Protein 2KBR (pdb70)

Foldseek 3Di:
DPPVLCVCLVVVVCVQVVDDVLVVLLVVQVVCCVVVVDLVSNVVSQCVSPVDCSSVVVLVSVLVVDDPVVSVVNDVVPDD/DPCVVVCVVVVVVVVVVD

Radius of gyration: 12.33 Å; Cα contacts (8 Å, |Δi|>4): 87; chains: 2; bounding box: 30×29×26 Å

CATH classification: 1.20.1160.20

Organism: Homo sapiens (NCBI:txid9606)

Solvent-accessible surface area: 6508 Å² total; per-residue (Å²): 215,38,158,121,43,0,144,116,11,92,104,83,5,57,147,48,15,131,76,100,75,53,26,71,87,2,25,78,0,3,132,89,1,55,122,58,88,52,23,64,46,1,18,28,26,0,115,128,17,10,126,102,98,76,59,56,43,0,31,78,12,0,70,69,0,0,13,95,145,48,28,91,69,2,57,149,83,17,145,163,104,66,112,167,53,8,129,48,5,21,75,58,36,92,109,56,84,161

Structure (mmCIF, N/CA/C/O backbone):
data_2KBR
#
_entry.id   2KBR
#
loop_
_entity.id
_entity.type
_entity.pdbx_description
1 polymer Harmonin
2 polymer '18-meric peptide from Cadherin-23'
#
loop_
_atom_site.group_PDB
_atom_site.id
_atom_site.type_symbol
_atom_site.label_atom_id
_atom_site.label_alt_id
_atom_site.label_comp_id
_atom_site.label_asym_id
_atom_site.label_entity_id
_atom_site.label_seq_id
_atom_site.pdbx_PDB_ins_code
_atom_site.Cartn_x
_atom_site.Cartn_y
_atom_site.Cartn_z
_atom_site.occupancy
_atom_site.B_iso_or_equiv
_atom_site.auth_seq_id
_atom_site.auth_comp_id
_atom_site.auth_asym_id
_atom_site.auth_atom_id
_atom_site.pdbx_PDB_model_num
ATOM 1 N N . MET A 1 1 ? -17.840 8.937 3.003 1.00 0.00 1 MET A N 1
ATOM 2 C CA . MET A 1 1 ? -17.514 8.814 1.558 1.00 0.00 1 MET A CA 1
ATOM 3 C C . MET A 1 1 ? -16.434 7.764 1.323 1.00 0.00 1 MET A C 1
ATOM 4 O O . MET A 1 1 ? -16.383 7.136 0.267 1.00 0.00 1 MET A O 1
ATOM 20 N N . ASP A 1 2 ? -15.569 7.578 2.316 1.00 0.00 2 ASP A N 1
ATOM 21 C CA . ASP A 1 2 ? -14.489 6.604 2.217 1.00 0.00 2 ASP A CA 1
ATOM 22 C C . ASP A 1 2 ? -14.950 5.229 2.688 1.00 0.00 2 ASP A C 1
ATOM 23 O O . ASP A 1 2 ? -14.938 4.935 3.884 1.00 0.00 2 ASP A O 1
ATOM 32 N N . ARG A 1 3 ? -15.354 4.389 1.742 1.00 0.00 3 ARG A N 1
ATOM 33 C CA . ARG A 1 3 ? -15.818 3.043 2.057 1.00 0.00 3 ARG A CA 1
ATOM 34 C C . ARG A 1 3 ? -15.683 2.125 0.847 1.00 0.00 3 ARG A C 1
ATOM 35 O O . ARG A 1 3 ? -15.191 1.002 0.957 1.00 0.00 3 ARG A O 1
ATOM 56 N N . LYS A 1 4 ? -16.123 2.613 -0.309 1.00 0.00 4 LYS A N 1
ATOM 57 C CA . LYS A 1 4 ? -16.049 1.839 -1.543 1.00 0.00 4 LYS A CA 1
ATOM 58 C C . LYS A 1 4 ? -14.607 1.493 -1.881 1.00 0.00 4 LYS A C 1
ATOM 59 O O . LYS A 1 4 ? -14.334 0.443 -2.458 1.00 0.00 4 LYS A O 1
ATOM 78 N N . VAL A 1 5 ? -13.682 2.373 -1.513 1.00 0.00 5 VAL A N 1
ATOM 79 C CA . VAL A 1 5 ? -12.268 2.138 -1.777 1.00 0.00 5 VAL A CA 1
ATOM 80 C C . VAL A 1 5 ? -11.860 0.767 -1.255 1.00 0.00 5 VAL A C 1
ATOM 81 O O . VAL A 1 5 ? -11.008 0.095 -1.834 1.00 0.00 5 VAL A O 1
ATOM 94 N N . ALA A 1 6 ? -12.492 0.357 -0.160 1.00 0.00 6 ALA A N 1
ATOM 95 C CA . ALA A 1 6 ? -12.214 -0.937 0.442 1.00 0.00 6 ALA A CA 1
ATOM 96 C C . ALA A 1 6 ? -12.759 -2.065 -0.425 1.00 0.00 6 ALA A C 1
ATOM 97 O O . ALA A 1 6 ? -12.092 -3.077 -0.632 1.00 0.00 6 ALA A O 1
ATOM 104 N N . ARG A 1 7 ? -13.973 -1.880 -0.936 1.00 0.00 7 ARG A N 1
ATOM 105 C CA . ARG A 1 7 ? -14.601 -2.885 -1.788 1.00 0.00 7 ARG A CA 1
ATOM 106 C C . ARG A 1 7 ? -13.872 -3.005 -3.116 1.00 0.00 7 ARG A C 1
ATOM 107 O O . ARG A 1 7 ? -13.646 -4.106 -3.613 1.00 0.00 7 ARG A O 1
ATOM 128 N N . GLU A 1 8 ? -13.498 -1.868 -3.683 1.00 0.00 8 GLU A N 1
ATOM 129 C CA . GLU A 1 8 ? -12.784 -1.856 -4.950 1.00 0.00 8 GLU A CA 1
ATOM 130 C C . GLU A 1 8 ? -11.370 -2.386 -4.763 1.00 0.00 8 GLU A C 1
ATOM 131 O O . GLU A 1 8 ? -10.806 -3.000 -5.665 1.00 0.00 8 GLU A O 1
ATOM 143 N N . PHE A 1 9 ? -10.811 -2.152 -3.581 1.00 0.00 9 PHE A N 1
ATOM 144 C CA . PHE A 1 9 ? -9.466 -2.616 -3.269 1.00 0.00 9 PHE A CA 1
ATOM 145 C C . PHE A 1 9 ? -9.475 -4.114 -2.985 1.00 0.00 9 PHE A C 1
ATOM 146 O O . PHE A 1 9 ? -8.604 -4.850 -3.452 1.00 0.00 9 PHE A O 1
ATOM 163 N N . ARG A 1 10 ? -10.466 -4.562 -2.218 1.00 0.00 10 ARG A N 1
ATOM 164 C CA . ARG A 1 10 ? -10.586 -5.972 -1.877 1.00 0.00 10 ARG A CA 1
ATOM 165 C C . ARG A 1 10 ? -11.111 -6.775 -3.062 1.00 0.00 10 ARG A C 1
ATOM 166 O O . ARG A 1 10 ? -10.720 -7.926 -3.266 1.00 0.00 10 ARG A O 1
ATOM 187 N N . HIS A 1 11 ? -11.995 -6.166 -3.850 1.00 0.00 11 HIS A N 1
ATOM 188 C CA . HIS A 1 11 ? -12.557 -6.842 -5.014 1.00 0.00 11 HIS A CA 1
ATOM 189 C C . HIS A 1 11 ? -11.515 -6.980 -6.117 1.00 0.00 11 HIS A C 1
ATOM 190 O O . HIS A 1 11 ? -11.482 -7.984 -6.830 1.00 0.00 11 HIS A O 1
ATOM 205 N N . LYS A 1 12 ? -10.652 -5.976 -6.249 1.00 0.00 12 LYS A N 1
ATOM 206 C CA . LYS A 1 12 ? -9.608 -6.005 -7.256 1.00 0.00 12 LYS A CA 1
ATOM 207 C C . LYS A 1 12 ? -8.594 -7.091 -6.907 1.00 0.00 12 LYS A C 1
ATOM 208 O O . LYS A 1 12 ? -8.311 -7.976 -7.714 1.00 0.00 12 LYS A O 1
ATOM 227 N N . VAL A 1 13 ? -8.062 -7.023 -5.690 1.00 0.00 13 VAL A N 1
ATOM 228 C CA . VAL A 1 13 ? -7.092 -8.004 -5.225 1.00 0.00 13 VAL A CA 1
ATOM 229 C C . VAL A 1 13 ? -7.638 -9.416 -5.386 1.00 0.00 13 VAL A C 1
ATOM 230 O O . VAL A 1 13 ? -6.906 -10.342 -5.734 1.00 0.00 13 VAL A O 1
ATOM 243 N N . ASP A 1 14 ? -8.933 -9.574 -5.139 1.00 0.00 14 ASP A N 1
ATOM 244 C CA . ASP A 1 14 ? -9.577 -10.872 -5.267 1.00 0.00 14 ASP A CA 1
ATOM 245 C C . ASP A 1 14 ? -9.693 -11.273 -6.735 1.00 0.00 14 ASP A C 1
ATOM 246 O O . ASP A 1 14 ? -9.670 -12.458 -7.066 1.00 0.00 14 ASP A O 1
ATOM 255 N N . PHE A 1 15 ? -9.808 -10.278 -7.610 1.00 0.00 15 PHE A N 1
ATOM 256 C CA . PHE A 1 15 ? -9.918 -10.532 -9.042 1.00 0.00 15 PHE A CA 1
ATOM 257 C C . PHE A 1 15 ? -8.600 -11.057 -9.596 1.00 0.00 15 PHE A C 1
ATOM 258 O O . PHE A 1 15 ? -8.576 -11.807 -10.571 1.00 0.00 15 PHE A O 1
ATOM 275 N N . LEU A 1 16 ? -7.505 -10.645 -8.968 1.00 0.00 16 LEU A N 1
ATOM 276 C CA . LEU A 1 16 ? -6.173 -11.057 -9.395 1.00 0.00 16 LEU A CA 1
ATOM 277 C C . LEU A 1 16 ? -5.773 -12.382 -8.755 1.00 0.00 16 LEU A C 1
ATOM 278 O O . LEU A 1 16 ? -5.359 -13.316 -9.439 1.00 0.00 16 LEU A O 1
ATOM 294 N N . ILE A 1 17 ? -5.897 -12.450 -7.437 1.00 0.00 17 ILE A N 1
ATOM 295 C CA . ILE A 1 17 ? -5.547 -13.653 -6.695 1.00 0.00 17 ILE A CA 1
ATOM 296 C C . ILE A 1 17 ? -6.613 -14.718 -6.823 1.00 0.00 17 ILE A C 1
ATOM 297 O O . ILE A 1 17 ? -6.327 -15.861 -7.179 1.00 0.00 17 ILE A O 1
ATOM 313 N N . GLU A 1 18 ? -7.841 -14.346 -6.498 1.00 0.00 18 GLU A N 1
ATOM 314 C CA . GLU A 1 18 ? -8.944 -15.272 -6.540 1.00 0.00 18 GLU A CA 1
ATOM 315 C C . GLU A 1 18 ? -8.741 -16.386 -5.526 1.00 0.00 18 GLU A C 1
ATOM 316 O O . GLU A 1 18 ? -9.527 -17.331 -5.444 1.00 0.00 18 GLU A O 1
ATOM 328 N N . ASN A 1 19 ? -7.673 -16.257 -4.761 1.00 0.00 19 ASN A N 1
ATOM 329 C CA . ASN A 1 19 ? -7.328 -17.234 -3.738 1.00 0.00 19 ASN A CA 1
ATOM 330 C C . ASN A 1 19 ? -7.651 -16.700 -2.346 1.00 0.00 19 ASN A C 1
ATOM 331 O O . ASN A 1 19 ? -7.986 -15.528 -2.183 1.00 0.00 19 ASN A O 1
ATOM 342 N N . ASP A 1 20 ? -7.550 -17.569 -1.346 1.00 0.00 20 ASP A N 1
ATOM 343 C CA . ASP A 1 20 ? -7.831 -17.186 0.030 1.00 0.00 20 ASP A CA 1
ATOM 344 C C . ASP A 1 20 ? -6.546 -17.108 0.849 1.00 0.00 20 ASP A C 1
ATOM 345 O O . ASP A 1 20 ? -6.297 -16.120 1.540 1.00 0.00 20 ASP A O 1
ATOM 354 N N . ALA A 1 21 ? -5.733 -18.156 0.766 1.00 0.00 21 ALA A N 1
ATOM 355 C CA . ALA A 1 21 ? -4.473 -18.206 1.500 1.00 0.00 21 ALA A CA 1
ATOM 356 C C . ALA A 1 21 ? -3.583 -17.022 1.139 1.00 0.00 21 ALA A C 1
ATOM 357 O O . ALA A 1 21 ? -2.940 -16.428 2.006 1.00 0.00 21 ALA A O 1
ATOM 364 N N . GLU A 1 22 ? -3.553 -16.685 -0.143 1.00 0.00 22 GLU A N 1
ATOM 365 C CA . GLU A 1 22 ? -2.745 -15.570 -0.620 1.00 0.00 22 GLU A CA 1
ATOM 366 C C . GLU A 1 22 ? -3.282 -14.249 -0.081 1.00 0.00 22 GLU A C 1
ATOM 367 O O . GLU A 1 22 ? -2.526 -13.419 0.420 1.00 0.00 22 GLU A O 1
ATOM 379 N N . LYS A 1 23 ? -4.596 -14.065 -0.179 1.00 0.00 23 LYS A N 1
ATOM 380 C CA . LYS A 1 23 ? -5.228 -12.848 0.313 1.00 0.00 23 LYS A CA 1
ATOM 381 C C . LYS A 1 23 ? -5.034 -12.727 1.816 1.00 0.00 23 LYS A C 1
ATOM 382 O O . LYS A 1 23 ? -4.915 -11.624 2.349 1.00 0.00 23 LYS A O 1
ATOM 401 N N . ASP A 1 24 ? -4.984 -13.867 2.493 1.00 0.00 24 ASP A N 1
ATOM 402 C CA . ASP A 1 24 ? -4.782 -13.885 3.933 1.00 0.00 24 ASP A CA 1
ATOM 403 C C . ASP A 1 24 ? -3.428 -13.275 4.271 1.00 0.00 24 ASP A C 1
ATOM 404 O O . ASP A 1 24 ? -3.330 -12.379 5.111 1.00 0.00 24 ASP A O 1
ATOM 413 N N . TYR A 1 25 ? -2.386 -13.761 3.601 1.00 0.00 25 TYR A N 1
ATOM 414 C CA . TYR A 1 25 ? -1.038 -13.256 3.821 1.00 0.00 25 TYR A CA 1
ATOM 415 C C . TYR A 1 25 ? -0.919 -11.820 3.340 1.00 0.00 25 TYR A C 1
ATOM 416 O O . TYR A 1 25 ? -0.396 -10.964 4.055 1.00 0.00 25 TYR A O 1
ATOM 434 N N . LEU A 1 26 ? -1.424 -11.542 2.140 1.00 0.00 26 LEU A N 1
ATOM 435 C CA . LEU A 1 26 ? -1.378 -10.185 1.614 1.00 0.00 26 LEU A CA 1
ATOM 436 C C . LEU A 1 26 ? -2.081 -9.264 2.589 1.00 0.00 26 LEU A C 1
ATOM 437 O O . LEU A 1 26 ? -1.601 -8.171 2.890 1.00 0.00 26 LEU A O 1
ATOM 453 N N . TYR A 1 27 ? -3.199 -9.739 3.126 1.00 0.00 27 TYR A N 1
ATOM 454 C CA . TYR A 1 27 ? -3.933 -8.977 4.119 1.00 0.00 27 TYR A CA 1
ATOM 455 C C . TYR A 1 27 ? -3.033 -8.764 5.330 1.00 0.00 27 TYR A C 1
ATOM 456 O O . TYR A 1 27 ? -3.100 -7.731 5.997 1.00 0.00 27 TYR A O 1
ATOM 474 N N . ASP A 1 28 ? -2.164 -9.748 5.589 1.00 0.00 28 ASP A N 1
ATOM 475 C CA . ASP A 1 28 ? -1.226 -9.664 6.694 1.00 0.00 28 ASP A CA 1
ATOM 476 C C . ASP A 1 28 ? -0.144 -8.635 6.380 1.00 0.00 28 ASP A C 1
ATOM 477 O O . ASP A 1 28 ? 0.344 -7.944 7.275 1.00 0.00 28 ASP A O 1
ATOM 486 N N . VAL A 1 29 ? 0.222 -8.532 5.103 1.00 0.00 29 VAL A N 1
ATOM 487 C CA . VAL A 1 29 ? 1.239 -7.575 4.684 1.00 0.00 29 VAL A CA 1
ATOM 488 C C . VAL A 1 29 ? 0.784 -6.151 4.980 1.00 0.00 29 VAL A C 1
ATOM 489 O O . VAL A 1 29 ? 1.530 -5.355 5.549 1.00 0.00 29 VAL A O 1
ATOM 502 N N . LEU A 1 30 ? -0.452 -5.841 4.599 1.00 0.00 30 LEU A N 1
ATOM 503 C CA . LEU A 1 30 ? -1.010 -4.516 4.835 1.00 0.00 30 LEU A CA 1
ATOM 504 C C . LEU A 1 30 ? -1.085 -4.234 6.330 1.00 0.00 30 LEU A C 1
ATOM 505 O O . LEU A 1 30 ? -0.735 -3.147 6.790 1.00 0.00 30 LEU A O 1
ATOM 521 N N . ARG A 1 31 ? -1.538 -5.231 7.083 1.00 0.00 31 ARG A N 1
ATOM 522 C CA . ARG A 1 31 ? -1.652 -5.104 8.532 1.00 0.00 31 ARG A CA 1
ATOM 523 C C . ARG A 1 31 ? -0.300 -4.751 9.142 1.00 0.00 31 ARG A C 1
ATOM 524 O O . ARG A 1 31 ? -0.225 -4.021 10.131 1.00 0.00 31 ARG A O 1
ATOM 545 N N . MET A 1 32 ? 0.765 -5.268 8.538 1.00 0.00 32 MET A N 1
ATOM 546 C CA . MET A 1 32 ? 2.116 -5.003 9.012 1.00 0.00 32 MET A CA 1
ATOM 547 C C . MET A 1 32 ? 2.506 -3.559 8.720 1.00 0.00 32 MET A C 1
ATOM 548 O O . MET A 1 32 ? 2.936 -2.828 9.612 1.00 0.00 32 MET A O 1
ATOM 562 N N . TYR A 1 33 ? 2.346 -3.153 7.463 1.00 0.00 33 TYR A N 1
ATOM 563 C CA . TYR A 1 33 ? 2.671 -1.792 7.051 1.00 0.00 33 TYR A CA 1
ATOM 564 C C . TYR A 1 33 ? 1.907 -0.772 7.891 1.00 0.00 33 TYR A C 1
ATOM 565 O O . TYR A 1 33 ? 2.325 0.376 8.020 1.00 0.00 33 TYR A O 1
ATOM 583 N N . HIS A 1 34 ? 0.785 -1.198 8.462 1.00 0.00 34 HIS A N 1
ATOM 584 C CA . HIS A 1 34 ? -0.029 -0.318 9.289 1.00 0.00 34 HIS A CA 1
ATOM 585 C C . HIS A 1 34 ? 0.589 -0.150 10.675 1.00 0.00 34 HIS A C 1
ATOM 586 O O . HIS A 1 34 ? 0.695 0.965 11.188 1.00 0.00 34 HIS A O 1
ATOM 601 N N . GLN A 1 35 ? 0.988 -1.266 11.278 1.00 0.00 35 GLN A N 1
ATOM 602 C CA . GLN A 1 35 ? 1.587 -1.247 12.610 1.00 0.00 35 GLN A CA 1
ATOM 603 C C . GLN A 1 35 ? 3.050 -0.816 12.569 1.00 0.00 35 GLN A C 1
ATOM 604 O O . GLN A 1 35 ? 3.427 0.195 13.162 1.00 0.00 35 GLN A O 1
ATOM 618 N N . THR A 1 36 ? 3.871 -1.602 11.886 1.00 0.00 36 THR A N 1
ATOM 619 C CA . THR A 1 36 ? 5.301 -1.319 11.785 1.00 0.00 36 THR A CA 1
ATOM 620 C C . THR A 1 36 ? 5.578 -0.057 10.972 1.00 0.00 36 THR A C 1
ATOM 621 O O . THR A 1 36 ? 6.549 0.654 11.233 1.00 0.00 36 THR A O 1
ATOM 632 N N . MET A 1 37 ? 4.733 0.218 9.984 1.00 0.00 37 MET A N 1
ATOM 633 C CA . MET A 1 37 ? 4.911 1.396 9.141 1.00 0.00 37 MET A CA 1
ATOM 634 C C . MET A 1 37 ? 6.266 1.358 8.439 1.00 0.00 37 MET A C 1
ATOM 635 O O . MET A 1 37 ? 7.019 2.332 8.463 1.00 0.00 37 MET A O 1
ATOM 649 N N . ASP A 1 38 ? 6.572 0.223 7.818 1.00 0.00 38 ASP A N 1
ATOM 650 C CA . ASP A 1 38 ? 7.839 0.054 7.115 1.00 0.00 38 ASP A CA 1
ATOM 651 C C . ASP A 1 38 ? 7.610 -0.351 5.661 1.00 0.00 38 ASP A C 1
ATOM 652 O O . ASP A 1 38 ? 7.329 -1.512 5.365 1.00 0.00 38 ASP A O 1
ATOM 661 N N . VAL A 1 39 ? 7.733 0.617 4.760 1.00 0.00 39 VAL A N 1
ATOM 662 C CA . VAL A 1 39 ? 7.543 0.373 3.334 1.00 0.00 39 VAL A CA 1
ATOM 663 C C . VAL A 1 39 ? 8.487 -0.709 2.823 1.00 0.00 39 VAL A C 1
ATOM 664 O O . VAL A 1 39 ? 8.167 -1.430 1.877 1.00 0.00 39 VAL A O 1
ATOM 677 N N . ALA A 1 40 ? 9.648 -0.819 3.455 1.00 0.00 40 ALA A N 1
ATOM 678 C CA . ALA A 1 40 ? 10.636 -1.811 3.068 1.00 0.00 40 ALA A CA 1
ATOM 679 C C . ALA A 1 40 ? 10.122 -3.211 3.358 1.00 0.00 40 ALA A C 1
ATOM 680 O O . ALA A 1 40 ? 10.537 -4.181 2.725 1.00 0.00 40 ALA A O 1
ATOM 687 N N . VAL A 1 41 ? 9.209 -3.307 4.316 1.00 0.00 41 VAL A N 1
ATOM 688 C CA . VAL A 1 41 ? 8.635 -4.586 4.682 1.00 0.00 41 VAL A CA 1
ATOM 689 C C . VAL A 1 41 ? 7.563 -4.999 3.679 1.00 0.00 41 VAL A C 1
ATOM 690 O O . VAL A 1 41 ? 7.501 -6.155 3.260 1.00 0.00 41 VAL A O 1
ATOM 703 N N . LEU A 1 42 ? 6.727 -4.042 3.290 1.00 0.00 42 LEU A N 1
ATOM 704 C CA . LEU A 1 42 ? 5.664 -4.299 2.329 1.00 0.00 42 LEU A CA 1
ATOM 705 C C . LEU A 1 42 ? 6.237 -4.827 1.018 1.00 0.00 42 LEU A C 1
ATOM 706 O O . LEU A 1 42 ? 5.736 -5.800 0.459 1.00 0.00 42 LEU A O 1
ATOM 722 N N . VAL A 1 43 ? 7.291 -4.176 0.536 1.00 0.00 43 VAL A N 1
ATOM 723 C CA . VAL A 1 43 ? 7.936 -4.580 -0.709 1.00 0.00 43 VAL A CA 1
ATOM 724 C C . VAL A 1 43 ? 8.403 -6.030 -0.643 1.00 0.00 43 VAL A C 1
ATOM 725 O O . VAL A 1 43 ? 8.207 -6.799 -1.585 1.00 0.00 43 VAL A O 1
ATOM 738 N N . GLY A 1 44 ? 9.020 -6.399 0.475 1.00 0.00 44 GLY A N 1
ATOM 739 C CA . GLY A 1 44 ? 9.505 -7.756 0.641 1.00 0.00 44 GLY A CA 1
ATOM 740 C C . GLY A 1 44 ? 8.396 -8.785 0.536 1.00 0.00 44 GLY A C 1
ATOM 741 O O . GLY A 1 44 ? 8.458 -9.692 -0.294 1.00 0.00 44 GLY A O 1
ATOM 745 N N . ASP A 1 45 ? 7.379 -8.643 1.377 1.00 0.00 45 ASP A N 1
ATOM 746 C CA . ASP A 1 45 ? 6.251 -9.566 1.377 1.00 0.00 45 ASP A CA 1
ATOM 747 C C . ASP A 1 45 ? 5.519 -9.527 0.039 1.00 0.00 45 ASP A C 1
ATOM 748 O O . ASP A 1 45 ? 5.247 -10.567 -0.563 1.00 0.00 45 ASP A O 1
ATOM 757 N N . LEU A 1 46 ? 5.204 -8.319 -0.425 1.00 0.00 46 LEU A N 1
ATOM 758 C CA . LEU A 1 46 ? 4.503 -8.150 -1.693 1.00 0.00 46 LEU A CA 1
ATOM 759 C C . LEU A 1 46 ? 5.198 -8.934 -2.802 1.00 0.00 46 LEU A C 1
ATOM 760 O O . LEU A 1 46 ? 4.548 -9.454 -3.706 1.00 0.00 46 LEU A O 1
ATOM 776 N N . LYS A 1 47 ? 6.521 -9.025 -2.721 1.00 0.00 47 LYS A N 1
ATOM 777 C CA . LYS A 1 47 ? 7.295 -9.758 -3.716 1.00 0.00 47 LYS A CA 1
ATOM 778 C C . LYS A 1 47 ? 7.058 -11.258 -3.570 1.00 0.00 47 LYS A C 1
ATOM 779 O O . LYS A 1 47 ? 6.738 -11.948 -4.541 1.00 0.00 47 LYS A O 1
ATOM 798 N N . LEU A 1 48 ? 7.207 -11.753 -2.344 1.00 0.00 48 LEU A N 1
ATOM 799 C CA . LEU A 1 48 ? 7.001 -13.168 -2.059 1.00 0.00 48 LEU A CA 1
ATOM 800 C C . LEU A 1 48 ? 5.638 -13.629 -2.566 1.00 0.00 48 LEU A C 1
ATOM 801 O O . LEU A 1 48 ? 5.443 -14.805 -2.873 1.00 0.00 48 LEU A O 1
ATOM 817 N N . VAL A 1 49 ? 4.701 -12.690 -2.657 1.00 0.00 49 VAL A N 1
ATOM 818 C CA . VAL A 1 49 ? 3.359 -12.993 -3.133 1.00 0.00 49 VAL A CA 1
ATOM 819 C C . VAL A 1 49 ? 3.197 -12.567 -4.588 1.00 0.00 49 VAL A C 1
ATOM 820 O O . VAL A 1 49 ? 2.401 -13.141 -5.331 1.00 0.00 49 VAL A O 1
ATOM 833 N N . ILE A 1 50 ? 3.958 -11.553 -4.985 1.00 0.00 50 ILE A N 1
ATOM 834 C CA . ILE A 1 50 ? 3.904 -11.043 -6.349 1.00 0.00 50 ILE A CA 1
ATOM 835 C C . ILE A 1 50 ? 5.122 -11.485 -7.155 1.00 0.00 50 ILE A C 1
ATOM 836 O O . ILE A 1 50 ? 5.507 -10.844 -8.133 1.00 0.00 50 ILE A O 1
ATOM 852 N N . ASN A 1 51 ? 5.719 -12.594 -6.743 1.00 0.00 51 ASN A N 1
ATOM 853 C CA . ASN A 1 51 ? 6.890 -13.138 -7.428 1.00 0.00 51 ASN A CA 1
ATOM 854 C C . ASN A 1 51 ? 6.664 -13.186 -8.939 1.00 0.00 51 ASN A C 1
ATOM 855 O O . ASN A 1 51 ? 7.612 -13.100 -9.721 1.00 0.00 51 ASN A O 1
ATOM 866 N N . GLU A 1 52 ? 5.402 -13.319 -9.342 1.00 0.00 52 GLU A N 1
ATOM 867 C CA . GLU A 1 52 ? 5.052 -13.373 -10.757 1.00 0.00 52 GLU A CA 1
ATOM 868 C C . GLU A 1 52 ? 4.492 -12.031 -11.228 1.00 0.00 52 GLU A C 1
ATOM 869 O O . GLU A 1 52 ? 3.828 -11.326 -10.467 1.00 0.00 52 GLU A O 1
ATOM 881 N N . PRO A 1 53 ? 4.755 -11.655 -12.494 1.00 0.00 53 PRO A N 1
ATOM 882 C CA . PRO A 1 53 ? 4.275 -10.386 -13.058 1.00 0.00 53 PRO A CA 1
ATOM 883 C C . PRO A 1 53 ? 2.755 -10.265 -13.019 1.00 0.00 53 PRO A C 1
ATOM 884 O O . PRO A 1 53 ? 2.211 -9.161 -12.991 1.00 0.00 53 PRO A O 1
ATOM 895 N N . SER A 1 54 ? 2.073 -11.405 -13.023 1.00 0.00 54 SER A N 1
ATOM 896 C CA . SER A 1 54 ? 0.612 -11.427 -12.996 1.00 0.00 54 SER A CA 1
ATOM 897 C C . SER A 1 54 ? 0.068 -10.647 -11.801 1.00 0.00 54 SER A C 1
ATOM 898 O O . SER A 1 54 ? -0.955 -9.970 -11.907 1.00 0.00 54 SER A O 1
ATOM 906 N N . ARG A 1 55 ? 0.749 -10.754 -10.667 1.00 0.00 55 ARG A N 1
ATOM 907 C CA . ARG A 1 55 ? 0.326 -10.063 -9.451 1.00 0.00 55 ARG A CA 1
ATOM 908 C C . ARG A 1 55 ? 0.911 -8.651 -9.368 1.00 0.00 55 ARG A C 1
ATOM 909 O O . ARG A 1 55 ? 0.959 -8.057 -8.292 1.00 0.00 55 ARG A O 1
ATOM 930 N N . LEU A 1 56 ? 1.355 -8.118 -10.502 1.00 0.00 56 LEU A N 1
ATOM 931 C CA . LEU A 1 56 ? 1.935 -6.779 -10.546 1.00 0.00 56 LEU A CA 1
ATOM 932 C C . LEU A 1 56 ? 0.955 -5.719 -10.036 1.00 0.00 56 LEU A C 1
ATOM 933 O O . LEU A 1 56 ? 1.326 -4.857 -9.239 1.00 0.00 56 LEU A O 1
ATOM 949 N N . PRO A 1 57 ? -0.309 -5.755 -10.498 1.00 0.00 57 PRO A N 1
ATOM 950 C CA . PRO A 1 57 ? -1.332 -4.784 -10.094 1.00 0.00 57 PRO A CA 1
ATOM 951 C C . PRO A 1 57 ? -1.334 -4.490 -8.593 1.00 0.00 57 PRO A C 1
ATOM 952 O O . PRO A 1 57 ? -1.743 -3.411 -8.169 1.00 0.00 57 PRO A O 1
ATOM 963 N N . LEU A 1 58 ? -0.881 -5.450 -7.792 1.00 0.00 58 LEU A N 1
ATOM 964 C CA . LEU A 1 58 ? -0.844 -5.277 -6.341 1.00 0.00 58 LEU A CA 1
ATOM 965 C C . LEU A 1 58 ? -0.086 -4.009 -5.952 1.00 0.00 58 LEU A C 1
ATOM 966 O O . LEU A 1 58 ? -0.424 -3.352 -4.967 1.00 0.00 58 LEU A O 1
ATOM 982 N N . PHE A 1 59 ? 0.937 -3.668 -6.727 1.00 0.00 59 PHE A N 1
ATOM 983 C CA . PHE A 1 59 ? 1.735 -2.478 -6.454 1.00 0.00 59 PHE A CA 1
ATOM 984 C C . PHE A 1 59 ? 0.913 -1.209 -6.659 1.00 0.00 59 PHE A C 1
ATOM 985 O O . PHE A 1 59 ? 0.866 -0.337 -5.790 1.00 0.00 59 PHE A O 1
ATOM 1002 N N . ASP A 1 60 ? 0.259 -1.116 -7.813 1.00 0.00 60 ASP A N 1
ATOM 1003 C CA . ASP A 1 60 ? -0.563 0.043 -8.134 1.00 0.00 60 ASP A CA 1
ATOM 1004 C C . ASP A 1 60 ? -1.872 0.003 -7.357 1.00 0.00 60 ASP A C 1
ATOM 1005 O O . ASP A 1 60 ? -2.481 1.037 -7.097 1.00 0.00 60 ASP A O 1
ATOM 1014 N N . ALA A 1 61 ? -2.297 -1.199 -6.994 1.00 0.00 61 ALA A N 1
ATOM 1015 C CA . ALA A 1 61 ? -3.529 -1.385 -6.245 1.00 0.00 61 ALA A CA 1
ATOM 1016 C C . ALA A 1 61 ? -3.415 -0.829 -4.826 1.00 0.00 61 ALA A C 1
ATOM 1017 O O . ALA A 1 61 ? -4.294 -0.105 -4.358 1.00 0.00 61 ALA A O 1
ATOM 1024 N N . ILE A 1 62 ? -2.335 -1.195 -4.141 1.00 0.00 62 ILE A N 1
ATOM 1025 C CA . ILE A 1 62 ? -2.102 -0.761 -2.765 1.00 0.00 62 ILE A CA 1
ATOM 1026 C C . ILE A 1 62 ? -1.658 0.700 -2.676 1.00 0.00 62 ILE A C 1
ATOM 1027 O O . ILE A 1 62 ? -1.995 1.400 -1.722 1.00 0.00 62 ILE A O 1
ATOM 1043 N N . ARG A 1 63 ? -0.881 1.151 -3.654 1.00 0.00 63 ARG A N 1
ATOM 1044 C CA . ARG A 1 63 ? -0.368 2.525 -3.665 1.00 0.00 63 ARG A CA 1
ATOM 1045 C C . ARG A 1 63 ? -1.436 3.554 -3.269 1.00 0.00 63 ARG A C 1
ATOM 1046 O O . ARG A 1 63 ? -1.210 4.374 -2.378 1.00 0.00 63 ARG A O 1
ATOM 1067 N N . PRO A 1 64 ? -2.606 3.542 -3.934 1.00 0.00 64 PRO A N 1
ATOM 1068 C CA . PRO A 1 64 ? -3.691 4.489 -3.653 1.00 0.00 64 PRO A CA 1
ATOM 1069 C C . PRO A 1 64 ? -3.899 4.749 -2.162 1.00 0.00 64 PRO A C 1
ATOM 1070 O O . PRO A 1 64 ? -3.892 5.899 -1.722 1.00 0.00 64 PRO A O 1
ATOM 1081 N N . LEU A 1 65 ? -4.078 3.684 -1.387 1.00 0.00 65 LEU A N 1
ATOM 1082 C CA . LEU A 1 65 ? -4.281 3.824 0.052 1.00 0.00 65 LEU A CA 1
ATOM 1083 C C . LEU A 1 65 ? -2.972 4.178 0.754 1.00 0.00 65 LEU A C 1
ATOM 1084 O O . LEU A 1 65 ? -2.975 4.776 1.832 1.00 0.00 65 LEU A O 1
ATOM 1100 N N . ILE A 1 66 ? -1.854 3.809 0.134 1.00 0.00 66 ILE A N 1
ATOM 1101 C CA . ILE A 1 66 ? -0.538 4.091 0.693 1.00 0.00 66 ILE A CA 1
ATOM 1102 C C . ILE A 1 66 ? -0.259 5.596 0.694 1.00 0.00 66 ILE A C 1
ATOM 1103 O O . ILE A 1 66 ? -0.476 6.271 -0.313 1.00 0.00 66 ILE A O 1
ATOM 1119 N N . PRO A 1 67 ? 0.233 6.142 1.825 1.00 0.00 67 PRO A N 1
ATOM 1120 C CA . PRO A 1 67 ? 0.550 7.568 1.948 1.00 0.00 67 PRO A CA 1
ATOM 1121 C C . PRO A 1 67 ? 1.190 8.145 0.708 1.00 0.00 67 PRO A C 1
ATOM 1122 O O . PRO A 1 67 ? 2.058 7.539 0.079 1.00 0.00 67 PRO A O 1
ATOM 1133 N N . LEU A 1 68 ? 0.728 9.330 0.378 1.00 0.00 68 LEU A N 1
ATOM 1134 C CA . LEU A 1 68 ? 1.188 10.067 -0.772 1.00 0.00 68 LEU A CA 1
ATOM 1135 C C . LEU A 1 68 ? 2.714 10.148 -0.817 1.00 0.00 68 LEU A C 1
ATOM 1136 O O . LEU A 1 68 ? 3.318 9.970 -1.875 1.00 0.00 68 LEU A O 1
ATOM 1152 N N . LYS A 1 69 ? 3.331 10.403 0.330 1.00 0.00 69 LYS A N 1
ATOM 1153 C CA . LYS A 1 69 ? 4.786 10.487 0.400 1.00 0.00 69 LYS A CA 1
ATOM 1154 C C . LYS A 1 69 ? 5.403 9.105 0.199 1.00 0.00 69 LYS A C 1
ATOM 1155 O O . LYS A 1 69 ? 6.373 8.942 -0.548 1.00 0.00 69 LYS A O 1
ATOM 1174 N N . HIS A 1 70 ? 4.822 8.109 0.860 1.00 0.00 70 HIS A N 1
ATOM 1175 C CA . HIS A 1 70 ? 5.301 6.740 0.745 1.00 0.00 70 HIS A CA 1
ATOM 1176 C C . HIS A 1 70 ? 5.060 6.208 -0.662 1.00 0.00 70 HIS A C 1
ATOM 1177 O O . HIS A 1 70 ? 5.767 5.315 -1.122 1.00 0.00 70 HIS A O 1
ATOM 1192 N N . GLN A 1 71 ? 4.063 6.768 -1.346 1.00 0.00 71 GLN A N 1
ATOM 1193 C CA . GLN A 1 71 ? 3.746 6.352 -2.707 1.00 0.00 71 GLN A CA 1
ATOM 1194 C C . GLN A 1 71 ? 4.942 6.598 -3.617 1.00 0.00 71 GLN A C 1
ATOM 1195 O O . GLN A 1 71 ? 5.388 5.702 -4.337 1.00 0.00 71 GLN A O 1
ATOM 1209 N N . VAL A 1 72 ? 5.471 7.816 -3.565 1.00 0.00 72 VAL A N 1
ATOM 1210 C CA . VAL A 1 72 ? 6.629 8.177 -4.370 1.00 0.00 72 VAL A CA 1
ATOM 1211 C C . VAL A 1 72 ? 7.813 7.299 -3.998 1.00 0.00 72 VAL A C 1
ATOM 1212 O O . VAL A 1 72 ? 8.423 6.663 -4.857 1.00 0.00 72 VAL A O 1
ATOM 1225 N N . GLU A 1 73 ? 8.125 7.255 -2.702 1.00 0.00 73 GLU A N 1
ATOM 1226 C CA . GLU A 1 73 ? 9.230 6.435 -2.221 1.00 0.00 73 GLU A CA 1
ATOM 1227 C C . GLU A 1 73 ? 9.000 4.984 -2.608 1.00 0.00 73 GLU A C 1
ATOM 1228 O O . GLU A 1 73 ? 9.938 4.257 -2.930 1.00 0.00 73 GLU A O 1
ATOM 1240 N N . TYR A 1 74 ? 7.734 4.580 -2.610 1.00 0.00 74 TYR A N 1
ATOM 1241 C CA . TYR A 1 74 ? 7.371 3.227 -2.999 1.00 0.00 74 TYR A CA 1
ATOM 1242 C C . TYR A 1 74 ? 7.791 3.004 -4.444 1.00 0.00 74 TYR A C 1
ATOM 1243 O O . TYR A 1 74 ? 8.195 1.907 -4.828 1.00 0.00 74 TYR A O 1
ATOM 1261 N N . ASP A 1 75 ? 7.712 4.075 -5.234 1.00 0.00 75 ASP A N 1
ATOM 1262 C CA . ASP A 1 75 ? 8.105 4.023 -6.633 1.00 0.00 75 ASP A CA 1
ATOM 1263 C C . ASP A 1 75 ? 9.622 3.952 -6.753 1.00 0.00 75 ASP A C 1
ATOM 1264 O O . ASP A 1 75 ? 10.155 3.276 -7.635 1.00 0.00 75 ASP A O 1
ATOM 1273 N N . GLN A 1 76 ? 10.317 4.655 -5.859 1.00 0.00 76 GLN A N 1
ATOM 1274 C CA . GLN A 1 76 ? 11.774 4.670 -5.865 1.00 0.00 76 GLN A CA 1
ATOM 1275 C C . GLN A 1 76 ? 12.334 3.290 -5.531 1.00 0.00 76 GLN A C 1
ATOM 1276 O O . GLN A 1 76 ? 13.398 2.908 -6.019 1.00 0.00 76 GLN A O 1
ATOM 1290 N N . LEU A 1 77 ? 11.612 2.551 -4.695 1.00 0.00 77 LEU A N 1
ATOM 1291 C CA . LEU A 1 77 ? 12.038 1.214 -4.295 1.00 0.00 77 LEU A CA 1
ATOM 1292 C C . LEU A 1 77 ? 11.726 0.192 -5.383 1.00 0.00 77 LEU A C 1
ATOM 1293 O O . LEU A 1 77 ? 12.504 -0.731 -5.621 1.00 0.00 77 LEU A O 1
ATOM 1309 N N . THR A 1 78 ? 10.583 0.363 -6.036 1.00 0.00 78 THR A N 1
ATOM 1310 C CA . THR A 1 78 ? 10.168 -0.546 -7.098 1.00 0.00 78 THR A CA 1
ATOM 1311 C C . THR A 1 78 ? 10.770 -0.129 -8.438 1.00 0.00 78 THR A C 1
ATOM 1312 O O . THR A 1 78 ? 10.872 1.061 -8.739 1.00 0.00 78 THR A O 1
ATOM 1323 N N . PRO A 1 79 ? 11.182 -1.105 -9.267 1.00 0.00 79 PRO A N 1
ATOM 1324 C CA . PRO A 1 79 ? 11.775 -0.830 -10.577 1.00 0.00 79 PRO A CA 1
ATOM 1325 C C . PRO A 1 79 ? 10.737 -0.390 -11.603 1.00 0.00 79 PRO A C 1
ATOM 1326 O O . PRO A 1 79 ? 11.033 0.391 -12.508 1.00 0.00 79 PRO A O 1
ATOM 1337 N N . ARG A 1 80 ? 9.517 -0.896 -11.455 1.00 0.00 80 ARG A N 1
ATOM 1338 C CA . ARG A 1 80 ? 8.431 -0.556 -12.368 1.00 0.00 80 ARG A CA 1
ATOM 1339 C C . ARG A 1 80 ? 7.953 0.873 -12.136 1.00 0.00 80 ARG A C 1
ATOM 1340 O O . ARG A 1 80 ? 7.736 1.289 -10.998 1.00 0.00 80 ARG A O 1
ATOM 1361 N N . ASP B 2 1 ? -5.694 12.567 0.743 1.00 0.00 100 ASP B N 1
ATOM 1362 C CA . ASP B 2 1 ? -6.000 11.148 0.632 1.00 0.00 100 ASP B CA 1
ATOM 1363 C C . ASP B 2 1 ? -4.854 10.298 1.175 1.00 0.00 100 ASP B C 1
ATOM 1364 O O . ASP B 2 1 ? -4.319 9.436 0.478 1.00 0.00 100 ASP B O 1
ATOM 1373 N N . ASP B 2 2 ? -4.481 10.549 2.427 1.00 0.00 101 ASP B N 1
ATOM 1374 C CA . ASP B 2 2 ? -3.399 9.810 3.065 1.00 0.00 101 ASP B CA 1
ATOM 1375 C C . ASP B 2 2 ? -3.720 9.535 4.531 1.00 0.00 101 ASP B C 1
ATOM 1376 O O . ASP B 2 2 ? -4.287 10.381 5.221 1.00 0.00 101 ASP B O 1
ATOM 1385 N N . ASP B 2 3 ? -3.350 8.347 4.999 1.00 0.00 102 ASP B N 1
ATOM 1386 C CA . ASP B 2 3 ? -3.599 7.961 6.384 1.00 0.00 102 ASP B CA 1
ATOM 1387 C C . ASP B 2 3 ? -5.097 7.943 6.684 1.00 0.00 102 ASP B C 1
ATOM 1388 O O . ASP B 2 3 ? -5.547 8.475 7.697 1.00 0.00 102 ASP B O 1
ATOM 1397 N N . ARG B 2 4 ? -5.863 7.322 5.792 1.00 0.00 103 ARG B N 1
ATOM 1398 C CA . ARG B 2 4 ? -7.310 7.233 5.960 1.00 0.00 103 ARG B CA 1
ATOM 1399 C C . ARG B 2 4 ? -7.875 6.040 5.194 1.00 0.00 103 ARG B C 1
ATOM 1400 O O . ARG B 2 4 ? -8.692 5.284 5.719 1.00 0.00 103 ARG B O 1
ATOM 1421 N N . TYR B 2 5 ? -7.434 5.879 3.950 1.00 0.00 104 TYR B N 1
ATOM 1422 C CA . TYR B 2 5 ? -7.899 4.779 3.112 1.00 0.00 104 TYR B CA 1
ATOM 1423 C C . TYR B 2 5 ? -7.304 3.452 3.572 1.00 0.00 104 TYR B C 1
ATOM 1424 O O . TYR B 2 5 ? -7.933 2.401 3.438 1.00 0.00 104 TYR B O 1
ATOM 1442 N N . LEU B 2 6 ? -6.092 3.503 4.116 1.00 0.00 105 LEU B N 1
ATOM 1443 C CA . LEU B 2 6 ? -5.419 2.301 4.595 1.00 0.00 105 LEU B CA 1
ATOM 1444 C C . LEU B 2 6 ? -6.240 1.622 5.686 1.00 0.00 105 LEU B C 1
ATOM 1445 O O . LEU B 2 6 ? -6.527 0.427 5.608 1.00 0.00 105 LEU B O 1
ATOM 1461 N N . ARG B 2 7 ? -6.618 2.391 6.702 1.00 0.00 106 ARG B N 1
ATOM 1462 C CA . ARG B 2 7 ? -7.411 1.867 7.806 1.00 0.00 106 ARG B CA 1
ATOM 1463 C C . ARG B 2 7 ? -8.775 1.398 7.314 1.00 0.00 106 ARG B C 1
ATOM 1464 O O . ARG B 2 7 ? -9.350 0.452 7.851 1.00 0.00 106 ARG B O 1
ATOM 1485 N N . GLU B 2 8 ? -9.292 2.068 6.288 1.00 0.00 107 GLU B N 1
ATOM 1486 C CA . GLU B 2 8 ? -10.590 1.717 5.722 1.00 0.00 107 GLU B CA 1
ATOM 1487 C C . GLU B 2 8 ? -10.603 0.263 5.258 1.00 0.00 107 GLU B C 1
ATOM 1488 O O . GLU B 2 8 ? -11.427 -0.533 5.709 1.00 0.00 107 GLU B O 1
ATOM 1500 N N . ALA B 2 9 ? -9.685 -0.076 4.360 1.00 0.00 108 ALA B N 1
ATOM 1501 C CA . ALA B 2 9 ? -9.590 -1.435 3.840 1.00 0.00 108 ALA B CA 1
ATOM 1502 C C . ALA B 2 9 ? -9.026 -2.384 4.893 1.00 0.00 108 ALA B C 1
ATOM 1503 O O . ALA B 2 9 ? -9.507 -3.506 5.054 1.00 0.00 108 ALA B O 1
ATOM 1510 N N . ILE B 2 10 ? -8.003 -1.924 5.606 1.00 0.00 109 ILE B N 1
ATOM 1511 C CA . ILE B 2 10 ? -7.369 -2.727 6.646 1.00 0.00 109 ILE B CA 1
ATOM 1512 C C . ILE B 2 10 ? -8.391 -3.169 7.694 1.00 0.00 109 ILE B C 1
ATOM 1513 O O . ILE B 2 10 ? -8.543 -4.362 7.966 1.00 0.00 109 ILE B O 1
ATOM 1529 N N . GLN B 2 11 ? -9.088 -2.203 8.280 1.00 0.00 110 GLN B N 1
ATOM 1530 C CA . GLN B 2 11 ? -10.091 -2.498 9.294 1.00 0.00 110 GLN B CA 1
ATOM 1531 C C . GLN B 2 11 ? -11.258 -3.267 8.692 1.00 0.00 110 GLN B C 1
ATOM 1532 O O . GLN B 2 11 ? -11.867 -4.107 9.355 1.00 0.00 110 GLN B O 1
ATOM 1546 N N . GLU B 2 12 ? -11.561 -2.989 7.426 1.00 0.00 111 GLU B N 1
ATOM 1547 C CA . GLU B 2 12 ? -12.651 -3.677 6.743 1.00 0.00 111 GLU B CA 1
ATOM 1548 C C . GLU B 2 12 ? -12.441 -5.182 6.820 1.00 0.00 111 GLU B C 1
ATOM 1549 O O . GLU B 2 12 ? -13.367 -5.941 7.105 1.00 0.00 111 GLU B O 1
ATOM 1561 N N . TYR B 2 13 ? -11.204 -5.600 6.590 1.00 0.00 112 TYR B N 1
ATOM 1562 C CA . TYR B 2 13 ? -10.857 -7.011 6.659 1.00 0.00 112 TYR B CA 1
ATOM 1563 C C . TYR B 2 13 ? -10.871 -7.463 8.109 1.00 0.00 112 TYR B C 1
ATOM 1564 O O . TYR B 2 13 ? -11.258 -8.589 8.417 1.00 0.00 112 TYR B O 1
ATOM 1582 N N . ASP B 2 14 ? -10.469 -6.561 9.004 1.00 0.00 113 ASP B N 1
ATOM 1583 C CA . ASP B 2 14 ? -10.464 -6.863 10.426 1.00 0.00 113 ASP B CA 1
ATOM 1584 C C . ASP B 2 14 ? -11.876 -7.212 10.884 1.00 0.00 113 ASP B C 1
ATOM 1585 O O . ASP B 2 14 ? -12.066 -7.998 11.812 1.00 0.00 113 ASP B O 1
ATOM 1594 N N . ASN B 2 15 ? -12.865 -6.627 10.211 1.00 0.00 114 ASN B N 1
ATOM 1595 C CA . ASN B 2 15 ? -14.263 -6.877 10.530 1.00 0.00 114 ASN B CA 1
ATOM 1596 C C . ASN B 2 15 ? -14.740 -8.170 9.878 1.00 0.00 114 ASN B C 1
ATOM 1597 O O . ASN B 2 15 ? -15.541 -8.908 10.451 1.00 0.00 114 ASN B O 1
ATOM 1608 N N . ILE B 2 16 ? -14.241 -8.440 8.673 1.00 0.00 115 ILE B N 1
ATOM 1609 C CA . ILE B 2 16 ? -14.618 -9.644 7.946 1.00 0.00 115 ILE B CA 1
ATOM 1610 C C . ILE B 2 16 ? -14.084 -10.895 8.641 1.00 0.00 115 ILE B C 1
ATOM 1611 O O . ILE B 2 16 ? -14.742 -11.935 8.659 1.00 0.00 115 ILE B O 1
ATOM 1627 N N . ALA B 2 17 ? -12.889 -10.784 9.210 1.00 0.00 116 ALA B N 1
ATOM 1628 C CA . ALA B 2 17 ? -12.266 -11.905 9.907 1.00 0.00 116 ALA B CA 1
ATOM 1629 C C . ALA B 2 17 ? -12.155 -13.127 9.001 1.00 0.00 116 ALA B C 1
ATOM 1630 O O . ALA B 2 17 ? -12.315 -14.261 9.451 1.00 0.00 116 ALA B O 1
ATOM 1637 N N . LYS B 2 18 ? -11.880 -12.887 7.723 1.00 0.00 117 LYS B N 1
ATOM 1638 C CA . LYS B 2 18 ? -11.750 -13.969 6.754 1.00 0.00 117 LYS B CA 1
ATOM 1639 C C . LYS B 2 18 ? -10.302 -14.440 6.655 1.00 0.00 117 LYS B C 1
ATOM 1640 O O . LYS B 2 18 ? -10.051 -15.429 5.933 1.00 0.00 117 LYS B O 1
ATOM 1660 N N . MET A 1 1 ? -18.617 5.939 -0.209 1.00 0.00 1 MET A N 2
ATOM 1661 C CA . MET A 1 1 ? -17.192 6.364 -0.242 1.00 0.00 1 MET A CA 2
ATOM 1662 C C . MET A 1 1 ? -16.426 5.823 0.962 1.00 0.00 1 MET A C 2
ATOM 1663 O O . MET A 1 1 ? -15.243 5.499 0.862 1.00 0.00 1 MET A O 2
ATOM 1679 N N . ASP A 1 2 ? -17.109 5.728 2.098 1.00 0.00 2 ASP A N 2
ATOM 1680 C CA . ASP A 1 2 ? -16.492 5.225 3.320 1.00 0.00 2 ASP A CA 2
ATOM 1681 C C . ASP A 1 2 ? -16.832 3.754 3.535 1.00 0.00 2 ASP A C 2
ATOM 1682 O O . ASP A 1 2 ? -17.186 3.342 4.639 1.00 0.00 2 ASP A O 2
ATOM 1691 N N . ARG A 1 3 ? -16.722 2.966 2.471 1.00 0.00 3 ARG A N 2
ATOM 1692 C CA . ARG A 1 3 ? -17.018 1.540 2.541 1.00 0.00 3 ARG A CA 2
ATOM 1693 C C . ARG A 1 3 ? -16.698 0.851 1.218 1.00 0.00 3 ARG A C 2
ATOM 1694 O O . ARG A 1 3 ? -16.168 -0.260 1.198 1.00 0.00 3 ARG A O 2
ATOM 1715 N N . LYS A 1 4 ? -17.024 1.518 0.115 1.00 0.00 4 LYS A N 2
ATOM 1716 C CA . LYS A 1 4 ? -16.771 0.968 -1.212 1.00 0.00 4 LYS A CA 2
ATOM 1717 C C . LYS A 1 4 ? -15.276 0.890 -1.494 1.00 0.00 4 LYS A C 2
ATOM 1718 O O . LYS A 1 4 ? -14.815 -0.010 -2.195 1.00 0.00 4 LYS A O 2
ATOM 1737 N N . VAL A 1 5 ? -14.518 1.832 -0.939 1.00 0.00 5 VAL A N 2
ATOM 1738 C CA . VAL A 1 5 ? -13.074 1.851 -1.132 1.00 0.00 5 VAL A CA 2
ATOM 1739 C C . VAL A 1 5 ? -12.479 0.494 -0.770 1.00 0.00 5 VAL A C 2
ATOM 1740 O O . VAL A 1 5 ? -11.581 -0.005 -1.451 1.00 0.00 5 VAL A O 2
ATOM 1753 N N . ALA A 1 6 ? -12.998 -0.098 0.298 1.00 0.00 6 ALA A N 2
ATOM 1754 C CA . ALA A 1 6 ? -12.538 -1.403 0.750 1.00 0.00 6 ALA A CA 2
ATOM 1755 C C . ALA A 1 6 ? -13.024 -2.503 -0.187 1.00 0.00 6 ALA A C 2
ATOM 1756 O O . ALA A 1 6 ? -12.325 -3.490 -0.416 1.00 0.00 6 ALA A O 2
ATOM 1763 N N . ARG A 1 7 ? -14.228 -2.326 -0.727 1.00 0.00 7 ARG A N 2
ATOM 1764 C CA . ARG A 1 7 ? -14.805 -3.304 -1.641 1.00 0.00 7 ARG A CA 2
ATOM 1765 C C . ARG A 1 7 ? -14.017 -3.358 -2.943 1.00 0.00 7 ARG A C 2
ATOM 1766 O O . ARG A 1 7 ? -13.796 -4.432 -3.501 1.00 0.00 7 ARG A O 2
ATOM 1787 N N . GLU A 1 8 ? -13.593 -2.196 -3.421 1.00 0.00 8 GLU A N 2
ATOM 1788 C CA . GLU A 1 8 ? -12.826 -2.118 -4.657 1.00 0.00 8 GLU A CA 2
ATOM 1789 C C . GLU A 1 8 ? -11.420 -2.669 -4.449 1.00 0.00 8 GLU A C 2
ATOM 1790 O O . GLU A 1 8 ? -10.949 -3.503 -5.220 1.00 0.00 8 GLU A O 2
ATOM 1802 N N . PHE A 1 9 ? -10.757 -2.202 -3.395 1.00 0.00 9 PHE A N 2
ATOM 1803 C CA . PHE A 1 9 ? -9.409 -2.660 -3.085 1.00 0.00 9 PHE A CA 2
ATOM 1804 C C . PHE A 1 9 ? -9.402 -4.162 -2.834 1.00 0.00 9 PHE A C 2
ATOM 1805 O O . PHE A 1 9 ? -8.522 -4.879 -3.312 1.00 0.00 9 PHE A O 2
ATOM 1822 N N . ARG A 1 10 ? -10.394 -4.635 -2.086 1.00 0.00 10 ARG A N 2
ATOM 1823 C CA . ARG A 1 10 ? -10.508 -6.053 -1.778 1.00 0.00 10 ARG A CA 2
ATOM 1824 C C . ARG A 1 10 ? -10.926 -6.843 -3.011 1.00 0.00 10 ARG A C 2
ATOM 1825 O O . ARG A 1 10 ? -10.354 -7.890 -3.312 1.00 0.00 10 ARG A O 2
ATOM 1846 N N . HIS A 1 11 ? -11.927 -6.335 -3.728 1.00 0.00 11 HIS A N 2
ATOM 1847 C CA . HIS A 1 11 ? -12.410 -7.001 -4.933 1.00 0.00 11 HIS A CA 2
ATOM 1848 C C . HIS A 1 11 ? -11.285 -7.165 -5.949 1.00 0.00 11 HIS A C 2
ATOM 1849 O O . HIS A 1 11 ? -11.114 -8.236 -6.532 1.00 0.00 11 HIS A O 2
ATOM 1864 N N . LYS A 1 12 ? -10.515 -6.101 -6.151 1.00 0.00 12 LYS A N 2
ATOM 1865 C CA . LYS A 1 12 ? -9.402 -6.137 -7.091 1.00 0.00 12 LYS A CA 2
ATOM 1866 C C . LYS A 1 12 ? -8.404 -7.217 -6.688 1.00 0.00 12 LYS A C 2
ATOM 1867 O O . LYS A 1 12 ? -8.065 -8.096 -7.483 1.00 0.00 12 LYS A O 2
ATOM 1886 N N . VAL A 1 13 ? -7.946 -7.153 -5.442 1.00 0.00 13 VAL A N 2
ATOM 1887 C CA . VAL A 1 13 ? -6.994 -8.130 -4.927 1.00 0.00 13 VAL A CA 2
ATOM 1888 C C . VAL A 1 13 ? -7.511 -9.547 -5.134 1.00 0.00 13 VAL A C 2
ATOM 1889 O O . VAL A 1 13 ? -6.746 -10.460 -5.441 1.00 0.00 13 VAL A O 2
ATOM 1902 N N . ASP A 1 14 ? -8.817 -9.722 -4.973 1.00 0.00 14 ASP A N 2
ATOM 1903 C CA . ASP A 1 14 ? -9.436 -11.028 -5.148 1.00 0.00 14 ASP A CA 2
ATOM 1904 C C . ASP A 1 14 ? -9.491 -11.409 -6.625 1.00 0.00 14 ASP A C 2
ATOM 1905 O O . ASP A 1 14 ? -9.455 -12.590 -6.970 1.00 0.00 14 ASP A O 2
ATOM 1914 N N . PHE A 1 15 ? -9.572 -10.404 -7.494 1.00 0.00 15 PHE A N 2
ATOM 1915 C CA . PHE A 1 15 ? -9.625 -10.640 -8.931 1.00 0.00 15 PHE A CA 2
ATOM 1916 C C . PHE A 1 15 ? -8.284 -11.156 -9.437 1.00 0.00 15 PHE A C 2
ATOM 1917 O O . PHE A 1 15 ? -8.216 -11.888 -10.424 1.00 0.00 15 PHE A O 2
ATOM 1934 N N . LEU A 1 16 ? -7.219 -10.748 -8.757 1.00 0.00 16 LEU A N 2
ATOM 1935 C CA . LEU A 1 16 ? -5.868 -11.146 -9.134 1.00 0.00 16 LEU A CA 2
ATOM 1936 C C . LEU A 1 16 ? -5.483 -12.476 -8.497 1.00 0.00 16 LEU A C 2
ATOM 1937 O O . LEU A 1 16 ? -5.040 -13.398 -9.183 1.00 0.00 16 LEU A O 2
ATOM 1953 N N . ILE A 1 17 ? -5.646 -12.564 -7.186 1.00 0.00 17 ILE A N 2
ATOM 1954 C CA . ILE A 1 17 ? -5.313 -13.778 -6.452 1.00 0.00 17 ILE A CA 2
ATOM 1955 C C . ILE A 1 17 ? -6.338 -14.866 -6.680 1.00 0.00 17 ILE A C 2
ATOM 1956 O O . ILE A 1 17 ? -6.002 -15.977 -7.088 1.00 0.00 17 ILE A O 2
ATOM 1972 N N . GLU A 1 18 ? -7.587 -14.550 -6.382 1.00 0.00 18 GLU A N 2
ATOM 1973 C CA . GLU A 1 18 ? -8.660 -15.504 -6.518 1.00 0.00 18 GLU A CA 2
ATOM 1974 C C . GLU A 1 18 ? -8.467 -16.659 -5.549 1.00 0.00 18 GLU A C 2
ATOM 1975 O O . GLU A 1 18 ? -9.224 -17.629 -5.547 1.00 0.00 18 GLU A O 2
ATOM 1987 N N . ASN A 1 19 ? -7.437 -16.532 -4.729 1.00 0.00 19 ASN A N 2
ATOM 1988 C CA . ASN A 1 19 ? -7.107 -17.546 -3.738 1.00 0.00 19 ASN A CA 2
ATOM 1989 C C . ASN A 1 19 ? -7.438 -17.059 -2.331 1.00 0.00 19 ASN A C 2
ATOM 1990 O O . ASN A 1 19 ? -8.047 -16.001 -2.157 1.00 0.00 19 ASN A O 2
ATOM 2001 N N . ASP A 1 20 ? -7.033 -17.834 -1.331 1.00 0.00 20 ASP A N 2
ATOM 2002 C CA . ASP A 1 20 ? -7.286 -17.481 0.060 1.00 0.00 20 ASP A CA 2
ATOM 2003 C C . ASP A 1 20 ? -5.981 -17.365 0.837 1.00 0.00 20 ASP A C 2
ATOM 2004 O O . ASP A 1 20 ? -5.761 -16.390 1.557 1.00 0.00 20 ASP A O 2
ATOM 2013 N N . ALA A 1 21 ? -5.115 -18.363 0.688 1.00 0.00 21 ALA A N 2
ATOM 2014 C CA . ALA A 1 21 ? -3.831 -18.369 1.377 1.00 0.00 21 ALA A CA 2
ATOM 2015 C C . ALA A 1 21 ? -3.012 -17.137 1.013 1.00 0.00 21 ALA A C 2
ATOM 2016 O O . ALA A 1 21 ? -2.384 -16.517 1.873 1.00 0.00 21 ALA A O 2
ATOM 2023 N N . GLU A 1 22 ? -3.028 -16.786 -0.267 1.00 0.00 22 GLU A N 2
ATOM 2024 C CA . GLU A 1 22 ? -2.289 -15.624 -0.749 1.00 0.00 22 GLU A CA 2
ATOM 2025 C C . GLU A 1 22 ? -2.881 -14.340 -0.180 1.00 0.00 22 GLU A C 2
ATOM 2026 O O . GLU A 1 22 ? -2.156 -13.479 0.319 1.00 0.00 22 GLU A O 2
ATOM 2038 N N . LYS A 1 23 ? -4.204 -14.224 -0.244 1.00 0.00 23 LYS A N 2
ATOM 2039 C CA . LYS A 1 23 ? -4.887 -13.049 0.280 1.00 0.00 23 LYS A CA 2
ATOM 2040 C C . LYS A 1 23 ? -4.700 -12.964 1.785 1.00 0.00 23 LYS A C 2
ATOM 2041 O O . LYS A 1 23 ? -4.651 -11.875 2.351 1.00 0.00 23 LYS A O 2
ATOM 2060 N N . ASP A 1 24 ? -4.573 -14.121 2.425 1.00 0.00 24 ASP A N 2
ATOM 2061 C CA . ASP A 1 24 ? -4.368 -14.172 3.862 1.00 0.00 24 ASP A CA 2
ATOM 2062 C C . ASP A 1 24 ? -3.055 -13.488 4.219 1.00 0.00 24 ASP A C 2
ATOM 2063 O O . ASP A 1 24 ? -3.005 -12.637 5.108 1.00 0.00 24 ASP A O 2
ATOM 2072 N N . TYR A 1 25 ? -1.991 -13.856 3.509 1.00 0.00 25 TYR A N 2
ATOM 2073 C CA . TYR A 1 25 ? -0.680 -13.267 3.742 1.00 0.00 25 TYR A CA 2
ATOM 2074 C C . TYR A 1 25 ? -0.673 -11.800 3.347 1.00 0.00 25 TYR A C 2
ATOM 2075 O O . TYR A 1 25 ? -0.214 -10.950 4.110 1.00 0.00 25 TYR A O 2
ATOM 2093 N N . LEU A 1 26 ? -1.203 -11.492 2.165 1.00 0.00 26 LEU A N 2
ATOM 2094 C CA . LEU A 1 26 ? -1.263 -10.109 1.719 1.00 0.00 26 LEU A CA 2
ATOM 2095 C C . LEU A 1 26 ? -2.028 -9.303 2.748 1.00 0.00 26 LEU A C 2
ATOM 2096 O O . LEU A 1 26 ? -1.628 -8.201 3.119 1.00 0.00 26 LEU A O 2
ATOM 2112 N N . TYR A 1 27 ? -3.108 -9.891 3.252 1.00 0.00 27 TYR A N 2
ATOM 2113 C CA . TYR A 1 27 ? -3.891 -9.245 4.290 1.00 0.00 27 TYR A CA 2
ATOM 2114 C C . TYR A 1 27 ? -3.002 -9.041 5.510 1.00 0.00 27 TYR A C 2
ATOM 2115 O O . TYR A 1 27 ? -3.121 -8.045 6.224 1.00 0.00 27 TYR A O 2
ATOM 2133 N N . ASP A 1 28 ? -2.087 -9.992 5.727 1.00 0.00 28 ASP A N 2
ATOM 2134 C CA . ASP A 1 28 ? -1.156 -9.915 6.840 1.00 0.00 28 ASP A CA 2
ATOM 2135 C C . ASP A 1 28 ? -0.106 -8.838 6.581 1.00 0.00 28 ASP A C 2
ATOM 2136 O O . ASP A 1 28 ? 0.360 -8.178 7.510 1.00 0.00 28 ASP A O 2
ATOM 2145 N N . VAL A 1 29 ? 0.262 -8.660 5.309 1.00 0.00 29 VAL A N 2
ATOM 2146 C CA . VAL A 1 29 ? 1.254 -7.656 4.946 1.00 0.00 29 VAL A CA 2
ATOM 2147 C C . VAL A 1 29 ? 0.720 -6.251 5.202 1.00 0.00 29 VAL A C 2
ATOM 2148 O O . VAL A 1 29 ? 1.384 -5.428 5.830 1.00 0.00 29 VAL A O 2
ATOM 2161 N N . LEU A 1 30 ? -0.488 -5.985 4.718 1.00 0.00 30 LEU A N 2
ATOM 2162 C CA . LEU A 1 30 ? -1.110 -4.681 4.906 1.00 0.00 30 LEU A CA 2
ATOM 2163 C C . LEU A 1 30 ? -1.364 -4.427 6.387 1.00 0.00 30 LEU A C 2
ATOM 2164 O O . LEU A 1 30 ? -1.254 -3.296 6.863 1.00 0.00 30 LEU A O 2
ATOM 2180 N N . ARG A 1 31 ? -1.699 -5.490 7.113 1.00 0.00 31 ARG A N 2
ATOM 2181 C CA . ARG A 1 31 ? -1.963 -5.389 8.543 1.00 0.00 31 ARG A CA 2
ATOM 2182 C C . ARG A 1 31 ? -0.684 -5.061 9.305 1.00 0.00 31 ARG A C 2
ATOM 2183 O O . ARG A 1 31 ? -0.676 -4.189 10.175 1.00 0.00 31 ARG A O 2
ATOM 2204 N N . MET A 1 32 ? 0.398 -5.759 8.971 1.00 0.00 32 MET A N 2
ATOM 2205 C CA . MET A 1 32 ? 1.680 -5.530 9.627 1.00 0.00 32 MET A CA 2
ATOM 2206 C C . MET A 1 32 ? 2.277 -4.198 9.186 1.00 0.00 32 MET A C 2
ATOM 2207 O O . MET A 1 32 ? 3.014 -3.557 9.935 1.00 0.00 32 MET A O 2
ATOM 2221 N N . TYR A 1 33 ? 1.948 -3.786 7.965 1.00 0.00 33 TYR A N 2
ATOM 2222 C CA . TYR A 1 33 ? 2.443 -2.529 7.422 1.00 0.00 33 TYR A CA 2
ATOM 2223 C C . TYR A 1 33 ? 1.849 -1.344 8.177 1.00 0.00 33 TYR A C 2
ATOM 2224 O O . TYR A 1 33 ? 2.530 -0.355 8.434 1.00 0.00 33 TYR A O 2
ATOM 2242 N N . HIS A 1 34 ? 0.573 -1.453 8.528 1.00 0.00 34 HIS A N 2
ATOM 2243 C CA . HIS A 1 34 ? -0.112 -0.389 9.252 1.00 0.00 34 HIS A CA 2
ATOM 2244 C C . HIS A 1 34 ? 0.472 -0.218 10.653 1.00 0.00 34 HIS A C 2
ATOM 2245 O O . HIS A 1 34 ? 0.473 0.883 11.204 1.00 0.00 34 HIS A O 2
ATOM 2260 N N . GLN A 1 35 ? 0.962 -1.312 11.223 1.00 0.00 35 GLN A N 2
ATOM 2261 C CA . GLN A 1 35 ? 1.542 -1.283 12.562 1.00 0.00 35 GLN A CA 2
ATOM 2262 C C . GLN A 1 35 ? 2.957 -0.717 12.546 1.00 0.00 35 GLN A C 2
ATOM 2263 O O . GLN A 1 35 ? 3.235 0.310 13.166 1.00 0.00 35 GLN A O 2
ATOM 2277 N N . THR A 1 36 ? 3.848 -1.400 11.841 1.00 0.00 36 THR A N 2
ATOM 2278 C CA . THR A 1 36 ? 5.243 -0.979 11.750 1.00 0.00 36 THR A CA 2
ATOM 2279 C C . THR A 1 36 ? 5.399 0.249 10.859 1.00 0.00 36 THR A C 2
ATOM 2280 O O . THR A 1 36 ? 6.329 1.038 11.032 1.00 0.00 36 THR A O 2
ATOM 2291 N N . MET A 1 37 ? 4.490 0.408 9.902 1.00 0.00 37 MET A N 2
ATOM 2292 C CA . MET A 1 37 ? 4.541 1.542 8.984 1.00 0.00 37 MET A CA 2
ATOM 2293 C C . MET A 1 37 ? 5.805 1.488 8.132 1.00 0.00 37 MET A C 2
ATOM 2294 O O . MET A 1 37 ? 6.359 2.522 7.756 1.00 0.00 37 MET A O 2
ATOM 2308 N N . ASP A 1 38 ? 6.257 0.274 7.833 1.00 0.00 38 ASP A N 2
ATOM 2309 C CA . ASP A 1 38 ? 7.459 0.079 7.029 1.00 0.00 38 ASP A CA 2
ATOM 2310 C C . ASP A 1 38 ? 7.099 -0.259 5.586 1.00 0.00 38 ASP A C 2
ATOM 2311 O O . ASP A 1 38 ? 6.740 -1.392 5.271 1.00 0.00 38 ASP A O 2
ATOM 2320 N N . VAL A 1 39 ? 7.200 0.737 4.714 1.00 0.00 39 VAL A N 2
ATOM 2321 C CA . VAL A 1 39 ? 6.889 0.557 3.300 1.00 0.00 39 VAL A CA 2
ATOM 2322 C C . VAL A 1 39 ? 7.858 -0.414 2.634 1.00 0.00 39 VAL A C 2
ATOM 2323 O O . VAL A 1 39 ? 7.500 -1.109 1.686 1.00 0.00 39 VAL A O 2
ATOM 2336 N N . ALA A 1 40 ? 9.084 -0.454 3.138 1.00 0.00 40 ALA A N 2
ATOM 2337 C CA . ALA A 1 40 ? 10.104 -1.335 2.591 1.00 0.00 40 ALA A CA 2
ATOM 2338 C C . ALA A 1 40 ? 9.786 -2.787 2.907 1.00 0.00 40 ALA A C 2
ATOM 2339 O O . ALA A 1 40 ? 10.188 -3.694 2.179 1.00 0.00 40 ALA A O 2
ATOM 2346 N N . VAL A 1 41 ? 9.059 -3.002 3.997 1.00 0.00 41 VAL A N 2
ATOM 2347 C CA . VAL A 1 41 ? 8.690 -4.346 4.400 1.00 0.00 41 VAL A CA 2
ATOM 2348 C C . VAL A 1 41 ? 7.514 -4.860 3.576 1.00 0.00 41 VAL A C 2
ATOM 2349 O O . VAL A 1 41 ? 7.545 -5.981 3.063 1.00 0.00 41 VAL A O 2
ATOM 2362 N N . LEU A 1 42 ? 6.477 -4.037 3.450 1.00 0.00 42 LEU A N 2
ATOM 2363 C CA . LEU A 1 42 ? 5.294 -4.414 2.686 1.00 0.00 42 LEU A CA 2
ATOM 2364 C C . LEU A 1 42 ? 5.663 -4.713 1.236 1.00 0.00 42 LEU A C 2
ATOM 2365 O O . LEU A 1 42 ? 5.127 -5.640 0.628 1.00 0.00 42 LEU A O 2
ATOM 2381 N N . VAL A 1 43 ? 6.588 -3.929 0.689 1.00 0.00 43 VAL A N 2
ATOM 2382 C CA . VAL A 1 43 ? 7.031 -4.123 -0.686 1.00 0.00 43 VAL A CA 2
ATOM 2383 C C . VAL A 1 43 ? 7.712 -5.479 -0.839 1.00 0.00 43 VAL A C 2
ATOM 2384 O O . VAL A 1 43 ? 7.515 -6.176 -1.834 1.00 0.00 43 VAL A O 2
ATOM 2397 N N . GLY A 1 44 ? 8.510 -5.850 0.159 1.00 0.00 44 GLY A N 2
ATOM 2398 C CA . GLY A 1 44 ? 9.198 -7.126 0.122 1.00 0.00 44 GLY A CA 2
ATOM 2399 C C . GLY A 1 44 ? 8.232 -8.287 0.018 1.00 0.00 44 GLY A C 2
ATOM 2400 O O . GLY A 1 44 ? 8.346 -9.124 -0.878 1.00 0.00 44 GLY A O 2
ATOM 2404 N N . ASP A 1 45 ? 7.265 -8.332 0.930 1.00 0.00 45 ASP A N 2
ATOM 2405 C CA . ASP A 1 45 ? 6.265 -9.391 0.927 1.00 0.00 45 ASP A CA 2
ATOM 2406 C C . ASP A 1 45 ? 5.499 -9.389 -0.391 1.00 0.00 45 ASP A C 2
ATOM 2407 O O . ASP A 1 45 ? 5.289 -10.439 -1.005 1.00 0.00 45 ASP A O 2
ATOM 2416 N N . LEU A 1 46 ? 5.093 -8.199 -0.830 1.00 0.00 46 LEU A N 2
ATOM 2417 C CA . LEU A 1 46 ? 4.362 -8.056 -2.081 1.00 0.00 46 LEU A CA 2
ATOM 2418 C C . LEU A 1 46 ? 5.112 -8.743 -3.217 1.00 0.00 46 LEU A C 2
ATOM 2419 O O . LEU A 1 46 ? 4.506 -9.334 -4.102 1.00 0.00 46 LEU A O 2
ATOM 2435 N N . LYS A 1 47 ? 6.436 -8.672 -3.177 1.00 0.00 47 LYS A N 2
ATOM 2436 C CA . LYS A 1 47 ? 7.260 -9.299 -4.204 1.00 0.00 47 LYS A CA 2
ATOM 2437 C C . LYS A 1 47 ? 7.157 -10.818 -4.114 1.00 0.00 47 LYS A C 2
ATOM 2438 O O . LYS A 1 47 ? 6.906 -11.498 -5.110 1.00 0.00 47 LYS A O 2
ATOM 2457 N N . LEU A 1 48 ? 7.350 -11.345 -2.909 1.00 0.00 48 LEU A N 2
ATOM 2458 C CA . LEU A 1 48 ? 7.279 -12.785 -2.680 1.00 0.00 48 LEU A CA 2
ATOM 2459 C C . LEU A 1 48 ? 5.949 -13.357 -3.165 1.00 0.00 48 LEU A C 2
ATOM 2460 O O . LEU A 1 48 ? 5.861 -14.537 -3.507 1.00 0.00 48 LEU A O 2
ATOM 2476 N N . VAL A 1 49 ? 4.915 -12.520 -3.192 1.00 0.00 49 VAL A N 2
ATOM 2477 C CA . VAL A 1 49 ? 3.595 -12.956 -3.635 1.00 0.00 49 VAL A CA 2
ATOM 2478 C C . VAL A 1 49 ? 3.316 -12.515 -5.068 1.00 0.00 49 VAL A C 2
ATOM 2479 O O . VAL A 1 49 ? 2.565 -13.166 -5.793 1.00 0.00 49 VAL A O 2
ATOM 2492 N N . ILE A 1 50 ? 3.929 -11.407 -5.466 1.00 0.00 50 ILE A N 2
ATOM 2493 C CA . ILE A 1 50 ? 3.750 -10.868 -6.811 1.00 0.00 50 ILE A CA 2
ATOM 2494 C C . ILE A 1 50 ? 5.029 -11.026 -7.633 1.00 0.00 50 ILE A C 2
ATOM 2495 O O . ILE A 1 50 ? 5.294 -10.263 -8.562 1.00 0.00 50 ILE A O 2
ATOM 2511 N N . ASN A 1 51 ? 5.821 -12.032 -7.287 1.00 0.00 51 ASN A N 2
ATOM 2512 C CA . ASN A 1 51 ? 7.073 -12.303 -7.990 1.00 0.00 51 ASN A CA 2
ATOM 2513 C C . ASN A 1 51 ? 6.859 -12.323 -9.502 1.00 0.00 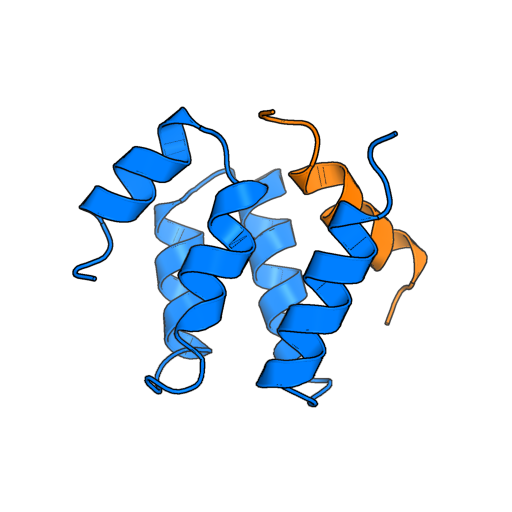51 ASN A C 2
ATOM 2514 O O . ASN A 1 51 ? 7.774 -12.025 -10.270 1.00 0.00 51 ASN A O 2
ATOM 2525 N N . GLU A 1 52 ? 5.646 -12.671 -9.921 1.00 0.00 52 GLU A N 2
ATOM 2526 C CA . GLU A 1 52 ? 5.315 -12.724 -11.341 1.00 0.00 52 GLU A CA 2
ATOM 2527 C C . GLU A 1 52 ? 4.679 -11.413 -11.800 1.00 0.00 52 GLU A C 2
ATOM 2528 O O . GLU A 1 52 ? 3.864 -10.828 -11.086 1.00 0.00 52 GLU A O 2
ATOM 2540 N N . PRO A 1 53 ? 5.043 -10.930 -13.003 1.00 0.00 53 PRO A N 2
ATOM 2541 C CA . PRO A 1 53 ? 4.501 -9.678 -13.547 1.00 0.00 53 PRO A CA 2
ATOM 2542 C C . PRO A 1 53 ? 2.976 -9.685 -13.620 1.00 0.00 53 PRO A C 2
ATOM 2543 O O . PRO A 1 53 ? 2.340 -8.633 -13.624 1.00 0.00 53 PRO A O 2
ATOM 2554 N N . SER A 1 54 ? 2.397 -10.880 -13.682 1.00 0.00 54 SER A N 2
ATOM 2555 C CA . SER A 1 54 ? 0.946 -11.026 -13.761 1.00 0.00 54 SER A CA 2
ATOM 2556 C C . SER A 1 54 ? 0.257 -10.341 -12.584 1.00 0.00 54 SER A C 2
ATOM 2557 O O . SER A 1 54 ? -0.825 -9.772 -12.732 1.00 0.00 54 SER A O 2
ATOM 2565 N N . ARG A 1 55 ? 0.886 -10.404 -11.415 1.00 0.00 55 ARG A N 2
ATOM 2566 C CA . ARG A 1 55 ? 0.328 -9.793 -10.212 1.00 0.00 55 ARG A CA 2
ATOM 2567 C C . ARG A 1 55 ? 0.752 -8.329 -10.074 1.00 0.00 55 ARG A C 2
ATOM 2568 O O . ARG A 1 55 ? 0.560 -7.719 -9.023 1.00 0.00 55 ARG A O 2
ATOM 2589 N N . LEU A 1 56 ? 1.324 -7.768 -11.138 1.00 0.00 56 LEU A N 2
ATOM 2590 C CA . LEU A 1 56 ? 1.773 -6.376 -11.130 1.00 0.00 56 LEU A CA 2
ATOM 2591 C C . LEU A 1 56 ? 0.711 -5.438 -10.545 1.00 0.00 56 LEU A C 2
ATOM 2592 O O . LEU A 1 56 ? 1.014 -4.616 -9.680 1.00 0.00 56 LEU A O 2
ATOM 2608 N N . PRO A 1 57 ? -0.545 -5.542 -11.017 1.00 0.00 57 PRO A N 2
ATOM 2609 C CA . PRO A 1 57 ? -1.645 -4.692 -10.544 1.00 0.00 57 PRO A CA 2
ATOM 2610 C C . PRO A 1 57 ? -1.643 -4.487 -9.029 1.00 0.00 57 PRO A C 2
ATOM 2611 O O . PRO A 1 57 ? -2.118 -3.465 -8.535 1.00 0.00 57 PRO A O 2
ATOM 2622 N N . LEU A 1 58 ? -1.111 -5.461 -8.295 1.00 0.00 58 LEU A N 2
ATOM 2623 C CA . LEU A 1 58 ? -1.059 -5.372 -6.838 1.00 0.00 58 LEU A CA 2
ATOM 2624 C C . LEU A 1 58 ? -0.269 -4.148 -6.386 1.00 0.00 58 LEU A C 2
ATOM 2625 O O . LEU A 1 58 ? -0.598 -3.524 -5.378 1.00 0.00 58 LEU A O 2
ATOM 2641 N N . PHE A 1 59 ? 0.775 -3.807 -7.134 1.00 0.00 59 PHE A N 2
ATOM 2642 C CA . PHE A 1 59 ? 1.607 -2.655 -6.801 1.00 0.00 59 PHE A CA 2
ATOM 2643 C C . PHE A 1 59 ? 0.867 -1.349 -7.069 1.00 0.00 59 PHE A C 2
ATOM 2644 O O . PHE A 1 59 ? 0.875 -0.436 -6.242 1.00 0.00 59 PHE A O 2
ATOM 2661 N N . ASP A 1 60 ? 0.224 -1.268 -8.230 1.00 0.00 60 ASP A N 2
ATOM 2662 C CA . ASP A 1 60 ? -0.522 -0.073 -8.608 1.00 0.00 60 ASP A CA 2
ATOM 2663 C C . ASP A 1 60 ? -1.833 0.005 -7.838 1.00 0.00 60 ASP A C 2
ATOM 2664 O O . ASP A 1 60 ? -2.376 1.086 -7.624 1.00 0.00 60 ASP A O 2
ATOM 2673 N N . ALA A 1 61 ? -2.338 -1.152 -7.429 1.00 0.00 61 ALA A N 2
ATOM 2674 C CA . ALA A 1 61 ? -3.584 -1.227 -6.681 1.00 0.00 61 ALA A CA 2
ATOM 2675 C C . ALA A 1 61 ? -3.441 -0.610 -5.290 1.00 0.00 61 ALA A C 2
ATOM 2676 O O . ALA A 1 61 ? -4.278 0.183 -4.863 1.00 0.00 61 ALA A O 2
ATOM 2683 N N . ILE A 1 62 ? -2.379 -0.993 -4.589 1.00 0.00 62 ILE A N 2
ATOM 2684 C CA . ILE A 1 62 ? -2.119 -0.494 -3.241 1.00 0.00 62 ILE A CA 2
ATOM 2685 C C . ILE A 1 62 ? -1.601 0.944 -3.253 1.00 0.00 62 ILE A C 2
ATOM 2686 O O . ILE A 1 62 ? -1.883 1.725 -2.347 1.00 0.00 62 ILE A O 2
ATOM 2702 N N . ARG A 1 63 ? -0.819 1.279 -4.274 1.00 0.00 63 ARG A N 2
ATOM 2703 C CA . ARG A 1 63 ? -0.229 2.612 -4.400 1.00 0.00 63 ARG A CA 2
ATOM 2704 C C . ARG A 1 63 ? -1.213 3.745 -4.064 1.00 0.00 63 ARG A C 2
ATOM 2705 O O . ARG A 1 63 ? -0.885 4.631 -3.275 1.00 0.00 63 ARG A O 2
ATOM 2726 N N . PRO A 1 64 ? -2.421 3.756 -4.662 1.00 0.00 64 PRO A N 2
ATOM 2727 C CA . PRO A 1 64 ? -3.409 4.815 -4.415 1.00 0.00 64 PRO A CA 2
ATOM 2728 C C . PRO A 1 64 ? -3.710 5.024 -2.933 1.00 0.00 64 PRO A C 2
ATOM 2729 O O . PRO A 1 64 ? -3.619 6.143 -2.429 1.00 0.00 64 PRO A O 2
ATOM 2740 N N . LEU A 1 65 ? -4.071 3.951 -2.233 1.00 0.00 65 LEU A N 2
ATOM 2741 C CA . LEU A 1 65 ? -4.379 4.050 -0.808 1.00 0.00 65 LEU A CA 2
ATOM 2742 C C . LEU A 1 65 ? -3.110 4.234 0.025 1.00 0.00 65 LEU A C 2
ATOM 2743 O O . LEU A 1 65 ? -3.181 4.477 1.231 1.00 0.00 65 LEU A O 2
ATOM 2759 N N . ILE A 1 66 ? -1.952 4.124 -0.621 1.00 0.00 66 ILE A N 2
ATOM 2760 C CA . ILE A 1 66 ? -0.675 4.285 0.064 1.00 0.00 66 ILE A CA 2
ATOM 2761 C C . ILE A 1 66 ? -0.283 5.763 0.135 1.00 0.00 66 ILE A C 2
ATOM 2762 O O . ILE A 1 66 ? -0.397 6.489 -0.853 1.00 0.00 66 ILE A O 2
ATOM 2778 N N . PRO A 1 67 ? 0.193 6.228 1.307 1.00 0.00 67 PRO A N 2
ATOM 2779 C CA . PRO A 1 67 ? 0.611 7.620 1.501 1.00 0.00 67 PRO A CA 2
ATOM 2780 C C . PRO A 1 67 ? 1.390 8.169 0.332 1.00 0.00 67 PRO A C 2
ATOM 2781 O O . PRO A 1 67 ? 2.262 7.514 -0.237 1.00 0.00 67 PRO A O 2
ATOM 2792 N N . LEU A 1 68 ? 1.045 9.393 -0.007 1.00 0.00 68 LEU A N 2
ATOM 2793 C CA . LEU A 1 68 ? 1.656 10.111 -1.095 1.00 0.00 68 LEU A CA 2
ATOM 2794 C C . LEU A 1 68 ? 3.179 10.073 -1.000 1.00 0.00 68 LEU A C 2
ATOM 2795 O O . LEU A 1 68 ? 3.868 9.872 -2.000 1.00 0.00 68 LEU A O 2
ATOM 2811 N N . LYS A 1 69 ? 3.700 10.249 0.210 1.00 0.00 69 LYS A N 2
ATOM 2812 C CA . LYS A 1 69 ? 5.141 10.212 0.427 1.00 0.00 69 LYS A CA 2
ATOM 2813 C C . LYS A 1 69 ? 5.645 8.780 0.292 1.00 0.00 69 LYS A C 2
ATOM 2814 O O . LYS A 1 69 ? 6.688 8.524 -0.315 1.00 0.00 69 LYS A O 2
ATOM 2833 N N . HIS A 1 70 ? 4.880 7.848 0.855 1.00 0.00 70 HIS A N 2
ATOM 2834 C CA . HIS A 1 70 ? 5.227 6.436 0.794 1.00 0.00 70 HIS A CA 2
ATOM 2835 C C . HIS A 1 70 ? 5.163 5.934 -0.644 1.00 0.00 70 HIS A C 2
ATOM 2836 O O . HIS A 1 70 ? 5.858 4.989 -1.010 1.00 0.00 70 HIS A O 2
ATOM 2851 N N . GLN A 1 71 ? 4.330 6.582 -1.459 1.00 0.00 71 GLN A N 2
ATOM 2852 C CA . GLN A 1 71 ? 4.190 6.205 -2.859 1.00 0.00 71 GLN A CA 2
ATOM 2853 C C . GLN A 1 71 ? 5.523 6.358 -3.579 1.00 0.00 71 GLN A C 2
ATOM 2854 O O . GLN A 1 71 ? 5.991 5.438 -4.252 1.00 0.00 71 GLN A O 2
ATOM 2868 N N . VAL A 1 72 ? 6.140 7.524 -3.420 1.00 0.00 72 VAL A N 2
ATOM 2869 C CA . VAL A 1 72 ? 7.429 7.794 -4.039 1.00 0.00 72 VAL A CA 2
ATOM 2870 C C . VAL A 1 72 ? 8.474 6.816 -3.525 1.00 0.00 72 VAL A C 2
ATOM 2871 O O . VAL A 1 72 ? 9.128 6.123 -4.306 1.00 0.00 72 VAL A O 2
ATOM 2884 N N . GLU A 1 73 ? 8.616 6.750 -2.203 1.00 0.00 73 GLU A N 2
ATOM 2885 C CA . GLU A 1 73 ? 9.574 5.839 -1.589 1.00 0.00 73 GLU A CA 2
ATOM 2886 C C . GLU A 1 73 ? 9.283 4.415 -2.035 1.00 0.00 73 GLU A C 2
ATOM 2887 O O . GLU A 1 73 ? 10.198 3.624 -2.269 1.00 0.00 73 GLU A O 2
ATOM 2899 N N . TYR A 1 74 ? 7.998 4.105 -2.184 1.00 0.00 74 TYR A N 2
ATOM 2900 C CA . TYR A 1 74 ? 7.586 2.790 -2.643 1.00 0.00 74 TYR A CA 2
ATOM 2901 C C . TYR A 1 74 ? 8.174 2.545 -4.025 1.00 0.00 74 TYR A C 2
ATOM 2902 O O . TYR A 1 74 ? 8.538 1.421 -4.373 1.00 0.00 74 TYR A O 2
ATOM 2920 N N . ASP A 1 75 ? 8.283 3.624 -4.798 1.00 0.00 75 ASP A N 2
ATOM 2921 C CA . ASP A 1 75 ? 8.851 3.552 -6.135 1.00 0.00 75 ASP A CA 2
ATOM 2922 C C . ASP A 1 75 ? 10.362 3.362 -6.054 1.00 0.00 75 ASP A C 2
ATOM 2923 O O . ASP A 1 75 ? 10.956 2.667 -6.880 1.00 0.00 75 ASP A O 2
ATOM 2932 N N . GLN A 1 76 ? 10.979 3.986 -5.051 1.00 0.00 76 GLN A N 2
ATOM 2933 C CA . GLN A 1 76 ? 12.421 3.884 -4.861 1.00 0.00 76 GLN A CA 2
ATOM 2934 C C . GLN A 1 76 ? 12.822 2.456 -4.503 1.00 0.00 76 GLN A C 2
ATOM 2935 O O . GLN A 1 76 ? 13.897 1.990 -4.879 1.00 0.00 76 GLN A O 2
ATOM 2949 N N . LEU A 1 77 ? 11.950 1.768 -3.773 1.00 0.00 77 LEU A N 2
ATOM 2950 C CA . LEU A 1 77 ? 12.212 0.394 -3.364 1.00 0.00 77 LEU A CA 2
ATOM 2951 C C . LEU A 1 77 ? 12.009 -0.569 -4.528 1.00 0.00 77 LEU A C 2
ATOM 2952 O O . LEU A 1 77 ? 12.793 -1.499 -4.723 1.00 0.00 77 LEU A O 2
ATOM 2968 N N . THR A 1 78 ? 10.953 -0.338 -5.297 1.00 0.00 78 THR A N 2
ATOM 2969 C CA . THR A 1 78 ? 10.640 -1.182 -6.444 1.00 0.00 78 THR A CA 2
ATOM 2970 C C . THR A 1 78 ? 11.752 -1.115 -7.492 1.00 0.00 78 THR A C 2
ATOM 2971 O O . THR A 1 78 ? 11.942 -0.083 -8.136 1.00 0.00 78 THR A O 2
ATOM 2982 N N . PRO A 1 79 ? 12.502 -2.217 -7.681 1.00 0.00 79 PRO A N 2
ATOM 2983 C CA . PRO A 1 79 ? 13.591 -2.268 -8.658 1.00 0.00 79 PRO A CA 2
ATOM 2984 C C . PRO A 1 79 ? 13.080 -2.387 -10.090 1.00 0.00 79 PRO A C 2
ATOM 2985 O O . PRO A 1 79 ? 11.911 -2.696 -10.321 1.00 0.00 79 PRO A O 2
ATOM 2996 N N . ARG A 1 80 ? 13.964 -2.140 -11.052 1.00 0.00 80 ARG A N 2
ATOM 2997 C CA . ARG A 1 80 ? 13.604 -2.222 -12.464 1.00 0.00 80 ARG A CA 2
ATOM 2998 C C . ARG A 1 80 ? 14.811 -1.934 -13.351 1.00 0.00 80 ARG A C 2
ATOM 2999 O O . ARG A 1 80 ? 15.092 -2.675 -14.292 1.00 0.00 80 ARG A O 2
ATOM 3020 N N . ASP B 2 1 ? -2.959 13.429 4.049 1.00 0.00 100 ASP B N 2
ATOM 3021 C CA . ASP B 2 1 ? -4.358 13.040 3.918 1.00 0.00 100 ASP B CA 2
ATOM 3022 C C . ASP B 2 1 ? -4.490 11.730 3.148 1.00 0.00 100 ASP B C 2
ATOM 3023 O O . ASP B 2 1 ? -5.322 11.606 2.249 1.00 0.00 100 ASP B O 2
ATOM 3032 N N . ASP B 2 2 ? -3.665 10.752 3.508 1.00 0.00 101 ASP B N 2
ATOM 3033 C CA . ASP B 2 2 ? -3.692 9.450 2.850 1.00 0.00 101 ASP B CA 2
ATOM 3034 C C . ASP B 2 2 ? -3.559 8.319 3.861 1.00 0.00 101 ASP B C 2
ATOM 3035 O O . ASP B 2 2 ? -3.169 7.202 3.519 1.00 0.00 101 ASP B O 2
ATOM 3044 N N . ASP B 2 3 ? -3.888 8.625 5.100 1.00 0.00 102 ASP B N 2
ATOM 3045 C CA . ASP B 2 3 ? -3.814 7.649 6.182 1.00 0.00 102 ASP B CA 2
ATOM 3046 C C . ASP B 2 3 ? -5.208 7.176 6.584 1.00 0.00 102 ASP B C 2
ATOM 3047 O O . ASP B 2 3 ? -5.443 6.814 7.737 1.00 0.00 102 ASP B O 2
ATOM 3056 N N . ARG B 2 4 ? -6.130 7.183 5.627 1.00 0.00 103 ARG B N 2
ATOM 3057 C CA . ARG B 2 4 ? -7.501 6.755 5.881 1.00 0.00 103 ARG B CA 2
ATOM 3058 C C . ARG B 2 4 ? -7.868 5.558 5.012 1.00 0.00 103 ARG B C 2
ATOM 3059 O O . ARG B 2 4 ? -8.553 4.639 5.462 1.00 0.00 103 ARG B O 2
ATOM 3080 N N . TYR B 2 5 ? -7.410 5.575 3.765 1.00 0.00 104 TYR B N 2
ATOM 3081 C CA . TYR B 2 5 ? -7.692 4.491 2.829 1.00 0.00 104 TYR B CA 2
ATOM 3082 C C . TYR B 2 5 ? -7.240 3.147 3.395 1.00 0.00 104 TYR B C 2
ATOM 3083 O O . TYR B 2 5 ? -7.998 2.178 3.399 1.00 0.00 104 TYR B O 2
ATOM 3101 N N . LEU B 2 6 ? -5.999 3.096 3.872 1.00 0.00 105 LEU B N 2
ATOM 3102 C CA . LEU B 2 6 ? -5.452 1.870 4.440 1.00 0.00 105 LEU B CA 2
ATOM 3103 C C . LEU B 2 6 ? -6.294 1.399 5.622 1.00 0.00 105 LEU B C 2
ATOM 3104 O O . LEU B 2 6 ? -6.720 0.247 5.672 1.00 0.00 105 LEU B O 2
ATOM 3120 N N . ARG B 2 7 ? -6.532 2.300 6.570 1.00 0.00 106 ARG B N 2
ATOM 3121 C CA . ARG B 2 7 ? -7.327 1.979 7.749 1.00 0.00 106 ARG B CA 2
ATOM 3122 C C . ARG B 2 7 ? -8.747 1.585 7.355 1.00 0.00 106 ARG B C 2
ATOM 3123 O O . ARG B 2 7 ? -9.379 0.762 8.016 1.00 0.00 106 ARG B O 2
ATOM 3144 N N . GLU B 2 8 ? -9.243 2.180 6.274 1.00 0.00 107 GLU B N 2
ATOM 3145 C CA . GLU B 2 8 ? -10.589 1.889 5.794 1.00 0.00 107 GLU B CA 2
ATOM 3146 C C . GLU B 2 8 ? -10.740 0.406 5.461 1.00 0.00 107 GLU B C 2
ATOM 3147 O O . GLU B 2 8 ? -11.596 -0.280 6.015 1.00 0.00 107 GLU B O 2
ATOM 3159 N N . ALA B 2 9 ? -9.900 -0.079 4.552 1.00 0.00 108 ALA B N 2
ATOM 3160 C CA . ALA B 2 9 ? -9.937 -1.480 4.148 1.00 0.00 108 ALA B CA 2
ATOM 3161 C C . ALA B 2 9 ? -9.391 -2.378 5.251 1.00 0.00 108 ALA B C 2
ATOM 3162 O O . ALA B 2 9 ? -9.962 -3.428 5.553 1.00 0.00 108 ALA B O 2
ATOM 3169 N N . ILE B 2 10 ? -8.283 -1.958 5.854 1.00 0.00 109 ILE B N 2
ATOM 3170 C CA . ILE B 2 10 ? -7.657 -2.718 6.927 1.00 0.00 109 ILE B CA 2
ATOM 3171 C C . ILE B 2 10 ? -8.632 -2.930 8.084 1.00 0.00 109 ILE B C 2
ATOM 3172 O O . ILE B 2 10 ? -8.892 -4.063 8.494 1.00 0.00 109 ILE B O 2
ATOM 3188 N N . GLN B 2 11 ? -9.174 -1.833 8.603 1.00 0.00 110 GLN B N 2
ATOM 3189 C CA . GLN B 2 11 ? -10.121 -1.903 9.708 1.00 0.00 110 GLN B CA 2
ATOM 3190 C C . GLN B 2 11 ? -11.415 -2.566 9.263 1.00 0.00 110 GLN B C 2
ATOM 3191 O O . GLN B 2 11 ? -12.057 -3.275 10.037 1.00 0.00 110 GLN B O 2
ATOM 3205 N N . GLU B 2 12 ? -11.791 -2.349 8.006 1.00 0.00 111 GLU B N 2
ATOM 3206 C CA . GLU B 2 12 ? -13.004 -2.951 7.472 1.00 0.00 111 GLU B CA 2
ATOM 3207 C C . GLU B 2 12 ? -12.948 -4.458 7.664 1.00 0.00 111 GLU B C 2
ATOM 3208 O O . GLU B 2 12 ? -13.908 -5.076 8.127 1.00 0.00 111 GLU B O 2
ATOM 3220 N N . TYR B 2 13 ? -11.800 -5.036 7.336 1.00 0.00 112 TYR B N 2
ATOM 3221 C CA . TYR B 2 13 ? -11.596 -6.465 7.496 1.00 0.00 112 TYR B CA 2
ATOM 3222 C C . TYR B 2 13 ? -11.576 -6.815 8.975 1.00 0.00 112 TYR B C 2
ATOM 3223 O O . TYR B 2 13 ? -12.083 -7.861 9.381 1.00 0.00 112 TYR B O 2
ATOM 3241 N N . ASP B 2 14 ? -11.010 -5.921 9.784 1.00 0.00 113 ASP B N 2
ATOM 3242 C CA . ASP B 2 14 ? -10.960 -6.136 11.221 1.00 0.00 113 ASP B CA 2
ATOM 3243 C C . ASP B 2 14 ? -12.375 -6.293 11.767 1.00 0.00 113 ASP B C 2
ATOM 3244 O O . ASP B 2 14 ? -12.595 -6.962 12.778 1.00 0.00 113 ASP B O 2
AT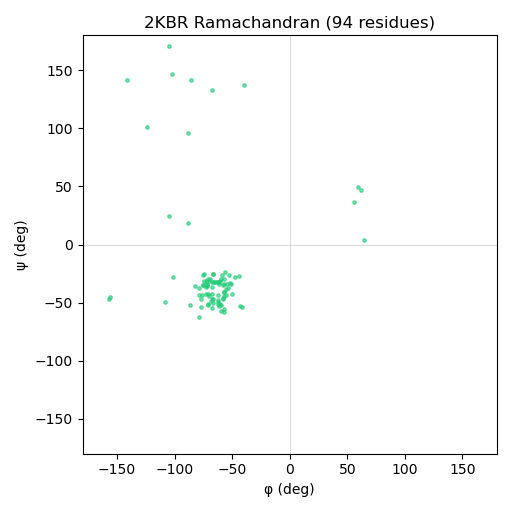OM 3253 N N . ASN B 2 15 ? -13.334 -5.677 11.077 1.00 0.00 114 ASN B N 2
ATOM 3254 C CA . ASN B 2 15 ? -14.733 -5.751 11.473 1.00 0.00 114 ASN B CA 2
ATOM 3255 C C . ASN B 2 15 ? -15.366 -7.046 10.975 1.00 0.00 114 ASN B C 2
ATOM 3256 O O . ASN B 2 15 ? -16.182 -7.656 11.667 1.00 0.00 114 ASN B O 2
ATOM 3267 N N . ILE B 2 16 ? -14.981 -7.465 9.771 1.00 0.00 115 ILE B N 2
ATOM 3268 C CA . ILE B 2 16 ? -15.512 -8.692 9.186 1.00 0.00 115 ILE B CA 2
ATOM 3269 C C . ILE B 2 16 ? -15.247 -9.888 10.093 1.00 0.00 115 ILE B C 2
ATOM 3270 O O . ILE B 2 16 ? -16.101 -10.761 10.254 1.00 0.00 115 ILE B O 2
ATOM 3286 N N . ALA B 2 17 ? -14.059 -9.919 10.686 1.00 0.00 116 ALA B N 2
ATOM 3287 C CA . ALA B 2 17 ? -13.678 -11.006 11.579 1.00 0.00 116 ALA B CA 2
ATOM 3288 C C . ALA B 2 17 ? -13.734 -12.352 10.863 1.00 0.00 116 ALA B C 2
ATOM 3289 O O . ALA B 2 17 ? -14.123 -13.362 11.449 1.00 0.00 116 ALA B O 2
ATOM 3296 N N . LYS B 2 18 ? -13.342 -12.358 9.593 1.00 0.00 117 LYS B N 2
ATOM 3297 C CA . LYS B 2 18 ? -13.348 -13.580 8.797 1.00 0.00 117 LYS B CA 2
ATOM 3298 C C . LYS B 2 18 ? -12.097 -14.410 9.066 1.00 0.00 117 LYS B C 2
ATOM 3299 O O . LYS B 2 18 ? -12.239 -15.609 9.386 1.00 0.00 117 LYS B O 2
ATOM 3319 N N . MET A 1 1 ? -18.528 7.784 3.022 1.00 0.00 1 MET A N 3
ATOM 3320 C CA . MET A 1 1 ? -17.446 7.971 2.020 1.00 0.00 1 MET A CA 3
ATOM 3321 C C . MET A 1 1 ? -16.347 6.928 2.198 1.00 0.00 1 MET A C 3
ATOM 3322 O O . MET A 1 1 ? -15.682 6.543 1.236 1.00 0.00 1 MET A O 3
ATOM 3338 N N . ASP A 1 2 ? -16.159 6.478 3.434 1.00 0.00 2 ASP A N 3
ATOM 3339 C CA . ASP A 1 2 ? -15.140 5.482 3.739 1.00 0.00 2 ASP A CA 3
ATOM 3340 C C . ASP A 1 2 ? -15.754 4.090 3.846 1.00 0.00 2 ASP A C 3
ATOM 3341 O O . ASP A 1 2 ? -16.250 3.699 4.903 1.00 0.00 2 ASP A O 3
ATOM 3350 N N . ARG A 1 3 ? -15.718 3.346 2.745 1.00 0.00 3 ARG A N 3
ATOM 3351 C CA . ARG A 1 3 ? -16.271 1.997 2.714 1.00 0.00 3 ARG A CA 3
ATOM 3352 C C . ARG A 1 3 ? -15.984 1.323 1.377 1.00 0.00 3 ARG A C 3
ATOM 3353 O O . ARG A 1 3 ? -15.661 0.137 1.326 1.00 0.00 3 ARG A O 3
ATOM 3374 N N . LYS A 1 4 ? -16.103 2.088 0.297 1.00 0.00 4 LYS A N 3
ATOM 3375 C CA . LYS A 1 4 ? -15.855 1.564 -1.042 1.00 0.00 4 LYS A CA 3
ATOM 3376 C C . LYS A 1 4 ? -14.371 1.311 -1.259 1.00 0.00 4 LYS A C 3
ATOM 3377 O O . LYS A 1 4 ? -13.990 0.390 -1.983 1.00 0.00 4 LYS A O 3
ATOM 3396 N N . VAL A 1 5 ? -13.531 2.123 -0.625 1.00 0.00 5 VAL A N 3
ATOM 3397 C CA . VAL A 1 5 ? -12.088 1.969 -0.751 1.00 0.00 5 VAL A CA 3
ATOM 3398 C C . VAL A 1 5 ? -11.683 0.534 -0.437 1.00 0.00 5 VAL A C 3
ATOM 3399 O O . VAL A 1 5 ? -10.757 -0.010 -1.039 1.00 0.00 5 VAL A O 3
ATOM 3412 N N . ALA A 1 6 ? -12.398 -0.074 0.503 1.00 0.00 6 ALA A N 3
ATOM 3413 C CA . ALA A 1 6 ? -12.135 -1.450 0.892 1.00 0.00 6 ALA A CA 3
ATOM 3414 C C . ALA A 1 6 ? -12.600 -2.413 -0.193 1.00 0.00 6 ALA A C 3
ATOM 3415 O O . ALA A 1 6 ? -11.935 -3.409 -0.479 1.00 0.00 6 ALA A O 3
ATOM 3422 N N . ARG A 1 7 ? -13.745 -2.108 -0.795 1.00 0.00 7 ARG A N 3
ATOM 3423 C CA . ARG A 1 7 ? -14.299 -2.945 -1.854 1.00 0.00 7 ARG A CA 3
ATOM 3424 C C . ARG A 1 7 ? -13.427 -2.893 -3.099 1.00 0.00 7 ARG A C 3
ATOM 3425 O O . ARG A 1 7 ? -13.259 -3.895 -3.795 1.00 0.00 7 ARG A O 3
ATOM 3446 N N . GLU A 1 8 ? -12.869 -1.721 -3.377 1.00 0.00 8 GLU A N 3
ATOM 3447 C CA . GLU A 1 8 ? -12.009 -1.545 -4.540 1.00 0.00 8 GLU A CA 3
ATOM 3448 C C . GLU A 1 8 ? -10.681 -2.262 -4.334 1.00 0.00 8 GLU A C 3
ATOM 3449 O O . GLU A 1 8 ? -10.241 -3.031 -5.189 1.00 0.00 8 GLU A O 3
ATOM 3461 N N . PHE A 1 9 ? -10.054 -2.015 -3.190 1.00 0.00 9 PHE A N 3
ATOM 3462 C CA . PHE A 1 9 ? -8.784 -2.648 -2.868 1.00 0.00 9 PHE A CA 3
ATOM 3463 C C . PHE A 1 9 ? -8.971 -4.150 -2.692 1.00 0.00 9 PHE A C 3
ATOM 3464 O O . PHE A 1 9 ? -8.097 -4.943 -3.042 1.00 0.00 9 PHE A O 3
ATOM 3481 N N . ARG A 1 10 ? -10.124 -4.533 -2.152 1.00 0.00 10 ARG A N 3
ATOM 3482 C CA . ARG A 1 10 ? -10.437 -5.939 -1.933 1.00 0.00 10 ARG A CA 3
ATOM 3483 C C . ARG A 1 10 ? -10.774 -6.628 -3.251 1.00 0.00 10 ARG A C 3
ATOM 3484 O O . ARG A 1 10 ? -10.318 -7.740 -3.513 1.00 0.00 10 ARG A O 3
ATOM 3505 N N . HIS A 1 11 ? -11.574 -5.959 -4.077 1.00 0.00 11 HIS A N 3
ATOM 3506 C CA . HIS A 1 11 ? -11.967 -6.513 -5.368 1.00 0.00 11 HIS A CA 3
ATOM 3507 C C . HIS A 1 11 ? -10.775 -6.582 -6.315 1.00 0.00 11 HIS A C 3
ATOM 3508 O O . HIS A 1 11 ? -10.566 -7.588 -6.992 1.00 0.00 11 HIS A O 3
ATOM 3523 N N . LYS A 1 12 ? -9.990 -5.509 -6.357 1.00 0.00 12 LYS A N 3
ATOM 3524 C CA . LYS A 1 12 ? -8.816 -5.462 -7.220 1.00 0.00 12 LYS A CA 3
ATOM 3525 C C . LYS A 1 12 ? -7.851 -6.588 -6.864 1.00 0.00 12 LYS A C 3
ATOM 3526 O O . LYS A 1 12 ? -7.524 -7.433 -7.699 1.00 0.00 12 LYS A O 3
ATOM 3545 N N . VAL A 1 13 ? -7.414 -6.604 -5.608 1.00 0.00 13 VAL A N 3
ATOM 3546 C CA . VAL A 1 13 ? -6.500 -7.633 -5.131 1.00 0.00 13 VAL A CA 3
ATOM 3547 C C . VAL A 1 13 ? -7.062 -9.020 -5.417 1.00 0.00 13 VAL A C 3
ATOM 3548 O O . VAL A 1 13 ? -6.325 -9.943 -5.758 1.00 0.00 13 VAL A O 3
ATOM 3561 N N . ASP A 1 14 ? -8.377 -9.155 -5.281 1.00 0.00 14 ASP A N 3
ATOM 3562 C CA . ASP A 1 14 ? -9.042 -10.425 -5.531 1.00 0.00 14 ASP A CA 3
ATOM 3563 C C . ASP A 1 14 ? -9.079 -10.730 -7.025 1.00 0.00 14 ASP A C 3
ATOM 3564 O O . ASP A 1 14 ? -9.105 -11.894 -7.430 1.00 0.00 14 ASP A O 3
ATOM 3573 N N . PHE A 1 15 ? -9.074 -9.680 -7.843 1.00 0.00 15 PHE A N 3
ATOM 3574 C CA . PHE A 1 15 ? -9.097 -9.838 -9.291 1.00 0.00 15 PHE A CA 3
ATOM 3575 C C . PHE A 1 15 ? -7.777 -10.417 -9.781 1.00 0.00 15 PHE A C 3
ATOM 3576 O O . PHE A 1 15 ? -7.731 -11.146 -10.772 1.00 0.00 15 PHE A O 3
ATOM 3593 N N . LEU A 1 16 ? -6.705 -10.075 -9.080 1.00 0.00 16 LEU A N 3
ATOM 3594 C CA . LEU A 1 16 ? -5.371 -10.541 -9.433 1.00 0.00 16 LEU A CA 3
ATOM 3595 C C . LEU A 1 16 ? -5.037 -11.839 -8.706 1.00 0.00 16 LEU A C 3
ATOM 3596 O O . LEU A 1 16 ? -4.621 -12.822 -9.321 1.00 0.00 16 LEU A O 3
ATOM 3612 N N . ILE A 1 17 ? -5.227 -11.831 -7.394 1.00 0.00 17 ILE A N 3
ATOM 3613 C CA . ILE A 1 17 ? -4.954 -13.001 -6.567 1.00 0.00 17 ILE A CA 3
ATOM 3614 C C . ILE A 1 17 ? -5.973 -14.101 -6.831 1.00 0.00 17 ILE A C 3
ATOM 3615 O O . ILE A 1 17 ? -5.609 -15.250 -7.083 1.00 0.00 17 ILE A O 3
ATOM 3631 N N . GLU A 1 18 ? -7.246 -13.742 -6.780 1.00 0.00 18 GLU A N 3
ATOM 3632 C CA . GLU A 1 18 ? -8.326 -14.684 -7.017 1.00 0.00 18 GLU A CA 3
ATOM 3633 C C . GLU A 1 18 ? -8.243 -15.903 -6.109 1.00 0.00 18 GLU A C 3
ATOM 3634 O O . GLU A 1 18 ? -9.044 -16.832 -6.212 1.00 0.00 18 GLU A O 3
ATOM 3646 N N . ASN A 1 19 ? -7.275 -15.882 -5.221 1.00 0.00 19 ASN A N 3
ATOM 3647 C CA . ASN A 1 19 ? -7.064 -16.967 -4.271 1.00 0.00 19 ASN A CA 3
ATOM 3648 C C . ASN A 1 19 ? -7.338 -16.497 -2.846 1.00 0.00 19 ASN A C 3
ATOM 3649 O O . ASN A 1 19 ? -7.008 -15.370 -2.480 1.00 0.00 19 ASN A O 3
ATOM 3660 N N . ASP A 1 20 ? -7.947 -17.366 -2.045 1.00 0.00 20 ASP A N 3
ATOM 3661 C CA . ASP A 1 20 ? -8.268 -17.033 -0.662 1.00 0.00 20 ASP A CA 3
ATOM 3662 C C . ASP A 1 20 ? -7.013 -17.019 0.206 1.00 0.00 20 ASP A C 3
ATOM 3663 O O . ASP A 1 20 ? -6.759 -16.057 0.929 1.00 0.00 20 ASP A O 3
ATOM 3672 N N . ALA A 1 21 ? -6.231 -18.092 0.130 1.00 0.00 21 ALA A N 3
ATOM 3673 C CA . ALA A 1 21 ? -5.002 -18.197 0.912 1.00 0.00 21 ALA A CA 3
ATOM 3674 C C . ALA A 1 21 ? -4.090 -17.004 0.662 1.00 0.00 21 ALA A C 3
ATOM 3675 O O . ALA A 1 21 ? -3.539 -16.418 1.596 1.00 0.00 21 ALA A O 3
ATOM 3682 N N . GLU A 1 22 ? -3.938 -16.646 -0.606 1.00 0.00 22 GLU A N 3
ATOM 3683 C CA . GLU A 1 22 ? -3.096 -15.520 -0.987 1.00 0.00 22 GLU A CA 3
ATOM 3684 C C . GLU A 1 22 ? -3.621 -14.223 -0.377 1.00 0.00 22 GLU A C 3
ATOM 3685 O O . GLU A 1 22 ? -2.859 -13.444 0.194 1.00 0.00 22 GLU A O 3
ATOM 3697 N N . LYS A 1 23 ? -4.929 -14.002 -0.493 1.00 0.00 23 LYS A N 3
ATOM 3698 C CA . LYS A 1 23 ? -5.549 -12.804 0.060 1.00 0.00 23 LYS A CA 3
ATOM 3699 C C . LYS A 1 23 ? -5.394 -12.780 1.572 1.00 0.00 23 LYS A C 3
ATOM 3700 O O . LYS A 1 23 ? -5.291 -11.715 2.178 1.00 0.00 23 LYS A O 3
ATOM 3719 N N . ASP A 1 24 ? -5.360 -13.962 2.178 1.00 0.00 24 ASP A N 3
ATOM 3720 C CA . ASP A 1 24 ? -5.195 -14.067 3.618 1.00 0.00 24 ASP A CA 3
ATOM 3721 C C . ASP A 1 24 ? -3.851 -13.476 4.025 1.00 0.00 24 ASP A C 3
ATOM 3722 O O . ASP A 1 24 ? -3.769 -12.659 4.943 1.00 0.00 24 ASP A O 3
ATOM 3731 N N . TYR A 1 25 ? -2.800 -13.888 3.321 1.00 0.00 25 TYR A N 3
ATOM 3732 C CA . TYR A 1 25 ? -1.458 -13.391 3.595 1.00 0.00 25 TYR A CA 3
ATOM 3733 C C . TYR A 1 25 ? -1.349 -11.914 3.249 1.00 0.00 25 TYR A C 3
ATOM 3734 O O . TYR A 1 25 ? -0.845 -11.123 4.047 1.00 0.00 25 TYR A O 3
ATOM 3752 N N . LEU A 1 26 ? -1.842 -11.532 2.071 1.00 0.00 26 LEU A N 3
ATOM 3753 C CA . LEU A 1 26 ? -1.801 -10.130 1.676 1.00 0.00 26 LEU A CA 3
ATOM 3754 C C . LEU A 1 26 ? -2.527 -9.315 2.726 1.00 0.00 26 LEU A C 3
ATOM 3755 O O . LEU A 1 26 ? -2.055 -8.259 3.150 1.00 0.00 26 LEU A O 3
ATOM 3771 N N . TYR A 1 27 ? -3.657 -9.841 3.182 1.00 0.00 27 TYR A N 3
ATOM 3772 C CA . TYR A 1 27 ? -4.415 -9.185 4.232 1.00 0.00 27 TYR A CA 3
ATOM 3773 C C . TYR A 1 27 ? -3.535 -9.083 5.474 1.00 0.00 27 TYR A C 3
ATOM 3774 O O . TYR A 1 27 ? -3.599 -8.105 6.219 1.00 0.00 27 TYR A O 3
ATOM 3792 N N . ASP A 1 28 ? -2.689 -10.101 5.670 1.00 0.00 28 ASP A N 3
ATOM 3793 C CA . ASP A 1 28 ? -1.774 -10.119 6.798 1.00 0.00 28 ASP A CA 3
ATOM 3794 C C . ASP A 1 28 ? -0.657 -9.102 6.585 1.00 0.00 28 ASP A C 3
ATOM 3795 O O . ASP A 1 28 ? -0.158 -8.506 7.538 1.00 0.00 28 ASP A O 3
ATOM 3804 N N . VAL A 1 29 ? -0.273 -8.901 5.322 1.00 0.00 29 VAL A N 3
ATOM 3805 C CA . VAL A 1 29 ? 0.776 -7.946 4.992 1.00 0.00 29 VAL A CA 3
ATOM 3806 C C . VAL A 1 29 ? 0.361 -6.536 5.399 1.00 0.00 29 VAL A C 3
ATOM 3807 O O . VAL A 1 29 ? 1.106 -5.832 6.082 1.00 0.00 29 VAL A O 3
ATOM 3820 N N . LEU A 1 30 ? -0.834 -6.134 4.982 1.00 0.00 30 LEU A N 3
ATOM 3821 C CA . LEU A 1 30 ? -1.350 -4.812 5.313 1.00 0.00 30 LEU A CA 3
ATOM 3822 C C . LEU A 1 30 ? -1.484 -4.659 6.822 1.00 0.00 30 LEU A C 3
ATOM 3823 O O . LEU A 1 30 ? -1.123 -3.627 7.389 1.00 0.00 30 LEU A O 3
ATOM 3839 N N . ARG A 1 31 ? -1.997 -5.700 7.466 1.00 0.00 31 ARG A N 3
ATOM 3840 C CA . ARG A 1 31 ? -2.173 -5.695 8.913 1.00 0.00 31 ARG A CA 3
ATOM 3841 C C . ARG A 1 31 ? -0.832 -5.503 9.614 1.00 0.00 31 ARG A C 3
ATOM 3842 O O . ARG A 1 31 ? -0.745 -4.813 10.629 1.00 0.00 31 ARG A O 3
ATOM 3863 N N . MET A 1 32 ? 0.211 -6.115 9.061 1.00 0.00 32 MET A N 3
ATOM 3864 C CA . MET A 1 32 ? 1.547 -6.006 9.628 1.00 0.00 32 MET A CA 3
ATOM 3865 C C . MET A 1 32 ? 2.170 -4.659 9.265 1.00 0.00 32 MET A C 3
ATOM 3866 O O . MET A 1 32 ? 2.917 -4.075 10.049 1.00 0.00 32 MET A O 3
ATOM 3880 N N . TYR A 1 33 ? 1.847 -4.171 8.069 1.00 0.00 33 TYR A N 3
ATOM 3881 C CA . TYR A 1 33 ? 2.367 -2.892 7.602 1.00 0.00 33 TYR A CA 3
ATOM 3882 C C . TYR A 1 33 ? 1.933 -1.765 8.533 1.00 0.00 33 TYR A C 3
ATOM 3883 O O . TYR A 1 33 ? 2.663 -0.795 8.734 1.00 0.00 33 TYR A O 3
ATOM 3901 N N . HIS A 1 34 ? 0.739 -1.902 9.099 1.00 0.00 34 HIS A N 3
ATOM 3902 C CA . HIS A 1 34 ? 0.207 -0.896 10.011 1.00 0.00 34 HIS A CA 3
ATOM 3903 C C . HIS A 1 34 ? 1.021 -0.849 11.302 1.00 0.00 34 HIS A C 3
ATOM 3904 O O . HIS A 1 34 ? 1.204 0.217 11.892 1.00 0.00 34 HIS A O 3
ATOM 3919 N N . GLN A 1 35 ? 1.506 -2.008 11.732 1.00 0.00 35 GLN A N 3
ATOM 3920 C CA . GLN A 1 35 ? 2.299 -2.098 12.954 1.00 0.00 35 GLN A CA 3
ATOM 3921 C C . GLN A 1 35 ? 3.731 -1.633 12.712 1.00 0.00 35 GLN A C 3
ATOM 3922 O O . GLN A 1 35 ? 4.236 -0.754 13.408 1.00 0.00 35 GLN A O 3
ATOM 3936 N N . THR A 1 36 ? 4.376 -2.234 11.722 1.00 0.00 36 THR A N 3
ATOM 3937 C CA . THR A 1 36 ? 5.752 -1.890 11.383 1.00 0.00 36 THR A CA 3
ATOM 3938 C C . THR A 1 36 ? 5.831 -0.494 10.773 1.00 0.00 36 THR A C 3
ATOM 3939 O O . THR A 1 36 ? 6.804 0.229 10.979 1.00 0.00 36 THR A O 3
ATOM 3950 N N . MET A 1 37 ? 4.801 -0.122 10.021 1.00 0.00 37 MET A N 3
ATOM 3951 C CA . MET A 1 37 ? 4.755 1.187 9.381 1.00 0.00 37 MET A CA 3
ATOM 3952 C C . MET A 1 37 ? 5.934 1.370 8.429 1.00 0.00 37 MET A C 3
ATOM 3953 O O . MET A 1 37 ? 6.529 2.445 8.362 1.00 0.00 37 MET A O 3
ATOM 3967 N N . ASP A 1 38 ? 6.265 0.313 7.694 1.00 0.00 38 ASP A N 3
ATOM 3968 C CA . ASP A 1 38 ? 7.372 0.358 6.746 1.00 0.00 38 ASP A CA 3
ATOM 3969 C C . ASP A 1 38 ? 6.935 -0.133 5.372 1.00 0.00 38 ASP A C 3
ATOM 3970 O O . ASP A 1 38 ? 6.656 -1.318 5.183 1.00 0.00 38 ASP A O 3
ATOM 3979 N N . VAL A 1 39 ? 6.880 0.785 4.412 1.00 0.00 39 VAL A N 3
ATOM 3980 C CA . VAL A 1 39 ? 6.481 0.447 3.053 1.00 0.00 39 VAL A CA 3
ATOM 3981 C C . VAL A 1 39 ? 7.385 -0.632 2.465 1.00 0.00 39 VAL A C 3
ATOM 3982 O O . VAL A 1 39 ? 6.985 -1.370 1.564 1.00 0.00 39 VAL A O 3
ATOM 3995 N N . ALA A 1 40 ? 8.603 -0.729 2.991 1.00 0.00 40 ALA A N 3
ATOM 3996 C CA . ALA A 1 40 ? 9.556 -1.724 2.526 1.00 0.00 40 ALA A CA 3
ATOM 3997 C C . ALA A 1 40 ? 9.153 -3.109 3.006 1.00 0.00 40 ALA A C 3
ATOM 3998 O O . ALA A 1 40 ? 9.494 -4.118 2.390 1.00 0.00 40 ALA A O 3
ATOM 4005 N N . VAL A 1 41 ? 8.418 -3.148 4.114 1.00 0.00 41 VAL A N 3
ATOM 4006 C CA . VAL A 1 41 ? 7.963 -4.407 4.676 1.00 0.00 41 VAL A CA 3
ATOM 4007 C C . VAL A 1 41 ? 6.754 -4.934 3.908 1.00 0.00 41 VAL A C 3
ATOM 4008 O O . VAL A 1 41 ? 6.695 -6.114 3.562 1.00 0.00 41 VAL A O 3
ATOM 4021 N N . LEU A 1 42 ? 5.797 -4.053 3.637 1.00 0.00 42 LEU A N 3
ATOM 4022 C CA . LEU A 1 42 ? 4.599 -4.439 2.903 1.00 0.00 42 LEU A CA 3
ATOM 4023 C C . LEU A 1 42 ? 4.973 -4.943 1.512 1.00 0.00 42 LEU A C 3
ATOM 4024 O O . LEU A 1 42 ? 4.421 -5.933 1.030 1.00 0.00 42 LEU A O 3
ATOM 4040 N N . VAL A 1 43 ? 5.920 -4.261 0.877 1.00 0.00 43 VAL A N 3
ATOM 4041 C CA . VAL A 1 43 ? 6.374 -4.647 -0.452 1.00 0.00 43 VAL A CA 3
ATOM 4042 C C . VAL A 1 43 ? 7.049 -6.013 -0.410 1.00 0.00 43 VAL A C 3
ATOM 4043 O O . VAL A 1 43 ? 6.728 -6.898 -1.201 1.00 0.00 43 VAL A O 3
ATOM 4056 N N . GLY A 1 44 ? 7.981 -6.180 0.527 1.00 0.00 44 GLY A N 3
ATOM 4057 C CA . GLY A 1 44 ? 8.681 -7.445 0.656 1.00 0.00 44 GLY A CA 3
ATOM 4058 C C . GLY A 1 44 ? 7.729 -8.620 0.761 1.00 0.00 44 GLY A C 3
ATOM 4059 O O . GLY A 1 44 ? 7.937 -9.657 0.129 1.00 0.00 44 GLY A O 3
ATOM 4063 N N . ASP A 1 45 ? 6.676 -8.454 1.553 1.00 0.00 45 ASP A N 3
ATOM 4064 C CA . ASP A 1 45 ? 5.685 -9.505 1.726 1.00 0.00 45 ASP A CA 3
ATOM 4065 C C . ASP A 1 45 ? 4.939 -9.756 0.421 1.00 0.00 45 ASP A C 3
ATOM 4066 O O . ASP A 1 45 ? 4.950 -10.870 -0.113 1.00 0.00 45 ASP A O 3
ATOM 4075 N N . LEU A 1 46 ? 4.296 -8.715 -0.103 1.00 0.00 46 LEU A N 3
ATOM 4076 C CA . LEU A 1 46 ? 3.559 -8.846 -1.350 1.00 0.00 46 LEU A CA 3
ATOM 4077 C C . LEU A 1 46 ? 4.484 -9.310 -2.472 1.00 0.00 46 LEU A C 3
ATOM 4078 O O . LEU A 1 46 ? 4.034 -9.919 -3.437 1.00 0.00 46 LEU A O 3
ATOM 4094 N N . LYS A 1 47 ? 5.786 -9.058 -2.322 1.00 0.00 47 LYS A N 3
ATOM 4095 C CA . LYS A 1 47 ? 6.755 -9.500 -3.314 1.00 0.00 47 LYS A CA 3
ATOM 4096 C C . LYS A 1 47 ? 6.792 -11.023 -3.329 1.00 0.00 47 LYS A C 3
ATOM 4097 O O . LYS A 1 47 ? 6.648 -11.655 -4.376 1.00 0.00 47 LYS A O 3
ATOM 4116 N N . LEU A 1 48 ? 6.949 -11.608 -2.143 1.00 0.00 48 LEU A N 3
ATOM 4117 C CA . LEU A 1 48 ? 6.965 -13.058 -2.009 1.00 0.00 48 LEU A CA 3
ATOM 4118 C C . LEU A 1 48 ? 5.658 -13.634 -2.544 1.00 0.00 48 LEU A C 3
ATOM 4119 O O . LEU A 1 48 ? 5.609 -14.769 -3.016 1.00 0.00 48 LEU A O 3
ATOM 4135 N N . VAL A 1 49 ? 4.606 -12.821 -2.482 1.00 0.00 49 VAL A N 3
ATOM 4136 C CA . VAL A 1 49 ? 3.294 -13.217 -2.973 1.00 0.00 49 VAL A CA 3
ATOM 4137 C C . VAL A 1 49 ? 3.174 -12.904 -4.459 1.00 0.00 49 VAL A C 3
ATOM 4138 O O . VAL A 1 49 ? 2.390 -13.523 -5.180 1.00 0.00 49 VAL A O 3
ATOM 4151 N N . ILE A 1 50 ? 3.950 -11.921 -4.901 1.00 0.00 50 ILE A N 3
ATOM 4152 C CA . ILE A 1 50 ? 3.937 -11.487 -6.287 1.00 0.00 50 ILE A CA 3
ATOM 4153 C C . ILE A 1 50 ? 5.279 -11.758 -6.965 1.00 0.00 50 ILE A C 3
ATOM 4154 O O . ILE A 1 50 ? 5.653 -11.097 -7.935 1.00 0.00 50 ILE A O 3
ATOM 4170 N N . ASN A 1 51 ? 5.995 -12.752 -6.459 1.00 0.00 51 ASN A N 3
ATOM 4171 C CA . ASN A 1 51 ? 7.288 -13.134 -7.020 1.00 0.00 51 ASN A CA 3
ATOM 4172 C C . ASN A 1 51 ? 7.230 -13.200 -8.548 1.00 0.00 51 ASN A C 3
ATOM 4173 O O . ASN A 1 51 ? 8.244 -13.033 -9.224 1.00 0.00 51 ASN A O 3
ATOM 4184 N N . GLU A 1 52 ? 6.033 -13.437 -9.086 1.00 0.00 52 GLU A N 3
ATOM 4185 C CA . GLU A 1 52 ? 5.846 -13.515 -10.530 1.00 0.00 52 GLU A CA 3
ATOM 4186 C C . GLU A 1 52 ? 5.393 -12.168 -11.086 1.00 0.00 52 GLU A C 3
ATOM 4187 O O . GLU A 1 52 ? 4.723 -11.397 -10.400 1.00 0.00 52 GLU A O 3
ATOM 4199 N N . PRO A 1 53 ? 5.761 -11.862 -12.342 1.00 0.00 53 PRO A N 3
ATOM 4200 C CA . PRO A 1 53 ? 5.395 -10.596 -12.988 1.00 0.00 53 PRO A CA 3
ATOM 4201 C C . PRO A 1 53 ? 3.894 -10.470 -13.239 1.00 0.00 53 PRO A C 3
ATOM 4202 O O . PRO A 1 53 ? 3.375 -9.368 -13.417 1.00 0.00 53 PRO A O 3
ATOM 4213 N N . SER A 1 54 ? 3.199 -11.603 -13.258 1.00 0.00 54 SER A N 3
ATOM 4214 C CA . SER A 1 54 ? 1.759 -11.609 -13.494 1.00 0.00 54 SER A CA 3
ATOM 4215 C C . SER A 1 54 ? 1.008 -10.921 -12.357 1.00 0.00 54 SER A C 3
ATOM 4216 O O . SER A 1 54 ? -0.013 -10.271 -12.579 1.00 0.00 54 SER A O 3
ATOM 4224 N N . ARG A 1 55 ? 1.517 -11.074 -11.140 1.00 0.00 55 ARG A N 3
ATOM 4225 C CA . ARG A 1 55 ? 0.893 -10.475 -9.963 1.00 0.00 55 ARG A CA 3
ATOM 4226 C C . ARG A 1 55 ? 1.399 -9.048 -9.714 1.00 0.00 55 ARG A C 3
ATOM 4227 O O . ARG A 1 55 ? 1.149 -8.469 -8.658 1.00 0.00 55 ARG A O 3
ATOM 4248 N N . LEU A 1 56 ? 2.109 -8.488 -10.692 1.00 0.00 56 LEU A N 3
ATOM 4249 C CA . LEU A 1 56 ? 2.654 -7.135 -10.584 1.00 0.00 56 LEU A CA 3
ATOM 4250 C C . LEU A 1 56 ? 1.598 -6.102 -10.161 1.00 0.00 56 LEU A C 3
ATOM 4251 O O . LEU A 1 56 ? 1.862 -5.268 -9.295 1.00 0.00 56 LEU A O 3
ATOM 4267 N N . PRO A 1 57 ? 0.400 -6.123 -10.781 1.00 0.00 57 PRO A N 3
ATOM 4268 C CA . PRO A 1 57 ? -0.682 -5.174 -10.488 1.00 0.00 57 PRO A CA 3
ATOM 4269 C C . PRO A 1 57 ? -0.738 -4.682 -9.037 1.00 0.00 57 PRO A C 3
ATOM 4270 O O . PRO A 1 57 ? -1.136 -3.545 -8.787 1.00 0.00 57 PRO A O 3
ATOM 4281 N N . LEU A 1 58 ? -0.353 -5.524 -8.084 1.00 0.00 58 LEU A N 3
ATOM 4282 C CA . LEU A 1 58 ? -0.387 -5.134 -6.673 1.00 0.00 58 LEU A CA 3
ATOM 4283 C C . LEU A 1 58 ? 0.395 -3.845 -6.424 1.00 0.00 58 LEU A C 3
ATOM 4284 O O . LEU A 1 58 ? 0.025 -3.048 -5.561 1.00 0.00 58 LEU A O 3
ATOM 4300 N N . PHE A 1 59 ? 1.467 -3.638 -7.177 1.00 0.00 59 PHE A N 3
ATOM 4301 C CA . PHE A 1 59 ? 2.278 -2.436 -7.020 1.00 0.00 59 PHE A CA 3
ATOM 4302 C C . PHE A 1 59 ? 1.476 -1.192 -7.386 1.00 0.00 59 PHE A C 3
ATOM 4303 O O . PHE A 1 59 ? 1.414 -0.231 -6.617 1.00 0.00 59 PHE A O 3
ATOM 4320 N N . ASP A 1 60 ? 0.853 -1.219 -8.560 1.00 0.00 60 ASP A N 3
ATOM 4321 C CA . ASP A 1 60 ? 0.045 -0.099 -9.026 1.00 0.00 60 ASP A CA 3
ATOM 4322 C C . ASP A 1 60 ? -1.290 -0.057 -8.289 1.00 0.00 60 ASP A C 3
ATOM 4323 O O . ASP A 1 60 ? -1.886 1.005 -8.116 1.00 0.00 60 ASP A O 3
ATOM 4332 N N . ALA A 1 61 ? -1.754 -1.227 -7.870 1.00 0.00 61 ALA A N 3
ATOM 4333 C CA . ALA A 1 61 ? -3.018 -1.349 -7.157 1.00 0.00 61 ALA A CA 3
ATOM 4334 C C . ALA A 1 61 ? -2.953 -0.715 -5.767 1.00 0.00 61 ALA A C 3
ATOM 4335 O O . ALA A 1 61 ? -3.834 0.054 -5.388 1.00 0.00 61 ALA A O 3
ATOM 4342 N N . ILE A 1 62 ? -1.925 -1.080 -5.005 1.00 0.00 62 ILE A N 3
ATOM 4343 C CA . ILE A 1 62 ? -1.743 -0.583 -3.638 1.00 0.00 62 ILE A CA 3
ATOM 4344 C C . ILE A 1 62 ? -1.224 0.858 -3.582 1.00 0.00 62 ILE A C 3
ATOM 4345 O O . ILE A 1 62 ? -1.576 1.615 -2.677 1.00 0.00 62 ILE A O 3
ATOM 4361 N N . ARG A 1 63 ? -0.359 1.220 -4.525 1.00 0.00 63 ARG A N 3
ATOM 4362 C CA . ARG A 1 63 ? 0.242 2.560 -4.555 1.00 0.00 63 ARG A CA 3
ATOM 4363 C C . ARG A 1 63 ? -0.776 3.701 -4.386 1.00 0.00 63 ARG A C 3
ATOM 4364 O O . ARG A 1 63 ? -0.461 4.716 -3.765 1.00 0.00 63 ARG A O 3
ATOM 4385 N N . PRO A 1 64 ? -1.998 3.580 -4.938 1.00 0.00 64 PRO A N 3
ATOM 4386 C CA . PRO A 1 64 ? -3.016 4.635 -4.835 1.00 0.00 64 PRO A CA 3
ATOM 4387 C C . PRO A 1 64 ? -3.541 4.818 -3.413 1.00 0.00 64 PRO A C 3
ATOM 4388 O O . PRO A 1 64 ? -3.546 5.930 -2.885 1.00 0.00 64 PRO A O 3
ATOM 4399 N N . LEU A 1 65 ? -3.990 3.727 -2.800 1.00 0.00 65 LEU A N 3
ATOM 4400 C CA . LEU A 1 65 ? -4.524 3.786 -1.441 1.00 0.00 65 LEU A CA 3
ATOM 4401 C C . LEU A 1 65 ? -3.452 4.236 -0.449 1.00 0.00 65 LEU A C 3
ATOM 4402 O O . LEU A 1 65 ? -3.750 4.921 0.530 1.00 0.00 65 LEU A O 3
ATOM 4418 N N . ILE A 1 66 ? -2.210 3.852 -0.711 1.00 0.00 66 ILE A N 3
ATOM 4419 C CA . ILE A 1 66 ? -1.095 4.218 0.155 1.00 0.00 66 ILE A CA 3
ATOM 4420 C C . ILE A 1 66 ? -0.854 5.732 0.126 1.00 0.00 66 ILE A C 3
ATOM 4421 O O . ILE A 1 66 ? -1.027 6.369 -0.912 1.00 0.00 66 ILE A O 3
ATOM 4437 N N . PRO A 1 67 ? -0.446 6.326 1.267 1.00 0.00 67 PRO A N 3
ATOM 4438 C CA . PRO A 1 67 ? -0.175 7.764 1.364 1.00 0.00 67 PRO A CA 3
ATOM 4439 C C . PRO A 1 67 ? 0.480 8.335 0.131 1.00 0.00 67 PRO A C 3
ATOM 4440 O O . PRO A 1 67 ? 1.385 7.747 -0.459 1.00 0.00 67 PRO A O 3
ATOM 4451 N N . LEU A 1 68 ? -0.011 9.498 -0.238 1.00 0.00 68 LEU A N 3
ATOM 4452 C CA . LEU A 1 68 ? 0.460 10.222 -1.389 1.00 0.00 68 LEU A CA 3
ATOM 4453 C C . LEU A 1 68 ? 1.979 10.348 -1.388 1.00 0.00 68 LEU A C 3
ATOM 4454 O O . LEU A 1 68 ? 2.613 10.349 -2.444 1.00 0.00 68 LEU A O 3
ATOM 4470 N N . LYS A 1 69 ? 2.561 10.423 -0.200 1.00 0.00 69 LYS A N 3
ATOM 4471 C CA . LYS A 1 69 ? 4.009 10.512 -0.073 1.00 0.00 69 LYS A CA 3
ATOM 4472 C C . LYS A 1 69 ? 4.608 9.114 -0.154 1.00 0.00 69 LYS A C 3
ATOM 4473 O O . LYS A 1 69 ? 5.721 8.920 -0.655 1.00 0.00 69 LYS A O 3
ATOM 4492 N N . HIS A 1 70 ? 3.849 8.137 0.335 1.00 0.00 70 HIS A N 3
ATOM 4493 C CA . HIS A 1 70 ? 4.279 6.750 0.319 1.00 0.00 70 HIS A CA 3
ATOM 4494 C C . HIS A 1 70 ? 4.245 6.191 -1.097 1.00 0.00 70 HIS A C 3
ATOM 4495 O O . HIS A 1 70 ? 5.120 5.420 -1.485 1.00 0.00 70 HIS A O 3
ATOM 4510 N N . GLN A 1 71 ? 3.237 6.589 -1.871 1.00 0.00 71 GLN A N 3
ATOM 4511 C CA . GLN A 1 71 ? 3.117 6.121 -3.248 1.00 0.00 71 GLN A CA 3
ATOM 4512 C C . GLN A 1 71 ? 4.343 6.536 -4.051 1.00 0.00 71 GLN A C 3
ATOM 4513 O O . GLN A 1 71 ? 4.857 5.767 -4.864 1.00 0.00 71 GLN A O 3
ATOM 4527 N N . VAL A 1 72 ? 4.825 7.750 -3.797 1.00 0.00 72 VAL A N 3
ATOM 4528 C CA . VAL A 1 72 ? 6.010 8.250 -4.479 1.00 0.00 72 VAL A CA 3
ATOM 4529 C C . VAL A 1 72 ? 7.201 7.381 -4.122 1.00 0.00 72 VAL A C 3
ATOM 4530 O O . VAL A 1 72 ? 7.843 6.796 -4.994 1.00 0.00 72 VAL A O 3
ATOM 4543 N N . GLU A 1 73 ? 7.477 7.278 -2.822 1.00 0.00 73 GLU A N 3
ATOM 4544 C CA . GLU A 1 73 ? 8.578 6.450 -2.349 1.00 0.00 73 GLU A CA 3
ATOM 4545 C C . GLU A 1 73 ? 8.385 5.025 -2.846 1.00 0.00 73 GLU A C 3
ATOM 4546 O O . GLU A 1 73 ? 9.350 4.321 -3.144 1.00 0.00 73 GLU A O 3
ATOM 4558 N N . TYR A 1 74 ? 7.123 4.621 -2.967 1.00 0.00 74 TYR A N 3
ATOM 4559 C CA . TYR A 1 74 ? 6.792 3.298 -3.469 1.00 0.00 74 TYR A CA 3
ATOM 4560 C C . TYR A 1 74 ? 7.361 3.146 -4.870 1.00 0.00 74 TYR A C 3
ATOM 4561 O O . TYR A 1 74 ? 7.838 2.079 -5.254 1.00 0.00 74 TYR A O 3
ATOM 4579 N N . ASP A 1 75 ? 7.319 4.240 -5.625 1.00 0.00 75 ASP A N 3
ATOM 4580 C CA . ASP A 1 75 ? 7.844 4.252 -6.983 1.00 0.00 75 ASP A CA 3
ATOM 4581 C C . ASP A 1 75 ? 9.370 4.240 -6.969 1.00 0.00 75 ASP A C 3
ATOM 4582 O O . ASP A 1 75 ? 10.004 3.672 -7.859 1.00 0.00 75 ASP A O 3
ATOM 4591 N N . GLN A 1 76 ? 9.953 4.880 -5.958 1.00 0.00 76 GLN A N 3
ATOM 4592 C CA . GLN A 1 76 ? 11.405 4.954 -5.830 1.00 0.00 76 GLN A CA 3
ATOM 4593 C C . GLN A 1 76 ? 12.022 3.582 -5.572 1.00 0.00 76 GLN A C 3
ATOM 4594 O O . GLN A 1 76 ? 13.135 3.302 -6.015 1.00 0.00 76 GLN A O 3
ATOM 4608 N N . LEU A 1 77 ? 11.299 2.730 -4.852 1.00 0.00 77 LEU A N 3
ATOM 4609 C CA . LEU A 1 77 ? 11.790 1.395 -4.538 1.00 0.00 77 LEU A CA 3
ATOM 4610 C C . LEU A 1 77 ? 11.204 0.365 -5.494 1.00 0.00 77 LEU A C 3
ATOM 4611 O O . LEU A 1 77 ? 11.885 -0.570 -5.914 1.00 0.00 77 LEU A O 3
ATOM 4627 N N . THR A 1 78 ? 9.936 0.546 -5.831 1.00 0.00 78 THR A N 3
ATOM 4628 C CA . THR A 1 78 ? 9.248 -0.363 -6.735 1.00 0.00 78 THR A CA 3
ATOM 4629 C C . THR A 1 78 ? 9.234 0.194 -8.158 1.00 0.00 78 THR A C 3
ATOM 4630 O O . THR A 1 78 ? 8.977 1.380 -8.364 1.00 0.00 78 THR A O 3
ATOM 4641 N N . PRO A 1 79 ? 9.515 -0.655 -9.165 1.00 0.00 79 PRO A N 3
ATOM 4642 C CA . PRO A 1 79 ? 9.534 -0.231 -10.569 1.00 0.00 79 PRO A CA 3
ATOM 4643 C C . PRO A 1 79 ? 8.141 0.081 -11.102 1.00 0.00 79 PRO A C 3
ATOM 4644 O O . PRO A 1 79 ? 7.162 -0.561 -10.723 1.00 0.00 79 PRO A O 3
ATOM 4655 N N . ARG A 1 80 ? 8.060 1.071 -11.985 1.00 0.00 80 ARG A N 3
ATOM 4656 C CA . ARG A 1 80 ? 6.787 1.469 -12.573 1.00 0.00 80 ARG A CA 3
ATOM 4657 C C . ARG A 1 80 ? 6.742 1.119 -14.057 1.00 0.00 80 ARG A C 3
ATOM 4658 O O . ARG A 1 80 ? 7.725 0.637 -14.621 1.00 0.00 80 ARG A O 3
ATOM 4679 N N . ASP B 2 1 ? -6.731 12.636 2.961 1.00 0.00 100 ASP B N 3
ATOM 4680 C CA . ASP B 2 1 ? -6.242 11.617 2.039 1.00 0.00 100 ASP B CA 3
ATOM 4681 C C . ASP B 2 1 ? -4.869 11.102 2.472 1.00 0.00 100 ASP B C 3
ATOM 4682 O O . ASP B 2 1 ? -3.913 11.124 1.697 1.00 0.00 100 ASP B O 3
ATOM 4691 N N . ASP B 2 2 ? -4.781 10.639 3.715 1.00 0.00 101 ASP B N 3
ATOM 4692 C CA . ASP B 2 2 ? -3.527 10.117 4.245 1.00 0.00 101 ASP B CA 3
ATOM 4693 C C . ASP B 2 2 ? -3.728 9.518 5.635 1.00 0.00 101 ASP B C 3
ATOM 4694 O O . ASP B 2 2 ? -4.466 10.062 6.457 1.00 0.00 101 ASP B O 3
ATOM 4703 N N . ASP B 2 3 ? -3.062 8.398 5.890 1.00 0.00 102 ASP B N 3
ATOM 4704 C CA . ASP B 2 3 ? -3.161 7.723 7.180 1.00 0.00 102 ASP B CA 3
ATOM 4705 C C . ASP B 2 3 ? -4.595 7.279 7.461 1.00 0.00 102 ASP B C 3
ATOM 4706 O O . ASP B 2 3 ? -4.989 7.119 8.617 1.00 0.00 102 ASP B O 3
ATOM 4715 N N . ARG B 2 4 ? -5.370 7.080 6.399 1.00 0.00 103 ARG B N 3
ATOM 4716 C CA . ARG B 2 4 ? -6.760 6.655 6.538 1.00 0.00 103 ARG B CA 3
ATOM 4717 C C . ARG B 2 4 ? -7.067 5.481 5.613 1.00 0.00 103 ARG B C 3
ATOM 4718 O O . ARG B 2 4 ? -7.769 4.545 5.995 1.00 0.00 103 ARG B O 3
ATOM 4739 N N . TYR B 2 5 ? -6.543 5.543 4.392 1.00 0.00 104 TYR B N 3
ATOM 4740 C CA . TYR B 2 5 ? -6.765 4.488 3.409 1.00 0.00 104 TYR B CA 3
ATOM 4741 C C . TYR B 2 5 ? -6.388 3.120 3.968 1.00 0.00 104 TYR B C 3
ATOM 4742 O O . TYR B 2 5 ? -7.177 2.176 3.913 1.00 0.00 104 TYR B O 3
ATOM 4760 N N . LEU B 2 6 ? -5.177 3.016 4.506 1.00 0.00 105 LEU B N 3
ATOM 4761 C CA . LEU B 2 6 ? -4.699 1.760 5.071 1.00 0.00 105 LEU B CA 3
ATOM 4762 C C . LEU B 2 6 ? -5.600 1.298 6.214 1.00 0.00 105 LEU B C 3
ATOM 4763 O O . LEU B 2 6 ? -6.070 0.163 6.223 1.00 0.00 105 LEU B O 3
ATOM 4779 N N . ARG B 2 7 ? -5.835 2.188 7.171 1.00 0.00 106 ARG B N 3
ATOM 4780 C CA . ARG B 2 7 ? -6.681 1.874 8.318 1.00 0.00 106 ARG B CA 3
ATOM 4781 C C . ARG B 2 7 ? -8.098 1.519 7.876 1.00 0.00 106 ARG B C 3
ATOM 4782 O O . ARG B 2 7 ? -8.771 0.707 8.511 1.00 0.00 106 ARG B O 3
ATOM 4803 N N . GLU B 2 8 ? -8.548 2.136 6.789 1.00 0.00 107 GLU B N 3
ATOM 4804 C CA . GLU B 2 8 ? -9.889 1.886 6.269 1.00 0.00 107 GLU B CA 3
ATOM 4805 C C . GLU B 2 8 ? -10.055 0.426 5.854 1.00 0.00 107 GLU B C 3
ATOM 4806 O O . GLU B 2 8 ? -10.931 -0.276 6.359 1.00 0.00 107 GLU B O 3
ATOM 4818 N N . ALA B 2 9 ? -9.209 -0.024 4.934 1.00 0.00 108 ALA B N 3
ATOM 4819 C CA . ALA B 2 9 ? -9.264 -1.400 4.456 1.00 0.00 108 ALA B CA 3
ATOM 4820 C C . ALA B 2 9 ? -8.748 -2.369 5.515 1.00 0.00 108 ALA B C 3
ATOM 4821 O O . ALA B 2 9 ? -9.361 -3.403 5.779 1.00 0.00 108 ALA B O 3
ATOM 4828 N N . ILE B 2 10 ? -7.615 -2.022 6.116 1.00 0.00 109 ILE B N 3
ATOM 4829 C CA . ILE B 2 10 ? -7.007 -2.852 7.149 1.00 0.00 109 ILE B CA 3
ATOM 4830 C C . ILE B 2 10 ? -7.982 -3.105 8.298 1.00 0.00 109 ILE B C 3
ATOM 4831 O O . ILE B 2 10 ? -8.260 -4.253 8.647 1.00 0.00 109 ILE B O 3
ATOM 4847 N N . GLN B 2 11 ? -8.501 -2.028 8.880 1.00 0.00 110 GLN B N 3
ATOM 4848 C CA . GLN B 2 11 ? -9.444 -2.144 9.985 1.00 0.00 110 GLN B CA 3
ATOM 4849 C C . GLN B 2 11 ? -10.738 -2.798 9.525 1.00 0.00 110 GLN B C 3
ATOM 4850 O O . GLN B 2 11 ? -11.352 -3.566 10.264 1.00 0.00 110 GLN B O 3
ATOM 4864 N N . GLU B 2 12 ? -11.145 -2.500 8.295 1.00 0.00 111 GLU B N 3
ATOM 4865 C CA . GLU B 2 12 ? -12.363 -3.079 7.742 1.00 0.00 111 GLU B CA 3
ATOM 4866 C C . GLU B 2 12 ? -12.295 -4.597 7.826 1.00 0.00 111 GLU B C 3
ATOM 4867 O O . GLU B 2 12 ? -13.270 -5.257 8.184 1.00 0.00 111 GLU B O 3
ATOM 4879 N N . TYR B 2 13 ? -11.123 -5.139 7.516 1.00 0.00 112 TYR B N 3
ATOM 4880 C CA . TYR B 2 13 ? -10.912 -6.574 7.579 1.00 0.00 112 TYR B CA 3
ATOM 4881 C C . TYR B 2 13 ? -10.861 -7.019 9.032 1.00 0.00 112 TYR B C 3
ATOM 4882 O O . TYR B 2 13 ? -11.317 -8.112 9.374 1.00 0.00 112 TYR B O 3
ATOM 4900 N N . ASP B 2 14 ? -10.325 -6.156 9.891 1.00 0.00 113 ASP B N 3
ATOM 4901 C CA . ASP B 2 14 ? -10.244 -6.458 11.312 1.00 0.00 113 ASP B CA 3
ATOM 4902 C C . ASP B 2 14 ? -11.644 -6.677 11.871 1.00 0.00 113 ASP B C 3
ATOM 4903 O O . ASP B 2 14 ? -11.842 -7.467 12.794 1.00 0.00 113 ASP B O 3
ATOM 4912 N N . ASN B 2 15 ? -12.617 -5.974 11.292 1.00 0.00 114 ASN B N 3
ATOM 4913 C CA . ASN B 2 15 ? -14.004 -6.092 11.717 1.00 0.0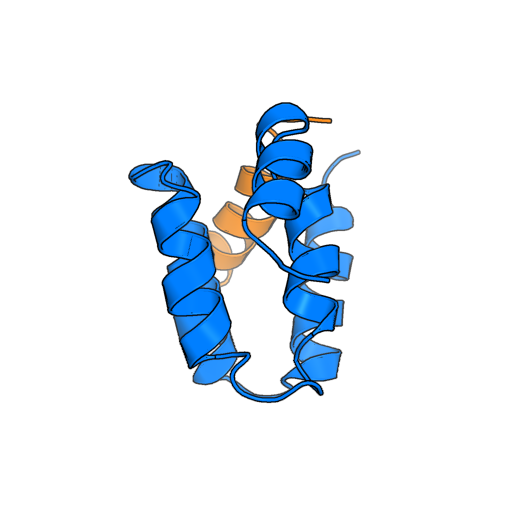0 114 ASN B CA 3
ATOM 4914 C C . ASN B 2 15 ? -14.660 -7.310 11.074 1.00 0.00 114 ASN B C 3
ATOM 4915 O O . ASN B 2 15 ? -15.518 -7.956 11.678 1.00 0.00 114 ASN B O 3
ATOM 4926 N N . ILE B 2 16 ? -14.253 -7.621 9.845 1.00 0.00 115 ILE B N 3
ATOM 4927 C CA . ILE B 2 16 ? -14.802 -8.763 9.126 1.00 0.00 115 ILE B CA 3
ATOM 4928 C C . ILE B 2 16 ? -14.235 -10.072 9.664 1.00 0.00 115 ILE B C 3
ATOM 4929 O O . ILE B 2 16 ? -14.944 -10.856 10.295 1.00 0.00 115 ILE B O 3
ATOM 4945 N N . ALA B 2 17 ? -12.954 -10.298 9.409 1.00 0.00 116 ALA B N 3
ATOM 4946 C CA . ALA B 2 17 ? -12.284 -11.510 9.863 1.00 0.00 116 ALA B CA 3
ATOM 4947 C C . ALA B 2 17 ? -12.939 -12.753 9.268 1.00 0.00 116 ALA B C 3
ATOM 4948 O O . ALA B 2 17 ? -13.399 -13.635 9.994 1.00 0.00 116 ALA B O 3
ATOM 4955 N N . LYS B 2 18 ? -12.976 -12.816 7.941 1.00 0.00 117 LYS B N 3
ATOM 4956 C CA . LYS B 2 18 ? -13.570 -13.949 7.245 1.00 0.00 117 LYS B CA 3
ATOM 4957 C C . LYS B 2 18 ? -12.602 -14.526 6.219 1.00 0.00 117 LYS B C 3
ATOM 4958 O O . LYS B 2 18 ? -11.530 -13.919 6.010 1.00 0.00 117 LYS B O 3
ATOM 4978 N N . MET A 1 1 ? -18.847 8.989 2.330 1.00 0.00 1 MET A N 4
ATOM 4979 C CA . MET A 1 1 ? -18.795 7.613 2.890 1.00 0.00 1 MET A CA 4
ATOM 4980 C C . MET A 1 1 ? -17.354 7.133 3.036 1.00 0.00 1 MET A C 4
ATOM 4981 O O . MET A 1 1 ? -16.414 7.839 2.675 1.00 0.00 1 MET A O 4
ATOM 4997 N N . ASP A 1 2 ? -17.189 5.926 3.567 1.00 0.00 2 ASP A N 4
ATOM 4998 C CA . ASP A 1 2 ? -15.865 5.349 3.761 1.00 0.00 2 ASP A CA 4
ATOM 4999 C C . ASP A 1 2 ? -15.939 3.826 3.813 1.00 0.00 2 ASP A C 4
ATOM 5000 O O . ASP A 1 2 ? -15.482 3.203 4.773 1.00 0.00 2 ASP A O 4
ATOM 5009 N N . ARG A 1 3 ? -16.520 3.232 2.776 1.00 0.00 3 ARG A N 4
ATOM 5010 C CA . ARG A 1 3 ? -16.656 1.784 2.702 1.00 0.00 3 ARG A CA 4
ATOM 5011 C C . ARG A 1 3 ? -16.202 1.256 1.344 1.00 0.00 3 ARG A C 4
ATOM 5012 O O . ARG A 1 3 ? -15.528 0.231 1.261 1.00 0.00 3 ARG A O 4
ATOM 5033 N N . LYS A 1 4 ? -16.582 1.961 0.282 1.00 0.00 4 LYS A N 4
ATOM 5034 C CA . LYS A 1 4 ? -16.215 1.561 -1.073 1.00 0.00 4 LYS A CA 4
ATOM 5035 C C . LYS A 1 4 ? -14.708 1.380 -1.205 1.00 0.00 4 LYS A C 4
ATOM 5036 O O . LYS A 1 4 ? -14.242 0.535 -1.970 1.00 0.00 4 LYS A O 4
ATOM 5055 N N . VAL A 1 5 ? -13.947 2.169 -0.452 1.00 0.00 5 VAL A N 4
ATOM 5056 C CA . VAL A 1 5 ? -12.493 2.075 -0.490 1.00 0.00 5 VAL A CA 4
ATOM 5057 C C . VAL A 1 5 ? -12.052 0.635 -0.258 1.00 0.00 5 VAL A C 4
ATOM 5058 O O . VAL A 1 5 ? -11.151 0.131 -0.928 1.00 0.00 5 VAL A O 4
ATOM 5071 N N . ALA A 1 6 ? -12.709 -0.023 0.690 1.00 0.00 6 ALA A N 4
ATOM 5072 C CA . ALA A 1 6 ? -12.407 -1.409 1.010 1.00 0.00 6 ALA A CA 4
ATOM 5073 C C . ALA A 1 6 ? -12.911 -2.339 -0.089 1.00 0.00 6 ALA A C 4
ATOM 5074 O O . ALA A 1 6 ? -12.307 -3.375 -0.366 1.00 0.00 6 ALA A O 4
ATOM 5081 N N . ARG A 1 7 ? -14.026 -1.960 -0.713 1.00 0.00 7 ARG A N 4
ATOM 5082 C CA . ARG A 1 7 ? -14.611 -2.762 -1.781 1.00 0.00 7 ARG A CA 4
ATOM 5083 C C . ARG A 1 7 ? -13.713 -2.767 -3.012 1.00 0.00 7 ARG A C 4
ATOM 5084 O O . ARG A 1 7 ? -13.558 -3.793 -3.674 1.00 0.00 7 ARG A O 4
ATOM 5105 N N . GLU A 1 8 ? -13.123 -1.618 -3.311 1.00 0.00 8 GLU A N 4
ATOM 5106 C CA . GLU A 1 8 ? -12.237 -1.495 -4.461 1.00 0.00 8 GLU A CA 4
ATOM 5107 C C . GLU A 1 8 ? -10.926 -2.229 -4.211 1.00 0.00 8 GLU A C 4
ATOM 5108 O O . GLU A 1 8 ? -10.473 -3.012 -5.043 1.00 0.00 8 GLU A O 4
ATOM 5120 N N . PHE A 1 9 ? -10.328 -1.978 -3.052 1.00 0.00 9 PHE A N 4
ATOM 5121 C CA . PHE A 1 9 ? -9.074 -2.623 -2.689 1.00 0.00 9 PHE A CA 4
ATOM 5122 C C . PHE A 1 9 ? -9.277 -4.127 -2.538 1.00 0.00 9 PHE A C 4
ATOM 5123 O O . PHE A 1 9 ? -8.427 -4.924 -2.936 1.00 0.00 9 PHE A O 4
ATOM 5140 N N . ARG A 1 10 ? -10.413 -4.505 -1.962 1.00 0.00 10 ARG A N 4
ATOM 5141 C CA . ARG A 1 10 ? -10.738 -5.910 -1.760 1.00 0.00 10 ARG A CA 4
ATOM 5142 C C . ARG A 1 10 ? -11.114 -6.575 -3.079 1.00 0.00 10 ARG A C 4
ATOM 5143 O O . ARG A 1 10 ? -10.684 -7.693 -3.366 1.00 0.00 10 ARG A O 4
ATOM 5164 N N . HIS A 1 11 ? -11.915 -5.882 -3.882 1.00 0.00 11 HIS A N 4
ATOM 5165 C CA . HIS A 1 11 ? -12.342 -6.412 -5.172 1.00 0.00 11 HIS A CA 4
ATOM 5166 C C . HIS A 1 11 ? -11.159 -6.519 -6.126 1.00 0.00 11 HIS A C 4
ATOM 5167 O O . HIS A 1 11 ? -11.019 -7.508 -6.848 1.00 0.00 11 HIS A O 4
ATOM 5182 N N . LYS A 1 12 ? -10.305 -5.502 -6.123 1.00 0.00 12 LYS A N 4
ATOM 5183 C CA . LYS A 1 12 ? -9.131 -5.491 -6.985 1.00 0.00 12 LYS A CA 4
ATOM 5184 C C . LYS A 1 12 ? -8.234 -6.684 -6.678 1.00 0.00 12 LYS A C 4
ATOM 5185 O O . LYS A 1 12 ? -7.940 -7.498 -7.554 1.00 0.00 12 LYS A O 4
ATOM 5204 N N . VAL A 1 13 ? -7.812 -6.791 -5.421 1.00 0.00 13 VAL A N 4
ATOM 5205 C CA . VAL A 1 13 ? -6.957 -7.891 -4.995 1.00 0.00 13 VAL A CA 4
ATOM 5206 C C . VAL A 1 13 ? -7.579 -9.231 -5.370 1.00 0.00 13 VAL A C 4
ATOM 5207 O O . VAL A 1 13 ? -6.879 -10.165 -5.760 1.00 0.00 13 VAL A O 4
ATOM 5220 N N . ASP A 1 14 ? -8.899 -9.313 -5.261 1.00 0.00 14 ASP A N 4
ATOM 5221 C CA . ASP A 1 14 ? -9.615 -10.534 -5.599 1.00 0.00 14 ASP A CA 4
ATOM 5222 C C . ASP A 1 14 ? -9.624 -10.750 -7.109 1.00 0.00 14 ASP A C 4
ATOM 5223 O O . ASP A 1 14 ? -9.683 -11.885 -7.582 1.00 0.00 14 ASP A O 4
ATOM 5232 N N . PHE A 1 15 ? -9.557 -9.655 -7.863 1.00 0.00 15 PHE A N 4
ATOM 5233 C CA . PHE A 1 15 ? -9.548 -9.730 -9.318 1.00 0.00 15 PHE A CA 4
ATOM 5234 C C . PHE A 1 15 ? -8.237 -10.327 -9.811 1.00 0.00 15 PHE A C 4
ATOM 5235 O O . PHE A 1 15 ? -8.193 -10.996 -10.844 1.00 0.00 15 PHE A O 4
ATOM 5252 N N . LEU A 1 16 ? -7.173 -10.071 -9.062 1.00 0.00 16 LEU A N 4
ATOM 5253 C CA . LEU A 1 16 ? -5.849 -10.570 -9.413 1.00 0.00 16 LEU A CA 4
ATOM 5254 C C . LEU A 1 16 ? -5.601 -11.942 -8.800 1.00 0.00 16 LEU A C 4
ATOM 5255 O O . LEU A 1 16 ? -5.214 -12.884 -9.493 1.00 0.00 16 LEU A O 4
ATOM 5271 N N . ILE A 1 17 ? -5.826 -12.048 -7.498 1.00 0.00 17 ILE A N 4
ATOM 5272 C CA . ILE A 1 17 ? -5.629 -13.302 -6.783 1.00 0.00 17 ILE A CA 4
ATOM 5273 C C . ILE A 1 17 ? -6.852 -14.182 -6.863 1.00 0.00 17 ILE A C 4
ATOM 5274 O O . ILE A 1 17 ? -6.788 -15.321 -7.326 1.00 0.00 17 ILE A O 4
ATOM 5290 N N . GLU A 1 18 ? -7.959 -13.661 -6.360 1.00 0.00 18 GLU A N 4
ATOM 5291 C CA . GLU A 1 18 ? -9.195 -14.402 -6.320 1.00 0.00 18 GLU A CA 4
ATOM 5292 C C . GLU A 1 18 ? -9.074 -15.565 -5.349 1.00 0.00 18 GLU A C 4
ATOM 5293 O O . GLU A 1 18 ? -9.988 -16.377 -5.198 1.00 0.00 18 GLU A O 4
ATOM 5305 N N . ASN A 1 19 ? -7.931 -15.625 -4.694 1.00 0.00 19 ASN A N 4
ATOM 5306 C CA . ASN A 1 19 ? -7.650 -16.675 -3.722 1.00 0.00 19 ASN A CA 4
ATOM 5307 C C . ASN A 1 19 ? -7.702 -16.127 -2.300 1.00 0.00 19 ASN A C 4
ATOM 5308 O O . ASN A 1 19 ? -7.613 -14.918 -2.087 1.00 0.00 19 ASN A O 4
ATOM 5319 N N . ASP A 1 20 ? -7.847 -17.023 -1.330 1.00 0.00 20 ASP A N 4
ATOM 5320 C CA . ASP A 1 20 ? -7.914 -16.628 0.071 1.00 0.00 20 ASP A CA 4
ATOM 5321 C C . ASP A 1 20 ? -6.541 -16.711 0.730 1.00 0.00 20 ASP A C 4
ATOM 5322 O O . ASP A 1 20 ? -6.173 -15.851 1.531 1.00 0.00 20 ASP A O 4
ATOM 5331 N N . ALA A 1 21 ? -5.785 -17.750 0.387 1.00 0.00 21 ALA A N 4
ATOM 5332 C CA . ALA A 1 21 ? -4.451 -17.941 0.947 1.00 0.00 21 ALA A CA 4
ATOM 5333 C C . ALA A 1 21 ? -3.573 -16.724 0.695 1.00 0.00 21 ALA A C 4
ATOM 5334 O O . ALA A 1 21 ? -3.003 -16.149 1.624 1.00 0.00 21 ALA A O 4
ATOM 5341 N N . GLU A 1 22 ? -3.473 -16.331 -0.567 1.00 0.00 22 GLU A N 4
ATOM 5342 C CA . GLU A 1 22 ? -2.670 -15.175 -0.944 1.00 0.00 22 GLU A CA 4
ATOM 5343 C C . GLU A 1 22 ? -3.202 -13.915 -0.271 1.00 0.00 22 GLU A C 4
ATOM 5344 O O . GLU A 1 22 ? -2.435 -13.129 0.285 1.00 0.00 22 GLU A O 4
ATOM 5356 N N . LYS A 1 23 ? -4.516 -13.737 -0.313 1.00 0.00 23 LYS A N 4
ATOM 5357 C CA . LYS A 1 23 ? -5.146 -12.580 0.307 1.00 0.00 23 LYS A CA 4
ATOM 5358 C C . LYS A 1 23 ? -4.898 -12.590 1.808 1.00 0.00 23 LYS A C 4
ATOM 5359 O O . LYS A 1 23 ? -4.793 -11.539 2.436 1.00 0.00 23 LYS A O 4
ATOM 5378 N N . ASP A 1 24 ? -4.785 -13.788 2.374 1.00 0.00 24 ASP A N 4
ATOM 5379 C CA . ASP A 1 24 ? -4.528 -13.928 3.800 1.00 0.00 24 ASP A CA 4
ATOM 5380 C C . ASP A 1 24 ? -3.186 -13.298 4.149 1.00 0.00 24 ASP A C 4
ATOM 5381 O O . ASP A 1 24 ? -3.097 -12.458 5.044 1.00 0.00 24 ASP A O 4
ATOM 5390 N N . TYR A 1 25 ? -2.145 -13.701 3.425 1.00 0.00 25 TYR A N 4
ATOM 5391 C CA . TYR A 1 25 ? -0.810 -13.163 3.654 1.00 0.00 25 TYR A CA 4
ATOM 5392 C C . TYR A 1 25 ? -0.754 -11.694 3.274 1.00 0.00 25 TYR A C 4
ATOM 5393 O O . TYR A 1 25 ? -0.216 -10.876 4.017 1.00 0.00 25 TYR A O 4
ATOM 5411 N N . LEU A 1 26 ? -1.332 -11.352 2.125 1.00 0.00 26 LEU A N 4
ATOM 5412 C CA . LEU A 1 26 ? -1.352 -9.964 1.691 1.00 0.00 26 LEU A CA 4
ATOM 5413 C C . LEU A 1 26 ? -2.029 -9.130 2.761 1.00 0.00 26 LEU A C 4
ATOM 5414 O O . LEU A 1 26 ? -1.557 -8.050 3.116 1.00 0.00 26 LEU A O 4
ATOM 5430 N N . TYR A 1 27 ? -3.113 -9.667 3.310 1.00 0.00 27 TYR A N 4
ATOM 5431 C CA . TYR A 1 27 ? -3.816 -8.993 4.384 1.00 0.00 27 TYR A CA 4
ATOM 5432 C C . TYR A 1 27 ? -2.866 -8.844 5.565 1.00 0.00 27 TYR A C 4
ATOM 5433 O O . TYR A 1 27 ? -2.923 -7.862 6.306 1.00 0.00 27 TYR A O 4
ATOM 5451 N N . ASP A 1 28 ? -1.967 -9.821 5.716 1.00 0.00 28 ASP A N 4
ATOM 5452 C CA . ASP A 1 28 ? -0.982 -9.790 6.782 1.00 0.00 28 ASP A CA 4
ATOM 5453 C C . ASP A 1 28 ? 0.056 -8.709 6.498 1.00 0.00 28 ASP A C 4
ATOM 5454 O O . ASP A 1 28 ? 0.542 -8.046 7.414 1.00 0.00 28 ASP A O 4
ATOM 5463 N N . VAL A 1 29 ? 0.384 -8.524 5.215 1.00 0.00 29 VAL A N 4
ATOM 5464 C CA . VAL A 1 29 ? 1.354 -7.509 4.827 1.00 0.00 29 VAL A CA 4
ATOM 5465 C C . VAL A 1 29 ? 0.859 -6.124 5.222 1.00 0.00 29 VAL A C 4
ATOM 5466 O O . VAL A 1 29 ? 1.589 -5.342 5.833 1.00 0.00 29 VAL A O 4
ATOM 5479 N N . LEU A 1 30 ? -0.392 -5.831 4.882 1.00 0.00 30 LEU A N 4
ATOM 5480 C CA . LEU A 1 30 ? -0.988 -4.545 5.219 1.00 0.00 30 LEU A CA 4
ATOM 5481 C C . LEU A 1 30 ? -1.043 -4.380 6.732 1.00 0.00 30 LEU A C 4
ATOM 5482 O O . LEU A 1 30 ? -0.823 -3.289 7.261 1.00 0.00 30 LEU A O 4
ATOM 5498 N N . ARG A 1 31 ? -1.325 -5.480 7.424 1.00 0.00 31 ARG A N 4
ATOM 5499 C CA . ARG A 1 31 ? -1.394 -5.471 8.879 1.00 0.00 31 ARG A CA 4
ATOM 5500 C C . ARG A 1 31 ? -0.091 -4.942 9.466 1.00 0.00 31 ARG A C 4
ATOM 5501 O O . ARG A 1 31 ? -0.097 -4.154 10.411 1.00 0.00 31 ARG A O 4
ATOM 5522 N N . MET A 1 32 ? 1.026 -5.373 8.886 1.00 0.00 32 MET A N 4
ATOM 5523 C CA . MET A 1 32 ? 2.336 -4.930 9.340 1.00 0.00 32 MET A CA 4
ATOM 5524 C C . MET A 1 32 ? 2.497 -3.435 9.101 1.00 0.00 32 MET A C 4
ATOM 5525 O O . MET A 1 32 ? 2.872 -2.686 10.003 1.00 0.00 32 MET A O 4
ATOM 5539 N N . TYR A 1 33 ? 2.197 -3.002 7.879 1.00 0.00 33 TYR A N 4
ATOM 5540 C CA . TYR A 1 33 ? 2.296 -1.593 7.519 1.00 0.00 33 TYR A CA 4
ATOM 5541 C C . TYR A 1 33 ? 1.448 -0.733 8.453 1.00 0.00 33 TYR A C 4
ATOM 5542 O O . TYR A 1 33 ? 1.699 0.460 8.613 1.00 0.00 33 TYR A O 4
ATOM 5560 N N . HIS A 1 34 ? 0.445 -1.345 9.072 1.00 0.00 34 HIS A N 4
ATOM 5561 C CA . HIS A 1 34 ? -0.428 -0.628 9.990 1.00 0.00 34 HIS A CA 4
ATOM 5562 C C . HIS A 1 34 ? 0.215 -0.516 11.369 1.00 0.00 34 HIS A C 4
ATOM 5563 O O . HIS A 1 34 ? 0.211 0.552 11.983 1.00 0.00 34 HIS A O 4
ATOM 5578 N N . GLN A 1 35 ? 0.757 -1.628 11.855 1.00 0.00 35 GLN A N 4
ATOM 5579 C CA . GLN A 1 35 ? 1.396 -1.662 13.167 1.00 0.00 35 GLN A CA 4
ATOM 5580 C C . GLN A 1 35 ? 2.801 -1.065 13.134 1.00 0.00 35 GLN A C 4
ATOM 5581 O O . GLN A 1 35 ? 3.079 -0.070 13.805 1.00 0.00 35 GLN A O 4
ATOM 5595 N N . THR A 1 36 ? 3.684 -1.689 12.366 1.00 0.00 36 THR A N 4
ATOM 5596 C CA . THR A 1 36 ? 5.070 -1.231 12.262 1.00 0.00 36 THR A CA 4
ATOM 5597 C C . THR A 1 36 ? 5.201 -0.015 11.348 1.00 0.00 36 THR A C 4
ATOM 5598 O O . THR A 1 36 ? 5.988 0.891 11.620 1.00 0.00 36 THR A O 4
ATOM 5609 N N . MET A 1 37 ? 4.436 -0.001 10.262 1.00 0.00 37 MET A N 4
ATOM 5610 C CA . MET A 1 37 ? 4.483 1.107 9.312 1.00 0.00 37 MET A CA 4
ATOM 5611 C C . MET A 1 37 ? 5.828 1.148 8.592 1.00 0.00 37 MET A C 4
ATOM 5612 O O . MET A 1 37 ? 6.489 2.186 8.547 1.00 0.00 37 MET A O 4
ATOM 5626 N N . ASP A 1 38 ? 6.226 0.012 8.030 1.00 0.00 38 ASP A N 4
ATOM 5627 C CA . ASP A 1 38 ? 7.491 -0.084 7.310 1.00 0.00 38 ASP A CA 4
ATOM 5628 C C . ASP A 1 38 ? 7.257 -0.363 5.828 1.00 0.00 38 ASP A C 4
ATOM 5629 O O . ASP A 1 38 ? 6.840 -1.458 5.451 1.00 0.00 38 ASP A O 4
ATOM 5638 N N . VAL A 1 39 ? 7.531 0.634 4.994 1.00 0.00 39 VAL A N 4
ATOM 5639 C CA . VAL A 1 39 ? 7.352 0.496 3.553 1.00 0.00 39 VAL A CA 4
ATOM 5640 C C . VAL A 1 39 ? 8.252 -0.597 2.985 1.00 0.00 39 VAL A C 4
ATOM 5641 O O . VAL A 1 39 ? 7.982 -1.143 1.914 1.00 0.00 39 VAL A O 4
ATOM 5654 N N . ALA A 1 40 ? 9.320 -0.922 3.711 1.00 0.00 40 ALA A N 4
ATOM 5655 C CA . ALA A 1 40 ? 10.249 -1.955 3.279 1.00 0.00 40 ALA A CA 4
ATOM 5656 C C . ALA A 1 40 ? 9.640 -3.333 3.479 1.00 0.00 40 ALA A C 4
ATOM 5657 O O . ALA A 1 40 ? 9.944 -4.273 2.746 1.00 0.00 40 ALA A O 4
ATOM 5664 N N . VAL A 1 41 ? 8.770 -3.443 4.477 1.00 0.00 41 VAL A N 4
ATOM 5665 C CA . VAL A 1 41 ? 8.109 -4.701 4.773 1.00 0.00 41 VAL A CA 4
ATOM 5666 C C . VAL A 1 41 ? 6.986 -4.965 3.776 1.00 0.00 41 VAL A C 4
ATOM 5667 O O . VAL A 1 41 ? 6.775 -6.101 3.348 1.00 0.00 41 VAL A O 4
ATOM 5680 N N . LEU A 1 42 ? 6.274 -3.907 3.404 1.00 0.00 42 LEU A N 4
ATOM 5681 C CA . LEU A 1 42 ? 5.178 -4.019 2.451 1.00 0.00 42 LEU A CA 4
ATOM 5682 C C . LEU A 1 42 ? 5.705 -4.431 1.080 1.00 0.00 42 LEU A C 4
ATOM 5683 O O . LEU A 1 42 ? 5.142 -5.310 0.424 1.00 0.00 42 LEU A O 4
ATOM 5699 N N . VAL A 1 43 ? 6.788 -3.790 0.652 1.00 0.00 43 VAL A N 4
ATOM 5700 C CA . VAL A 1 43 ? 7.393 -4.089 -0.640 1.00 0.00 43 VAL A CA 4
ATOM 5701 C C . VAL A 1 43 ? 7.973 -5.500 -0.662 1.00 0.00 43 VAL A C 4
ATOM 5702 O O . VAL A 1 43 ? 7.828 -6.226 -1.645 1.00 0.00 43 VAL A O 4
ATOM 5715 N N . GLY A 1 44 ? 8.629 -5.883 0.430 1.00 0.00 44 GLY A N 4
ATOM 5716 C CA . GLY A 1 44 ? 9.220 -7.205 0.515 1.00 0.00 44 GLY A CA 4
ATOM 5717 C C . GLY A 1 44 ? 8.199 -8.313 0.344 1.00 0.00 44 GLY A C 4
ATOM 5718 O O . GLY A 1 44 ? 8.345 -9.173 -0.525 1.00 0.00 44 GLY A O 4
ATOM 5722 N N . ASP A 1 45 ? 7.162 -8.292 1.175 1.00 0.00 45 ASP A N 4
ATOM 5723 C CA . ASP A 1 45 ? 6.114 -9.304 1.112 1.00 0.00 45 ASP A CA 4
ATOM 5724 C C . ASP A 1 45 ? 5.409 -9.276 -0.239 1.00 0.00 45 ASP A C 4
ATOM 5725 O O . ASP A 1 45 ? 5.160 -10.321 -0.844 1.00 0.00 45 ASP A O 4
ATOM 5734 N N . LEU A 1 46 ? 5.089 -8.074 -0.713 1.00 0.00 46 LEU A N 4
ATOM 5735 C CA . LEU A 1 46 ? 4.412 -7.915 -1.995 1.00 0.00 46 LEU A CA 4
ATOM 5736 C C . LEU A 1 46 ? 5.134 -8.697 -3.088 1.00 0.00 46 LEU A C 4
ATOM 5737 O O . LEU A 1 46 ? 4.501 -9.360 -3.910 1.00 0.00 46 LEU A O 4
ATOM 5753 N N . LYS A 1 47 ? 6.461 -8.626 -3.088 1.00 0.00 47 LYS A N 4
ATOM 5754 C CA . LYS A 1 47 ? 7.264 -9.339 -4.076 1.00 0.00 47 LYS A CA 4
ATOM 5755 C C . LYS A 1 47 ? 7.137 -10.847 -3.884 1.00 0.00 47 LYS A C 4
ATOM 5756 O O . LYS A 1 47 ? 6.872 -11.588 -4.833 1.00 0.00 47 LYS A O 4
ATOM 5775 N N . LEU A 1 48 ? 7.318 -11.295 -2.643 1.00 0.00 48 LEU A N 4
ATOM 5776 C CA . LEU A 1 48 ? 7.217 -12.714 -2.320 1.00 0.00 48 LEU A CA 4
ATOM 5777 C C . LEU A 1 48 ? 5.904 -13.290 -2.843 1.00 0.00 48 LEU A C 4
ATOM 5778 O O . LEU A 1 48 ? 5.810 -14.482 -3.134 1.00 0.00 48 LEU A O 4
ATOM 5794 N N . VAL A 1 49 ? 4.900 -12.428 -2.974 1.00 0.00 49 VAL A N 4
ATOM 5795 C CA . VAL A 1 49 ? 3.601 -12.842 -3.479 1.00 0.00 49 VAL A CA 4
ATOM 5796 C C . VAL A 1 49 ? 3.471 -12.488 -4.955 1.00 0.00 49 VAL A C 4
ATOM 5797 O O . VAL A 1 49 ? 2.759 -13.154 -5.705 1.00 0.00 49 VAL A O 4
ATOM 5810 N N . ILE A 1 50 ? 4.175 -11.437 -5.365 1.00 0.00 50 ILE A N 4
ATOM 5811 C CA . ILE A 1 50 ? 4.147 -10.991 -6.751 1.00 0.00 50 ILE A CA 4
ATOM 5812 C C . ILE A 1 50 ? 5.393 -11.449 -7.503 1.00 0.00 50 ILE A C 4
ATOM 5813 O O . ILE A 1 50 ? 5.781 -10.860 -8.512 1.00 0.00 50 ILE A O 4
ATOM 5829 N N . ASN A 1 51 ? 6.011 -12.509 -7.005 1.00 0.00 51 ASN A N 4
ATOM 5830 C CA . ASN A 1 51 ? 7.212 -13.063 -7.625 1.00 0.00 51 ASN A CA 4
ATOM 5831 C C . ASN A 1 51 ? 7.036 -13.194 -9.137 1.00 0.00 51 ASN A C 4
ATOM 5832 O O . ASN A 1 51 ? 8.002 -13.104 -9.895 1.00 0.00 51 ASN A O 4
ATOM 5843 N N . GLU A 1 52 ? 5.793 -13.402 -9.565 1.00 0.00 52 GLU A N 4
ATOM 5844 C CA . GLU A 1 52 ? 5.486 -13.537 -10.984 1.00 0.00 52 GLU A CA 4
ATOM 5845 C C . GLU A 1 52 ? 4.888 -12.241 -11.531 1.00 0.00 52 GLU A C 4
ATOM 5846 O O . GLU A 1 52 ? 4.154 -11.544 -10.830 1.00 0.00 52 GLU A O 4
ATOM 5858 N N . PRO A 1 53 ? 5.196 -11.897 -12.794 1.00 0.00 53 PRO A N 4
ATOM 5859 C CA . PRO A 1 53 ? 4.684 -10.675 -13.426 1.00 0.00 53 PRO A CA 4
ATOM 5860 C C . PRO A 1 53 ? 3.160 -10.603 -13.415 1.00 0.00 53 PRO A C 4
ATOM 5861 O O . PRO A 1 53 ? 2.580 -9.519 -13.482 1.00 0.00 53 PRO A O 4
ATOM 5872 N N . SER A 1 54 ? 2.516 -11.761 -13.336 1.00 0.00 54 SER A N 4
ATOM 5873 C CA . SER A 1 54 ? 1.058 -11.830 -13.323 1.00 0.00 54 SER A CA 4
ATOM 5874 C C . SER A 1 54 ? 0.474 -11.035 -12.158 1.00 0.00 54 SER A C 4
ATOM 5875 O O . SER A 1 54 ? -0.566 -10.390 -12.297 1.00 0.00 54 SER A O 4
ATOM 5883 N N . ARG A 1 55 ? 1.142 -11.089 -11.010 1.00 0.00 55 ARG A N 4
ATOM 5884 C CA . ARG A 1 55 ? 0.681 -10.378 -9.821 1.00 0.00 55 ARG A CA 4
ATOM 5885 C C . ARG A 1 55 ? 1.220 -8.946 -9.770 1.00 0.00 55 ARG A C 4
ATOM 5886 O O . ARG A 1 55 ? 1.152 -8.290 -8.732 1.00 0.00 55 ARG A O 4
ATOM 5907 N N . LEU A 1 56 ? 1.751 -8.467 -10.891 1.00 0.00 56 LEU A N 4
ATOM 5908 C CA . LEU A 1 56 ? 2.298 -7.114 -10.966 1.00 0.00 56 LEU A CA 4
ATOM 5909 C C . LEU A 1 56 ? 1.287 -6.066 -10.493 1.00 0.00 56 LEU A C 4
ATOM 5910 O O . LEU A 1 56 ? 1.601 -5.238 -9.637 1.00 0.00 56 LEU A O 4
ATOM 5926 N N . PRO A 1 57 ? 0.058 -6.073 -11.050 1.00 0.00 57 PRO A N 4
ATOM 5927 C CA . PRO A 1 57 ? -0.994 -5.118 -10.697 1.00 0.00 57 PRO A CA 4
ATOM 5928 C C . PRO A 1 57 ? -1.047 -4.786 -9.204 1.00 0.00 57 PRO A C 4
ATOM 5929 O O . PRO A 1 57 ? -1.481 -3.699 -8.824 1.00 0.00 57 PRO A O 4
ATOM 5940 N N . LEU A 1 58 ? -0.613 -5.718 -8.360 1.00 0.00 58 LEU A N 4
ATOM 5941 C CA . LEU A 1 58 ? -0.628 -5.498 -6.914 1.00 0.00 58 LEU A CA 4
ATOM 5942 C C . LEU A 1 58 ? 0.097 -4.207 -6.544 1.00 0.00 58 LEU A C 4
ATOM 5943 O O . LEU A 1 58 ? -0.277 -3.525 -5.589 1.00 0.00 58 LEU A O 4
ATOM 5959 N N . PHE A 1 59 ? 1.133 -3.872 -7.304 1.00 0.00 59 PHE A N 4
ATOM 5960 C CA . PHE A 1 59 ? 1.904 -2.659 -7.050 1.00 0.00 59 PHE A CA 4
ATOM 5961 C C . PHE A 1 59 ? 1.061 -1.416 -7.320 1.00 0.00 59 PHE A C 4
ATOM 5962 O O . PHE A 1 59 ? 0.969 -0.519 -6.479 1.00 0.00 59 PHE A O 4
ATOM 5979 N N . ASP A 1 60 ? 0.437 -1.374 -8.493 1.00 0.00 60 ASP A N 4
ATOM 5980 C CA . ASP A 1 60 ? -0.404 -0.244 -8.870 1.00 0.00 60 ASP A CA 4
ATOM 5981 C C . ASP A 1 60 ? -1.734 -0.296 -8.128 1.00 0.00 60 ASP A C 4
ATOM 5982 O O . ASP A 1 60 ? -2.415 0.717 -7.981 1.00 0.00 60 ASP A O 4
ATOM 5991 N N . ALA A 1 61 ? -2.097 -1.486 -7.667 1.00 0.00 61 ALA A N 4
ATOM 5992 C CA . ALA A 1 61 ? -3.340 -1.682 -6.936 1.00 0.00 61 ALA A CA 4
ATOM 5993 C C . ALA A 1 61 ? -3.302 -0.996 -5.572 1.00 0.00 61 ALA A C 4
ATOM 5994 O O . ALA A 1 61 ? -4.219 -0.260 -5.213 1.00 0.00 61 ALA A O 4
ATOM 6001 N N . ILE A 1 62 ? -2.246 -1.275 -4.809 1.00 0.00 62 ILE A N 4
ATOM 6002 C CA . ILE A 1 62 ? -2.077 -0.714 -3.467 1.00 0.00 62 ILE A CA 4
ATOM 6003 C C . ILE A 1 62 ? -1.632 0.753 -3.483 1.00 0.00 62 ILE A C 4
ATOM 6004 O O . ILE A 1 62 ? -2.017 1.534 -2.613 1.00 0.00 62 ILE A O 4
ATOM 6020 N N . ARG A 1 63 ? -0.792 1.113 -4.453 1.00 0.00 63 ARG A N 4
ATOM 6021 C CA . ARG A 1 63 ? -0.260 2.476 -4.557 1.00 0.00 63 ARG A CA 4
ATOM 6022 C C . ARG A 1 63 ? -1.325 3.577 -4.396 1.00 0.00 63 ARG A C 4
ATOM 6023 O O . ARG A 1 63 ? -1.041 4.621 -3.809 1.00 0.00 63 ARG A O 4
ATOM 6044 N N . PRO A 1 64 ? -2.556 3.386 -4.912 1.00 0.00 64 PRO A N 4
ATOM 6045 C CA . PRO A 1 64 ? -3.613 4.402 -4.806 1.00 0.00 64 PRO A CA 4
ATOM 6046 C C . PRO A 1 64 ? -3.923 4.772 -3.360 1.00 0.00 64 PRO A C 4
ATOM 6047 O O . PRO A 1 64 ? -3.903 5.948 -2.995 1.00 0.00 64 PRO A O 4
ATOM 6058 N N . LEU A 1 65 ? -4.200 3.768 -2.538 1.00 0.00 65 LEU A N 4
ATOM 6059 C CA . LEU A 1 65 ? -4.502 4.000 -1.130 1.00 0.00 65 LEU A CA 4
ATOM 6060 C C . LEU A 1 65 ? -3.243 4.401 -0.364 1.00 0.00 65 LEU A C 4
ATOM 6061 O O . LEU A 1 65 ? -3.321 4.977 0.723 1.00 0.00 65 LEU A O 4
ATOM 6077 N N . ILE A 1 66 ? -2.082 4.096 -0.939 1.00 0.00 66 ILE A N 4
ATOM 6078 C CA . ILE A 1 66 ? -0.804 4.424 -0.319 1.00 0.00 66 ILE A CA 4
ATOM 6079 C C . ILE A 1 66 ? -0.525 5.927 -0.409 1.00 0.00 66 ILE A C 4
ATOM 6080 O O . ILE A 1 66 ? -0.691 6.534 -1.467 1.00 0.00 66 ILE A O 4
ATOM 6096 N N . PRO A 1 67 ? -0.083 6.548 0.703 1.00 0.00 67 PRO A N 4
ATOM 6097 C CA . PRO A 1 67 ? 0.230 7.980 0.741 1.00 0.00 67 PRO A CA 4
ATOM 6098 C C . PRO A 1 67 ? 1.015 8.441 -0.463 1.00 0.00 67 PRO A C 4
ATOM 6099 O O . PRO A 1 67 ? 1.971 7.804 -0.901 1.00 0.00 67 PRO A O 4
ATOM 6110 N N . LEU A 1 68 ? 0.575 9.568 -0.982 1.00 0.00 68 LEU A N 4
ATOM 6111 C CA . LEU A 1 68 ? 1.173 10.187 -2.137 1.00 0.00 68 LEU A CA 4
ATOM 6112 C C . LEU A 1 68 ? 2.685 10.318 -1.986 1.00 0.00 68 LEU A C 4
ATOM 6113 O O . LEU A 1 68 ? 3.418 10.323 -2.976 1.00 0.00 68 LEU A O 4
ATOM 6129 N N . LYS A 1 69 ? 3.151 10.396 -0.747 1.00 0.00 69 LYS A N 4
ATOM 6130 C CA . LYS A 1 69 ? 4.578 10.492 -0.480 1.00 0.00 69 LYS A CA 4
ATOM 6131 C C . LYS A 1 69 ? 5.173 9.092 -0.398 1.00 0.00 69 LYS A C 4
ATOM 6132 O O . LYS A 1 69 ? 6.314 8.855 -0.810 1.00 0.00 69 LYS A O 4
ATOM 6151 N N . HIS A 1 70 ? 4.378 8.163 0.122 1.00 0.00 70 HIS A N 4
ATOM 6152 C CA . HIS A 1 70 ? 4.799 6.780 0.254 1.00 0.00 70 HIS A CA 4
ATOM 6153 C C . HIS A 1 70 ? 4.815 6.090 -1.105 1.00 0.00 70 HIS A C 4
ATOM 6154 O O . HIS A 1 70 ? 5.647 5.220 -1.353 1.00 0.00 70 HIS A O 4
ATOM 6169 N N . GLN A 1 71 ? 3.905 6.489 -1.991 1.00 0.00 71 GLN A N 4
ATOM 6170 C CA . GLN A 1 71 ? 3.850 5.902 -3.322 1.00 0.00 71 GLN A CA 4
ATOM 6171 C C . GLN A 1 71 ? 5.119 6.252 -4.089 1.00 0.00 71 GLN A C 4
ATOM 6172 O O . GLN A 1 71 ? 5.657 5.434 -4.835 1.00 0.00 71 GLN A O 4
ATOM 6186 N N . VAL A 1 72 ? 5.605 7.472 -3.878 1.00 0.00 72 VAL A N 4
ATOM 6187 C CA . VAL A 1 72 ? 6.825 7.928 -4.527 1.00 0.00 72 VAL A CA 4
ATOM 6188 C C . VAL A 1 72 ? 8.004 7.092 -4.056 1.00 0.00 72 VAL A C 4
ATOM 6189 O O . VAL A 1 72 ? 8.666 6.429 -4.854 1.00 0.00 72 VAL A O 4
ATOM 6202 N N . GLU A 1 73 ? 8.251 7.112 -2.748 1.00 0.00 73 GLU A N 4
ATOM 6203 C CA . GLU A 1 73 ? 9.340 6.329 -2.177 1.00 0.00 73 GLU A CA 4
ATOM 6204 C C . GLU A 1 73 ? 9.129 4.860 -2.502 1.00 0.00 73 GLU A C 4
ATOM 6205 O O . GLU A 1 73 ? 10.079 4.126 -2.780 1.00 0.00 73 GLU A O 4
ATOM 6217 N N . TYR A 1 74 ? 7.866 4.448 -2.503 1.00 0.00 74 TYR A N 4
ATOM 6218 C CA . TYR A 1 74 ? 7.514 3.079 -2.836 1.00 0.00 74 TYR A CA 4
ATOM 6219 C C . TYR A 1 74 ? 8.049 2.754 -4.223 1.00 0.00 74 TYR A C 4
ATOM 6220 O O . TYR A 1 74 ? 8.459 1.627 -4.499 1.00 0.00 74 TYR A O 4
ATOM 6238 N N . ASP A 1 75 ? 8.061 3.769 -5.087 1.00 0.00 75 ASP A N 4
ATOM 6239 C CA . ASP A 1 75 ? 8.568 3.608 -6.440 1.00 0.00 75 ASP A CA 4
ATOM 6240 C C . ASP A 1 75 ? 10.089 3.495 -6.415 1.00 0.00 75 ASP A C 4
ATOM 6241 O O . ASP A 1 75 ? 10.676 2.668 -7.111 1.00 0.00 75 ASP A O 4
ATOM 6250 N N . GLN A 1 76 ? 10.725 4.328 -5.597 1.00 0.00 76 GLN A N 4
ATOM 6251 C CA . GLN A 1 76 ? 12.176 4.308 -5.475 1.00 0.00 76 GLN A CA 4
ATOM 6252 C C . GLN A 1 76 ? 12.651 2.993 -4.860 1.00 0.00 76 GLN A C 4
ATOM 6253 O O . GLN A 1 76 ? 13.832 2.655 -4.935 1.00 0.00 76 GLN A O 4
ATOM 6267 N N . LEU A 1 77 ? 11.727 2.257 -4.244 1.00 0.00 77 LEU A N 4
ATOM 6268 C CA . LEU A 1 77 ? 12.059 0.988 -3.608 1.00 0.00 77 LEU A CA 4
ATOM 6269 C C . LEU A 1 77 ? 11.869 -0.194 -4.555 1.00 0.00 77 LEU A C 4
ATOM 6270 O O . LEU A 1 77 ? 12.656 -1.139 -4.542 1.00 0.00 77 LEU A O 4
ATOM 6286 N N . THR A 1 78 ? 10.815 -0.148 -5.367 1.00 0.00 78 THR A N 4
ATOM 6287 C CA . THR A 1 78 ? 10.535 -1.237 -6.300 1.00 0.00 78 THR A CA 4
ATOM 6288 C C . THR A 1 78 ? 10.993 -0.903 -7.724 1.00 0.00 78 THR A C 4
ATOM 6289 O O . THR A 1 78 ? 12.007 -1.426 -8.190 1.00 0.00 78 THR A O 4
ATOM 6300 N N . PRO A 1 79 ? 10.260 -0.035 -8.439 1.00 0.00 79 PRO A N 4
ATOM 6301 C CA . PRO A 1 79 ? 10.612 0.347 -9.810 1.00 0.00 79 PRO A CA 4
ATOM 6302 C C . PRO A 1 79 ? 11.925 1.117 -9.874 1.00 0.00 79 PRO A C 4
ATOM 6303 O O . PRO A 1 79 ? 12.083 2.152 -9.228 1.00 0.00 79 PRO A O 4
ATOM 6314 N N . ARG A 1 80 ? 12.867 0.599 -10.658 1.00 0.00 80 ARG A N 4
ATOM 6315 C CA . ARG A 1 80 ? 14.174 1.233 -10.808 1.00 0.00 80 ARG A CA 4
ATOM 6316 C C . ARG A 1 80 ? 14.032 2.668 -11.304 1.00 0.00 80 ARG A C 4
ATOM 6317 O O . ARG A 1 80 ? 12.921 3.174 -11.465 1.00 0.00 80 ARG A O 4
ATOM 6338 N N . ASP B 2 1 ? -5.436 12.311 1.544 1.00 0.00 100 ASP B N 4
ATOM 6339 C CA . ASP B 2 1 ? -4.813 11.158 0.900 1.00 0.00 100 ASP B CA 4
ATOM 6340 C C . ASP B 2 1 ? -3.801 10.495 1.828 1.00 0.00 100 ASP B C 4
ATOM 6341 O O . ASP B 2 1 ? -2.805 9.929 1.375 1.00 0.00 100 ASP B O 4
ATOM 6350 N N . ASP B 2 2 ? -4.062 10.570 3.129 1.00 0.00 101 ASP B N 4
ATOM 6351 C CA . ASP B 2 2 ? -3.178 9.976 4.123 1.00 0.00 101 ASP B CA 4
ATOM 6352 C C . ASP B 2 2 ? -3.314 8.455 4.124 1.00 0.00 101 ASP B C 4
ATOM 6353 O O . ASP B 2 2 ? -3.769 7.866 3.143 1.00 0.00 101 ASP B O 4
ATOM 6362 N N . ASP B 2 3 ? -2.919 7.819 5.226 1.00 0.00 102 ASP B N 4
ATOM 6363 C CA . ASP B 2 3 ? -3.004 6.368 5.340 1.00 0.00 102 ASP B CA 4
ATOM 6364 C C . ASP B 2 3 ? -4.348 5.934 5.926 1.00 0.00 102 ASP B C 4
ATOM 6365 O O . ASP B 2 3 ? -4.483 4.819 6.432 1.00 0.00 102 ASP B O 4
ATOM 6374 N N . ARG B 2 4 ? -5.341 6.817 5.853 1.00 0.00 103 ARG B N 4
ATOM 6375 C CA . ARG B 2 4 ? -6.670 6.517 6.375 1.00 0.00 103 ARG B CA 4
ATOM 6376 C C . ARG B 2 4 ? -7.297 5.352 5.618 1.00 0.00 103 ARG B C 4
ATOM 6377 O O . ARG B 2 4 ? -8.008 4.531 6.200 1.00 0.00 103 ARG B O 4
ATOM 6398 N N . TYR B 2 5 ? -7.030 5.287 4.318 1.00 0.00 104 TYR B N 4
ATOM 6399 C CA . TYR B 2 5 ? -7.567 4.222 3.480 1.00 0.00 104 TYR B CA 4
ATOM 6400 C C . TYR B 2 5 ? -7.098 2.856 3.968 1.00 0.00 104 TYR B C 4
ATOM 6401 O O . TYR B 2 5 ? -7.841 1.876 3.909 1.00 0.00 104 TYR B O 4
ATOM 6419 N N . LEU B 2 6 ? -5.861 2.798 4.450 1.00 0.00 105 LEU B N 4
ATOM 6420 C CA . LEU B 2 6 ? -5.295 1.551 4.951 1.00 0.00 105 LEU B CA 4
ATOM 6421 C C . LEU B 2 6 ? -6.121 1.012 6.115 1.00 0.00 105 LEU B C 4
ATOM 6422 O O . LEU B 2 6 ? -6.539 -0.146 6.110 1.00 0.00 105 LEU B O 4
ATOM 6438 N N . ARG B 2 7 ? -6.355 1.862 7.109 1.00 0.00 106 ARG B N 4
ATOM 6439 C CA . ARG B 2 7 ? -7.133 1.475 8.279 1.00 0.00 106 ARG B CA 4
ATOM 6440 C C . ARG B 2 7 ? -8.558 1.105 7.881 1.00 0.00 106 ARG B C 4
ATOM 6441 O O . ARG B 2 7 ? -9.183 0.247 8.502 1.00 0.00 106 ARG B O 4
ATOM 6462 N N . GLU B 2 8 ? -9.066 1.761 6.842 1.00 0.00 107 GLU B N 4
ATOM 6463 C CA . GLU B 2 8 ? -10.418 1.502 6.359 1.00 0.00 107 GLU B CA 4
ATOM 6464 C C . GLU B 2 8 ? -10.577 0.041 5.948 1.00 0.00 107 GLU B C 4
ATOM 6465 O O . GLU B 2 8 ? -11.431 -0.673 6.472 1.00 0.00 107 GLU B O 4
ATOM 6477 N N . ALA B 2 9 ? -9.745 -0.398 5.009 1.00 0.00 108 ALA B N 4
ATOM 6478 C CA . ALA B 2 9 ? -9.792 -1.774 4.530 1.00 0.00 108 ALA B CA 4
ATOM 6479 C C . ALA B 2 9 ? -9.272 -2.739 5.590 1.00 0.00 108 ALA B C 4
ATOM 6480 O O . ALA B 2 9 ? -9.787 -3.847 5.743 1.00 0.00 108 ALA B O 4
ATOM 6487 N N . ILE B 2 10 ? -8.249 -2.309 6.322 1.00 0.00 109 ILE B N 4
ATOM 6488 C CA . ILE B 2 10 ? -7.658 -3.130 7.371 1.00 0.00 109 ILE B CA 4
ATOM 6489 C C . ILE B 2 10 ? -8.692 -3.470 8.443 1.00 0.00 109 ILE B C 4
ATOM 6490 O O . ILE B 2 10 ? -8.929 -4.642 8.744 1.00 0.00 109 ILE B O 4
ATOM 6506 N N . GLN B 2 11 ? -9.311 -2.440 9.012 1.00 0.00 110 GLN B N 4
ATOM 6507 C CA . GLN B 2 11 ? -10.318 -2.639 10.047 1.00 0.00 110 GLN B CA 4
ATOM 6508 C C . GLN B 2 11 ? -11.540 -3.344 9.481 1.00 0.00 110 GLN B C 4
ATOM 6509 O O . GLN B 2 11 ? -12.127 -4.208 10.131 1.00 0.00 110 GLN B O 4
ATOM 6523 N N . GLU B 2 12 ? -11.915 -2.983 8.258 1.00 0.00 111 GLU B N 4
ATOM 6524 C CA . GLU B 2 12 ? -13.062 -3.602 7.607 1.00 0.00 111 GLU B CA 4
ATOM 6525 C C . GLU B 2 12 ? -12.899 -5.113 7.602 1.00 0.00 111 GLU B C 4
ATOM 6526 O O . GLU B 2 12 ? -13.852 -5.855 7.840 1.00 0.00 111 GLU B O 4
ATOM 6538 N N . TYR B 2 13 ? -11.673 -5.559 7.356 1.00 0.00 112 TYR B N 4
ATOM 6539 C CA . TYR B 2 13 ? -11.371 -6.980 7.350 1.00 0.00 112 TYR B CA 4
ATOM 6540 C C . TYR B 2 13 ? -11.403 -7.514 8.772 1.00 0.00 112 TYR B C 4
ATOM 6541 O O . TYR B 2 13 ? -11.807 -8.652 9.012 1.00 0.00 112 TYR B O 4
ATOM 6559 N N . ASP B 2 14 ? -10.992 -6.676 9.723 1.00 0.00 113 ASP B N 4
ATOM 6560 C CA . ASP B 2 14 ? -10.999 -7.063 11.125 1.00 0.00 113 ASP B CA 4
ATOM 6561 C C . ASP B 2 14 ? -12.414 -7.431 11.551 1.00 0.00 113 ASP B C 4
ATOM 6562 O O . ASP B 2 14 ? -12.616 -8.304 12.396 1.00 0.00 113 ASP B O 4
ATOM 6571 N N . ASN B 2 15 ? -13.395 -6.764 10.947 1.00 0.00 114 ASN B N 4
ATOM 6572 C CA . ASN B 2 15 ? -14.796 -7.022 11.246 1.00 0.00 114 ASN B CA 4
ATOM 6573 C C . ASN B 2 15 ? -15.298 -8.234 10.468 1.00 0.00 114 ASN B C 4
ATOM 6574 O O . ASN B 2 15 ? -16.132 -8.996 10.957 1.00 0.00 114 ASN B O 4
ATOM 6585 N N . ILE B 2 16 ? -14.784 -8.406 9.252 1.00 0.00 115 ILE B N 4
ATOM 6586 C CA . ILE B 2 16 ? -15.180 -9.526 8.408 1.00 0.00 115 ILE B CA 4
ATOM 6587 C C . ILE B 2 16 ? -14.657 -10.846 8.969 1.00 0.00 115 ILE B C 4
ATOM 6588 O O . ILE B 2 16 ? -15.304 -11.885 8.841 1.00 0.00 115 ILE B O 4
ATOM 6604 N N . ALA B 2 17 ? -13.482 -10.796 9.586 1.00 0.00 116 ALA B N 4
ATOM 6605 C CA . ALA B 2 17 ? -12.872 -11.986 10.165 1.00 0.00 116 ALA B CA 4
ATOM 6606 C C . ALA B 2 17 ? -13.350 -12.211 11.597 1.00 0.00 116 ALA B C 4
ATOM 6607 O O . ALA B 2 17 ? -12.544 -12.350 12.517 1.00 0.00 116 ALA B O 4
ATOM 6614 N N . LYS B 2 18 ? -14.666 -12.249 11.778 1.00 0.00 117 LYS B N 4
ATOM 6615 C CA . LYS B 2 18 ? -15.252 -12.460 13.095 1.00 0.00 117 LYS B CA 4
ATOM 6616 C C . LYS B 2 18 ? -16.589 -13.188 12.988 1.00 0.00 117 LYS B C 4
ATOM 6617 O O . LYS B 2 18 ? -16.853 -14.066 13.835 1.00 0.00 117 LYS B O 4
ATOM 6637 N N . MET A 1 1 ? -19.874 6.737 4.477 1.00 0.00 1 MET A N 5
ATOM 6638 C CA . MET A 1 1 ? -18.962 7.395 3.504 1.00 0.00 1 MET A CA 5
ATOM 6639 C C . MET A 1 1 ? -17.555 6.815 3.588 1.00 0.00 1 MET A C 5
ATOM 6640 O O . MET A 1 1 ? -17.082 6.459 4.668 1.00 0.00 1 MET A O 5
ATOM 6656 N N . ASP A 1 2 ? -16.888 6.724 2.442 1.00 0.00 2 ASP A N 5
ATOM 6657 C CA . ASP A 1 2 ? -15.532 6.189 2.386 1.00 0.00 2 ASP A CA 5
ATOM 6658 C C . ASP A 1 2 ? -15.501 4.731 2.836 1.00 0.00 2 ASP A C 5
ATOM 6659 O O . ASP A 1 2 ? -14.612 4.320 3.583 1.00 0.00 2 ASP A O 5
ATOM 6668 N N . ARG A 1 3 ? -16.476 3.954 2.377 1.00 0.00 3 ARG A N 5
ATOM 6669 C CA . ARG A 1 3 ? -16.559 2.543 2.731 1.00 0.00 3 ARG A CA 5
ATOM 6670 C C . ARG A 1 3 ? -16.331 1.660 1.509 1.00 0.00 3 ARG A C 5
ATOM 6671 O O . ARG A 1 3 ? -15.702 0.606 1.599 1.00 0.00 3 ARG A O 5
ATOM 6692 N N . LYS A 1 4 ? -16.847 2.101 0.366 1.00 0.00 4 LYS A N 5
ATOM 6693 C CA . LYS A 1 4 ? -16.703 1.353 -0.878 1.00 0.00 4 LYS A CA 5
ATOM 6694 C C . LYS A 1 4 ? -15.235 1.170 -1.239 1.00 0.00 4 LYS A C 5
ATOM 6695 O O . LYS A 1 4 ? -14.858 0.162 -1.835 1.00 0.00 4 LYS A O 5
ATOM 6714 N N . VAL A 1 5 ? -14.406 2.141 -0.871 1.00 0.00 5 VAL A N 5
ATOM 6715 C CA . VAL A 1 5 ? -12.979 2.064 -1.158 1.00 0.00 5 VAL A CA 5
ATOM 6716 C C . VAL A 1 5 ? -12.412 0.740 -0.663 1.00 0.00 5 VAL A C 5
ATOM 6717 O O . VAL A 1 5 ? -11.505 0.171 -1.270 1.00 0.00 5 VAL A O 5
ATOM 6730 N N . ALA A 1 6 ? -12.968 0.249 0.439 1.00 0.00 6 ALA A N 5
ATOM 6731 C CA . ALA A 1 6 ? -12.537 -1.016 1.015 1.00 0.00 6 ALA A CA 5
ATOM 6732 C C . ALA A 1 6 ? -13.011 -2.183 0.162 1.00 0.00 6 ALA A C 5
ATOM 6733 O O . ALA A 1 6 ? -12.269 -3.137 -0.073 1.00 0.00 6 ALA A O 5
ATOM 6740 N N . ARG A 1 7 ? -14.255 -2.102 -0.304 1.00 0.00 7 ARG A N 5
ATOM 6741 C CA . ARG A 1 7 ? -14.828 -3.152 -1.138 1.00 0.00 7 ARG A CA 5
ATOM 6742 C C . ARG A 1 7 ? -14.138 -3.206 -2.494 1.00 0.00 7 ARG A C 5
ATOM 6743 O O . ARG A 1 7 ? -13.946 -4.280 -3.059 1.00 0.00 7 ARG A O 5
ATOM 6764 N N . GLU A 1 8 ? -13.765 -2.041 -3.010 1.00 0.00 8 GLU A N 5
ATOM 6765 C CA . GLU A 1 8 ? -13.093 -1.966 -4.300 1.00 0.00 8 GLU A CA 5
ATOM 6766 C C . GLU A 1 8 ? -11.672 -2.499 -4.192 1.00 0.00 8 GLU A C 5
ATOM 6767 O O . GLU A 1 8 ? -11.256 -3.345 -4.984 1.00 0.00 8 GLU A O 5
ATOM 6779 N N . PHE A 1 9 ? -10.934 -2.010 -3.202 1.00 0.00 9 PHE A N 5
ATOM 6780 C CA . PHE A 1 9 ? -9.562 -2.450 -2.986 1.00 0.00 9 PHE A CA 5
ATOM 6781 C C . PHE A 1 9 ? -9.522 -3.953 -2.733 1.00 0.00 9 PHE A C 5
ATOM 6782 O O . PHE A 1 9 ? -8.658 -4.659 -3.253 1.00 0.00 9 PHE A O 5
ATOM 6799 N N . ARG A 1 10 ? -10.470 -4.435 -1.935 1.00 0.00 10 ARG A N 5
ATOM 6800 C CA . ARG A 1 10 ? -10.552 -5.855 -1.617 1.00 0.00 10 ARG A CA 5
ATOM 6801 C C . ARG A 1 10 ? -11.017 -6.655 -2.828 1.00 0.00 10 ARG A C 5
ATOM 6802 O O . ARG A 1 10 ? -10.419 -7.674 -3.175 1.00 0.00 10 ARG A O 5
ATOM 6823 N N . HIS A 1 11 ? -12.088 -6.192 -3.470 1.00 0.00 11 HIS A N 5
ATOM 6824 C CA . HIS A 1 11 ? -12.622 -6.879 -4.643 1.00 0.00 11 HIS A CA 5
ATOM 6825 C C . HIS A 1 11 ? -11.574 -6.968 -5.744 1.00 0.00 11 HIS A C 5
ATOM 6826 O O . HIS A 1 11 ? -11.414 -8.012 -6.377 1.00 0.00 11 HIS A O 5
ATOM 6841 N N . LYS A 1 12 ? -10.856 -5.872 -5.968 1.00 0.00 12 LYS A N 5
ATOM 6842 C CA . LYS A 1 12 ? -9.819 -5.839 -6.993 1.00 0.00 12 LYS A CA 5
ATOM 6843 C C . LYS A 1 12 ? -8.753 -6.891 -6.707 1.00 0.00 12 LYS A C 5
ATOM 6844 O O . LYS A 1 12 ? -8.446 -7.729 -7.557 1.00 0.00 12 LYS A O 5
ATOM 6863 N N . VAL A 1 13 ? -8.198 -6.849 -5.497 1.00 0.00 13 VAL A N 5
ATOM 6864 C CA . VAL A 1 13 ? -7.171 -7.801 -5.098 1.00 0.00 13 VAL A CA 5
ATOM 6865 C C . VAL A 1 13 ? -7.647 -9.233 -5.318 1.00 0.00 13 VAL A C 5
ATOM 6866 O O . VAL A 1 13 ? -6.873 -10.099 -5.723 1.00 0.00 13 VAL A O 5
ATOM 6879 N N . ASP A 1 14 ? -8.926 -9.471 -5.059 1.00 0.00 14 ASP A N 5
ATOM 6880 C CA . ASP A 1 14 ? -9.501 -10.795 -5.242 1.00 0.00 14 ASP A CA 5
ATOM 6881 C C . ASP A 1 14 ? -9.586 -11.142 -6.724 1.00 0.00 14 ASP A C 5
ATOM 6882 O O . ASP A 1 14 ? -9.516 -12.312 -7.101 1.00 0.00 14 ASP A O 5
ATOM 6891 N N . PHE A 1 15 ? -9.730 -10.118 -7.562 1.00 0.00 15 PHE A N 5
ATOM 6892 C CA . PHE A 1 15 ? -9.813 -10.316 -9.002 1.00 0.00 15 PHE A CA 5
ATOM 6893 C C . PHE A 1 15 ? -8.469 -10.765 -9.558 1.00 0.00 15 PHE A C 5
ATOM 6894 O O . PHE A 1 15 ? -8.403 -11.522 -10.527 1.00 0.00 15 PHE A O 5
ATOM 6911 N N . LEU A 1 16 ? -7.401 -10.284 -8.937 1.00 0.00 16 LEU A N 5
ATOM 6912 C CA . LEU A 1 16 ? -6.046 -10.618 -9.361 1.00 0.00 16 LEU A CA 5
ATOM 6913 C C . LEU A 1 16 ? -5.602 -11.956 -8.783 1.00 0.00 16 LEU A C 5
ATOM 6914 O O . LEU A 1 16 ? -5.133 -12.834 -9.508 1.00 0.00 16 LEU A O 5
ATOM 6930 N N . ILE A 1 17 ? -5.749 -12.103 -7.474 1.00 0.00 17 ILE A N 5
ATOM 6931 C CA . ILE A 1 17 ? -5.363 -13.331 -6.792 1.00 0.00 17 ILE A CA 5
ATOM 6932 C C . ILE A 1 17 ? -6.365 -14.438 -7.034 1.00 0.00 17 ILE A C 5
ATOM 6933 O O . ILE A 1 17 ? -6.009 -15.529 -7.478 1.00 0.00 17 ILE A O 5
ATOM 6949 N N . GLU A 1 18 ? -7.617 -14.161 -6.708 1.00 0.00 18 GLU A N 5
ATOM 6950 C CA . GLU A 1 18 ? -8.668 -15.138 -6.854 1.00 0.00 18 GLU A CA 5
ATOM 6951 C C . GLU A 1 18 ? -8.427 -16.319 -5.929 1.00 0.00 18 GLU A C 5
ATOM 6952 O O . GLU A 1 18 ? -9.161 -17.307 -5.946 1.00 0.00 18 GLU A O 5
ATOM 6964 N N . ASN A 1 19 ? -7.386 -16.196 -5.126 1.00 0.00 19 ASN A N 5
ATOM 6965 C CA . ASN A 1 19 ? -7.014 -17.236 -4.178 1.00 0.00 19 ASN A CA 5
ATOM 6966 C C . ASN A 1 19 ? -7.376 -16.831 -2.752 1.00 0.00 19 ASN A C 5
ATOM 6967 O O . ASN A 1 19 ? -7.817 -15.708 -2.509 1.00 0.00 19 ASN A O 5
ATOM 6978 N N . ASP A 1 20 ? -7.187 -17.754 -1.815 1.00 0.00 20 ASP A N 5
ATOM 6979 C CA . ASP A 1 20 ? -7.492 -17.495 -0.415 1.00 0.00 20 ASP A CA 5
ATOM 6980 C C . ASP A 1 20 ? -6.214 -17.359 0.405 1.00 0.00 20 ASP A C 5
ATOM 6981 O O . ASP A 1 20 ? -6.027 -16.376 1.122 1.00 0.00 20 ASP A O 5
ATOM 6990 N N . ALA A 1 21 ? -5.335 -18.351 0.293 1.00 0.00 21 ALA A N 5
ATOM 6991 C CA . ALA A 1 21 ? -4.073 -18.337 1.024 1.00 0.00 21 ALA A CA 5
ATOM 6992 C C . ALA A 1 21 ? -3.277 -17.075 0.717 1.00 0.00 21 ALA A C 5
ATOM 6993 O O . ALA A 1 21 ? -2.682 -16.469 1.609 1.00 0.00 21 ALA A O 5
ATOM 7000 N N . GLU A 1 22 ? -3.277 -16.683 -0.550 1.00 0.00 22 GLU A N 5
ATOM 7001 C CA . GLU A 1 22 ? -2.559 -15.489 -0.981 1.00 0.00 22 GLU A CA 5
ATOM 7002 C C . GLU A 1 22 ? -3.169 -14.240 -0.358 1.00 0.00 22 GLU A C 5
ATOM 7003 O O . GLU A 1 22 ? -2.455 -13.389 0.170 1.00 0.00 22 GLU A O 5
ATOM 7015 N N . LYS A 1 23 ? -4.493 -14.140 -0.413 1.00 0.00 23 LYS A N 5
ATOM 7016 C CA . LYS A 1 23 ? -5.193 -12.997 0.159 1.00 0.00 23 LYS A CA 5
ATOM 7017 C C . LYS A 1 23 ? -4.944 -12.921 1.656 1.00 0.00 23 LYS A C 5
ATOM 7018 O O . LYS A 1 23 ? -4.876 -11.836 2.230 1.00 0.00 23 LYS A O 5
ATOM 7037 N N . ASP A 1 24 ? -4.790 -14.082 2.283 1.00 0.00 24 ASP A N 5
ATOM 7038 C CA . ASP A 1 24 ? -4.527 -14.141 3.713 1.00 0.00 24 ASP A CA 5
ATOM 7039 C C . ASP A 1 24 ? -3.205 -13.455 4.026 1.00 0.00 24 ASP A C 5
ATOM 7040 O O . ASP A 1 24 ? -3.135 -12.580 4.889 1.00 0.00 24 ASP A O 5
ATOM 7049 N N . TYR A 1 25 ? -2.155 -13.851 3.309 1.00 0.00 25 TYR A N 5
ATOM 7050 C CA . TYR A 1 25 ? -0.836 -13.265 3.504 1.00 0.00 25 TYR A CA 5
ATOM 7051 C C . TYR A 1 25 ? -0.826 -11.810 3.068 1.00 0.00 25 TYR A C 5
ATOM 7052 O O . TYR A 1 25 ? -0.284 -10.953 3.764 1.00 0.00 25 TYR A O 5
ATOM 7070 N N . LEU A 1 26 ? -1.447 -11.523 1.928 1.00 0.00 26 LEU A N 5
ATOM 7071 C CA . LEU A 1 26 ? -1.513 -10.153 1.444 1.00 0.00 26 LEU A CA 5
ATOM 7072 C C . LEU A 1 26 ? -2.172 -9.298 2.507 1.00 0.00 26 LEU A C 5
ATOM 7073 O O . LEU A 1 26 ? -1.665 -8.236 2.870 1.00 0.00 26 LEU A O 5
ATOM 7089 N N . TYR A 1 27 ? -3.281 -9.795 3.041 1.00 0.00 27 TYR A N 5
ATOM 7090 C CA . TYR A 1 27 ? -3.966 -9.093 4.110 1.00 0.00 27 TYR A CA 5
ATOM 7091 C C . TYR A 1 27 ? -3.013 -8.955 5.291 1.00 0.00 27 TYR A C 5
ATOM 7092 O O . TYR A 1 27 ? -3.058 -7.975 6.033 1.00 0.00 27 TYR A O 5
ATOM 7110 N N . ASP A 1 28 ? -2.124 -9.945 5.437 1.00 0.00 28 ASP A N 5
ATOM 7111 C CA . ASP A 1 28 ? -1.136 -9.929 6.502 1.00 0.00 28 ASP A CA 5
ATOM 7112 C C . ASP A 1 28 ? -0.065 -8.884 6.207 1.00 0.00 28 ASP A C 5
ATOM 7113 O O . ASP A 1 28 ? 0.470 -8.259 7.121 1.00 0.00 28 ASP A O 5
ATOM 7122 N N . VAL A 1 29 ? 0.237 -8.689 4.920 1.00 0.00 29 VAL A N 5
ATOM 7123 C CA . VAL A 1 29 ? 1.238 -7.708 4.522 1.00 0.00 29 VAL A CA 5
ATOM 7124 C C . VAL A 1 29 ? 0.764 -6.297 4.848 1.00 0.00 29 VAL A C 5
ATOM 7125 O O . VAL A 1 29 ? 1.490 -5.514 5.461 1.00 0.00 29 VAL A O 5
ATOM 7138 N N . LEU A 1 30 ? -0.461 -5.982 4.446 1.00 0.00 30 LEU A N 5
ATOM 7139 C CA . LEU A 1 30 ? -1.033 -4.669 4.708 1.00 0.00 30 LEU A CA 5
ATOM 7140 C C . LEU A 1 30 ? -1.173 -4.447 6.209 1.00 0.00 30 LEU A C 5
ATOM 7141 O O . LEU A 1 30 ? -0.963 -3.342 6.709 1.00 0.00 30 LEU A O 5
ATOM 7157 N N . ARG A 1 31 ? -1.521 -5.514 6.922 1.00 0.00 31 ARG A N 5
ATOM 7158 C CA . ARG A 1 31 ? -1.682 -5.447 8.368 1.00 0.00 31 ARG A CA 5
ATOM 7159 C C . ARG A 1 31 ? -0.351 -5.117 9.034 1.00 0.00 31 ARG A C 5
ATOM 7160 O O . ARG A 1 31 ? -0.280 -4.255 9.911 1.00 0.00 31 ARG A O 5
ATOM 7181 N N . MET A 1 32 ? 0.706 -5.800 8.603 1.00 0.00 32 MET A N 5
ATOM 7182 C CA . MET A 1 32 ? 2.035 -5.568 9.150 1.00 0.00 32 MET A CA 5
ATOM 7183 C C . MET A 1 32 ? 2.499 -4.155 8.821 1.00 0.00 32 MET A C 5
ATOM 7184 O O . MET A 1 32 ? 3.155 -3.499 9.630 1.00 0.00 32 MET A O 5
ATOM 7198 N N . TYR A 1 33 ? 2.144 -3.693 7.628 1.00 0.00 33 TYR A N 5
ATOM 7199 C CA . TYR A 1 33 ? 2.510 -2.356 7.180 1.00 0.00 33 TYR A CA 5
ATOM 7200 C C . TYR A 1 33 ? 1.874 -1.296 8.075 1.00 0.00 33 TYR A C 5
ATOM 7201 O O . TYR A 1 33 ? 2.461 -0.246 8.324 1.00 0.00 33 TYR A O 5
ATOM 7219 N N . HIS A 1 34 ? 0.668 -1.582 8.553 1.00 0.00 34 HIS A N 5
ATOM 7220 C CA . HIS A 1 34 ? -0.052 -0.655 9.420 1.00 0.00 34 HIS A CA 5
ATOM 7221 C C . HIS A 1 34 ? 0.536 -0.656 10.828 1.00 0.00 34 HIS A C 5
ATOM 7222 O O . HIS A 1 34 ? 0.493 0.356 11.528 1.00 0.00 34 HIS A O 5
ATOM 7237 N N . GLN A 1 35 ? 1.079 -1.797 11.239 1.00 0.00 35 GLN A N 5
ATOM 7238 C CA . GLN A 1 35 ? 1.668 -1.926 12.568 1.00 0.00 35 GLN A CA 5
ATOM 7239 C C . GLN A 1 35 ? 3.054 -1.297 12.627 1.00 0.00 35 GLN A C 5
ATOM 7240 O O . GLN A 1 35 ? 3.288 -0.351 13.381 1.00 0.00 35 GLN A O 5
ATOM 7254 N N . THR A 1 36 ? 3.971 -1.834 11.835 1.00 0.00 36 THR A N 5
ATOM 7255 C CA . THR A 1 36 ? 5.342 -1.335 11.799 1.00 0.00 36 THR A CA 5
ATOM 7256 C C . THR A 1 36 ? 5.428 0.015 11.093 1.00 0.00 36 THR A C 5
ATOM 7257 O O . THR A 1 36 ? 6.335 0.803 11.357 1.00 0.00 36 THR A O 5
ATOM 7268 N N . MET A 1 37 ? 4.487 0.276 10.190 1.00 0.00 37 MET A N 5
ATOM 7269 C CA . MET A 1 37 ? 4.473 1.533 9.450 1.00 0.00 37 MET A CA 5
ATOM 7270 C C . MET A 1 37 ? 5.715 1.655 8.573 1.00 0.00 37 MET A C 5
ATOM 7271 O O . MET A 1 37 ? 6.234 2.751 8.361 1.00 0.00 37 MET A O 5
ATOM 7285 N N . ASP A 1 38 ? 6.189 0.520 8.068 1.00 0.00 38 ASP A N 5
ATOM 7286 C CA . ASP A 1 38 ? 7.372 0.495 7.215 1.00 0.00 38 ASP A CA 5
ATOM 7287 C C . ASP A 1 38 ? 7.015 0.072 5.794 1.00 0.00 38 ASP A C 5
ATOM 7288 O O . ASP A 1 38 ? 6.621 -1.069 5.556 1.00 0.00 38 ASP A O 5
ATOM 7297 N N . VAL A 1 39 ? 7.158 0.999 4.854 1.00 0.00 39 VAL A N 5
ATOM 7298 C CA . VAL A 1 39 ? 6.855 0.726 3.455 1.00 0.00 39 VAL A CA 5
ATOM 7299 C C . VAL A 1 39 ? 7.819 -0.305 2.874 1.00 0.00 39 VAL A C 5
ATOM 7300 O O . VAL A 1 39 ? 7.503 -0.981 1.894 1.00 0.00 39 VAL A O 5
ATOM 7313 N N . ALA A 1 40 ? 8.992 -0.431 3.489 1.00 0.00 40 ALA A N 5
ATOM 7314 C CA . ALA A 1 40 ? 9.991 -1.385 3.034 1.00 0.00 40 ALA A CA 5
ATOM 7315 C C . ALA A 1 40 ? 9.576 -2.801 3.395 1.00 0.00 40 ALA A C 5
ATOM 7316 O O . ALA A 1 40 ? 9.956 -3.763 2.726 1.00 0.00 40 ALA A O 5
ATOM 7323 N N . VAL A 1 41 ? 8.788 -2.922 4.457 1.00 0.00 41 VAL A N 5
ATOM 7324 C CA . VAL A 1 41 ? 8.313 -4.217 4.906 1.00 0.00 41 VAL A CA 5
ATOM 7325 C C . VAL A 1 41 ? 7.153 -4.697 4.037 1.00 0.00 41 VAL A C 5
ATOM 7326 O O . VAL A 1 41 ? 7.098 -5.863 3.644 1.00 0.00 41 VAL A O 5
ATOM 7339 N N . LEU A 1 42 ? 6.232 -3.786 3.736 1.00 0.00 42 LEU A N 5
ATOM 7340 C CA . LEU A 1 42 ? 5.078 -4.114 2.910 1.00 0.00 42 LEU A CA 5
ATOM 7341 C C . LEU A 1 42 ? 5.521 -4.515 1.504 1.00 0.00 42 LEU A C 5
ATOM 7342 O O . LEU A 1 42 ? 4.971 -5.445 0.913 1.00 0.00 42 LEU A O 5
ATOM 7358 N N . VAL A 1 43 ? 6.522 -3.813 0.978 1.00 0.00 43 VAL A N 5
ATOM 7359 C CA . VAL A 1 43 ? 7.037 -4.109 -0.352 1.00 0.00 43 VAL A CA 5
ATOM 7360 C C . VAL A 1 43 ? 7.724 -5.469 -0.371 1.00 0.00 43 VAL A C 5
ATOM 7361 O O . VAL A 1 43 ? 7.568 -6.242 -1.316 1.00 0.00 43 VAL A O 5
ATOM 7374 N N . GLY A 1 44 ? 8.479 -5.759 0.685 1.00 0.00 44 GLY A N 5
ATOM 7375 C CA . GLY A 1 44 ? 9.174 -7.029 0.775 1.00 0.00 44 GLY A CA 5
ATOM 7376 C C . GLY A 1 44 ? 8.229 -8.207 0.653 1.00 0.00 44 GLY A C 5
ATOM 7377 O O . GLY A 1 44 ? 8.439 -9.097 -0.172 1.00 0.00 44 GLY A O 5
ATOM 7381 N N . ASP A 1 45 ? 7.181 -8.209 1.469 1.00 0.00 45 ASP A N 5
ATOM 7382 C CA . ASP A 1 45 ? 6.194 -9.284 1.441 1.00 0.00 45 ASP A CA 5
ATOM 7383 C C . ASP A 1 45 ? 5.445 -9.287 0.113 1.00 0.00 45 ASP A C 5
ATOM 7384 O O . ASP A 1 45 ? 5.286 -10.334 -0.521 1.00 0.00 45 ASP A O 5
ATOM 7393 N N . LEU A 1 46 ? 4.992 -8.109 -0.309 1.00 0.00 46 LEU A N 5
ATOM 7394 C CA . LEU A 1 46 ? 4.264 -7.975 -1.565 1.00 0.00 46 LEU A CA 5
ATOM 7395 C C . LEU A 1 46 ? 5.028 -8.642 -2.704 1.00 0.00 46 LEU A C 5
ATOM 7396 O O . LEU A 1 46 ? 4.445 -9.359 -3.513 1.00 0.00 46 LEU A O 5
ATOM 7412 N N . LYS A 1 47 ? 6.337 -8.408 -2.755 1.00 0.00 47 LYS A N 5
ATOM 7413 C CA . LYS A 1 47 ? 7.176 -8.999 -3.791 1.00 0.00 47 LYS A CA 5
ATOM 7414 C C . LYS A 1 47 ? 7.170 -10.521 -3.683 1.00 0.00 47 LYS A C 5
ATOM 7415 O O . LYS A 1 47 ? 6.928 -11.226 -4.665 1.00 0.00 47 LYS A O 5
ATOM 7434 N N . LEU A 1 48 ? 7.425 -11.022 -2.475 1.00 0.00 48 LEU A N 5
ATOM 7435 C CA . LEU A 1 48 ? 7.438 -12.461 -2.234 1.00 0.00 48 LEU A CA 5
ATOM 7436 C C . LEU A 1 48 ? 6.154 -13.099 -2.750 1.00 0.00 48 LEU A C 5
ATOM 7437 O O . LEU A 1 48 ? 6.133 -14.273 -3.118 1.00 0.00 48 LEU A O 5
ATOM 7453 N N . VAL A 1 49 ? 5.086 -12.307 -2.792 1.00 0.00 49 VAL A N 5
ATOM 7454 C CA . VAL A 1 49 ? 3.801 -12.781 -3.281 1.00 0.00 49 VAL A CA 5
ATOM 7455 C C . VAL A 1 49 ? 3.616 -12.385 -4.741 1.00 0.00 49 VAL A C 5
ATOM 7456 O O . VAL A 1 49 ? 2.901 -13.046 -5.493 1.00 0.00 49 VAL A O 5
ATOM 7469 N N . ILE A 1 50 ? 4.269 -11.293 -5.131 1.00 0.00 50 ILE A N 5
ATOM 7470 C CA . ILE A 1 50 ? 4.187 -10.795 -6.497 1.00 0.00 50 ILE A CA 5
ATOM 7471 C C . ILE A 1 50 ? 5.428 -11.162 -7.302 1.00 0.00 50 ILE A C 5
ATOM 7472 O O . ILE A 1 50 ? 5.743 -10.530 -8.309 1.00 0.00 50 ILE A O 5
ATOM 7488 N N . ASN A 1 51 ? 6.124 -12.195 -6.852 1.00 0.00 51 ASN A N 5
ATOM 7489 C CA . ASN A 1 51 ? 7.331 -12.665 -7.528 1.00 0.00 51 ASN A CA 5
ATOM 7490 C C . ASN A 1 51 ? 7.108 -12.760 -9.038 1.00 0.00 51 ASN A C 5
ATOM 7491 O O . ASN A 1 51 ? 8.039 -12.588 -9.824 1.00 0.00 51 ASN A O 5
ATOM 7502 N N . GLU A 1 52 ? 5.866 -13.030 -9.431 1.00 0.00 52 GLU A N 5
ATOM 7503 C CA . GLU A 1 52 ? 5.517 -13.139 -10.842 1.00 0.00 52 GLU A CA 5
ATOM 7504 C C . GLU A 1 52 ? 4.851 -11.856 -11.336 1.00 0.00 52 GLU A C 5
ATOM 7505 O O . GLU A 1 52 ? 4.239 -11.127 -10.556 1.00 0.00 52 GLU A O 5
ATOM 7517 N N . PRO A 1 53 ? 4.967 -11.558 -12.642 1.00 0.00 53 PRO A N 5
ATOM 7518 C CA . PRO A 1 53 ? 4.378 -10.352 -13.234 1.00 0.00 53 PRO A CA 5
ATOM 7519 C C . PRO A 1 53 ? 2.854 -10.332 -13.133 1.00 0.00 53 PRO A C 5
ATOM 7520 O O . PRO A 1 53 ? 2.237 -9.268 -13.148 1.00 0.00 53 PRO A O 5
ATOM 7531 N N . SER A 1 54 ? 2.255 -11.515 -13.036 1.00 0.00 54 SER A N 5
ATOM 7532 C CA . SER A 1 54 ? 0.803 -11.634 -12.940 1.00 0.00 54 SER A CA 5
ATOM 7533 C C . SER A 1 54 ? 0.251 -10.843 -11.756 1.00 0.00 54 SER A C 5
ATOM 7534 O O . SER A 1 54 ? -0.816 -10.239 -11.845 1.00 0.00 54 SER A O 5
ATOM 7542 N N . ARG A 1 55 ? 0.981 -10.859 -10.643 1.00 0.00 55 ARG A N 5
ATOM 7543 C CA . ARG A 1 55 ? 0.556 -10.149 -9.440 1.00 0.00 55 ARG A CA 5
ATOM 7544 C C . ARG A 1 55 ? 1.041 -8.698 -9.431 1.00 0.00 55 ARG A C 5
ATOM 7545 O O . ARG A 1 55 ? 1.021 -8.038 -8.393 1.00 0.00 55 ARG A O 5
ATOM 7566 N N . LEU A 1 56 ? 1.477 -8.205 -10.587 1.00 0.00 56 LEU A N 5
ATOM 7567 C CA . LEU A 1 56 ? 1.964 -6.833 -10.699 1.00 0.00 56 LEU A CA 5
ATOM 7568 C C . LEU A 1 56 ? 0.911 -5.818 -10.247 1.00 0.00 56 LEU A C 5
ATOM 7569 O O . LEU A 1 56 ? 1.220 -4.884 -9.507 1.00 0.00 56 LEU A O 5
ATOM 7585 N N . PRO A 1 57 ? -0.352 -5.977 -10.693 1.00 0.00 57 PRO A N 5
ATOM 7586 C CA . PRO A 1 57 ? -1.442 -5.059 -10.340 1.00 0.00 57 PRO A CA 5
ATOM 7587 C C . PRO A 1 57 ? -1.458 -4.671 -8.861 1.00 0.00 57 PRO A C 5
ATOM 7588 O O . PRO A 1 57 ? -1.945 -3.599 -8.503 1.00 0.00 57 PRO A O 5
ATOM 7599 N N . LEU A 1 58 ? -0.932 -5.540 -8.003 1.00 0.00 58 LEU A N 5
ATOM 7600 C CA . LEU A 1 58 ? -0.901 -5.269 -6.567 1.00 0.00 58 LEU A CA 5
ATOM 7601 C C . LEU A 1 58 ? -0.176 -3.958 -6.266 1.00 0.00 58 LEU A C 5
ATOM 7602 O O . LEU A 1 58 ? -0.607 -3.183 -5.413 1.00 0.00 58 LEU A O 5
ATOM 7618 N N . PHE A 1 59 ? 0.928 -3.721 -6.965 1.00 0.00 59 PHE A N 5
ATOM 7619 C CA . PHE A 1 59 ? 1.714 -2.508 -6.765 1.00 0.00 59 PHE A CA 5
ATOM 7620 C C . PHE A 1 59 ? 0.895 -1.258 -7.081 1.00 0.00 59 PHE A C 5
ATOM 7621 O O . PHE A 1 59 ? 0.830 -0.325 -6.279 1.00 0.00 59 PHE A O 5
ATOM 7638 N N . ASP A 1 60 ? 0.269 -1.246 -8.255 1.00 0.00 60 ASP A N 5
ATOM 7639 C CA . ASP A 1 60 ? -0.541 -0.110 -8.676 1.00 0.00 60 ASP A CA 5
ATOM 7640 C C . ASP A 1 60 ? -1.873 -0.092 -7.934 1.00 0.00 60 ASP A C 5
ATOM 7641 O O . ASP A 1 60 ? -2.482 0.958 -7.757 1.00 0.00 60 ASP A O 5
ATOM 7650 N N . ALA A 1 61 ? -2.318 -1.267 -7.512 1.00 0.00 61 ALA A N 5
ATOM 7651 C CA . ALA A 1 61 ? -3.575 -1.401 -6.792 1.00 0.00 61 ALA A CA 5
ATOM 7652 C C . ALA A 1 61 ? -3.503 -0.757 -5.409 1.00 0.00 61 ALA A C 5
ATOM 7653 O O . ALA A 1 61 ? -4.382 0.016 -5.024 1.00 0.00 61 ALA A O 5
ATOM 7660 N N . ILE A 1 62 ? -2.460 -1.101 -4.660 1.00 0.00 62 ILE A N 5
ATOM 7661 C CA . ILE A 1 62 ? -2.267 -0.583 -3.306 1.00 0.00 62 ILE A CA 5
ATOM 7662 C C . ILE A 1 62 ? -1.787 0.869 -3.291 1.00 0.00 62 ILE A C 5
ATOM 7663 O O . ILE A 1 62 ? -2.138 1.635 -2.397 1.00 0.00 62 ILE A O 5
ATOM 7679 N N . ARG A 1 63 ? -0.958 1.235 -4.261 1.00 0.00 63 ARG A N 5
ATOM 7680 C CA . ARG A 1 63 ? -0.400 2.589 -4.336 1.00 0.00 63 ARG A CA 5
ATOM 7681 C C . ARG A 1 63 ? -1.440 3.681 -4.043 1.00 0.00 63 ARG A C 5
ATOM 7682 O O . ARG A 1 63 ? -1.193 4.569 -3.228 1.00 0.00 63 ARG A O 5
ATOM 7703 N N . PRO A 1 64 ? -2.606 3.650 -4.715 1.00 0.00 64 PRO A N 5
ATOM 7704 C CA . PRO A 1 64 ? -3.654 4.661 -4.526 1.00 0.00 64 PRO A CA 5
ATOM 7705 C C . PRO A 1 64 ? -3.861 5.063 -3.066 1.00 0.00 64 PRO A C 5
ATOM 7706 O O . PRO A 1 64 ? -3.805 6.246 -2.730 1.00 0.00 64 PRO A O 5
ATOM 7717 N N . LEU A 1 65 ? -4.098 4.082 -2.199 1.00 0.00 65 LEU A N 5
ATOM 7718 C CA . LEU A 1 65 ? -4.304 4.361 -0.779 1.00 0.00 65 LEU A CA 5
ATOM 7719 C C . LEU A 1 65 ? -2.986 4.705 -0.093 1.00 0.00 65 LEU A C 5
ATOM 7720 O O . LEU A 1 65 ? -2.957 5.471 0.870 1.00 0.00 65 LEU A O 5
ATOM 7736 N N . ILE A 1 66 ? -1.897 4.130 -0.595 1.00 0.00 66 ILE A N 5
ATOM 7737 C CA . ILE A 1 66 ? -0.572 4.368 -0.034 1.00 0.00 66 ILE A CA 5
ATOM 7738 C C . ILE A 1 66 ? -0.241 5.865 -0.025 1.00 0.00 66 ILE A C 5
ATOM 7739 O O . ILE A 1 66 ? -0.463 6.563 -1.014 1.00 0.00 66 ILE A O 5
ATOM 7755 N N . PRO A 1 67 ? 0.308 6.374 1.097 1.00 0.00 67 PRO A N 5
ATOM 7756 C CA . PRO A 1 67 ? 0.677 7.787 1.231 1.00 0.00 67 PRO A CA 5
ATOM 7757 C C . PRO A 1 67 ? 1.407 8.323 0.025 1.00 0.00 67 PRO A C 5
ATOM 7758 O O . PRO A 1 67 ? 2.245 7.656 -0.581 1.00 0.00 67 PRO A O 5
ATOM 7769 N N . LEU A 1 68 ? 1.059 9.548 -0.301 1.00 0.00 68 LEU A N 5
ATOM 7770 C CA . LEU A 1 68 ? 1.625 10.259 -1.418 1.00 0.00 68 LEU A CA 5
ATOM 7771 C C . LEU A 1 68 ? 3.150 10.212 -1.400 1.00 0.00 68 LEU A C 5
ATOM 7772 O O . LEU A 1 68 ? 3.782 9.933 -2.420 1.00 0.00 68 LEU A O 5
ATOM 7788 N N . LYS A 1 69 ? 3.740 10.468 -0.238 1.00 0.00 69 LYS A N 5
ATOM 7789 C CA . LYS A 1 69 ? 5.191 10.431 -0.105 1.00 0.00 69 LYS A CA 5
ATOM 7790 C C . LYS A 1 69 ? 5.681 8.989 -0.172 1.00 0.00 69 LYS A C 5
ATOM 7791 O O . LYS A 1 69 ? 6.743 8.699 -0.733 1.00 0.00 69 LYS A O 5
ATOM 7810 N N . HIS A 1 70 ? 4.886 8.083 0.389 1.00 0.00 70 HIS A N 5
ATOM 7811 C CA . HIS A 1 70 ? 5.220 6.668 0.383 1.00 0.00 70 HIS A CA 5
ATOM 7812 C C . HIS A 1 70 ? 5.141 6.117 -1.033 1.00 0.00 70 HIS A C 5
ATOM 7813 O O . HIS A 1 70 ? 5.859 5.185 -1.385 1.00 0.00 70 HIS A O 5
ATOM 7828 N N . GLN A 1 71 ? 4.271 6.714 -1.849 1.00 0.00 71 GLN A N 5
ATOM 7829 C CA . GLN A 1 71 ? 4.113 6.292 -3.236 1.00 0.00 71 GLN A CA 5
ATOM 7830 C C . GLN A 1 71 ? 5.442 6.403 -3.970 1.00 0.00 71 GLN A C 5
ATOM 7831 O O . GLN A 1 71 ? 5.922 5.437 -4.565 1.00 0.00 71 GLN A O 5
ATOM 7845 N N . VAL A 1 72 ? 6.043 7.588 -3.904 1.00 0.00 72 VAL A N 5
ATOM 7846 C CA . VAL A 1 72 ? 7.328 7.826 -4.543 1.00 0.00 72 VAL A CA 5
ATOM 7847 C C . VAL A 1 72 ? 8.363 6.843 -4.016 1.00 0.00 72 VAL A C 5
ATOM 7848 O O . VAL A 1 72 ? 9.013 6.138 -4.786 1.00 0.00 72 VAL A O 5
ATOM 7861 N N . GLU A 1 73 ? 8.497 6.789 -2.690 1.00 0.00 73 GLU A N 5
ATOM 7862 C CA . GLU A 1 73 ? 9.441 5.873 -2.067 1.00 0.00 73 GLU A CA 5
ATOM 7863 C C . GLU A 1 73 ? 9.129 4.448 -2.493 1.00 0.00 73 GLU A C 5
ATOM 7864 O O . GLU A 1 73 ? 10.029 3.630 -2.682 1.00 0.00 73 GLU A O 5
ATOM 7876 N N . TYR A 1 74 ? 7.843 4.169 -2.682 1.00 0.00 74 TYR A N 5
ATOM 7877 C CA . TYR A 1 74 ? 7.412 2.855 -3.132 1.00 0.00 74 TYR A CA 5
ATOM 7878 C C . TYR A 1 74 ? 8.035 2.577 -4.491 1.00 0.00 74 TYR A C 5
ATOM 7879 O O . TYR A 1 74 ? 8.381 1.440 -4.813 1.00 0.00 74 TYR A O 5
ATOM 7897 N N . ASP A 1 75 ? 8.192 3.642 -5.274 1.00 0.00 75 ASP A N 5
ATOM 7898 C CA . ASP A 1 75 ? 8.794 3.538 -6.593 1.00 0.00 75 ASP A CA 5
ATOM 7899 C C . ASP A 1 75 ? 10.296 3.306 -6.473 1.00 0.00 75 ASP A C 5
ATOM 7900 O O . ASP A 1 75 ? 10.871 2.503 -7.205 1.00 0.00 75 ASP A O 5
ATOM 7909 N N . GLN A 1 76 ? 10.929 4.019 -5.544 1.00 0.00 76 GLN A N 5
ATOM 7910 C CA . GLN A 1 76 ? 12.365 3.892 -5.327 1.00 0.00 76 GLN A CA 5
ATOM 7911 C C . GLN A 1 76 ? 12.734 2.512 -4.786 1.00 0.00 76 GLN A C 5
ATOM 7912 O O . GLN A 1 76 ? 13.881 2.078 -4.906 1.00 0.00 76 GLN A O 5
ATOM 7926 N N . LEU A 1 77 ? 11.768 1.831 -4.173 1.00 0.00 77 LEU A N 5
ATOM 7927 C CA . LEU A 1 77 ? 12.012 0.512 -3.598 1.00 0.00 77 LEU A CA 5
ATOM 7928 C C . LEU A 1 77 ? 11.591 -0.614 -4.539 1.00 0.00 77 LEU A C 5
ATOM 7929 O O . LEU A 1 77 ? 12.091 -1.734 -4.436 1.00 0.00 77 LEU A O 5
ATOM 7945 N N . THR A 1 78 ? 10.666 -0.325 -5.451 1.00 0.00 78 THR A N 5
ATOM 7946 C CA . THR A 1 78 ? 10.184 -1.333 -6.393 1.00 0.00 78 THR A CA 5
ATOM 7947 C C . THR A 1 78 ? 11.345 -2.044 -7.090 1.00 0.00 78 THR A C 5
ATOM 7948 O O . THR A 1 78 ? 11.437 -3.271 -7.072 1.00 0.00 78 THR A O 5
ATOM 7959 N N . PRO A 1 79 ? 12.247 -1.274 -7.715 1.00 0.00 79 PRO A N 5
ATOM 7960 C CA . PRO A 1 79 ? 13.408 -1.821 -8.420 1.00 0.00 79 PRO A CA 5
ATOM 7961 C C . PRO A 1 79 ? 14.215 -2.778 -7.549 1.00 0.00 79 PRO A C 5
ATOM 7962 O O . PRO A 1 79 ? 14.251 -2.638 -6.326 1.00 0.00 79 PRO A O 5
ATOM 7973 N N . ARG A 1 80 ? 14.866 -3.746 -8.186 1.00 0.00 80 ARG A N 5
ATOM 7974 C CA . ARG A 1 80 ? 15.678 -4.720 -7.467 1.00 0.00 80 ARG A CA 5
ATOM 7975 C C . ARG A 1 80 ? 17.164 -4.404 -7.621 1.00 0.00 80 ARG A C 5
ATOM 7976 O O . ARG A 1 80 ? 17.960 -5.270 -7.986 1.00 0.00 80 ARG A O 5
ATOM 7997 N N . ASP B 2 1 ? -4.168 13.521 4.488 1.00 0.00 100 ASP B N 5
ATOM 7998 C CA . ASP B 2 1 ? -4.820 12.521 3.650 1.00 0.00 100 ASP B CA 5
ATOM 7999 C C . ASP B 2 1 ? -3.897 11.332 3.406 1.00 0.00 100 ASP B C 5
ATOM 8000 O O . ASP B 2 1 ? -3.938 10.707 2.347 1.00 0.00 100 ASP B O 5
ATOM 8009 N N . ASP B 2 2 ? -3.065 11.023 4.397 1.00 0.00 101 ASP B N 5
ATOM 8010 C CA . ASP B 2 2 ? -2.130 9.909 4.291 1.00 0.00 101 ASP B CA 5
ATOM 8011 C C . ASP B 2 2 ? -2.456 8.827 5.316 1.00 0.00 101 ASP B C 5
ATOM 8012 O O . ASP B 2 2 ? -2.803 9.126 6.459 1.00 0.00 101 ASP B O 5
ATOM 8021 N N . ASP B 2 3 ? -2.343 7.571 4.898 1.00 0.00 102 ASP B N 5
ATOM 8022 C CA . ASP B 2 3 ? -2.626 6.444 5.780 1.00 0.00 102 ASP B CA 5
ATOM 8023 C C . ASP B 2 3 ? -4.074 6.476 6.258 1.00 0.00 102 ASP B C 5
ATOM 8024 O O . ASP B 2 3 ? -4.379 6.055 7.373 1.00 0.00 102 ASP B O 5
ATOM 8033 N N . ARG B 2 4 ? -4.962 6.976 5.405 1.00 0.00 103 ARG B N 5
ATOM 8034 C CA . ARG B 2 4 ? -6.378 7.061 5.742 1.00 0.00 103 ARG B CA 5
ATOM 8035 C C . ARG B 2 4 ? -7.167 5.946 5.062 1.00 0.00 103 ARG B C 5
ATOM 8036 O O . ARG B 2 4 ? -8.048 5.338 5.671 1.00 0.00 103 ARG B O 5
ATOM 8057 N N . TYR B 2 5 ? -6.844 5.684 3.801 1.00 0.00 104 TYR B N 5
ATOM 8058 C CA . TYR B 2 5 ? -7.524 4.641 3.040 1.00 0.00 104 TYR B CA 5
ATOM 8059 C C . TYR B 2 5 ? -7.099 3.256 3.519 1.00 0.00 104 TYR B C 5
ATOM 8060 O O . TYR B 2 5 ? -7.895 2.316 3.515 1.00 0.00 104 TYR B O 5
ATOM 8078 N N . LEU B 2 6 ? -5.842 3.139 3.932 1.00 0.00 105 LEU B N 5
ATOM 8079 C CA . LEU B 2 6 ? -5.312 1.869 4.416 1.00 0.00 105 LEU B CA 5
ATOM 8080 C C . LEU B 2 6 ? -6.107 1.375 5.620 1.00 0.00 105 LEU B C 5
ATOM 8081 O O . LEU B 2 6 ? -6.576 0.238 5.641 1.00 0.00 105 LEU B O 5
ATOM 8097 N N . ARG B 2 7 ? -6.259 2.239 6.617 1.00 0.00 106 ARG B N 5
ATOM 8098 C CA . ARG B 2 7 ? -7.001 1.892 7.825 1.00 0.00 106 ARG B CA 5
ATOM 8099 C C . ARG B 2 7 ? -8.437 1.504 7.490 1.00 0.00 106 ARG B C 5
ATOM 8100 O O . ARG B 2 7 ? -9.017 0.626 8.128 1.00 0.00 106 ARG B O 5
ATOM 8121 N N . GLU B 2 8 ? -9.005 2.163 6.485 1.00 0.00 107 GLU B N 5
ATOM 8122 C CA . GLU B 2 8 ? -10.375 1.885 6.066 1.00 0.00 107 GLU B CA 5
ATOM 8123 C C . GLU B 2 8 ? -10.532 0.424 5.657 1.00 0.00 107 GLU B C 5
ATOM 8124 O O . GLU B 2 8 ? -11.349 -0.305 6.220 1.00 0.00 107 GLU B O 5
ATOM 8136 N N . ALA B 2 9 ? -9.740 0.000 4.676 1.00 0.00 108 ALA B N 5
ATOM 8137 C CA . ALA B 2 9 ? -9.790 -1.375 4.196 1.00 0.00 108 ALA B CA 5
ATOM 8138 C C . ALA B 2 9 ? -9.262 -2.338 5.255 1.00 0.00 108 ALA B C 5
ATOM 8139 O O . ALA B 2 9 ? -9.807 -3.426 5.449 1.00 0.00 108 ALA B O 5
ATOM 8146 N N . ILE B 2 10 ? -8.200 -1.926 5.940 1.00 0.00 109 ILE B N 5
ATOM 8147 C CA . ILE B 2 10 ? -7.594 -2.743 6.984 1.00 0.00 109 ILE B CA 5
ATOM 8148 C C . ILE B 2 10 ? -8.619 -3.096 8.062 1.00 0.00 109 ILE B C 5
ATOM 8149 O O . ILE B 2 10 ? -8.839 -4.269 8.362 1.00 0.00 109 ILE B O 5
ATOM 8165 N N . GLN B 2 11 ? -9.246 -2.075 8.636 1.00 0.00 110 GLN B N 5
ATOM 8166 C CA . GLN B 2 11 ? -10.247 -2.287 9.673 1.00 0.00 110 GLN B CA 5
ATOM 8167 C C . GLN B 2 11 ? -11.424 -3.079 9.125 1.00 0.00 110 GLN B C 5
ATOM 8168 O O . GLN B 2 11 ? -12.007 -3.907 9.825 1.00 0.00 110 GLN B O 5
ATOM 8182 N N . GLU B 2 12 ? -11.764 -2.833 7.863 1.00 0.00 111 GLU B N 5
ATOM 8183 C CA . GLU B 2 12 ? -12.863 -3.542 7.223 1.00 0.00 111 GLU B CA 5
ATOM 8184 C C . GLU B 2 12 ? -12.649 -5.043 7.347 1.00 0.00 111 GLU B C 5
ATOM 8185 O O . GLU B 2 12 ? -13.574 -5.795 7.655 1.00 0.00 111 GLU B O 5
ATOM 8197 N N . TYR B 2 13 ? -11.410 -5.466 7.130 1.00 0.00 112 TYR B N 5
ATOM 8198 C CA . TYR B 2 13 ? -11.057 -6.871 7.241 1.00 0.00 112 TYR B CA 5
ATOM 8199 C C . TYR B 2 13 ? -11.094 -7.292 8.701 1.00 0.00 112 TYR B C 5
ATOM 8200 O O . TYR B 2 13 ? -11.464 -8.422 9.023 1.00 0.00 112 TYR B O 5
ATOM 8218 N N . ASP B 2 14 ? -10.729 -6.369 9.586 1.00 0.00 113 ASP B N 5
ATOM 8219 C CA . ASP B 2 14 ? -10.748 -6.645 11.014 1.00 0.00 113 ASP B CA 5
ATOM 8220 C C . ASP B 2 14 ? -12.164 -7.005 11.450 1.00 0.00 113 ASP B C 5
ATOM 8221 O O . ASP B 2 14 ? -12.362 -7.783 12.384 1.00 0.00 113 ASP B O 5
ATOM 8230 N N . ASN B 2 15 ? -13.146 -6.437 10.754 1.00 0.00 114 ASN B N 5
ATOM 8231 C CA . ASN B 2 15 ? -14.547 -6.698 11.051 1.00 0.00 114 ASN B CA 5
ATOM 8232 C C . ASN B 2 15 ? -15.001 -8.003 10.404 1.00 0.00 114 ASN B C 5
ATOM 8233 O O . ASN B 2 15 ? -15.811 -8.736 10.970 1.00 0.00 114 ASN B O 5
ATOM 8244 N N . ILE B 2 16 ? -14.471 -8.289 9.217 1.00 0.00 115 ILE B N 5
ATOM 8245 C CA . ILE B 2 16 ? -14.825 -9.507 8.500 1.00 0.00 115 ILE B CA 5
ATOM 8246 C C . ILE B 2 16 ? -14.331 -10.742 9.247 1.00 0.00 115 ILE B C 5
ATOM 8247 O O . ILE B 2 16 ? -15.060 -11.721 9.402 1.00 0.00 115 ILE B O 5
ATOM 8263 N N . ALA B 2 17 ? -13.088 -10.686 9.705 1.00 0.00 116 ALA B N 5
ATOM 8264 C CA . ALA B 2 17 ? -12.488 -11.795 10.439 1.00 0.00 116 ALA B CA 5
ATOM 8265 C C . ALA B 2 17 ? -12.565 -13.092 9.636 1.00 0.00 116 ALA B C 5
ATOM 8266 O O . ALA B 2 17 ? -13.221 -14.051 10.044 1.00 0.00 116 ALA B O 5
ATOM 8273 N N . LYS B 2 18 ? -11.887 -13.115 8.493 1.00 0.00 117 LYS B N 5
ATOM 8274 C CA . LYS B 2 18 ? -11.879 -14.294 7.633 1.00 0.00 117 LYS B CA 5
ATOM 8275 C C . LYS B 2 18 ? -11.203 -15.469 8.331 1.00 0.00 117 LYS B C 5
ATOM 8276 O O . LYS B 2 18 ? -10.018 -15.333 8.706 1.00 0.00 117 LYS B O 5
ATOM 8296 N N . MET A 1 1 ? -19.133 6.310 3.350 1.00 0.00 1 MET A N 6
ATOM 8297 C CA . MET A 1 1 ? -19.050 6.778 1.942 1.00 0.00 1 MET A CA 6
ATOM 8298 C C . MET A 1 1 ? -17.834 6.189 1.235 1.00 0.00 1 MET A C 6
ATOM 8299 O O . MET A 1 1 ? -17.851 5.978 0.022 1.00 0.00 1 MET A O 6
ATOM 8315 N N . ASP A 1 2 ? -16.780 5.927 2.001 1.00 0.00 2 ASP A N 6
ATOM 8316 C CA . ASP A 1 2 ? -15.556 5.361 1.447 1.00 0.00 2 ASP A CA 6
ATOM 8317 C C . ASP A 1 2 ? -15.502 3.854 1.673 1.00 0.00 2 ASP A C 6
ATOM 8318 O O . ASP A 1 2 ? -14.428 3.278 1.836 1.00 0.00 2 ASP A O 6
ATOM 8327 N N . ARG A 1 3 ? -16.672 3.221 1.681 1.00 0.00 3 ARG A N 6
ATOM 8328 C CA . ARG A 1 3 ? -16.760 1.780 1.886 1.00 0.00 3 ARG A CA 6
ATOM 8329 C C . ARG A 1 3 ? -16.384 1.026 0.616 1.00 0.00 3 ARG A C 6
ATOM 8330 O O . ARG A 1 3 ? -15.846 -0.079 0.673 1.00 0.00 3 ARG A O 6
ATOM 8351 N N . LYS A 1 4 ? -16.669 1.632 -0.531 1.00 0.00 4 LYS A N 6
ATOM 8352 C CA . LYS A 1 4 ? -16.361 1.020 -1.819 1.00 0.00 4 LYS A CA 6
ATOM 8353 C C . LYS A 1 4 ? -14.859 0.837 -1.990 1.00 0.00 4 LYS A C 6
ATOM 8354 O O . LYS A 1 4 ? -14.412 -0.112 -2.633 1.00 0.00 4 LYS A O 6
ATOM 8373 N N . VAL A 1 5 ? -14.081 1.745 -1.408 1.00 0.00 5 VAL A N 6
ATOM 8374 C CA . VAL A 1 5 ? -12.628 1.666 -1.498 1.00 0.00 5 VAL A CA 6
ATOM 8375 C C . VAL A 1 5 ? -12.147 0.285 -1.070 1.00 0.00 5 VAL A C 6
ATOM 8376 O O . VAL A 1 5 ? -11.191 -0.255 -1.627 1.00 0.00 5 VAL A O 6
ATOM 8389 N N . ALA A 1 6 ? -12.832 -0.285 -0.085 1.00 0.00 6 ALA A N 6
ATOM 8390 C CA . ALA A 1 6 ? -12.495 -1.611 0.412 1.00 0.00 6 ALA A CA 6
ATOM 8391 C C . ALA A 1 6 ? -12.901 -2.681 -0.593 1.00 0.00 6 ALA A C 6
ATOM 8392 O O . ALA A 1 6 ? -12.185 -3.661 -0.798 1.00 0.00 6 ALA A O 6
ATOM 8399 N N . ARG A 1 7 ? -14.059 -2.485 -1.219 1.00 0.00 7 ARG A N 6
ATOM 8400 C CA . ARG A 1 7 ? -14.564 -3.432 -2.207 1.00 0.00 7 ARG A CA 6
ATOM 8401 C C . ARG A 1 7 ? -13.692 -3.438 -3.456 1.00 0.00 7 ARG A C 6
ATOM 8402 O O . ARG A 1 7 ? -13.446 -4.488 -4.046 1.00 0.00 7 ARG A O 6
ATOM 8423 N N . GLU A 1 8 ? -13.225 -2.261 -3.852 1.00 0.00 8 GLU A N 6
ATOM 8424 C CA . GLU A 1 8 ? -12.378 -2.139 -5.031 1.00 0.00 8 GLU A CA 6
ATOM 8425 C C . GLU A 1 8 ? -11.004 -2.740 -4.768 1.00 0.00 8 GLU A C 6
ATOM 8426 O O . GLU A 1 8 ? -10.514 -3.557 -5.548 1.00 0.00 8 GLU A O 6
ATOM 8438 N N . PHE A 1 9 ? -10.392 -2.343 -3.658 1.00 0.00 9 PHE A N 6
ATOM 8439 C CA . PHE A 1 9 ? -9.081 -2.857 -3.289 1.00 0.00 9 PHE A CA 6
ATOM 8440 C C . PHE A 1 9 ? -9.158 -4.357 -3.035 1.00 0.00 9 PHE A C 6
ATOM 8441 O O . PHE A 1 9 ? -8.276 -5.115 -3.440 1.00 0.00 9 PHE A O 6
ATOM 8458 N N . ARG A 1 10 ? -10.227 -4.778 -2.367 1.00 0.00 10 ARG A N 6
ATOM 8459 C CA . ARG A 1 10 ? -10.432 -6.188 -2.061 1.00 0.00 10 ARG A CA 6
ATOM 8460 C C . ARG A 1 10 ? -10.741 -6.976 -3.329 1.00 0.00 10 ARG A C 6
ATOM 8461 O O . ARG A 1 10 ? -10.206 -8.064 -3.541 1.00 0.00 10 ARG A O 6
ATOM 8482 N N . HIS A 1 11 ? -11.610 -6.423 -4.172 1.00 0.00 11 HIS A N 6
ATOM 8483 C CA . HIS A 1 11 ? -11.984 -7.084 -5.418 1.00 0.00 11 HIS A CA 6
ATOM 8484 C C . HIS A 1 11 ? -10.763 -7.306 -6.298 1.00 0.00 11 HIS A C 6
ATOM 8485 O O . HIS A 1 11 ? -10.572 -8.392 -6.847 1.00 0.00 11 HIS A O 6
ATOM 8500 N N . LYS A 1 12 ? -9.935 -6.280 -6.421 1.00 0.00 12 LYS A N 6
ATOM 8501 C CA . LYS A 1 12 ? -8.727 -6.380 -7.229 1.00 0.00 12 LYS A CA 6
ATOM 8502 C C . LYS A 1 12 ? -7.838 -7.497 -6.698 1.00 0.00 12 LYS A C 6
ATOM 8503 O O . LYS A 1 12 ? -7.350 -8.335 -7.459 1.00 0.00 12 LYS A O 6
ATOM 8522 N N . VAL A 1 13 ? -7.643 -7.511 -5.383 1.00 0.00 13 VAL A N 6
ATOM 8523 C CA . VAL A 1 13 ? -6.822 -8.528 -4.743 1.00 0.00 13 VAL A CA 6
ATOM 8524 C C . VAL A 1 13 ? -7.288 -9.929 -5.120 1.00 0.00 13 VAL A C 6
ATOM 8525 O O . VAL A 1 13 ? -6.487 -10.769 -5.527 1.00 0.00 13 VAL A O 6
ATOM 8538 N N . ASP A 1 14 ? -8.584 -10.178 -4.988 1.00 0.00 14 ASP A N 6
ATOM 8539 C CA . ASP A 1 14 ? -9.135 -11.486 -5.320 1.00 0.00 14 ASP A CA 6
ATOM 8540 C C . ASP A 1 14 ? -9.174 -11.704 -6.831 1.00 0.00 14 ASP A C 6
ATOM 8541 O O . ASP A 1 14 ? -9.288 -12.837 -7.296 1.00 0.00 14 ASP A O 6
ATOM 8550 N N . PHE A 1 15 ? -9.067 -10.619 -7.597 1.00 0.00 15 PHE A N 6
ATOM 8551 C CA . PHE A 1 15 ? -9.078 -10.716 -9.050 1.00 0.00 15 PHE A CA 6
ATOM 8552 C C . PHE A 1 15 ? -7.796 -11.374 -9.536 1.00 0.00 15 PHE A C 6
ATOM 8553 O O . PHE A 1 15 ? -7.799 -12.154 -10.488 1.00 0.00 15 PHE A O 6
ATOM 8570 N N . LEU A 1 16 ? -6.699 -11.040 -8.869 1.00 0.00 16 LEU A N 6
ATOM 8571 C CA . LEU A 1 16 ? -5.390 -11.581 -9.214 1.00 0.00 16 LEU A CA 6
ATOM 8572 C C . LEU A 1 16 ? -5.076 -12.821 -8.386 1.00 0.00 16 LEU A C 6
ATOM 8573 O O . LEU A 1 16 ? -4.631 -13.841 -8.913 1.00 0.00 16 LEU A O 6
ATOM 8589 N N . ILE A 1 17 ? -5.309 -12.721 -7.084 1.00 0.00 17 ILE A N 6
ATOM 8590 C CA . ILE A 1 17 ? -5.054 -13.824 -6.167 1.00 0.00 17 ILE A CA 6
ATOM 8591 C C . ILE A 1 17 ? -6.027 -14.969 -6.407 1.00 0.00 17 ILE A C 6
ATOM 8592 O O . ILE A 1 17 ? -5.618 -16.116 -6.587 1.00 0.00 17 ILE A O 6
ATOM 8608 N N . GLU A 1 18 ? -7.313 -14.654 -6.407 1.00 0.00 18 GLU A N 6
ATOM 8609 C CA . GLU A 1 18 ? -8.348 -15.649 -6.621 1.00 0.00 18 GLU A CA 6
ATOM 8610 C C . GLU A 1 18 ? -8.252 -16.796 -5.625 1.00 0.00 18 GLU A C 6
ATOM 8611 O O . GLU A 1 18 ? -9.004 -17.768 -5.696 1.00 0.00 18 GLU A O 6
ATOM 8623 N N . ASN A 1 19 ? -7.322 -16.666 -4.704 1.00 0.00 19 ASN A N 6
ATOM 8624 C CA . ASN A 1 19 ? -7.099 -17.673 -3.676 1.00 0.00 19 ASN A CA 6
ATOM 8625 C C . ASN A 1 19 ? -7.519 -17.148 -2.306 1.00 0.00 19 ASN A C 6
ATOM 8626 O O . ASN A 1 19 ? -8.207 -16.133 -2.205 1.00 0.00 19 ASN A O 6
ATOM 8637 N N . ASP A 1 20 ? -7.101 -17.845 -1.254 1.00 0.00 20 ASP A N 6
ATOM 8638 C CA . ASP A 1 20 ? -7.435 -17.449 0.106 1.00 0.00 20 ASP A CA 6
ATOM 8639 C C . ASP A 1 20 ? -6.174 -17.248 0.941 1.00 0.00 20 ASP A C 6
ATOM 8640 O O . ASP A 1 20 ? -6.036 -16.245 1.641 1.00 0.00 20 ASP A O 6
ATOM 8649 N N . ALA A 1 21 ? -5.257 -18.207 0.862 1.00 0.00 21 ALA A N 6
ATOM 8650 C CA . ALA A 1 21 ? -4.009 -18.132 1.612 1.00 0.00 21 ALA A CA 6
ATOM 8651 C C . ALA A 1 21 ? -3.222 -16.881 1.238 1.00 0.00 21 ALA A C 6
ATOM 8652 O O . ALA A 1 21 ? -2.611 -16.239 2.093 1.00 0.00 21 ALA A O 6
ATOM 8659 N N . GLU A 1 22 ? -3.243 -16.542 -0.046 1.00 0.00 22 GLU A N 6
ATOM 8660 C CA . GLU A 1 22 ? -2.534 -15.366 -0.537 1.00 0.00 22 GLU A CA 6
ATOM 8661 C C . GLU A 1 22 ? -3.124 -14.091 0.054 1.00 0.00 22 GLU A C 6
ATOM 8662 O O . GLU A 1 22 ? -2.394 -13.222 0.531 1.00 0.00 22 GLU A O 6
ATOM 8674 N N . LYS A 1 23 ? -4.450 -13.985 0.027 1.00 0.00 23 LYS A N 6
ATOM 8675 C CA . LYS A 1 23 ? -5.131 -12.815 0.569 1.00 0.00 23 LYS A CA 6
ATOM 8676 C C . LYS A 1 23 ? -4.863 -12.694 2.061 1.00 0.00 23 LYS A C 6
ATOM 8677 O O . LYS A 1 23 ? -4.764 -11.590 2.595 1.00 0.00 23 LYS A O 6
ATOM 8696 N N . ASP A 1 24 ? -4.732 -13.833 2.729 1.00 0.00 24 ASP A N 6
ATOM 8697 C CA . ASP A 1 24 ? -4.457 -13.847 4.157 1.00 0.00 24 ASP A CA 6
ATOM 8698 C C . ASP A 1 24 ? -3.117 -13.178 4.435 1.00 0.00 24 ASP A C 6
ATOM 8699 O O . ASP A 1 24 ? -3.006 -12.323 5.313 1.00 0.00 24 ASP A O 6
ATOM 8708 N N . TYR A 1 25 ? -2.102 -13.571 3.669 1.00 0.00 25 TYR A N 6
ATOM 8709 C CA . TYR A 1 25 ? -0.769 -13.005 3.822 1.00 0.00 25 TYR A CA 6
ATOM 8710 C C . TYR A 1 25 ? -0.754 -11.541 3.418 1.00 0.00 25 TYR A C 6
ATOM 8711 O O . TYR A 1 25 ? -0.265 -10.694 4.165 1.00 0.00 25 TYR A O 6
ATOM 8729 N N . LEU A 1 26 ? -1.311 -11.231 2.248 1.00 0.00 26 LEU A N 6
ATOM 8730 C CA . LEU A 1 26 ? -1.360 -9.846 1.800 1.00 0.00 26 LEU A CA 6
ATOM 8731 C C . LEU A 1 26 ? -2.088 -9.029 2.849 1.00 0.00 26 LEU A C 6
ATOM 8732 O O . LEU A 1 26 ? -1.660 -7.933 3.212 1.00 0.00 26 LEU A O 6
ATOM 8748 N N . TYR A 1 27 ? -3.165 -9.601 3.375 1.00 0.00 27 TYR A N 6
ATOM 8749 C CA . TYR A 1 27 ? -3.914 -8.949 4.431 1.00 0.00 27 TYR A CA 6
ATOM 8750 C C . TYR A 1 27 ? -2.995 -8.760 5.631 1.00 0.00 27 TYR A C 6
ATOM 8751 O O . TYR A 1 27 ? -3.080 -7.761 6.346 1.00 0.00 27 TYR A O 6
ATOM 8769 N N . ASP A 1 28 ? -2.089 -9.725 5.827 1.00 0.00 28 ASP A N 6
ATOM 8770 C CA . ASP A 1 28 ? -1.130 -9.658 6.918 1.00 0.00 28 ASP A CA 6
ATOM 8771 C C . ASP A 1 28 ? -0.073 -8.597 6.625 1.00 0.00 28 ASP A C 6
ATOM 8772 O O . ASP A 1 28 ? 0.431 -7.946 7.538 1.00 0.00 28 ASP A O 6
ATOM 8781 N N . VAL A 1 29 ? 0.253 -8.423 5.342 1.00 0.00 29 VAL A N 6
ATOM 8782 C CA . VAL A 1 29 ? 1.244 -7.432 4.944 1.00 0.00 29 VAL A CA 6
ATOM 8783 C C . VAL A 1 29 ? 0.773 -6.028 5.305 1.00 0.00 29 VAL A C 6
ATOM 8784 O O . VAL A 1 29 ? 1.472 -5.286 5.993 1.00 0.00 29 VAL A O 6
ATOM 8797 N N . LEU A 1 30 ? -0.422 -5.673 4.843 1.00 0.00 30 LEU A N 6
ATOM 8798 C CA . LEU A 1 30 ? -0.987 -4.361 5.129 1.00 0.00 30 LEU A CA 6
ATOM 8799 C C . LEU A 1 30 ? -1.147 -4.174 6.633 1.00 0.00 30 LEU A C 6
ATOM 8800 O O . LEU A 1 30 ? -0.893 -3.095 7.169 1.00 0.00 30 LEU A O 6
ATOM 8816 N N . ARG A 1 31 ? -1.559 -5.242 7.309 1.00 0.00 31 ARG A N 6
ATOM 8817 C CA . ARG A 1 31 ? -1.742 -5.206 8.755 1.00 0.00 31 ARG A CA 6
ATOM 8818 C C . ARG A 1 31 ? -0.425 -4.870 9.447 1.00 0.00 31 ARG A C 6
ATOM 8819 O O . ARG A 1 31 ? -0.392 -4.082 10.391 1.00 0.00 31 ARG A O 6
ATOM 8840 N N . MET A 1 32 ? 0.660 -5.466 8.961 1.00 0.00 32 MET A N 6
ATOM 8841 C CA . MET A 1 32 ? 1.979 -5.223 9.524 1.00 0.00 32 MET A CA 6
ATOM 8842 C C . MET A 1 32 ? 2.468 -3.830 9.144 1.00 0.00 32 MET A C 6
ATOM 8843 O O . MET A 1 32 ? 3.081 -3.132 9.949 1.00 0.00 32 MET A O 6
ATOM 8857 N N . TYR A 1 33 ? 2.180 -3.431 7.908 1.00 0.00 33 TYR A N 6
ATOM 8858 C CA . TYR A 1 33 ? 2.578 -2.120 7.415 1.00 0.00 33 TYR A CA 6
ATOM 8859 C C . TYR A 1 33 ? 1.914 -1.012 8.229 1.00 0.00 33 TYR A C 6
ATOM 8860 O O . TYR A 1 33 ? 2.425 0.103 8.306 1.00 0.00 33 TYR A O 6
ATOM 8878 N N . HIS A 1 34 ? 0.773 -1.326 8.831 1.00 0.00 34 HIS A N 6
ATOM 8879 C CA . HIS A 1 34 ? 0.044 -0.354 9.636 1.00 0.00 34 HIS A CA 6
ATOM 8880 C C . HIS A 1 34 ? 0.651 -0.235 11.032 1.00 0.00 34 HIS A C 6
ATOM 8881 O O . HIS A 1 34 ? 0.681 0.848 11.616 1.00 0.00 34 HIS A O 6
ATOM 8896 N N . GLN A 1 35 ? 1.126 -1.356 11.564 1.00 0.00 35 GLN A N 6
ATOM 8897 C CA . GLN A 1 35 ? 1.723 -1.380 12.895 1.00 0.00 35 GLN A CA 6
ATOM 8898 C C . GLN A 1 35 ? 3.150 -0.842 12.877 1.00 0.00 35 GLN A C 6
ATOM 8899 O O . GLN A 1 35 ? 3.457 0.160 13.523 1.00 0.00 35 GLN A O 6
ATOM 8913 N N . THR A 1 36 ? 4.018 -1.523 12.143 1.00 0.00 36 THR A N 6
ATOM 8914 C CA . THR A 1 36 ? 5.422 -1.129 12.047 1.00 0.00 36 THR A CA 6
ATOM 8915 C C . THR A 1 36 ? 5.588 0.153 11.235 1.00 0.00 36 THR A C 6
ATOM 8916 O O . THR A 1 36 ? 6.513 0.930 11.474 1.00 0.00 36 THR A O 6
ATOM 8927 N N . MET A 1 37 ? 4.695 0.368 10.274 1.00 0.00 37 MET A N 6
ATOM 8928 C CA . MET A 1 37 ? 4.755 1.558 9.430 1.00 0.00 37 MET A CA 6
ATOM 8929 C C . MET A 1 37 ? 5.985 1.520 8.526 1.00 0.00 37 MET A C 6
ATOM 8930 O O . MET A 1 37 ? 6.629 2.542 8.291 1.00 0.00 37 MET A O 6
ATOM 8944 N N . ASP A 1 38 ? 6.302 0.332 8.019 1.00 0.00 38 ASP A N 6
ATOM 8945 C CA . ASP A 1 38 ? 7.453 0.155 7.139 1.00 0.00 38 ASP A CA 6
ATOM 8946 C C . ASP A 1 38 ? 7.007 -0.117 5.706 1.00 0.00 38 ASP A C 6
ATOM 8947 O O . ASP A 1 38 ? 6.458 -1.177 5.407 1.00 0.00 38 ASP A O 6
ATOM 8956 N N . VAL A 1 39 ? 7.248 0.848 4.825 1.00 0.00 39 VAL A N 6
ATOM 8957 C CA . VAL A 1 39 ? 6.874 0.714 3.423 1.00 0.00 39 VAL A CA 6
ATOM 8958 C C . VAL A 1 39 ? 7.797 -0.261 2.698 1.00 0.00 39 VAL A C 6
ATOM 8959 O O . VAL A 1 39 ? 7.413 -0.869 1.699 1.00 0.00 39 VAL A O 6
ATOM 8972 N N . ALA A 1 40 ? 9.013 -0.414 3.213 1.00 0.00 40 ALA A N 6
ATOM 8973 C CA . ALA A 1 40 ? 9.981 -1.323 2.616 1.00 0.00 40 ALA A CA 6
ATOM 8974 C C . ALA A 1 40 ? 9.597 -2.767 2.893 1.00 0.00 40 ALA A C 6
ATOM 8975 O O . ALA A 1 40 ? 9.952 -3.672 2.139 1.00 0.00 40 ALA A O 6
ATOM 8982 N N . VAL A 1 41 ? 8.866 -2.974 3.982 1.00 0.00 41 VAL A N 6
ATOM 8983 C CA . VAL A 1 41 ? 8.430 -4.306 4.360 1.00 0.00 41 VAL A CA 6
ATOM 8984 C C . VAL A 1 41 ? 7.226 -4.740 3.533 1.00 0.00 41 VAL A C 6
ATOM 8985 O O . VAL A 1 41 ? 7.183 -5.860 3.024 1.00 0.00 41 VAL A O 6
ATOM 8998 N N . LEU A 1 42 ? 6.250 -3.847 3.399 1.00 0.00 42 LEU A N 6
ATOM 8999 C CA . LEU A 1 42 ? 5.050 -4.148 2.629 1.00 0.00 42 LEU A CA 6
ATOM 9000 C C . LEU A 1 42 ? 5.404 -4.421 1.171 1.00 0.00 42 LEU A C 6
ATOM 9001 O O . LEU A 1 42 ? 4.848 -5.327 0.548 1.00 0.00 42 LEU A O 6
ATOM 9017 N N . VAL A 1 43 ? 6.337 -3.641 0.631 1.00 0.00 43 VAL A N 6
ATOM 9018 C CA . VAL A 1 43 ? 6.763 -3.815 -0.751 1.00 0.00 43 VAL A CA 6
ATOM 9019 C C . VAL A 1 43 ? 7.387 -5.193 -0.948 1.00 0.00 43 VAL A C 6
ATOM 9020 O O . VAL A 1 43 ? 7.103 -5.881 -1.929 1.00 0.00 43 VAL A O 6
ATOM 9033 N N . GLY A 1 44 ? 8.235 -5.593 -0.004 1.00 0.00 44 GLY A N 6
ATOM 9034 C CA . GLY A 1 44 ? 8.879 -6.892 -0.087 1.00 0.00 44 GLY A CA 6
ATOM 9035 C C . GLY A 1 44 ? 7.874 -8.024 -0.157 1.00 0.00 44 GLY A C 6
ATOM 9036 O O . GLY A 1 44 ? 7.945 -8.873 -1.045 1.00 0.00 44 GLY A O 6
ATOM 9040 N N . ASP A 1 45 ? 6.933 -8.033 0.782 1.00 0.00 45 ASP A N 6
ATOM 9041 C CA . ASP A 1 45 ? 5.905 -9.065 0.821 1.00 0.00 45 ASP A CA 6
ATOM 9042 C C . ASP A 1 45 ? 5.057 -9.026 -0.447 1.00 0.00 45 ASP A C 6
ATOM 9043 O O . ASP A 1 45 ? 4.745 -10.065 -1.033 1.00 0.00 45 ASP A O 6
ATOM 9052 N N . LEU A 1 46 ? 4.691 -7.818 -0.869 1.00 0.00 46 LEU A N 6
ATOM 9053 C CA . LEU A 1 46 ? 3.881 -7.641 -2.072 1.00 0.00 46 LEU A CA 6
ATOM 9054 C C . LEU A 1 46 ? 4.491 -8.400 -3.247 1.00 0.00 46 LEU A C 6
ATOM 9055 O O . LEU A 1 46 ? 3.782 -9.049 -4.014 1.00 0.00 46 LEU A O 6
ATOM 9071 N N . LYS A 1 47 ? 5.812 -8.319 -3.376 1.00 0.00 47 LYS A N 6
ATOM 9072 C CA . LYS A 1 47 ? 6.516 -9.007 -4.453 1.00 0.00 47 LYS A CA 6
ATOM 9073 C C . LYS A 1 47 ? 6.418 -10.519 -4.274 1.00 0.00 47 LYS A C 6
ATOM 9074 O O . LYS A 1 47 ? 6.067 -11.247 -5.206 1.00 0.00 47 LYS A O 6
ATOM 9093 N N . LEU A 1 48 ? 6.719 -10.986 -3.064 1.00 0.00 48 LEU A N 6
ATOM 9094 C CA . LEU A 1 48 ? 6.657 -12.411 -2.756 1.00 0.00 48 LEU A CA 6
ATOM 9095 C C . LEU A 1 48 ? 5.304 -12.988 -3.159 1.00 0.00 48 LEU A C 6
ATOM 9096 O O . LEU A 1 48 ? 5.187 -14.175 -3.463 1.00 0.00 48 LEU A O 6
ATOM 9112 N N . VAL A 1 49 ? 4.286 -12.132 -3.172 1.00 0.00 49 VAL A N 6
ATOM 9113 C CA . VAL A 1 49 ? 2.945 -12.545 -3.552 1.00 0.00 49 VAL A CA 6
ATOM 9114 C C . VAL A 1 49 ? 2.665 -12.169 -5.002 1.00 0.00 49 VAL A C 6
ATOM 9115 O O . VAL A 1 49 ? 1.868 -12.814 -5.683 1.00 0.00 49 VAL A O 6
ATOM 9128 N N . ILE A 1 50 ? 3.332 -11.117 -5.468 1.00 0.00 50 ILE A N 6
ATOM 9129 C CA . ILE A 1 50 ? 3.164 -10.645 -6.835 1.00 0.00 50 ILE A CA 6
ATOM 9130 C C . ILE A 1 50 ? 4.335 -11.069 -7.716 1.00 0.00 50 ILE A C 6
ATOM 9131 O O . ILE A 1 50 ? 4.611 -10.456 -8.747 1.00 0.00 50 ILE A O 6
ATOM 9147 N N . ASN A 1 51 ? 5.016 -12.129 -7.307 1.00 0.00 51 ASN A N 6
ATOM 9148 C CA . ASN A 1 51 ? 6.157 -12.649 -8.057 1.00 0.00 51 ASN A CA 6
ATOM 9149 C C . ASN A 1 51 ? 5.822 -12.772 -9.542 1.00 0.00 51 ASN A C 6
ATOM 9150 O O . ASN A 1 51 ? 6.700 -12.667 -10.397 1.00 0.00 51 ASN A O 6
ATOM 9161 N N . GLU A 1 52 ? 4.543 -12.993 -9.838 1.00 0.00 52 GLU A N 6
ATOM 9162 C CA . GLU A 1 52 ? 4.090 -13.126 -11.217 1.00 0.00 52 GLU A CA 6
ATOM 9163 C C . GLU A 1 52 ? 3.524 -11.803 -11.731 1.00 0.00 52 GLU A C 6
ATOM 9164 O O . GLU A 1 52 ? 3.058 -10.974 -10.949 1.00 0.00 52 GLU A O 6
ATOM 9176 N N . PRO A 1 53 ? 3.561 -11.587 -13.057 1.00 0.00 53 PRO A N 6
ATOM 9177 C CA . PRO A 1 53 ? 3.053 -10.356 -13.672 1.00 0.00 53 PRO A CA 6
ATOM 9178 C C . PRO A 1 53 ? 1.539 -10.215 -13.553 1.00 0.00 53 PRO A C 6
ATOM 9179 O O . PRO A 1 53 ? 0.996 -9.117 -13.679 1.00 0.00 53 PRO A O 6
ATOM 9190 N N . SER A 1 54 ? 0.857 -11.332 -13.317 1.00 0.00 54 SER A N 6
ATOM 9191 C CA . SER A 1 54 ? -0.595 -11.328 -13.190 1.00 0.00 54 SER A CA 6
ATOM 9192 C C . SER A 1 54 ? -1.044 -10.512 -11.980 1.00 0.00 54 SER A C 6
ATOM 9193 O O . SER A 1 54 ? -2.056 -9.812 -12.034 1.00 0.00 54 SER A O 6
ATOM 9201 N N . ARG A 1 55 ? -0.291 -10.610 -10.891 1.00 0.00 55 ARG A N 6
ATOM 9202 C CA . ARG A 1 55 ? -0.618 -9.883 -9.666 1.00 0.00 55 ARG A CA 6
ATOM 9203 C C . ARG A 1 55 ? -0.002 -8.482 -9.657 1.00 0.00 55 ARG A C 6
ATOM 9204 O O . ARG A 1 55 ? -0.008 -7.804 -8.631 1.00 0.00 55 ARG A O 6
ATOM 9225 N N . LEU A 1 56 ? 0.529 -8.053 -10.798 1.00 0.00 56 LEU A N 6
ATOM 9226 C CA . LEU A 1 56 ? 1.147 -6.734 -10.911 1.00 0.00 56 LEU A CA 6
ATOM 9227 C C . LEU A 1 56 ? 0.216 -5.624 -10.409 1.00 0.00 56 LEU A C 6
ATOM 9228 O O . LEU A 1 56 ? 0.640 -4.745 -9.660 1.00 0.00 56 LEU A O 6
ATOM 9244 N N . PRO A 1 57 ? -1.065 -5.641 -10.826 1.00 0.00 57 PRO A N 6
ATOM 9245 C CA . PRO A 1 57 ? -2.045 -4.625 -10.424 1.00 0.00 57 PRO A CA 6
ATOM 9246 C C . PRO A 1 57 ? -1.987 -4.268 -8.939 1.00 0.00 57 PRO A C 6
ATOM 9247 O O . PRO A 1 57 ? -2.381 -3.171 -8.548 1.00 0.00 57 PRO A O 6
ATOM 9258 N N . LEU A 1 58 ? -1.503 -5.190 -8.111 1.00 0.00 58 LEU A N 6
ATOM 9259 C CA . LEU A 1 58 ? -1.411 -4.948 -6.672 1.00 0.00 58 LEU A CA 6
ATOM 9260 C C . LEU A 1 58 ? -0.598 -3.690 -6.371 1.00 0.00 58 LEU A C 6
ATOM 9261 O O . LEU A 1 58 ? -1.034 -2.826 -5.610 1.00 0.00 58 LEU A O 6
ATOM 9277 N N . PHE A 1 59 ? 0.586 -3.594 -6.968 1.00 0.00 59 PHE A N 6
ATOM 9278 C CA . PHE A 1 59 ? 1.461 -2.444 -6.756 1.00 0.00 59 PHE A CA 6
ATOM 9279 C C . PHE A 1 59 ? 0.745 -1.132 -7.067 1.00 0.00 59 PHE A C 6
ATOM 9280 O O . PHE A 1 59 ? 0.750 -0.202 -6.259 1.00 0.00 59 PHE A O 6
ATOM 9297 N N . ASP A 1 60 ? 0.125 -1.063 -8.241 1.00 0.00 60 ASP A N 6
ATOM 9298 C CA . ASP A 1 60 ? -0.593 0.135 -8.654 1.00 0.00 60 ASP A CA 6
ATOM 9299 C C . ASP A 1 60 ? -1.905 0.261 -7.891 1.00 0.00 60 ASP A C 6
ATOM 9300 O O . ASP A 1 60 ? -2.405 1.359 -7.670 1.00 0.00 60 ASP A O 6
ATOM 9309 N N . ALA A 1 61 ? -2.454 -0.878 -7.495 1.00 0.00 61 ALA A N 6
ATOM 9310 C CA . ALA A 1 61 ? -3.705 -0.915 -6.756 1.00 0.00 61 ALA A CA 6
ATOM 9311 C C . ALA A 1 61 ? -3.543 -0.322 -5.356 1.00 0.00 61 ALA A C 6
ATOM 9312 O O . ALA A 1 61 ? -4.387 0.445 -4.893 1.00 0.00 61 ALA A O 6
ATOM 9319 N N . ILE A 1 62 ? -2.460 -0.703 -4.684 1.00 0.00 62 ILE A N 6
ATOM 9320 C CA . ILE A 1 62 ? -2.183 -0.232 -3.329 1.00 0.00 62 ILE A CA 6
ATOM 9321 C C . ILE A 1 62 ? -1.693 1.216 -3.305 1.00 0.00 62 ILE A C 6
ATOM 9322 O O . ILE A 1 62 ? -1.991 1.963 -2.376 1.00 0.00 62 ILE A O 6
ATOM 9338 N N . ARG A 1 63 ? -0.921 1.600 -4.317 1.00 0.00 63 ARG A N 6
ATOM 9339 C CA . ARG A 1 63 ? -0.366 2.955 -4.395 1.00 0.00 63 ARG A CA 6
ATOM 9340 C C . ARG A 1 63 ? -1.396 4.034 -4.025 1.00 0.00 63 ARG A C 6
ATOM 9341 O O . ARG A 1 63 ? -1.128 4.881 -3.174 1.00 0.00 63 ARG A O 6
ATOM 9362 N N . PRO A 1 64 ? -2.582 4.035 -4.667 1.00 0.00 64 PRO A N 6
ATOM 9363 C CA . PRO A 1 64 ? -3.625 5.030 -4.401 1.00 0.00 64 PRO A CA 6
ATOM 9364 C C . PRO A 1 64 ? -3.789 5.354 -2.917 1.00 0.00 64 PRO A C 6
ATOM 9365 O O . PRO A 1 64 ? -3.730 6.517 -2.518 1.00 0.00 64 PRO A O 6
ATOM 9376 N N . LEU A 1 65 ? -3.989 4.323 -2.101 1.00 0.00 65 LEU A N 6
ATOM 9377 C CA . LEU A 1 65 ? -4.154 4.515 -0.663 1.00 0.00 65 LEU A CA 6
ATOM 9378 C C . LEU A 1 65 ? -2.819 4.842 0.002 1.00 0.00 65 LEU A C 6
ATOM 9379 O O . LEU A 1 65 ? -2.781 5.462 1.064 1.00 0.00 65 LEU A O 6
ATOM 9395 N N . ILE A 1 66 ? -1.730 4.418 -0.630 1.00 0.00 66 ILE A N 6
ATOM 9396 C CA . ILE A 1 66 ? -0.393 4.662 -0.102 1.00 0.00 66 ILE A CA 6
ATOM 9397 C C . ILE A 1 66 ? -0.045 6.154 -0.153 1.00 0.00 66 ILE A C 6
ATOM 9398 O O . ILE A 1 66 ? -0.160 6.788 -1.202 1.00 0.00 66 ILE A O 6
ATOM 9414 N N . PRO A 1 67 ? 0.398 6.730 0.982 1.00 0.00 67 PRO A N 6
ATOM 9415 C CA . PRO A 1 67 ? 0.774 8.146 1.062 1.00 0.00 67 PRO A CA 6
ATOM 9416 C C . PRO A 1 67 ? 1.634 8.596 -0.092 1.00 0.00 67 PRO A C 6
ATOM 9417 O O . PRO A 1 67 ? 2.522 7.885 -0.559 1.00 0.00 67 PRO A O 6
ATOM 9428 N N . LEU A 1 68 ? 1.340 9.800 -0.532 1.00 0.00 68 LEU A N 6
ATOM 9429 C CA . LEU A 1 68 ? 2.034 10.430 -1.625 1.00 0.00 68 LEU A CA 6
ATOM 9430 C C . LEU A 1 68 ? 3.547 10.368 -1.430 1.00 0.00 68 LEU A C 6
ATOM 9431 O O . LEU A 1 68 ? 4.290 10.063 -2.364 1.00 0.00 68 LEU A O 6
ATOM 9447 N N . LYS A 1 69 ? 4.000 10.637 -0.209 1.00 0.00 69 LYS A N 6
ATOM 9448 C CA . LYS A 1 69 ? 5.422 10.585 0.100 1.00 0.00 69 LYS A CA 6
ATOM 9449 C C . LYS A 1 69 ? 5.894 9.136 0.103 1.00 0.00 69 LYS A C 6
ATOM 9450 O O . LYS A 1 69 ? 6.965 8.809 -0.418 1.00 0.00 69 LYS A O 6
ATOM 9469 N N . HIS A 1 70 ? 5.072 8.266 0.679 1.00 0.00 70 HIS A N 6
ATOM 9470 C CA . HIS A 1 70 ? 5.381 6.847 0.737 1.00 0.00 70 HIS A CA 6
ATOM 9471 C C . HIS A 1 70 ? 5.422 6.259 -0.667 1.00 0.00 70 HIS A C 6
ATOM 9472 O O . HIS A 1 70 ? 6.149 5.303 -0.928 1.00 0.00 70 HIS A O 6
ATOM 9487 N N . GLN A 1 71 ? 4.646 6.849 -1.574 1.00 0.00 71 GLN A N 6
ATOM 9488 C CA . GLN A 1 71 ? 4.605 6.393 -2.956 1.00 0.00 71 GLN A CA 6
ATOM 9489 C C . GLN A 1 71 ? 5.981 6.535 -3.592 1.00 0.00 71 GLN A C 6
ATOM 9490 O O . GLN A 1 71 ? 6.469 5.621 -4.258 1.00 0.00 71 GLN A O 6
ATOM 9504 N N . VAL A 1 72 ? 6.613 7.682 -3.365 1.00 0.00 72 VAL A N 6
ATOM 9505 C CA . VAL A 1 72 ? 7.944 7.932 -3.898 1.00 0.00 72 VAL A CA 6
ATOM 9506 C C . VAL A 1 72 ? 8.923 6.915 -3.338 1.00 0.00 72 VAL A C 6
ATOM 9507 O O . VAL A 1 72 ? 9.600 6.210 -4.087 1.00 0.00 72 VAL A O 6
ATOM 9520 N N . GLU A 1 73 ? 8.977 6.825 -2.010 1.00 0.00 73 GLU A N 6
ATOM 9521 C CA . GLU A 1 73 ? 9.861 5.869 -1.355 1.00 0.00 73 GLU A CA 6
ATOM 9522 C C . GLU A 1 73 ? 9.513 4.462 -1.811 1.00 0.00 73 GLU A C 6
ATOM 9523 O O . GLU A 1 73 ? 10.389 3.613 -1.974 1.00 0.00 73 GLU A O 6
ATOM 9535 N N . TYR A 1 74 ? 8.225 4.235 -2.052 1.00 0.00 74 TYR A N 6
ATOM 9536 C CA . TYR A 1 74 ? 7.758 2.946 -2.535 1.00 0.00 74 TYR A CA 6
ATOM 9537 C C . TYR A 1 74 ? 8.440 2.645 -3.860 1.00 0.00 74 TYR A C 6
ATOM 9538 O O . TYR A 1 74 ? 8.750 1.494 -4.172 1.00 0.00 74 TYR A O 6
ATOM 9556 N N . ASP A 1 75 ? 8.691 3.705 -4.627 1.00 0.00 75 ASP A N 6
ATOM 9557 C CA . ASP A 1 75 ? 9.358 3.578 -5.913 1.00 0.00 75 ASP A CA 6
ATOM 9558 C C . ASP A 1 75 ? 10.840 3.278 -5.712 1.00 0.00 75 ASP A C 6
ATOM 9559 O O . ASP A 1 75 ? 11.413 2.441 -6.406 1.00 0.00 75 ASP A O 6
ATOM 9568 N N . GLN A 1 76 ? 11.455 3.972 -4.756 1.00 0.00 76 GLN A N 6
ATOM 9569 C CA . GLN A 1 76 ? 12.872 3.779 -4.462 1.00 0.00 76 GLN A CA 6
ATOM 9570 C C . GLN A 1 76 ? 13.140 2.387 -3.894 1.00 0.00 76 GLN A C 6
ATOM 9571 O O . GLN A 1 76 ? 14.241 1.853 -4.029 1.00 0.00 76 GLN A O 6
ATOM 9585 N N . LEU A 1 77 ? 12.134 1.810 -3.243 1.00 0.00 77 LEU A N 6
ATOM 9586 C CA . LEU A 1 77 ? 12.270 0.488 -2.639 1.00 0.00 77 LEU A CA 6
ATOM 9587 C C . LEU A 1 77 ? 11.944 -0.627 -3.630 1.00 0.00 77 LEU A C 6
ATOM 9588 O O . LEU A 1 77 ? 12.459 -1.739 -3.513 1.00 0.00 77 LEU A O 6
ATOM 9604 N N . THR A 1 78 ? 11.085 -0.331 -4.600 1.00 0.00 78 THR A N 6
ATOM 9605 C CA . THR A 1 78 ? 10.692 -1.321 -5.603 1.00 0.00 78 THR A CA 6
ATOM 9606 C C . THR A 1 78 ? 11.906 -2.050 -6.178 1.00 0.00 78 THR A C 6
ATOM 9607 O O . THR A 1 78 ? 11.981 -3.278 -6.140 1.00 0.00 78 THR A O 6
ATOM 9618 N N . PRO A 1 79 ? 12.872 -1.295 -6.719 1.00 0.00 79 PRO A N 6
ATOM 9619 C CA . PRO A 1 79 ? 14.087 -1.858 -7.307 1.00 0.00 79 PRO A CA 6
ATOM 9620 C C . PRO A 1 79 ? 15.116 -2.249 -6.252 1.00 0.00 79 PRO A C 6
ATOM 9621 O O . PRO A 1 79 ? 14.859 -2.152 -5.052 1.00 0.00 79 PRO A O 6
ATOM 9632 N N . ARG A 1 80 ? 16.284 -2.692 -6.709 1.00 0.00 80 ARG A N 6
ATOM 9633 C CA . ARG A 1 80 ? 17.354 -3.098 -5.806 1.00 0.00 80 ARG A CA 6
ATOM 9634 C C . ARG A 1 80 ? 18.681 -2.468 -6.216 1.00 0.00 80 ARG A C 6
ATOM 9635 O O . ARG A 1 80 ? 19.330 -2.922 -7.158 1.00 0.00 80 ARG A O 6
ATOM 9656 N N . ASP B 2 1 ? -4.251 11.837 10.446 1.00 0.00 100 ASP B N 6
ATOM 9657 C CA . ASP B 2 1 ? -4.848 12.084 9.139 1.00 0.00 100 ASP B CA 6
ATOM 9658 C C . ASP B 2 1 ? -3.976 11.507 8.027 1.00 0.00 100 ASP B C 6
ATOM 9659 O O . ASP B 2 1 ? -3.868 12.085 6.944 1.00 0.00 100 ASP B O 6
ATOM 9668 N N . ASP B 2 2 ? -3.357 10.362 8.300 1.00 0.00 101 ASP B N 6
ATOM 9669 C CA . ASP B 2 2 ? -2.495 9.707 7.323 1.00 0.00 101 ASP B CA 6
ATOM 9670 C C . ASP B 2 2 ? -2.882 8.241 7.152 1.00 0.00 101 ASP B C 6
ATOM 9671 O O . ASP B 2 2 ? -3.248 7.568 8.116 1.00 0.00 101 ASP B O 6
ATOM 9680 N N . ASP B 2 3 ? -2.797 7.752 5.920 1.00 0.00 102 ASP B N 6
ATOM 9681 C CA . ASP B 2 3 ? -3.137 6.365 5.621 1.00 0.00 102 ASP B CA 6
ATOM 9682 C C . ASP B 2 3 ? -4.595 6.076 5.962 1.00 0.00 102 ASP B C 6
ATOM 9683 O O . ASP B 2 3 ? -4.913 5.035 6.540 1.00 0.00 102 ASP B O 6
ATOM 9692 N N . ARG B 2 4 ? -5.478 7.002 5.603 1.00 0.00 103 ARG B N 6
ATOM 9693 C CA . ARG B 2 4 ? -6.902 6.845 5.871 1.00 0.00 103 ARG B CA 6
ATOM 9694 C C . ARG B 2 4 ? -7.465 5.637 5.128 1.00 0.00 103 ARG B C 6
ATOM 9695 O O . ARG B 2 4 ? -8.175 4.815 5.707 1.00 0.00 103 ARG B O 6
ATOM 9716 N N . TYR B 2 5 ? -7.146 5.537 3.841 1.00 0.00 104 TYR B N 6
ATOM 9717 C CA . TYR B 2 5 ? -7.621 4.430 3.019 1.00 0.00 104 TYR B CA 6
ATOM 9718 C C . TYR B 2 5 ? -7.138 3.094 3.575 1.00 0.00 104 TYR B C 6
ATOM 9719 O O . TYR B 2 5 ? -7.857 2.094 3.529 1.00 0.00 104 TYR B O 6
ATOM 9737 N N . LEU B 2 6 ? -5.917 3.083 4.101 1.00 0.00 105 LEU B N 6
ATOM 9738 C CA . LEU B 2 6 ? -5.339 1.869 4.667 1.00 0.00 105 LEU B CA 6
ATOM 9739 C C . LEU B 2 6 ? -6.232 1.312 5.774 1.00 0.00 105 LEU B C 6
ATOM 9740 O O . LEU B 2 6 ? -6.597 0.137 5.757 1.00 0.00 105 LEU B O 6
ATOM 9756 N N . ARG B 2 7 ? -6.581 2.165 6.730 1.00 0.00 106 ARG B N 6
ATOM 9757 C CA . ARG B 2 7 ? -7.435 1.763 7.840 1.00 0.00 106 ARG B CA 6
ATOM 9758 C C . ARG B 2 7 ? -8.790 1.280 7.334 1.00 0.00 106 ARG B C 6
ATOM 9759 O O . ARG B 2 7 ? -9.409 0.401 7.932 1.00 0.00 106 ARG B O 6
ATOM 9780 N N . GLU B 2 8 ? -9.245 1.860 6.228 1.00 0.00 107 GLU B N 6
ATOM 9781 C CA . GLU B 2 8 ? -10.529 1.487 5.642 1.00 0.00 107 GLU B CA 6
ATOM 9782 C C . GLU B 2 8 ? -10.545 0.007 5.270 1.00 0.00 107 GLU B C 6
ATOM 9783 O O . GLU B 2 8 ? -11.387 -0.753 5.749 1.00 0.00 107 GLU B O 6
ATOM 9795 N N . ALA B 2 9 ? -9.608 -0.397 4.419 1.00 0.00 108 ALA B N 6
ATOM 9796 C CA . ALA B 2 9 ? -9.515 -1.787 3.990 1.00 0.00 108 ALA B CA 6
ATOM 9797 C C . ALA B 2 9 ? -9.018 -2.675 5.126 1.00 0.00 108 ALA B C 6
ATOM 9798 O O . ALA B 2 9 ? -9.544 -3.765 5.355 1.00 0.00 108 ALA B O 6
ATOM 9805 N N . ILE B 2 10 ? -8.006 -2.194 5.838 1.00 0.00 109 ILE B N 6
ATOM 9806 C CA . ILE B 2 10 ? -7.433 -2.931 6.957 1.00 0.00 109 ILE B CA 6
ATOM 9807 C C . ILE B 2 10 ? -8.507 -3.264 7.990 1.00 0.00 109 ILE B C 6
ATOM 9808 O O . ILE B 2 10 ? -8.696 -4.427 8.353 1.00 0.00 109 ILE B O 6
ATOM 9824 N N . GLN B 2 11 ? -9.212 -2.240 8.455 1.00 0.00 110 GLN B N 6
ATOM 9825 C CA . GLN B 2 11 ? -10.270 -2.431 9.438 1.00 0.00 110 GLN B CA 6
ATOM 9826 C C . GLN B 2 11 ? -11.381 -3.297 8.864 1.00 0.00 110 GLN B C 6
ATOM 9827 O O . GLN B 2 11 ? -11.993 -4.092 9.580 1.00 0.00 110 GLN B O 6
ATOM 9841 N N . GLU B 2 12 ? -11.631 -3.156 7.565 1.00 0.00 111 GLU B N 6
ATOM 9842 C CA . GLU B 2 12 ? -12.660 -3.947 6.904 1.00 0.00 111 GLU B CA 6
ATOM 9843 C C . GLU B 2 12 ? -12.423 -5.425 7.171 1.00 0.00 111 GLU B C 6
ATOM 9844 O O . GLU B 2 12 ? -13.344 -6.165 7.517 1.00 0.00 111 GLU B O 6
ATOM 9856 N N . TYR B 2 13 ? -11.171 -5.840 7.031 1.00 0.00 112 TYR B N 6
ATOM 9857 C CA . TYR B 2 13 ? -10.800 -7.223 7.284 1.00 0.00 112 TYR B CA 6
ATOM 9858 C C . TYR B 2 13 ? -10.908 -7.517 8.771 1.00 0.00 112 TYR B C 6
ATOM 9859 O O . TYR B 2 13 ? -11.273 -8.623 9.171 1.00 0.00 112 TYR B O 6
ATOM 9877 N N . ASP B 2 14 ? -10.610 -6.513 9.591 1.00 0.00 113 ASP B N 6
ATOM 9878 C CA . ASP B 2 14 ? -10.701 -6.664 11.035 1.00 0.00 113 ASP B CA 6
ATOM 9879 C C . ASP B 2 14 ? -12.130 -7.019 11.428 1.00 0.00 113 ASP B C 6
ATOM 9880 O O . ASP B 2 14 ? -12.363 -7.718 12.415 1.00 0.00 113 ASP B O 6
ATOM 9889 N N . ASN B 2 15 ? -13.086 -6.538 10.634 1.00 0.00 114 ASN B N 6
ATOM 9890 C CA . ASN B 2 15 ? -14.495 -6.808 10.883 1.00 0.00 114 ASN B CA 6
ATOM 9891 C C . ASN B 2 15 ? -14.887 -8.174 10.332 1.00 0.00 114 ASN B C 6
ATOM 9892 O O . ASN B 2 15 ? -15.716 -8.874 10.913 1.00 0.00 114 ASN B O 6
ATOM 9903 N N . ILE B 2 16 ? -14.282 -8.553 9.208 1.00 0.00 115 ILE B N 6
ATOM 9904 C CA . ILE B 2 16 ? -14.571 -9.838 8.585 1.00 0.00 115 ILE B CA 6
ATOM 9905 C C . ILE B 2 16 ? -14.145 -10.990 9.491 1.00 0.00 115 ILE B C 6
ATOM 9906 O O . ILE B 2 16 ? -14.783 -12.043 9.516 1.00 0.00 115 ILE B O 6
ATOM 9922 N N . ALA B 2 17 ? -13.065 -10.781 10.234 1.00 0.00 116 ALA B N 6
ATOM 9923 C CA . ALA B 2 17 ? -12.554 -11.799 11.143 1.00 0.00 116 ALA B CA 6
ATOM 9924 C C . ALA B 2 17 ? -13.130 -11.624 12.545 1.00 0.00 116 ALA B C 6
ATOM 9925 O O . ALA B 2 17 ? -12.399 -11.641 13.535 1.00 0.00 116 ALA B O 6
ATOM 9932 N N . LYS B 2 18 ? -14.446 -11.454 12.620 1.00 0.00 117 LYS B N 6
ATOM 9933 C CA . LYS B 2 18 ? -15.122 -11.277 13.899 1.00 0.00 117 LYS B CA 6
ATOM 9934 C C . LYS B 2 18 ? -16.422 -12.072 13.942 1.00 0.00 117 LYS B C 6
ATOM 9935 O O . LYS B 2 18 ? -16.943 -12.292 15.057 1.00 0.00 117 LYS B O 6
ATOM 9955 N N . MET A 1 1 ? -18.541 8.948 -0.449 1.00 0.00 1 MET A N 7
ATOM 9956 C CA . MET A 1 1 ? -18.491 7.792 0.482 1.00 0.00 1 MET A CA 7
ATOM 9957 C C . MET A 1 1 ? -17.075 7.235 0.594 1.00 0.00 1 MET A C 7
ATOM 9958 O O . MET A 1 1 ? -16.167 7.674 -0.113 1.00 0.00 1 MET A O 7
ATOM 9974 N N . ASP A 1 2 ? -16.893 6.267 1.486 1.00 0.00 2 ASP A N 7
ATOM 9975 C CA . ASP A 1 2 ? -15.587 5.651 1.689 1.00 0.00 2 ASP A CA 7
ATOM 9976 C C . ASP A 1 2 ? -15.733 4.187 2.089 1.00 0.00 2 ASP A C 7
ATOM 9977 O O . ASP A 1 2 ? -14.910 3.650 2.832 1.00 0.00 2 ASP A O 7
ATOM 9986 N N . ARG A 1 3 ? -16.784 3.546 1.591 1.00 0.00 3 ARG A N 7
ATOM 9987 C CA . ARG A 1 3 ? -17.040 2.144 1.894 1.00 0.00 3 ARG A CA 7
ATOM 9988 C C . ARG A 1 3 ? -16.741 1.262 0.686 1.00 0.00 3 ARG A C 7
ATOM 9989 O O . ARG A 1 3 ? -16.343 0.107 0.831 1.00 0.00 3 ARG A O 7
ATOM 10010 N N . LYS A 1 4 ? -16.936 1.816 -0.507 1.00 0.00 4 LYS A N 7
ATOM 10011 C CA . LYS A 1 4 ? -16.690 1.081 -1.742 1.00 0.00 4 LYS A CA 7
ATOM 10012 C C . LYS A 1 4 ? -15.197 0.871 -1.963 1.00 0.00 4 LYS A C 7
ATOM 10013 O O . LYS A 1 4 ? -14.783 -0.137 -2.532 1.00 0.00 4 LYS A O 7
ATOM 10032 N N . VAL A 1 5 ? -14.389 1.824 -1.506 1.00 0.00 5 VAL A N 7
ATOM 10033 C CA . VAL A 1 5 ? -12.942 1.723 -1.655 1.00 0.00 5 VAL A CA 7
ATOM 10034 C C . VAL A 1 5 ? -12.448 0.386 -1.115 1.00 0.00 5 VAL A C 7
ATOM 10035 O O . VAL A 1 5 ? -11.516 -0.210 -1.655 1.00 0.00 5 VAL A O 7
ATOM 10048 N N . ALA A 1 6 ? -13.097 -0.083 -0.054 1.00 0.00 6 ALA A N 7
ATOM 10049 C CA . ALA A 1 6 ? -12.745 -1.357 0.555 1.00 0.00 6 ALA A CA 7
ATOM 10050 C C . ALA A 1 6 ? -13.191 -2.515 -0.329 1.00 0.00 6 ALA A C 7
ATOM 10051 O O . ALA A 1 6 ? -12.485 -3.513 -0.466 1.00 0.00 6 ALA A O 7
ATOM 10058 N N . ARG A 1 7 ? -14.370 -2.371 -0.929 1.00 0.00 7 ARG A N 7
ATOM 10059 C CA . ARG A 1 7 ? -14.911 -3.402 -1.805 1.00 0.00 7 ARG A CA 7
ATOM 10060 C C . ARG A 1 7 ? -14.083 -3.526 -3.075 1.00 0.00 7 ARG A C 7
ATOM 10061 O O . ARG A 1 7 ? -13.845 -4.627 -3.567 1.00 0.00 7 ARG A O 7
ATOM 10082 N N . GLU A 1 8 ? -13.641 -2.391 -3.600 1.00 0.00 8 GLU A N 7
ATOM 10083 C CA . GLU A 1 8 ? -12.833 -2.381 -4.812 1.00 0.00 8 GLU A CA 7
ATOM 10084 C C . GLU A 1 8 ? -11.439 -2.926 -4.524 1.00 0.00 8 GLU A C 7
ATOM 10085 O O . GLU A 1 8 ? -10.945 -3.801 -5.234 1.00 0.00 8 GLU A O 7
ATOM 10097 N N . PHE A 1 9 ? -10.818 -2.412 -3.468 1.00 0.00 9 PHE A N 7
ATOM 10098 C CA . PHE A 1 9 ? -9.489 -2.862 -3.080 1.00 0.00 9 PHE A CA 7
ATOM 10099 C C . PHE A 1 9 ? -9.523 -4.340 -2.716 1.00 0.00 9 PHE A C 7
ATOM 10100 O O . PHE A 1 9 ? -8.615 -5.097 -3.056 1.00 0.00 9 PHE A O 7
ATOM 10117 N N . ARG A 1 10 ? -10.589 -4.744 -2.031 1.00 0.00 10 ARG A N 7
ATOM 10118 C CA . ARG A 1 10 ? -10.757 -6.132 -1.627 1.00 0.00 10 ARG A CA 7
ATOM 10119 C C . ARG A 1 10 ? -11.036 -7.015 -2.838 1.00 0.00 10 ARG A C 7
ATOM 10120 O O . ARG A 1 10 ? -10.391 -8.046 -3.028 1.00 0.00 10 ARG A O 7
ATOM 10141 N N . HIS A 1 11 ? -11.997 -6.602 -3.661 1.00 0.00 11 HIS A N 7
ATOM 10142 C CA . HIS A 1 11 ? -12.349 -7.359 -4.856 1.00 0.00 11 HIS A CA 7
ATOM 10143 C C . HIS A 1 11 ? -11.146 -7.486 -5.783 1.00 0.00 11 HIS A C 7
ATOM 10144 O O . HIS A 1 11 ? -10.901 -8.546 -6.356 1.00 0.00 11 HIS A O 7
ATOM 10159 N N . LYS A 1 12 ? -10.390 -6.403 -5.915 1.00 0.00 12 LYS A N 7
ATOM 10160 C CA . LYS A 1 12 ? -9.205 -6.406 -6.763 1.00 0.00 12 LYS A CA 7
ATOM 10161 C C . LYS A 1 12 ? -8.220 -7.464 -6.283 1.00 0.00 12 LYS A C 7
ATOM 10162 O O . LYS A 1 12 ? -7.691 -8.245 -7.076 1.00 0.00 12 LYS A O 7
ATOM 10181 N N . VAL A 1 13 ? -7.986 -7.492 -4.973 1.00 0.00 13 VAL A N 7
ATOM 10182 C CA . VAL A 1 13 ? -7.071 -8.460 -4.381 1.00 0.00 13 VAL A CA 7
ATOM 10183 C C . VAL A 1 13 ? -7.441 -9.880 -4.786 1.00 0.00 13 VAL A C 7
ATOM 10184 O O . VAL A 1 13 ? -6.599 -10.641 -5.261 1.00 0.00 13 VAL A O 7
ATOM 10197 N N . ASP A 1 14 ? -8.707 -10.233 -4.602 1.00 0.00 14 ASP A N 7
ATOM 10198 C CA . ASP A 1 14 ? -9.176 -11.565 -4.957 1.00 0.00 14 ASP A CA 7
ATOM 10199 C C . ASP A 1 14 ? -9.280 -11.726 -6.473 1.00 0.00 14 ASP A C 7
ATOM 10200 O O . ASP A 1 14 ? -9.350 -12.845 -6.979 1.00 0.00 14 ASP A O 7
ATOM 10209 N N . PHE A 1 15 ? -9.280 -10.606 -7.196 1.00 0.00 15 PHE A N 7
ATOM 10210 C CA . PHE A 1 15 ? -9.360 -10.641 -8.649 1.00 0.00 15 PHE A CA 7
ATOM 10211 C C . PHE A 1 15 ? -8.069 -11.195 -9.230 1.00 0.00 15 PHE A C 7
ATOM 10212 O O . PHE A 1 15 ? -8.075 -11.915 -10.229 1.00 0.00 15 PHE A O 7
ATOM 10229 N N . LEU A 1 16 ? -6.962 -10.842 -8.592 1.00 0.00 16 LEU A N 7
ATOM 10230 C CA . LEU A 1 16 ? -5.645 -11.286 -9.026 1.00 0.00 16 LEU A CA 7
ATOM 10231 C C . LEU A 1 16 ? -5.231 -12.556 -8.293 1.00 0.00 16 LEU A C 7
ATOM 10232 O O . LEU A 1 16 ? -4.837 -13.545 -8.909 1.00 0.00 16 LEU A O 7
ATOM 10248 N N . ILE A 1 17 ? -5.330 -12.514 -6.971 1.00 0.00 17 ILE A N 7
ATOM 10249 C CA . ILE A 1 17 ? -4.974 -13.653 -6.135 1.00 0.00 17 ILE A CA 7
ATOM 10250 C C . ILE A 1 17 ? -5.919 -14.818 -6.376 1.00 0.00 17 ILE A C 7
ATOM 10251 O O . ILE A 1 17 ? -5.486 -15.937 -6.653 1.00 0.00 17 ILE A O 7
ATOM 10267 N N . GLU A 1 18 ? -7.211 -14.549 -6.267 1.00 0.00 18 GLU A N 7
ATOM 10268 C CA . GLU A 1 18 ? -8.227 -15.565 -6.467 1.00 0.00 18 GLU A CA 7
ATOM 10269 C C . GLU A 1 18 ? -8.025 -16.757 -5.541 1.00 0.00 18 GLU A C 7
ATOM 10270 O O . GLU A 1 18 ? -8.748 -17.750 -5.610 1.00 0.00 18 GLU A O 7
ATOM 10282 N N . ASN A 1 19 ? -7.039 -16.637 -4.678 1.00 0.00 19 ASN A N 7
ATOM 10283 C CA . ASN A 1 19 ? -6.714 -17.685 -3.719 1.00 0.00 19 ASN A CA 7
ATOM 10284 C C . ASN A 1 19 ? -7.137 -17.276 -2.311 1.00 0.00 19 ASN A C 7
ATOM 10285 O O . ASN A 1 19 ? -7.906 -16.331 -2.134 1.00 0.00 19 ASN A O 7
ATOM 10296 N N . ASP A 1 20 ? -6.632 -17.993 -1.312 1.00 0.00 20 ASP A N 7
ATOM 10297 C CA . ASP A 1 20 ? -6.960 -17.700 0.077 1.00 0.00 20 ASP A CA 7
ATOM 10298 C C . ASP A 1 20 ? -5.698 -17.458 0.896 1.00 0.00 20 ASP A C 7
ATOM 10299 O O . ASP A 1 20 ? -5.582 -16.450 1.592 1.00 0.00 20 ASP A O 7
ATOM 10308 N N . ALA A 1 21 ? -4.751 -18.387 0.809 1.00 0.00 21 ALA A N 7
ATOM 10309 C CA . ALA A 1 21 ? -3.497 -18.270 1.543 1.00 0.00 21 ALA A CA 7
ATOM 10310 C C . ALA A 1 21 ? -2.757 -16.996 1.160 1.00 0.00 21 ALA A C 7
ATOM 10311 O O . ALA A 1 21 ? -2.123 -16.357 1.999 1.00 0.00 21 ALA A O 7
ATOM 10318 N N . GLU A 1 22 ? -2.844 -16.628 -0.114 1.00 0.00 22 GLU A N 7
ATOM 10319 C CA . GLU A 1 22 ? -2.184 -15.427 -0.609 1.00 0.00 22 GLU A CA 7
ATOM 10320 C C . GLU A 1 22 ? -2.850 -14.176 -0.046 1.00 0.00 22 GLU A C 7
ATOM 10321 O O . GLU A 1 22 ? -2.176 -13.267 0.434 1.00 0.00 22 GLU A O 7
ATOM 10333 N N . LYS A 1 23 ? -4.179 -14.140 -0.097 1.00 0.00 23 LYS A N 7
ATOM 10334 C CA . LYS A 1 23 ? -4.927 -13.003 0.421 1.00 0.00 23 LYS A CA 7
ATOM 10335 C C . LYS A 1 23 ? -4.725 -12.880 1.921 1.00 0.00 23 LYS A C 7
ATOM 10336 O O . LYS A 1 23 ? -4.685 -11.777 2.462 1.00 0.00 23 LYS A O 7
ATOM 10355 N N . ASP A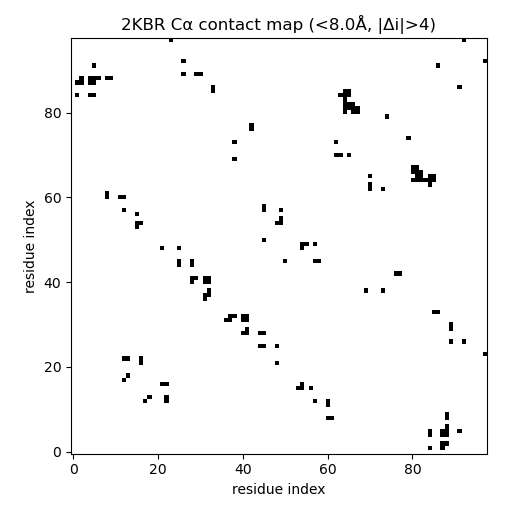 1 24 ? -4.575 -14.020 2.586 1.00 0.00 24 ASP A N 7
ATOM 10356 C CA . ASP A 1 24 ? -4.354 -14.030 4.023 1.00 0.00 24 ASP A CA 7
ATOM 10357 C C . ASP A 1 24 ? -3.048 -13.318 4.347 1.00 0.00 24 ASP A C 7
ATOM 10358 O O . ASP A 1 24 ? -2.996 -12.460 5.230 1.00 0.00 24 ASP A O 7
ATOM 10367 N N . TYR A 1 25 ? -1.995 -13.675 3.617 1.00 0.00 25 TYR A N 7
ATOM 10368 C CA . TYR A 1 25 ? -0.689 -13.064 3.814 1.00 0.00 25 TYR A CA 7
ATOM 10369 C C . TYR A 1 25 ? -0.709 -11.600 3.408 1.00 0.00 25 TYR A C 7
ATOM 10370 O O . TYR A 1 25 ? -0.253 -10.741 4.161 1.00 0.00 25 TYR A O 7
ATOM 10388 N N . LEU A 1 26 ? -1.256 -11.307 2.230 1.00 0.00 26 LEU A N 7
ATOM 10389 C CA . LEU A 1 26 ? -1.337 -9.926 1.778 1.00 0.00 26 LEU A CA 7
ATOM 10390 C C . LEU A 1 26 ? -2.100 -9.127 2.813 1.00 0.00 26 LEU A C 7
ATOM 10391 O O . LEU A 1 26 ? -1.698 -8.025 3.187 1.00 0.00 26 LEU A O 7
ATOM 10407 N N . TYR A 1 27 ? -3.179 -9.716 3.314 1.00 0.00 27 TYR A N 7
ATOM 10408 C CA . TYR A 1 27 ? -3.959 -9.074 4.355 1.00 0.00 27 TYR A CA 7
ATOM 10409 C C . TYR A 1 27 ? -3.065 -8.868 5.573 1.00 0.00 27 TYR A C 7
ATOM 10410 O O . TYR A 1 27 ? -3.183 -7.870 6.284 1.00 0.00 27 TYR A O 7
ATOM 10428 N N . ASP A 1 28 ? -2.149 -9.818 5.789 1.00 0.00 28 ASP A N 7
ATOM 10429 C CA . ASP A 1 28 ? -1.215 -9.734 6.900 1.00 0.00 28 ASP A CA 7
ATOM 10430 C C . ASP A 1 28 ? -0.164 -8.661 6.632 1.00 0.00 28 ASP A C 7
ATOM 10431 O O . ASP A 1 28 ? 0.317 -8.009 7.558 1.00 0.00 28 ASP A O 7
ATOM 10440 N N . VAL A 1 29 ? 0.186 -8.475 5.357 1.00 0.00 29 VAL A N 7
ATOM 10441 C CA . VAL A 1 29 ? 1.179 -7.473 4.984 1.00 0.00 29 VAL A CA 7
ATOM 10442 C C . VAL A 1 29 ? 0.680 -6.071 5.313 1.00 0.00 29 VAL A C 7
ATOM 10443 O O . VAL A 1 29 ? 1.348 -5.314 6.017 1.00 0.00 29 VAL A O 7
ATOM 10456 N N . LEU A 1 30 ? -0.501 -5.734 4.806 1.00 0.00 30 LEU A N 7
ATOM 10457 C CA . LEU A 1 30 ? -1.089 -4.425 5.055 1.00 0.00 30 LEU A CA 7
ATOM 10458 C C . LEU A 1 30 ? -1.396 -4.253 6.538 1.00 0.00 30 LEU A C 7
ATOM 10459 O O . LEU A 1 30 ? -1.310 -3.151 7.079 1.00 0.00 30 LEU A O 7
ATOM 10475 N N . ARG A 1 31 ? -1.748 -5.357 7.192 1.00 0.00 31 ARG A N 7
ATOM 10476 C CA . ARG A 1 31 ? -2.062 -5.336 8.615 1.00 0.00 31 ARG A CA 7
ATOM 10477 C C . ARG A 1 31 ? -0.805 -5.084 9.440 1.00 0.00 31 ARG A C 7
ATOM 10478 O O . ARG A 1 31 ? -0.839 -4.362 10.437 1.00 0.00 31 ARG A O 7
ATOM 10499 N N . MET A 1 32 ? 0.307 -5.676 9.013 1.00 0.00 32 MET A N 7
ATOM 10500 C CA . MET A 1 32 ? 1.575 -5.509 9.704 1.00 0.00 32 MET A CA 7
ATOM 10501 C C . MET A 1 32 ? 2.159 -4.137 9.384 1.00 0.00 32 MET A C 7
ATOM 10502 O O . MET A 1 32 ? 2.749 -3.482 10.244 1.00 0.00 32 MET A O 7
ATOM 10516 N N . TYR A 1 33 ? 1.982 -3.705 8.140 1.00 0.00 33 TYR A N 7
ATOM 10517 C CA . TYR A 1 33 ? 2.479 -2.409 7.702 1.00 0.00 33 TYR A CA 7
ATOM 10518 C C . TYR A 1 33 ? 1.782 -1.285 8.460 1.00 0.00 33 TYR A C 7
ATOM 10519 O O . TYR A 1 33 ? 2.371 -0.239 8.718 1.00 0.00 33 TYR A O 7
ATOM 10537 N N . HIS A 1 34 ? 0.521 -1.510 8.813 1.00 0.00 34 HIS A N 7
ATOM 10538 C CA . HIS A 1 34 ? -0.256 -0.515 9.543 1.00 0.00 34 HIS A CA 7
ATOM 10539 C C . HIS A 1 34 ? 0.344 -0.259 10.922 1.00 0.00 34 HIS A C 7
ATOM 10540 O O . HIS A 1 34 ? 0.389 0.879 11.389 1.00 0.00 34 HIS A O 7
ATOM 10555 N N . GLN A 1 35 ? 0.800 -1.326 11.569 1.00 0.00 35 GLN A N 7
ATOM 10556 C CA . GLN A 1 35 ? 1.393 -1.219 12.896 1.00 0.00 35 GLN A CA 7
ATOM 10557 C C . GLN A 1 35 ? 2.828 -0.706 12.823 1.00 0.00 35 GLN A C 7
ATOM 10558 O O . GLN A 1 35 ? 3.151 0.353 13.363 1.00 0.00 35 GLN A O 7
ATOM 10572 N N . THR A 1 36 ? 3.683 -1.471 12.162 1.00 0.00 36 THR A N 7
ATOM 10573 C CA . THR A 1 36 ? 5.091 -1.112 12.022 1.00 0.00 36 THR A CA 7
ATOM 10574 C C . THR A 1 36 ? 5.267 0.152 11.183 1.00 0.00 36 THR A C 7
ATOM 10575 O O . THR A 1 36 ? 6.235 0.891 11.361 1.00 0.00 36 THR A O 7
ATOM 10586 N N . MET A 1 37 ? 4.335 0.393 10.267 1.00 0.00 37 MET A N 7
ATOM 10587 C CA . MET A 1 37 ? 4.403 1.566 9.402 1.00 0.00 37 MET A CA 7
ATOM 10588 C C . MET A 1 37 ? 5.664 1.528 8.546 1.00 0.00 37 MET A C 7
ATOM 10589 O O . MET A 1 37 ? 6.235 2.568 8.215 1.00 0.00 37 MET A O 7
ATOM 10603 N N . ASP A 1 38 ? 6.094 0.320 8.190 1.00 0.00 38 ASP A N 7
ATOM 10604 C CA . ASP A 1 38 ? 7.289 0.138 7.373 1.00 0.00 38 ASP A CA 7
ATOM 10605 C C . ASP A 1 38 ? 6.916 -0.170 5.927 1.00 0.00 38 ASP A C 7
ATOM 10606 O O . ASP A 1 38 ? 6.381 -1.237 5.627 1.00 0.00 38 ASP A O 7
ATOM 10615 N N . VAL A 1 39 ? 7.206 0.770 5.036 1.00 0.00 39 VAL A N 7
ATOM 10616 C CA . VAL A 1 39 ? 6.905 0.601 3.620 1.00 0.00 39 VAL A CA 7
ATOM 10617 C C . VAL A 1 39 ? 7.870 -0.381 2.964 1.00 0.00 39 VAL A C 7
ATOM 10618 O O . VAL A 1 39 ? 7.543 -1.007 1.956 1.00 0.00 39 VAL A O 7
ATOM 10631 N N . ALA A 1 40 ? 9.057 -0.520 3.545 1.00 0.00 40 ALA A N 7
ATOM 10632 C CA . ALA A 1 40 ? 10.060 -1.430 3.015 1.00 0.00 40 ALA A CA 7
ATOM 10633 C C . ALA A 1 40 ? 9.669 -2.874 3.286 1.00 0.00 40 ALA A C 7
ATOM 10634 O O . ALA A 1 40 ? 10.087 -3.786 2.572 1.00 0.00 40 ALA A O 7
ATOM 10641 N N . VAL A 1 41 ? 8.862 -3.075 4.321 1.00 0.00 41 VAL A N 7
ATOM 10642 C CA . VAL A 1 41 ? 8.414 -4.406 4.682 1.00 0.00 41 VAL A CA 7
ATOM 10643 C C . VAL A 1 41 ? 7.279 -4.864 3.774 1.00 0.00 41 VAL A C 7
ATOM 10644 O O . VAL A 1 41 ? 7.309 -5.972 3.238 1.00 0.00 41 VAL A O 7
ATOM 10657 N N . LEU A 1 42 ? 6.278 -4.006 3.601 1.00 0.00 42 LEU A N 7
ATOM 10658 C CA . LEU A 1 42 ? 5.138 -4.333 2.754 1.00 0.00 42 LEU A CA 7
ATOM 10659 C C . LEU A 1 42 ? 5.588 -4.566 1.315 1.00 0.00 42 LEU A C 7
ATOM 10660 O O . LEU A 1 42 ? 5.079 -5.456 0.634 1.00 0.00 42 LEU A O 7
ATOM 10676 N N . VAL A 1 43 ? 6.552 -3.768 0.861 1.00 0.00 43 VAL A N 7
ATOM 10677 C CA . VAL A 1 43 ? 7.071 -3.905 -0.495 1.00 0.00 43 VAL A CA 7
ATOM 10678 C C . VAL A 1 43 ? 7.697 -5.282 -0.689 1.00 0.00 43 VAL A C 7
ATOM 10679 O O . VAL A 1 43 ? 7.516 -5.917 -1.728 1.00 0.00 43 VAL A O 7
ATOM 10692 N N . GLY A 1 44 ? 8.432 -5.739 0.321 1.00 0.00 44 GLY A N 7
ATOM 10693 C CA . GLY A 1 44 ? 9.068 -7.040 0.243 1.00 0.00 44 GLY A CA 7
ATOM 10694 C C . GLY A 1 44 ? 8.060 -8.163 0.111 1.00 0.00 44 GLY A C 7
ATOM 10695 O O . GLY A 1 44 ? 8.163 -8.999 -0.788 1.00 0.00 44 GLY A O 7
ATOM 10699 N N . ASP A 1 45 ? 7.078 -8.181 1.007 1.00 0.00 45 ASP A N 7
ATOM 10700 C CA . ASP A 1 45 ? 6.043 -9.207 0.985 1.00 0.00 45 ASP A CA 7
ATOM 10701 C C . ASP A 1 45 ? 5.266 -9.166 -0.326 1.00 0.00 45 ASP A C 7
ATOM 10702 O O . ASP A 1 45 ? 5.066 -10.194 -0.978 1.00 0.00 45 ASP A O 7
ATOM 10711 N N . LEU A 1 46 ? 4.830 -7.969 -0.715 1.00 0.00 46 LEU A N 7
ATOM 10712 C CA . LEU A 1 46 ? 4.077 -7.798 -1.953 1.00 0.00 46 LEU A CA 7
ATOM 10713 C C . LEU A 1 46 ? 4.802 -8.464 -3.118 1.00 0.00 46 LEU A C 7
ATOM 10714 O O . LEU A 1 46 ? 4.185 -9.133 -3.942 1.00 0.00 46 LEU A O 7
ATOM 10730 N N . LYS A 1 47 ? 6.116 -8.287 -3.174 1.00 0.00 47 LYS A N 7
ATOM 10731 C CA . LYS A 1 47 ? 6.917 -8.885 -4.236 1.00 0.00 47 LYS A CA 7
ATOM 10732 C C . LYS A 1 47 ? 6.865 -10.408 -4.154 1.00 0.00 47 LYS A C 7
ATOM 10733 O O . LYS A 1 47 ? 6.589 -11.088 -5.145 1.00 0.00 47 LYS A O 7
ATOM 10752 N N . LEU A 1 48 ? 7.126 -10.939 -2.964 1.00 0.00 48 LEU A N 7
ATOM 10753 C CA . LEU A 1 48 ? 7.109 -12.380 -2.743 1.00 0.00 48 LEU A CA 7
ATOM 10754 C C . LEU A 1 48 ? 5.799 -12.996 -3.226 1.00 0.00 48 LEU A C 7
ATOM 10755 O O . LEU A 1 48 ? 5.752 -14.173 -3.589 1.00 0.00 48 LEU A O 7
ATOM 10771 N N . VAL A 1 49 ? 4.738 -12.196 -3.231 1.00 0.00 49 VAL A N 7
ATOM 10772 C CA . VAL A 1 49 ? 3.429 -12.667 -3.673 1.00 0.00 49 VAL A CA 7
ATOM 10773 C C . VAL A 1 49 ? 3.140 -12.222 -5.102 1.00 0.00 49 VAL A C 7
ATOM 10774 O O . VAL A 1 49 ? 2.385 -12.869 -5.827 1.00 0.00 49 VAL A O 7
ATOM 10787 N N . ILE A 1 50 ? 3.745 -11.107 -5.496 1.00 0.00 50 ILE A N 7
ATOM 10788 C CA . ILE A 1 50 ? 3.557 -10.562 -6.833 1.00 0.00 50 ILE A CA 7
ATOM 10789 C C . ILE A 1 50 ? 4.828 -10.709 -7.668 1.00 0.00 50 ILE A C 7
ATOM 10790 O O . ILE A 1 50 ? 5.083 -9.936 -8.590 1.00 0.00 50 ILE A O 7
ATOM 10806 N N . ASN A 1 51 ? 5.623 -11.720 -7.342 1.00 0.00 51 ASN A N 7
ATOM 10807 C CA . ASN A 1 51 ? 6.865 -11.983 -8.062 1.00 0.00 51 ASN A CA 7
ATOM 10808 C C . ASN A 1 51 ? 6.626 -12.019 -9.572 1.00 0.00 51 ASN A C 7
ATOM 10809 O O . ASN A 1 51 ? 7.533 -11.746 -10.359 1.00 0.00 51 ASN A O 7
ATOM 10820 N N . GLU A 1 52 ? 5.401 -12.354 -9.968 1.00 0.00 52 GLU A N 7
ATOM 10821 C CA . GLU A 1 52 ? 5.043 -12.422 -11.379 1.00 0.00 52 GLU A CA 7
ATOM 10822 C C . GLU A 1 52 ? 4.395 -11.117 -11.838 1.00 0.00 52 GLU A C 7
ATOM 10823 O O . GLU A 1 52 ? 3.839 -10.374 -11.029 1.00 0.00 52 GLU A O 7
ATOM 10835 N N . PRO A 1 53 ? 4.459 -10.822 -13.147 1.00 0.00 53 PRO A N 7
ATOM 10836 C CA . PRO A 1 53 ? 3.879 -9.601 -13.712 1.00 0.00 53 PRO A CA 7
ATOM 10837 C C . PRO A 1 53 ? 2.352 -9.609 -13.694 1.00 0.00 53 PRO A C 7
ATOM 10838 O O . PRO A 1 53 ? 1.717 -8.556 -13.747 1.00 0.00 53 PRO A O 7
ATOM 10849 N N . SER A 1 54 ? 1.770 -10.802 -13.621 1.00 0.00 54 SER A N 7
ATOM 10850 C CA . SER A 1 54 ? 0.317 -10.942 -13.600 1.00 0.00 54 SER A CA 7
ATOM 10851 C C . SER A 1 54 ? -0.288 -10.230 -12.394 1.00 0.00 54 SER A C 7
ATOM 10852 O O . SER A 1 54 ? -1.371 -9.650 -12.482 1.00 0.00 54 SER A O 7
ATOM 10860 N N . ARG A 1 55 ? 0.416 -10.280 -11.267 1.00 0.00 55 ARG A N 7
ATOM 10861 C CA . ARG A 1 55 ? -0.055 -9.641 -10.041 1.00 0.00 55 ARG A CA 7
ATOM 10862 C C . ARG A 1 55 ? 0.394 -8.180 -9.958 1.00 0.00 55 ARG A C 7
ATOM 10863 O O . ARG A 1 55 ? 0.254 -7.542 -8.916 1.00 0.00 55 ARG A O 7
ATOM 10884 N N . LEU A 1 56 ? 0.930 -7.656 -11.058 1.00 0.00 56 LEU A N 7
ATOM 10885 C CA . LEU A 1 56 ? 1.399 -6.271 -11.109 1.00 0.00 56 LEU A CA 7
ATOM 10886 C C . LEU A 1 56 ? 0.403 -5.301 -10.468 1.00 0.00 56 LEU A C 7
ATOM 10887 O O . LEU A 1 56 ? 0.756 -4.562 -9.548 1.00 0.00 56 LEU A O 7
ATOM 10903 N N . PRO A 1 57 ? -0.857 -5.280 -10.949 1.00 0.00 57 PRO A N 7
ATOM 10904 C CA . PRO A 1 57 ? -1.902 -4.393 -10.433 1.00 0.00 57 PRO A CA 7
ATOM 10905 C C . PRO A 1 57 ? -1.850 -4.214 -8.915 1.00 0.00 57 PRO A C 7
ATOM 10906 O O . PRO A 1 57 ? -2.224 -3.165 -8.395 1.00 0.00 57 PRO A O 7
ATOM 10917 N N . LEU A 1 58 ? -1.386 -5.240 -8.208 1.00 0.00 58 LEU A N 7
ATOM 10918 C CA . LEU A 1 58 ? -1.291 -5.183 -6.751 1.00 0.00 58 LEU A CA 7
ATOM 10919 C C . LEU A 1 58 ? -0.443 -3.998 -6.296 1.00 0.00 58 LEU A C 7
ATOM 10920 O O . LEU A 1 58 ? -0.703 -3.406 -5.249 1.00 0.00 58 LEU A O 7
ATOM 10936 N N . PHE A 1 59 ? 0.567 -3.652 -7.087 1.00 0.00 59 PHE A N 7
ATOM 10937 C CA . PHE A 1 59 ? 1.444 -2.533 -6.754 1.00 0.00 59 PHE A CA 7
ATOM 10938 C C . PHE A 1 59 ? 0.718 -1.201 -6.931 1.00 0.00 59 PHE A C 7
ATOM 10939 O O . PHE A 1 59 ? 0.714 -0.357 -6.031 1.00 0.00 59 PHE A O 7
ATOM 10956 N N . ASP A 1 60 ? 0.101 -1.020 -8.093 1.00 0.00 60 ASP A N 7
ATOM 10957 C CA . ASP A 1 60 ? -0.631 0.205 -8.389 1.00 0.00 60 ASP A CA 7
ATOM 10958 C C . ASP A 1 60 ? -1.944 0.248 -7.617 1.00 0.00 60 ASP A C 7
ATOM 10959 O O . ASP A 1 60 ? -2.514 1.314 -7.401 1.00 0.00 60 ASP A O 7
ATOM 10968 N N . ALA A 1 61 ? -2.418 -0.921 -7.212 1.00 0.00 61 ALA A N 7
ATOM 10969 C CA . ALA A 1 61 ? -3.659 -1.031 -6.463 1.00 0.00 61 ALA A CA 7
ATOM 10970 C C . ALA A 1 61 ? -3.526 -0.427 -5.066 1.00 0.00 61 ALA A C 7
ATOM 10971 O O . ALA A 1 61 ? -4.355 0.379 -4.644 1.00 0.00 61 ALA A O 7
ATOM 10978 N N . ILE A 1 62 ? -2.486 -0.845 -4.349 1.00 0.00 62 ILE A N 7
ATOM 10979 C CA . ILE A 1 62 ? -2.238 -0.374 -2.987 1.00 0.00 62 ILE A CA 7
ATOM 10980 C C . ILE A 1 62 ? -1.682 1.050 -2.947 1.00 0.00 62 ILE A C 7
ATOM 10981 O O . ILE A 1 62 ? -1.974 1.810 -2.026 1.00 0.00 62 ILE A O 7
ATOM 10997 N N . ARG A 1 63 ? -0.856 1.399 -3.929 1.00 0.00 63 ARG A N 7
ATOM 10998 C CA . ARG A 1 63 ? -0.234 2.724 -3.983 1.00 0.00 63 ARG A CA 7
ATOM 10999 C C . ARG A 1 63 ? -1.212 3.857 -3.638 1.00 0.00 63 ARG A C 7
ATOM 11000 O O . ARG A 1 63 ? -0.914 4.703 -2.795 1.00 0.00 63 ARG A O 7
ATOM 11021 N N . PRO A 1 64 ? -2.383 3.907 -4.298 1.00 0.00 64 PRO A N 7
ATOM 11022 C CA . PRO A 1 64 ? -3.382 4.956 -4.066 1.00 0.00 64 PRO A CA 7
ATOM 11023 C C . PRO A 1 64 ? -3.559 5.317 -2.591 1.00 0.00 64 PRO A C 7
ATOM 11024 O O . PRO A 1 64 ? -3.447 6.484 -2.217 1.00 0.00 64 PRO A O 7
ATOM 11035 N N . LEU A 1 65 ? -3.824 4.319 -1.754 1.00 0.00 65 LEU A N 7
ATOM 11036 C CA . LEU A 1 65 ? -4.000 4.563 -0.325 1.00 0.00 65 LEU A CA 7
ATOM 11037 C C . LEU A 1 65 ? -2.657 4.835 0.349 1.00 0.00 65 LEU A C 7
ATOM 11038 O O . LEU A 1 65 ? -2.590 5.511 1.373 1.00 0.00 65 LEU A O 7
ATOM 11054 N N . ILE A 1 66 ? -1.588 4.304 -0.240 1.00 0.00 66 ILE A N 7
ATOM 11055 C CA . ILE A 1 66 ? -0.246 4.491 0.297 1.00 0.00 66 ILE A CA 7
ATOM 11056 C C . ILE A 1 66 ? 0.164 5.965 0.234 1.00 0.00 66 ILE A C 7
ATOM 11057 O O . ILE A 1 66 ? -0.025 6.624 -0.789 1.00 0.00 66 ILE A O 7
ATOM 11073 N N . PRO A 1 67 ? 0.740 6.500 1.328 1.00 0.00 67 PRO A N 7
ATOM 11074 C CA . PRO A 1 67 ? 1.184 7.897 1.388 1.00 0.00 67 PRO A CA 7
ATOM 11075 C C . PRO A 1 67 ? 1.925 8.337 0.149 1.00 0.00 67 PRO A C 7
ATOM 11076 O O . PRO A 1 67 ? 2.752 7.615 -0.406 1.00 0.00 67 PRO A O 7
ATOM 11087 N N . LEU A 1 68 ? 1.600 9.544 -0.258 1.00 0.00 68 LEU A N 7
ATOM 11088 C CA . LEU A 1 68 ? 2.185 10.166 -1.419 1.00 0.00 68 LEU A CA 7
ATOM 11089 C C . LEU A 1 68 ? 3.708 10.089 -1.382 1.00 0.00 68 LEU A C 7
ATOM 11090 O O . LEU A 1 68 ? 4.352 9.874 -2.411 1.00 0.00 68 LEU A O 7
ATOM 11106 N N . LYS A 1 69 ? 4.279 10.245 -0.193 1.00 0.00 69 LYS A N 7
ATOM 11107 C CA . LYS A 1 69 ? 5.726 10.168 -0.032 1.00 0.00 69 LYS A CA 7
ATOM 11108 C C . LYS A 1 69 ? 6.181 8.720 -0.160 1.00 0.00 69 LYS A C 7
ATOM 11109 O O . LYS A 1 69 ? 7.155 8.416 -0.854 1.00 0.00 69 LYS A O 7
ATOM 11128 N N . HIS A 1 70 ? 5.452 7.829 0.503 1.00 0.00 70 HIS A N 7
ATOM 11129 C CA . HIS A 1 70 ? 5.756 6.408 0.458 1.00 0.00 70 HIS A CA 7
ATOM 11130 C C . HIS A 1 70 ? 5.570 5.869 -0.956 1.00 0.00 70 HIS A C 7
ATOM 11131 O O . HIS A 1 70 ? 6.183 4.875 -1.335 1.00 0.00 70 HIS A O 7
ATOM 11146 N N . GLN A 1 71 ? 4.727 6.544 -1.737 1.00 0.00 71 GLN A N 7
ATOM 11147 C CA . GLN A 1 71 ? 4.474 6.139 -3.114 1.00 0.00 71 GLN A CA 7
ATOM 11148 C C . GLN A 1 71 ? 5.761 6.220 -3.926 1.00 0.00 71 GLN A C 7
ATOM 11149 O O . GLN A 1 71 ? 6.141 5.269 -4.608 1.00 0.00 71 GLN A O 7
ATOM 11163 N N . VAL A 1 72 ? 6.435 7.362 -3.835 1.00 0.00 72 VAL A N 7
ATOM 11164 C CA . VAL A 1 72 ? 7.689 7.561 -4.548 1.00 0.00 72 VAL A CA 7
ATOM 11165 C C . VAL A 1 72 ? 8.726 6.556 -4.072 1.00 0.00 72 VAL A C 7
ATOM 11166 O O . VAL A 1 72 ? 9.304 5.818 -4.869 1.00 0.00 72 VAL A O 7
ATOM 11179 N N . GLU A 1 73 ? 8.945 6.518 -2.758 1.00 0.00 73 GLU A N 7
ATOM 11180 C CA . GLU A 1 73 ? 9.901 5.586 -2.178 1.00 0.00 73 GLU A CA 7
ATOM 11181 C C . GLU A 1 73 ? 9.520 4.163 -2.549 1.00 0.00 73 GLU A C 7
ATOM 11182 O O . GLU A 1 73 ? 10.380 3.323 -2.811 1.00 0.00 73 GLU A O 7
ATOM 11194 N N . TYR A 1 74 ? 8.217 3.911 -2.607 1.00 0.00 74 TYR A N 7
ATOM 11195 C CA . TYR A 1 74 ? 7.715 2.602 -2.990 1.00 0.00 74 TYR A CA 7
ATOM 11196 C C . TYR A 1 74 ? 8.199 2.283 -4.397 1.00 0.00 74 TYR A C 7
ATOM 11197 O O . TYR A 1 74 ? 8.487 1.133 -4.728 1.00 0.00 74 TYR A O 7
ATOM 11215 N N . ASP A 1 75 ? 8.305 3.330 -5.215 1.00 0.00 75 ASP A N 7
ATOM 11216 C CA . ASP A 1 75 ? 8.777 3.185 -6.584 1.00 0.00 75 ASP A CA 7
ATOM 11217 C C . ASP A 1 75 ? 10.281 2.926 -6.600 1.00 0.00 75 ASP A C 7
ATOM 11218 O O . ASP A 1 75 ? 10.784 2.184 -7.442 1.00 0.00 75 ASP A O 7
ATOM 11227 N N . GLN A 1 76 ? 10.994 3.543 -5.656 1.00 0.00 76 GLN A N 7
ATOM 11228 C CA . GLN A 1 76 ? 12.439 3.375 -5.562 1.00 0.00 76 GLN A CA 7
ATOM 11229 C C . GLN A 1 76 ? 12.797 1.939 -5.197 1.00 0.00 76 GLN A C 7
ATOM 11230 O O . GLN A 1 76 ? 13.812 1.408 -5.647 1.00 0.00 76 GLN A O 7
ATOM 11244 N N . LEU A 1 77 ? 11.957 1.316 -4.377 1.00 0.00 77 LEU A N 7
ATOM 11245 C CA . LEU A 1 77 ? 12.185 -0.059 -3.951 1.00 0.00 77 LEU A CA 7
ATOM 11246 C C . LEU A 1 77 ? 11.829 -1.040 -5.061 1.00 0.00 77 LEU A C 7
ATOM 11247 O O . LEU A 1 77 ? 12.527 -2.032 -5.275 1.00 0.00 77 LEU A O 7
ATOM 11263 N N . THR A 1 78 ? 10.740 -0.757 -5.765 1.00 0.00 78 THR A N 7
ATOM 11264 C CA . THR A 1 78 ? 10.291 -1.614 -6.857 1.00 0.00 78 THR A CA 7
ATOM 11265 C C . THR A 1 78 ? 11.274 -1.567 -8.025 1.00 0.00 78 THR A C 7
ATOM 11266 O O . THR A 1 78 ? 11.827 -0.512 -8.339 1.00 0.00 78 THR A O 7
ATOM 11277 N N . PRO A 1 79 ? 11.506 -2.714 -8.688 1.00 0.00 79 PRO A N 7
ATOM 11278 C CA . PRO A 1 79 ? 12.427 -2.794 -9.825 1.00 0.00 79 PRO A CA 7
ATOM 11279 C C . PRO A 1 79 ? 11.840 -2.178 -11.090 1.00 0.00 79 PRO A C 7
ATOM 11280 O O . PRO A 1 79 ? 10.627 -2.002 -11.202 1.00 0.00 79 PRO A O 7
ATOM 11291 N N . ARG A 1 80 ? 12.708 -1.852 -12.043 1.00 0.00 80 ARG A N 7
ATOM 11292 C CA . ARG A 1 80 ? 12.273 -1.257 -13.301 1.00 0.00 80 ARG A CA 7
ATOM 11293 C C . ARG A 1 80 ? 12.171 -2.314 -14.396 1.00 0.00 80 ARG A C 7
ATOM 11294 O O . ARG A 1 80 ? 11.328 -2.221 -15.285 1.00 0.00 80 ARG A O 7
ATOM 11315 N N . ASP B 2 1 ? -2.802 13.029 1.812 1.00 0.00 100 ASP B N 7
ATOM 11316 C CA . ASP B 2 1 ? -2.830 11.630 1.399 1.00 0.00 100 ASP B CA 7
ATOM 11317 C C . ASP B 2 1 ? -2.210 10.734 2.470 1.00 0.00 100 ASP B C 7
ATOM 11318 O O . ASP B 2 1 ? -1.386 9.870 2.172 1.00 0.00 100 ASP B O 7
ATOM 11327 N N . ASP B 2 2 ? -2.617 10.949 3.717 1.00 0.00 101 ASP B N 7
ATOM 11328 C CA . ASP B 2 2 ? -2.107 10.162 4.834 1.00 0.00 101 ASP B CA 7
ATOM 11329 C C . ASP B 2 2 ? -2.502 8.695 4.686 1.00 0.00 101 ASP B C 7
ATOM 11330 O O . ASP B 2 2 ? -2.895 8.254 3.606 1.00 0.00 101 ASP B O 7
ATOM 11339 N N . ASP B 2 3 ? -2.397 7.941 5.778 1.00 0.00 102 ASP B N 7
ATOM 11340 C CA . ASP B 2 3 ? -2.744 6.524 5.763 1.00 0.00 102 ASP B CA 7
ATOM 11341 C C . ASP B 2 3 ? -4.173 6.309 6.257 1.00 0.00 102 ASP B C 7
ATOM 11342 O O . ASP B 2 3 ? -4.477 5.288 6.874 1.00 0.00 102 ASP B O 7
ATOM 11351 N N . ARG B 2 4 ? -5.043 7.275 5.981 1.00 0.00 103 ARG B N 7
ATOM 11352 C CA . ARG B 2 4 ? -6.438 7.191 6.397 1.00 0.00 103 ARG B CA 7
ATOM 11353 C C . ARG B 2 4 ? -7.163 6.077 5.644 1.00 0.00 103 ARG B C 7
ATOM 11354 O O . ARG B 2 4 ? -8.004 5.379 6.209 1.00 0.00 103 ARG B O 7
ATOM 11375 N N . TYR B 2 5 ? -6.832 5.921 4.367 1.00 0.00 104 TYR B N 7
ATOM 11376 C CA . TYR B 2 5 ? -7.450 4.892 3.538 1.00 0.00 104 TYR B CA 7
ATOM 11377 C C . TYR B 2 5 ? -7.024 3.500 3.989 1.00 0.00 104 TYR B C 7
ATOM 11378 O O . TYR B 2 5 ? -7.781 2.537 3.869 1.00 0.00 104 TYR B O 7
ATOM 11396 N N . LEU B 2 6 ? -5.804 3.401 4.510 1.00 0.00 105 LEU B N 7
ATOM 11397 C CA . LEU B 2 6 ? -5.276 2.125 4.979 1.00 0.00 105 LEU B CA 7
ATOM 11398 C C . LEU B 2 6 ? -6.179 1.526 6.053 1.00 0.00 105 LEU B C 7
ATOM 11399 O O . LEU B 2 6 ? -6.594 0.371 5.954 1.00 0.00 105 LEU B O 7
ATOM 11415 N N . ARG B 2 7 ? -6.482 2.316 7.076 1.00 0.00 106 ARG B N 7
ATOM 11416 C CA . ARG B 2 7 ? -7.337 1.859 8.164 1.00 0.00 106 ARG B CA 7
ATOM 11417 C C . ARG B 2 7 ? -8.731 1.517 7.652 1.00 0.00 106 ARG B C 7
ATOM 11418 O O . ARG B 2 7 ? -9.392 0.622 8.175 1.00 0.00 106 ARG B O 7
ATOM 11439 N N . GLU B 2 8 ? -9.176 2.235 6.625 1.00 0.00 107 GLU B N 7
ATOM 11440 C CA . GLU B 2 8 ? -10.493 2.001 6.046 1.00 0.00 107 GLU B CA 7
ATOM 11441 C C . GLU B 2 8 ? -10.626 0.560 5.564 1.00 0.00 107 GLU B C 7
ATOM 11442 O O . GLU B 2 8 ? -11.510 -0.173 6.006 1.00 0.00 107 GLU B O 7
ATOM 11454 N N . ALA B 2 9 ? -9.737 0.160 4.660 1.00 0.00 108 ALA B N 7
ATOM 11455 C CA . ALA B 2 9 ? -9.753 -1.196 4.121 1.00 0.00 108 ALA B CA 7
ATOM 11456 C C . ALA B 2 9 ? -9.289 -2.203 5.168 1.00 0.00 108 ALA B C 7
ATOM 11457 O O . ALA B 2 9 ? -9.848 -3.294 5.286 1.00 0.00 108 ALA B O 7
ATOM 11464 N N . ILE B 2 10 ? -8.263 -1.829 5.924 1.00 0.00 109 ILE B N 7
ATOM 11465 C CA . ILE B 2 10 ? -7.718 -2.696 6.963 1.00 0.00 109 ILE B CA 7
ATOM 11466 C C . ILE B 2 10 ? -8.798 -3.086 7.972 1.00 0.00 109 ILE B C 7
ATOM 11467 O O . ILE B 2 10 ? -9.038 -4.271 8.211 1.00 0.00 109 ILE B O 7
ATOM 11483 N N . GLN B 2 11 ? -9.450 -2.088 8.559 1.00 0.00 110 GLN B N 7
ATOM 11484 C CA . GLN B 2 11 ? -10.501 -2.339 9.537 1.00 0.00 110 GLN B CA 7
ATOM 11485 C C . GLN B 2 11 ? -11.670 -3.076 8.899 1.00 0.00 110 GLN B C 7
ATOM 11486 O O . GLN B 2 11 ? -12.273 -3.951 9.519 1.00 0.00 110 GLN B O 7
ATOM 11500 N N . GLU B 2 12 ? -11.981 -2.730 7.653 1.00 0.00 111 GLU B N 7
ATOM 11501 C CA . GLU B 2 12 ? -13.074 -3.382 6.941 1.00 0.00 111 GLU B CA 7
ATOM 11502 C C . GLU B 2 12 ? -12.899 -4.891 6.994 1.00 0.00 111 GLU B C 7
ATOM 11503 O O . GLU B 2 12 ? -13.848 -5.632 7.253 1.00 0.00 111 GLU B O 7
ATOM 11515 N N . TYR B 2 13 ? -11.670 -5.335 6.770 1.00 0.00 112 TYR B N 7
ATOM 11516 C CA . TYR B 2 13 ? -11.356 -6.754 6.817 1.00 0.00 112 TYR B CA 7
ATOM 11517 C C . TYR B 2 13 ? -11.431 -7.247 8.253 1.00 0.00 112 TYR B C 7
ATOM 11518 O O . TYR B 2 13 ? -11.835 -8.379 8.511 1.00 0.00 112 TYR B O 7
ATOM 11536 N N . ASP B 2 14 ? -11.057 -6.377 9.190 1.00 0.00 113 ASP B N 7
ATOM 11537 C CA . ASP B 2 14 ? -11.109 -6.726 10.602 1.00 0.00 113 ASP B CA 7
ATOM 11538 C C . ASP B 2 14 ? -12.540 -7.069 10.997 1.00 0.00 113 ASP B C 7
ATOM 11539 O O . ASP B 2 14 ? -12.774 -7.901 11.874 1.00 0.00 113 ASP B O 7
ATOM 11548 N N . ASN B 2 15 ? -13.495 -6.425 10.329 1.00 0.00 114 ASN B N 7
ATOM 11549 C CA . ASN B 2 15 ? -14.908 -6.661 10.591 1.00 0.00 114 ASN B CA 7
ATOM 11550 C C . ASN B 2 15 ? -15.394 -7.906 9.854 1.00 0.00 114 ASN B C 7
ATOM 11551 O O . ASN B 2 15 ? -16.263 -8.628 10.343 1.00 0.00 114 ASN B O 7
ATOM 11562 N N . ILE B 2 16 ? -14.831 -8.151 8.674 1.00 0.00 115 ILE B N 7
ATOM 11563 C CA . ILE B 2 16 ? -15.212 -9.308 7.874 1.00 0.00 115 ILE B CA 7
ATOM 11564 C C . ILE B 2 16 ? -14.686 -10.599 8.491 1.00 0.00 115 ILE B C 7
ATOM 11565 O O . ILE B 2 16 ? -15.448 -11.530 8.753 1.00 0.00 115 ILE B O 7
ATOM 11581 N N . ALA B 2 17 ? -13.383 -10.643 8.718 1.00 0.00 116 ALA B N 7
ATOM 11582 C CA . ALA B 2 17 ? -12.745 -11.815 9.304 1.00 0.00 116 ALA B CA 7
ATOM 11583 C C . ALA B 2 17 ? -12.413 -11.583 10.774 1.00 0.00 116 ALA B C 7
ATOM 11584 O O . ALA B 2 17 ? -11.245 -11.561 11.163 1.00 0.00 116 ALA B O 7
ATOM 11591 N N . LYS B 2 18 ? -13.450 -11.413 11.588 1.00 0.00 117 LYS B N 7
ATOM 11592 C CA . LYS B 2 18 ? -13.268 -11.184 13.018 1.00 0.00 117 LYS B CA 7
ATOM 11593 C C . LYS B 2 18 ? -12.685 -12.417 13.697 1.00 0.00 117 LYS B C 7
ATOM 11594 O O . LYS B 2 18 ? -12.401 -12.345 14.911 1.00 0.00 117 LYS B O 7
ATOM 11614 N N . MET A 1 1 ? -16.587 9.446 3.224 1.00 0.00 1 MET A N 8
ATOM 11615 C CA . MET A 1 1 ? -17.407 8.378 2.595 1.00 0.00 1 MET A CA 8
ATOM 11616 C C . MET A 1 1 ? -16.581 7.559 1.607 1.00 0.00 1 MET A C 8
ATOM 11617 O O . MET A 1 1 ? -16.376 7.968 0.465 1.00 0.00 1 MET A O 8
ATOM 11633 N N . ASP A 1 2 ? -16.107 6.402 2.058 1.00 0.00 2 ASP A N 8
ATOM 11634 C CA . ASP A 1 2 ? -15.304 5.525 1.215 1.00 0.00 2 ASP A CA 8
ATOM 11635 C C . ASP A 1 2 ? -15.511 4.062 1.597 1.00 0.00 2 ASP A C 8
ATOM 11636 O O . ASP A 1 2 ? -14.611 3.413 2.132 1.00 0.00 2 ASP A O 8
ATOM 11645 N N . ARG A 1 3 ? -16.704 3.548 1.316 1.00 0.00 3 ARG A N 8
ATOM 11646 C CA . ARG A 1 3 ? -17.032 2.162 1.628 1.00 0.00 3 ARG A CA 8
ATOM 11647 C C . ARG A 1 3 ? -16.705 1.246 0.452 1.00 0.00 3 ARG A C 8
ATOM 11648 O O . ARG A 1 3 ? -16.372 0.076 0.638 1.00 0.00 3 ARG A O 8
ATOM 11669 N N . LYS A 1 4 ? -16.802 1.788 -0.757 1.00 0.00 4 LYS A N 8
ATOM 11670 C CA . LYS A 1 4 ? -16.516 1.021 -1.963 1.00 0.00 4 LYS A CA 8
ATOM 11671 C C . LYS A 1 4 ? -15.024 0.750 -2.099 1.00 0.00 4 LYS A C 8
ATOM 11672 O O . LYS A 1 4 ? -14.621 -0.282 -2.629 1.00 0.00 4 LYS A O 8
ATOM 11691 N N . VAL A 1 5 ? -14.205 1.678 -1.615 1.00 0.00 5 VAL A N 8
ATOM 11692 C CA . VAL A 1 5 ? -12.758 1.520 -1.684 1.00 0.00 5 VAL A CA 8
ATOM 11693 C C . VAL A 1 5 ? -12.346 0.172 -1.103 1.00 0.00 5 VAL A C 8
ATOM 11694 O O . VAL A 1 5 ? -11.392 -0.454 -1.565 1.00 0.00 5 VAL A O 8
ATOM 11707 N N . ALA A 1 6 ? -13.086 -0.272 -0.094 1.00 0.00 6 ALA A N 8
ATOM 11708 C CA . ALA A 1 6 ? -12.819 -1.551 0.545 1.00 0.00 6 ALA A CA 8
ATOM 11709 C C . ALA A 1 6 ? -13.234 -2.704 -0.362 1.00 0.00 6 ALA A C 8
ATOM 11710 O O . ALA A 1 6 ? -12.536 -3.713 -0.465 1.00 0.00 6 ALA A O 8
ATOM 11717 N N . ARG A 1 7 ? -14.382 -2.546 -1.017 1.00 0.00 7 ARG A N 8
ATOM 11718 C CA . ARG A 1 7 ? -14.900 -3.574 -1.916 1.00 0.00 7 ARG A CA 8
ATOM 11719 C C . ARG A 1 7 ? -14.025 -3.718 -3.155 1.00 0.00 7 ARG A C 8
ATOM 11720 O O . ARG A 1 7 ? -13.761 -4.830 -3.612 1.00 0.00 7 ARG A O 8
ATOM 11741 N N . GLU A 1 8 ? -13.582 -2.592 -3.697 1.00 0.00 8 GLU A N 8
ATOM 11742 C CA . GLU A 1 8 ? -12.741 -2.602 -4.888 1.00 0.00 8 GLU A CA 8
ATOM 11743 C C . GLU A 1 8 ? -11.340 -3.100 -4.555 1.00 0.00 8 GLU A C 8
ATOM 11744 O O . GLU A 1 8 ? -10.759 -3.888 -5.300 1.00 0.00 8 GLU A O 8
ATOM 11756 N N . PHE A 1 9 ? -10.803 -2.646 -3.429 1.00 0.00 9 PHE A N 8
ATOM 11757 C CA . PHE A 1 9 ? -9.475 -3.061 -3.000 1.00 0.00 9 PHE A CA 8
ATOM 11758 C C . PHE A 1 9 ? -9.463 -4.555 -2.698 1.00 0.00 9 PHE A C 8
ATOM 11759 O O . PHE A 1 9 ? -8.544 -5.275 -3.092 1.00 0.00 9 PHE A O 8
ATOM 11776 N N . ARG A 1 10 ? -10.497 -5.013 -2.000 1.00 0.00 10 ARG A N 8
ATOM 11777 C CA . ARG A 1 10 ? -10.618 -6.421 -1.648 1.00 0.00 10 ARG A CA 8
ATOM 11778 C C . ARG A 1 10 ? -10.969 -7.257 -2.873 1.00 0.00 10 ARG A C 8
ATOM 11779 O O . ARG A 1 10 ? -10.375 -8.308 -3.110 1.00 0.00 10 ARG A O 8
ATOM 11800 N N . HIS A 1 11 ? -11.939 -6.782 -3.651 1.00 0.00 11 HIS A N 8
ATOM 11801 C CA . HIS A 1 11 ? -12.360 -7.491 -4.854 1.00 0.00 11 HIS A CA 8
ATOM 11802 C C . HIS A 1 11 ? -11.224 -7.553 -5.869 1.00 0.00 11 HIS A C 8
ATOM 11803 O O . HIS A 1 11 ? -11.022 -8.573 -6.527 1.00 0.00 11 HIS A O 8
ATOM 11818 N N . LYS A 1 12 ? -10.479 -6.458 -5.984 1.00 0.00 12 LYS A N 8
ATOM 11819 C CA . LYS A 1 12 ? -9.359 -6.393 -6.914 1.00 0.00 12 LYS A CA 8
ATOM 11820 C C . LYS A 1 12 ? -8.322 -7.455 -6.570 1.00 0.00 12 LYS A C 8
ATOM 11821 O O . LYS A 1 12 ? -7.952 -8.274 -7.412 1.00 0.00 12 LYS A O 8
ATOM 11840 N N . VAL A 1 13 ? -7.864 -7.440 -5.321 1.00 0.00 13 VAL A N 8
ATOM 11841 C CA . VAL A 1 13 ? -6.873 -8.406 -4.863 1.00 0.00 13 VAL A CA 8
ATOM 11842 C C . VAL A 1 13 ? -7.336 -9.828 -5.151 1.00 0.00 13 VAL A C 8
ATOM 11843 O O . VAL A 1 13 ? -6.542 -10.686 -5.538 1.00 0.00 13 VAL A O 8
ATOM 11856 N N . ASP A 1 14 ? -8.629 -10.066 -4.973 1.00 0.00 14 ASP A N 8
ATOM 11857 C CA . ASP A 1 14 ? -9.203 -11.380 -5.228 1.00 0.00 14 ASP A CA 8
ATOM 11858 C C . ASP A 1 14 ? -9.290 -11.654 -6.726 1.00 0.00 14 ASP A C 8
ATOM 11859 O O . ASP A 1 14 ? -9.277 -12.807 -7.155 1.00 0.00 14 ASP A O 8
ATOM 11868 N N . PHE A 1 15 ? -9.377 -10.589 -7.520 1.00 0.00 15 PHE A N 8
ATOM 11869 C CA . PHE A 1 15 ? -9.463 -10.720 -8.968 1.00 0.00 15 PHE A CA 8
ATOM 11870 C C . PHE A 1 15 ? -8.143 -11.216 -9.542 1.00 0.00 15 PHE A C 8
ATOM 11871 O O . PHE A 1 15 ? -8.115 -11.928 -10.545 1.00 0.00 15 PHE A O 8
ATOM 11888 N N . LEU A 1 16 ? -7.052 -10.825 -8.897 1.00 0.00 16 LEU A N 8
ATOM 11889 C CA . LEU A 1 16 ? -5.719 -11.215 -9.338 1.00 0.00 16 LEU A CA 8
ATOM 11890 C C . LEU A 1 16 ? -5.303 -12.544 -8.716 1.00 0.00 16 LEU A C 8
ATOM 11891 O O . LEU A 1 16 ? -4.876 -13.462 -9.416 1.00 0.00 16 LEU A O 8
ATOM 11907 N N . ILE A 1 17 ? -5.432 -12.637 -7.401 1.00 0.00 17 ILE A N 8
ATOM 11908 C CA . ILE A 1 17 ? -5.073 -13.848 -6.678 1.00 0.00 17 ILE A CA 8
ATOM 11909 C C . ILE A 1 17 ? -6.225 -14.831 -6.642 1.00 0.00 17 ILE A C 8
ATOM 11910 O O . ILE A 1 17 ? -6.104 -15.965 -7.106 1.00 0.00 17 ILE A O 8
ATOM 11926 N N . GLU A 1 18 ? -7.329 -14.400 -6.058 1.00 0.00 18 GLU A N 8
ATOM 11927 C CA . GLU A 1 18 ? -8.496 -15.241 -5.920 1.00 0.00 18 GLU A CA 8
ATOM 11928 C C . GLU A 1 18 ? -8.211 -16.404 -4.983 1.00 0.00 18 GLU A C 8
ATOM 11929 O O . GLU A 1 18 ? -9.052 -17.278 -4.769 1.00 0.00 18 GLU A O 8
ATOM 11941 N N . ASN A 1 19 ? -7.018 -16.393 -4.424 1.00 0.00 19 ASN A N 8
ATOM 11942 C CA . ASN A 1 19 ? -6.591 -17.431 -3.496 1.00 0.00 19 ASN A CA 8
ATOM 11943 C C . ASN A 1 19 ? -6.841 -17.005 -2.053 1.00 0.00 19 ASN A C 8
ATOM 11944 O O . ASN A 1 19 ? -7.141 -15.841 -1.782 1.00 0.00 19 ASN A O 8
ATOM 11955 N N . ASP A 1 20 ? -6.721 -17.954 -1.130 1.00 0.00 20 ASP A N 8
ATOM 11956 C CA . ASP A 1 20 ? -6.939 -17.673 0.284 1.00 0.00 20 ASP A CA 8
ATOM 11957 C C . ASP A 1 20 ? -5.619 -17.444 1.011 1.00 0.00 20 ASP A C 8
ATOM 11958 O O . ASP A 1 20 ? -5.394 -16.381 1.589 1.00 0.00 20 ASP A O 8
ATOM 11967 N N . ALA A 1 21 ? -4.748 -18.449 0.981 1.00 0.00 21 ALA A N 8
ATOM 11968 C CA . ALA A 1 21 ? -3.451 -18.357 1.642 1.00 0.00 21 ALA A CA 8
ATOM 11969 C C . ALA A 1 21 ? -2.695 -17.109 1.201 1.00 0.00 21 ALA A C 8
ATOM 11970 O O . ALA A 1 21 ? -2.045 -16.446 2.009 1.00 0.00 21 ALA A O 8
ATOM 11977 N N . GLU A 1 22 ? -2.787 -16.795 -0.084 1.00 0.00 22 GLU A N 8
ATOM 11978 C CA . GLU A 1 22 ? -2.116 -15.624 -0.631 1.00 0.00 22 GLU A CA 8
ATOM 11979 C C . GLU A 1 22 ? -2.762 -14.345 -0.109 1.00 0.00 22 GLU A C 8
ATOM 11980 O O . GLU A 1 22 ? -2.074 -13.426 0.334 1.00 0.00 22 GLU A O 8
ATOM 11992 N N . LYS A 1 23 ? -4.091 -14.297 -0.154 1.00 0.00 23 LYS A N 8
ATOM 11993 C CA . LYS A 1 23 ? -4.825 -13.135 0.327 1.00 0.00 23 LYS A CA 8
ATOM 11994 C C . LYS A 1 23 ? -4.632 -12.977 1.825 1.00 0.00 23 LYS A C 8
ATOM 11995 O O . LYS A 1 23 ? -4.589 -11.862 2.338 1.00 0.00 23 LYS A O 8
ATOM 12014 N N . ASP A 1 24 ? -4.497 -14.100 2.521 1.00 0.00 24 ASP A N 8
ATOM 12015 C CA . ASP A 1 24 ? -4.287 -14.075 3.958 1.00 0.00 24 ASP A CA 8
ATOM 12016 C C . ASP A 1 24 ? -2.975 -13.366 4.272 1.00 0.00 24 ASP A C 8
ATOM 12017 O O . AS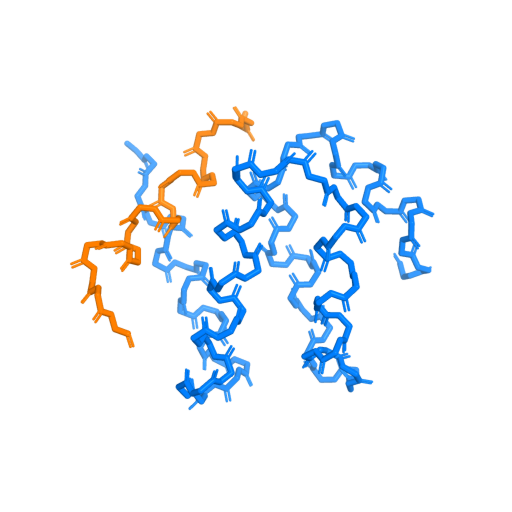P A 1 24 ? -2.916 -12.502 5.146 1.00 0.00 24 ASP A O 8
ATOM 12026 N N . TYR A 1 25 ? -1.928 -13.735 3.541 1.00 0.00 25 TYR A N 8
ATOM 12027 C CA . TYR A 1 25 ? -0.616 -13.130 3.728 1.00 0.00 25 TYR A CA 8
ATOM 12028 C C . TYR A 1 25 ? -0.630 -11.671 3.304 1.00 0.00 25 TYR A C 8
ATOM 12029 O O . TYR A 1 25 ? -0.185 -10.802 4.055 1.00 0.00 25 TYR A O 8
ATOM 12047 N N . LEU A 1 26 ? -1.161 -11.391 2.117 1.00 0.00 26 LEU A N 8
ATOM 12048 C CA . LEU A 1 26 ? -1.235 -10.015 1.649 1.00 0.00 26 LEU A CA 8
ATOM 12049 C C . LEU A 1 26 ? -2.008 -9.201 2.664 1.00 0.00 26 LEU A C 8
ATOM 12050 O O . LEU A 1 26 ? -1.608 -8.096 3.029 1.00 0.00 26 LEU A O 8
ATOM 12066 N N . TYR A 1 27 ? -3.095 -9.781 3.164 1.00 0.00 27 TYR A N 8
ATOM 12067 C CA . TYR A 1 27 ? -3.879 -9.121 4.189 1.00 0.00 27 TYR A CA 8
ATOM 12068 C C . TYR A 1 27 ? -2.998 -8.909 5.414 1.00 0.00 27 TYR A C 8
ATOM 12069 O O . TYR A 1 27 ? -3.129 -7.913 6.125 1.00 0.00 27 TYR A O 8
ATOM 12087 N N . ASP A 1 28 ? -2.074 -9.852 5.635 1.00 0.00 28 ASP A N 8
ATOM 12088 C CA . ASP A 1 28 ? -1.148 -9.761 6.752 1.00 0.00 28 ASP A CA 8
ATOM 12089 C C . ASP A 1 28 ? -0.110 -8.674 6.492 1.00 0.00 28 ASP A C 8
ATOM 12090 O O . ASP A 1 28 ? 0.348 -8.008 7.421 1.00 0.00 28 ASP A O 8
ATOM 12099 N N . VAL A 1 29 ? 0.256 -8.494 5.221 1.00 0.00 29 VAL A N 8
ATOM 12100 C CA . VAL A 1 29 ? 1.237 -7.479 4.855 1.00 0.00 29 VAL A CA 8
ATOM 12101 C C . VAL A 1 29 ? 0.721 -6.084 5.192 1.00 0.00 29 VAL A C 8
ATOM 12102 O O . VAL A 1 29 ? 1.380 -5.323 5.901 1.00 0.00 29 VAL A O 8
ATOM 12115 N N . LEU A 1 30 ? -0.464 -5.757 4.686 1.00 0.00 30 LEU A N 8
ATOM 12116 C CA . LEU A 1 30 ? -1.068 -4.455 4.945 1.00 0.00 30 LEU A CA 8
ATOM 12117 C C . LEU A 1 30 ? -1.292 -4.262 6.440 1.00 0.00 30 LEU A C 8
ATOM 12118 O O . LEU A 1 30 ? -1.066 -3.179 6.980 1.00 0.00 30 LEU A O 8
ATOM 12134 N N . ARG A 1 31 ? -1.731 -5.326 7.104 1.00 0.00 31 ARG A N 8
ATOM 12135 C CA . ARG A 1 31 ? -1.982 -5.283 8.538 1.00 0.00 31 ARG A CA 8
ATOM 12136 C C . ARG A 1 31 ? -0.691 -4.994 9.296 1.00 0.00 31 ARG A C 8
ATOM 12137 O O . ARG A 1 31 ? -0.684 -4.235 10.266 1.00 0.00 31 ARG A O 8
ATOM 12158 N N . MET A 1 32 ? 0.403 -5.595 8.839 1.00 0.00 32 MET A N 8
ATOM 12159 C CA . MET A 1 32 ? 1.700 -5.395 9.467 1.00 0.00 32 MET A CA 8
ATOM 12160 C C . MET A 1 32 ? 2.271 -4.035 9.068 1.00 0.00 32 MET A C 8
ATOM 12161 O O . MET A 1 32 ? 2.970 -3.390 9.846 1.00 0.00 32 MET A O 8
ATOM 12175 N N . TYR A 1 33 ? 1.958 -3.609 7.848 1.00 0.00 33 TYR A N 8
ATOM 12176 C CA . TYR A 1 33 ? 2.429 -2.327 7.341 1.00 0.00 33 TYR A CA 8
ATOM 12177 C C . TYR A 1 33 ? 1.794 -1.175 8.116 1.00 0.00 33 TYR A C 8
ATOM 12178 O O . TYR A 1 33 ? 2.362 -0.089 8.205 1.00 0.00 33 TYR A O 8
ATOM 12196 N N . HIS A 1 34 ? 0.612 -1.418 8.671 1.00 0.00 34 HIS A N 8
ATOM 12197 C CA . HIS A 1 34 ? -0.095 -0.397 9.435 1.00 0.00 34 HIS A CA 8
ATOM 12198 C C . HIS A 1 34 ? 0.450 -0.298 10.857 1.00 0.00 34 HIS A C 8
ATOM 12199 O O . HIS A 1 34 ? 0.438 0.773 11.464 1.00 0.00 34 HIS A O 8
ATOM 12214 N N . GLN A 1 35 ? 0.923 -1.422 11.386 1.00 0.00 35 GLN A N 8
ATOM 12215 C CA . GLN A 1 35 ? 1.466 -1.462 12.741 1.00 0.00 35 GLN A CA 8
ATOM 12216 C C . GLN A 1 35 ? 2.882 -0.899 12.792 1.00 0.00 35 GLN A C 8
ATOM 12217 O O . GLN A 1 35 ? 3.145 0.093 13.472 1.00 0.00 35 GLN A O 8
ATOM 12231 N N . THR A 1 36 ? 3.792 -1.551 12.082 1.00 0.00 36 THR A N 8
ATOM 12232 C CA . THR A 1 36 ? 5.191 -1.133 12.054 1.00 0.00 36 THR A CA 8
ATOM 12233 C C . THR A 1 36 ? 5.395 0.097 11.173 1.00 0.00 36 THR A C 8
ATOM 12234 O O . THR A 1 36 ? 6.373 0.827 11.336 1.00 0.00 36 THR A O 8
ATOM 12245 N N . MET A 1 37 ? 4.476 0.324 10.240 1.00 0.00 37 MET A N 8
ATOM 12246 C CA . MET A 1 37 ? 4.573 1.468 9.339 1.00 0.00 37 MET A CA 8
ATOM 12247 C C . MET A 1 37 ? 5.833 1.375 8.482 1.00 0.00 37 MET A C 8
ATOM 12248 O O . MET A 1 37 ? 6.491 2.380 8.215 1.00 0.00 37 MET A O 8
ATOM 12262 N N . ASP A 1 38 ? 6.161 0.159 8.054 1.00 0.00 38 ASP A N 8
ATOM 12263 C CA . ASP A 1 38 ? 7.339 -0.071 7.226 1.00 0.00 38 ASP A CA 8
ATOM 12264 C C . ASP A 1 38 ? 6.942 -0.330 5.777 1.00 0.00 38 ASP A C 8
ATOM 12265 O O . ASP A 1 38 ? 6.338 -1.355 5.461 1.00 0.00 38 ASP A O 8
ATOM 12274 N N . VAL A 1 39 ? 7.288 0.606 4.900 1.00 0.00 39 VAL A N 8
ATOM 12275 C CA . VAL A 1 39 ? 6.970 0.480 3.484 1.00 0.00 39 VAL A CA 8
ATOM 12276 C C . VAL A 1 39 ? 7.915 -0.498 2.793 1.00 0.00 39 VAL A C 8
ATOM 12277 O O . VAL A 1 39 ? 7.569 -1.090 1.771 1.00 0.00 39 VAL A O 8
ATOM 12290 N N . ALA A 1 40 ? 9.104 -0.670 3.363 1.00 0.00 40 ALA A N 8
ATOM 12291 C CA . ALA A 1 40 ? 10.090 -1.582 2.801 1.00 0.00 40 ALA A CA 8
ATOM 12292 C C . ALA A 1 40 ? 9.692 -3.025 3.062 1.00 0.00 40 ALA A C 8
ATOM 12293 O O . ALA A 1 40 ? 10.051 -3.927 2.306 1.00 0.00 40 ALA A O 8
ATOM 12300 N N . VAL A 1 41 ? 8.944 -3.236 4.140 1.00 0.00 41 VAL A N 8
ATOM 12301 C CA . VAL A 1 41 ? 8.494 -4.568 4.501 1.00 0.00 41 VAL A CA 8
ATOM 12302 C C . VAL A 1 41 ? 7.300 -4.989 3.652 1.00 0.00 41 VAL A C 8
ATOM 12303 O O . VAL A 1 41 ? 7.222 -6.129 3.194 1.00 0.00 41 VAL A O 8
ATOM 12316 N N . LEU A 1 42 ? 6.370 -4.061 3.443 1.00 0.00 42 LEU A N 8
ATOM 12317 C CA . LEU A 1 42 ? 5.185 -4.345 2.646 1.00 0.00 42 LEU A CA 8
ATOM 12318 C C . LEU A 1 42 ? 5.568 -4.614 1.194 1.00 0.00 42 LEU A C 8
ATOM 12319 O O . LEU A 1 42 ? 5.007 -5.501 0.549 1.00 0.00 42 LEU A O 8
ATOM 12335 N N . VAL A 1 43 ? 6.534 -3.852 0.687 1.00 0.00 43 VAL A N 8
ATOM 12336 C CA . VAL A 1 43 ? 6.993 -4.024 -0.687 1.00 0.00 43 VAL A CA 8
ATOM 12337 C C . VAL A 1 43 ? 7.638 -5.395 -0.867 1.00 0.00 43 VAL A C 8
ATOM 12338 O O . VAL A 1 43 ? 7.391 -6.084 -1.859 1.00 0.00 43 VAL A O 8
ATOM 12351 N N . GLY A 1 44 ? 8.460 -5.791 0.103 1.00 0.00 44 GLY A N 8
ATOM 12352 C CA . GLY A 1 44 ? 9.119 -7.081 0.034 1.00 0.00 44 GLY A CA 8
ATOM 12353 C C . GLY A 1 44 ? 8.128 -8.221 -0.081 1.00 0.00 44 GLY A C 8
ATOM 12354 O O . GLY A 1 44 ? 8.227 -9.052 -0.985 1.00 0.00 44 GLY A O 8
ATOM 12358 N N . ASP A 1 45 ? 7.165 -8.256 0.833 1.00 0.00 45 ASP A N 8
ATOM 12359 C CA . ASP A 1 45 ? 6.144 -9.296 0.827 1.00 0.00 45 ASP A CA 8
ATOM 12360 C C . ASP A 1 45 ? 5.344 -9.251 -0.470 1.00 0.00 45 ASP A C 8
ATOM 12361 O O . ASP A 1 45 ? 5.085 -10.284 -1.092 1.00 0.00 45 ASP A O 8
ATOM 12370 N N . LEU A 1 46 ? 4.962 -8.043 -0.881 1.00 0.00 46 LEU A N 8
ATOM 12371 C CA . LEU A 1 46 ? 4.196 -7.860 -2.110 1.00 0.00 46 LEU A CA 8
ATOM 12372 C C . LEU A 1 46 ? 4.864 -8.585 -3.275 1.00 0.00 46 LEU A C 8
ATOM 12373 O O . LEU A 1 46 ? 4.192 -9.189 -4.109 1.00 0.00 46 LEU A O 8
ATOM 12389 N N . LYS A 1 47 ? 6.192 -8.526 -3.319 1.00 0.00 47 LYS A N 8
ATOM 12390 C CA . LYS A 1 47 ? 6.948 -9.186 -4.376 1.00 0.00 47 LYS A CA 8
ATOM 12391 C C . LYS A 1 47 ? 6.853 -10.702 -4.238 1.00 0.00 47 LYS A C 8
ATOM 12392 O O . LYS A 1 47 ? 6.544 -11.408 -5.202 1.00 0.00 47 LYS A O 8
ATOM 12411 N N . LEU A 1 48 ? 7.111 -11.197 -3.031 1.00 0.00 48 LEU A N 8
ATOM 12412 C CA . LEU A 1 48 ? 7.048 -12.631 -2.762 1.00 0.00 48 LEU A CA 8
ATOM 12413 C C . LEU A 1 48 ? 5.716 -13.207 -3.229 1.00 0.00 48 LEU A C 8
ATOM 12414 O O . LEU A 1 48 ? 5.622 -14.388 -3.567 1.00 0.00 48 LEU A O 8
ATOM 12430 N N . VAL A 1 49 ? 4.691 -12.361 -3.258 1.00 0.00 49 VAL A N 8
ATOM 12431 C CA . VAL A 1 49 ? 3.367 -12.779 -3.698 1.00 0.00 49 VAL A CA 8
ATOM 12432 C C . VAL A 1 49 ? 3.124 -12.347 -5.139 1.00 0.00 49 VAL A C 8
ATOM 12433 O O . VAL A 1 49 ? 2.359 -12.976 -5.869 1.00 0.00 49 VAL A O 8
ATOM 12446 N N . ILE A 1 50 ? 3.783 -11.263 -5.539 1.00 0.00 50 ILE A N 8
ATOM 12447 C CA . ILE A 1 50 ? 3.645 -10.736 -6.890 1.00 0.00 50 ILE A CA 8
ATOM 12448 C C . ILE A 1 50 ? 4.864 -11.072 -7.745 1.00 0.00 50 ILE A C 8
ATOM 12449 O O . ILE A 1 50 ? 5.170 -10.383 -8.717 1.00 0.00 50 ILE A O 8
ATOM 12465 N N . ASN A 1 51 ? 5.552 -12.141 -7.376 1.00 0.00 51 ASN A N 8
ATOM 12466 C CA . ASN A 1 51 ? 6.736 -12.583 -8.107 1.00 0.00 51 ASN A CA 8
ATOM 12467 C C . ASN A 1 51 ? 6.452 -12.662 -9.607 1.00 0.00 51 ASN A C 8
ATOM 12468 O O . ASN A 1 51 ? 7.358 -12.517 -10.427 1.00 0.00 51 ASN A O 8
ATOM 12479 N N . GLU A 1 52 ? 5.189 -12.891 -9.956 1.00 0.00 52 GLU A N 8
ATOM 12480 C CA . GLU A 1 52 ? 4.787 -12.986 -11.356 1.00 0.00 52 GLU A CA 8
ATOM 12481 C C . GLU A 1 52 ? 4.136 -11.684 -11.823 1.00 0.00 52 GLU A C 8
ATOM 12482 O O . GLU A 1 52 ? 3.441 -11.019 -11.054 1.00 0.00 52 GLU A O 8
ATOM 12494 N N . PRO A 1 53 ? 4.357 -11.298 -13.094 1.00 0.00 53 PRO A N 8
ATOM 12495 C CA . PRO A 1 53 ? 3.788 -10.065 -13.656 1.00 0.00 53 PRO A CA 8
ATOM 12496 C C . PRO A 1 53 ? 2.265 -10.026 -13.565 1.00 0.00 53 PRO A C 8
ATOM 12497 O O . PRO A 1 53 ? 1.662 -8.952 -13.554 1.00 0.00 53 PRO A O 8
ATOM 12508 N N . SER A 1 54 ? 1.647 -11.201 -13.509 1.00 0.00 54 SER A N 8
ATOM 12509 C CA . SER A 1 54 ? 0.192 -11.299 -13.429 1.00 0.00 54 SER A CA 8
ATOM 12510 C C . SER A 1 54 ? -0.352 -10.534 -12.225 1.00 0.00 54 SER A C 8
ATOM 12511 O O . SER A 1 54 ? -1.406 -9.903 -12.304 1.00 0.00 54 SER A O 8
ATOM 12519 N N . ARG A 1 55 ? 0.369 -10.598 -11.110 1.00 0.00 55 ARG A N 8
ATOM 12520 C CA . ARG A 1 55 ? -0.049 -9.914 -9.888 1.00 0.00 55 ARG A CA 8
ATOM 12521 C C . ARG A 1 55 ? 0.470 -8.476 -9.837 1.00 0.00 55 ARG A C 8
ATOM 12522 O O . ARG A 1 55 ? 0.442 -7.837 -8.787 1.00 0.00 55 ARG A O 8
ATOM 12543 N N . LEU A 1 56 ? 0.942 -7.969 -10.974 1.00 0.00 56 LEU A N 8
ATOM 12544 C CA . LEU A 1 56 ? 1.466 -6.606 -11.054 1.00 0.00 56 LEU A CA 8
ATOM 12545 C C . LEU A 1 56 ? 0.482 -5.585 -10.475 1.00 0.00 56 LEU A C 8
ATOM 12546 O O . LEU A 1 56 ? 0.841 -4.804 -9.595 1.00 0.00 56 LEU A O 8
ATOM 12562 N N . PRO A 1 57 ? -0.771 -5.569 -10.974 1.00 0.00 57 PRO A N 8
ATOM 12563 C CA . PRO A 1 57 ? -1.810 -4.638 -10.526 1.00 0.00 57 PRO A CA 8
ATOM 12564 C C . PRO A 1 57 ? -1.745 -4.314 -9.033 1.00 0.00 57 PRO A C 8
ATOM 12565 O O . PRO A 1 57 ? -2.099 -3.212 -8.619 1.00 0.00 57 PRO A O 8
ATOM 12576 N N . LEU A 1 58 ? -1.299 -5.272 -8.226 1.00 0.00 58 LEU A N 8
ATOM 12577 C CA . LEU A 1 58 ? -1.202 -5.069 -6.781 1.00 0.00 58 LEU A CA 8
ATOM 12578 C C . LEU A 1 58 ? -0.386 -3.822 -6.448 1.00 0.00 58 LEU A C 8
ATOM 12579 O O . LEU A 1 58 ? -0.757 -3.045 -5.567 1.00 0.00 58 LEU A O 8
ATOM 12595 N N . PHE A 1 59 ? 0.726 -3.638 -7.149 1.00 0.00 59 PHE A N 8
ATOM 12596 C CA . PHE A 1 59 ? 1.595 -2.488 -6.918 1.00 0.00 59 PHE A CA 8
ATOM 12597 C C . PHE A 1 59 ? 0.857 -1.175 -7.170 1.00 0.00 59 PHE A C 8
ATOM 12598 O O . PHE A 1 59 ? 0.874 -0.271 -6.332 1.00 0.00 59 PHE A O 8
ATOM 12615 N N . ASP A 1 60 ? 0.211 -1.074 -8.327 1.00 0.00 60 ASP A N 8
ATOM 12616 C CA . ASP A 1 60 ? -0.529 0.129 -8.686 1.00 0.00 60 ASP A CA 8
ATOM 12617 C C . ASP A 1 60 ? -1.838 0.212 -7.911 1.00 0.00 60 ASP A C 8
ATOM 12618 O O . ASP A 1 60 ? -2.367 1.297 -7.680 1.00 0.00 60 ASP A O 8
ATOM 12627 N N . ALA A 1 61 ? -2.353 -0.943 -7.519 1.00 0.00 61 ALA A N 8
ATOM 12628 C CA . ALA A 1 61 ? -3.599 -1.018 -6.771 1.00 0.00 61 ALA A CA 8
ATOM 12629 C C . ALA A 1 61 ? -3.448 -0.425 -5.372 1.00 0.00 61 ALA A C 8
ATOM 12630 O O . ALA A 1 61 ? -4.275 0.369 -4.930 1.00 0.00 61 ALA A O 8
ATOM 12637 N N . ILE A 1 62 ? -2.392 -0.835 -4.677 1.00 0.00 62 ILE A N 8
ATOM 12638 C CA . ILE A 1 62 ? -2.125 -0.366 -3.321 1.00 0.00 62 ILE A CA 8
ATOM 12639 C C . ILE A 1 62 ? -1.589 1.067 -3.302 1.00 0.00 62 ILE A C 8
ATOM 12640 O O . ILE A 1 62 ? -1.867 1.832 -2.381 1.00 0.00 62 ILE A O 8
ATOM 12656 N N . ARG A 1 63 ? -0.797 1.412 -4.313 1.00 0.00 63 ARG A N 8
ATOM 12657 C CA . ARG A 1 63 ? -0.190 2.740 -4.411 1.00 0.00 63 ARG A CA 8
ATOM 12658 C C . ARG A 1 63 ? -1.162 3.877 -4.061 1.00 0.00 63 ARG A C 8
ATOM 12659 O O . ARG A 1 63 ? -0.840 4.730 -3.234 1.00 0.00 63 ARG A O 8
ATOM 12680 N N . PRO A 1 64 ? -2.352 3.928 -4.688 1.00 0.00 64 PRO A N 8
ATOM 12681 C CA . PRO A 1 64 ? -3.331 4.993 -4.430 1.00 0.00 64 PRO A CA 8
ATOM 12682 C C . PRO A 1 64 ? -3.640 5.175 -2.946 1.00 0.00 64 PRO A C 8
ATOM 12683 O O . PRO A 1 64 ? -3.544 6.283 -2.419 1.00 0.00 64 PRO A O 8
ATOM 12694 N N . LEU A 1 65 ? -4.012 4.090 -2.274 1.00 0.00 65 LEU A N 8
ATOM 12695 C CA . LEU A 1 65 ? -4.330 4.157 -0.850 1.00 0.00 65 LEU A CA 8
ATOM 12696 C C . LEU A 1 65 ? -3.066 4.318 -0.006 1.00 0.00 65 LEU A C 8
ATOM 12697 O O . LEU A 1 65 ? -3.145 4.558 1.199 1.00 0.00 65 LEU A O 8
ATOM 12713 N N . ILE A 1 66 ? -1.904 4.192 -0.641 1.00 0.00 66 ILE A N 8
ATOM 12714 C CA . ILE A 1 66 ? -0.632 4.332 0.056 1.00 0.00 66 ILE A CA 8
ATOM 12715 C C . ILE A 1 66 ? -0.227 5.805 0.155 1.00 0.00 66 ILE A C 8
ATOM 12716 O O . ILE A 1 66 ? -0.288 6.539 -0.832 1.00 0.00 66 ILE A O 8
ATOM 12732 N N . PRO A 1 67 ? 0.204 6.257 1.348 1.00 0.00 67 PRO A N 8
ATOM 12733 C CA . PRO A 1 67 ? 0.630 7.641 1.569 1.00 0.00 67 PRO A CA 8
ATOM 12734 C C . PRO A 1 67 ? 1.533 8.152 0.474 1.00 0.00 67 PRO A C 8
ATOM 12735 O O . PRO A 1 67 ? 2.421 7.456 -0.017 1.00 0.00 67 PRO A O 8
ATOM 12746 N N . LEU A 1 68 ? 1.271 9.387 0.105 1.00 0.00 68 LEU A N 8
ATOM 12747 C CA . LEU A 1 68 ? 2.005 10.075 -0.927 1.00 0.00 68 LEU A CA 8
ATOM 12748 C C . LEU A 1 68 ? 3.513 9.973 -0.706 1.00 0.00 68 LEU A C 8
ATOM 12749 O O . LEU A 1 68 ? 4.267 9.683 -1.635 1.00 0.00 68 LEU A O 8
ATOM 12765 N N . LYS A 1 69 ? 3.948 10.200 0.529 1.00 0.00 69 LYS A N 8
ATOM 12766 C CA . LYS A 1 69 ? 5.365 10.117 0.861 1.00 0.00 69 LYS A CA 8
ATOM 12767 C C . LYS A 1 69 ? 5.881 8.703 0.612 1.00 0.00 69 LYS A C 8
ATOM 12768 O O . LYS A 1 69 ? 6.830 8.495 -0.151 1.00 0.00 69 LYS A O 8
ATOM 12787 N N . HIS A 1 70 ? 5.238 7.733 1.252 1.00 0.00 70 HIS A N 8
ATOM 12788 C CA . HIS A 1 70 ? 5.615 6.337 1.099 1.00 0.00 70 HIS A CA 8
ATOM 12789 C C . HIS A 1 70 ? 5.436 5.888 -0.348 1.00 0.00 70 HIS A C 8
ATOM 12790 O O . HIS A 1 70 ? 6.072 4.935 -0.793 1.00 0.00 70 HIS A O 8
ATOM 12805 N N . GLN A 1 71 ? 4.573 6.588 -1.081 1.00 0.00 71 GLN A N 8
ATOM 12806 C CA . GLN A 1 71 ? 4.324 6.264 -2.480 1.00 0.00 71 GLN A CA 8
ATOM 12807 C C . GLN A 1 71 ? 5.600 6.451 -3.291 1.00 0.00 71 GLN A C 8
ATOM 12808 O O . GLN A 1 71 ? 6.011 5.566 -4.042 1.00 0.00 71 GLN A O 8
ATOM 12822 N N . VAL A 1 72 ? 6.234 7.607 -3.118 1.00 0.00 72 VAL A N 8
ATOM 12823 C CA . VAL A 1 72 ? 7.474 7.905 -3.819 1.00 0.00 72 VAL A CA 8
ATOM 12824 C C . VAL A 1 72 ? 8.552 6.916 -3.410 1.00 0.00 72 VAL A C 8
ATOM 12825 O O . VAL A 1 72 ? 9.161 6.258 -4.252 1.00 0.00 72 VAL A O 8
ATOM 12838 N N . GLU A 1 73 ? 8.775 6.802 -2.100 1.00 0.00 73 GLU A N 8
ATOM 12839 C CA . GLU A 1 73 ? 9.772 5.874 -1.582 1.00 0.00 73 GLU A CA 8
ATOM 12840 C C . GLU A 1 73 ? 9.439 4.461 -2.033 1.00 0.00 73 GLU A C 8
ATOM 12841 O O . GLU A 1 73 ? 10.328 3.667 -2.342 1.00 0.00 73 GLU A O 8
ATOM 12853 N N . TYR A 1 74 ? 8.145 4.169 -2.103 1.00 0.00 74 TYR A N 8
ATOM 12854 C CA . TYR A 1 74 ? 7.686 2.867 -2.558 1.00 0.00 74 TYR A CA 8
ATOM 12855 C C . TYR A 1 74 ? 8.172 2.648 -3.983 1.00 0.00 74 TYR A C 8
ATOM 12856 O O . TYR A 1 74 ? 8.495 1.528 -4.382 1.00 0.00 74 TYR A O 8
ATOM 12874 N N . ASP A 1 75 ? 8.238 3.743 -4.739 1.00 0.00 75 ASP A N 8
ATOM 12875 C CA . ASP A 1 75 ? 8.708 3.695 -6.115 1.00 0.00 75 ASP A CA 8
ATOM 12876 C C . ASP A 1 75 ? 10.218 3.485 -6.153 1.00 0.00 75 ASP A C 8
ATOM 12877 O O . ASP A 1 75 ? 10.744 2.837 -7.059 1.00 0.00 75 ASP A O 8
ATOM 12886 N N . GLN A 1 76 ? 10.912 4.038 -5.158 1.00 0.00 76 GLN A N 8
ATOM 12887 C CA . GLN A 1 76 ? 12.363 3.908 -5.079 1.00 0.00 76 GLN A CA 8
ATOM 12888 C C . GLN A 1 76 ? 12.766 2.456 -4.845 1.00 0.00 76 GLN A C 8
ATOM 12889 O O . GLN A 1 76 ? 13.795 1.998 -5.341 1.00 0.00 76 GLN A O 8
ATOM 12903 N N . LEU A 1 77 ? 11.945 1.735 -4.089 1.00 0.00 77 LEU A N 8
ATOM 12904 C CA . LEU A 1 77 ? 12.213 0.333 -3.790 1.00 0.00 77 LEU A CA 8
ATOM 12905 C C . LEU A 1 77 ? 11.768 -0.561 -4.943 1.00 0.00 77 LEU A C 8
ATOM 12906 O O . LEU A 1 77 ? 12.377 -1.596 -5.210 1.00 0.00 77 LEU A O 8
ATOM 12922 N N . THR A 1 78 ? 10.700 -0.153 -5.621 1.00 0.00 78 THR A N 8
ATOM 12923 C CA . THR A 1 78 ? 10.171 -0.915 -6.747 1.00 0.00 78 THR A CA 8
ATOM 12924 C C . THR A 1 78 ? 10.654 -0.332 -8.074 1.00 0.00 78 THR A C 8
ATOM 12925 O O . THR A 1 78 ? 10.097 0.648 -8.567 1.00 0.00 78 THR A O 8
ATOM 12936 N N . PRO A 1 79 ? 11.703 -0.926 -8.672 1.00 0.00 79 PRO A N 8
ATOM 12937 C CA . PRO A 1 79 ? 12.252 -0.454 -9.948 1.00 0.00 79 PRO A CA 8
ATOM 12938 C C . PRO A 1 79 ? 11.282 -0.658 -11.106 1.00 0.00 79 PRO A C 8
ATOM 12939 O O . PRO A 1 79 ? 10.598 -1.678 -11.185 1.00 0.00 79 PRO A O 8
ATOM 12950 N N . ARG A 1 80 ? 11.224 0.323 -12.002 1.00 0.00 80 ARG A N 8
ATOM 12951 C CA . ARG A 1 80 ? 10.336 0.250 -13.158 1.00 0.00 80 ARG A CA 8
ATOM 12952 C C . ARG A 1 80 ? 10.759 1.247 -14.234 1.00 0.00 80 ARG A C 8
ATOM 12953 O O . ARG A 1 80 ? 11.189 0.856 -15.319 1.00 0.00 80 ARG A O 8
ATOM 12974 N N . ASP B 2 1 ? -3.649 14.597 6.151 1.00 0.00 100 ASP B N 8
ATOM 12975 C CA . ASP B 2 1 ? -4.724 13.611 6.137 1.00 0.00 100 ASP B CA 8
ATOM 12976 C C . ASP B 2 1 ? -4.163 12.198 5.999 1.00 0.00 100 ASP B C 8
ATOM 12977 O O . ASP B 2 1 ? -4.318 11.558 4.960 1.00 0.00 100 ASP B O 8
ATOM 12986 N N . ASP B 2 2 ? -3.513 11.721 7.053 1.00 0.00 101 ASP B N 8
ATOM 12987 C CA . ASP B 2 2 ? -2.929 10.384 7.050 1.00 0.00 101 ASP B CA 8
ATOM 12988 C C . ASP B 2 2 ? -3.749 9.432 7.917 1.00 0.00 101 ASP B C 8
ATOM 12989 O O . ASP B 2 2 ? -4.572 9.864 8.723 1.00 0.00 101 ASP B O 8
ATOM 12998 N N . ASP B 2 3 ? -3.516 8.135 7.743 1.00 0.00 102 ASP B N 8
ATOM 12999 C CA . ASP B 2 3 ? -4.232 7.122 8.509 1.00 0.00 102 ASP B CA 8
ATOM 13000 C C . ASP B 2 3 ? -5.735 7.205 8.251 1.00 0.00 102 ASP B C 8
ATOM 13001 O O . ASP B 2 3 ? -6.525 7.403 9.173 1.00 0.00 102 ASP B O 8
ATOM 13010 N N . ARG B 2 4 ? -6.121 7.050 6.988 1.00 0.00 103 ARG B N 8
ATOM 13011 C CA . ARG B 2 4 ? -7.527 7.107 6.609 1.00 0.00 103 ARG B CA 8
ATOM 13012 C C . ARG B 2 4 ? -7.858 6.029 5.580 1.00 0.00 103 ARG B C 8
ATOM 13013 O O . ARG B 2 4 ? -8.827 5.285 5.735 1.00 0.00 103 ARG B O 8
ATOM 13034 N N . TYR B 2 5 ? -7.045 5.949 4.531 1.00 0.00 104 TYR B N 8
ATOM 13035 C CA . TYR B 2 5 ? -7.250 4.961 3.477 1.00 0.00 104 TYR B CA 8
ATOM 13036 C C . TYR B 2 5 ? -6.878 3.564 3.965 1.00 0.00 104 TYR B C 8
ATOM 13037 O O . TYR B 2 5 ? -7.676 2.630 3.870 1.00 0.00 104 TYR B O 8
ATOM 13055 N N . LEU B 2 6 ? -5.662 3.429 4.484 1.00 0.00 105 LEU B N 8
ATOM 13056 C CA . LEU B 2 6 ? -5.182 2.146 4.986 1.00 0.00 105 LEU B CA 8
ATOM 13057 C C . LEU B 2 6 ? -6.112 1.602 6.067 1.00 0.00 105 LEU B C 8
ATOM 13058 O O . LEU B 2 6 ? -6.562 0.459 5.996 1.00 0.00 105 LEU B O 8
ATOM 13074 N N . ARG B 2 7 ? -6.396 2.429 7.067 1.00 0.00 106 ARG B N 8
ATOM 13075 C CA . ARG B 2 7 ? -7.271 2.032 8.164 1.00 0.00 106 ARG B CA 8
ATOM 13076 C C . ARG B 2 7 ? -8.669 1.695 7.652 1.00 0.00 106 ARG B C 8
ATOM 13077 O O . ARG B 2 7 ? -9.351 0.832 8.204 1.00 0.00 106 ARG B O 8
ATOM 13098 N N . GLU B 2 8 ? -9.092 2.383 6.597 1.00 0.00 107 GLU B N 8
ATOM 13099 C CA . GLU B 2 8 ? -10.410 2.154 6.015 1.00 0.00 107 GLU B CA 8
ATOM 13100 C C . GLU B 2 8 ? -10.556 0.709 5.547 1.00 0.00 107 GLU B C 8
ATOM 13101 O O . GLU B 2 8 ? -11.452 -0.008 5.991 1.00 0.00 107 GLU B O 8
ATOM 13113 N N . ALA B 2 9 ? -9.669 0.289 4.652 1.00 0.00 108 ALA B N 8
ATOM 13114 C CA . ALA B 2 9 ? -9.700 -1.072 4.129 1.00 0.00 108 ALA B CA 8
ATOM 13115 C C . ALA B 2 9 ? -9.232 -2.073 5.181 1.00 0.00 108 ALA B C 8
ATOM 13116 O O . ALA B 2 9 ? -9.830 -3.135 5.355 1.00 0.00 108 ALA B O 8
ATOM 13123 N N . ILE B 2 10 ? -8.157 -1.723 5.879 1.00 0.00 109 ILE B N 8
ATOM 13124 C CA . ILE B 2 10 ? -7.600 -2.583 6.917 1.00 0.00 109 ILE B CA 8
ATOM 13125 C C . ILE B 2 10 ? -8.633 -2.869 8.006 1.00 0.00 109 ILE B C 8
ATOM 13126 O O . ILE B 2 10 ? -8.931 -4.026 8.307 1.00 0.00 109 ILE B O 8
ATOM 13142 N N . GLN B 2 11 ? -9.180 -1.809 8.595 1.00 0.00 110 GLN B N 8
ATOM 13143 C CA . GLN B 2 11 ? -10.176 -1.958 9.647 1.00 0.00 110 GLN B CA 8
ATOM 13144 C C . GLN B 2 11 ? -11.441 -2.605 9.103 1.00 0.00 110 GLN B C 8
ATOM 13145 O O . GLN B 2 11 ? -12.104 -3.374 9.799 1.00 0.00 110 GLN B O 8
ATOM 13159 N N . GLU B 2 12 ? -11.764 -2.305 7.850 1.00 0.00 111 GLU B N 8
ATOM 13160 C CA . GLU B 2 12 ? -12.946 -2.878 7.218 1.00 0.00 111 GLU B CA 8
ATOM 13161 C C . GLU B 2 12 ? -12.873 -4.396 7.273 1.00 0.00 111 GLU B C 8
ATOM 13162 O O . GLU B 2 12 ? -13.866 -5.070 7.541 1.00 0.00 111 GLU B O 8
ATOM 13174 N N . TYR B 2 13 ? -11.677 -4.925 7.042 1.00 0.00 112 TYR B N 8
ATOM 13175 C CA . TYR B 2 13 ? -11.463 -6.360 7.089 1.00 0.00 112 TYR B CA 8
ATOM 13176 C C . TYR B 2 13 ? -11.510 -6.837 8.531 1.00 0.00 112 TYR B C 8
ATOM 13177 O O . TYR B 2 13 ? -11.988 -7.935 8.818 1.00 0.00 112 TYR B O 8
ATOM 13195 N N . ASP B 2 14 ? -11.029 -5.996 9.444 1.00 0.00 113 ASP B N 8
ATOM 13196 C CA . ASP B 2 14 ? -11.044 -6.334 10.859 1.00 0.00 113 ASP B CA 8
ATOM 13197 C C . ASP B 2 14 ? -12.478 -6.575 11.317 1.00 0.00 113 ASP B C 8
ATOM 13198 O O . ASP B 2 14 ? -12.734 -7.392 12.199 1.00 0.00 113 ASP B O 8
ATOM 13207 N N . ASN B 2 15 ? -13.413 -5.856 10.696 1.00 0.00 114 ASN B N 8
ATOM 13208 C CA . ASN B 2 15 ? -14.825 -5.991 11.023 1.00 0.00 114 ASN B CA 8
ATOM 13209 C C . ASN B 2 15 ? -15.437 -7.189 10.304 1.00 0.00 114 ASN B C 8
ATOM 13210 O O . ASN B 2 15 ? -16.327 -7.855 10.835 1.00 0.00 114 ASN B O 8
ATOM 13221 N N . ILE B 2 16 ? -14.959 -7.458 9.091 1.00 0.00 115 ILE B N 8
ATOM 13222 C CA . ILE B 2 16 ? -15.462 -8.575 8.304 1.00 0.00 115 ILE B CA 8
ATOM 13223 C C . ILE B 2 16 ? -14.782 -9.878 8.708 1.00 0.00 115 ILE B C 8
ATOM 13224 O O . ILE B 2 16 ? -15.408 -10.765 9.288 1.00 0.00 115 ILE B O 8
ATOM 13240 N N . ALA B 2 17 ? -13.496 -9.980 8.403 1.00 0.00 116 ALA B N 8
ATOM 13241 C CA . ALA B 2 17 ? -12.714 -11.166 8.739 1.00 0.00 116 ALA B CA 8
ATOM 13242 C C . ALA B 2 17 ? -13.350 -12.440 8.187 1.00 0.00 116 ALA B C 8
ATOM 13243 O O . ALA B 2 17 ? -13.255 -13.505 8.796 1.00 0.00 116 ALA B O 8
ATOM 13250 N N . LYS B 2 18 ? -13.997 -12.324 7.032 1.00 0.00 117 LYS B N 8
ATOM 13251 C CA . LYS B 2 18 ? -14.642 -13.469 6.405 1.00 0.00 117 LYS B CA 8
ATOM 13252 C C . LYS B 2 18 ? -14.776 -13.263 4.898 1.00 0.00 117 LYS B C 8
ATOM 13253 O O . LYS B 2 18 ? -15.343 -14.152 4.227 1.00 0.00 117 LYS B O 8
ATOM 13273 N N . MET A 1 1 ? -18.551 8.251 2.170 1.00 0.00 1 MET A N 9
ATOM 13274 C CA . MET A 1 1 ? -18.805 6.882 2.693 1.00 0.00 1 MET A CA 9
ATOM 13275 C C . MET A 1 1 ? -17.530 6.045 2.689 1.00 0.00 1 MET A C 9
ATOM 13276 O O . MET A 1 1 ? -16.982 5.737 1.631 1.00 0.00 1 MET A O 9
ATOM 13292 N N . ASP A 1 2 ? -17.065 5.680 3.878 1.00 0.00 2 ASP A N 9
ATOM 13293 C CA . ASP A 1 2 ? -15.855 4.876 4.012 1.00 0.00 2 ASP A CA 9
ATOM 13294 C C . ASP A 1 2 ? -16.189 3.388 4.033 1.00 0.00 2 ASP A C 9
ATOM 13295 O O . ASP A 1 2 ? -16.157 2.748 5.085 1.00 0.00 2 ASP A O 9
ATOM 13304 N N . ARG A 1 3 ? -16.510 2.842 2.864 1.00 0.00 3 ARG A N 9
ATOM 13305 C CA . ARG A 1 3 ? -16.852 1.430 2.751 1.00 0.00 3 ARG A CA 9
ATOM 13306 C C . ARG A 1 3 ? -16.444 0.877 1.387 1.00 0.00 3 ARG A C 9
ATOM 13307 O O . ARG A 1 3 ? -15.853 -0.198 1.296 1.00 0.00 3 ARG A O 9
ATOM 13328 N N . LYS A 1 4 ? -16.769 1.615 0.330 1.00 0.00 4 LYS A N 9
ATOM 13329 C CA . LYS A 1 4 ? -16.439 1.194 -1.025 1.00 0.00 4 LYS A CA 9
ATOM 13330 C C . LYS A 1 4 ? -14.935 1.020 -1.193 1.00 0.00 4 LYS A C 9
ATOM 13331 O O . LYS A 1 4 ? -14.484 0.143 -1.929 1.00 0.00 4 LYS A O 9
ATOM 13350 N N . VAL A 1 5 ? -14.160 1.847 -0.499 1.00 0.00 5 VAL A N 9
ATOM 13351 C CA . VAL A 1 5 ? -12.707 1.762 -0.572 1.00 0.00 5 VAL A CA 9
ATOM 13352 C C . VAL A 1 5 ? -12.250 0.338 -0.284 1.00 0.00 5 VAL A C 9
ATOM 13353 O O . VAL A 1 5 ? -11.321 -0.169 -0.913 1.00 0.00 5 VAL A O 9
ATOM 13366 N N . ALA A 1 6 ? -12.925 -0.304 0.664 1.00 0.00 6 ALA A N 9
ATOM 13367 C CA . ALA A 1 6 ? -12.611 -1.676 1.033 1.00 0.00 6 ALA A CA 9
ATOM 13368 C C . ALA A 1 6 ? -13.066 -2.646 -0.050 1.00 0.00 6 ALA A C 9
ATOM 13369 O O . ALA A 1 6 ? -12.400 -3.645 -0.322 1.00 0.00 6 ALA A O 9
ATOM 13376 N N . ARG A 1 7 ? -14.207 -2.347 -0.665 1.00 0.00 7 ARG A N 9
ATOM 13377 C CA . ARG A 1 7 ? -14.751 -3.196 -1.719 1.00 0.00 7 ARG A CA 9
ATOM 13378 C C . ARG A 1 7 ? -13.867 -3.160 -2.959 1.00 0.00 7 ARG A C 9
ATOM 13379 O O . ARG A 1 7 ? -13.665 -4.179 -3.618 1.00 0.00 7 ARG A O 9
ATOM 13400 N N . GLU A 1 8 ? -13.343 -1.982 -3.269 1.00 0.00 8 GLU A N 9
ATOM 13401 C CA . GLU A 1 8 ? -12.477 -1.820 -4.430 1.00 0.00 8 GLU A CA 9
ATOM 13402 C C . GLU A 1 8 ? -11.123 -2.469 -4.181 1.00 0.00 8 GLU A C 9
ATOM 13403 O O . GLU A 1 8 ? -10.635 -3.245 -5.003 1.00 0.00 8 GLU A O 9
ATOM 13415 N N . PHE A 1 9 ? -10.521 -2.156 -3.038 1.00 0.00 9 PHE A N 9
ATOM 13416 C CA . PHE A 1 9 ? -9.228 -2.720 -2.680 1.00 0.00 9 PHE A CA 9
ATOM 13417 C C . PHE A 1 9 ? -9.326 -4.236 -2.556 1.00 0.00 9 PHE A C 9
ATOM 13418 O O . PHE A 1 9 ? -8.426 -4.964 -2.973 1.00 0.00 9 PHE A O 9
ATOM 13435 N N . ARG A 1 10 ? -10.433 -4.704 -1.985 1.00 0.00 10 ARG A N 9
ATOM 13436 C CA . ARG A 1 10 ? -10.655 -6.134 -1.811 1.00 0.00 10 ARG A CA 9
ATOM 13437 C C . ARG A 1 10 ? -10.984 -6.796 -3.144 1.00 0.00 10 ARG A C 9
ATOM 13438 O O . ARG A 1 10 ? -10.430 -7.843 -3.481 1.00 0.00 10 ARG A O 9
ATOM 13459 N N . HIS A 1 11 ? -11.887 -6.178 -3.902 1.00 0.00 11 HIS A N 9
ATOM 13460 C CA . HIS A 1 11 ? -12.283 -6.716 -5.199 1.00 0.00 11 HIS A CA 9
ATOM 13461 C C . HIS A 1 11 ? -11.092 -6.767 -6.148 1.00 0.00 11 HIS A C 9
ATOM 13462 O O . HIS A 1 11 ? -10.895 -7.752 -6.858 1.00 0.00 11 HIS A O 9
ATOM 13477 N N . LYS A 1 12 ? -10.294 -5.704 -6.150 1.00 0.00 12 LYS A N 9
ATOM 13478 C CA . LYS A 1 12 ? -9.118 -5.637 -7.007 1.00 0.00 12 LYS A CA 9
ATOM 13479 C C . LYS A 1 12 ? -8.161 -6.777 -6.681 1.00 0.00 12 LYS A C 9
ATOM 13480 O O . LYS A 1 12 ? -7.814 -7.580 -7.550 1.00 0.00 12 LYS A O 9
ATOM 13499 N N . VAL A 1 13 ? -7.748 -6.851 -5.419 1.00 0.00 13 VAL A N 9
ATOM 13500 C CA . VAL A 1 13 ? -6.838 -7.897 -4.972 1.00 0.00 13 VAL A CA 9
ATOM 13501 C C . VAL A 1 13 ? -7.377 -9.275 -5.339 1.00 0.00 13 VAL A C 9
ATOM 13502 O O . VAL A 1 13 ? -6.619 -10.174 -5.703 1.00 0.00 13 VAL A O 9
ATOM 13515 N N . ASP A 1 14 ? -8.692 -9.429 -5.246 1.00 0.00 14 ASP A N 9
ATOM 13516 C CA . ASP A 1 14 ? -9.335 -10.694 -5.573 1.00 0.00 14 ASP A CA 9
ATOM 13517 C C . ASP A 1 14 ? -9.336 -10.930 -7.081 1.00 0.00 14 ASP A C 9
ATOM 13518 O O . ASP A 1 14 ? -9.333 -12.074 -7.539 1.00 0.00 14 ASP A O 9
ATOM 13527 N N . PHE A 1 15 ? -9.337 -9.844 -7.851 1.00 0.00 15 PHE A N 9
ATOM 13528 C CA . PHE A 1 15 ? -9.333 -9.942 -9.304 1.00 0.00 15 PHE A CA 9
ATOM 13529 C C . PHE A 1 15 ? -7.998 -10.469 -9.807 1.00 0.00 15 PHE A C 9
ATOM 13530 O O . PHE A 1 15 ? -7.929 -11.167 -10.819 1.00 0.00 15 PHE A O 9
ATOM 13547 N N . LEU A 1 16 ? -6.936 -10.121 -9.091 1.00 0.00 16 LEU A N 9
ATOM 13548 C CA . LEU A 1 16 ? -5.589 -10.545 -9.458 1.00 0.00 16 LEU A CA 9
ATOM 13549 C C . LEU A 1 16 ? -5.242 -11.878 -8.808 1.00 0.00 16 LEU A C 9
ATOM 13550 O O . LEU A 1 16 ? -4.672 -12.764 -9.444 1.00 0.00 16 LEU A O 9
ATOM 13566 N N . ILE A 1 17 ? -5.592 -12.011 -7.535 1.00 0.00 17 ILE A N 9
ATOM 13567 C CA . ILE A 1 17 ? -5.324 -13.232 -6.789 1.00 0.00 17 ILE A CA 9
ATOM 13568 C C . ILE A 1 17 ? -6.510 -14.179 -6.858 1.00 0.00 17 ILE A C 9
ATOM 13569 O O . ILE A 1 17 ? -6.414 -15.274 -7.413 1.00 0.00 17 ILE A O 9
ATOM 13585 N N . GLU A 1 18 ? -7.625 -13.755 -6.282 1.00 0.00 18 GLU A N 9
ATOM 13586 C CA . GLU A 1 18 ? -8.837 -14.566 -6.266 1.00 0.00 18 GLU A CA 9
ATOM 13587 C C . GLU A 1 18 ? -8.651 -15.809 -5.413 1.00 0.00 18 GLU A C 9
ATOM 13588 O O . GLU A 1 18 ? -9.546 -16.646 -5.288 1.00 0.00 18 GLU A O 9
ATOM 13600 N N . ASN A 1 19 ? -7.482 -15.902 -4.835 1.00 0.00 19 ASN A N 9
ATOM 13601 C CA . ASN A 1 19 ? -7.124 -17.023 -3.974 1.00 0.00 19 ASN A CA 9
ATOM 13602 C C . ASN A 1 19 ? -7.491 -16.729 -2.522 1.00 0.00 19 ASN A C 9
ATOM 13603 O O . ASN A 1 19 ? -8.211 -15.773 -2.237 1.00 0.00 19 ASN A O 9
ATOM 13614 N N . ASP A 1 20 ? -6.994 -17.556 -1.605 1.00 0.00 20 ASP A N 9
ATOM 13615 C CA . ASP A 1 20 ? -7.276 -17.381 -0.187 1.00 0.00 20 ASP A CA 9
ATOM 13616 C C . ASP A 1 20 ? -5.988 -17.221 0.613 1.00 0.00 20 ASP A C 9
ATOM 13617 O O . ASP A 1 20 ? -5.813 -16.242 1.336 1.00 0.00 20 ASP A O 9
ATOM 13626 N N . ALA A 1 21 ? -5.089 -18.193 0.484 1.00 0.00 21 ALA A N 9
ATOM 13627 C CA . ALA A 1 21 ? -3.819 -18.160 1.199 1.00 0.00 21 ALA A CA 9
ATOM 13628 C C . ALA A 1 21 ? -3.069 -16.861 0.932 1.00 0.00 21 ALA A C 9
ATOM 13629 O O . ALA A 1 21 ? -2.497 -16.260 1.843 1.00 0.00 21 ALA A O 9
ATOM 13636 N N . GLU A 1 22 ? -3.077 -16.431 -0.322 1.00 0.00 22 GLU A N 9
ATOM 13637 C CA . GLU A 1 22 ? -2.399 -15.200 -0.712 1.00 0.00 22 GLU A CA 9
ATOM 13638 C C . GLU A 1 22 ? -3.059 -13.991 -0.059 1.00 0.00 22 GLU A C 9
ATOM 13639 O O . GLU A 1 22 ? -2.377 -13.109 0.461 1.00 0.00 22 GLU A O 9
ATOM 13651 N N . LYS A 1 23 ? -4.388 -13.959 -0.080 1.00 0.00 23 LYS A N 9
ATOM 13652 C CA . LYS A 1 23 ? -5.132 -12.859 0.522 1.00 0.00 23 LYS A CA 9
ATOM 13653 C C . LYS A 1 23 ? -4.873 -12.807 2.019 1.00 0.00 23 LYS A C 9
ATOM 13654 O O . LYS A 1 23 ? -4.820 -11.730 2.611 1.00 0.00 23 LYS A O 9
ATOM 13673 N N . ASP A 1 24 ? -4.699 -13.976 2.625 1.00 0.00 24 ASP A N 9
ATOM 13674 C CA . ASP A 1 24 ? -4.426 -14.055 4.051 1.00 0.00 24 ASP A CA 9
ATOM 13675 C C . ASP A 1 24 ? -3.120 -13.340 4.372 1.00 0.00 24 ASP A C 9
ATOM 13676 O O . ASP A 1 24 ? -3.063 -12.493 5.263 1.00 0.00 24 ASP A O 9
ATOM 13685 N N . TYR A 1 25 ? -2.073 -13.683 3.627 1.00 0.00 25 TYR A N 9
ATOM 13686 C CA . TYR A 1 25 ? -0.766 -13.068 3.820 1.00 0.00 25 TYR A CA 9
ATOM 13687 C C . TYR A 1 25 ? -0.796 -11.599 3.431 1.00 0.00 25 TYR A C 9
ATOM 13688 O O . TYR A 1 25 ? -0.316 -10.747 4.178 1.00 0.00 25 TYR A O 9
ATOM 13706 N N . LEU A 1 26 ? -1.381 -11.295 2.275 1.00 0.00 26 LEU A N 9
ATOM 13707 C CA . LEU A 1 26 ? -1.476 -9.912 1.836 1.00 0.00 26 LEU A CA 9
ATOM 13708 C C . LEU A 1 26 ? -2.206 -9.117 2.899 1.00 0.00 26 LEU A C 9
ATOM 13709 O O . LEU A 1 26 ? -1.798 -8.014 3.258 1.00 0.00 26 LEU A O 9
ATOM 13725 N N . TYR A 1 27 ? -3.263 -9.714 3.439 1.00 0.00 27 TYR A N 9
ATOM 13726 C CA . TYR A 1 27 ? -4.008 -9.079 4.510 1.00 0.00 27 TYR A CA 9
ATOM 13727 C C . TYR A 1 27 ? -3.071 -8.876 5.696 1.00 0.00 27 TYR A C 9
ATOM 13728 O O . TYR A 1 27 ? -3.170 -7.887 6.422 1.00 0.00 27 TYR A O 9
ATOM 13746 N N . ASP A 1 28 ? -2.139 -9.821 5.866 1.00 0.00 28 ASP A N 9
ATOM 13747 C CA . ASP A 1 28 ? -1.165 -9.745 6.939 1.00 0.00 28 ASP A CA 9
ATOM 13748 C C . ASP A 1 28 ? -0.138 -8.656 6.643 1.00 0.00 28 ASP A C 9
ATOM 13749 O O . ASP A 1 28 ? 0.362 -7.998 7.557 1.00 0.00 28 ASP A O 9
ATOM 13758 N N . VAL A 1 29 ? 0.174 -8.462 5.359 1.00 0.00 29 VAL A N 9
ATOM 13759 C CA . VAL A 1 29 ? 1.137 -7.446 4.962 1.00 0.00 29 VAL A CA 9
ATOM 13760 C C . VAL A 1 29 ? 0.627 -6.053 5.309 1.00 0.00 29 VAL A C 9
ATOM 13761 O O . VAL A 1 29 ? 1.301 -5.289 6.000 1.00 0.00 29 VAL A O 9
ATOM 13774 N N . LEU A 1 30 ? -0.572 -5.730 4.835 1.00 0.00 30 LEU A N 9
ATOM 13775 C CA . LEU A 1 30 ? -1.171 -4.432 5.111 1.00 0.00 30 LEU A CA 9
ATOM 13776 C C . LEU A 1 30 ? -1.327 -4.232 6.613 1.00 0.00 30 LEU A C 9
ATOM 13777 O O . LEU A 1 30 ? -1.098 -3.141 7.136 1.00 0.00 30 LEU A O 9
ATOM 13793 N N . ARG A 1 31 ? -1.706 -5.304 7.302 1.00 0.00 31 ARG A N 9
ATOM 13794 C CA . ARG A 1 31 ? -1.882 -5.262 8.747 1.00 0.00 31 ARG A CA 9
ATOM 13795 C C . ARG A 1 31 ? -0.596 -4.808 9.429 1.00 0.00 31 ARG A C 9
ATOM 13796 O O . ARG A 1 31 ? -0.627 -4.031 10.383 1.00 0.00 31 ARG A O 9
ATOM 13817 N N . MET A 1 32 ? 0.536 -5.292 8.924 1.00 0.00 32 MET A N 9
ATOM 13818 C CA . MET A 1 32 ? 1.832 -4.925 9.479 1.00 0.00 32 MET A CA 9
ATOM 13819 C C . MET A 1 32 ? 2.182 -3.491 9.096 1.00 0.00 32 MET A C 9
ATOM 13820 O O . MET A 1 32 ? 2.647 -2.709 9.925 1.00 0.00 32 MET A O 9
ATOM 13834 N N . TYR A 1 33 ? 1.944 -3.152 7.834 1.00 0.00 33 TYR A N 9
ATOM 13835 C CA . TYR A 1 33 ? 2.223 -1.812 7.333 1.00 0.00 33 TYR A CA 9
ATOM 13836 C C . TYR A 1 33 ? 1.389 -0.767 8.072 1.00 0.00 33 TYR A C 9
ATOM 13837 O O . TYR A 1 33 ? 1.703 0.422 8.039 1.00 0.00 33 TYR A O 9
ATOM 13855 N N . HIS A 1 34 ? 0.326 -1.212 8.732 1.00 0.00 34 HIS A N 9
ATOM 13856 C CA . HIS A 1 34 ? -0.545 -0.304 9.468 1.00 0.00 34 HIS A CA 9
ATOM 13857 C C . HIS A 1 34 ? -0.014 -0.045 10.877 1.00 0.00 34 HIS A C 9
ATOM 13858 O O . HIS A 1 34 ? -0.078 1.080 11.375 1.00 0.00 34 HIS A O 9
ATOM 13873 N N . GLN A 1 35 ? 0.490 -1.093 11.521 1.00 0.00 35 GLN A N 9
ATOM 13874 C CA . GLN A 1 35 ? 1.010 -0.978 12.881 1.00 0.00 35 GLN A CA 9
ATOM 13875 C C . GLN A 1 35 ? 2.407 -0.362 12.915 1.00 0.00 35 GLN A C 9
ATOM 13876 O O . GLN A 1 35 ? 2.615 0.698 13.505 1.00 0.00 35 GLN A O 9
ATOM 13890 N N . THR A 1 36 ? 3.362 -1.042 12.297 1.00 0.00 36 THR A N 9
ATOM 13891 C CA . THR A 1 36 ? 4.747 -0.575 12.275 1.00 0.00 36 THR A CA 9
ATOM 13892 C C . THR A 1 36 ? 4.944 0.564 11.277 1.00 0.00 36 THR A C 9
ATOM 13893 O O . THR A 1 36 ? 5.823 1.408 11.458 1.00 0.00 36 THR A O 9
ATOM 13904 N N . MET A 1 37 ? 4.132 0.587 10.228 1.00 0.00 37 MET A N 9
ATOM 13905 C CA . MET A 1 37 ? 4.232 1.628 9.207 1.00 0.00 37 MET A CA 9
ATOM 13906 C C . MET A 1 37 ? 5.515 1.468 8.395 1.00 0.00 37 MET A C 9
ATOM 13907 O O . MET A 1 37 ? 6.189 2.447 8.075 1.00 0.00 37 MET A O 9
ATOM 13921 N N . ASP A 1 38 ? 5.844 0.224 8.063 1.00 0.00 38 ASP A N 9
ATOM 13922 C CA . ASP A 1 38 ? 7.043 -0.071 7.286 1.00 0.00 38 ASP A CA 9
ATOM 13923 C C . ASP A 1 38 ? 6.691 -0.354 5.830 1.00 0.00 38 ASP A C 9
ATOM 13924 O O . ASP A 1 38 ? 6.054 -1.359 5.517 1.00 0.00 38 ASP A O 9
ATOM 13933 N N . VAL A 1 39 ? 7.111 0.542 4.943 1.00 0.00 39 VAL A N 9
ATOM 13934 C CA . VAL A 1 39 ? 6.840 0.394 3.519 1.00 0.00 39 VAL A CA 9
ATOM 13935 C C . VAL A 1 39 ? 7.838 -0.553 2.859 1.00 0.00 39 VAL A C 9
ATOM 13936 O O . VAL A 1 39 ? 7.551 -1.143 1.817 1.00 0.00 39 VAL A O 9
ATOM 13949 N N . ALA A 1 40 ? 9.007 -0.701 3.473 1.00 0.00 40 ALA A N 9
ATOM 13950 C CA . ALA A 1 40 ? 10.038 -1.579 2.941 1.00 0.00 40 ALA A CA 9
ATOM 13951 C C . ALA A 1 40 ? 9.671 -3.035 3.174 1.00 0.00 40 ALA A C 9
ATOM 13952 O O . ALA A 1 40 ? 10.047 -3.914 2.399 1.00 0.00 40 ALA A O 9
ATOM 13959 N N . VAL A 1 41 ? 8.932 -3.283 4.248 1.00 0.00 41 VAL A N 9
ATOM 13960 C CA . VAL A 1 41 ? 8.513 -4.632 4.581 1.00 0.00 41 VAL A CA 9
ATOM 13961 C C . VAL A 1 41 ? 7.322 -5.060 3.728 1.00 0.00 41 VAL A C 9
ATOM 13962 O O . VAL A 1 41 ? 7.275 -6.188 3.237 1.00 0.00 41 VAL A O 9
ATOM 13975 N N . LEU A 1 42 ? 6.361 -4.157 3.555 1.00 0.00 42 LEU A N 9
ATOM 13976 C CA . LEU A 1 42 ? 5.178 -4.456 2.760 1.00 0.00 42 LEU A CA 9
ATOM 13977 C C . LEU A 1 42 ? 5.561 -4.720 1.306 1.00 0.00 42 LEU A C 9
ATOM 13978 O O . LEU A 1 42 ? 5.030 -5.632 0.673 1.00 0.00 42 LEU A O 9
ATOM 13994 N N . VAL A 1 43 ? 6.496 -3.927 0.786 1.00 0.00 43 VAL A N 9
ATOM 13995 C CA . VAL A 1 43 ? 6.950 -4.097 -0.588 1.00 0.00 43 VAL A CA 9
ATOM 13996 C C . VAL A 1 43 ? 7.559 -5.483 -0.778 1.00 0.00 43 VAL A C 9
ATOM 13997 O O . VAL A 1 43 ? 7.294 -6.160 -1.773 1.00 0.00 43 VAL A O 9
ATOM 14010 N N . GLY A 1 44 ? 8.370 -5.903 0.189 1.00 0.00 44 GLY A N 9
ATOM 14011 C CA . GLY A 1 44 ? 8.997 -7.209 0.116 1.00 0.00 44 GLY A CA 9
ATOM 14012 C C . GLY A 1 44 ? 7.977 -8.328 0.045 1.00 0.00 44 GLY A C 9
ATOM 14013 O O . GLY A 1 44 ? 8.087 -9.226 -0.789 1.00 0.00 44 GLY A O 9
ATOM 14017 N N . ASP A 1 45 ? 6.977 -8.266 0.918 1.00 0.00 45 ASP A N 9
ATOM 14018 C CA . ASP A 1 45 ? 5.927 -9.276 0.949 1.00 0.00 45 ASP A CA 9
ATOM 14019 C C . ASP A 1 45 ? 5.163 -9.294 -0.371 1.00 0.00 45 ASP A C 9
ATOM 14020 O O . ASP A 1 45 ? 4.970 -10.351 -0.978 1.00 0.00 45 ASP A O 9
ATOM 14029 N N . LEU A 1 46 ? 4.735 -8.115 -0.817 1.00 0.00 46 LEU A N 9
ATOM 14030 C CA . LEU A 1 46 ? 3.998 -7.995 -2.070 1.00 0.00 46 LEU A CA 9
ATOM 14031 C C . LEU A 1 46 ? 4.737 -8.712 -3.195 1.00 0.00 46 LEU A C 9
ATOM 14032 O O . LEU A 1 46 ? 4.120 -9.346 -4.050 1.00 0.00 46 LEU A O 9
ATOM 14048 N N . LYS A 1 47 ? 6.063 -8.617 -3.182 1.00 0.00 47 LYS A N 9
ATOM 14049 C CA . LYS A 1 47 ? 6.884 -9.269 -4.194 1.00 0.00 47 LYS A CA 9
ATOM 14050 C C . LYS A 1 47 ? 6.800 -10.785 -4.045 1.00 0.00 47 LYS A C 9
ATOM 14051 O O . LYS A 1 47 ? 6.544 -11.503 -5.013 1.00 0.00 47 LYS A O 9
ATOM 14070 N N . LEU A 1 48 ? 7.001 -11.264 -2.819 1.00 0.00 48 LEU A N 9
ATOM 14071 C CA . LEU A 1 48 ? 6.936 -12.695 -2.538 1.00 0.00 48 LEU A CA 9
ATOM 14072 C C . LEU A 1 48 ? 5.629 -13.284 -3.060 1.00 0.00 48 LEU A C 9
ATOM 14073 O O . LEU A 1 48 ? 5.558 -14.466 -3.394 1.00 0.00 48 LEU A O 9
ATOM 14089 N N . VAL A 1 49 ? 4.601 -12.444 -3.141 1.00 0.00 49 VAL A N 9
ATOM 14090 C CA . VAL A 1 49 ? 3.301 -12.870 -3.636 1.00 0.00 49 VAL A CA 9
ATOM 14091 C C . VAL A 1 49 ? 3.143 -12.488 -5.103 1.00 0.00 49 VAL A C 9
ATOM 14092 O O . VAL A 1 49 ? 2.411 -13.136 -5.852 1.00 0.00 49 VAL A O 9
ATOM 14105 N N . ILE A 1 50 ? 3.836 -11.427 -5.502 1.00 0.00 50 ILE A N 9
ATOM 14106 C CA . ILE A 1 50 ? 3.782 -10.947 -6.874 1.00 0.00 50 ILE A CA 9
ATOM 14107 C C . ILE A 1 50 ? 5.052 -11.306 -7.639 1.00 0.00 50 ILE A C 9
ATOM 14108 O O . ILE A 1 50 ? 5.418 -10.647 -8.613 1.00 0.00 50 ILE A O 9
ATOM 14124 N N . ASN A 1 51 ? 5.718 -12.360 -7.191 1.00 0.00 51 ASN A N 9
ATOM 14125 C CA . ASN A 1 51 ? 6.949 -12.823 -7.829 1.00 0.00 51 ASN A CA 9
ATOM 14126 C C . ASN A 1 51 ? 6.779 -12.907 -9.346 1.00 0.00 51 ASN A C 9
ATOM 14127 O O . ASN A 1 51 ? 7.739 -12.746 -10.099 1.00 0.00 51 ASN A O 9
ATOM 14138 N N . GLU A 1 52 ? 5.547 -13.155 -9.783 1.00 0.00 52 GLU A N 9
ATOM 14139 C CA . GLU A 1 52 ? 5.245 -13.256 -11.205 1.00 0.00 52 GLU A CA 9
ATOM 14140 C C . GLU A 1 52 ? 4.657 -11.946 -11.725 1.00 0.00 52 GLU A C 9
ATOM 14141 O O . GLU A 1 52 ? 4.050 -11.186 -10.971 1.00 0.00 52 GLU A O 9
ATOM 14153 N N . PRO A 1 53 ? 4.833 -11.663 -13.028 1.00 0.00 53 PRO A N 9
ATOM 14154 C CA . PRO A 1 53 ? 4.320 -10.435 -13.647 1.00 0.00 53 PRO A CA 9
ATOM 14155 C C . PRO A 1 53 ? 2.795 -10.380 -13.680 1.00 0.00 53 PRO A C 9
ATOM 14156 O O . PRO A 1 53 ? 2.207 -9.308 -13.817 1.00 0.00 53 PRO A O 9
ATOM 14167 N N . SER A 1 54 ? 2.160 -11.541 -13.557 1.00 0.00 54 SER A N 9
ATOM 14168 C CA . SER A 1 54 ? 0.703 -11.622 -13.578 1.00 0.00 54 SER A CA 9
ATOM 14169 C C . SER A 1 54 ? 0.090 -10.859 -12.406 1.00 0.00 54 SER A C 9
ATOM 14170 O O . SER A 1 54 ? -0.954 -10.224 -12.547 1.00 0.00 54 SER A O 9
ATOM 14178 N N . ARG A 1 55 ? 0.742 -10.932 -11.249 1.00 0.00 55 ARG A N 9
ATOM 14179 C CA . ARG A 1 55 ? 0.255 -10.251 -10.053 1.00 0.00 55 ARG A CA 9
ATOM 14180 C C . ARG A 1 55 ? 0.777 -8.816 -9.968 1.00 0.00 55 ARG A C 9
ATOM 14181 O O . ARG A 1 55 ? 0.655 -8.167 -8.929 1.00 0.00 55 ARG A O 9
ATOM 14202 N N . LEU A 1 56 ? 1.353 -8.322 -11.060 1.00 0.00 56 LEU A N 9
ATOM 14203 C CA . LEU A 1 56 ? 1.889 -6.963 -11.102 1.00 0.00 56 LEU A CA 9
ATOM 14204 C C . LEU A 1 56 ? 0.861 -5.932 -10.626 1.00 0.00 56 LEU A C 9
ATOM 14205 O O . LEU A 1 56 ? 1.147 -5.133 -9.734 1.00 0.00 56 LEU A O 9
ATOM 14221 N N . PRO A 1 57 ? -0.349 -5.926 -11.222 1.00 0.00 57 PRO A N 9
ATOM 14222 C CA . PRO A 1 57 ? -1.417 -4.986 -10.872 1.00 0.00 57 PRO A CA 9
ATOM 14223 C C . PRO A 1 57 ? -1.513 -4.693 -9.373 1.00 0.00 57 PRO A C 9
ATOM 14224 O O . PRO A 1 57 ? -1.958 -3.616 -8.976 1.00 0.00 57 PRO A O 9
ATOM 14235 N N . LEU A 1 58 ? -1.105 -5.649 -8.541 1.00 0.00 58 LEU A N 9
ATOM 14236 C CA . LEU A 1 58 ? -1.162 -5.467 -7.093 1.00 0.00 58 LEU A CA 9
ATOM 14237 C C . LEU A 1 58 ? -0.443 -4.188 -6.672 1.00 0.00 58 LEU A C 9
ATOM 14238 O O . LEU A 1 58 ? -1.014 -3.348 -5.979 1.00 0.00 58 LEU A O 9
ATOM 14254 N N . PHE A 1 59 ? 0.808 -4.047 -7.099 1.00 0.00 59 PHE A N 9
ATOM 14255 C CA . PHE A 1 59 ? 1.604 -2.868 -6.766 1.00 0.00 59 PHE A CA 9
ATOM 14256 C C . PHE A 1 59 ? 0.845 -1.582 -7.087 1.00 0.00 59 PHE A C 9
ATOM 14257 O O . PHE A 1 59 ? 0.851 -0.631 -6.302 1.00 0.00 59 PHE A O 9
ATOM 14274 N N . ASP A 1 60 ? 0.184 -1.565 -8.238 1.00 0.00 60 ASP A N 9
ATOM 14275 C CA . ASP A 1 60 ? -0.586 -0.402 -8.656 1.00 0.00 60 ASP A CA 9
ATOM 14276 C C . ASP A 1 60 ? -1.839 -0.271 -7.806 1.00 0.00 60 ASP A C 9
ATOM 14277 O O . ASP A 1 60 ? -2.340 0.827 -7.579 1.00 0.00 60 ASP A O 9
ATOM 14286 N N . ALA A 1 61 ? -2.335 -1.407 -7.334 1.00 0.00 61 ALA A N 9
ATOM 14287 C CA . ALA A 1 61 ? -3.524 -1.441 -6.501 1.00 0.00 61 ALA A CA 9
ATOM 14288 C C . ALA A 1 61 ? -3.268 -0.799 -5.138 1.00 0.00 61 ALA A C 9
ATOM 14289 O O . ALA A 1 61 ? -4.121 -0.091 -4.603 1.00 0.00 61 ALA A O 9
ATOM 14296 N N . ILE A 1 62 ? -2.089 -1.064 -4.577 1.00 0.00 62 ILE A N 9
ATOM 14297 C CA . ILE A 1 62 ? -1.719 -0.525 -3.271 1.00 0.00 62 ILE A CA 9
ATOM 14298 C C . ILE A 1 62 ? -1.356 0.957 -3.344 1.00 0.00 62 ILE A C 9
ATOM 14299 O O . ILE A 1 62 ? -1.616 1.714 -2.412 1.00 0.00 62 ILE A O 9
ATOM 14315 N N . ARG A 1 63 ? -0.728 1.362 -4.443 1.00 0.00 63 ARG A N 9
ATOM 14316 C CA . ARG A 1 63 ? -0.299 2.753 -4.618 1.00 0.00 63 ARG A CA 9
ATOM 14317 C C . ARG A 1 63 ? -1.373 3.760 -4.181 1.00 0.00 63 ARG A C 9
ATOM 14318 O O . ARG A 1 63 ? -1.101 4.648 -3.374 1.00 0.00 63 ARG A O 9
ATOM 14339 N N . PRO A 1 64 ? -2.601 3.650 -4.719 1.00 0.00 64 PRO A N 9
ATOM 14340 C CA . PRO A 1 64 ? -3.696 4.569 -4.391 1.00 0.00 64 PRO A CA 9
ATOM 14341 C C . PRO A 1 64 ? -3.820 4.867 -2.898 1.00 0.00 64 PRO A C 9
ATOM 14342 O O . PRO A 1 64 ? -3.822 6.028 -2.491 1.00 0.00 64 PRO A O 9
ATOM 14353 N N . LEU A 1 65 ? -3.923 3.821 -2.082 1.00 0.00 65 LEU A N 9
ATOM 14354 C CA . LEU A 1 65 ? -4.048 4.001 -0.637 1.00 0.00 65 LEU A CA 9
ATOM 14355 C C . LEU A 1 65 ? -2.714 4.407 -0.015 1.00 0.00 65 LEU A C 9
ATOM 14356 O O . LEU A 1 65 ? -2.679 5.053 1.031 1.00 0.00 65 LEU A O 9
ATOM 14372 N N . ILE A 1 66 ? -1.619 4.022 -0.665 1.00 0.00 66 ILE A N 9
ATOM 14373 C CA . ILE A 1 66 ? -0.287 4.346 -0.171 1.00 0.00 66 ILE A CA 9
ATOM 14374 C C . ILE A 1 66 ? -0.030 5.856 -0.233 1.00 0.00 66 ILE A C 9
ATOM 14375 O O . ILE A 1 66 ? -0.292 6.496 -1.251 1.00 0.00 66 ILE A O 9
ATOM 14391 N N . PRO A 1 67 ? 0.499 6.441 0.858 1.00 0.00 67 PRO A N 9
ATOM 14392 C CA . PRO A 1 67 ? 0.803 7.876 0.922 1.00 0.00 67 PRO A CA 9
ATOM 14393 C C . PRO A 1 67 ? 1.611 8.353 -0.256 1.00 0.00 67 PRO A C 9
ATOM 14394 O O . PRO A 1 67 ? 2.532 7.688 -0.729 1.00 0.00 67 PRO A O 9
ATOM 14405 N N . LEU A 1 68 ? 1.240 9.530 -0.710 1.00 0.00 68 LEU A N 9
ATOM 14406 C CA . LEU A 1 68 ? 1.878 10.176 -1.827 1.00 0.00 68 LEU A CA 9
ATOM 14407 C C . LEU A 1 68 ? 3.396 10.203 -1.658 1.00 0.00 68 LEU A C 9
ATOM 14408 O O . LEU A 1 68 ? 4.140 10.017 -2.621 1.00 0.00 68 LEU A O 9
ATOM 14424 N N . LYS A 1 69 ? 3.849 10.410 -0.426 1.00 0.00 69 LYS A N 9
ATOM 14425 C CA . LYS A 1 69 ? 5.276 10.430 -0.136 1.00 0.00 69 LYS A CA 9
ATOM 14426 C C . LYS A 1 69 ? 5.832 9.013 -0.196 1.00 0.00 69 LYS A C 9
ATOM 14427 O O . LYS A 1 69 ? 6.880 8.761 -0.795 1.00 0.00 69 LYS A O 9
ATOM 14446 N N . HIS A 1 70 ? 5.102 8.085 0.417 1.00 0.00 70 HIS A N 9
ATOM 14447 C CA . HIS A 1 70 ? 5.499 6.684 0.426 1.00 0.00 70 HIS A CA 9
ATOM 14448 C C . HIS A 1 70 ? 5.494 6.128 -0.993 1.00 0.00 70 HIS A C 9
ATOM 14449 O O . HIS A 1 70 ? 6.249 5.212 -1.312 1.00 0.00 70 HIS A O 9
ATOM 14464 N N . GLN A 1 71 ? 4.644 6.700 -1.844 1.00 0.00 71 GLN A N 9
ATOM 14465 C CA . GLN A 1 71 ? 4.553 6.270 -3.232 1.00 0.00 71 GLN A CA 9
ATOM 14466 C C . GLN A 1 71 ? 5.876 6.525 -3.942 1.00 0.00 71 GLN A C 9
ATOM 14467 O O . GLN A 1 71 ? 6.369 5.679 -4.686 1.00 0.00 71 GLN A O 9
ATOM 14481 N N . VAL A 1 72 ? 6.455 7.696 -3.688 1.00 0.00 72 VAL A N 9
ATOM 14482 C CA . VAL A 1 72 ? 7.733 8.058 -4.283 1.00 0.00 72 VAL A CA 9
ATOM 14483 C C . VAL A 1 72 ? 8.816 7.102 -3.812 1.00 0.00 72 VAL A C 9
ATOM 14484 O O . VAL A 1 72 ? 9.456 6.425 -4.616 1.00 0.00 72 VAL A O 9
ATOM 14497 N N . GLU A 1 73 ? 9.007 7.038 -2.495 1.00 0.00 73 GLU A N 9
ATOM 14498 C CA . GLU A 1 73 ? 10.003 6.142 -1.919 1.00 0.00 73 GLU A CA 9
ATOM 14499 C C . GLU A 1 73 ? 9.709 4.714 -2.348 1.00 0.00 73 GLU A C 9
ATOM 14500 O O . GLU A 1 73 ? 10.620 3.926 -2.601 1.00 0.00 73 GLU A O 9
ATOM 14512 N N . TYR A 1 74 ? 8.422 4.403 -2.464 1.00 0.00 74 TYR A N 9
ATOM 14513 C CA . TYR A 1 74 ? 7.996 3.086 -2.905 1.00 0.00 74 TYR A CA 9
ATOM 14514 C C . TYR A 1 74 ? 8.557 2.826 -4.295 1.00 0.00 74 TYR A C 9
ATOM 14515 O O . TYR A 1 74 ? 8.903 1.697 -4.642 1.00 0.00 74 TYR A O 9
ATOM 14533 N N . ASP A 1 75 ? 8.660 3.897 -5.081 1.00 0.00 75 ASP A N 9
ATOM 14534 C CA . ASP A 1 75 ? 9.199 3.806 -6.429 1.00 0.00 75 ASP A CA 9
ATOM 14535 C C . ASP A 1 75 ? 10.709 3.600 -6.378 1.00 0.00 75 ASP A C 9
ATOM 14536 O O . ASP A 1 75 ? 11.282 2.927 -7.233 1.00 0.00 75 ASP A O 9
ATOM 14545 N N . GLN A 1 76 ? 11.347 4.184 -5.364 1.00 0.00 76 GLN A N 9
ATOM 14546 C CA . GLN A 1 76 ? 12.790 4.058 -5.201 1.00 0.00 76 GLN A CA 9
ATOM 14547 C C . GLN A 1 76 ? 13.174 2.613 -4.908 1.00 0.00 76 GLN A C 9
ATOM 14548 O O . GLN A 1 76 ? 14.230 2.142 -5.330 1.00 0.00 76 GLN A O 9
ATOM 14562 N N . LEU A 1 77 ? 12.307 1.912 -4.183 1.00 0.00 77 LEU A N 9
ATOM 14563 C CA . LEU A 1 77 ? 12.552 0.518 -3.834 1.00 0.00 77 LEU A CA 9
ATOM 14564 C C . LEU A 1 77 ? 12.207 -0.403 -4.999 1.00 0.00 77 LEU A C 9
ATOM 14565 O O . LEU A 1 77 ? 12.873 -1.413 -5.225 1.00 0.00 77 LEU A O 9
ATOM 14581 N N . THR A 1 78 ? 11.161 -0.046 -5.736 1.00 0.00 78 THR A N 9
ATOM 14582 C CA . THR A 1 78 ? 10.725 -0.837 -6.881 1.00 0.00 78 THR A CA 9
ATOM 14583 C C . THR A 1 78 ? 11.546 -0.496 -8.121 1.00 0.00 78 THR A C 9
ATOM 14584 O O . THR A 1 78 ? 12.110 0.593 -8.221 1.00 0.00 78 THR A O 9
ATOM 14595 N N . PRO A 1 79 ? 11.624 -1.425 -9.092 1.00 0.00 79 PRO A N 9
ATOM 14596 C CA . PRO A 1 79 ? 12.381 -1.212 -10.330 1.00 0.00 79 PRO A CA 9
ATOM 14597 C C . PRO A 1 79 ? 11.856 -0.027 -11.131 1.00 0.00 79 PRO A C 9
ATOM 14598 O O . PRO A 1 79 ? 10.668 0.292 -11.082 1.00 0.00 79 PRO A O 9
ATOM 14609 N N . ARG A 1 80 ? 12.749 0.624 -11.869 1.00 0.00 80 ARG A N 9
ATOM 14610 C CA . ARG A 1 80 ? 12.375 1.777 -12.681 1.00 0.00 80 ARG A CA 9
ATOM 14611 C C . ARG A 1 80 ? 11.598 1.344 -13.919 1.00 0.00 80 ARG A C 9
ATOM 14612 O O . ARG A 1 80 ? 12.095 0.571 -14.738 1.00 0.00 80 ARG A O 9
ATOM 14633 N N . ASP B 2 1 ? -7.026 12.332 1.529 1.00 0.00 100 ASP B N 9
ATOM 14634 C CA . ASP B 2 1 ? -7.512 11.109 2.151 1.00 0.00 100 ASP B CA 9
ATOM 14635 C C . ASP B 2 1 ? -6.351 10.201 2.548 1.00 0.00 100 ASP B C 9
ATOM 14636 O O . ASP B 2 1 ? -6.446 8.977 2.453 1.00 0.00 100 ASP B O 9
ATOM 14645 N N . ASP B 2 2 ? -5.256 10.811 2.992 1.00 0.00 101 ASP B N 9
ATOM 14646 C CA . ASP B 2 2 ? -4.076 10.057 3.404 1.00 0.00 101 ASP B CA 9
ATOM 14647 C C . ASP B 2 2 ? -4.236 9.536 4.829 1.00 0.00 101 ASP B C 9
ATOM 14648 O O . ASP B 2 2 ? -4.859 10.181 5.671 1.00 0.00 101 ASP B O 9
ATOM 14657 N N . ASP B 2 3 ? -3.668 8.362 5.090 1.00 0.00 102 ASP B N 9
ATOM 14658 C CA . ASP B 2 3 ? -3.747 7.754 6.413 1.00 0.00 102 ASP B CA 9
ATOM 14659 C C . ASP B 2 3 ? -5.199 7.499 6.808 1.00 0.00 102 ASP B C 9
ATOM 14660 O O . ASP B 2 3 ? -5.626 7.853 7.906 1.00 0.00 102 ASP B O 9
ATOM 14669 N N . ARG B 2 4 ? -5.952 6.883 5.903 1.00 0.00 103 ARG B N 9
ATOM 14670 C CA . ARG B 2 4 ? -7.357 6.581 6.155 1.00 0.00 103 ARG B CA 9
ATOM 14671 C C . ARG B 2 4 ? -7.797 5.348 5.375 1.00 0.00 103 ARG B C 9
ATOM 14672 O O . ARG B 2 4 ? -8.458 4.461 5.916 1.00 0.00 103 ARG B O 9
ATOM 14693 N N . TYR B 2 5 ? -7.429 5.297 4.098 1.00 0.00 104 TYR B N 9
ATOM 14694 C CA . TYR B 2 5 ? -7.786 4.172 3.240 1.00 0.00 104 TYR B CA 9
ATOM 14695 C C . TYR B 2 5 ? -7.294 2.855 3.830 1.00 0.00 104 TYR B C 9
ATOM 14696 O O . TYR B 2 5 ? -7.975 1.833 3.747 1.00 0.00 104 TYR B O 9
ATOM 14714 N N . LEU B 2 6 ? -6.107 2.886 4.427 1.00 0.00 105 LEU B N 9
ATOM 14715 C CA . LEU B 2 6 ? -5.524 1.694 5.032 1.00 0.00 105 LEU B CA 9
ATOM 14716 C C . LEU B 2 6 ? -6.428 1.147 6.133 1.00 0.00 105 LEU B C 9
ATOM 14717 O O . LEU B 2 6 ? -6.777 -0.032 6.135 1.00 0.00 105 LEU B O 9
ATOM 14733 N N . ARG B 2 7 ? -6.808 2.017 7.063 1.00 0.00 106 ARG B N 9
ATOM 14734 C CA . ARG B 2 7 ? -7.672 1.628 8.169 1.00 0.00 106 ARG B CA 9
ATOM 14735 C C . ARG B 2 7 ? -9.047 1.200 7.664 1.00 0.00 106 ARG B C 9
ATOM 14736 O O . ARG B 2 7 ? -9.694 0.337 8.255 1.00 0.00 106 ARG B O 9
ATOM 14757 N N . GLU B 2 8 ? -9.490 1.811 6.571 1.00 0.00 107 GLU B N 9
ATOM 14758 C CA . GLU B 2 8 ? -10.792 1.491 5.995 1.00 0.00 107 GLU B CA 9
ATOM 14759 C C . GLU B 2 8 ? -10.872 0.014 5.620 1.00 0.00 107 GLU B C 9
ATOM 14760 O O . GLU B 2 8 ? -11.737 -0.713 6.107 1.00 0.00 107 GLU B O 9
ATOM 14772 N N . ALA B 2 9 ? -9.962 -0.423 4.754 1.00 0.00 108 ALA B N 9
ATOM 14773 C CA . ALA B 2 9 ? -9.931 -1.815 4.319 1.00 0.00 108 ALA B CA 9
ATOM 14774 C C . ALA B 2 9 ? -9.425 -2.724 5.434 1.00 0.00 108 ALA B C 9
ATOM 14775 O O . ALA B 2 9 ? -9.990 -3.786 5.691 1.00 0.00 108 ALA B O 9
ATOM 14782 N N . ILE B 2 10 ? -8.354 -2.293 6.094 1.00 0.00 109 ILE B N 9
ATOM 14783 C CA . ILE B 2 10 ? -7.765 -3.059 7.185 1.00 0.00 109 ILE B CA 9
ATOM 14784 C C . ILE B 2 10 ? -8.800 -3.340 8.272 1.00 0.00 109 ILE B C 9
ATOM 14785 O O . ILE B 2 10 ? -8.987 -4.487 8.686 1.00 0.00 109 ILE B O 9
ATOM 14801 N N . GLN B 2 11 ? -9.477 -2.292 8.726 1.00 0.00 110 GLN B N 9
ATOM 14802 C CA . GLN B 2 11 ? -10.495 -2.436 9.759 1.00 0.00 110 GLN B CA 9
ATOM 14803 C C . GLN B 2 11 ? -11.653 -3.283 9.251 1.00 0.00 110 GLN B C 9
ATOM 14804 O O . GLN B 2 11 ? -12.219 -4.084 9.995 1.00 0.00 110 GLN B O 9
ATOM 14818 N N . GLU B 2 12 ? -11.992 -3.116 7.977 1.00 0.00 111 GLU B N 9
ATOM 14819 C CA . GLU B 2 12 ? -13.075 -3.886 7.376 1.00 0.00 111 GLU B CA 9
ATOM 14820 C C . GLU B 2 12 ? -12.835 -5.372 7.598 1.00 0.00 111 GLU B C 9
ATOM 14821 O O . GLU B 2 12 ? -13.754 -6.122 7.926 1.00 0.00 111 GLU B O 9
ATOM 14833 N N . TYR B 2 13 ? -11.582 -5.782 7.441 1.00 0.00 112 TYR B N 9
ATOM 14834 C CA . TYR B 2 13 ? -11.208 -7.171 7.649 1.00 0.00 112 TYR B CA 9
ATOM 14835 C C . TYR B 2 13 ? -11.260 -7.500 9.132 1.00 0.00 112 TYR B C 9
ATOM 14836 O O . TYR B 2 13 ? -11.626 -8.609 9.521 1.00 0.00 112 TYR B O 9
ATOM 14854 N N . ASP B 2 14 ? -10.914 -6.517 9.961 1.00 0.00 113 ASP B N 9
ATOM 14855 C CA . ASP B 2 14 ? -10.948 -6.703 11.404 1.00 0.00 113 ASP B CA 9
ATOM 14856 C C . ASP B 2 14 ? -12.365 -7.048 11.845 1.00 0.00 113 ASP B C 9
ATOM 14857 O O . ASP B 2 14 ? -12.566 -7.778 12.815 1.00 0.00 113 ASP B O 9
ATOM 14866 N N . ASN B 2 15 ? -13.344 -6.523 11.112 1.00 0.00 114 ASN B N 9
ATOM 14867 C CA . ASN B 2 15 ? -14.746 -6.780 11.411 1.00 0.00 114 ASN B CA 9
ATOM 14868 C C . ASN B 2 15 ? -15.186 -8.119 10.827 1.00 0.00 114 ASN B C 9
ATOM 14869 O O . ASN B 2 15 ? -16.013 -8.819 11.412 1.00 0.00 114 ASN B O 9
ATOM 14880 N N . ILE B 2 16 ? -14.626 -8.472 9.673 1.00 0.00 115 ILE B N 9
ATOM 14881 C CA . ILE B 2 16 ? -14.962 -9.729 9.017 1.00 0.00 115 ILE B CA 9
ATOM 14882 C C . ILE B 2 16 ? -14.413 -10.917 9.803 1.00 0.00 115 ILE B C 9
ATOM 14883 O O . ILE B 2 16 ? -15.010 -11.994 9.815 1.00 0.00 115 ILE B O 9
ATOM 14899 N N . ALA B 2 17 ? -13.276 -10.712 10.457 1.00 0.00 116 ALA B N 9
ATOM 14900 C CA . ALA B 2 17 ? -12.648 -11.766 11.246 1.00 0.00 116 ALA B CA 9
ATOM 14901 C C . ALA B 2 17 ? -13.179 -11.770 12.677 1.00 0.00 116 ALA B C 9
ATOM 14902 O O . ALA B 2 17 ? -12.408 -11.721 13.637 1.00 0.00 116 ALA B O 9
ATOM 14909 N N . LYS B 2 18 ? -14.499 -11.827 12.813 1.00 0.00 117 LYS B N 9
ATOM 14910 C CA . LYS B 2 18 ? -15.133 -11.837 14.127 1.00 0.00 117 LYS B CA 9
ATOM 14911 C C . LYS B 2 18 ? -14.923 -13.179 14.821 1.00 0.00 117 LYS B C 9
ATOM 14912 O O . LYS B 2 18 ? -14.518 -14.141 14.137 1.00 0.00 117 LYS B O 9
ATOM 14932 N N . MET A 1 1 ? -18.485 8.119 1.334 1.00 0.00 1 MET A N 10
ATOM 14933 C CA . MET A 1 1 ? -17.975 6.781 0.941 1.00 0.00 1 MET A CA 10
ATOM 14934 C C . MET A 1 1 ? -16.909 6.289 1.917 1.00 0.00 1 MET A C 10
ATOM 14935 O O . MET A 1 1 ? -15.717 6.522 1.719 1.00 0.00 1 MET A O 10
ATOM 14951 N N . ASP A 1 2 ? -17.350 5.608 2.970 1.00 0.00 2 ASP A N 10
ATOM 14952 C CA . ASP A 1 2 ? -16.434 5.081 3.978 1.00 0.00 2 ASP A CA 10
ATOM 14953 C C . ASP A 1 2 ? -16.573 3.566 4.100 1.00 0.00 2 ASP A C 10
ATOM 14954 O O . ASP A 1 2 ? -16.729 3.032 5.199 1.00 0.00 2 ASP A O 10
ATOM 14963 N N . ARG A 1 3 ? -16.517 2.880 2.964 1.00 0.00 3 ARG A N 10
ATOM 14964 C CA . ARG A 1 3 ? -16.637 1.426 2.942 1.00 0.00 3 ARG A CA 10
ATOM 14965 C C . ARG A 1 3 ? -16.274 0.870 1.569 1.00 0.00 3 ARG A C 10
ATOM 14966 O O . ARG A 1 3 ? -15.595 -0.151 1.461 1.00 0.00 3 ARG A O 10
ATOM 14987 N N . LYS A 1 4 ? -16.734 1.547 0.520 1.00 0.00 4 LYS A N 10
ATOM 14988 C CA . LYS A 1 4 ? -16.459 1.120 -0.848 1.00 0.00 4 LYS A CA 10
ATOM 14989 C C . LYS A 1 4 ? -14.960 1.019 -1.100 1.00 0.00 4 LYS A C 10
ATOM 14990 O O . LYS A 1 4 ? -14.511 0.177 -1.879 1.00 0.00 4 LYS A O 10
ATOM 15009 N N . VAL A 1 5 ? -14.186 1.871 -0.435 1.00 0.00 5 VAL A N 10
ATOM 15010 C CA . VAL A 1 5 ? -12.735 1.857 -0.592 1.00 0.00 5 VAL A CA 10
ATOM 15011 C C . VAL A 1 5 ? -12.195 0.451 -0.364 1.00 0.00 5 VAL A C 10
ATOM 15012 O O . VAL A 1 5 ? -11.287 0.000 -1.062 1.00 0.00 5 VAL A O 10
ATOM 15025 N N . ALA A 1 6 ? -12.773 -0.240 0.612 1.00 0.00 6 ALA A N 10
ATOM 15026 C CA . ALA A 1 6 ? -12.370 -1.602 0.929 1.00 0.00 6 ALA A CA 10
ATOM 15027 C C . ALA A 1 6 ? -12.852 -2.569 -0.146 1.00 0.00 6 ALA A C 10
ATOM 15028 O O . ALA A 1 6 ? -12.162 -3.529 -0.486 1.00 0.00 6 ALA A O 10
ATOM 15035 N N . ARG A 1 7 ? -14.043 -2.305 -0.678 1.00 0.00 7 ARG A N 10
ATOM 15036 C CA . ARG A 1 7 ? -14.619 -3.152 -1.717 1.00 0.00 7 ARG A CA 10
ATOM 15037 C C . ARG A 1 7 ? -13.822 -3.043 -3.012 1.00 0.00 7 ARG A C 10
ATOM 15038 O O . ARG A 1 7 ? -13.663 -4.025 -3.736 1.00 0.00 7 ARG A O 10
ATOM 15059 N N . GLU A 1 8 ? -13.324 -1.847 -3.297 1.00 0.00 8 GLU A N 10
ATOM 15060 C CA . GLU A 1 8 ? -12.543 -1.619 -4.506 1.00 0.00 8 GLU A CA 10
ATOM 15061 C C . GLU A 1 8 ? -11.180 -2.293 -4.397 1.00 0.00 8 GLU A C 10
ATOM 15062 O O . GLU A 1 8 ? -10.768 -3.030 -5.292 1.00 0.00 8 GLU A O 10
ATOM 15074 N N . PHE A 1 9 ? -10.489 -2.044 -3.290 1.00 0.00 9 PHE A N 10
ATOM 15075 C CA . PHE A 1 9 ? -9.181 -2.638 -3.063 1.00 0.00 9 PHE A CA 10
ATOM 15076 C C . PHE A 1 9 ? -9.308 -4.150 -2.920 1.00 0.00 9 PHE A C 10
ATOM 15077 O O . PHE A 1 9 ? -8.447 -4.904 -3.371 1.00 0.00 9 PHE A O 10
ATOM 15094 N N . ARG A 1 10 ? -10.399 -4.583 -2.294 1.00 0.00 10 ARG A N 10
ATOM 15095 C CA . ARG A 1 10 ? -10.654 -6.003 -2.094 1.00 0.00 10 ARG A CA 10
ATOM 15096 C C . ARG A 1 10 ? -11.045 -6.674 -3.405 1.00 0.00 10 ARG A C 10
ATOM 15097 O O . ARG A 1 10 ? -10.561 -7.759 -3.728 1.00 0.00 10 ARG A O 10
ATOM 15118 N N . HIS A 1 11 ? -11.923 -6.020 -4.162 1.00 0.00 11 HIS A N 10
ATOM 15119 C CA . HIS A 1 11 ? -12.373 -6.559 -5.442 1.00 0.00 11 HIS A CA 10
ATOM 15120 C C . HIS A 1 11 ? -11.206 -6.688 -6.412 1.00 0.00 11 HIS A C 10
ATOM 15121 O O . HIS A 1 11 ? -11.060 -7.704 -7.093 1.00 0.00 11 HIS A O 10
ATOM 15136 N N . LYS A 1 12 ? -10.371 -5.655 -6.470 1.00 0.00 12 LYS A N 10
ATOM 15137 C CA . LYS A 1 12 ? -9.211 -5.660 -7.354 1.00 0.00 12 LYS A CA 10
ATOM 15138 C C . LYS A 1 12 ? -8.292 -6.828 -7.018 1.00 0.00 12 LYS A C 10
ATOM 15139 O O . LYS A 1 12 ? -7.948 -7.634 -7.886 1.00 0.00 12 LYS A O 10
ATOM 15158 N N . VAL A 1 13 ? -7.902 -6.920 -5.750 1.00 0.00 13 VAL A N 10
ATOM 15159 C CA . VAL A 1 13 ? -7.031 -7.995 -5.296 1.00 0.00 13 VAL A CA 10
ATOM 15160 C C . VAL A 1 13 ? -7.602 -9.352 -5.686 1.00 0.00 13 VAL A C 10
ATOM 15161 O O . VAL A 1 13 ? -6.864 -10.267 -6.046 1.00 0.00 13 VAL A O 10
ATOM 15174 N N . ASP A 1 14 ? -8.921 -9.473 -5.619 1.00 0.00 14 ASP A N 10
ATOM 15175 C CA . ASP A 1 14 ? -9.590 -10.717 -5.974 1.00 0.00 14 ASP A CA 10
ATOM 15176 C C . ASP A 1 14 ? -9.527 -10.954 -7.480 1.00 0.00 14 ASP A C 10
ATOM 15177 O O . ASP A 1 14 ? -9.528 -12.097 -7.938 1.00 0.00 14 ASP A O 10
ATOM 15186 N N . PHE A 1 15 ? -9.467 -9.868 -8.248 1.00 0.00 15 PHE A N 10
ATOM 15187 C CA . PHE A 1 15 ? -9.397 -9.963 -9.698 1.00 0.00 15 PHE A CA 10
ATOM 15188 C C . PHE A 1 15 ? -8.048 -10.521 -10.129 1.00 0.00 15 PHE A C 10
ATOM 15189 O O . PHE A 1 15 ? -7.941 -11.217 -11.139 1.00 0.00 15 PHE A O 10
ATOM 15206 N N . LEU A 1 16 ? -7.020 -10.199 -9.354 1.00 0.00 16 LEU A N 10
ATOM 15207 C CA . LEU A 1 16 ? -5.665 -10.653 -9.646 1.00 0.00 16 LEU A CA 10
ATOM 15208 C C . LEU A 1 16 ? -5.384 -11.998 -8.986 1.00 0.00 16 LEU A C 10
ATOM 15209 O O . LEU A 1 16 ? -4.912 -12.932 -9.632 1.00 0.00 16 LEU A O 10
ATOM 15225 N N . ILE A 1 17 ? -5.679 -12.084 -7.697 1.00 0.00 17 ILE A N 10
ATOM 15226 C CA . ILE A 1 17 ? -5.462 -13.307 -6.938 1.00 0.00 17 ILE A CA 10
ATOM 15227 C C . ILE A 1 17 ? -6.634 -14.256 -7.067 1.00 0.00 17 ILE A C 10
ATOM 15228 O O . ILE A 1 17 ? -6.488 -15.384 -7.537 1.00 0.00 17 ILE A O 10
ATOM 15244 N N . GLU A 1 18 ? -7.790 -13.800 -6.612 1.00 0.00 18 GLU A N 10
ATOM 15245 C CA . GLU A 1 18 ? -8.989 -14.606 -6.632 1.00 0.00 18 GLU A CA 10
ATOM 15246 C C . GLU A 1 18 ? -8.859 -15.775 -5.667 1.00 0.00 18 GLU A C 10
ATOM 15247 O O . GLU A 1 18 ? -9.738 -16.631 -5.573 1.00 0.00 18 GLU A O 10
ATOM 15259 N N . ASN A 1 19 ? -7.749 -15.790 -4.957 1.00 0.00 19 ASN A N 10
ATOM 15260 C CA . ASN A 1 19 ? -7.467 -16.837 -3.984 1.00 0.00 19 ASN A CA 10
ATOM 15261 C C . ASN A 1 19 ? -7.725 -16.346 -2.563 1.00 0.00 19 ASN A C 10
ATOM 15262 O O . ASN A 1 19 ? -7.886 -15.147 -2.328 1.00 0.00 19 ASN A O 10
ATOM 15273 N N . ASP A 1 20 ? -7.766 -17.279 -1.616 1.00 0.00 20 ASP A N 10
ATOM 15274 C CA . ASP A 1 20 ? -8.006 -16.941 -0.220 1.00 0.00 20 ASP A CA 10
ATOM 15275 C C . ASP A 1 20 ? -6.702 -16.926 0.571 1.00 0.00 20 ASP A C 10
ATOM 15276 O O . ASP A 1 20 ? -6.432 -15.987 1.322 1.00 0.00 20 ASP A O 10
ATOM 15285 N N . ALA A 1 21 ? -5.896 -17.968 0.399 1.00 0.00 21 ALA A N 10
ATOM 15286 C CA . ALA A 1 21 ? -4.621 -18.072 1.098 1.00 0.00 21 ALA A CA 10
ATOM 15287 C C . ALA A 1 21 ? -3.752 -16.848 0.833 1.00 0.00 21 ALA A C 10
ATOM 15288 O O . ALA A 1 21 ? -3.200 -16.250 1.759 1.00 0.00 21 ALA A O 10
ATOM 15295 N N . GLU A 1 22 ? -3.640 -16.481 -0.436 1.00 0.00 22 GLU A N 10
ATOM 15296 C CA . GLU A 1 22 ? -2.843 -15.326 -0.828 1.00 0.00 22 GLU A CA 10
ATOM 15297 C C . GLU A 1 22 ? -3.402 -14.052 -0.208 1.00 0.00 22 GLU A C 10
ATOM 15298 O O . GLU A 1 22 ? -2.658 -13.239 0.338 1.00 0.00 22 GLU A O 10
ATOM 15310 N N . LYS A 1 23 ? -4.719 -13.887 -0.287 1.00 0.00 23 LYS A N 10
ATOM 15311 C CA . LYS A 1 23 ? -5.375 -12.716 0.280 1.00 0.00 23 LYS A CA 10
ATOM 15312 C C . LYS A 1 23 ? -5.144 -12.660 1.781 1.00 0.00 23 LYS A C 10
ATOM 15313 O O . LYS A 1 23 ? -5.031 -11.581 2.361 1.00 0.00 23 LYS A O 10
ATOM 15332 N N . ASP A 1 24 ? -5.060 -13.829 2.405 1.00 0.00 24 ASP A N 10
ATOM 15333 C CA . ASP A 1 24 ? -4.825 -13.909 3.837 1.00 0.00 24 ASP A CA 10
ATOM 15334 C C . ASP A 1 24 ? -3.483 -13.275 4.182 1.00 0.00 24 ASP A C 10
ATOM 15335 O O . ASP A 1 24 ? -3.400 -12.402 5.046 1.00 0.00 24 ASP A O 10
ATOM 15344 N N . TYR A 1 25 ? -2.435 -13.716 3.494 1.00 0.00 25 TYR A N 10
ATOM 15345 C CA . TYR A 1 25 ? -1.098 -13.182 3.723 1.00 0.00 25 TYR A CA 10
ATOM 15346 C C . TYR A 1 25 ? -1.016 -11.731 3.283 1.00 0.00 25 TYR A C 10
ATOM 15347 O O . TYR A 1 25 ? -0.480 -10.889 4.005 1.00 0.00 25 TYR A O 10
ATOM 15365 N N . LEU A 1 26 ? -1.564 -11.427 2.110 1.00 0.00 26 LEU A N 10
ATOM 15366 C CA . LEU A 1 26 ? -1.553 -10.056 1.619 1.00 0.00 26 LEU A CA 10
ATOM 15367 C C . LEU A 1 26 ? -2.233 -9.168 2.641 1.00 0.00 26 LEU A C 10
ATOM 15368 O O . LEU A 1 26 ? -1.737 -8.094 2.977 1.00 0.00 26 LEU A O 10
ATOM 15384 N N . TYR A 1 27 ? -3.350 -9.653 3.175 1.00 0.00 27 TYR A N 10
ATOM 15385 C CA . TYR A 1 27 ? -4.059 -8.919 4.206 1.00 0.00 27 TYR A CA 10
ATOM 15386 C C . TYR A 1 27 ? -3.135 -8.759 5.408 1.00 0.00 27 TYR A C 10
ATOM 15387 O O . TYR A 1 27 ? -3.184 -7.754 6.116 1.00 0.00 27 TYR A O 10
ATOM 15405 N N . ASP A 1 28 ? -2.271 -9.759 5.613 1.00 0.00 28 ASP A N 10
ATOM 15406 C CA . ASP A 1 28 ? -1.313 -9.725 6.705 1.00 0.00 28 ASP A CA 10
ATOM 15407 C C . ASP A 1 28 ? -0.213 -8.710 6.410 1.00 0.00 28 ASP A C 10
ATOM 15408 O O . ASP A 1 28 ? 0.312 -8.071 7.322 1.00 0.00 28 ASP A O 10
ATOM 15417 N N . VAL A 1 29 ? 0.129 -8.559 5.129 1.00 0.00 29 VAL A N 10
ATOM 15418 C CA . VAL A 1 29 ? 1.164 -7.612 4.731 1.00 0.00 29 VAL A CA 10
ATOM 15419 C C . VAL A 1 29 ? 0.731 -6.182 5.031 1.00 0.00 29 VAL A C 10
ATOM 15420 O O . VAL A 1 29 ? 1.434 -5.442 5.719 1.00 0.00 29 VAL A O 10
ATOM 15433 N N . LEU A 1 30 ? -0.436 -5.802 4.520 1.00 0.00 30 LEU A N 10
ATOM 15434 C CA . LEU A 1 30 ? -0.963 -4.463 4.745 1.00 0.00 30 LEU A CA 10
ATOM 15435 C C . LEU A 1 30 ? -1.175 -4.221 6.234 1.00 0.00 30 LEU A C 10
ATOM 15436 O O . LEU A 1 30 ? -0.940 -3.123 6.737 1.00 0.00 30 LEU A O 10
ATOM 15452 N N . ARG A 1 31 ? -1.616 -5.261 6.933 1.00 0.00 31 ARG A N 10
ATOM 15453 C CA . ARG A 1 31 ? -1.854 -5.174 8.368 1.00 0.00 31 ARG A CA 10
ATOM 15454 C C . ARG A 1 31 ? -0.548 -4.925 9.113 1.00 0.00 31 ARG A C 10
ATOM 15455 O O . ARG A 1 31 ? -0.486 -4.090 10.015 1.00 0.00 31 ARG A O 10
ATOM 15476 N N . MET A 1 32 ? 0.496 -5.653 8.725 1.00 0.00 32 MET A N 10
ATOM 15477 C CA . MET A 1 32 ? 1.803 -5.503 9.353 1.00 0.00 32 MET A CA 10
ATOM 15478 C C . MET A 1 32 ? 2.401 -4.143 9.016 1.00 0.00 32 MET A C 10
ATOM 15479 O O . MET A 1 32 ? 3.046 -3.510 9.852 1.00 0.00 32 MET A O 10
ATOM 15493 N N . TYR A 1 33 ? 2.173 -3.698 7.785 1.00 0.00 33 TYR A N 10
ATOM 15494 C CA . TYR A 1 33 ? 2.681 -2.412 7.327 1.00 0.00 33 TYR A CA 10
ATOM 15495 C C . TYR A 1 33 ? 2.109 -1.277 8.171 1.00 0.00 33 TYR A C 10
ATOM 15496 O O . TYR A 1 33 ? 2.799 -0.304 8.469 1.00 0.00 33 TYR A O 10
ATOM 15514 N N . HIS A 1 34 ? 0.843 -1.410 8.553 1.00 0.00 34 HIS A N 10
ATOM 15515 C CA . HIS A 1 34 ? 0.180 -0.394 9.363 1.00 0.00 34 HIS A CA 10
ATOM 15516 C C . HIS A 1 34 ? 0.723 -0.390 10.789 1.00 0.00 34 HIS A C 10
ATOM 15517 O O . HIS A 1 34 ? 0.762 0.650 11.445 1.00 0.00 34 HIS A O 10
ATOM 15532 N N . GLN A 1 35 ? 1.136 -1.560 11.263 1.00 0.00 35 GLN A N 10
ATOM 15533 C CA . GLN A 1 35 ? 1.671 -1.691 12.614 1.00 0.00 35 GLN A CA 10
ATOM 15534 C C . GLN A 1 35 ? 3.112 -1.200 12.690 1.00 0.00 35 GLN A C 10
ATOM 15535 O O . GLN A 1 35 ? 3.420 -0.251 13.412 1.00 0.00 35 GLN A O 10
ATOM 15549 N N . THR A 1 36 ? 3.991 -1.858 11.947 1.00 0.00 36 THR A N 10
ATOM 15550 C CA . THR A 1 36 ? 5.405 -1.502 11.931 1.00 0.00 36 THR A CA 10
ATOM 15551 C C . THR A 1 36 ? 5.644 -0.188 11.191 1.00 0.00 36 THR A C 10
ATOM 15552 O O . THR A 1 36 ? 6.617 0.516 11.460 1.00 0.00 36 THR A O 10
ATOM 15563 N N . MET A 1 37 ? 4.756 0.139 10.256 1.00 0.00 37 MET A N 10
ATOM 15564 C CA . MET A 1 37 ? 4.886 1.370 9.482 1.00 0.00 37 MET A CA 10
ATOM 15565 C C . MET A 1 37 ? 6.150 1.338 8.627 1.00 0.00 37 MET A C 10
ATOM 15566 O O . MET A 1 37 ? 6.821 2.355 8.454 1.00 0.00 37 MET A O 10
ATOM 15580 N N . ASP A 1 38 ? 6.468 0.161 8.098 1.00 0.00 38 ASP A N 10
ATOM 15581 C CA . ASP A 1 38 ? 7.652 -0.009 7.262 1.00 0.00 38 ASP A CA 10
ATOM 15582 C C . ASP A 1 38 ? 7.263 -0.318 5.820 1.00 0.00 38 ASP A C 10
ATOM 15583 O O . ASP A 1 38 ? 6.743 -1.393 5.523 1.00 0.00 38 ASP A O 10
ATOM 15592 N N . VAL A 1 39 ? 7.523 0.632 4.929 1.00 0.00 39 VAL A N 10
ATOM 15593 C CA . VAL A 1 39 ? 7.204 0.463 3.516 1.00 0.00 39 VAL A CA 10
ATOM 15594 C C . VAL A 1 39 ? 8.083 -0.607 2.877 1.00 0.00 39 VAL A C 10
ATOM 15595 O O . VAL A 1 39 ? 7.703 -1.223 1.880 1.00 0.00 39 VAL A O 10
ATOM 15608 N N . ALA A 1 40 ? 9.255 -0.832 3.461 1.00 0.00 40 ALA A N 10
ATOM 15609 C CA . ALA A 1 40 ? 10.180 -1.832 2.951 1.00 0.00 40 ALA A CA 10
ATOM 15610 C C . ALA A 1 40 ? 9.689 -3.235 3.278 1.00 0.00 40 ALA A C 10
ATOM 15611 O O . ALA A 1 40 ? 10.035 -4.201 2.599 1.00 0.00 40 ALA A O 10
ATOM 15618 N N . VAL A 1 41 ? 8.876 -3.336 4.325 1.00 0.00 41 VAL A N 10
ATOM 15619 C CA . VAL A 1 41 ? 8.335 -4.619 4.741 1.00 0.00 41 VAL A CA 10
ATOM 15620 C C . VAL A 1 41 ? 7.164 -5.029 3.856 1.00 0.00 41 VAL A C 10
ATOM 15621 O O . VAL A 1 41 ? 7.057 -6.185 3.448 1.00 0.00 41 VAL A O 10
ATOM 15634 N N . LEU A 1 42 ? 6.288 -4.074 3.556 1.00 0.00 42 LEU A N 10
ATOM 15635 C CA . LEU A 1 42 ? 5.129 -4.345 2.715 1.00 0.00 42 LEU A CA 10
ATOM 15636 C C . LEU A 1 42 ? 5.570 -4.681 1.293 1.00 0.00 42 LEU A C 10
ATOM 15637 O O . LEU A 1 42 ? 5.011 -5.570 0.652 1.00 0.00 42 LEU A O 10
ATOM 15653 N N . VAL A 1 43 ? 6.584 -3.968 0.808 1.00 0.00 43 VAL A N 10
ATOM 15654 C CA . VAL A 1 43 ? 7.103 -4.200 -0.534 1.00 0.00 43 VAL A CA 10
ATOM 15655 C C . VAL A 1 43 ? 7.742 -5.582 -0.631 1.00 0.00 43 VAL A C 10
ATOM 15656 O O . VAL A 1 43 ? 7.556 -6.296 -1.618 1.00 0.00 43 VAL A O 10
ATOM 15669 N N . GLY A 1 44 ? 8.489 -5.958 0.404 1.00 0.00 44 GLY A N 10
ATOM 15670 C CA . GLY A 1 44 ? 9.135 -7.257 0.416 1.00 0.00 44 GLY A CA 10
ATOM 15671 C C . GLY A 1 44 ? 8.137 -8.390 0.298 1.00 0.00 44 GLY A C 10
ATOM 15672 O O . GLY A 1 44 ? 8.276 -9.264 -0.559 1.00 0.00 44 GLY A O 10
ATOM 15676 N N . ASP A 1 45 ? 7.124 -8.372 1.158 1.00 0.00 45 ASP A N 10
ATOM 15677 C CA . ASP A 1 45 ? 6.095 -9.402 1.142 1.00 0.00 45 ASP A CA 10
ATOM 15678 C C . ASP A 1 45 ? 5.356 -9.399 -0.192 1.00 0.00 45 ASP A C 10
ATOM 15679 O O . ASP A 1 45 ? 5.094 -10.455 -0.770 1.00 0.00 45 ASP A O 10
ATOM 15688 N N . LEU A 1 46 ? 5.025 -8.205 -0.679 1.00 0.00 46 LEU A N 10
ATOM 15689 C CA . LEU A 1 46 ? 4.321 -8.068 -1.949 1.00 0.00 46 LEU A CA 10
ATOM 15690 C C . LEU A 1 46 ? 5.033 -8.852 -3.046 1.00 0.00 46 LEU A C 10
ATOM 15691 O O . LEU A 1 46 ? 4.394 -9.514 -3.861 1.00 0.00 46 LEU A O 10
ATOM 15707 N N . LYS A 1 47 ? 6.361 -8.777 -3.057 1.00 0.00 47 LYS A N 10
ATOM 15708 C CA . LYS A 1 47 ? 7.155 -9.491 -4.051 1.00 0.00 47 LYS A CA 10
ATOM 15709 C C . LYS A 1 47 ? 7.027 -10.998 -3.855 1.00 0.00 47 LYS A C 10
ATOM 15710 O O . LYS A 1 47 ? 6.736 -11.738 -4.798 1.00 0.00 47 LYS A O 10
ATOM 15729 N N . LEU A 1 48 ? 7.234 -11.446 -2.617 1.00 0.00 48 LEU A N 10
ATOM 15730 C CA . LEU A 1 48 ? 7.132 -12.865 -2.290 1.00 0.00 48 LEU A CA 10
ATOM 15731 C C . LEU A 1 48 ? 5.805 -13.432 -2.782 1.00 0.00 48 LEU A C 10
ATOM 15732 O O . LEU A 1 48 ? 5.696 -14.624 -3.073 1.00 0.00 48 LEU A O 10
ATOM 15748 N N . VAL A 1 49 ? 4.802 -12.566 -2.883 1.00 0.00 49 VAL A N 10
ATOM 15749 C CA . VAL A 1 49 ? 3.487 -12.971 -3.354 1.00 0.00 49 VAL A CA 10
ATOM 15750 C C . VAL A 1 49 ? 3.327 -12.629 -4.830 1.00 0.00 49 VAL A C 10
ATOM 15751 O O . VAL A 1 49 ? 2.576 -13.282 -5.554 1.00 0.00 49 VAL A O 10
ATOM 15764 N N . ILE A 1 50 ? 4.046 -11.598 -5.268 1.00 0.00 50 ILE A N 10
ATOM 15765 C CA . ILE A 1 50 ? 3.995 -11.161 -6.656 1.00 0.00 50 ILE A CA 10
ATOM 15766 C C . ILE A 1 50 ? 5.217 -11.644 -7.433 1.00 0.00 50 ILE A C 10
ATOM 15767 O O . ILE A 1 50 ? 5.587 -11.075 -8.459 1.00 0.00 50 ILE A O 10
ATOM 15783 N N . ASN A 1 51 ? 5.836 -12.705 -6.934 1.00 0.00 51 ASN A N 10
ATOM 15784 C CA . ASN A 1 51 ? 7.015 -13.282 -7.576 1.00 0.00 51 ASN A CA 10
ATOM 15785 C C . ASN A 1 51 ? 6.806 -13.426 -9.082 1.00 0.00 51 ASN A C 10
ATOM 15786 O O . ASN A 1 51 ? 7.758 -13.360 -9.860 1.00 0.00 51 ASN A O 10
ATOM 15797 N N . GLU A 1 52 ? 5.552 -13.615 -9.485 1.00 0.00 52 GLU A N 10
ATOM 15798 C CA . GLU A 1 52 ? 5.216 -13.761 -10.897 1.00 0.00 52 GLU A CA 10
ATOM 15799 C C . GLU A 1 52 ? 4.693 -12.443 -11.467 1.00 0.00 52 GLU A C 10
ATOM 15800 O O . GLU A 1 52 ? 3.981 -11.703 -10.786 1.00 0.00 52 GLU A O 10
ATOM 15812 N N . PRO A 1 53 ? 5.043 -12.125 -12.727 1.00 0.00 53 PRO A N 10
ATOM 15813 C CA . PRO A 1 53 ? 4.604 -10.884 -13.379 1.00 0.00 53 PRO A CA 10
ATOM 15814 C C . PRO A 1 53 ? 3.085 -10.736 -13.394 1.00 0.00 53 PRO A C 10
ATOM 15815 O O . PRO A 1 53 ? 2.563 -9.622 -13.448 1.00 0.00 53 PRO A O 10
ATOM 15826 N N . SER A 1 54 ? 2.382 -11.862 -13.352 1.00 0.00 54 SER A N 10
ATOM 15827 C CA . SER A 1 54 ? 0.923 -11.854 -13.366 1.00 0.00 54 SER A CA 10
ATOM 15828 C C . SER A 1 54 ? 0.361 -11.086 -12.173 1.00 0.00 54 SER A C 10
ATOM 15829 O O . SER A 1 54 ? -0.691 -10.455 -12.268 1.00 0.00 54 SER A O 10
ATOM 15837 N N . ARG A 1 55 ? 1.067 -11.149 -11.047 1.00 0.00 55 ARG A N 10
ATOM 15838 C CA . ARG A 1 55 ? 0.635 -10.463 -9.833 1.00 0.00 55 ARG A CA 10
ATOM 15839 C C . ARG A 1 55 ? 1.155 -9.025 -9.781 1.00 0.00 55 ARG A C 10
ATOM 15840 O O . ARG A 1 55 ? 1.079 -8.371 -8.742 1.00 0.00 55 ARG A O 10
ATOM 15861 N N . LEU A 1 56 ? 1.681 -8.538 -10.900 1.00 0.00 56 LEU A N 10
ATOM 15862 C CA . LEU A 1 56 ? 2.213 -7.180 -10.977 1.00 0.00 56 LEU A CA 10
ATOM 15863 C C . LEU A 1 56 ? 1.193 -6.140 -10.501 1.00 0.00 56 LEU A C 10
ATOM 15864 O O . LEU A 1 56 ? 1.489 -5.334 -9.620 1.00 0.00 56 LEU A O 10
ATOM 15880 N N . PRO A 1 57 ? -0.020 -6.134 -11.088 1.00 0.00 57 PRO A N 10
ATOM 15881 C CA . PRO A 1 57 ? -1.081 -5.185 -10.739 1.00 0.00 57 PRO A CA 10
ATOM 15882 C C . PRO A 1 57 ? -1.172 -4.886 -9.241 1.00 0.00 57 PRO A C 10
ATOM 15883 O O . PRO A 1 57 ? -1.616 -3.809 -8.848 1.00 0.00 57 PRO A O 10
ATOM 15894 N N . LEU A 1 58 ? -0.761 -5.837 -8.406 1.00 0.00 58 LEU A N 10
ATOM 15895 C CA . LEU A 1 58 ? -0.814 -5.652 -6.957 1.00 0.00 58 LEU A CA 10
ATOM 15896 C C . LEU A 1 58 ? -0.099 -4.371 -6.531 1.00 0.00 58 LEU A C 10
ATOM 15897 O O . LEU A 1 58 ? -0.504 -3.717 -5.572 1.00 0.00 58 LEU A O 10
ATOM 15913 N N . PHE A 1 59 ? 0.961 -4.014 -7.247 1.00 0.00 59 PHE A N 10
ATOM 15914 C CA . PHE A 1 59 ? 1.719 -2.808 -6.932 1.00 0.00 59 PHE A CA 10
ATOM 15915 C C . PHE A 1 59 ? 0.896 -1.557 -7.229 1.00 0.00 59 PHE A C 10
ATOM 15916 O O . PHE A 1 59 ? 0.757 -0.671 -6.383 1.00 0.00 59 PHE A O 10
ATOM 15933 N N . ASP A 1 60 ? 0.344 -1.499 -8.437 1.00 0.00 60 ASP A N 10
ATOM 15934 C CA . ASP A 1 60 ? -0.470 -0.365 -8.851 1.00 0.00 60 ASP A CA 10
ATOM 15935 C C . ASP A 1 60 ? -1.824 -0.400 -8.159 1.00 0.00 60 ASP A C 10
ATOM 15936 O O . ASP A 1 60 ? -2.487 0.624 -8.015 1.00 0.00 60 ASP A O 10
ATOM 15945 N N . ALA A 1 61 ? -2.230 -1.589 -7.736 1.00 0.00 61 ALA A N 10
ATOM 15946 C CA . ALA A 1 61 ? -3.501 -1.771 -7.055 1.00 0.00 61 ALA A CA 10
ATOM 15947 C C . ALA A 1 61 ? -3.498 -1.112 -5.677 1.00 0.00 61 ALA A C 10
ATOM 15948 O O . ALA A 1 61 ? -4.437 -0.404 -5.313 1.00 0.00 61 ALA A O 10
ATOM 15955 N N . ILE A 1 62 ? -2.441 -1.367 -4.910 1.00 0.00 62 ILE A N 10
ATOM 15956 C CA . ILE A 1 62 ? -2.312 -0.821 -3.560 1.00 0.00 62 ILE A CA 10
ATOM 15957 C C . ILE A 1 62 ? -1.944 0.664 -3.559 1.00 0.00 62 ILE A C 10
ATOM 15958 O O . ILE A 1 62 ? -2.375 1.414 -2.686 1.00 0.00 62 ILE A O 10
ATOM 15974 N N . ARG A 1 63 ? -1.129 1.081 -4.522 1.00 0.00 63 ARG A N 10
ATOM 15975 C CA . ARG A 1 63 ? -0.684 2.474 -4.612 1.00 0.00 63 ARG A CA 10
ATOM 15976 C C . ARG A 1 63 ? -1.822 3.474 -4.361 1.00 0.00 63 ARG A C 10
ATOM 15977 O O . ARG A 1 63 ? -1.689 4.374 -3.532 1.00 0.00 63 ARG A O 10
ATOM 15998 N N . PRO A 1 64 ? -2.951 3.345 -5.081 1.00 0.00 64 PRO A N 10
ATOM 15999 C CA . PRO A 1 64 ? -4.094 4.253 -4.936 1.00 0.00 64 PRO A CA 10
ATOM 16000 C C . PRO A 1 64 ? -4.397 4.622 -3.484 1.00 0.00 64 PRO A C 10
ATOM 16001 O O . PRO A 1 64 ? -4.471 5.801 -3.141 1.00 0.00 64 PRO A O 10
ATOM 16012 N N . LEU A 1 65 ? -4.568 3.613 -2.633 1.00 0.00 65 LEU A N 10
ATOM 16013 C CA . LEU A 1 65 ? -4.856 3.855 -1.224 1.00 0.00 65 LEU A CA 10
ATOM 16014 C C . LEU A 1 65 ? -3.608 4.332 -0.487 1.00 0.00 65 LEU A C 10
ATOM 16015 O O . LEU A 1 65 ? -3.700 5.022 0.529 1.00 0.00 65 LEU A O 10
ATOM 16031 N N . ILE A 1 66 ? -2.441 3.962 -1.007 1.00 0.00 66 ILE A N 10
ATOM 16032 C CA . ILE A 1 66 ? -1.174 4.352 -0.401 1.00 0.00 66 ILE A CA 10
ATOM 16033 C C . ILE A 1 66 ? -0.974 5.870 -0.489 1.00 0.00 66 ILE A C 10
ATOM 16034 O O . ILE A 1 66 ? -1.084 6.454 -1.567 1.00 0.00 66 ILE A O 10
ATOM 16050 N N . PRO A 1 67 ? -0.669 6.529 0.648 1.00 0.00 67 PRO A N 10
ATOM 16051 C CA . PRO A 1 67 ? -0.450 7.978 0.689 1.00 0.00 67 PRO A CA 10
ATOM 16052 C C . PRO A 1 67 ? 0.483 8.458 -0.396 1.00 0.00 67 PRO A C 10
ATOM 16053 O O . PRO A 1 67 ? 1.221 7.688 -1.009 1.00 0.00 67 PRO A O 10
ATOM 16064 N N . LEU A 1 68 ? 0.403 9.748 -0.631 1.00 0.00 68 LEU A N 10
ATOM 16065 C CA . LEU A 1 68 ? 1.180 10.407 -1.644 1.00 0.00 68 LEU A CA 10
ATOM 16066 C C . LEU A 1 68 ? 2.668 10.441 -1.292 1.00 0.00 68 LEU A C 10
ATOM 16067 O O . LEU A 1 68 ? 3.521 10.457 -2.179 1.00 0.00 68 LEU A O 10
ATOM 16083 N N . LYS A 1 69 ? 2.973 10.434 0.001 1.00 0.00 69 LYS A N 10
ATOM 16084 C CA . LYS A 1 69 ? 4.360 10.448 0.451 1.00 0.00 69 LYS A CA 10
ATOM 16085 C C . LYS A 1 69 ? 4.960 9.050 0.340 1.00 0.00 69 LYS A C 10
ATOM 16086 O O . LYS A 1 69 ? 6.053 8.867 -0.204 1.00 0.00 69 LYS A O 10
ATOM 16105 N N . HIS A 1 70 ? 4.224 8.062 0.839 1.00 0.00 70 HIS A N 10
ATOM 16106 C CA . HIS A 1 70 ? 4.670 6.679 0.778 1.00 0.00 70 HIS A CA 10
ATOM 16107 C C . HIS A 1 70 ? 4.708 6.201 -0.669 1.00 0.00 70 HIS A C 10
ATOM 16108 O O . HIS A 1 70 ? 5.461 5.292 -1.010 1.00 0.00 70 HIS A O 10
ATOM 16123 N N . GLN A 1 71 ? 3.897 6.829 -1.520 1.00 0.00 71 GLN A N 10
ATOM 16124 C CA . GLN A 1 71 ? 3.852 6.471 -2.931 1.00 0.00 71 GLN A CA 10
ATOM 16125 C C . GLN A 1 71 ? 5.216 6.696 -3.573 1.00 0.00 71 GLN A C 10
ATOM 16126 O O . GLN A 1 71 ? 5.753 5.818 -4.246 1.00 0.00 71 GLN A O 10
ATOM 16140 N N . VAL A 1 72 ? 5.778 7.880 -3.344 1.00 0.00 72 VAL A N 10
ATOM 16141 C CA . VAL A 1 72 ? 7.088 8.213 -3.884 1.00 0.00 72 VAL A CA 10
ATOM 16142 C C . VAL A 1 72 ? 8.143 7.282 -3.310 1.00 0.00 72 VAL A C 10
ATOM 16143 O O . VAL A 1 72 ? 8.891 6.642 -4.051 1.00 0.00 72 VAL A O 10
ATOM 16156 N N . GLU A 1 73 ? 8.194 7.196 -1.982 1.00 0.00 73 GLU A N 10
ATOM 16157 C CA . GLU A 1 73 ? 9.153 6.323 -1.319 1.00 0.00 73 GLU A CA 10
ATOM 16158 C C . GLU A 1 73 ? 8.946 4.889 -1.781 1.00 0.00 73 GLU A C 10
ATOM 16159 O O . GLU A 1 73 ? 9.901 4.125 -1.925 1.00 0.00 73 GLU A O 10
ATOM 16171 N N . TYR A 1 74 ? 7.691 4.543 -2.048 1.00 0.00 74 TYR A N 10
ATOM 16172 C CA . TYR A 1 74 ? 7.360 3.216 -2.534 1.00 0.00 74 TYR A CA 10
ATOM 16173 C C . TYR A 1 74 ? 8.038 3.002 -3.878 1.00 0.00 74 TYR A C 10
ATOM 16174 O O . TYR A 1 74 ? 8.479 1.900 -4.204 1.00 0.00 74 TYR A O 10
ATOM 16192 N N . ASP A 1 75 ? 8.139 4.087 -4.646 1.00 0.00 75 ASP A N 10
ATOM 16193 C CA . ASP A 1 75 ? 8.788 4.042 -5.946 1.00 0.00 75 ASP A CA 10
ATOM 16194 C C . ASP A 1 75 ? 10.298 3.926 -5.772 1.00 0.00 75 ASP A C 10
ATOM 16195 O O . ASP A 1 75 ? 10.974 3.251 -6.549 1.00 0.00 75 ASP A O 10
ATOM 16204 N N . GLN A 1 76 ? 10.822 4.588 -4.740 1.00 0.00 76 GLN A N 10
ATOM 16205 C CA . GLN A 1 76 ? 12.251 4.553 -4.460 1.00 0.00 76 GLN A CA 10
ATOM 16206 C C . GLN A 1 76 ? 12.690 3.148 -4.059 1.00 0.00 76 GLN A C 10
ATOM 16207 O O . GLN A 1 76 ? 13.819 2.738 -4.328 1.00 0.00 76 GLN A O 10
ATOM 16221 N N . LEU A 1 77 ? 11.788 2.417 -3.409 1.00 0.00 77 LEU A N 10
ATOM 16222 C CA . LEU A 1 77 ? 12.080 1.058 -2.967 1.00 0.00 77 LEU A CA 10
ATOM 16223 C C . LEU A 1 77 ? 12.021 0.079 -4.134 1.00 0.00 77 LEU A C 10
ATOM 16224 O O . LEU A 1 77 ? 12.855 -0.817 -4.249 1.00 0.00 77 LEU A O 10
ATOM 16240 N N . THR A 1 78 ? 11.026 0.258 -4.998 1.00 0.00 78 THR A N 10
ATOM 16241 C CA . THR A 1 78 ? 10.856 -0.610 -6.160 1.00 0.00 78 THR A CA 10
ATOM 16242 C C . THR A 1 78 ? 12.132 -0.661 -6.998 1.00 0.00 78 THR A C 10
ATOM 16243 O O . THR A 1 78 ? 12.948 0.260 -6.959 1.00 0.00 78 THR A O 10
ATOM 16254 N N . PRO A 1 79 ? 12.320 -1.745 -7.771 1.00 0.00 79 PRO A N 10
ATOM 16255 C CA . PRO A 1 79 ? 13.504 -1.914 -8.621 1.00 0.00 79 PRO A CA 10
ATOM 16256 C C . PRO A 1 79 ? 13.664 -0.777 -9.625 1.00 0.00 79 PRO A C 10
ATOM 16257 O O . PRO A 1 79 ? 14.556 0.061 -9.492 1.00 0.00 79 PRO A O 10
ATOM 16268 N N . ARG A 1 80 ? 12.794 -0.751 -10.630 1.00 0.00 80 ARG A N 10
ATOM 16269 C CA . ARG A 1 80 ? 12.842 0.285 -11.655 1.00 0.00 80 ARG A CA 10
ATOM 16270 C C . ARG A 1 80 ? 11.444 0.590 -12.185 1.00 0.00 80 ARG A C 10
ATOM 16271 O O . ARG A 1 80 ? 10.906 -0.150 -13.009 1.00 0.00 80 ARG A O 10
ATOM 16292 N N . ASP B 2 1 ? -6.570 14.547 3.726 1.00 0.00 100 ASP B N 10
ATOM 16293 C CA . ASP B 2 1 ? -6.864 13.644 2.618 1.00 0.00 100 ASP B CA 10
ATOM 16294 C C . ASP B 2 1 ? -5.810 12.547 2.512 1.00 0.00 100 ASP B C 10
ATOM 16295 O O . ASP B 2 1 ? -5.383 12.187 1.414 1.00 0.00 100 ASP B O 10
ATOM 16304 N N . ASP B 2 2 ? -5.394 12.019 3.658 1.00 0.00 101 ASP B N 10
ATOM 16305 C CA . ASP B 2 2 ? -4.389 10.962 3.692 1.00 0.00 101 ASP B CA 10
ATOM 16306 C C . ASP B 2 2 ? -4.459 10.187 5.005 1.00 0.00 101 ASP B C 10
ATOM 16307 O O . ASP B 2 2 ? -5.071 10.640 5.973 1.00 0.00 101 ASP B O 10
ATOM 16316 N N . ASP B 2 3 ? -3.827 9.019 5.030 1.00 0.00 102 ASP B N 10
ATOM 16317 C CA . ASP B 2 3 ? -3.817 8.180 6.225 1.00 0.00 102 ASP B CA 10
ATOM 16318 C C . ASP B 2 3 ? -5.237 7.793 6.627 1.00 0.00 102 ASP B C 10
ATOM 16319 O O . ASP B 2 3 ? -5.648 7.996 7.771 1.00 0.00 102 ASP B O 10
ATOM 16328 N N . ARG B 2 4 ? -5.985 7.236 5.680 1.00 0.00 103 ARG B N 10
ATOM 16329 C CA . ARG B 2 4 ? -7.359 6.822 5.936 1.00 0.00 103 ARG B CA 10
ATOM 16330 C C . ARG B 2 4 ? -7.740 5.623 5.072 1.00 0.00 103 ARG B C 10
ATOM 16331 O O . ARG B 2 4 ? -8.347 4.668 5.553 1.00 0.00 103 ARG B O 10
ATOM 16352 N N . TYR B 2 5 ? -7.384 5.682 3.790 1.00 0.00 104 TYR B N 10
ATOM 16353 C CA . TYR B 2 5 ? -7.692 4.601 2.858 1.00 0.00 104 TYR B CA 10
ATOM 16354 C C . TYR B 2 5 ? -7.182 3.261 3.382 1.00 0.00 104 TYR B C 10
ATOM 16355 O O . TYR B 2 5 ? -7.936 2.289 3.464 1.00 0.00 104 TYR B O 10
ATOM 16373 N N . LEU B 2 6 ? -5.903 3.216 3.737 1.00 0.00 105 LEU B N 10
ATOM 16374 C CA . LEU B 2 6 ? -5.297 1.995 4.255 1.00 0.00 105 LEU B CA 10
ATOM 16375 C C . LEU B 2 6 ? -6.026 1.518 5.509 1.00 0.00 105 LEU B C 10
ATOM 16376 O O . LEU B 2 6 ? -6.438 0.363 5.597 1.00 0.00 105 LEU B O 10
ATOM 16392 N N . ARG B 2 7 ? -6.181 2.419 6.472 1.00 0.00 106 ARG B N 10
ATOM 16393 C CA . ARG B 2 7 ? -6.862 2.095 7.720 1.00 0.00 106 ARG B CA 10
ATOM 16394 C C . ARG B 2 7 ? -8.298 1.652 7.459 1.00 0.00 106 ARG B C 10
ATOM 16395 O O . ARG B 2 7 ? -8.831 0.797 8.168 1.00 0.00 106 ARG B O 10
ATOM 16416 N N . GLU B 2 8 ? -8.920 2.238 6.441 1.00 0.00 107 GLU B N 10
ATOM 16417 C CA . GLU B 2 8 ? -10.296 1.902 6.089 1.00 0.00 107 GLU B CA 10
ATOM 16418 C C . GLU B 2 8 ? -10.427 0.419 5.755 1.00 0.00 107 GLU B C 10
ATOM 16419 O O . GLU B 2 8 ? -11.202 -0.301 6.385 1.00 0.00 107 GLU B O 10
ATOM 16431 N N . ALA B 2 9 ? -9.665 -0.031 4.764 1.00 0.00 108 ALA B N 10
ATOM 16432 C CA . ALA B 2 9 ? -9.699 -1.430 4.351 1.00 0.00 108 ALA B CA 10
ATOM 16433 C C . ALA B 2 9 ? -9.065 -2.326 5.409 1.00 0.00 108 ALA B C 10
ATOM 16434 O O . ALA B 2 9 ? -9.571 -3.409 5.706 1.00 0.00 108 ALA B O 10
ATOM 16441 N N . ILE B 2 10 ? -7.957 -1.864 5.977 1.00 0.00 109 ILE B N 10
ATOM 16442 C CA . ILE B 2 10 ? -7.248 -2.616 7.005 1.00 0.00 109 ILE B CA 10
ATOM 16443 C C . ILE B 2 10 ? -8.172 -2.938 8.179 1.00 0.00 109 ILE B C 10
ATOM 16444 O O . ILE B 2 10 ? -8.334 -4.100 8.554 1.00 0.00 109 ILE B O 10
ATOM 16460 N N . GLN B 2 11 ? -8.776 -1.904 8.755 1.00 0.00 110 GLN B N 10
ATOM 16461 C CA . GLN B 2 11 ? -9.680 -2.088 9.883 1.00 0.00 110 GLN B CA 10
ATOM 16462 C C . GLN B 2 11 ? -10.893 -2.910 9.472 1.00 0.00 110 GLN B C 10
ATOM 16463 O O . GLN B 2 11 ? -11.404 -3.711 10.256 1.00 0.00 110 GLN B O 10
ATOM 16477 N N . GLU B 2 12 ? -11.345 -2.723 8.235 1.00 0.00 111 GLU B N 10
ATOM 16478 C CA . GLU B 2 12 ? -12.489 -3.469 7.730 1.00 0.00 111 GLU B CA 10
ATOM 16479 C C . GLU B 2 12 ? -12.249 -4.961 7.904 1.00 0.00 111 GLU B C 10
ATOM 16480 O O . GLU B 2 12 ? -13.134 -5.701 8.333 1.00 0.00 111 GLU B O 10
ATOM 16492 N N . TYR B 2 13 ? -11.034 -5.388 7.590 1.00 0.00 112 TYR B N 10
ATOM 16493 C CA . TYR B 2 13 ? -10.661 -6.785 7.733 1.00 0.00 112 TYR B CA 10
ATOM 16494 C C . TYR B 2 13 ? -10.566 -7.144 9.207 1.00 0.00 112 TYR B C 10
ATOM 16495 O O . TYR B 2 13 ? -10.925 -8.249 9.612 1.00 0.00 112 TYR B O 10
ATOM 16513 N N . ASP B 2 14 ? -10.101 -6.192 10.014 1.00 0.00 113 ASP B N 10
ATOM 16514 C CA . ASP B 2 14 ? -9.991 -6.410 11.447 1.00 0.00 113 ASP B CA 10
ATOM 16515 C C . ASP B 2 14 ? -11.365 -6.727 12.026 1.00 0.00 113 ASP B C 10
ATOM 16516 O O . ASP B 2 14 ? -11.484 -7.443 13.020 1.00 0.00 113 ASP B O 10
ATOM 16525 N N . ASN B 2 15 ? -12.401 -6.191 11.384 1.00 0.00 114 ASN B N 10
ATOM 16526 C CA . ASN B 2 15 ? -13.773 -6.416 11.816 1.00 0.00 114 ASN B CA 10
ATOM 16527 C C . ASN B 2 15 ? -14.292 -7.754 11.297 1.00 0.00 114 ASN B C 10
ATOM 16528 O O . ASN B 2 15 ? -15.048 -8.444 11.980 1.00 0.00 114 ASN B O 10
ATOM 16539 N N . ILE B 2 16 ? -13.885 -8.115 10.081 1.00 0.00 115 ILE B N 10
ATOM 16540 C CA . ILE B 2 16 ? -14.313 -9.371 9.479 1.00 0.00 115 ILE B CA 10
ATOM 16541 C C . ILE B 2 16 ? -13.873 -10.560 10.328 1.00 0.00 115 ILE B C 10
ATOM 16542 O O . ILE B 2 16 ? -14.607 -11.539 10.469 1.00 0.00 115 ILE B O 10
ATOM 16558 N N . ALA B 2 17 ? -12.675 -10.466 10.892 1.00 0.00 116 ALA B N 10
ATOM 16559 C CA . ALA B 2 17 ? -12.136 -11.533 11.730 1.00 0.00 116 ALA B CA 10
ATOM 16560 C C . ALA B 2 17 ? -12.145 -12.870 10.996 1.00 0.00 116 ALA B C 10
ATOM 16561 O O . ALA B 2 17 ? -13.044 -13.689 11.189 1.00 0.00 116 ALA B O 10
ATOM 16568 N N . LYS B 2 18 ? -11.141 -13.084 10.153 1.00 0.00 117 LYS B N 10
ATOM 16569 C CA . LYS B 2 18 ? -11.034 -14.323 9.390 1.00 0.00 117 LYS B CA 10
ATOM 16570 C C . LYS B 2 18 ? -10.435 -15.437 10.242 1.00 0.00 117 LYS B C 10
ATOM 16571 O O . LYS B 2 18 ? -10.142 -15.181 11.429 1.00 0.00 117 LYS B O 10
ATOM 16591 N N . MET A 1 1 ? -18.934 7.072 2.380 1.00 0.00 1 MET A N 11
ATOM 16592 C CA . MET A 1 1 ? -18.287 7.005 3.718 1.00 0.00 1 MET A CA 11
ATOM 16593 C C . MET A 1 1 ? -16.954 6.269 3.649 1.00 0.00 1 MET A C 11
ATOM 16594 O O . MET A 1 1 ? -16.524 5.649 4.623 1.00 0.00 1 MET A O 11
ATOM 16610 N N . ASP A 1 2 ? -16.303 6.338 2.493 1.00 0.00 2 ASP A N 11
ATOM 16611 C CA . ASP A 1 2 ? -15.017 5.676 2.297 1.00 0.00 2 ASP A CA 11
ATOM 16612 C C . ASP A 1 2 ? -15.139 4.173 2.523 1.00 0.00 2 ASP A C 11
ATOM 16613 O O . ASP A 1 2 ? -14.195 3.524 2.974 1.00 0.00 2 ASP A O 11
ATOM 16622 N N . ARG A 1 3 ? -16.308 3.626 2.205 1.00 0.00 3 ARG A N 11
ATOM 16623 C CA . ARG A 1 3 ? -16.555 2.199 2.374 1.00 0.00 3 ARG A CA 11
ATOM 16624 C C . ARG A 1 3 ? -16.304 1.446 1.072 1.00 0.00 3 ARG A C 11
ATOM 16625 O O . ARG A 1 3 ? -15.880 0.290 1.085 1.00 0.00 3 ARG A O 11
ATOM 16646 N N . LYS A 1 4 ? -16.567 2.107 -0.050 1.00 0.00 4 LYS A N 11
ATOM 16647 C CA . LYS A 1 4 ? -16.369 1.497 -1.361 1.00 0.00 4 LYS A CA 11
ATOM 16648 C C . LYS A 1 4 ? -14.887 1.314 -1.657 1.00 0.00 4 LYS A C 11
ATOM 16649 O O . LYS A 1 4 ? -14.496 0.362 -2.334 1.00 0.00 4 LYS A O 11
ATOM 16668 N N . VAL A 1 5 ? -14.063 2.221 -1.143 1.00 0.00 5 VAL A N 11
ATOM 16669 C CA . VAL A 1 5 ? -12.622 2.137 -1.353 1.00 0.00 5 VAL A CA 11
ATOM 16670 C C . VAL A 1 5 ? -12.111 0.758 -0.957 1.00 0.00 5 VAL A C 11
ATOM 16671 O O . VAL A 1 5 ? -11.203 0.213 -1.585 1.00 0.00 5 VAL A O 11
ATOM 16684 N N . ALA A 1 6 ? -12.714 0.196 0.084 1.00 0.00 6 ALA A N 11
ATOM 16685 C CA . ALA A 1 6 ? -12.341 -1.125 0.565 1.00 0.00 6 ALA A CA 11
ATOM 16686 C C . ALA A 1 6 ? -12.825 -2.207 -0.393 1.00 0.00 6 ALA A C 11
ATOM 16687 O O . ALA A 1 6 ? -12.150 -3.214 -0.600 1.00 0.00 6 ALA A O 11
ATOM 16694 N N . ARG A 1 7 ? -14.001 -1.990 -0.976 1.00 0.00 7 ARG A N 11
ATOM 16695 C CA . ARG A 1 7 ? -14.577 -2.947 -1.916 1.00 0.00 7 ARG A CA 11
ATOM 16696 C C . ARG A 1 7 ? -13.756 -3.018 -3.194 1.00 0.00 7 ARG A C 11
ATOM 16697 O O . ARG A 1 7 ? -13.599 -4.085 -3.785 1.00 0.00 7 ARG A O 11
ATOM 16718 N N . GLU A 1 8 ? -13.228 -1.877 -3.617 1.00 0.00 8 GLU A N 11
ATOM 16719 C CA . GLU A 1 8 ? -12.417 -1.818 -4.827 1.00 0.00 8 GLU A CA 11
ATOM 16720 C C . GLU A 1 8 ? -11.063 -2.475 -4.588 1.00 0.00 8 GLU A C 11
ATOM 16721 O O . GLU A 1 8 ? -10.624 -3.317 -5.371 1.00 0.00 8 GLU A O 11
ATOM 16733 N N . PHE A 1 9 ? -10.411 -2.092 -3.495 1.00 0.00 9 PHE A N 11
ATOM 16734 C CA . PHE A 1 9 ? -9.114 -2.656 -3.149 1.00 0.00 9 PHE A CA 11
ATOM 16735 C C . PHE A 1 9 ? -9.247 -4.151 -2.885 1.00 0.00 9 PHE A C 11
ATOM 16736 O O . PHE A 1 9 ? -8.359 -4.935 -3.220 1.00 0.00 9 PHE A O 11
ATOM 16753 N N . ARG A 1 10 ? -10.371 -4.536 -2.287 1.00 0.00 10 ARG A N 11
ATOM 16754 C CA . ARG A 1 10 ? -10.633 -5.937 -1.981 1.00 0.00 10 ARG A CA 11
ATOM 16755 C C . ARG A 1 10 ? -10.961 -6.714 -3.250 1.00 0.00 10 ARG A C 11
ATOM 16756 O O . ARG A 1 10 ? -10.389 -7.773 -3.506 1.00 0.00 10 ARG A O 11
ATOM 16777 N N . HIS A 1 11 ? -11.890 -6.182 -4.040 1.00 0.00 11 HIS A N 11
ATOM 16778 C CA . HIS A 1 11 ? -12.290 -6.834 -5.282 1.00 0.00 11 HIS A CA 11
ATOM 16779 C C . HIS A 1 11 ? -11.109 -6.961 -6.235 1.00 0.00 11 HIS A C 11
ATOM 16780 O O . HIS A 1 11 ? -10.914 -8.003 -6.860 1.00 0.00 11 HIS A O 11
ATOM 16795 N N . LYS A 1 12 ? -10.319 -5.898 -6.340 1.00 0.00 12 LYS A N 11
ATOM 16796 C CA . LYS A 1 12 ? -9.153 -5.904 -7.217 1.00 0.00 12 LYS A CA 11
ATOM 16797 C C . LYS A 1 12 ? -8.192 -7.014 -6.812 1.00 0.00 12 LYS A C 11
ATOM 16798 O O . LYS A 1 12 ? -7.874 -7.898 -7.609 1.00 0.00 12 LYS A O 11
ATOM 16817 N N . VAL A 1 13 ? -7.739 -6.972 -5.562 1.00 0.00 13 VAL A N 11
ATOM 16818 C CA . VAL A 1 13 ? -6.821 -7.979 -5.049 1.00 0.00 13 VAL A CA 11
ATOM 16819 C C . VAL A 1 13 ? -7.381 -9.381 -5.264 1.00 0.00 13 VAL A C 11
ATOM 16820 O O . VAL A 1 13 ? -6.642 -10.316 -5.571 1.00 0.00 13 VAL A O 11
ATOM 16833 N N . ASP A 1 14 ? -8.692 -9.517 -5.105 1.00 0.00 14 ASP A N 11
ATOM 16834 C CA . ASP A 1 14 ? -9.351 -10.803 -5.288 1.00 0.00 14 ASP A CA 11
ATOM 16835 C C . ASP A 1 14 ? -9.419 -11.175 -6.765 1.00 0.00 14 ASP A C 11
ATOM 16836 O O . ASP A 1 14 ? -9.427 -12.355 -7.116 1.00 0.00 14 ASP A O 11
ATOM 16845 N N . PHE A 1 15 ? -9.464 -10.165 -7.630 1.00 0.00 15 PHE A N 11
ATOM 16846 C CA . PHE A 1 15 ? -9.525 -10.391 -9.068 1.00 0.00 15 PHE A CA 11
ATOM 16847 C C . PHE A 1 15 ? -8.205 -10.953 -9.579 1.00 0.00 15 PHE A C 11
ATOM 16848 O O . PHE A 1 15 ? -8.169 -11.700 -10.557 1.00 0.00 15 PHE A O 11
ATOM 16865 N N . LEU A 1 16 ? -7.119 -10.573 -8.915 1.00 0.00 16 LEU A N 11
ATOM 16866 C CA . LEU A 1 16 ? -5.786 -11.019 -9.300 1.00 0.00 16 LEU A CA 11
ATOM 16867 C C . LEU A 1 16 ? -5.377 -12.270 -8.531 1.00 0.00 16 LEU A C 11
ATOM 16868 O O . LEU A 1 16 ? -4.919 -13.250 -9.117 1.00 0.00 16 LEU A O 11
ATOM 16884 N N . ILE A 1 17 ? -5.543 -12.227 -7.217 1.00 0.00 17 ILE A N 11
ATOM 16885 C CA . ILE A 1 17 ? -5.192 -13.353 -6.360 1.00 0.00 17 ILE A CA 11
ATOM 16886 C C . ILE A 1 17 ? -6.204 -14.479 -6.502 1.00 0.00 17 ILE A C 11
ATOM 16887 O O . ILE A 1 17 ? -5.837 -15.631 -6.736 1.00 0.00 17 ILE A O 11
ATOM 16903 N N . GLU A 1 18 ? -7.477 -14.142 -6.358 1.00 0.00 18 GLU A N 11
ATOM 16904 C CA . GLU A 1 18 ? -8.547 -15.115 -6.466 1.00 0.00 18 GLU A CA 11
ATOM 16905 C C . GLU A 1 18 ? -8.361 -16.276 -5.497 1.00 0.00 18 GLU A C 11
ATOM 16906 O O . GLU A 1 18 ? -9.137 -17.233 -5.493 1.00 0.00 18 GLU A O 11
ATOM 16918 N N . ASN A 1 19 ? -7.332 -16.174 -4.686 1.00 0.00 19 ASN A N 11
ATOM 16919 C CA . ASN A 1 19 ? -7.019 -17.199 -3.699 1.00 0.00 19 ASN A CA 11
ATOM 16920 C C . ASN A 1 19 ? -7.277 -16.687 -2.285 1.00 0.00 19 ASN A C 11
ATOM 16921 O O . ASN A 1 19 ? -7.324 -15.480 -2.051 1.00 0.00 19 ASN A O 11
ATOM 16932 N N . ASP A 1 20 ? -7.444 -17.614 -1.347 1.00 0.00 20 ASP A N 11
ATOM 16933 C CA . ASP A 1 20 ? -7.698 -17.254 0.043 1.00 0.00 20 ASP A CA 11
ATOM 16934 C C . ASP A 1 20 ? -6.397 -17.191 0.837 1.00 0.00 20 ASP A C 11
ATOM 16935 O O . ASP A 1 20 ? -6.171 -16.252 1.600 1.00 0.00 20 ASP A O 11
ATOM 16944 N N . ALA A 1 21 ? -5.545 -18.194 0.653 1.00 0.00 21 ALA A N 11
ATOM 16945 C CA . ALA A 1 21 ? -4.268 -18.249 1.353 1.00 0.00 21 ALA A CA 11
ATOM 16946 C C . ALA A 1 21 ? -3.424 -17.019 1.050 1.00 0.00 21 ALA A C 11
ATOM 16947 O O . ALA A 1 21 ? -2.813 -16.434 1.944 1.00 0.00 21 ALA A O 11
ATOM 16954 N N . GLU A 1 22 ? -3.401 -16.628 -0.219 1.00 0.00 22 GLU A N 11
ATOM 16955 C CA . GLU A 1 22 ? -2.636 -15.463 -0.644 1.00 0.00 22 GLU A CA 11
ATOM 16956 C C . GLU A 1 22 ? -3.204 -14.191 -0.026 1.00 0.00 22 GLU A C 11
ATOM 16957 O O . GLU A 1 22 ? -2.465 -13.366 0.509 1.00 0.00 22 GLU A O 11
ATOM 16969 N N . LYS A 1 23 ? -4.523 -14.043 -0.092 1.00 0.00 23 LYS A N 11
ATOM 16970 C CA . LYS A 1 23 ? -5.186 -12.874 0.475 1.00 0.00 23 LYS A CA 11
ATOM 16971 C C . LYS A 1 23 ? -4.961 -12.819 1.977 1.00 0.00 23 LYS A C 11
ATOM 16972 O O . LYS A 1 23 ? -4.872 -11.741 2.561 1.00 0.00 23 LYS A O 11
ATOM 16991 N N . ASP A 1 24 ? -4.852 -13.989 2.597 1.00 0.00 24 ASP A N 11
ATOM 16992 C CA . ASP A 1 24 ? -4.614 -14.066 4.030 1.00 0.00 24 ASP A CA 11
ATOM 16993 C C . ASP A 1 24 ? -3.275 -13.424 4.368 1.00 0.00 24 ASP A C 11
ATOM 16994 O O . ASP A 1 24 ? -3.190 -12.561 5.243 1.00 0.00 24 ASP A O 11
ATOM 17003 N N . TYR A 1 25 ? -2.232 -13.842 3.656 1.00 0.00 25 TYR A N 11
ATOM 17004 C CA . TYR A 1 25 ? -0.897 -13.299 3.869 1.00 0.00 25 TYR A CA 11
ATOM 17005 C C . TYR A 1 25 ? -0.841 -11.839 3.450 1.00 0.00 25 TYR A C 11
ATOM 17006 O O . TYR A 1 25 ? -0.320 -10.999 4.181 1.00 0.00 25 TYR A O 11
ATOM 17024 N N . LEU A 1 26 ? -1.399 -11.530 2.282 1.00 0.00 26 LEU A N 11
ATOM 17025 C CA . LEU A 1 26 ? -1.416 -10.153 1.812 1.00 0.00 26 LEU A CA 11
ATOM 17026 C C . LEU A 1 26 ? -2.113 -9.298 2.849 1.00 0.00 26 LEU A C 11
ATOM 17027 O O . LEU A 1 26 ? -1.652 -8.207 3.186 1.00 0.00 26 LEU A O 11
ATOM 17043 N N . TYR A 1 27 ? -3.203 -9.828 3.393 1.00 0.00 27 TYR A N 11
ATOM 17044 C CA . TYR A 1 27 ? -3.928 -9.132 4.440 1.00 0.00 27 TYR A CA 11
ATOM 17045 C C . TYR A 1 27 ? -2.998 -8.951 5.634 1.00 0.00 27 TYR A C 11
ATOM 17046 O O . TYR A 1 27 ? -3.058 -7.942 6.339 1.00 0.00 27 TYR A O 11
ATOM 17064 N N . ASP A 1 28 ? -2.113 -9.933 5.836 1.00 0.00 28 ASP A N 11
ATOM 17065 C CA . ASP A 1 28 ? -1.149 -9.875 6.920 1.00 0.00 28 ASP A CA 11
ATOM 17066 C C . ASP A 1 28 ? -0.078 -8.836 6.608 1.00 0.00 28 ASP A C 11
ATOM 17067 O O . ASP A 1 28 ? 0.438 -8.175 7.509 1.00 0.00 28 ASP A O 11
ATOM 17076 N N . VAL A 1 29 ? 0.246 -8.687 5.323 1.00 0.00 29 VAL A N 11
ATOM 17077 C CA . VAL A 1 29 ? 1.249 -7.716 4.903 1.00 0.00 29 VAL A CA 11
ATOM 17078 C C . VAL A 1 29 ? 0.805 -6.302 5.260 1.00 0.00 29 VAL A C 11
ATOM 17079 O O . VAL A 1 29 ? 1.545 -5.548 5.891 1.00 0.00 29 VAL A O 11
ATOM 17092 N N . LEU A 1 30 ? -0.412 -5.951 4.855 1.00 0.00 30 LEU A N 11
ATOM 17093 C CA . LEU A 1 30 ? -0.958 -4.630 5.139 1.00 0.00 30 LEU A CA 11
ATOM 17094 C C . LEU A 1 30 ? -1.062 -4.407 6.641 1.00 0.00 30 LEU A C 11
ATOM 17095 O O . LEU A 1 30 ? -0.766 -3.322 7.141 1.00 0.00 30 LEU A O 11
ATOM 17111 N N . ARG A 1 31 ? -1.480 -5.445 7.357 1.00 0.00 31 ARG A N 11
ATOM 17112 C CA . ARG A 1 31 ? -1.618 -5.367 8.805 1.00 0.00 31 ARG A CA 11
ATOM 17113 C C . ARG A 1 31 ? -0.258 -5.162 9.462 1.00 0.00 31 ARG A C 11
ATOM 17114 O O . ARG A 1 31 ? -0.135 -4.431 10.444 1.00 0.00 31 ARG A O 11
ATOM 17135 N N . MET A 1 32 ? 0.763 -5.811 8.909 1.00 0.00 32 MET A N 11
ATOM 17136 C CA . MET A 1 32 ? 2.117 -5.698 9.437 1.00 0.00 32 MET A CA 11
ATOM 17137 C C . MET A 1 32 ? 2.705 -4.324 9.130 1.00 0.00 32 MET A C 11
ATOM 17138 O O . MET A 1 32 ? 3.274 -3.673 10.005 1.00 0.00 32 MET A O 11
ATOM 17152 N N . TYR A 1 33 ? 2.563 -3.889 7.881 1.00 0.00 33 TYR A N 11
ATOM 17153 C CA . TYR A 1 33 ? 3.079 -2.593 7.460 1.00 0.00 33 TYR A CA 11
ATOM 17154 C C . TYR A 1 33 ? 2.513 -1.474 8.332 1.00 0.00 33 TYR A C 11
ATOM 17155 O O . TYR A 1 33 ? 3.232 -0.558 8.724 1.00 0.00 33 TYR A O 11
ATOM 17173 N N . HIS A 1 34 ? 1.222 -1.556 8.629 1.00 0.00 34 HIS A N 11
ATOM 17174 C CA . HIS A 1 34 ? 0.568 -0.547 9.453 1.00 0.00 34 HIS A CA 11
ATOM 17175 C C . HIS A 1 34 ? 1.052 -0.624 10.898 1.00 0.00 34 HIS A C 11
ATOM 17176 O O . HIS A 1 34 ? 1.086 0.385 11.604 1.00 0.00 34 HIS A O 11
ATOM 17191 N N . GLN A 1 35 ? 1.420 -1.823 11.333 1.00 0.00 35 GLN A N 11
ATOM 17192 C CA . GLN A 1 35 ? 1.899 -2.028 12.696 1.00 0.00 35 GLN A CA 11
ATOM 17193 C C . GLN A 1 35 ? 3.344 -1.572 12.851 1.00 0.00 35 GLN A C 11
ATOM 17194 O O . GLN A 1 35 ? 3.653 -0.720 13.681 1.00 0.00 35 GLN A O 11
ATOM 17208 N N . THR A 1 36 ? 4.227 -2.152 12.047 1.00 0.00 36 THR A N 11
ATOM 17209 C CA . THR A 1 36 ? 5.645 -1.815 12.096 1.00 0.00 36 THR A CA 11
ATOM 17210 C C . THR A 1 36 ? 5.928 -0.489 11.395 1.00 0.00 36 THR A C 11
ATOM 17211 O O . THR A 1 36 ? 6.936 0.163 11.670 1.00 0.00 36 THR A O 11
ATOM 17222 N N . MET A 1 37 ? 5.041 -0.094 10.487 1.00 0.00 37 MET A N 11
ATOM 17223 C CA . MET A 1 37 ? 5.207 1.154 9.750 1.00 0.00 37 MET A CA 11
ATOM 17224 C C . MET A 1 37 ? 6.495 1.130 8.931 1.00 0.00 37 MET A C 11
ATOM 17225 O O . MET A 1 37 ? 7.283 2.077 8.963 1.00 0.00 37 MET A O 11
ATOM 17239 N N . ASP A 1 38 ? 6.705 0.038 8.200 1.00 0.00 38 ASP A N 11
ATOM 17240 C CA . ASP A 1 38 ? 7.900 -0.112 7.376 1.00 0.00 38 ASP A CA 11
ATOM 17241 C C . ASP A 1 38 ? 7.535 -0.401 5.925 1.00 0.00 38 ASP A C 11
ATOM 17242 O O . ASP A 1 38 ? 6.987 -1.457 5.609 1.00 0.00 38 ASP A O 11
ATOM 17251 N N . VAL A 1 39 ? 7.851 0.543 5.044 1.00 0.00 39 VAL A N 11
ATOM 17252 C CA . VAL A 1 39 ? 7.564 0.391 3.624 1.00 0.00 39 VAL A CA 11
ATOM 17253 C C . VAL A 1 39 ? 8.380 -0.749 3.021 1.00 0.00 39 VAL A C 11
ATOM 17254 O O . VAL A 1 39 ? 7.994 -1.332 2.006 1.00 0.00 39 VAL A O 11
ATOM 17267 N N . ALA A 1 40 ? 9.502 -1.072 3.658 1.00 0.00 40 ALA A N 11
ATOM 17268 C CA . ALA A 1 40 ? 10.360 -2.148 3.187 1.00 0.00 40 ALA A CA 11
ATOM 17269 C C . ALA A 1 40 ? 9.689 -3.492 3.415 1.00 0.00 40 ALA A C 11
ATOM 17270 O O . ALA A 1 40 ? 9.986 -4.474 2.732 1.00 0.00 40 ALA A O 11
ATOM 17277 N N . VAL A 1 41 ? 8.774 -3.529 4.379 1.00 0.00 41 VAL A N 11
ATOM 17278 C CA . VAL A 1 41 ? 8.053 -4.748 4.695 1.00 0.00 41 VAL A CA 11
ATOM 17279 C C . VAL A 1 41 ? 6.982 -5.024 3.643 1.00 0.00 41 VAL A C 11
ATOM 17280 O O . VAL A 1 41 ? 6.944 -6.102 3.052 1.00 0.00 41 VAL A O 11
ATOM 17293 N N . LEU A 1 42 ? 6.118 -4.039 3.410 1.00 0.00 42 LEU A N 11
ATOM 17294 C CA . LEU A 1 42 ? 5.055 -4.175 2.424 1.00 0.00 42 LEU A CA 11
ATOM 17295 C C . LEU A 1 42 ? 5.630 -4.550 1.062 1.00 0.00 42 LEU A C 11
ATOM 17296 O O . LEU A 1 42 ? 5.075 -5.388 0.352 1.00 0.00 42 LEU A O 11
ATOM 17312 N N . VAL A 1 43 ? 6.752 -3.927 0.706 1.00 0.00 43 VAL A N 11
ATOM 17313 C CA . VAL A 1 43 ? 7.403 -4.202 -0.566 1.00 0.00 43 VAL A CA 11
ATOM 17314 C C . VAL A 1 43 ? 7.920 -5.637 -0.614 1.00 0.00 43 VAL A C 11
ATOM 17315 O O . VAL A 1 43 ? 7.673 -6.366 -1.575 1.00 0.00 43 VAL A O 11
ATOM 17328 N N . GLY A 1 44 ? 8.636 -6.038 0.433 1.00 0.00 44 GLY A N 11
ATOM 17329 C CA . GLY A 1 44 ? 9.174 -7.385 0.488 1.00 0.00 44 GLY A CA 11
ATOM 17330 C C . GLY A 1 44 ? 8.092 -8.443 0.393 1.00 0.00 44 GLY A C 11
ATOM 17331 O O . GLY A 1 44 ? 8.158 -9.337 -0.453 1.00 0.00 44 GLY A O 11
ATOM 17335 N N . ASP A 1 45 ? 7.092 -8.339 1.260 1.00 0.00 45 ASP A N 11
ATOM 17336 C CA . ASP A 1 45 ? 5.988 -9.291 1.272 1.00 0.00 45 ASP A CA 11
ATOM 17337 C C . ASP A 1 45 ? 5.225 -9.252 -0.047 1.00 0.00 45 ASP A C 11
ATOM 17338 O O . ASP A 1 45 ? 4.860 -10.294 -0.596 1.00 0.00 45 ASP A O 11
ATOM 17347 N N . LEU A 1 46 ? 4.985 -8.045 -0.556 1.00 0.00 46 LEU A N 11
ATOM 17348 C CA . LEU A 1 46 ? 4.264 -7.877 -1.813 1.00 0.00 46 LEU A CA 11
ATOM 17349 C C . LEU A 1 46 ? 4.888 -8.732 -2.911 1.00 0.00 46 LEU A C 11
ATOM 17350 O O . LEU A 1 46 ? 4.183 -9.371 -3.690 1.00 0.00 46 LEU A O 11
ATOM 17366 N N . LYS A 1 47 ? 6.218 -8.748 -2.962 1.00 0.00 47 LYS A N 11
ATOM 17367 C CA . LYS A 1 47 ? 6.931 -9.538 -3.960 1.00 0.00 47 LYS A CA 11
ATOM 17368 C C . LYS A 1 47 ? 6.703 -11.026 -3.721 1.00 0.00 47 LYS A C 11
ATOM 17369 O O . LYS A 1 47 ? 6.333 -11.767 -4.634 1.00 0.00 47 LYS A O 11
ATOM 17388 N N . LEU A 1 48 ? 6.919 -11.456 -2.479 1.00 0.00 48 LEU A N 11
ATOM 17389 C CA . LEU A 1 48 ? 6.731 -12.856 -2.110 1.00 0.00 48 LEU A CA 11
ATOM 17390 C C . LEU A 1 48 ? 5.352 -13.347 -2.543 1.00 0.00 48 LEU A C 11
ATOM 17391 O O . LEU A 1 48 ? 5.152 -14.536 -2.786 1.00 0.00 48 LEU A O 11
ATOM 17407 N N . VAL A 1 49 ? 4.409 -12.416 -2.651 1.00 0.00 49 VAL A N 11
ATOM 17408 C CA . VAL A 1 49 ? 3.055 -12.744 -3.070 1.00 0.00 49 VAL A CA 11
ATOM 17409 C C . VAL A 1 49 ? 2.867 -12.428 -4.548 1.00 0.00 49 VAL A C 11
ATOM 17410 O O . VAL A 1 49 ? 2.050 -13.047 -5.228 1.00 0.00 49 VAL A O 11
ATOM 17423 N N . ILE A 1 50 ? 3.633 -11.456 -5.036 1.00 0.00 50 ILE A N 11
ATOM 17424 C CA . ILE A 1 50 ? 3.561 -11.047 -6.432 1.00 0.00 50 ILE A CA 11
ATOM 17425 C C . ILE A 1 50 ? 4.751 -11.575 -7.225 1.00 0.00 50 ILE A C 11
ATOM 17426 O O . ILE A 1 50 ? 5.134 -11.010 -8.251 1.00 0.00 50 ILE A O 11
ATOM 17442 N N . ASN A 1 51 ? 5.329 -12.665 -6.746 1.00 0.00 51 ASN A N 11
ATOM 17443 C CA . ASN A 1 51 ? 6.477 -13.284 -7.405 1.00 0.00 51 ASN A CA 11
ATOM 17444 C C . ASN A 1 51 ? 6.236 -13.420 -8.907 1.00 0.00 51 ASN A C 11
ATOM 17445 O O . ASN A 1 51 ? 7.176 -13.401 -9.703 1.00 0.00 51 ASN A O 11
ATOM 17456 N N . GLU A 1 52 ? 4.967 -13.554 -9.289 1.00 0.00 52 GLU A N 11
ATOM 17457 C CA . GLU A 1 52 ? 4.601 -13.690 -10.694 1.00 0.00 52 GLU A CA 11
ATOM 17458 C C . GLU A 1 52 ? 4.164 -12.344 -11.271 1.00 0.00 52 GLU A C 11
ATOM 17459 O O . GLU A 1 52 ? 3.674 -11.478 -10.546 1.00 0.00 52 GLU A O 11
ATOM 17471 N N . PRO A 1 53 ? 4.338 -12.150 -12.589 1.00 0.00 53 PRO A N 11
ATOM 17472 C CA . PRO A 1 53 ? 3.963 -10.904 -13.264 1.00 0.00 53 PRO A CA 11
ATOM 17473 C C . PRO A 1 53 ? 2.454 -10.675 -13.288 1.00 0.00 53 PRO A C 11
ATOM 17474 O O . PRO A 1 53 ? 1.992 -9.554 -13.498 1.00 0.00 53 PRO A O 11
ATOM 17485 N N . SER A 1 54 ? 1.690 -11.742 -13.077 1.00 0.00 54 SER A N 11
ATOM 17486 C CA . SER A 1 54 ? 0.233 -11.652 -13.082 1.00 0.00 54 SER A CA 11
ATOM 17487 C C . SER A 1 54 ? -0.274 -10.823 -11.905 1.00 0.00 54 SER A C 11
ATOM 17488 O O . SER A 1 54 ? -1.227 -10.055 -12.041 1.00 0.00 54 SER A O 11
ATOM 17496 N N . ARG A 1 55 ? 0.363 -10.985 -10.750 1.00 0.00 55 ARG A N 11
ATOM 17497 C CA . ARG A 1 55 ? -0.030 -10.254 -9.550 1.00 0.00 55 ARG A CA 11
ATOM 17498 C C . ARG A 1 55 ? 0.672 -8.898 -9.458 1.00 0.00 55 ARG A C 11
ATOM 17499 O O . ARG A 1 55 ? 0.602 -8.225 -8.431 1.00 0.00 55 ARG A O 11
ATOM 17520 N N . LEU A 1 56 ? 1.348 -8.500 -10.533 1.00 0.00 56 LEU A N 11
ATOM 17521 C CA . LEU A 1 56 ? 2.061 -7.225 -10.567 1.00 0.00 56 LEU A CA 11
ATOM 17522 C C . LEU A 1 56 ? 1.150 -6.054 -10.183 1.00 0.00 56 LEU A C 11
ATOM 17523 O O . LEU A 1 56 ? 1.543 -5.190 -9.398 1.00 0.00 56 LEU A O 11
ATOM 17539 N N . PRO A 1 57 ? -0.076 -5.998 -10.739 1.00 0.00 57 PRO A N 11
ATOM 17540 C CA . PRO A 1 57 ? -1.029 -4.917 -10.455 1.00 0.00 57 PRO A CA 11
ATOM 17541 C C . PRO A 1 57 ? -1.101 -4.536 -8.976 1.00 0.00 57 PRO A C 11
ATOM 17542 O O . PRO A 1 57 ? -1.477 -3.415 -8.641 1.00 0.00 57 PRO A O 11
ATOM 17553 N N . LEU A 1 58 ? -0.749 -5.467 -8.095 1.00 0.00 58 LEU A N 11
ATOM 17554 C CA . LEU A 1 58 ? -0.786 -5.209 -6.656 1.00 0.00 58 LEU A CA 11
ATOM 17555 C C . LEU A 1 58 ? 0.013 -3.958 -6.294 1.00 0.00 58 LEU A C 11
ATOM 17556 O O . LEU A 1 58 ? -0.441 -3.127 -5.507 1.00 0.00 58 LEU A O 11
ATOM 17572 N N . PHE A 1 59 ? 1.206 -3.834 -6.864 1.00 0.00 59 PHE A N 11
ATOM 17573 C CA . PHE A 1 59 ? 2.069 -2.687 -6.591 1.00 0.00 59 PHE A CA 11
ATOM 17574 C C . PHE A 1 59 ? 1.379 -1.373 -6.952 1.00 0.00 59 PHE A C 11
ATOM 17575 O O . PHE A 1 59 ? 1.330 -0.442 -6.146 1.00 0.00 59 PHE A O 11
ATOM 17592 N N . ASP A 1 60 ? 0.846 -1.303 -8.168 1.00 0.00 60 ASP A N 11
ATOM 17593 C CA . ASP A 1 60 ? 0.163 -0.102 -8.633 1.00 0.00 60 ASP A CA 11
ATOM 17594 C C . ASP A 1 60 ? -1.209 0.019 -7.984 1.00 0.00 60 ASP A C 11
ATOM 17595 O O . ASP A 1 60 ? -1.726 1.118 -7.802 1.00 0.00 60 ASP A O 11
ATOM 17604 N N . ALA A 1 61 ? -1.791 -1.119 -7.642 1.00 0.00 61 ALA A N 11
ATOM 17605 C CA . ALA A 1 61 ? -3.102 -1.157 -7.012 1.00 0.00 61 ALA A CA 11
ATOM 17606 C C . ALA A 1 61 ? -3.064 -0.581 -5.600 1.00 0.00 61 ALA A C 11
ATOM 17607 O O . ALA A 1 61 ? -3.925 0.211 -5.216 1.00 0.00 61 ALA A O 11
ATOM 17614 N N . ILE A 1 62 ? -2.071 -1.004 -4.822 1.00 0.00 62 ILE A N 11
ATOM 17615 C CA . ILE A 1 62 ? -1.923 -0.558 -3.438 1.00 0.00 62 ILE A CA 11
ATOM 17616 C C . ILE A 1 62 ? -1.392 0.872 -3.331 1.00 0.00 62 ILE A C 11
ATOM 17617 O O . ILE A 1 62 ? -1.768 1.610 -2.424 1.00 0.00 62 ILE A O 11
ATOM 17633 N N . ARG A 1 63 ? -0.501 1.251 -4.242 1.00 0.00 63 ARG A N 11
ATOM 17634 C CA . ARG A 1 63 ? 0.099 2.588 -4.224 1.00 0.00 63 ARG A CA 11
ATOM 17635 C C . ARG A 1 63 ? -0.935 3.692 -3.956 1.00 0.00 63 ARG A C 11
ATOM 17636 O O . ARG A 1 63 ? -0.761 4.506 -3.049 1.00 0.00 63 ARG A O 11
ATOM 17657 N N . PRO A 1 64 ? -2.016 3.743 -4.752 1.00 0.00 64 PRO A N 11
ATOM 17658 C CA . PRO A 1 64 ? -3.067 4.759 -4.614 1.00 0.00 64 PRO A CA 11
ATOM 17659 C C . PRO A 1 64 ? -3.494 5.018 -3.170 1.00 0.00 64 PRO A C 11
ATOM 17660 O O . PRO A 1 64 ? -3.516 6.164 -2.721 1.00 0.00 64 PRO A O 11
ATOM 17671 N N . LEU A 1 65 ? -3.855 3.960 -2.451 1.00 0.00 65 LEU A N 11
ATOM 17672 C CA . LEU A 1 65 ? -4.303 4.099 -1.068 1.00 0.00 65 LEU A CA 11
ATOM 17673 C C . LEU A 1 65 ? -3.147 4.411 -0.117 1.00 0.00 65 LEU A C 11
ATOM 17674 O O . LEU A 1 65 ? -3.369 4.687 1.062 1.00 0.00 65 LEU A O 11
ATOM 17690 N N . ILE A 1 66 ? -1.918 4.370 -0.624 1.00 0.00 66 ILE A N 11
ATOM 17691 C CA . ILE A 1 66 ? -0.754 4.656 0.205 1.00 0.00 66 ILE A CA 11
ATOM 17692 C C . ILE A 1 66 ? -0.469 6.161 0.249 1.00 0.00 66 ILE A C 11
ATOM 17693 O O . ILE A 1 66 ? -0.620 6.856 -0.755 1.00 0.00 66 ILE A O 11
ATOM 17709 N N . PRO A 1 67 ? -0.051 6.682 1.420 1.00 0.00 67 PRO A N 11
ATOM 17710 C CA . PRO A 1 67 ? 0.260 8.105 1.593 1.00 0.00 67 PRO A CA 11
ATOM 17711 C C . PRO A 1 67 ? 0.999 8.700 0.419 1.00 0.00 67 PRO A C 11
ATOM 17712 O O . PRO A 1 67 ? 1.911 8.103 -0.148 1.00 0.00 67 PRO A O 11
ATOM 17723 N N . LEU A 1 68 ? 0.568 9.894 0.073 1.00 0.00 68 LEU A N 11
ATOM 17724 C CA . LEU A 1 68 ? 1.125 10.646 -1.023 1.00 0.00 68 LEU A CA 11
ATOM 17725 C C . LEU A 1 68 ? 2.648 10.721 -0.941 1.00 0.00 68 LEU A C 11
ATOM 17726 O O . LEU A 1 68 ? 3.326 10.873 -1.957 1.00 0.00 68 LEU A O 11
ATOM 17742 N N . LYS A 1 69 ? 3.183 10.588 0.265 1.00 0.00 69 LYS A N 11
ATOM 17743 C CA . LYS A 1 69 ? 4.623 10.611 0.460 1.00 0.00 69 LYS A CA 11
ATOM 17744 C C . LYS A 1 69 ? 5.175 9.197 0.316 1.00 0.00 69 LYS A C 11
ATOM 17745 O O . LYS A 1 69 ? 6.278 8.987 -0.197 1.00 0.00 69 LYS A O 11
ATOM 17764 N N . HIS A 1 70 ? 4.382 8.229 0.765 1.00 0.00 70 HIS A N 11
ATOM 17765 C CA . HIS A 1 70 ? 4.760 6.827 0.689 1.00 0.00 70 HIS A CA 11
ATOM 17766 C C . HIS A 1 70 ? 4.623 6.303 -0.734 1.00 0.00 70 HIS A C 11
ATOM 17767 O O . HIS A 1 70 ? 5.374 5.424 -1.150 1.00 0.00 70 HIS A O 11
ATOM 17782 N N . GLN A 1 71 ? 3.669 6.849 -1.487 1.00 0.00 71 GLN A N 11
ATOM 17783 C CA . GLN A 1 71 ? 3.466 6.423 -2.867 1.00 0.00 71 GLN A CA 11
ATOM 17784 C C . GLN A 1 71 ? 4.698 6.758 -3.697 1.00 0.00 71 GLN A C 11
ATOM 17785 O O . GLN A 1 71 ? 5.142 5.962 -4.524 1.00 0.00 71 GLN A O 11
ATOM 17799 N N . VAL A 1 72 ? 5.256 7.940 -3.452 1.00 0.00 72 VAL A N 11
ATOM 17800 C CA . VAL A 1 72 ? 6.451 8.377 -4.159 1.00 0.00 72 VAL A CA 11
ATOM 17801 C C . VAL A 1 72 ? 7.626 7.484 -3.794 1.00 0.00 72 VAL A C 11
ATOM 17802 O O . VAL A 1 72 ? 8.235 6.858 -4.661 1.00 0.00 72 VAL A O 11
ATOM 17815 N N . GLU A 1 73 ? 7.930 7.415 -2.499 1.00 0.00 73 GLU A N 11
ATOM 17816 C CA . GLU A 1 73 ? 9.023 6.576 -2.026 1.00 0.00 73 GLU A CA 11
ATOM 17817 C C . GLU A 1 73 ? 8.777 5.135 -2.437 1.00 0.00 73 GLU A C 11
ATOM 17818 O O . GLU A 1 73 ? 9.710 4.402 -2.771 1.00 0.00 73 GLU A O 11
ATOM 17830 N N . TYR A 1 74 ? 7.508 4.744 -2.447 1.00 0.00 74 TYR A N 11
ATOM 17831 C CA . TYR A 1 74 ? 7.133 3.402 -2.858 1.00 0.00 74 TYR A CA 11
ATOM 17832 C C . TYR A 1 74 ? 7.560 3.194 -4.304 1.00 0.00 74 TYR A C 11
ATOM 17833 O O . TYR A 1 74 ? 7.953 2.098 -4.702 1.00 0.00 74 TYR A O 11
ATOM 17851 N N . ASP A 1 75 ? 7.495 4.275 -5.078 1.00 0.00 75 ASP A N 11
ATOM 17852 C CA . ASP A 1 75 ? 7.892 4.239 -6.478 1.00 0.00 75 ASP A CA 11
ATOM 17853 C C . ASP A 1 75 ? 9.411 4.152 -6.590 1.00 0.00 75 ASP A C 11
ATOM 17854 O O . ASP A 1 75 ? 9.939 3.511 -7.499 1.00 0.00 75 ASP A O 11
ATOM 17863 N N . GLN A 1 76 ? 10.107 4.794 -5.653 1.00 0.00 76 GLN A N 11
ATOM 17864 C CA . GLN A 1 76 ? 11.565 4.783 -5.647 1.00 0.00 76 GLN A CA 11
ATOM 17865 C C . GLN A 1 76 ? 12.090 3.375 -5.382 1.00 0.00 76 GLN A C 11
ATOM 17866 O O . GLN A 1 76 ? 13.153 2.997 -5.875 1.00 0.00 76 GLN A O 11
ATOM 17880 N N . LEU A 1 77 ? 11.337 2.607 -4.603 1.00 0.00 77 LEU A N 11
ATOM 17881 C CA . LEU A 1 77 ? 11.723 1.240 -4.273 1.00 0.00 77 LEU A CA 11
ATOM 17882 C C . LEU A 1 77 ? 11.403 0.294 -5.425 1.00 0.00 77 LEU A C 11
ATOM 17883 O O . LEU A 1 77 ? 12.175 -0.617 -5.727 1.00 0.00 77 LEU A O 11
ATOM 17899 N N . THR A 1 78 ? 10.261 0.517 -6.062 1.00 0.00 78 THR A N 11
ATOM 17900 C CA . THR A 1 78 ? 9.834 -0.314 -7.183 1.00 0.00 78 THR A CA 11
ATOM 17901 C C . THR A 1 78 ? 10.508 0.132 -8.479 1.00 0.00 78 THR A C 11
ATOM 17902 O O . THR A 1 78 ? 10.851 1.304 -8.638 1.00 0.00 78 THR A O 11
ATOM 17913 N N . PRO A 1 79 ? 10.707 -0.801 -9.427 1.00 0.00 79 PRO A N 11
ATOM 17914 C CA . PRO A 1 79 ? 11.343 -0.498 -10.713 1.00 0.00 79 PRO A CA 11
ATOM 17915 C C . PRO A 1 79 ? 10.607 0.598 -11.479 1.00 0.00 79 PRO A C 11
ATOM 17916 O O . PRO A 1 79 ? 9.837 1.365 -10.900 1.00 0.00 79 PRO A O 11
ATOM 17927 N N . ARG A 1 80 ? 10.849 0.665 -12.785 1.00 0.00 80 ARG A N 11
ATOM 17928 C CA . ARG A 1 80 ? 10.210 1.665 -13.634 1.00 0.00 80 ARG A CA 11
ATOM 17929 C C . ARG A 1 80 ? 10.636 3.074 -13.233 1.00 0.00 80 ARG A C 11
ATOM 17930 O O . ARG A 1 80 ? 9.835 3.853 -12.713 1.00 0.00 80 ARG A O 11
ATOM 17951 N N . ASP B 2 1 ? -4.958 14.361 5.920 1.00 0.00 100 ASP B N 11
ATOM 17952 C CA . ASP B 2 1 ? -5.916 13.264 6.007 1.00 0.00 100 ASP B CA 11
ATOM 17953 C C . ASP B 2 1 ? -5.305 11.965 5.489 1.00 0.00 100 ASP B C 11
ATOM 17954 O O . ASP B 2 1 ? -6.003 11.116 4.939 1.00 0.00 100 ASP B O 11
ATOM 17963 N N . ASP B 2 2 ? -3.996 11.819 5.671 1.00 0.00 101 ASP B N 11
ATOM 17964 C CA . ASP B 2 2 ? -3.291 10.625 5.224 1.00 0.00 101 ASP B CA 11
ATOM 17965 C C . ASP B 2 2 ? -3.497 9.473 6.203 1.00 0.00 101 ASP B C 11
ATOM 17966 O O . ASP B 2 2 ? -4.036 9.660 7.292 1.00 0.00 101 ASP B O 11
ATOM 17975 N N . ASP B 2 3 ? -3.063 8.281 5.805 1.00 0.00 102 ASP B N 11
ATOM 17976 C CA . ASP B 2 3 ? -3.198 7.099 6.646 1.00 0.00 102 ASP B CA 11
ATOM 17977 C C . ASP B 2 3 ? -4.665 6.817 6.959 1.00 0.00 102 ASP B C 11
ATOM 17978 O O . ASP B 2 3 ? -4.996 6.322 8.036 1.00 0.00 102 ASP B O 11
ATOM 17987 N N . ARG B 2 4 ? -5.539 7.135 6.010 1.00 0.00 103 ARG B N 11
ATOM 17988 C CA . ARG B 2 4 ? -6.969 6.917 6.185 1.00 0.00 103 ARG B CA 11
ATOM 17989 C C . ARG B 2 4 ? -7.465 5.794 5.278 1.00 0.00 103 ARG B C 11
ATOM 17990 O O . ARG B 2 4 ? -8.314 4.995 5.671 1.00 0.00 103 ARG B O 11
ATOM 18011 N N . TYR B 2 5 ? -6.927 5.742 4.064 1.00 0.00 104 TYR B N 11
ATOM 18012 C CA . TYR B 2 5 ? -7.314 4.717 3.101 1.00 0.00 104 TYR B CA 11
ATOM 18013 C C . TYR B 2 5 ? -6.909 3.330 3.589 1.00 0.00 104 TYR B C 11
ATOM 18014 O O . TYR B 2 5 ? -7.713 2.397 3.580 1.00 0.00 104 TYR B O 11
ATOM 18032 N N . LEU B 2 6 ? -5.656 3.199 4.016 1.00 0.00 105 LEU B N 11
ATOM 18033 C CA . LEU B 2 6 ? -5.148 1.923 4.509 1.00 0.00 105 LEU B CA 11
ATOM 18034 C C . LEU B 2 6 ? -5.998 1.415 5.670 1.00 0.00 105 LEU B C 11
ATOM 18035 O O . LEU B 2 6 ? -6.465 0.279 5.655 1.00 0.00 105 LEU B O 11
ATOM 18051 N N . ARG B 2 7 ? -6.196 2.265 6.670 1.00 0.00 106 ARG B N 11
ATOM 18052 C CA . ARG B 2 7 ? -6.996 1.905 7.836 1.00 0.00 106 ARG B CA 11
ATOM 18053 C C . ARG B 2 7 ? -8.403 1.482 7.417 1.00 0.00 106 ARG B C 11
ATOM 18054 O O . ARG B 2 7 ? -9.022 0.631 8.056 1.00 0.00 106 ARG B O 11
ATOM 18075 N N . GLU B 2 8 ? -8.899 2.085 6.340 1.00 0.00 107 GLU B N 11
ATOM 18076 C CA . GLU B 2 8 ? -10.231 1.771 5.836 1.00 0.00 107 GLU B CA 11
ATOM 18077 C C . GLU B 2 8 ? -10.321 0.309 5.409 1.00 0.00 107 GLU B C 11
ATOM 18078 O O . GLU B 2 8 ? -11.150 -0.445 5.920 1.00 0.00 107 GLU B O 11
ATOM 18090 N N . ALA B 2 9 ? -9.461 -0.086 4.476 1.00 0.00 108 ALA B N 11
ATOM 18091 C CA . ALA B 2 9 ? -9.443 -1.460 3.987 1.00 0.00 108 ALA B CA 11
ATOM 18092 C C . ALA B 2 9 ? -8.966 -2.414 5.076 1.00 0.00 108 ALA B C 11
ATOM 18093 O O . ALA B 2 9 ? -9.485 -3.522 5.222 1.00 0.00 108 ALA B O 11
ATOM 18100 N N . ILE B 2 10 ? -7.975 -1.972 5.841 1.00 0.00 109 ILE B N 11
ATOM 18101 C CA . ILE B 2 10 ? -7.420 -2.772 6.926 1.00 0.00 109 ILE B CA 11
ATOM 18102 C C . ILE B 2 10 ? -8.514 -3.162 7.920 1.00 0.00 109 ILE B C 11
ATOM 18103 O O . ILE B 2 10 ? -8.717 -4.341 8.210 1.00 0.00 109 ILE B O 11
ATOM 18119 N N . GLN B 2 11 ? -9.219 -2.160 8.435 1.00 0.00 110 GLN B N 11
ATOM 18120 C CA . GLN B 2 11 ? -10.292 -2.399 9.392 1.00 0.00 110 GLN B CA 11
ATOM 18121 C C . GLN B 2 11 ? -11.442 -3.152 8.736 1.00 0.00 110 GLN B C 11
ATOM 18122 O O . GLN B 2 11 ? -12.107 -3.965 9.377 1.00 0.00 110 GLN B O 11
ATOM 18136 N N . GLU B 2 12 ? -11.667 -2.888 7.451 1.00 0.00 111 GLU B N 11
ATOM 18137 C CA . GLU B 2 12 ? -12.733 -3.561 6.719 1.00 0.00 111 GLU B CA 11
ATOM 18138 C C . GLU B 2 12 ? -12.575 -5.067 6.842 1.00 0.00 111 GLU B C 11
ATOM 18139 O O . GLU B 2 12 ? -13.541 -5.789 7.087 1.00 0.00 111 GLU B O 11
ATOM 18151 N N . TYR B 2 13 ? -11.342 -5.531 6.694 1.00 0.00 112 TYR B N 11
ATOM 18152 C CA . TYR B 2 13 ? -11.046 -6.948 6.814 1.00 0.00 112 TYR B CA 11
ATOM 18153 C C . TYR B 2 13 ? -11.143 -7.368 8.272 1.00 0.00 112 TYR B C 11
ATOM 18154 O O . TYR B 2 13 ? -11.572 -8.478 8.583 1.00 0.00 112 TYR B O 11
ATOM 18172 N N . ASP B 2 14 ? -10.763 -6.460 9.169 1.00 0.00 113 ASP B N 11
ATOM 18173 C CA . ASP B 2 14 ? -10.837 -6.735 10.595 1.00 0.00 113 ASP B CA 11
ATOM 18174 C C . ASP B 2 14 ? -12.283 -7.007 10.991 1.00 0.00 113 ASP B C 11
ATOM 18175 O O . ASP B 2 14 ? -12.555 -7.789 11.902 1.00 0.00 113 ASP B O 11
ATOM 18184 N N . ASN B 2 15 ? -13.207 -6.357 10.286 1.00 0.00 114 ASN B N 11
ATOM 18185 C CA . ASN B 2 15 ? -14.631 -6.527 10.545 1.00 0.00 114 ASN B CA 11
ATOM 18186 C C . ASN B 2 15 ? -15.161 -7.781 9.859 1.00 0.00 114 ASN B C 11
ATOM 18187 O O . ASN B 2 15 ? -16.077 -8.434 10.360 1.00 0.00 114 ASN B O 11
ATOM 18198 N N . ILE B 2 16 ? -14.582 -8.116 8.707 1.00 0.00 115 ILE B N 11
ATOM 18199 C CA . ILE B 2 16 ? -15.003 -9.292 7.957 1.00 0.00 115 ILE B CA 11
ATOM 18200 C C . ILE B 2 16 ? -14.489 -10.573 8.608 1.00 0.00 115 ILE B C 11
ATOM 18201 O O . ILE B 2 16 ? -15.161 -11.603 8.591 1.00 0.00 115 ILE B O 11
ATOM 18217 N N . ALA B 2 17 ? -13.293 -10.498 9.180 1.00 0.00 116 ALA B N 11
ATOM 18218 C CA . ALA B 2 17 ? -12.688 -11.649 9.838 1.00 0.00 116 ALA B CA 11
ATOM 18219 C C . ALA B 2 17 ? -12.938 -11.618 11.342 1.00 0.00 116 ALA B C 11
ATOM 18220 O O . ALA B 2 17 ? -12.064 -11.968 12.135 1.00 0.00 116 ALA B O 11
ATOM 18227 N N . LYS B 2 18 ? -14.138 -11.195 11.728 1.00 0.00 117 LYS B N 11
ATOM 18228 C CA . LYS B 2 18 ? -14.504 -11.116 13.137 1.00 0.00 117 LYS B CA 11
ATOM 18229 C C . LYS B 2 18 ? -14.817 -12.501 13.695 1.00 0.00 117 LYS B C 11
ATOM 18230 O O . LYS B 2 18 ? -14.874 -12.639 14.936 1.00 0.00 117 LYS B O 11
ATOM 18250 N N . MET A 1 1 ? -17.949 7.965 6.401 1.00 0.00 1 MET A N 12
ATOM 18251 C CA . MET A 1 1 ? -17.623 7.952 4.950 1.00 0.00 1 MET A CA 12
ATOM 18252 C C . MET A 1 1 ? -16.553 6.913 4.636 1.00 0.00 1 MET A C 12
ATOM 18253 O O . MET A 1 1 ? -16.150 6.138 5.504 1.00 0.00 1 MET A O 12
ATOM 18269 N N . ASP A 1 2 ? -16.095 6.901 3.388 1.00 0.00 2 ASP A N 12
ATOM 18270 C CA . ASP A 1 2 ? -15.069 5.957 2.958 1.00 0.00 2 ASP A CA 12
ATOM 18271 C C . ASP A 1 2 ? -15.546 4.520 3.138 1.00 0.00 2 ASP A C 12
ATOM 18272 O O . ASP A 1 2 ? -15.619 4.013 4.258 1.00 0.00 2 ASP A O 12
ATOM 18281 N N . ARG A 1 3 ? -15.869 3.866 2.026 1.00 0.00 3 ARG A N 12
ATOM 18282 C CA . ARG A 1 3 ? -16.337 2.485 2.062 1.00 0.00 3 ARG A CA 12
ATOM 18283 C C . ARG A 1 3 ? -15.995 1.761 0.763 1.00 0.00 3 ARG A C 12
ATOM 18284 O O . ARG A 1 3 ? -15.493 0.637 0.782 1.00 0.00 3 ARG A O 12
ATOM 18305 N N . LYS A 1 4 ? -16.270 2.412 -0.363 1.00 0.00 4 LYS A N 12
ATOM 18306 C CA . LYS A 1 4 ? -15.991 1.828 -1.670 1.00 0.00 4 LYS A CA 12
ATOM 18307 C C . LYS A 1 4 ? -14.503 1.551 -1.836 1.00 0.00 4 LYS A C 12
ATOM 18308 O O . LYS A 1 4 ? -14.113 0.596 -2.505 1.00 0.00 4 LYS A O 12
ATOM 18327 N N . VAL A 1 5 ? -13.673 2.385 -1.215 1.00 0.00 5 VAL A N 12
ATOM 18328 C CA . VAL A 1 5 ? -12.227 2.209 -1.293 1.00 0.00 5 VAL A CA 12
ATOM 18329 C C . VAL A 1 5 ? -11.848 0.787 -0.901 1.00 0.00 5 VAL A C 12
ATOM 18330 O O . VAL A 1 5 ? -10.942 0.187 -1.480 1.00 0.00 5 VAL A O 12
ATOM 18343 N N . ALA A 1 6 ? -12.563 0.250 0.082 1.00 0.00 6 ALA A N 12
ATOM 18344 C CA . ALA A 1 6 ? -12.325 -1.107 0.551 1.00 0.00 6 ALA A CA 12
ATOM 18345 C C . ALA A 1 6 ? -12.821 -2.126 -0.467 1.00 0.00 6 ALA A C 12
ATOM 18346 O O . ALA A 1 6 ? -12.196 -3.164 -0.677 1.00 0.00 6 ALA A O 12
ATOM 18353 N N . ARG A 1 7 ? -13.952 -1.820 -1.099 1.00 0.00 7 ARG A N 12
ATOM 18354 C CA . ARG A 1 7 ? -14.533 -2.712 -2.097 1.00 0.00 7 ARG A CA 12
ATOM 18355 C C . ARG A 1 7 ? -13.655 -2.787 -3.337 1.00 0.00 7 ARG A C 12
ATOM 18356 O O . ARG A 1 7 ? -13.480 -3.854 -3.922 1.00 0.00 7 ARG A O 12
ATOM 18377 N N . GLU A 1 8 ? -13.099 -1.649 -3.732 1.00 0.00 8 GLU A N 12
ATOM 18378 C CA . GLU A 1 8 ? -12.234 -1.594 -4.904 1.00 0.00 8 GLU A CA 12
ATOM 18379 C C . GLU A 1 8 ? -10.898 -2.266 -4.611 1.00 0.00 8 GLU A C 12
ATOM 18380 O O . GLU A 1 8 ? -10.418 -3.081 -5.399 1.00 0.00 8 GLU A O 12
ATOM 18392 N N . PHE A 1 9 ? -10.310 -1.929 -3.469 1.00 0.00 9 PHE A N 12
ATOM 18393 C CA . PHE A 1 9 ? -9.036 -2.513 -3.071 1.00 0.00 9 PHE A CA 12
ATOM 18394 C C . PHE A 1 9 ? -9.204 -4.000 -2.786 1.00 0.00 9 PHE A C 12
ATOM 18395 O O . PHE A 1 9 ? -8.317 -4.803 -3.076 1.00 0.00 9 PHE A O 12
ATOM 18412 N N . ARG A 1 10 ? -10.355 -4.361 -2.226 1.00 0.00 10 ARG A N 12
ATOM 18413 C CA . ARG A 1 10 ? -10.646 -5.753 -1.909 1.00 0.00 10 ARG A CA 12
ATOM 18414 C C . ARG A 1 10 ? -10.964 -6.538 -3.176 1.00 0.00 10 ARG A C 12
ATOM 18415 O O . ARG A 1 10 ? -10.462 -7.645 -3.372 1.00 0.00 10 ARG A O 12
ATOM 18436 N N . HIS A 1 11 ? -11.798 -5.959 -4.035 1.00 0.00 11 HIS A N 12
ATOM 18437 C CA . HIS A 1 11 ? -12.172 -6.613 -5.284 1.00 0.00 11 HIS A CA 12
ATOM 18438 C C . HIS A 1 11 ? -10.966 -6.748 -6.206 1.00 0.00 11 HIS A C 12
ATOM 18439 O O . HIS A 1 11 ? -10.761 -7.791 -6.825 1.00 0.00 11 HIS A O 12
ATOM 18454 N N . LYS A 1 12 ? -10.166 -5.690 -6.285 1.00 0.00 12 LYS A N 12
ATOM 18455 C CA . LYS A 1 12 ? -8.976 -5.699 -7.127 1.00 0.00 12 LYS A CA 12
ATOM 18456 C C . LYS A 1 12 ? -8.030 -6.815 -6.699 1.00 0.00 12 LYS A C 12
ATOM 18457 O O . LYS A 1 12 ? -7.690 -7.697 -7.490 1.00 0.00 12 LYS A O 12
ATOM 18476 N N . VAL A 1 13 ? -7.620 -6.780 -5.433 1.00 0.00 13 VAL A N 12
ATOM 18477 C CA . VAL A 1 13 ? -6.724 -7.794 -4.892 1.00 0.00 13 VAL A CA 12
ATOM 18478 C C . VAL A 1 13 ? -7.282 -9.190 -5.138 1.00 0.00 13 VAL A C 12
ATOM 18479 O O . VAL A 1 13 ? -6.537 -10.127 -5.422 1.00 0.00 13 VAL A O 12
ATOM 18492 N N . ASP A 1 14 ? -8.600 -9.318 -5.035 1.00 0.00 14 ASP A N 12
ATOM 18493 C CA . ASP A 1 14 ? -9.260 -10.596 -5.251 1.00 0.00 14 ASP A CA 12
ATOM 18494 C C . ASP A 1 14 ? -9.258 -10.964 -6.733 1.00 0.00 14 ASP A C 12
ATOM 18495 O O . ASP A 1 14 ? -9.268 -12.140 -7.088 1.00 0.00 14 ASP A O 12
ATOM 18504 N N . PHE A 1 15 ? -9.244 -9.948 -7.594 1.00 0.00 15 PHE A N 12
ATOM 18505 C CA . PHE A 1 15 ? -9.236 -10.173 -9.034 1.00 0.00 15 PHE A CA 12
ATOM 18506 C C . PHE A 1 15 ? -7.903 -10.758 -9.478 1.00 0.00 15 PHE A C 12
ATOM 18507 O O . PHE A 1 15 ? -7.833 -11.527 -10.437 1.00 0.00 15 PHE A O 12
ATOM 18524 N N . LEU A 1 16 ? -6.845 -10.377 -8.774 1.00 0.00 16 LEU A N 12
ATOM 18525 C CA . LEU A 1 16 ? -5.501 -10.847 -9.090 1.00 0.00 16 LEU A CA 12
ATOM 18526 C C . LEU A 1 16 ? -5.148 -12.088 -8.274 1.00 0.00 16 LEU A C 12
ATOM 18527 O O . LEU A 1 16 ? -4.446 -12.978 -8.753 1.00 0.00 16 LEU A O 12
ATOM 18543 N N . ILE A 1 17 ? -5.636 -12.134 -7.041 1.00 0.00 17 ILE A N 12
ATOM 18544 C CA . ILE A 1 17 ? -5.370 -13.260 -6.153 1.00 0.00 17 ILE A CA 12
ATOM 18545 C C . ILE A 1 17 ? -6.504 -14.277 -6.207 1.00 0.00 17 ILE A C 12
ATOM 18546 O O . ILE A 1 17 ? -6.324 -15.394 -6.692 1.00 0.00 17 ILE A O 12
ATOM 18562 N N . GLU A 1 18 ? -7.665 -13.888 -5.706 1.00 0.00 18 GLU A N 12
ATOM 18563 C CA . GLU A 1 18 ? -8.828 -14.760 -5.692 1.00 0.00 18 GLU A CA 12
ATOM 18564 C C . GLU A 1 18 ? -8.597 -16.008 -4.846 1.00 0.00 18 GLU A C 12
ATOM 18565 O O . GLU A 1 18 ? -9.451 -16.890 -4.760 1.00 0.00 18 GLU A O 12
ATOM 18577 N N . ASN A 1 19 ? -7.444 -16.058 -4.226 1.00 0.00 19 ASN A N 12
ATOM 18578 C CA . ASN A 1 19 ? -7.068 -17.176 -3.370 1.00 0.00 19 ASN A CA 12
ATOM 18579 C C . ASN A 1 19 ? -7.088 -16.761 -1.903 1.00 0.00 19 ASN A C 12
ATOM 18580 O O . ASN A 1 19 ? -6.458 -15.775 -1.518 1.00 0.00 19 ASN A O 12
ATOM 18591 N N . ASP A 1 20 ? -7.816 -17.517 -1.088 1.00 0.00 20 ASP A N 12
ATOM 18592 C CA . ASP A 1 20 ? -7.919 -17.224 0.337 1.00 0.00 20 ASP A CA 12
ATOM 18593 C C . ASP A 1 20 ? -6.546 -17.237 1.000 1.00 0.00 20 ASP A C 12
ATOM 18594 O O . ASP A 1 20 ? -6.212 -16.340 1.774 1.00 0.00 20 ASP A O 12
ATOM 18603 N N . ALA A 1 21 ? -5.754 -18.259 0.694 1.00 0.00 21 ALA A N 12
ATOM 18604 C CA . ALA A 1 21 ? -4.416 -18.384 1.263 1.00 0.00 21 ALA A CA 12
ATOM 18605 C C . ALA A 1 21 ? -3.574 -17.154 0.955 1.00 0.00 21 ALA A C 12
ATOM 18606 O O . ALA A 1 21 ? -2.949 -16.575 1.843 1.00 0.00 21 ALA A O 12
ATOM 18613 N N . GLU A 1 22 ? -3.570 -16.757 -0.310 1.00 0.00 22 GLU A N 12
ATOM 18614 C CA . GLU A 1 22 ? -2.811 -15.589 -0.740 1.00 0.00 22 GLU A CA 12
ATOM 18615 C C . GLU A 1 22 ? -3.361 -14.327 -0.089 1.00 0.00 22 GLU A C 12
ATOM 18616 O O . GLU A 1 22 ? -2.604 -13.499 0.417 1.00 0.00 22 GLU A O 12
ATOM 18628 N N . LYS A 1 23 ? -4.684 -14.192 -0.093 1.00 0.00 23 LYS A N 12
ATOM 18629 C CA . LYS A 1 23 ? -5.327 -13.034 0.513 1.00 0.00 23 LYS A CA 12
ATOM 18630 C C . LYS A 1 23 ? -5.048 -13.004 2.006 1.00 0.00 23 LYS A C 12
ATOM 18631 O O . LYS A 1 23 ? -4.942 -11.933 2.606 1.00 0.00 23 LYS A O 12
ATOM 18650 N N . ASP A 1 24 ? -4.916 -14.184 2.601 1.00 0.00 24 ASP A N 12
ATOM 18651 C CA . ASP A 1 24 ? -4.632 -14.287 4.024 1.00 0.00 24 ASP A CA 12
ATOM 18652 C C . ASP A 1 24 ? -3.289 -13.639 4.336 1.00 0.00 24 ASP A C 12
ATOM 18653 O O . ASP A 1 24 ? -3.188 -12.790 5.221 1.00 0.00 24 ASP A O 12
ATOM 18662 N N . TYR A 1 25 ? -2.258 -14.040 3.595 1.00 0.00 25 TYR A N 12
ATOM 18663 C CA . TYR A 1 25 ? -0.925 -13.489 3.790 1.00 0.00 25 TYR A CA 12
ATOM 18664 C C . TYR A 1 25 ? -0.884 -12.023 3.393 1.00 0.00 25 TYR A C 12
ATOM 18665 O O . TYR A 1 25 ? -0.366 -11.190 4.135 1.00 0.00 25 TYR A O 12
ATOM 18683 N N . LEU A 1 26 ? -1.453 -11.699 2.234 1.00 0.00 26 LEU A N 12
ATOM 18684 C CA . LEU A 1 26 ? -1.481 -10.314 1.787 1.00 0.00 26 LEU A CA 12
ATOM 18685 C C . LEU A 1 26 ? -2.174 -9.481 2.845 1.00 0.00 26 LEU A C 12
ATOM 18686 O O . LEU A 1 26 ? -1.721 -8.389 3.193 1.00 0.00 26 LEU A O 12
ATOM 18702 N N . TYR A 1 27 ? -3.249 -10.033 3.394 1.00 0.00 27 TYR A N 12
ATOM 18703 C CA . TYR A 1 27 ? -3.971 -9.363 4.460 1.00 0.00 27 TYR A CA 12
ATOM 18704 C C . TYR A 1 27 ? -3.024 -9.168 5.638 1.00 0.00 27 TYR A C 12
ATOM 18705 O O . TYR A 1 27 ? -3.089 -8.164 6.346 1.00 0.00 27 TYR A O 12
ATOM 18723 N N . ASP A 1 28 ? -2.120 -10.137 5.823 1.00 0.00 28 ASP A N 12
ATOM 18724 C CA . ASP A 1 28 ? -1.139 -10.068 6.891 1.00 0.00 28 ASP A CA 12
ATOM 18725 C C . ASP A 1 28 ? -0.081 -9.016 6.571 1.00 0.00 28 ASP A C 12
ATOM 18726 O O . ASP A 1 28 ? 0.446 -8.361 7.469 1.00 0.00 28 ASP A O 12
ATOM 18735 N N . VAL A 1 29 ? 0.222 -8.852 5.282 1.00 0.00 29 VAL A N 12
ATOM 18736 C CA . VAL A 1 29 ? 1.213 -7.871 4.856 1.00 0.00 29 VAL A CA 12
ATOM 18737 C C . VAL A 1 29 ? 0.735 -6.456 5.153 1.00 0.00 29 VAL A C 12
ATOM 18738 O O . VAL A 1 29 ? 1.424 -5.683 5.819 1.00 0.00 29 VAL A O 12
ATOM 18751 N N . LEU A 1 30 ? -0.454 -6.123 4.661 1.00 0.00 30 LEU A N 12
ATOM 18752 C CA . LEU A 1 30 ? -1.026 -4.800 4.883 1.00 0.00 30 LEU A CA 12
ATOM 18753 C C . LEU A 1 30 ? -1.204 -4.544 6.374 1.00 0.00 30 LEU A C 12
ATOM 18754 O O . LEU A 1 30 ? -0.997 -3.430 6.856 1.00 0.00 30 LEU A O 12
ATOM 18770 N N . ARG A 1 31 ? -1.584 -5.590 7.101 1.00 0.00 31 ARG A N 12
ATOM 18771 C CA . ARG A 1 31 ? -1.786 -5.490 8.541 1.00 0.00 31 ARG A CA 12
ATOM 18772 C C . ARG A 1 31 ? -0.466 -5.199 9.246 1.00 0.00 31 ARG A C 12
ATOM 18773 O O . ARG A 1 31 ? -0.398 -4.342 10.128 1.00 0.00 31 ARG A O 12
ATOM 18794 N N . MET A 1 32 ? 0.582 -5.913 8.846 1.00 0.00 32 MET A N 12
ATOM 18795 C CA . MET A 1 32 ? 1.901 -5.725 9.437 1.00 0.00 32 MET A CA 12
ATOM 18796 C C . MET A 1 32 ? 2.453 -4.350 9.080 1.00 0.00 32 MET A C 12
ATOM 18797 O O . MET A 1 32 ? 3.048 -3.671 9.918 1.00 0.00 32 MET A O 12
ATOM 18811 N N . TYR A 1 33 ? 2.246 -3.944 7.832 1.00 0.00 33 TYR A N 12
ATOM 18812 C CA . TYR A 1 33 ? 2.719 -2.647 7.360 1.00 0.00 33 TYR A CA 12
ATOM 18813 C C . TYR A 1 33 ? 2.124 -1.519 8.198 1.00 0.00 33 TYR A C 12
ATOM 18814 O O . TYR A 1 33 ? 2.799 -0.536 8.497 1.00 0.00 33 TYR A O 12
ATOM 18832 N N . HIS A 1 34 ? 0.859 -1.668 8.571 1.00 0.00 34 HIS A N 12
ATOM 18833 C CA . HIS A 1 34 ? 0.176 -0.659 9.373 1.00 0.00 34 HIS A CA 12
ATOM 18834 C C . HIS A 1 34 ? 0.720 -0.635 10.798 1.00 0.00 34 HIS A C 12
ATOM 18835 O O . HIS A 1 34 ? 0.724 0.406 11.454 1.00 0.00 34 HIS A O 12
ATOM 18850 N N . GLN A 1 35 ? 1.175 -1.789 11.273 1.00 0.00 35 GLN A N 12
ATOM 18851 C CA . GLN A 1 35 ? 1.717 -1.901 12.623 1.00 0.00 35 GLN A CA 12
ATOM 18852 C C . GLN A 1 35 ? 3.139 -1.359 12.692 1.00 0.00 35 GLN A C 12
ATOM 18853 O O . GLN A 1 35 ? 3.441 -0.470 13.488 1.00 0.00 35 GLN A O 12
ATOM 18867 N N . THR A 1 36 ? 4.010 -1.906 11.856 1.00 0.00 36 THR A N 12
ATOM 18868 C CA . THR A 1 36 ? 5.409 -1.488 11.821 1.00 0.00 36 THR A CA 12
ATOM 18869 C C . THR A 1 36 ? 5.574 -0.165 11.077 1.00 0.00 36 THR A C 12
ATOM 18870 O O . THR A 1 36 ? 6.511 0.589 11.337 1.00 0.00 36 THR A O 12
ATOM 18881 N N . MET A 1 37 ? 4.662 0.113 10.151 1.00 0.00 37 MET A N 12
ATOM 18882 C CA . MET A 1 37 ? 4.715 1.346 9.371 1.00 0.00 37 MET A CA 12
ATOM 18883 C C . MET A 1 37 ? 5.961 1.371 8.488 1.00 0.00 37 MET A C 12
ATOM 18884 O O . MET A 1 37 ? 6.606 2.409 8.335 1.00 0.00 37 MET A O 12
ATOM 18898 N N . ASP A 1 38 ? 6.291 0.221 7.908 1.00 0.00 38 ASP A N 12
ATOM 18899 C CA . ASP A 1 38 ? 7.459 0.108 7.042 1.00 0.00 38 ASP A CA 12
ATOM 18900 C C . ASP A 1 38 ? 7.051 -0.278 5.623 1.00 0.00 38 ASP A C 12
ATOM 18901 O O . ASP A 1 38 ? 6.579 -1.389 5.383 1.00 0.00 38 ASP A O 12
ATOM 18910 N N . VAL A 1 39 ? 7.240 0.648 4.689 1.00 0.00 39 VAL A N 12
ATOM 18911 C CA . VAL A 1 39 ? 6.895 0.406 3.294 1.00 0.00 39 VAL A CA 12
ATOM 18912 C C . VAL A 1 39 ? 7.814 -0.642 2.671 1.00 0.00 39 VAL A C 12
ATOM 18913 O O . VAL A 1 39 ? 7.451 -1.298 1.694 1.00 0.00 39 VAL A O 12
ATOM 18926 N N . ALA A 1 40 ? 9.001 -0.802 3.248 1.00 0.00 40 ALA A N 12
ATOM 18927 C CA . ALA A 1 40 ? 9.965 -1.772 2.752 1.00 0.00 40 ALA A CA 12
ATOM 18928 C C . ALA A 1 40 ? 9.531 -3.187 3.103 1.00 0.00 40 ALA A C 12
ATOM 18929 O O . ALA A 1 40 ? 9.898 -4.147 2.427 1.00 0.00 40 ALA A O 12
ATOM 18936 N N . VAL A 1 41 ? 8.743 -3.307 4.166 1.00 0.00 41 VAL A N 12
ATOM 18937 C CA . VAL A 1 41 ? 8.255 -4.602 4.604 1.00 0.00 41 VAL A CA 12
ATOM 18938 C C . VAL A 1 41 ? 7.086 -5.063 3.738 1.00 0.00 41 VAL A C 12
ATOM 18939 O O . VAL A 1 41 ? 7.039 -6.214 3.303 1.00 0.00 41 VAL A O 12
ATOM 18952 N N . LEU A 1 42 ? 6.148 -4.155 3.488 1.00 0.00 42 LEU A N 12
ATOM 18953 C CA . LEU A 1 42 ? 4.984 -4.472 2.671 1.00 0.00 42 LEU A CA 12
ATOM 18954 C C . LEU A 1 42 ? 5.407 -4.818 1.245 1.00 0.00 42 LEU A C 12
ATOM 18955 O O . LEU A 1 42 ? 4.854 -5.729 0.630 1.00 0.00 42 LEU A O 12
ATOM 18971 N N . VAL A 1 43 ? 6.394 -4.090 0.729 1.00 0.00 43 VAL A N 12
ATOM 18972 C CA . VAL A 1 43 ? 6.891 -4.333 -0.619 1.00 0.00 43 VAL A CA 12
ATOM 18973 C C . VAL A 1 43 ? 7.535 -5.712 -0.715 1.00 0.00 43 VAL A C 12
ATOM 18974 O O . VAL A 1 43 ? 7.323 -6.443 -1.683 1.00 0.00 43 VAL A O 12
ATOM 18987 N N . GLY A 1 44 ? 8.318 -6.067 0.302 1.00 0.00 44 GLY A N 12
ATOM 18988 C CA . GLY A 1 44 ? 8.974 -7.361 0.313 1.00 0.00 44 GLY A CA 12
ATOM 18989 C C . GLY A 1 44 ? 7.982 -8.501 0.203 1.00 0.00 44 GLY A C 12
ATOM 18990 O O . GLY A 1 44 ? 8.111 -9.368 -0.662 1.00 0.00 44 GLY A O 12
ATOM 18994 N N . ASP A 1 45 ? 6.982 -8.495 1.079 1.00 0.00 45 ASP A N 12
ATOM 18995 C CA . ASP A 1 45 ? 5.956 -9.530 1.071 1.00 0.00 45 ASP A CA 12
ATOM 18996 C C . ASP A 1 45 ? 5.210 -9.525 -0.260 1.00 0.00 45 ASP A C 12
ATOM 18997 O O . ASP A 1 45 ? 4.947 -10.580 -0.842 1.00 0.00 45 ASP A O 12
ATOM 19006 N N . LEU A 1 46 ? 4.881 -8.329 -0.741 1.00 0.00 46 LEU A N 12
ATOM 19007 C CA . LEU A 1 46 ? 4.175 -8.184 -2.007 1.00 0.00 46 LEU A CA 12
ATOM 19008 C C . LEU A 1 46 ? 4.899 -8.948 -3.110 1.00 0.00 46 LEU A C 12
ATOM 19009 O O . LEU A 1 46 ? 4.270 -9.541 -3.984 1.00 0.00 46 LEU A O 12
ATOM 19025 N N . LYS A 1 47 ? 6.227 -8.939 -3.055 1.00 0.00 47 LYS A N 12
ATOM 19026 C CA . LYS A 1 47 ? 7.036 -9.643 -4.042 1.00 0.00 47 LYS A CA 12
ATOM 19027 C C . LYS A 1 47 ? 6.882 -11.151 -3.872 1.00 0.00 47 LYS A C 12
ATOM 19028 O O . LYS A 1 47 ? 6.605 -11.875 -4.830 1.00 0.00 47 LYS A O 12
ATOM 19047 N N . LEU A 1 48 ? 7.055 -11.618 -2.636 1.00 0.00 48 LEU A N 12
ATOM 19048 C CA . LEU A 1 48 ? 6.930 -13.039 -2.330 1.00 0.00 48 LEU A CA 12
ATOM 19049 C C . LEU A 1 48 ? 5.607 -13.589 -2.852 1.00 0.00 48 LEU A C 12
ATOM 19050 O O . LEU A 1 48 ? 5.492 -14.778 -3.154 1.00 0.00 48 LEU A O 12
ATOM 19066 N N . VAL A 1 49 ? 4.612 -12.715 -2.966 1.00 0.00 49 VAL A N 12
ATOM 19067 C CA . VAL A 1 49 ? 3.301 -13.110 -3.464 1.00 0.00 49 VAL A CA 12
ATOM 19068 C C . VAL A 1 49 ? 3.143 -12.718 -4.927 1.00 0.00 49 VAL A C 12
ATOM 19069 O O . VAL A 1 49 ? 2.404 -13.355 -5.678 1.00 0.00 49 VAL A O 12
ATOM 19082 N N . ILE A 1 50 ? 3.843 -11.660 -5.324 1.00 0.00 50 ILE A N 12
ATOM 19083 C CA . ILE A 1 50 ? 3.787 -11.174 -6.695 1.00 0.00 50 ILE A CA 12
ATOM 19084 C C . ILE A 1 50 ? 5.046 -11.551 -7.469 1.00 0.00 50 ILE A C 12
ATOM 19085 O O . ILE A 1 50 ? 5.415 -10.897 -8.443 1.00 0.00 50 ILE A O 12
ATOM 19101 N N . ASN A 1 51 ? 5.696 -12.621 -7.033 1.00 0.00 51 ASN A N 12
ATOM 19102 C CA . ASN A 1 51 ? 6.911 -13.101 -7.683 1.00 0.00 51 ASN A CA 12
ATOM 19103 C C . ASN A 1 51 ? 6.725 -13.186 -9.197 1.00 0.00 51 ASN A C 12
ATOM 19104 O O . ASN A 1 51 ? 7.683 -13.054 -9.959 1.00 0.00 51 ASN A O 12
ATOM 19115 N N . GLU A 1 52 ? 5.483 -13.400 -9.625 1.00 0.00 52 GLU A N 12
ATOM 19116 C CA . GLU A 1 52 ? 5.168 -13.496 -11.045 1.00 0.00 52 GLU A CA 12
ATOM 19117 C C . GLU A 1 52 ? 4.638 -12.164 -11.573 1.00 0.00 52 GLU A C 12
ATOM 19118 O O . GLU A 1 52 ? 4.052 -11.381 -10.825 1.00 0.00 52 GLU A O 12
ATOM 19130 N N . PRO A 1 53 ? 4.839 -11.887 -12.872 1.00 0.00 53 PRO A N 12
ATOM 19131 C CA . PRO A 1 53 ? 4.382 -10.642 -13.497 1.00 0.00 53 PRO A CA 12
ATOM 19132 C C . PRO A 1 53 ? 2.861 -10.534 -13.554 1.00 0.00 53 PRO A C 12
ATOM 19133 O O . PRO A 1 53 ? 2.315 -9.444 -13.724 1.00 0.00 53 PRO A O 12
ATOM 19144 N N . SER A 1 54 ? 2.181 -11.668 -13.417 1.00 0.00 54 SER A N 12
ATOM 19145 C CA . SER A 1 54 ? 0.723 -11.694 -13.460 1.00 0.00 54 SER A CA 12
ATOM 19146 C C . SER A 1 54 ? 0.122 -10.920 -12.290 1.00 0.00 54 SER A C 12
ATOM 19147 O O . SER A 1 54 ? -0.895 -10.243 -12.440 1.00 0.00 54 SER A O 12
ATOM 19155 N N . ARG A 1 55 ? 0.754 -11.026 -11.125 1.00 0.00 55 ARG A N 12
ATOM 19156 C CA . ARG A 1 55 ? 0.275 -10.337 -9.929 1.00 0.00 55 ARG A CA 12
ATOM 19157 C C . ARG A 1 55 ? 0.852 -8.923 -9.823 1.00 0.00 55 ARG A C 12
ATOM 19158 O O . ARG A 1 55 ? 0.729 -8.274 -8.784 1.00 0.00 55 ARG A O 12
ATOM 19179 N N . LEU A 1 56 ? 1.475 -8.450 -10.899 1.00 0.00 56 LEU A N 12
ATOM 19180 C CA . LEU A 1 56 ? 2.065 -7.114 -10.920 1.00 0.00 56 LEU A CA 12
ATOM 19181 C C . LEU A 1 56 ? 1.055 -6.034 -10.516 1.00 0.00 56 LEU A C 12
ATOM 19182 O O . LEU A 1 56 ? 1.372 -5.151 -9.719 1.00 0.00 56 LEU A O 12
ATOM 19198 N N . PRO A 1 57 ? -0.176 -6.081 -11.066 1.00 0.00 57 PRO A N 12
ATOM 19199 C CA . PRO A 1 57 ? -1.219 -5.094 -10.761 1.00 0.00 57 PRO A CA 12
ATOM 19200 C C . PRO A 1 57 ? -1.294 -4.725 -9.279 1.00 0.00 57 PRO A C 12
ATOM 19201 O O . PRO A 1 57 ? -1.699 -3.616 -8.932 1.00 0.00 57 PRO A O 12
ATOM 19212 N N . LEU A 1 58 ? -0.905 -5.652 -8.410 1.00 0.00 58 LEU A N 12
ATOM 19213 C CA . LEU A 1 58 ? -0.935 -5.407 -6.969 1.00 0.00 58 LEU A CA 12
ATOM 19214 C C . LEU A 1 58 ? -0.140 -4.156 -6.608 1.00 0.00 58 LEU A C 12
ATOM 19215 O O . LEU A 1 58 ? -0.571 -3.349 -5.784 1.00 0.00 58 LEU A O 12
ATOM 19231 N N . PHE A 1 59 ? 1.025 -4.002 -7.227 1.00 0.00 59 PHE A N 12
ATOM 19232 C CA . PHE A 1 59 ? 1.883 -2.851 -6.966 1.00 0.00 59 PHE A CA 12
ATOM 19233 C C . PHE A 1 59 ? 1.174 -1.547 -7.321 1.00 0.00 59 PHE A C 12
ATOM 19234 O O . PHE A 1 59 ? 1.185 -0.593 -6.542 1.00 0.00 59 PHE A O 12
ATOM 19251 N N . ASP A 1 60 ? 0.556 -1.514 -8.497 1.00 0.00 60 ASP A N 12
ATOM 19252 C CA . ASP A 1 60 ? -0.159 -0.328 -8.952 1.00 0.00 60 ASP A CA 12
ATOM 19253 C C . ASP A 1 60 ? -1.485 -0.182 -8.219 1.00 0.00 60 ASP A C 12
ATOM 19254 O O . ASP A 1 60 ? -1.985 0.924 -8.029 1.00 0.00 60 ASP A O 12
ATOM 19263 N N . ALA A 1 61 ? -2.053 -1.311 -7.817 1.00 0.00 61 ALA A N 12
ATOM 19264 C CA . ALA A 1 61 ? -3.323 -1.327 -7.106 1.00 0.00 61 ALA A CA 12
ATOM 19265 C C . ALA A 1 61 ? -3.198 -0.710 -5.715 1.00 0.00 61 ALA A C 12
ATOM 19266 O O . ALA A 1 61 ? -4.012 0.124 -5.316 1.00 0.00 61 ALA A O 12
ATOM 19273 N N . ILE A 1 62 ? -2.182 -1.141 -4.974 1.00 0.00 62 ILE A N 12
ATOM 19274 C CA . ILE A 1 62 ? -1.947 -0.654 -3.616 1.00 0.00 62 ILE A CA 12
ATOM 19275 C C . ILE A 1 62 ? -1.371 0.760 -3.604 1.00 0.00 62 ILE A C 12
ATOM 19276 O O . ILE A 1 62 ? -1.657 1.547 -2.702 1.00 0.00 62 ILE A O 12
ATOM 19292 N N . ARG A 1 63 ? -0.541 1.067 -4.593 1.00 0.00 63 ARG A N 12
ATOM 19293 C CA . ARG A 1 63 ? 0.104 2.379 -4.688 1.00 0.00 63 ARG A CA 12
ATOM 19294 C C . ARG A 1 63 ? -0.857 3.538 -4.381 1.00 0.00 63 ARG A C 12
ATOM 19295 O O . ARG A 1 63 ? -0.561 4.377 -3.534 1.00 0.00 63 ARG A O 12
ATOM 19316 N N . PRO A 1 64 ? -2.007 3.616 -5.072 1.00 0.00 64 PRO A N 12
ATOM 19317 C CA . PRO A 1 64 ? -2.978 4.699 -4.863 1.00 0.00 64 PRO A CA 12
ATOM 19318 C C . PRO A 1 64 ? -3.502 4.772 -3.429 1.00 0.00 64 PRO A C 12
ATOM 19319 O O . PRO A 1 64 ? -3.464 5.831 -2.802 1.00 0.00 64 PRO A O 12
ATOM 19330 N N . LEU A 1 65 ? -4.004 3.653 -2.920 1.00 0.00 65 LEU A N 12
ATOM 19331 C CA . LEU A 1 65 ? -4.547 3.610 -1.566 1.00 0.00 65 LEU A CA 12
ATOM 19332 C C . LEU A 1 65 ? -3.495 3.995 -0.524 1.00 0.00 65 LEU A C 12
ATOM 19333 O O . LEU A 1 65 ? -3.833 4.374 0.597 1.00 0.00 65 LEU A O 12
ATOM 19349 N N . ILE A 1 66 ? -2.221 3.891 -0.893 1.00 0.00 66 ILE A N 12
ATOM 19350 C CA . ILE A 1 66 ? -1.135 4.224 0.023 1.00 0.00 66 ILE A CA 12
ATOM 19351 C C . ILE A 1 66 ? -0.894 5.737 0.070 1.00 0.00 66 ILE A C 12
ATOM 19352 O O . ILE A 1 66 ? -1.012 6.423 -0.945 1.00 0.00 66 ILE A O 12
ATOM 19368 N N . PRO A 1 67 ? -0.543 6.272 1.255 1.00 0.00 67 PRO A N 12
ATOM 19369 C CA . PRO A 1 67 ? -0.274 7.703 1.436 1.00 0.00 67 PRO A CA 12
ATOM 19370 C C . PRO A 1 67 ? 0.540 8.303 0.317 1.00 0.00 67 PRO A C 12
ATOM 19371 O O . PRO A 1 67 ? 1.487 7.706 -0.197 1.00 0.00 67 PRO A O 12
ATOM 19382 N N . LEU A 1 68 ? 0.141 9.504 -0.041 1.00 0.00 68 LEU A N 12
ATOM 19383 C CA . LEU A 1 68 ? 0.774 10.267 -1.085 1.00 0.00 68 LEU A CA 12
ATOM 19384 C C . LEU A 1 68 ? 2.288 10.321 -0.890 1.00 0.00 68 LEU A C 12
ATOM 19385 O O . LEU A 1 68 ? 3.050 10.276 -1.857 1.00 0.00 68 LEU A O 12
ATOM 19401 N N . LYS A 1 69 ? 2.717 10.395 0.366 1.00 0.00 69 LYS A N 12
ATOM 19402 C CA . LYS A 1 69 ? 4.140 10.429 0.681 1.00 0.00 69 LYS A CA 12
ATOM 19403 C C . LYS A 1 69 ? 4.741 9.044 0.478 1.00 0.00 69 LYS A C 12
ATOM 19404 O O . LYS A 1 69 ? 5.795 8.887 -0.144 1.00 0.00 69 LYS A O 12
ATOM 19423 N N . HIS A 1 70 ? 4.046 8.034 0.996 1.00 0.00 70 HIS A N 12
ATOM 19424 C CA . HIS A 1 70 ? 4.488 6.655 0.863 1.00 0.00 70 HIS A CA 12
ATOM 19425 C C . HIS A 1 70 ? 4.494 6.246 -0.605 1.00 0.00 70 HIS A C 12
ATOM 19426 O O . HIS A 1 70 ? 5.272 5.386 -1.016 1.00 0.00 70 HIS A O 12
ATOM 19441 N N . GLN A 1 71 ? 3.629 6.880 -1.395 1.00 0.00 71 GLN A N 12
ATOM 19442 C CA . GLN A 1 71 ? 3.543 6.593 -2.823 1.00 0.00 71 GLN A CA 12
ATOM 19443 C C . GLN A 1 71 ? 4.888 6.845 -3.490 1.00 0.00 71 GLN A C 12
ATOM 19444 O O . GLN A 1 71 ? 5.442 5.964 -4.151 1.00 0.00 71 GLN A O 12
ATOM 19458 N N . VAL A 1 72 ? 5.417 8.048 -3.298 1.00 0.00 72 VAL A N 12
ATOM 19459 C CA . VAL A 1 72 ? 6.708 8.411 -3.867 1.00 0.00 72 VAL A CA 12
ATOM 19460 C C . VAL A 1 72 ? 7.784 7.459 -3.372 1.00 0.00 72 VAL A C 12
ATOM 19461 O O . VAL A 1 72 ? 8.515 6.864 -4.164 1.00 0.00 72 VAL A O 12
ATOM 19474 N N . GLU A 1 73 ? 7.867 7.303 -2.050 1.00 0.00 73 GLU A N 12
ATOM 19475 C CA . GLU A 1 73 ? 8.847 6.401 -1.458 1.00 0.00 73 GLU A CA 12
ATOM 19476 C C . GLU A 1 73 ? 8.663 5.003 -2.021 1.00 0.00 73 GLU A C 12
ATOM 19477 O O . GLU A 1 73 ? 9.631 4.278 -2.247 1.00 0.00 73 GLU A O 12
ATOM 19489 N N . TYR A 1 74 ? 7.409 4.643 -2.281 1.00 0.00 74 TYR A N 12
ATOM 19490 C CA . TYR A 1 74 ? 7.104 3.346 -2.860 1.00 0.00 74 TYR A CA 12
ATOM 19491 C C . TYR A 1 74 ? 7.779 3.244 -4.220 1.00 0.00 74 TYR A C 12
ATOM 19492 O O . TYR A 1 74 ? 8.228 2.174 -4.629 1.00 0.00 74 TYR A O 12
ATOM 19510 N N . ASP A 1 75 ? 7.859 4.384 -4.905 1.00 0.00 75 ASP A N 12
ATOM 19511 C CA . ASP A 1 75 ? 8.498 4.449 -6.210 1.00 0.00 75 ASP A CA 12
ATOM 19512 C C . ASP A 1 75 ? 10.013 4.346 -6.064 1.00 0.00 75 ASP A C 12
ATOM 19513 O O . ASP A 1 75 ? 10.690 3.769 -6.915 1.00 0.00 75 ASP A O 12
ATOM 19522 N N . GLN A 1 76 ? 10.539 4.911 -4.979 1.00 0.00 76 GLN A N 12
ATOM 19523 C CA . GLN A 1 76 ? 11.974 4.879 -4.724 1.00 0.00 76 GLN A CA 12
ATOM 19524 C C . GLN A 1 76 ? 12.452 3.452 -4.479 1.00 0.00 76 GLN A C 12
ATOM 19525 O O . GLN A 1 76 ? 13.589 3.103 -4.800 1.00 0.00 76 GLN A O 12
ATOM 19539 N N . LEU A 1 77 ? 11.577 2.632 -3.906 1.00 0.00 77 LEU A N 12
ATOM 19540 C CA . LEU A 1 77 ? 11.911 1.241 -3.616 1.00 0.00 77 LEU A CA 12
ATOM 19541 C C . LEU A 1 77 ? 11.650 0.351 -4.827 1.00 0.00 77 LEU A C 12
ATOM 19542 O O . LEU A 1 77 ? 12.359 -0.630 -5.053 1.00 0.00 77 LEU A O 12
ATOM 19558 N N . THR A 1 78 ? 10.628 0.698 -5.602 1.00 0.00 78 THR A N 12
ATOM 19559 C CA . THR A 1 78 ? 10.275 -0.072 -6.789 1.00 0.00 78 THR A CA 12
ATOM 19560 C C . THR A 1 78 ? 10.972 0.487 -8.030 1.00 0.00 78 THR A C 12
ATOM 19561 O O . THR A 1 78 ? 10.979 1.696 -8.253 1.00 0.00 78 THR A O 12
ATOM 19572 N N . PRO A 1 79 ? 11.569 -0.389 -8.859 1.00 0.00 79 PRO A N 12
ATOM 19573 C CA . PRO A 1 79 ? 12.268 0.032 -10.078 1.00 0.00 79 PRO A CA 12
ATOM 19574 C C . PRO A 1 79 ? 11.383 0.881 -10.986 1.00 0.00 79 PRO A C 12
ATOM 19575 O O . PRO A 1 79 ? 10.494 0.363 -11.662 1.00 0.00 79 PRO A O 12
ATOM 19586 N N . ARG A 1 80 ? 11.632 2.187 -10.997 1.00 0.00 80 ARG A N 12
ATOM 19587 C CA . ARG A 1 80 ? 10.858 3.106 -11.823 1.00 0.00 80 ARG A CA 12
ATOM 19588 C C . ARG A 1 80 ? 11.395 4.529 -11.705 1.00 0.00 80 ARG A C 12
ATOM 19589 O O . ARG A 1 80 ? 12.433 4.762 -11.084 1.00 0.00 80 ARG A O 12
ATOM 19610 N N . ASP B 2 1 ? -4.998 14.460 6.800 1.00 0.00 100 ASP B N 12
ATOM 19611 C CA . ASP B 2 1 ? -5.846 13.434 6.212 1.00 0.00 100 ASP B CA 12
ATOM 19612 C C . ASP B 2 1 ? -5.009 12.369 5.512 1.00 0.00 100 ASP B C 12
ATOM 19613 O O . ASP B 2 1 ? -5.364 11.894 4.434 1.00 0.00 100 ASP B O 12
ATOM 19622 N N . ASP B 2 2 ? -3.895 11.995 6.135 1.00 0.00 101 ASP B N 12
ATOM 19623 C CA . ASP B 2 2 ? -3.008 10.984 5.571 1.00 0.00 101 ASP B CA 12
ATOM 19624 C C . ASP B 2 2 ? -3.121 9.671 6.341 1.00 0.00 101 ASP B C 12
ATOM 19625 O O . ASP B 2 2 ? -3.479 9.659 7.519 1.00 0.00 101 ASP B O 12
ATOM 19634 N N . ASP B 2 3 ? -2.815 8.568 5.667 1.00 0.00 102 ASP B N 12
ATOM 19635 C CA . ASP B 2 3 ? -2.882 7.249 6.286 1.00 0.00 102 ASP B CA 12
ATOM 19636 C C . ASP B 2 3 ? -4.304 6.935 6.742 1.00 0.00 102 ASP B C 12
ATOM 19637 O O . ASP B 2 3 ? -4.520 6.466 7.860 1.00 0.00 102 ASP B O 12
ATOM 19646 N N . ARG B 2 4 ? -5.271 7.197 5.868 1.00 0.00 103 ARG B N 12
ATOM 19647 C CA . ARG B 2 4 ? -6.673 6.943 6.181 1.00 0.00 103 ARG B CA 12
ATOM 19648 C C . ARG B 2 4 ? -7.206 5.765 5.370 1.00 0.00 103 ARG B C 12
ATOM 19649 O O . ARG B 2 4 ? -7.937 4.922 5.889 1.00 0.00 103 ARG B O 12
ATOM 19670 N N . TYR B 2 5 ? -6.834 5.715 4.095 1.00 0.00 104 TYR B N 12
ATOM 19671 C CA . TYR B 2 5 ? -7.275 4.641 3.212 1.00 0.00 104 TYR B CA 12
ATOM 19672 C C . TYR B 2 5 ? -6.823 3.283 3.741 1.00 0.00 104 TYR B C 12
ATOM 19673 O O . TYR B 2 5 ? -7.552 2.294 3.645 1.00 0.00 104 TYR B O 12
ATOM 19691 N N . LEU B 2 6 ? -5.617 3.243 4.299 1.00 0.00 105 LEU B N 12
ATOM 19692 C CA . LEU B 2 6 ? -5.069 2.006 4.843 1.00 0.00 105 LEU B CA 12
ATOM 19693 C C . LEU B 2 6 ? -5.967 1.451 5.944 1.00 0.00 105 LEU B C 12
ATOM 19694 O O . LEU B 2 6 ? -6.357 0.286 5.913 1.00 0.00 105 LEU B O 12
ATOM 19710 N N . ARG B 2 7 ? -6.292 2.296 6.916 1.00 0.00 106 ARG B N 12
ATOM 19711 C CA . ARG B 2 7 ? -7.146 1.892 8.028 1.00 0.00 106 ARG B CA 12
ATOM 19712 C C . ARG B 2 7 ? -8.528 1.480 7.530 1.00 0.00 106 ARG B C 12
ATOM 19713 O O . ARG B 2 7 ? -9.160 0.587 8.094 1.00 0.00 106 ARG B O 12
ATOM 19734 N N . GLU B 2 8 ? -8.993 2.133 6.470 1.00 0.00 107 GLU B N 12
ATOM 19735 C CA . GLU B 2 8 ? -10.302 1.830 5.899 1.00 0.00 107 GLU B CA 12
ATOM 19736 C C . GLU B 2 8 ? -10.386 0.368 5.477 1.00 0.00 107 GLU B C 12
ATOM 19737 O O . GLU B 2 8 ? -11.248 -0.376 5.946 1.00 0.00 107 GLU B O 12
ATOM 19749 N N . ALA B 2 9 ? -9.484 -0.041 4.590 1.00 0.00 108 ALA B N 12
ATOM 19750 C CA . ALA B 2 9 ? -9.455 -1.417 4.108 1.00 0.00 108 ALA B CA 12
ATOM 19751 C C . ALA B 2 9 ? -8.936 -2.362 5.187 1.00 0.00 108 ALA B C 12
ATOM 19752 O O . ALA B 2 9 ? -9.514 -3.421 5.431 1.00 0.00 108 ALA B O 12
ATOM 19759 N N . ILE B 2 10 ? -7.842 -1.967 5.829 1.00 0.00 109 ILE B N 12
ATOM 19760 C CA . ILE B 2 10 ? -7.237 -2.772 6.884 1.00 0.00 109 ILE B CA 12
ATOM 19761 C C . ILE B 2 10 ? -8.241 -3.066 7.995 1.00 0.00 109 ILE B C 12
ATOM 19762 O O . ILE B 2 10 ? -8.485 -4.225 8.337 1.00 0.00 109 ILE B O 12
ATOM 19778 N N . GLN B 2 11 ? -8.826 -2.012 8.557 1.00 0.00 110 GLN B N 12
ATOM 19779 C CA . GLN B 2 11 ? -9.802 -2.167 9.628 1.00 0.00 110 GLN B CA 12
ATOM 19780 C C . GLN B 2 11 ? -11.037 -2.905 9.129 1.00 0.00 110 GLN B C 12
ATOM 19781 O O . GLN B 2 11 ? -11.636 -3.694 9.862 1.00 0.00 110 GLN B O 12
ATOM 19795 N N . GLU B 2 12 ? -11.408 -2.658 7.878 1.00 0.00 111 GLU B N 12
ATOM 19796 C CA . GLU B 2 12 ? -12.566 -3.318 7.289 1.00 0.00 111 GLU B CA 12
ATOM 19797 C C . GLU B 2 12 ? -12.426 -4.827 7.425 1.00 0.00 111 GLU B C 12
ATOM 19798 O O . GLU B 2 12 ? -13.382 -5.524 7.766 1.00 0.00 111 GLU B O 12
ATOM 19810 N N . TYR B 2 13 ? -11.219 -5.318 7.181 1.00 0.00 112 TYR B N 12
ATOM 19811 C CA . TYR B 2 13 ? -10.941 -6.740 7.302 1.00 0.00 112 TYR B CA 12
ATOM 19812 C C . TYR B 2 13 ? -10.917 -7.132 8.771 1.00 0.00 112 TYR B C 12
ATOM 19813 O O . TYR B 2 13 ? -11.331 -8.231 9.138 1.00 0.00 112 TYR B O 12
ATOM 19831 N N . ASP B 2 14 ? -10.450 -6.214 9.615 1.00 0.00 113 ASP B N 12
ATOM 19832 C CA . ASP B 2 14 ? -10.400 -6.460 11.047 1.00 0.00 113 ASP B CA 12
ATOM 19833 C C . ASP B 2 14 ? -11.805 -6.720 11.573 1.00 0.00 113 ASP B C 12
ATOM 19834 O O . ASP B 2 14 ? -12.000 -7.490 12.513 1.00 0.00 113 ASP B O 12
ATOM 19843 N N . ASN B 2 15 ? -12.787 -6.074 10.945 1.00 0.00 114 ASN B N 12
ATOM 19844 C CA . ASN B 2 15 ? -14.180 -6.236 11.333 1.00 0.00 114 ASN B CA 12
ATOM 19845 C C . ASN B 2 15 ? -14.767 -7.499 10.709 1.00 0.00 114 ASN B C 12
ATOM 19846 O O . ASN B 2 15 ? -15.626 -8.152 11.301 1.00 0.00 114 ASN B O 12
ATOM 19857 N N . ILE B 2 16 ? -14.299 -7.836 9.509 1.00 0.00 115 ILE B N 12
ATOM 19858 C CA . ILE B 2 16 ? -14.780 -9.018 8.811 1.00 0.00 115 ILE B CA 12
ATOM 19859 C C . ILE B 2 16 ? -14.063 -10.273 9.299 1.00 0.00 115 ILE B C 12
ATOM 19860 O O . ILE B 2 16 ? -14.642 -11.093 10.012 1.00 0.00 115 ILE B O 12
ATOM 19876 N N . ALA B 2 17 ? -12.803 -10.414 8.909 1.00 0.00 116 ALA B N 12
ATOM 19877 C CA . ALA B 2 17 ? -12.002 -11.567 9.305 1.00 0.00 116 ALA B CA 12
ATOM 19878 C C . ALA B 2 17 ? -12.688 -12.875 8.926 1.00 0.00 116 ALA B C 12
ATOM 19879 O O . ALA B 2 17 ? -13.523 -13.388 9.672 1.00 0.00 116 ALA B O 12
ATOM 19886 N N . LYS B 2 18 ? -12.333 -13.410 7.763 1.00 0.00 117 LYS B N 12
ATOM 19887 C CA . LYS B 2 18 ? -12.915 -14.658 7.284 1.00 0.00 117 LYS B CA 12
ATOM 19888 C C . LYS B 2 18 ? -12.180 -15.860 7.873 1.00 0.00 117 LYS B C 12
ATOM 19889 O O . LYS B 2 18 ? -12.798 -16.942 7.968 1.00 0.00 117 LYS B O 12
ATOM 19909 N N . MET A 1 1 ? -16.281 9.192 -1.852 1.00 0.00 1 MET A N 13
ATOM 19910 C CA . MET A 1 1 ? -16.918 7.848 -1.840 1.00 0.00 1 MET A CA 13
ATOM 19911 C C . MET A 1 1 ? -16.236 6.924 -0.834 1.00 0.00 1 MET A C 13
ATOM 19912 O O . MET A 1 1 ? -15.559 5.968 -1.214 1.00 0.00 1 MET A O 13
ATOM 19928 N N . ASP A 1 2 ? -16.420 7.216 0.450 1.00 0.00 2 ASP A N 13
ATOM 19929 C CA . ASP A 1 2 ? -15.823 6.410 1.509 1.00 0.00 2 ASP A CA 13
ATOM 19930 C C . ASP A 1 2 ? -16.382 4.991 1.489 1.00 0.00 2 ASP A C 13
ATOM 19931 O O . ASP A 1 2 ? -17.315 4.695 0.742 1.00 0.00 2 ASP A O 13
ATOM 19940 N N . ARG A 1 3 ? -15.807 4.121 2.318 1.00 0.00 3 ARG A N 13
ATOM 19941 C CA . ARG A 1 3 ? -16.242 2.726 2.407 1.00 0.00 3 ARG A CA 13
ATOM 19942 C C . ARG A 1 3 ? -15.911 1.950 1.131 1.00 0.00 3 ARG A C 13
ATOM 19943 O O . ARG A 1 3 ? -15.204 0.943 1.176 1.00 0.00 3 ARG A O 13
ATOM 19964 N N . LYS A 1 4 ? -16.426 2.419 -0.003 1.00 0.00 4 LYS A N 13
ATOM 19965 C CA . LYS A 1 4 ? -16.186 1.764 -1.286 1.00 0.00 4 LYS A CA 13
ATOM 19966 C C . LYS A 1 4 ? -14.697 1.548 -1.529 1.00 0.00 4 LYS A C 13
ATOM 19967 O O . LYS A 1 4 ? -14.301 0.575 -2.166 1.00 0.00 4 LYS A O 13
ATOM 19986 N N . VAL A 1 5 ? -13.872 2.455 -1.014 1.00 0.00 5 VAL A N 13
ATOM 19987 C CA . VAL A 1 5 ? -12.428 2.342 -1.178 1.00 0.00 5 VAL A CA 13
ATOM 19988 C C . VAL A 1 5 ? -11.952 0.962 -0.735 1.00 0.00 5 VAL A C 13
ATOM 19989 O O . VAL A 1 5 ? -11.063 0.372 -1.348 1.00 0.00 5 VAL A O 13
ATOM 20002 N N . ALA A 1 6 ? -12.569 0.452 0.325 1.00 0.00 6 ALA A N 13
ATOM 20003 C CA . ALA A 1 6 ? -12.229 -0.864 0.847 1.00 0.00 6 ALA A CA 13
ATOM 20004 C C . ALA A 1 6 ? -12.747 -1.961 -0.076 1.00 0.00 6 ALA A C 13
ATOM 20005 O O . ALA A 1 6 ? -12.113 -3.002 -0.236 1.00 0.00 6 ALA A O 13
ATOM 20012 N N . ARG A 1 7 ? -13.908 -1.717 -0.681 1.00 0.00 7 ARG A N 13
ATOM 20013 C CA . ARG A 1 7 ? -14.514 -2.684 -1.589 1.00 0.00 7 ARG A CA 13
ATOM 20014 C C . ARG A 1 7 ? -13.685 -2.835 -2.859 1.00 0.00 7 ARG A C 13
ATOM 20015 O O . ARG A 1 7 ? -13.543 -3.934 -3.390 1.00 0.00 7 ARG A O 13
ATOM 20036 N N . GLU A 1 8 ? -13.139 -1.726 -3.338 1.00 0.00 8 GLU A N 13
ATOM 20037 C CA . GLU A 1 8 ? -12.323 -1.744 -4.545 1.00 0.00 8 GLU A CA 13
ATOM 20038 C C . GLU A 1 8 ? -10.982 -2.412 -4.274 1.00 0.00 8 GLU A C 13
ATOM 20039 O O . GLU A 1 8 ? -10.505 -3.215 -5.076 1.00 0.00 8 GLU A O 13
ATOM 20051 N N . PHE A 1 9 ? -10.379 -2.081 -3.137 1.00 0.00 9 PHE A N 13
ATOM 20052 C CA . PHE A 1 9 ? -9.096 -2.661 -2.763 1.00 0.00 9 PHE A CA 13
ATOM 20053 C C . PHE A 1 9 ? -9.232 -4.167 -2.573 1.00 0.00 9 PHE A C 13
ATOM 20054 O O . PHE A 1 9 ? -8.400 -4.940 -3.050 1.00 0.00 9 PHE A O 13
ATOM 20071 N N . ARG A 1 10 ? -10.288 -4.575 -1.878 1.00 0.00 10 ARG A N 13
ATOM 20072 C CA . ARG A 1 10 ? -10.537 -5.989 -1.630 1.00 0.00 10 ARG A CA 13
ATOM 20073 C C . ARG A 1 10 ? -10.996 -6.687 -2.905 1.00 0.00 10 ARG A C 13
ATOM 20074 O O . ARG A 1 10 ? -10.518 -7.771 -3.237 1.00 0.00 10 ARG A O 13
ATOM 20095 N N . HIS A 1 11 ? -11.925 -6.058 -3.622 1.00 0.00 11 HIS A N 13
ATOM 20096 C CA . HIS A 1 11 ? -12.437 -6.626 -4.863 1.00 0.00 11 HIS A CA 13
ATOM 20097 C C . HIS A 1 11 ? -11.321 -6.778 -5.889 1.00 0.00 11 HIS A C 13
ATOM 20098 O O . HIS A 1 11 ? -11.242 -7.787 -6.589 1.00 0.00 11 HIS A O 13
ATOM 20113 N N . LYS A 1 12 ? -10.453 -5.773 -5.969 1.00 0.00 12 LYS A N 13
ATOM 20114 C CA . LYS A 1 12 ? -9.337 -5.805 -6.904 1.00 0.00 12 LYS A CA 13
ATOM 20115 C C . LYS A 1 12 ? -8.423 -6.986 -6.601 1.00 0.00 12 LYS A C 13
ATOM 20116 O O . LYS A 1 12 ? -8.135 -7.806 -7.477 1.00 0.00 12 LYS A O 13
ATOM 20135 N N . VAL A 1 13 ? -7.978 -7.075 -5.352 1.00 0.00 13 VAL A N 13
ATOM 20136 C CA . VAL A 1 13 ? -7.103 -8.160 -4.927 1.00 0.00 13 VAL A CA 13
ATOM 20137 C C . VAL A 1 13 ? -7.713 -9.511 -5.278 1.00 0.00 13 VAL A C 13
ATOM 20138 O O . VAL A 1 13 ? -7.009 -10.441 -5.668 1.00 0.00 13 VAL A O 13
ATOM 20151 N N . ASP A 1 14 ? -9.030 -9.609 -5.145 1.00 0.00 14 ASP A N 13
ATOM 20152 C CA . ASP A 1 14 ? -9.733 -10.844 -5.458 1.00 0.00 14 ASP A CA 13
ATOM 20153 C C . ASP A 1 14 ? -9.744 -11.090 -6.963 1.00 0.00 14 ASP A C 13
ATOM 20154 O O . ASP A 1 14 ? -9.783 -12.235 -7.413 1.00 0.00 14 ASP A O 13
ATOM 20163 N N . PHE A 1 15 ? -9.699 -10.009 -7.740 1.00 0.00 15 PHE A N 13
ATOM 20164 C CA . PHE A 1 15 ? -9.693 -10.115 -9.191 1.00 0.00 15 PHE A CA 13
ATOM 20165 C C . PHE A 1 15 ? -8.371 -10.697 -9.673 1.00 0.00 15 PHE A C 13
ATOM 20166 O O . PHE A 1 15 ? -8.314 -11.393 -10.687 1.00 0.00 15 PHE A O 13
ATOM 20183 N N . LEU A 1 16 ? -7.309 -10.396 -8.934 1.00 0.00 16 LEU A N 13
ATOM 20184 C CA . LEU A 1 16 ? -5.976 -10.876 -9.273 1.00 0.00 16 LEU A CA 13
ATOM 20185 C C . LEU A 1 16 ? -5.706 -12.239 -8.646 1.00 0.00 16 LEU A C 13
ATOM 20186 O O . LEU A 1 16 ? -5.308 -13.182 -9.327 1.00 0.00 16 LEU A O 13
ATOM 20202 N N . ILE A 1 17 ? -5.928 -12.330 -7.343 1.00 0.00 17 ILE A N 13
ATOM 20203 C CA . ILE A 1 17 ? -5.711 -13.569 -6.611 1.00 0.00 17 ILE A CA 13
ATOM 20204 C C . ILE A 1 17 ? -6.930 -14.464 -6.668 1.00 0.00 17 ILE A C 13
ATOM 20205 O O . ILE A 1 17 ? -6.854 -15.611 -7.109 1.00 0.00 17 ILE A O 13
ATOM 20221 N N . GLU A 1 18 ? -8.048 -13.943 -6.186 1.00 0.00 18 GLU A N 13
ATOM 20222 C CA . GLU A 1 18 ? -9.281 -14.696 -6.140 1.00 0.00 18 GLU A CA 13
ATOM 20223 C C . GLU A 1 18 ? -9.160 -15.861 -5.169 1.00 0.00 18 GLU A C 13
ATOM 20224 O O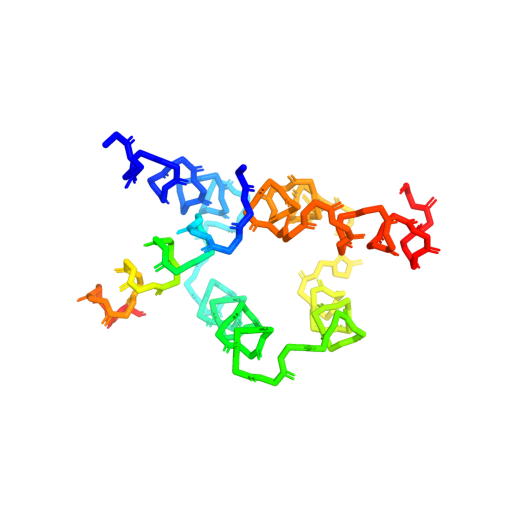 . GLU A 1 18 ? -10.074 -16.671 -5.020 1.00 0.00 18 GLU A O 13
ATOM 20236 N N . ASN A 1 19 ? -8.021 -15.920 -4.512 1.00 0.00 19 ASN A N 13
ATOM 20237 C CA . ASN A 1 19 ? -7.738 -16.966 -3.539 1.00 0.00 19 ASN A CA 13
ATOM 20238 C C . ASN A 1 19 ? -7.976 -16.462 -2.120 1.00 0.00 19 ASN A C 13
ATOM 20239 O O . ASN A 1 19 ? -8.336 -15.303 -1.915 1.00 0.00 19 ASN A O 13
ATOM 20250 N N . ASP A 1 20 ? -7.775 -17.339 -1.142 1.00 0.00 20 ASP A N 13
ATOM 20251 C CA . ASP A 1 20 ? -7.969 -16.981 0.256 1.00 0.00 20 ASP A CA 13
ATOM 20252 C C . ASP A 1 20 ? -6.641 -16.963 1.006 1.00 0.00 20 ASP A C 13
ATOM 20253 O O . ASP A 1 20 ? -6.346 -16.022 1.742 1.00 0.00 20 ASP A O 13
ATOM 20262 N N . ALA A 1 21 ? -5.842 -18.008 0.814 1.00 0.00 21 ALA A N 13
ATOM 20263 C CA . ALA A 1 21 ? -4.547 -18.111 1.474 1.00 0.00 21 ALA A CA 13
ATOM 20264 C C . ALA A 1 21 ? -3.661 -16.921 1.129 1.00 0.00 21 ALA A C 13
ATOM 20265 O O . ALA A 1 21 ? -2.987 -16.363 1.995 1.00 0.00 21 ALA A O 13
ATOM 20272 N N . GLU A 1 22 ? -3.670 -16.536 -0.140 1.00 0.00 22 GLU A N 13
ATOM 20273 C CA . GLU A 1 22 ? -2.869 -15.408 -0.600 1.00 0.00 22 GLU A CA 13
ATOM 20274 C C . GLU A 1 22 ? -3.387 -14.106 -0.002 1.00 0.00 22 GLU A C 13
ATOM 20275 O O . GLU A 1 22 ? -2.615 -13.298 0.512 1.00 0.00 22 GLU A O 13
ATOM 20287 N N . LYS A 1 23 ? -4.701 -13.915 -0.059 1.00 0.00 23 LYS A N 13
ATOM 20288 C CA . LYS A 1 23 ? -5.317 -12.717 0.493 1.00 0.00 23 LYS A CA 13
ATOM 20289 C C . LYS A 1 23 ? -5.093 -12.663 1.996 1.00 0.00 23 LYS A C 13
ATOM 20290 O O . LYS A 1 23 ? -4.960 -11.587 2.574 1.00 0.00 23 LYS A O 13
ATOM 20309 N N . ASP A 1 24 ? -5.034 -13.834 2.620 1.00 0.00 24 ASP A N 13
ATOM 20310 C CA . ASP A 1 24 ? -4.805 -13.917 4.054 1.00 0.00 24 ASP A CA 13
ATOM 20311 C C . ASP A 1 24 ? -3.447 -13.321 4.397 1.00 0.00 24 ASP A C 13
ATOM 20312 O O . ASP A 1 24 ? -3.337 -12.466 5.278 1.00 0.00 24 ASP A O 13
ATOM 20321 N N . TYR A 1 25 ? -2.415 -13.769 3.688 1.00 0.00 25 TYR A N 13
ATOM 20322 C CA . TYR A 1 25 ? -1.065 -13.272 3.911 1.00 0.00 25 TYR A CA 13
ATOM 20323 C C . TYR A 1 25 ? -0.956 -11.813 3.500 1.00 0.00 25 TYR A C 13
ATOM 20324 O O . TYR A 1 25 ? -0.417 -10.992 4.240 1.00 0.00 25 TYR A O 13
ATOM 20342 N N . LEU A 1 26 ? -1.487 -11.480 2.326 1.00 0.00 26 LEU A N 13
ATOM 20343 C CA . LEU A 1 26 ? -1.451 -10.102 1.864 1.00 0.00 26 LEU A CA 13
ATOM 20344 C C . LEU A 1 26 ? -2.130 -9.224 2.894 1.00 0.00 26 LEU A C 13
ATOM 20345 O O . LEU A 1 26 ? -1.632 -8.155 3.246 1.00 0.00 26 LEU A O 13
ATOM 20361 N N . TYR A 1 27 ? -3.250 -9.712 3.418 1.00 0.00 27 TYR A N 13
ATOM 20362 C CA . TYR A 1 27 ? -3.960 -8.991 4.456 1.00 0.00 27 TYR A CA 13
ATOM 20363 C C . TYR A 1 27 ? -3.048 -8.866 5.670 1.00 0.00 27 TYR A C 13
ATOM 20364 O O . TYR A 1 27 ? -3.088 -7.871 6.394 1.00 0.00 27 TYR A O 13
ATOM 20382 N N . ASP A 1 28 ? -2.201 -9.882 5.868 1.00 0.00 28 ASP A N 13
ATOM 20383 C CA . ASP A 1 28 ? -1.256 -9.880 6.971 1.00 0.00 28 ASP A CA 13
ATOM 20384 C C . ASP A 1 28 ? -0.138 -8.876 6.704 1.00 0.00 28 ASP A C 13
ATOM 20385 O O . ASP A 1 28 ? 0.382 -8.254 7.631 1.00 0.00 28 ASP A O 13
ATOM 20394 N N . VAL A 1 29 ? 0.226 -8.716 5.430 1.00 0.00 29 VAL A N 13
ATOM 20395 C CA . VAL A 1 29 ? 1.278 -7.777 5.061 1.00 0.00 29 VAL A CA 13
ATOM 20396 C C . VAL A 1 29 ? 0.870 -6.350 5.407 1.00 0.00 29 VAL A C 13
ATOM 20397 O O . VAL A 1 29 ? 1.584 -5.644 6.118 1.00 0.00 29 VAL A O 13
ATOM 20410 N N . LEU A 1 30 ? -0.290 -5.935 4.908 1.00 0.00 30 LEU A N 13
ATOM 20411 C CA . LEU A 1 30 ? -0.795 -4.595 5.177 1.00 0.00 30 LEU A CA 13
ATOM 20412 C C . LEU A 1 30 ? -1.047 -4.419 6.671 1.00 0.00 30 LEU A C 13
ATOM 20413 O O . LEU A 1 30 ? -0.881 -3.328 7.216 1.00 0.00 30 LEU A O 13
ATOM 20429 N N . ARG A 1 31 ? -1.445 -5.506 7.326 1.00 0.00 31 ARG A N 13
ATOM 20430 C CA . ARG A 1 31 ? -1.717 -5.482 8.758 1.00 0.00 31 ARG A CA 13
ATOM 20431 C C . ARG A 1 31 ? -0.440 -5.203 9.543 1.00 0.00 31 ARG A C 13
ATOM 20432 O O . ARG A 1 31 ? -0.450 -4.448 10.515 1.00 0.00 31 ARG A O 13
ATOM 20453 N N . MET A 1 32 ? 0.660 -5.815 9.111 1.00 0.00 32 MET A N 13
ATOM 20454 C CA . MET A 1 32 ? 1.944 -5.626 9.770 1.00 0.00 32 MET A CA 13
ATOM 20455 C C . MET A 1 32 ? 2.551 -4.285 9.366 1.00 0.00 32 MET A C 13
ATOM 20456 O O . MET A 1 32 ? 3.256 -3.649 10.151 1.00 0.00 32 MET A O 13
ATOM 20470 N N . TYR A 1 33 ? 2.265 -3.860 8.140 1.00 0.00 33 TYR A N 13
ATOM 20471 C CA . TYR A 1 33 ? 2.773 -2.594 7.632 1.00 0.00 33 TYR A CA 13
ATOM 20472 C C . TYR A 1 33 ? 2.173 -1.425 8.406 1.00 0.00 33 TYR A C 13
ATOM 20473 O O . TYR A 1 33 ? 2.810 -0.387 8.574 1.00 0.00 33 TYR A O 13
ATOM 20491 N N . HIS A 1 34 ? 0.943 -1.601 8.873 1.00 0.00 34 HIS A N 13
ATOM 20492 C CA . HIS A 1 34 ? 0.257 -0.559 9.628 1.00 0.00 34 HIS A CA 13
ATOM 20493 C C . HIS A 1 34 ? 0.908 -0.355 10.992 1.00 0.00 34 HIS A C 13
ATOM 20494 O O . HIS A 1 34 ? 0.964 0.765 11.503 1.00 0.00 34 HIS A O 13
ATOM 20509 N N . GLN A 1 35 ? 1.396 -1.443 11.579 1.00 0.00 35 GLN A N 13
ATOM 20510 C CA . GLN A 1 35 ? 2.040 -1.383 12.888 1.00 0.00 35 GLN A CA 13
ATOM 20511 C C . GLN A 1 35 ? 3.467 -0.856 12.783 1.00 0.00 35 GLN A C 13
ATOM 20512 O O . GLN A 1 35 ? 3.835 0.110 13.452 1.00 0.00 35 GLN A O 13
ATOM 20526 N N . THR A 1 36 ? 4.268 -1.507 11.952 1.00 0.00 36 THR A N 13
ATOM 20527 C CA . THR A 1 36 ? 5.662 -1.117 11.763 1.00 0.00 36 THR A CA 13
ATOM 20528 C C . THR A 1 36 ? 5.781 0.135 10.902 1.00 0.00 36 THR A C 13
ATOM 20529 O O . THR A 1 36 ? 6.720 0.917 11.057 1.00 0.00 36 THR A O 13
ATOM 20540 N N . MET A 1 37 ? 4.833 0.321 9.990 1.00 0.00 37 MET A N 13
ATOM 20541 C CA . MET A 1 37 ? 4.842 1.480 9.103 1.00 0.00 37 MET A CA 13
ATOM 20542 C C . MET A 1 37 ? 6.088 1.473 8.223 1.00 0.00 37 MET A C 13
ATOM 20543 O O . MET A 1 37 ? 6.707 2.513 7.995 1.00 0.00 37 MET A O 13
ATOM 20557 N N . ASP A 1 38 ? 6.450 0.292 7.729 1.00 0.00 38 ASP A N 13
ATOM 20558 C CA . ASP A 1 38 ? 7.621 0.144 6.872 1.00 0.00 38 ASP A CA 13
ATOM 20559 C C . ASP A 1 38 ? 7.210 -0.211 5.446 1.00 0.00 38 ASP A C 13
ATOM 20560 O O . ASP A 1 38 ? 6.728 -1.312 5.185 1.00 0.00 38 ASP A O 13
ATOM 20569 N N . VAL A 1 39 ? 7.406 0.731 4.529 1.00 0.00 39 VAL A N 13
ATOM 20570 C CA . VAL A 1 39 ? 7.058 0.520 3.129 1.00 0.00 39 VAL A CA 13
ATOM 20571 C C . VAL A 1 39 ? 7.938 -0.556 2.499 1.00 0.00 39 VAL A C 13
ATOM 20572 O O . VAL A 1 39 ? 7.544 -1.202 1.527 1.00 0.00 39 VAL A O 13
ATOM 20585 N N . ALA A 1 40 ? 9.125 -0.752 3.065 1.00 0.00 40 ALA A N 13
ATOM 20586 C CA . ALA A 1 40 ? 10.052 -1.753 2.556 1.00 0.00 40 ALA A CA 13
ATOM 20587 C C . ALA A 1 40 ? 9.593 -3.152 2.939 1.00 0.00 40 ALA A C 13
ATOM 20588 O O . ALA A 1 40 ? 9.912 -4.129 2.262 1.00 0.00 40 ALA A O 13
ATOM 20595 N N . VAL A 1 41 ? 8.837 -3.240 4.028 1.00 0.00 41 VAL A N 13
ATOM 20596 C CA . VAL A 1 41 ? 8.331 -4.516 4.498 1.00 0.00 41 VAL A CA 13
ATOM 20597 C C . VAL A 1 41 ? 7.118 -4.954 3.684 1.00 0.00 41 VAL A C 13
ATOM 20598 O O . VAL A 1 41 ? 7.021 -6.109 3.271 1.00 0.00 41 VAL A O 13
ATOM 20611 N N . LEU A 1 42 ? 6.196 -4.022 3.457 1.00 0.00 42 LEU A N 13
ATOM 20612 C CA . LEU A 1 42 ? 4.993 -4.318 2.689 1.00 0.00 42 LEU A CA 13
ATOM 20613 C C . LEU A 1 42 ? 5.345 -4.673 1.248 1.00 0.00 42 LEU A C 13
ATOM 20614 O O . LEU A 1 42 ? 4.752 -5.577 0.659 1.00 0.00 42 LEU A O 13
ATOM 20630 N N . VAL A 1 43 ? 6.320 -3.961 0.686 1.00 0.00 43 VAL A N 13
ATOM 20631 C CA . VAL A 1 43 ? 6.751 -4.215 -0.683 1.00 0.00 43 VAL A CA 13
ATOM 20632 C C . VAL A 1 43 ? 7.434 -5.576 -0.783 1.00 0.00 43 VAL A C 13
ATOM 20633 O O . VAL A 1 43 ? 7.217 -6.322 -1.739 1.00 0.00 43 VAL A O 13
ATOM 20646 N N . GLY A 1 44 ? 8.252 -5.896 0.216 1.00 0.00 44 GLY A N 13
ATOM 20647 C CA . GLY A 1 44 ? 8.947 -7.170 0.227 1.00 0.00 44 GLY A CA 13
ATOM 20648 C C . GLY A 1 44 ? 7.990 -8.342 0.136 1.00 0.00 44 GLY A C 13
ATOM 20649 O O . GLY A 1 44 ? 8.119 -9.192 -0.746 1.00 0.00 44 GLY A O 13
ATOM 20653 N N . ASP A 1 45 ? 7.020 -8.383 1.045 1.00 0.00 45 ASP A N 13
ATOM 20654 C CA . ASP A 1 45 ? 6.032 -9.454 1.055 1.00 0.00 45 ASP A CA 13
ATOM 20655 C C . ASP A 1 45 ? 5.261 -9.484 -0.260 1.00 0.00 45 ASP A C 13
ATOM 20656 O O . ASP A 1 45 ? 5.047 -10.550 -0.843 1.00 0.00 45 ASP A O 13
ATOM 20665 N N . LEU A 1 46 ? 4.853 -8.307 -0.731 1.00 0.00 46 LEU A N 13
ATOM 20666 C CA . LEU A 1 46 ? 4.114 -8.199 -1.982 1.00 0.00 46 LEU A CA 13
ATOM 20667 C C . LEU A 1 46 ? 4.841 -8.935 -3.103 1.00 0.00 46 LEU A C 13
ATOM 20668 O O . LEU A 1 46 ? 4.216 -9.565 -3.952 1.00 0.00 46 LEU A O 13
ATOM 20684 N N . LYS A 1 47 ? 6.169 -8.859 -3.092 1.00 0.00 47 LYS A N 13
ATOM 20685 C CA . LYS A 1 47 ? 6.980 -9.529 -4.102 1.00 0.00 47 LYS A CA 13
ATOM 20686 C C . LYS A 1 47 ? 6.912 -11.041 -3.921 1.00 0.00 47 LYS A C 13
ATOM 20687 O O . LYS A 1 47 ? 6.652 -11.784 -4.871 1.00 0.00 47 LYS A O 13
ATOM 20706 N N . LEU A 1 48 ? 7.138 -11.491 -2.688 1.00 0.00 48 LEU A N 13
ATOM 20707 C CA . LEU A 1 48 ? 7.096 -12.915 -2.375 1.00 0.00 48 LEU A CA 13
ATOM 20708 C C . LEU A 1 48 ? 5.792 -13.535 -2.868 1.00 0.00 48 LEU A C 13
ATOM 20709 O O . LEU A 1 48 ? 5.737 -14.724 -3.180 1.00 0.00 48 LEU A O 13
ATOM 20725 N N . VAL A 1 49 ? 4.751 -12.714 -2.949 1.00 0.00 49 VAL A N 13
ATOM 20726 C CA . VAL A 1 49 ? 3.452 -13.170 -3.419 1.00 0.00 49 VAL A CA 13
ATOM 20727 C C . VAL A 1 49 ? 3.249 -12.789 -4.882 1.00 0.00 49 VAL A C 13
ATOM 20728 O O . VAL A 1 49 ? 2.524 -13.459 -5.617 1.00 0.00 49 VAL A O 13
ATOM 20741 N N . ILE A 1 50 ? 3.901 -11.705 -5.295 1.00 0.00 50 ILE A N 13
ATOM 20742 C CA . ILE A 1 50 ? 3.803 -11.226 -6.667 1.00 0.00 50 ILE A CA 13
ATOM 20743 C C . ILE A 1 50 ? 5.046 -11.601 -7.471 1.00 0.00 50 ILE A C 13
ATOM 20744 O O . ILE A 1 50 ? 5.376 -10.965 -8.473 1.00 0.00 50 ILE A O 13
ATOM 20760 N N . ASN A 1 51 ? 5.729 -12.645 -7.027 1.00 0.00 51 ASN A N 13
ATOM 20761 C CA . ASN A 1 51 ? 6.933 -13.120 -7.700 1.00 0.00 51 ASN A CA 13
ATOM 20762 C C . ASN A 1 51 ? 6.703 -13.262 -9.204 1.00 0.00 51 ASN A C 13
ATOM 20763 O O . ASN A 1 51 ? 7.635 -13.147 -9.998 1.00 0.00 51 ASN A O 13
ATOM 20774 N N . GLU A 1 52 ? 5.451 -13.507 -9.587 1.00 0.00 52 GLU A N 13
ATOM 20775 C CA . GLU A 1 52 ? 5.099 -13.660 -10.994 1.00 0.00 52 GLU A CA 13
ATOM 20776 C C . GLU A 1 52 ? 4.574 -12.344 -11.567 1.00 0.00 52 GLU A C 13
ATOM 20777 O O . GLU A 1 52 ? 3.871 -11.600 -10.885 1.00 0.00 52 GLU A O 13
ATOM 20789 N N . PRO A 1 53 ? 4.913 -12.035 -12.833 1.00 0.00 53 PRO A N 13
ATOM 20790 C CA . PRO A 1 53 ? 4.471 -10.799 -13.489 1.00 0.00 53 PRO A CA 13
ATOM 20791 C C . PRO A 1 53 ? 2.950 -10.670 -13.543 1.00 0.00 53 PRO A C 13
ATOM 20792 O O . PRO A 1 53 ? 2.418 -9.578 -13.738 1.00 0.00 53 PRO A O 13
ATOM 20803 N N . SER A 1 54 ? 2.255 -11.791 -13.376 1.00 0.00 54 SER A N 13
ATOM 20804 C CA . SER A 1 54 ? 0.795 -11.796 -13.415 1.00 0.00 54 SER A CA 13
ATOM 20805 C C . SER A 1 54 ? 0.204 -11.003 -12.252 1.00 0.00 54 SER A C 13
ATOM 20806 O O . SER A 1 54 ? -0.799 -10.308 -12.411 1.00 0.00 54 SER A O 13
ATOM 20814 N N . ARG A 1 55 ? 0.824 -11.117 -11.083 1.00 0.00 55 ARG A N 13
ATOM 20815 C CA . ARG A 1 55 ? 0.349 -10.415 -9.894 1.00 0.00 55 ARG A CA 13
ATOM 20816 C C . ARG A 1 55 ? 0.947 -9.009 -9.787 1.00 0.00 55 ARG A C 13
ATOM 20817 O O . ARG A 1 55 ? 0.776 -8.334 -8.774 1.00 0.00 55 ARG A O 13
ATOM 20838 N N . LEU A 1 56 ? 1.645 -8.573 -10.834 1.00 0.00 56 LEU A N 13
ATOM 20839 C CA . LEU A 1 56 ? 2.262 -7.248 -10.852 1.00 0.00 56 LEU A CA 13
ATOM 20840 C C . LEU A 1 56 ? 1.271 -6.149 -10.457 1.00 0.00 56 LEU A C 13
ATOM 20841 O O . LEU A 1 56 ? 1.551 -5.351 -9.563 1.00 0.00 56 LEU A O 13
ATOM 20857 N N . PRO A 1 57 ? 0.103 -6.082 -11.131 1.00 0.00 57 PRO A N 13
ATOM 20858 C CA . PRO A 1 57 ? -0.926 -5.073 -10.867 1.00 0.00 57 PRO A CA 13
ATOM 20859 C C . PRO A 1 57 ? -1.061 -4.703 -9.389 1.00 0.00 57 PRO A C 13
ATOM 20860 O O . PRO A 1 57 ? -1.424 -3.573 -9.061 1.00 0.00 57 PRO A O 13
ATOM 20871 N N . LEU A 1 58 ? -0.776 -5.649 -8.499 1.00 0.00 58 LEU A N 13
ATOM 20872 C CA . LEU A 1 58 ? -0.877 -5.401 -7.062 1.00 0.00 58 LEU A CA 13
ATOM 20873 C C . LEU A 1 58 ? -0.068 -4.171 -6.652 1.00 0.00 58 LEU A C 13
ATOM 20874 O O . LEU A 1 58 ? -0.541 -3.333 -5.884 1.00 0.00 58 LEU A O 13
ATOM 20890 N N . PHE A 1 59 ? 1.155 -4.069 -7.163 1.00 0.00 59 PHE A N 13
ATOM 20891 C CA . PHE A 1 59 ? 2.027 -2.943 -6.844 1.00 0.00 59 PHE A CA 13
ATOM 20892 C C . PHE A 1 59 ? 1.375 -1.614 -7.220 1.00 0.00 59 PHE A C 13
ATOM 20893 O O . PHE A 1 59 ? 1.307 -0.691 -6.404 1.00 0.00 59 PHE A O 13
ATOM 20910 N N . ASP A 1 60 ? 0.891 -1.525 -8.454 1.00 0.00 60 ASP A N 13
ATOM 20911 C CA . ASP A 1 60 ? 0.244 -0.309 -8.934 1.00 0.00 60 ASP A CA 13
ATOM 20912 C C . ASP A 1 60 ? -1.146 -0.167 -8.329 1.00 0.00 60 ASP A C 13
ATOM 20913 O O . ASP A 1 60 ? -1.678 0.935 -8.220 1.00 0.00 60 ASP A O 13
ATOM 20922 N N . ALA A 1 61 ? -1.731 -1.292 -7.947 1.00 0.00 61 ALA A N 13
ATOM 20923 C CA . ALA A 1 61 ? -3.059 -1.310 -7.352 1.00 0.00 61 ALA A CA 13
ATOM 20924 C C . ALA A 1 61 ? -3.067 -0.663 -5.966 1.00 0.00 61 ALA A C 13
ATOM 20925 O O . ALA A 1 61 ? -3.906 0.187 -5.670 1.00 0.00 61 ALA A O 13
ATOM 20932 N N . ILE A 1 62 ? -2.141 -1.098 -5.115 1.00 0.00 62 ILE A N 13
ATOM 20933 C CA . ILE A 1 62 ? -2.044 -0.596 -3.746 1.00 0.00 62 ILE A CA 13
ATOM 20934 C C . ILE A 1 62 ? -1.443 0.808 -3.669 1.00 0.00 62 ILE A C 13
ATOM 20935 O O . ILE A 1 62 ? -1.824 1.604 -2.811 1.00 0.00 62 ILE A O 13
ATOM 20951 N N . ARG A 1 63 ? -0.487 1.098 -4.545 1.00 0.00 63 ARG A N 13
ATOM 20952 C CA . ARG A 1 63 ? 0.189 2.399 -4.551 1.00 0.00 63 ARG A CA 13
ATOM 20953 C C . ARG A 1 63 ? -0.788 3.571 -4.378 1.00 0.00 63 ARG A C 13
ATOM 20954 O O . ARG A 1 63 ? -0.611 4.407 -3.493 1.00 0.00 63 ARG A O 13
ATOM 20975 N N . PRO A 1 64 ? -1.821 3.654 -5.229 1.00 0.00 64 PRO A N 13
ATOM 20976 C CA . PRO A 1 64 ? -2.812 4.735 -5.178 1.00 0.00 64 PRO A CA 13
ATOM 20977 C C . PRO A 1 64 ? -3.336 5.016 -3.770 1.00 0.00 64 PRO A C 13
ATOM 20978 O O . PRO A 1 64 ? -3.320 6.157 -3.311 1.00 0.00 64 PRO A O 13
ATOM 20989 N N . LEU A 1 65 ? -3.816 3.976 -3.096 1.00 0.00 65 LEU A N 13
ATOM 20990 C CA . LEU A 1 65 ? -4.361 4.128 -1.751 1.00 0.00 65 LEU A CA 13
ATOM 20991 C C . LEU A 1 65 ? -3.281 4.511 -0.740 1.00 0.00 65 LEU A C 13
ATOM 20992 O O . LEU A 1 65 ? -3.574 5.118 0.289 1.00 0.00 65 LEU A O 13
ATOM 21008 N N . ILE A 1 66 ? -2.035 4.152 -1.032 1.00 0.00 66 ILE A N 13
ATOM 21009 C CA . ILE A 1 66 ? -0.930 4.462 -0.133 1.00 0.00 66 ILE A CA 13
ATOM 21010 C C . ILE A 1 66 ? -0.616 5.962 -0.138 1.00 0.00 66 ILE A C 13
ATOM 21011 O O . ILE A 1 66 ? -0.633 6.601 -1.190 1.00 0.00 66 ILE A O 13
ATOM 21027 N N . PRO A 1 67 ? -0.321 6.541 1.043 1.00 0.00 67 PRO A N 13
ATOM 21028 C CA . PRO A 1 67 ? 0.004 7.960 1.186 1.00 0.00 67 PRO A CA 13
ATOM 21029 C C . PRO A 1 67 ? 0.830 8.499 0.044 1.00 0.00 67 PRO A C 13
ATOM 21030 O O . PRO A 1 67 ? 1.777 7.872 -0.432 1.00 0.00 67 PRO A O 13
ATOM 21041 N N . LEU A 1 68 ? 0.438 9.682 -0.378 1.00 0.00 68 LEU A N 13
ATOM 21042 C CA . LEU A 1 68 ? 1.081 10.386 -1.459 1.00 0.00 68 LEU A CA 13
ATOM 21043 C C . LEU A 1 68 ? 2.594 10.448 -1.259 1.00 0.00 68 LEU A C 13
ATOM 21044 O O . LEU A 1 68 ? 3.359 10.322 -2.215 1.00 0.00 68 LEU A O 13
ATOM 21060 N N . LYS A 1 69 ? 3.018 10.622 -0.013 1.00 0.00 69 LYS A N 13
ATOM 21061 C CA . LYS A 1 69 ? 4.440 10.677 0.304 1.00 0.00 69 LYS A CA 13
ATOM 21062 C C . LYS A 1 69 ? 5.055 9.289 0.168 1.00 0.00 69 LYS A C 13
ATOM 21063 O O . LYS A 1 69 ? 6.119 9.118 -0.432 1.00 0.00 69 LYS A O 13
ATOM 21082 N N . HIS A 1 70 ? 4.363 8.296 0.716 1.00 0.00 70 HIS A N 13
ATOM 21083 C CA . HIS A 1 70 ? 4.823 6.919 0.647 1.00 0.00 70 HIS A CA 13
ATOM 21084 C C . HIS A 1 70 ? 4.799 6.428 -0.795 1.00 0.00 70 HIS A C 13
ATOM 21085 O O . HIS A 1 70 ? 5.549 5.525 -1.164 1.00 0.00 70 HIS A O 13
ATOM 21100 N N . GLN A 1 71 ? 3.943 7.039 -1.612 1.00 0.00 71 GLN A N 13
ATOM 21101 C CA . GLN A 1 71 ? 3.839 6.674 -3.018 1.00 0.00 71 GLN A CA 13
ATOM 21102 C C . GLN A 1 71 ? 5.172 6.916 -3.713 1.00 0.00 71 GLN A C 13
ATOM 21103 O O . GLN A 1 71 ? 5.728 6.020 -4.351 1.00 0.00 71 GLN A O 13
ATOM 21117 N N . VAL A 1 72 ? 5.691 8.131 -3.566 1.00 0.00 72 VAL A N 13
ATOM 21118 C CA . VAL A 1 72 ? 6.972 8.487 -4.162 1.00 0.00 72 VAL A CA 13
ATOM 21119 C C . VAL A 1 72 ? 8.059 7.561 -3.643 1.00 0.00 72 VAL A C 13
ATOM 21120 O O . VAL A 1 72 ? 8.810 6.970 -4.418 1.00 0.00 72 VAL A O 13
ATOM 21133 N N . GLU A 1 73 ? 8.126 7.421 -2.318 1.00 0.00 73 GLU A N 13
ATOM 21134 C CA . GLU A 1 73 ? 9.113 6.543 -1.703 1.00 0.00 73 GLU A CA 13
ATOM 21135 C C . GLU A 1 73 ? 8.926 5.128 -2.223 1.00 0.00 73 GLU A C 13
ATOM 21136 O O . GLU A 1 73 ? 9.895 4.408 -2.464 1.00 0.00 73 GLU A O 13
ATOM 21148 N N . TYR A 1 74 ? 7.668 4.750 -2.440 1.00 0.00 74 TYR A N 13
ATOM 21149 C CA . TYR A 1 74 ? 7.358 3.440 -2.984 1.00 0.00 74 TYR A CA 13
ATOM 21150 C C . TYR A 1 74 ? 8.057 3.298 -4.324 1.00 0.00 74 TYR A C 13
ATOM 21151 O O . TYR A 1 74 ? 8.506 2.216 -4.698 1.00 0.00 74 TYR A O 13
ATOM 21169 N N . ASP A 1 75 ? 8.163 4.421 -5.033 1.00 0.00 75 ASP A N 13
ATOM 21170 C CA . ASP A 1 75 ? 8.830 4.446 -6.321 1.00 0.00 75 ASP A CA 13
ATOM 21171 C C . ASP A 1 75 ? 10.341 4.325 -6.132 1.00 0.00 75 ASP A C 13
ATOM 21172 O O . ASP A 1 75 ? 10.998 3.514 -6.785 1.00 0.00 75 ASP A O 13
ATOM 21181 N N . GLN A 1 76 ? 10.885 5.135 -5.230 1.00 0.00 76 GLN A N 13
ATOM 21182 C CA . GLN A 1 76 ? 12.316 5.108 -4.953 1.00 0.00 76 GLN A CA 13
ATOM 21183 C C . GLN A 1 76 ? 12.737 3.790 -4.307 1.00 0.00 76 GLN A C 13
ATOM 21184 O O . GLN A 1 76 ? 13.923 3.462 -4.267 1.00 0.00 76 GLN A O 13
ATOM 21198 N N . LEU A 1 77 ? 11.766 3.042 -3.784 1.00 0.00 77 LEU A N 13
ATOM 21199 C CA . LEU A 1 77 ? 12.053 1.776 -3.123 1.00 0.00 77 LEU A CA 13
ATOM 21200 C C . LEU A 1 77 ? 11.810 0.580 -4.036 1.00 0.00 77 LEU A C 13
ATOM 21201 O O . LEU A 1 77 ? 12.598 -0.366 -4.056 1.00 0.00 77 LEU A O 13
ATOM 21217 N N . THR A 1 78 ? 10.705 0.610 -4.770 1.00 0.00 78 THR A N 13
ATOM 21218 C CA . THR A 1 78 ? 10.357 -0.494 -5.655 1.00 0.00 78 THR A CA 13
ATOM 21219 C C . THR A 1 78 ? 10.998 -0.340 -7.042 1.00 0.00 78 THR A C 13
ATOM 21220 O O . THR A 1 78 ? 11.964 -1.036 -7.358 1.00 0.00 78 THR A O 13
ATOM 21231 N N . PRO A 1 79 ? 10.484 0.567 -7.891 1.00 0.00 79 PRO A N 13
ATOM 21232 C CA . PRO A 1 79 ? 11.031 0.785 -9.236 1.00 0.00 79 PRO A CA 13
ATOM 21233 C C . PRO A 1 79 ? 12.362 1.540 -9.218 1.00 0.00 79 PRO A C 13
ATOM 21234 O O . PRO A 1 79 ? 12.960 1.780 -10.267 1.00 0.00 79 PRO A O 13
ATOM 21245 N N . ARG A 1 80 ? 12.819 1.915 -8.024 1.00 0.00 80 ARG A N 13
ATOM 21246 C CA . ARG A 1 80 ? 14.076 2.644 -7.876 1.00 0.00 80 ARG A CA 13
ATOM 21247 C C . ARG A 1 80 ? 13.942 4.069 -8.404 1.00 0.00 80 ARG A C 13
ATOM 21248 O O . ARG A 1 80 ? 12.878 4.468 -8.882 1.00 0.00 80 ARG A O 13
ATOM 21269 N N . ASP B 2 1 ? -3.498 13.477 6.593 1.00 0.00 100 ASP B N 13
ATOM 21270 C CA . ASP B 2 1 ? -4.297 12.325 6.992 1.00 0.00 100 ASP B CA 13
ATOM 21271 C C . ASP B 2 1 ? -4.391 11.310 5.854 1.00 0.00 100 ASP B C 13
ATOM 21272 O O . ASP B 2 1 ? -5.475 11.035 5.337 1.00 0.00 100 ASP B O 13
ATOM 21281 N N . ASP B 2 2 ? -3.247 10.753 5.468 1.00 0.00 101 ASP B N 13
ATOM 21282 C CA . ASP B 2 2 ? -3.201 9.769 4.393 1.00 0.00 101 ASP B CA 13
ATOM 21283 C C . ASP B 2 2 ? -3.155 8.352 4.946 1.00 0.00 101 ASP B C 13
ATOM 21284 O O . ASP B 2 2 ? -2.737 7.416 4.265 1.00 0.00 101 ASP B O 13
ATOM 21293 N N . ASP B 2 3 ? -3.590 8.211 6.183 1.00 0.00 102 ASP B N 13
ATOM 21294 C CA . ASP B 2 3 ? -3.610 6.915 6.851 1.00 0.00 102 ASP B CA 13
ATOM 21295 C C . ASP B 2 3 ? -5.043 6.441 7.077 1.00 0.00 102 ASP B C 13
ATOM 21296 O O . ASP B 2 3 ? -5.319 5.684 8.007 1.00 0.00 102 ASP B O 13
ATOM 21305 N N . ARG B 2 4 ? -5.952 6.892 6.217 1.00 0.00 103 ARG B N 13
ATOM 21306 C CA . ARG B 2 4 ? -7.357 6.515 6.321 1.00 0.00 103 ARG B CA 13
ATOM 21307 C C . ARG B 2 4 ? -7.668 5.338 5.404 1.00 0.00 103 ARG B C 13
ATOM 21308 O O . ARG B 2 4 ? -8.484 4.476 5.736 1.00 0.00 103 ARG B O 13
ATOM 21329 N N . TYR B 2 5 ? -7.011 5.304 4.249 1.00 0.00 104 TYR B N 13
ATOM 21330 C CA . TYR B 2 5 ? -7.216 4.230 3.283 1.00 0.00 104 TYR B CA 13
ATOM 21331 C C . TYR B 2 5 ? -6.798 2.887 3.873 1.00 0.00 104 TYR B C 13
ATOM 21332 O O . TYR B 2 5 ? -7.521 1.897 3.763 1.00 0.00 104 TYR B O 13
ATOM 21350 N N . LEU B 2 6 ? -5.627 2.863 4.501 1.00 0.00 105 LEU B N 13
ATOM 21351 C CA . LEU B 2 6 ? -5.112 1.642 5.111 1.00 0.00 105 LEU B CA 13
ATOM 21352 C C . LEU B 2 6 ? -6.077 1.116 6.168 1.00 0.00 105 LEU B C 13
ATOM 21353 O O . LEU B 2 6 ? -6.465 -0.050 6.142 1.00 0.00 105 LEU B O 13
ATOM 21369 N N . ARG B 2 7 ? -6.463 1.985 7.095 1.00 0.00 106 ARG B N 13
ATOM 21370 C CA . ARG B 2 7 ? -7.387 1.608 8.159 1.00 0.00 106 ARG B CA 13
ATOM 21371 C C . ARG B 2 7 ? -8.723 1.154 7.581 1.00 0.00 106 ARG B C 13
ATOM 21372 O O . ARG B 2 7 ? -9.394 0.290 8.146 1.00 0.00 106 ARG B O 13
ATOM 21393 N N . GLU B 2 8 ? -9.105 1.744 6.452 1.00 0.00 107 GLU B N 13
ATOM 21394 C CA . GLU B 2 8 ? -10.363 1.400 5.798 1.00 0.00 107 GLU B CA 13
ATOM 21395 C C . GLU B 2 8 ? -10.394 -0.076 5.416 1.00 0.00 107 GLU B C 13
ATOM 21396 O O . GLU B 2 8 ? -11.280 -0.819 5.840 1.00 0.00 107 GLU B O 13
ATOM 21408 N N . ALA B 2 9 ? -9.422 -0.496 4.613 1.00 0.00 108 ALA B N 13
ATOM 21409 C CA . ALA B 2 9 ? -9.339 -1.886 4.176 1.00 0.00 108 ALA B CA 13
ATOM 21410 C C . ALA B 2 9 ? -8.905 -2.795 5.319 1.00 0.00 108 ALA B C 13
ATOM 21411 O O . ALA B 2 9 ? -9.442 -3.888 5.496 1.00 0.00 108 ALA B O 13
ATOM 21418 N N . ILE B 2 10 ? -7.928 -2.334 6.094 1.00 0.00 109 ILE B N 13
ATOM 21419 C CA . ILE B 2 10 ? -7.416 -3.099 7.224 1.00 0.00 109 ILE B CA 13
ATOM 21420 C C . ILE B 2 10 ? -8.535 -3.428 8.212 1.00 0.00 109 ILE B C 13
ATOM 21421 O O . ILE B 2 10 ? -8.767 -4.593 8.538 1.00 0.00 109 ILE B O 13
ATOM 21437 N N . GLN B 2 11 ? -9.228 -2.397 8.682 1.00 0.00 110 GLN B N 13
ATOM 21438 C CA . GLN B 2 11 ? -10.321 -2.586 9.627 1.00 0.00 110 GLN B CA 13
ATOM 21439 C C . GLN B 2 11 ? -11.454 -3.375 8.990 1.00 0.00 110 GLN B C 13
ATOM 21440 O O . GLN B 2 11 ? -12.116 -4.174 9.652 1.00 0.00 110 GLN B O 13
ATOM 21454 N N . GLU B 2 12 ? -11.667 -3.163 7.696 1.00 0.00 111 GLU B N 13
ATOM 21455 C CA . GLU B 2 12 ? -12.715 -3.875 6.976 1.00 0.00 111 GLU B CA 13
ATOM 21456 C C . GLU B 2 12 ? -12.520 -5.374 7.131 1.00 0.00 111 GLU B C 13
ATOM 21457 O O . GLU B 2 12 ? -13.475 -6.121 7.345 1.00 0.00 111 GLU B O 13
ATOM 21469 N N . TYR B 2 13 ? -11.267 -5.805 7.048 1.00 0.00 112 TYR B N 13
ATOM 21470 C CA . TYR B 2 13 ? -10.936 -7.210 7.207 1.00 0.00 112 TYR B CA 13
ATOM 21471 C C . TYR B 2 13 ? -11.093 -7.610 8.663 1.00 0.00 112 TYR B C 13
ATOM 21472 O O . TYR B 2 13 ? -11.496 -8.732 8.971 1.00 0.00 112 TYR B O 13
ATOM 21490 N N . ASP B 2 14 ? -10.793 -6.674 9.564 1.00 0.00 113 ASP B N 13
ATOM 21491 C CA . ASP B 2 14 ? -10.928 -6.930 10.990 1.00 0.00 113 ASP B CA 13
ATOM 21492 C C . ASP B 2 14 ? -12.376 -7.277 11.315 1.00 0.00 113 ASP B C 13
ATOM 21493 O O . ASP B 2 14 ? -12.652 -8.056 12.228 1.00 0.00 113 ASP B O 13
ATOM 21502 N N . ASN B 2 15 ? -13.298 -6.698 10.547 1.00 0.00 114 ASN B N 13
ATOM 21503 C CA . ASN B 2 15 ? -14.720 -6.948 10.737 1.00 0.00 114 ASN B CA 13
ATOM 21504 C C . ASN B 2 15 ? -15.132 -8.247 10.051 1.00 0.00 114 ASN B C 13
ATOM 21505 O O . ASN B 2 15 ? -16.000 -8.968 10.541 1.00 0.00 114 ASN B O 13
ATOM 21516 N N . ILE B 2 16 ? -14.503 -8.539 8.915 1.00 0.00 115 ILE B N 13
ATOM 21517 C CA . ILE B 2 16 ? -14.806 -9.752 8.168 1.00 0.00 115 ILE B CA 13
ATOM 21518 C C . ILE B 2 16 ? -14.312 -10.990 8.910 1.00 0.00 115 ILE B C 13
ATOM 21519 O O . ILE B 2 16 ? -14.935 -12.049 8.857 1.00 0.00 115 ILE B O 13
ATOM 21535 N N . ALA B 2 17 ? -13.187 -10.847 9.603 1.00 0.00 116 ALA B N 13
ATOM 21536 C CA . ALA B 2 17 ? -12.608 -11.952 10.356 1.00 0.00 116 ALA B CA 13
ATOM 21537 C C . ALA B 2 17 ? -13.183 -12.015 11.768 1.00 0.00 116 ALA B C 13
ATOM 21538 O O . ALA B 2 17 ? -12.445 -12.018 12.752 1.00 0.00 116 ALA B O 13
ATOM 21545 N N . LYS B 2 18 ? -14.509 -12.065 11.859 1.00 0.00 117 LYS B N 13
ATOM 21546 C CA . LYS B 2 18 ? -15.185 -12.128 13.149 1.00 0.00 117 LYS B CA 13
ATOM 21547 C C . LYS B 2 18 ? -15.101 -13.533 13.738 1.00 0.00 117 LYS B C 13
ATOM 21548 O O . LYS B 2 18 ? -15.454 -14.495 13.025 1.00 0.00 117 LYS B O 13
ATOM 21568 N N . MET A 1 1 ? -17.694 7.126 -0.789 1.00 0.00 1 MET A N 14
ATOM 21569 C CA . MET A 1 1 ? -17.613 7.205 0.693 1.00 0.00 1 MET A CA 14
ATOM 21570 C C . MET A 1 1 ? -16.584 6.224 1.242 1.00 0.00 1 MET A C 14
ATOM 21571 O O . MET A 1 1 ? -15.992 5.447 0.494 1.00 0.00 1 MET A O 14
ATOM 21587 N N . ASP A 1 2 ? -16.376 6.264 2.555 1.00 0.00 2 ASP A N 14
ATOM 21588 C CA . ASP A 1 2 ? -15.419 5.377 3.204 1.00 0.00 2 ASP A CA 14
ATOM 21589 C C . ASP A 1 2 ? -16.031 4.001 3.446 1.00 0.00 2 ASP A C 14
ATOM 21590 O O . ASP A 1 2 ? -16.566 3.728 4.520 1.00 0.00 2 ASP A O 14
ATOM 21599 N N . ARG A 1 3 ? -15.946 3.136 2.440 1.00 0.00 3 ARG A N 14
ATOM 21600 C CA . ARG A 1 3 ? -16.490 1.785 2.543 1.00 0.00 3 ARG A CA 14
ATOM 21601 C C . ARG A 1 3 ? -16.247 1.001 1.257 1.00 0.00 3 ARG A C 14
ATOM 21602 O O . ARG A 1 3 ? -15.968 -0.198 1.294 1.00 0.00 3 ARG A O 14
ATOM 21623 N N . LYS A 1 4 ? -16.357 1.684 0.121 1.00 0.00 4 LYS A N 14
ATOM 21624 C CA . LYS A 1 4 ? -16.148 1.048 -1.175 1.00 0.00 4 LYS A CA 14
ATOM 21625 C C . LYS A 1 4 ? -14.671 0.772 -1.411 1.00 0.00 4 LYS A C 14
ATOM 21626 O O . LYS A 1 4 ? -14.309 -0.207 -2.063 1.00 0.00 4 LYS A O 14
ATOM 21645 N N . VAL A 1 5 ? -13.814 1.635 -0.869 1.00 0.00 5 VAL A N 14
ATOM 21646 C CA . VAL A 1 5 ? -12.375 1.469 -1.020 1.00 0.00 5 VAL A CA 14
ATOM 21647 C C . VAL A 1 5 ? -11.961 0.065 -0.595 1.00 0.00 5 VAL A C 14
ATOM 21648 O O . VAL A 1 5 ? -11.045 -0.527 -1.165 1.00 0.00 5 VAL A O 14
ATOM 21661 N N . ALA A 1 6 ? -12.660 -0.465 0.404 1.00 0.00 6 ALA A N 14
ATOM 21662 C CA . ALA A 1 6 ? -12.387 -1.806 0.901 1.00 0.00 6 ALA A CA 14
ATOM 21663 C C . ALA A 1 6 ? -12.866 -2.854 -0.095 1.00 0.00 6 ALA A C 14
ATOM 21664 O O . ALA A 1 6 ? -12.210 -3.875 -0.303 1.00 0.00 6 ALA A O 14
ATOM 21671 N N . ARG A 1 7 ? -14.015 -2.592 -0.712 1.00 0.00 7 ARG A N 14
ATOM 21672 C CA . ARG A 1 7 ? -14.583 -3.511 -1.692 1.00 0.00 7 ARG A CA 14
ATOM 21673 C C . ARG A 1 7 ? -13.717 -3.567 -2.944 1.00 0.00 7 ARG A C 14
ATOM 21674 O O . ARG A 1 7 ? -13.565 -4.623 -3.559 1.00 0.00 7 ARG A O 14
ATOM 21695 N N . GLU A 1 8 ? -13.148 -2.425 -3.313 1.00 0.00 8 GLU A N 14
ATOM 21696 C CA . GLU A 1 8 ? -12.293 -2.346 -4.490 1.00 0.00 8 GLU A CA 14
ATOM 21697 C C . GLU A 1 8 ? -10.951 -3.015 -4.223 1.00 0.00 8 GLU A C 14
ATOM 21698 O O . GLU A 1 8 ? -10.468 -3.806 -5.033 1.00 0.00 8 GLU A O 14
ATOM 21710 N N . PHE A 1 9 ? -10.355 -2.700 -3.077 1.00 0.00 9 PHE A N 14
ATOM 21711 C CA . PHE A 1 9 ? -9.074 -3.284 -2.702 1.00 0.00 9 PHE A CA 14
ATOM 21712 C C . PHE A 1 9 ? -9.214 -4.791 -2.528 1.00 0.00 9 PHE A C 14
ATOM 21713 O O . PHE A 1 9 ? -8.338 -5.557 -2.929 1.00 0.00 9 PHE A O 14
ATOM 21730 N N . ARG A 1 10 ? -10.326 -5.207 -1.931 1.00 0.00 10 ARG A N 14
ATOM 21731 C CA . ARG A 1 10 ? -10.590 -6.622 -1.708 1.00 0.00 10 ARG A CA 14
ATOM 21732 C C . ARG A 1 10 ? -10.963 -7.310 -3.016 1.00 0.00 10 ARG A C 14
ATOM 21733 O O . ARG A 1 10 ? -10.448 -8.382 -3.334 1.00 0.00 10 ARG A O 14
ATOM 21754 N N . HIS A 1 11 ? -11.861 -6.687 -3.774 1.00 0.00 11 HIS A N 14
ATOM 21755 C CA . HIS A 1 11 ? -12.295 -7.244 -5.049 1.00 0.00 11 HIS A CA 14
ATOM 21756 C C . HIS A 1 11 ? -11.127 -7.331 -6.023 1.00 0.00 11 HIS A C 14
ATOM 21757 O O . HIS A 1 11 ? -10.993 -8.304 -6.766 1.00 0.00 11 HIS A O 14
ATOM 21772 N N . LYS A 1 12 ? -10.277 -6.307 -6.010 1.00 0.00 12 LYS A N 14
ATOM 21773 C CA . LYS A 1 12 ? -9.113 -6.273 -6.886 1.00 0.00 12 LYS A CA 14
ATOM 21774 C C . LYS A 1 12 ? -8.181 -7.438 -6.576 1.00 0.00 12 LYS A C 14
ATOM 21775 O O . LYS A 1 12 ? -7.804 -8.202 -7.464 1.00 0.00 12 LYS A O 14
ATOM 21794 N N . VAL A 1 13 ? -7.823 -7.576 -5.301 1.00 0.00 13 VAL A N 14
ATOM 21795 C CA . VAL A 1 13 ? -6.941 -8.653 -4.869 1.00 0.00 13 VAL A CA 14
ATOM 21796 C C . VAL A 1 13 ? -7.479 -10.004 -5.328 1.00 0.00 13 VAL A C 14
ATOM 21797 O O . VAL A 1 13 ? -6.721 -10.884 -5.731 1.00 0.00 13 VAL A O 14
ATOM 21810 N N . ASP A 1 14 ? -8.797 -10.155 -5.271 1.00 0.00 14 ASP A N 14
ATOM 21811 C CA . ASP A 1 14 ? -9.440 -11.391 -5.688 1.00 0.00 14 ASP A CA 14
ATOM 21812 C C . ASP A 1 14 ? -9.425 -11.533 -7.209 1.00 0.00 14 ASP A C 14
ATOM 21813 O O . ASP A 1 14 ? -9.432 -12.644 -7.737 1.00 0.00 14 ASP A O 14
ATOM 21822 N N . PHE A 1 15 ? -9.404 -10.400 -7.909 1.00 0.00 15 PHE A N 14
ATOM 21823 C CA . PHE A 1 15 ? -9.389 -10.402 -9.366 1.00 0.00 15 PHE A CA 14
ATOM 21824 C C . PHE A 1 15 ? -8.056 -10.914 -9.894 1.00 0.00 15 PHE A C 14
ATOM 21825 O O . PHE A 1 15 ? -7.987 -11.514 -10.968 1.00 0.00 15 PHE A O 14
ATOM 21842 N N . LEU A 1 16 ? -6.997 -10.659 -9.135 1.00 0.00 16 LEU A N 14
ATOM 21843 C CA . LEU A 1 16 ? -5.657 -11.079 -9.525 1.00 0.00 16 LEU A CA 14
ATOM 21844 C C . LEU A 1 16 ? -5.313 -12.442 -8.935 1.00 0.00 16 LEU A C 14
ATOM 21845 O O . LEU A 1 16 ? -4.836 -13.332 -9.637 1.00 0.00 16 LEU A O 14
ATOM 21861 N N . ILE A 1 17 ? -5.561 -12.594 -7.641 1.00 0.00 17 ILE A N 14
ATOM 21862 C CA . ILE A 1 17 ? -5.281 -13.843 -6.948 1.00 0.00 17 ILE A CA 14
ATOM 21863 C C . ILE A 1 17 ? -6.480 -14.770 -6.991 1.00 0.00 17 ILE A C 14
ATOM 21864 O O . ILE A 1 17 ? -6.388 -15.904 -7.458 1.00 0.00 17 ILE A O 14
ATOM 21880 N N . GLU A 1 18 ? -7.597 -14.289 -6.470 1.00 0.00 18 GLU A N 14
ATOM 21881 C CA . GLU A 1 18 ? -8.813 -15.081 -6.413 1.00 0.00 18 GLU A CA 14
ATOM 21882 C C . GLU A 1 18 ? -8.664 -16.190 -5.389 1.00 0.00 18 GLU A C 14
ATOM 21883 O O . GLU A 1 18 ? -9.568 -16.995 -5.167 1.00 0.00 18 GLU A O 14
ATOM 21895 N N . ASN A 1 19 ? -7.507 -16.201 -4.772 1.00 0.00 19 ASN A N 14
ATOM 21896 C CA . ASN A 1 19 ? -7.176 -17.185 -3.748 1.00 0.00 19 ASN A CA 14
ATOM 21897 C C . ASN A 1 19 ? -7.448 -16.621 -2.358 1.00 0.00 19 ASN A C 14
ATOM 21898 O O . ASN A 1 19 ? -7.705 -15.428 -2.205 1.00 0.00 19 ASN A O 14
ATOM 21909 N N . ASP A 1 20 ? -7.398 -17.485 -1.351 1.00 0.00 20 ASP A N 14
ATOM 21910 C CA . ASP A 1 20 ? -7.645 -17.065 0.024 1.00 0.00 20 ASP A CA 14
ATOM 21911 C C . ASP A 1 20 ? -6.344 -16.958 0.812 1.00 0.00 20 ASP A C 14
ATOM 21912 O O . ASP A 1 20 ? -6.109 -15.971 1.510 1.00 0.00 20 ASP A O 14
ATOM 21921 N N . ALA A 1 21 ? -5.505 -17.981 0.703 1.00 0.00 21 ALA A N 14
ATOM 21922 C CA . ALA A 1 21 ? -4.232 -18.000 1.414 1.00 0.00 21 ALA A CA 14
ATOM 21923 C C . ALA A 1 21 ? -3.366 -16.804 1.036 1.00 0.00 21 ALA A C 14
ATOM 21924 O O . ALA A 1 21 ? -2.670 -16.238 1.879 1.00 0.00 21 ALA A O 14
ATOM 21931 N N . GLU A 1 22 ? -3.410 -16.426 -0.235 1.00 0.00 22 GLU A N 14
ATOM 21932 C CA . GLU A 1 22 ? -2.623 -15.298 -0.722 1.00 0.00 22 GLU A CA 14
ATOM 21933 C C . GLU A 1 22 ? -3.147 -13.981 -0.157 1.00 0.00 22 GLU A C 14
ATOM 21934 O O . GLU A 1 22 ? -2.374 -13.160 0.335 1.00 0.00 22 GLU A O 14
ATOM 21946 N N . LYS A 1 23 ? -4.461 -13.787 -0.217 1.00 0.00 23 LYS A N 14
ATOM 21947 C CA . LYS A 1 23 ? -5.064 -12.569 0.309 1.00 0.00 23 LYS A CA 14
ATOM 21948 C C . LYS A 1 23 ? -4.902 -12.522 1.817 1.00 0.00 23 LYS A C 14
ATOM 21949 O O . LYS A 1 23 ? -4.806 -11.448 2.407 1.00 0.00 23 LYS A O 14
ATOM 21968 N N . ASP A 1 24 ? -4.851 -13.697 2.436 1.00 0.00 24 ASP A N 14
ATOM 21969 C CA . ASP A 1 24 ? -4.675 -13.783 3.876 1.00 0.00 24 ASP A CA 14
ATOM 21970 C C . ASP A 1 24 ? -3.329 -13.183 4.264 1.00 0.00 24 ASP A C 14
ATOM 21971 O O . ASP A 1 24 ? -3.246 -12.342 5.159 1.00 0.00 24 ASP A O 14
ATOM 21980 N N . TYR A 1 25 ? -2.277 -13.612 3.570 1.00 0.00 25 TYR A N 14
ATOM 21981 C CA . TYR A 1 25 ? -0.936 -13.102 3.831 1.00 0.00 25 TYR A CA 14
ATOM 21982 C C . TYR A 1 25 ? -0.841 -11.637 3.443 1.00 0.00 25 TYR A C 14
ATOM 21983 O O . TYR A 1 25 ? -0.350 -10.815 4.217 1.00 0.00 25 TYR A O 14
ATOM 22001 N N . LEU A 1 26 ? -1.333 -11.301 2.255 1.00 0.00 26 LEU A N 14
ATOM 22002 C CA . LEU A 1 26 ? -1.312 -9.916 1.809 1.00 0.00 26 LEU A CA 14
ATOM 22003 C C . LEU A 1 26 ? -2.053 -9.071 2.825 1.00 0.00 26 LEU A C 14
ATOM 22004 O O . LEU A 1 26 ? -1.622 -7.971 3.172 1.00 0.00 26 LEU A O 14
ATOM 22020 N N . TYR A 1 27 ? -3.147 -9.622 3.339 1.00 0.00 27 TYR A N 14
ATOM 22021 C CA . TYR A 1 27 ? -3.916 -8.940 4.365 1.00 0.00 27 TYR A CA 14
ATOM 22022 C C . TYR A 1 27 ? -3.030 -8.744 5.587 1.00 0.00 27 TYR A C 14
ATOM 22023 O O . TYR A 1 27 ? -3.128 -7.735 6.287 1.00 0.00 27 TYR A O 14
ATOM 22041 N N . ASP A 1 28 ? -2.140 -9.713 5.823 1.00 0.00 28 ASP A N 14
ATOM 22042 C CA . ASP A 1 28 ? -1.214 -9.640 6.941 1.00 0.00 28 ASP A CA 14
ATOM 22043 C C . ASP A 1 28 ? -0.144 -8.591 6.666 1.00 0.00 28 ASP A C 14
ATOM 22044 O O . ASP A 1 28 ? 0.301 -7.890 7.577 1.00 0.00 28 ASP A O 14
ATOM 22053 N N . VAL A 1 29 ? 0.263 -8.477 5.401 1.00 0.00 29 VAL A N 14
ATOM 22054 C CA . VAL A 1 29 ? 1.275 -7.502 5.020 1.00 0.00 29 VAL A CA 14
ATOM 22055 C C . VAL A 1 29 ? 0.775 -6.085 5.273 1.00 0.00 29 VAL A C 14
ATOM 22056 O O . VAL A 1 29 ? 1.486 -5.257 5.843 1.00 0.00 29 VAL A O 14
ATOM 22069 N N . LEU A 1 30 ? -0.459 -5.818 4.862 1.00 0.00 30 LEU A N 14
ATOM 22070 C CA . LEU A 1 30 ? -1.057 -4.505 5.061 1.00 0.00 30 LEU A CA 14
ATOM 22071 C C . LEU A 1 30 ? -1.189 -4.214 6.550 1.00 0.00 30 LEU A C 14
ATOM 22072 O O . LEU A 1 30 ? -0.924 -3.099 7.007 1.00 0.00 30 LEU A O 14
ATOM 22088 N N . ARG A 1 31 ? -1.588 -5.233 7.305 1.00 0.00 31 ARG A N 14
ATOM 22089 C CA . ARG A 1 31 ? -1.744 -5.101 8.748 1.00 0.00 31 ARG A CA 14
ATOM 22090 C C . ARG A 1 31 ? -0.451 -4.598 9.376 1.00 0.00 31 ARG A C 14
ATOM 22091 O O . ARG A 1 31 ? -0.469 -3.757 10.276 1.00 0.00 31 ARG A O 14
ATOM 22112 N N . MET A 1 32 ? 0.674 -5.111 8.886 1.00 0.00 32 MET A N 14
ATOM 22113 C CA . MET A 1 32 ? 1.978 -4.705 9.391 1.00 0.00 32 MET A CA 14
ATOM 22114 C C . MET A 1 32 ? 2.243 -3.239 9.058 1.00 0.00 32 MET A C 14
ATOM 22115 O O . MET A 1 32 ? 2.625 -2.455 9.924 1.00 0.00 32 MET A O 14
ATOM 22129 N N . TYR A 1 33 ? 2.029 -2.877 7.795 1.00 0.00 33 TYR A N 14
ATOM 22130 C CA . TYR A 1 33 ? 2.238 -1.506 7.346 1.00 0.00 33 TYR A CA 14
ATOM 22131 C C . TYR A 1 33 ? 1.410 -0.528 8.175 1.00 0.00 33 TYR A C 14
ATOM 22132 O O . TYR A 1 33 ? 1.748 0.648 8.288 1.00 0.00 33 TYR A O 14
ATOM 22150 N N . HIS A 1 34 ? 0.319 -1.015 8.754 1.00 0.00 34 HIS A N 14
ATOM 22151 C CA . HIS A 1 34 ? -0.544 -0.171 9.568 1.00 0.00 34 HIS A CA 14
ATOM 22152 C C . HIS A 1 34 ? 0.099 0.134 10.918 1.00 0.00 34 HIS A C 14
ATOM 22153 O O . HIS A 1 34 ? 0.116 1.282 11.364 1.00 0.00 34 HIS A O 14
ATOM 22168 N N . GLN A 1 35 ? 0.609 -0.903 11.575 1.00 0.00 35 GLN A N 14
ATOM 22169 C CA . GLN A 1 35 ? 1.234 -0.752 12.886 1.00 0.00 35 GLN A CA 14
ATOM 22170 C C . GLN A 1 35 ? 2.656 -0.202 12.798 1.00 0.00 35 GLN A C 14
ATOM 22171 O O . GLN A 1 35 ? 2.951 0.869 13.332 1.00 0.00 35 GLN A O 14
ATOM 22185 N N . THR A 1 36 ? 3.538 -0.951 12.150 1.00 0.00 36 THR A N 14
ATOM 22186 C CA . THR A 1 36 ? 4.940 -0.554 12.024 1.00 0.00 36 THR A CA 14
ATOM 22187 C C . THR A 1 36 ? 5.145 0.529 10.967 1.00 0.00 36 THR A C 14
ATOM 22188 O O . THR A 1 36 ? 6.051 1.354 11.086 1.00 0.00 36 THR A O 14
ATOM 22199 N N . MET A 1 37 ? 4.314 0.523 9.931 1.00 0.00 37 MET A N 14
ATOM 22200 C CA . MET A 1 37 ? 4.429 1.509 8.860 1.00 0.00 37 MET A CA 14
ATOM 22201 C C . MET A 1 37 ? 5.756 1.357 8.123 1.00 0.00 37 MET A C 14
ATOM 22202 O O . MET A 1 37 ? 6.483 2.329 7.919 1.00 0.00 37 MET A O 14
ATOM 22216 N N . ASP A 1 38 ? 6.064 0.126 7.726 1.00 0.00 38 ASP A N 14
ATOM 22217 C CA . ASP A 1 38 ? 7.300 -0.163 7.010 1.00 0.00 38 ASP A CA 14
ATOM 22218 C C . ASP A 1 38 ? 7.026 -0.420 5.532 1.00 0.00 38 ASP A C 14
ATOM 22219 O O . ASP A 1 38 ? 6.460 -1.449 5.163 1.00 0.00 38 ASP A O 14
ATOM 22228 N N . VAL A 1 39 ? 7.433 0.525 4.693 1.00 0.00 39 VAL A N 14
ATOM 22229 C CA . VAL A 1 39 ? 7.235 0.409 3.250 1.00 0.00 39 VAL A CA 14
ATOM 22230 C C . VAL A 1 39 ? 8.204 -0.595 2.636 1.00 0.00 39 VAL A C 14
ATOM 22231 O O . VAL A 1 39 ? 7.914 -1.202 1.603 1.00 0.00 39 VAL A O 14
ATOM 22244 N N . ALA A 1 40 ? 9.352 -0.765 3.277 1.00 0.00 40 ALA A N 14
ATOM 22245 C CA . ALA A 1 40 ? 10.362 -1.694 2.798 1.00 0.00 40 ALA A CA 14
ATOM 22246 C C . ALA A 1 40 ? 9.893 -3.126 2.976 1.00 0.00 40 ALA A C 14
ATOM 22247 O O . ALA A 1 40 ? 10.250 -4.010 2.198 1.00 0.00 40 ALA A O 14
ATOM 22254 N N . VAL A 1 41 ? 9.081 -3.346 4.003 1.00 0.00 41 VAL A N 14
ATOM 22255 C CA . VAL A 1 41 ? 8.557 -4.670 4.275 1.00 0.00 41 VAL A CA 14
ATOM 22256 C C . VAL A 1 41 ? 7.391 -4.990 3.344 1.00 0.00 41 VAL A C 14
ATOM 22257 O O . VAL A 1 41 ? 7.311 -6.084 2.785 1.00 0.00 41 VAL A O 14
ATOM 22270 N N . LEU A 1 42 ? 6.493 -4.023 3.179 1.00 0.00 42 LEU A N 14
ATOM 22271 C CA . LEU A 1 42 ? 5.333 -4.193 2.312 1.00 0.00 42 LEU A CA 14
ATOM 22272 C C . LEU A 1 42 ? 5.768 -4.568 0.896 1.00 0.00 42 LEU A C 14
ATOM 22273 O O . LEU A 1 42 ? 5.177 -5.447 0.269 1.00 0.00 42 LEU A O 14
ATOM 22289 N N . VAL A 1 43 ? 6.803 -3.895 0.402 1.00 0.00 43 VAL A N 14
ATOM 22290 C CA . VAL A 1 43 ? 7.316 -4.161 -0.937 1.00 0.00 43 VAL A CA 14
ATOM 22291 C C . VAL A 1 43 ? 7.871 -5.578 -1.039 1.00 0.00 43 VAL A C 14
ATOM 22292 O O . VAL A 1 43 ? 7.529 -6.324 -1.957 1.00 0.00 43 VAL A O 14
ATOM 22305 N N . GLY A 1 44 ? 8.727 -5.945 -0.090 1.00 0.00 44 GLY A N 14
ATOM 22306 C CA . GLY A 1 44 ? 9.314 -7.274 -0.093 1.00 0.00 44 GLY A CA 14
ATOM 22307 C C . GLY A 1 44 ? 8.264 -8.364 -0.138 1.00 0.00 44 GLY A C 14
ATOM 22308 O O . GLY A 1 44 ? 8.304 -9.242 -1.002 1.00 0.00 44 GLY A O 14
ATOM 22312 N N . ASP A 1 45 ? 7.314 -8.303 0.788 1.00 0.00 45 ASP A N 14
ATOM 22313 C CA . ASP A 1 45 ? 6.242 -9.288 0.846 1.00 0.00 45 ASP A CA 14
ATOM 22314 C C . ASP A 1 45 ? 5.431 -9.268 -0.444 1.00 0.00 45 ASP A C 14
ATOM 22315 O O . ASP A 1 45 ? 5.087 -10.317 -0.992 1.00 0.00 45 ASP A O 14
ATOM 22324 N N . LEU A 1 46 ? 5.135 -8.064 -0.930 1.00 0.00 46 LEU A N 14
ATOM 22325 C CA . LEU A 1 46 ? 4.371 -7.907 -2.161 1.00 0.00 46 LEU A CA 14
ATOM 22326 C C . LEU A 1 46 ? 5.004 -8.717 -3.289 1.00 0.00 46 LEU A C 14
ATOM 22327 O O . LEU A 1 46 ? 4.305 -9.274 -4.133 1.00 0.00 46 LEU A O 14
ATOM 22343 N N . LYS A 1 47 ? 6.332 -8.786 -3.288 1.00 0.00 47 LYS A N 14
ATOM 22344 C CA . LYS A 1 47 ? 7.056 -9.538 -4.305 1.00 0.00 47 LYS A CA 14
ATOM 22345 C C . LYS A 1 47 ? 6.853 -11.035 -4.101 1.00 0.00 47 LYS A C 14
ATOM 22346 O O . LYS A 1 47 ? 6.492 -11.760 -5.032 1.00 0.00 47 LYS A O 14
ATOM 22365 N N . LEU A 1 48 ? 7.078 -11.494 -2.871 1.00 0.00 48 LEU A N 14
ATOM 22366 C CA . LEU A 1 48 ? 6.912 -12.905 -2.539 1.00 0.00 48 LEU A CA 14
ATOM 22367 C C . LEU A 1 48 ? 5.541 -13.403 -2.982 1.00 0.00 48 LEU A C 14
ATOM 22368 O O . LEU A 1 48 ? 5.361 -14.588 -3.266 1.00 0.00 48 LEU A O 14
ATOM 22384 N N . VAL A 1 49 ? 4.580 -12.486 -3.050 1.00 0.00 49 VAL A N 14
ATOM 22385 C CA . VAL A 1 49 ? 3.228 -12.826 -3.473 1.00 0.00 49 VAL A CA 14
ATOM 22386 C C . VAL A 1 49 ? 3.011 -12.431 -4.930 1.00 0.00 49 VAL A C 14
ATOM 22387 O O . VAL A 1 49 ? 2.202 -13.036 -5.634 1.00 0.00 49 VAL A O 14
ATOM 22400 N N . ILE A 1 50 ? 3.742 -11.413 -5.373 1.00 0.00 50 ILE A N 14
ATOM 22401 C CA . ILE A 1 50 ? 3.637 -10.931 -6.744 1.00 0.00 50 ILE A CA 14
ATOM 22402 C C . ILE A 1 50 ? 4.824 -11.398 -7.583 1.00 0.00 50 ILE A C 14
ATOM 22403 O O . ILE A 1 50 ? 5.181 -10.776 -8.584 1.00 0.00 50 ILE A O 14
ATOM 22419 N N . ASN A 1 51 ? 5.430 -12.502 -7.168 1.00 0.00 51 ASN A N 14
ATOM 22420 C CA . ASN A 1 51 ? 6.573 -13.067 -7.880 1.00 0.00 51 ASN A CA 14
ATOM 22421 C C . ASN A 1 51 ? 6.304 -13.134 -9.383 1.00 0.00 51 ASN A C 14
ATOM 22422 O O . ASN A 1 51 ? 7.229 -13.067 -10.193 1.00 0.00 51 ASN A O 14
ATOM 22433 N N . GLU A 1 52 ? 5.031 -13.260 -9.747 1.00 0.00 52 GLU A N 14
ATOM 22434 C CA . GLU A 1 52 ? 4.639 -13.329 -11.150 1.00 0.00 52 GLU A CA 14
ATOM 22435 C C . GLU A 1 52 ? 4.148 -11.968 -11.641 1.00 0.00 52 GLU A C 14
ATOM 22436 O O . GLU A 1 52 ? 3.706 -11.137 -10.847 1.00 0.00 52 GLU A O 14
ATOM 22448 N N . PRO A 1 53 ? 4.223 -11.721 -12.959 1.00 0.00 53 PRO A N 14
ATOM 22449 C CA . PRO A 1 53 ? 3.788 -10.452 -13.551 1.00 0.00 53 PRO A CA 14
ATOM 22450 C C . PRO A 1 53 ? 2.275 -10.259 -13.492 1.00 0.00 53 PRO A C 14
ATOM 22451 O O . PRO A 1 53 ? 1.783 -9.133 -13.551 1.00 0.00 53 PRO A O 14
ATOM 22462 N N . SER A 1 54 ? 1.543 -11.362 -13.380 1.00 0.00 54 SER A N 14
ATOM 22463 C CA . SER A 1 54 ? 0.086 -11.308 -13.319 1.00 0.00 54 SER A CA 14
ATOM 22464 C C . SER A 1 54 ? -0.385 -10.512 -12.104 1.00 0.00 54 SER A C 14
ATOM 22465 O O . SER A 1 54 ? -1.391 -9.806 -12.165 1.00 0.00 54 SER A O 14
ATOM 22473 N N . ARG A 1 55 ? 0.346 -10.636 -11.000 1.00 0.00 55 ARG A N 14
ATOM 22474 C CA . ARG A 1 55 ? -0.001 -9.932 -9.769 1.00 0.00 55 ARG A CA 14
ATOM 22475 C C . ARG A 1 55 ? 0.627 -8.538 -9.718 1.00 0.00 55 ARG A C 14
ATOM 22476 O O . ARG A 1 55 ? 0.667 -7.907 -8.663 1.00 0.00 55 ARG A O 14
ATOM 22497 N N . LEU A 1 56 ? 1.119 -8.060 -10.859 1.00 0.00 56 LEU A N 14
ATOM 22498 C CA . LEU A 1 56 ? 1.743 -6.743 -10.936 1.00 0.00 56 LEU A CA 14
ATOM 22499 C C . LEU A 1 56 ? 0.796 -5.637 -10.460 1.00 0.00 56 LEU A C 14
ATOM 22500 O O . LEU A 1 56 ? 1.192 -4.765 -9.686 1.00 0.00 56 LEU A O 14
ATOM 22516 N N . PRO A 1 57 ? -0.469 -5.647 -10.926 1.00 0.00 57 PRO A N 14
ATOM 22517 C CA . PRO A 1 57 ? -1.463 -4.632 -10.554 1.00 0.00 57 PRO A CA 14
ATOM 22518 C C . PRO A 1 57 ? -1.465 -4.296 -9.064 1.00 0.00 57 PRO A C 14
ATOM 22519 O O . PRO A 1 57 ? -1.864 -3.198 -8.672 1.00 0.00 57 PRO A O 14
ATOM 22530 N N . LEU A 1 58 ? -1.027 -5.236 -8.231 1.00 0.00 58 LEU A N 14
ATOM 22531 C CA . LEU A 1 58 ? -0.992 -5.018 -6.786 1.00 0.00 58 LEU A CA 14
ATOM 22532 C C . LEU A 1 58 ? -0.223 -3.746 -6.436 1.00 0.00 58 LEU A C 14
ATOM 22533 O O . LEU A 1 58 ? -0.696 -2.922 -5.653 1.00 0.00 58 LEU A O 14
ATOM 22549 N N . PHE A 1 59 ? 0.961 -3.591 -7.016 1.00 0.00 59 PHE A N 14
ATOM 22550 C CA . PHE A 1 59 ? 1.792 -2.417 -6.759 1.00 0.00 59 PHE A CA 14
ATOM 22551 C C . PHE A 1 59 ? 1.010 -1.128 -6.996 1.00 0.00 59 PHE A C 14
ATOM 22552 O O . PHE A 1 59 ? 0.980 -0.238 -6.140 1.00 0.00 59 PHE A O 14
ATOM 22569 N N . ASP A 1 60 ? 0.372 -1.035 -8.157 1.00 0.00 60 ASP A N 14
ATOM 22570 C CA . ASP A 1 60 ? -0.414 0.142 -8.504 1.00 0.00 60 ASP A CA 14
ATOM 22571 C C . ASP A 1 60 ? -1.724 0.159 -7.728 1.00 0.00 60 ASP A C 14
ATOM 22572 O O . ASP A 1 60 ? -2.317 1.211 -7.513 1.00 0.00 60 ASP A O 14
ATOM 22581 N N . ALA A 1 61 ? -2.171 -1.020 -7.317 1.00 0.00 61 ALA A N 14
ATOM 22582 C CA . ALA A 1 61 ? -3.409 -1.154 -6.563 1.00 0.00 61 ALA A CA 14
ATOM 22583 C C . ALA A 1 61 ? -3.286 -0.542 -5.167 1.00 0.00 61 ALA A C 14
ATOM 22584 O O . ALA A 1 61 ? -4.145 0.228 -4.737 1.00 0.00 61 ALA A O 14
ATOM 22591 N N . ILE A 1 62 ? -2.220 -0.911 -4.459 1.00 0.00 62 ILE A N 14
ATOM 22592 C CA . ILE A 1 62 ? -1.984 -0.427 -3.100 1.00 0.00 62 ILE A CA 14
ATOM 22593 C C . ILE A 1 62 ? -1.498 1.022 -3.066 1.00 0.00 62 ILE A C 14
ATOM 22594 O O . ILE A 1 62 ? -1.824 1.768 -2.143 1.00 0.00 62 ILE A O 14
ATOM 22610 N N . ARG A 1 63 ? -0.701 1.409 -4.054 1.00 0.00 63 ARG A N 14
ATOM 22611 C CA . ARG A 1 63 ? -0.148 2.765 -4.114 1.00 0.00 63 ARG A CA 14
ATOM 22612 C C . ARG A 1 63 ? -1.186 3.840 -3.767 1.00 0.00 63 ARG A C 14
ATOM 22613 O O . ARG A 1 63 ? -0.951 4.675 -2.894 1.00 0.00 63 ARG A O 14
ATOM 22634 N N . PRO A 1 64 ? -2.341 3.846 -4.454 1.00 0.00 64 PRO A N 14
ATOM 22635 C CA . PRO A 1 64 ? -3.399 4.834 -4.221 1.00 0.00 64 PRO A CA 14
ATOM 22636 C C . PRO A 1 64 ? -3.647 5.121 -2.741 1.00 0.00 64 PRO A C 14
ATOM 22637 O O . PRO A 1 64 ? -3.616 6.275 -2.315 1.00 0.00 64 PRO A O 14
ATOM 22648 N N . LEU A 1 65 ? -3.890 4.074 -1.960 1.00 0.00 65 LEU A N 14
ATOM 22649 C CA . LEU A 1 65 ? -4.136 4.238 -0.530 1.00 0.00 65 LEU A CA 14
ATOM 22650 C C . LEU A 1 65 ? -2.843 4.555 0.215 1.00 0.00 65 LEU A C 14
ATOM 22651 O O . LEU A 1 65 ? -2.862 5.185 1.271 1.00 0.00 65 LEU A O 14
ATOM 22667 N N . ILE A 1 66 ? -1.721 4.115 -0.344 1.00 0.00 66 ILE A N 14
ATOM 22668 C CA . ILE A 1 66 ? -0.418 4.352 0.267 1.00 0.00 66 ILE A CA 14
ATOM 22669 C C . ILE A 1 66 ? -0.064 5.841 0.243 1.00 0.00 66 ILE A C 14
ATOM 22670 O O . ILE A 1 66 ? -0.154 6.489 -0.799 1.00 0.00 66 ILE A O 14
ATOM 22686 N N . PRO A 1 67 ? 0.352 6.405 1.397 1.00 0.00 67 PRO A N 14
ATOM 22687 C CA . PRO A 1 67 ? 0.726 7.815 1.507 1.00 0.00 67 PRO A CA 14
ATOM 22688 C C . PRO A 1 67 ? 1.514 8.309 0.315 1.00 0.00 67 PRO A C 14
ATOM 22689 O O . PRO A 1 67 ? 2.389 7.627 -0.218 1.00 0.00 67 PRO A O 14
ATOM 22700 N N . LEU A 1 68 ? 1.166 9.513 -0.083 1.00 0.00 68 LEU A N 14
ATOM 22701 C CA . LEU A 1 68 ? 1.779 10.183 -1.201 1.00 0.00 68 LEU A CA 14
ATOM 22702 C C . LEU A 1 68 ? 3.304 10.158 -1.106 1.00 0.00 68 LEU A C 14
ATOM 22703 O O . LEU A 1 68 ? 3.989 9.860 -2.085 1.00 0.00 68 LEU A O 14
ATOM 22719 N N . LYS A 1 69 ? 3.830 10.460 0.076 1.00 0.00 69 LYS A N 14
ATOM 22720 C CA . LYS A 1 69 ? 5.273 10.454 0.282 1.00 0.00 69 LYS A CA 14
ATOM 22721 C C . LYS A 1 69 ? 5.813 9.030 0.184 1.00 0.00 69 LYS A C 14
ATOM 22722 O O . LYS A 1 69 ? 6.856 8.784 -0.429 1.00 0.00 69 LYS A O 14
ATOM 22741 N N . HIS A 1 70 ? 5.085 8.093 0.785 1.00 0.00 70 HIS A N 14
ATOM 22742 C CA . HIS A 1 70 ? 5.475 6.691 0.758 1.00 0.00 70 HIS A CA 14
ATOM 22743 C C . HIS A 1 70 ? 5.363 6.134 -0.654 1.00 0.00 70 HIS A C 14
ATOM 22744 O O . HIS A 1 70 ? 6.070 5.197 -1.018 1.00 0.00 70 HIS A O 14
ATOM 22759 N N . GLN A 1 71 ? 4.477 6.724 -1.455 1.00 0.00 71 GLN A N 14
ATOM 22760 C CA . GLN A 1 71 ? 4.289 6.288 -2.833 1.00 0.00 71 GLN A CA 14
ATOM 22761 C C . GLN A 1 71 ? 5.576 6.494 -3.620 1.00 0.00 71 GLN A C 14
ATOM 22762 O O . GLN A 1 71 ? 6.033 5.601 -4.335 1.00 0.00 71 GLN A O 14
ATOM 22776 N N . VAL A 1 72 ? 6.168 7.675 -3.468 1.00 0.00 72 VAL A N 14
ATOM 22777 C CA . VAL A 1 72 ? 7.415 7.995 -4.148 1.00 0.00 72 VAL A CA 14
ATOM 22778 C C . VAL A 1 72 ? 8.514 7.050 -3.688 1.00 0.00 72 VAL A C 14
ATOM 22779 O O . VAL A 1 72 ? 9.139 6.368 -4.499 1.00 0.00 72 VAL A O 14
ATOM 22792 N N . GLU A 1 73 ? 8.734 7.002 -2.374 1.00 0.00 73 GLU A N 14
ATOM 22793 C CA . GLU A 1 73 ? 9.749 6.121 -1.811 1.00 0.00 73 GLU A CA 14
ATOM 22794 C C . GLU A 1 73 ? 9.447 4.682 -2.196 1.00 0.00 73 GLU A C 14
ATOM 22795 O O . GLU A 1 73 ? 10.355 3.891 -2.455 1.00 0.00 73 GLU A O 14
ATOM 22807 N N . TYR A 1 74 ? 8.160 4.361 -2.269 1.00 0.00 74 TYR A N 14
ATOM 22808 C CA . TYR A 1 74 ? 7.732 3.030 -2.668 1.00 0.00 74 TYR A CA 14
ATOM 22809 C C . TYR A 1 74 ? 8.251 2.749 -4.070 1.00 0.00 74 TYR A C 14
ATOM 22810 O O . TYR A 1 74 ? 8.597 1.616 -4.406 1.00 0.00 74 TYR A O 14
ATOM 22828 N N . ASP A 1 75 ? 8.320 3.807 -4.878 1.00 0.00 75 ASP A N 14
ATOM 22829 C CA . ASP A 1 75 ? 8.818 3.695 -6.238 1.00 0.00 75 ASP A CA 14
ATOM 22830 C C . ASP A 1 75 ? 10.329 3.493 -6.230 1.00 0.00 75 ASP A C 14
ATOM 22831 O O . ASP A 1 75 ? 10.867 2.719 -7.020 1.00 0.00 75 ASP A O 14
ATOM 22840 N N . GLN A 1 76 ? 11.010 4.194 -5.326 1.00 0.00 76 GLN A N 14
ATOM 22841 C CA . GLN A 1 76 ? 12.459 4.085 -5.209 1.00 0.00 76 GLN A CA 14
ATOM 22842 C C . GLN A 1 76 ? 12.873 2.694 -4.730 1.00 0.00 76 GLN A C 14
ATOM 22843 O O . GLN A 1 76 ? 13.996 2.254 -4.974 1.00 0.00 76 GLN A O 14
ATOM 22857 N N . LEU A 1 77 ? 11.966 2.014 -4.033 1.00 0.00 77 LEU A N 14
ATOM 22858 C CA . LEU A 1 77 ? 12.246 0.682 -3.503 1.00 0.00 77 LEU A CA 14
ATOM 22859 C C . LEU A 1 77 ? 11.882 -0.415 -4.503 1.00 0.00 77 LEU A C 14
ATOM 22860 O O . LEU A 1 77 ? 12.499 -1.480 -4.513 1.00 0.00 77 LEU A O 14
ATOM 22876 N N . THR A 1 78 ? 10.874 -0.157 -5.332 1.00 0.00 78 THR A N 14
ATOM 22877 C CA . THR A 1 78 ? 10.428 -1.135 -6.324 1.00 0.00 78 THR A CA 14
ATOM 22878 C C . THR A 1 78 ? 11.607 -1.761 -7.067 1.00 0.00 78 THR A C 14
ATOM 22879 O O . THR A 1 78 ? 11.792 -2.979 -7.048 1.00 0.00 78 THR A O 14
ATOM 22890 N N . PRO A 1 79 ? 12.420 -0.930 -7.733 1.00 0.00 79 PRO A N 14
ATOM 22891 C CA . PRO A 1 79 ? 13.586 -1.393 -8.487 1.00 0.00 79 PRO A CA 14
ATOM 22892 C C . PRO A 1 79 ? 14.749 -1.776 -7.578 1.00 0.00 79 PRO A C 14
ATOM 22893 O O . PRO A 1 79 ? 14.608 -1.818 -6.356 1.00 0.00 79 PRO A O 14
ATOM 22904 N N . ARG A 1 80 ? 15.899 -2.057 -8.183 1.00 0.00 80 ARG A N 14
ATOM 22905 C CA . ARG A 1 80 ? 17.087 -2.438 -7.428 1.00 0.00 80 ARG A CA 14
ATOM 22906 C C . ARG A 1 80 ? 17.755 -1.216 -6.808 1.00 0.00 80 ARG A C 14
ATOM 22907 O O . ARG A 1 80 ? 18.027 -0.229 -7.494 1.00 0.00 80 ARG A O 14
ATOM 22928 N N . ASP B 2 1 ? -6.690 13.071 1.736 1.00 0.00 100 ASP B N 14
ATOM 22929 C CA . ASP B 2 1 ? -7.245 12.262 2.821 1.00 0.00 100 ASP B CA 14
ATOM 22930 C C . ASP B 2 1 ? -6.328 11.081 3.135 1.00 0.00 100 ASP B C 14
ATOM 22931 O O . ASP B 2 1 ? -6.746 9.923 3.086 1.00 0.00 100 ASP B O 14
ATOM 22940 N N . ASP B 2 2 ? -5.074 11.381 3.457 1.00 0.00 101 ASP B N 14
ATOM 22941 C CA . ASP B 2 2 ? -4.100 10.344 3.778 1.00 0.00 101 ASP B CA 14
ATOM 22942 C C . ASP B 2 2 ? -4.345 9.779 5.174 1.00 0.00 101 ASP B C 14
ATOM 22943 O O . ASP B 2 2 ? -4.988 10.416 6.008 1.00 0.00 101 ASP B O 14
ATOM 22952 N N . ASP B 2 3 ? -3.830 8.578 5.420 1.00 0.00 102 ASP B N 14
ATOM 22953 C CA . ASP B 2 3 ? -3.992 7.926 6.714 1.00 0.00 102 ASP B CA 14
ATOM 22954 C C . ASP B 2 3 ? -5.471 7.728 7.040 1.00 0.00 102 ASP B C 14
ATOM 22955 O O . ASP B 2 3 ? -5.909 7.970 8.164 1.00 0.00 102 ASP B O 14
ATOM 22964 N N . ARG B 2 4 ? -6.236 7.289 6.044 1.00 0.00 103 ARG B N 14
ATOM 22965 C CA . ARG B 2 4 ? -7.664 7.060 6.223 1.00 0.00 103 ARG B CA 14
ATOM 22966 C C . ARG B 2 4 ? -8.133 5.852 5.416 1.00 0.00 103 ARG B C 14
ATOM 22967 O O . ARG B 2 4 ? -8.875 5.009 5.918 1.00 0.00 103 ARG B O 14
ATOM 22988 N N . TYR B 2 5 ? -7.695 5.777 4.165 1.00 0.00 104 TYR B N 14
ATOM 22989 C CA . TYR B 2 5 ? -8.071 4.673 3.289 1.00 0.00 104 TYR B CA 14
ATOM 22990 C C . TYR B 2 5 ? -7.414 3.370 3.736 1.00 0.00 104 TYR B C 14
ATOM 22991 O O . TYR B 2 5 ? -7.970 2.287 3.554 1.00 0.00 104 TYR B O 14
ATOM 23009 N N . LEU B 2 6 ? -6.224 3.483 4.322 1.00 0.00 105 LEU B N 14
ATOM 23010 C CA . LEU B 2 6 ? -5.491 2.313 4.792 1.00 0.00 105 LEU B CA 14
ATOM 23011 C C . LEU B 2 6 ? -6.231 1.629 5.938 1.00 0.00 105 LEU B C 14
ATOM 23012 O O . LEU B 2 6 ? -6.479 0.424 5.899 1.00 0.00 105 LEU B O 14
ATOM 23028 N N . ARG B 2 7 ? -6.583 2.407 6.958 1.00 0.00 106 ARG B N 14
ATOM 23029 C CA . ARG B 2 7 ? -7.296 1.877 8.113 1.00 0.00 106 ARG B CA 14
ATOM 23030 C C . ARG B 2 7 ? -8.725 1.495 7.741 1.00 0.00 106 ARG B C 14
ATOM 23031 O O . ARG B 2 7 ? -9.291 0.555 8.298 1.00 0.00 106 ARG B O 14
ATOM 23052 N N . GLU B 2 8 ? -9.303 2.231 6.796 1.00 0.00 107 GLU B N 14
ATOM 23053 C CA . GLU B 2 8 ? -10.667 1.970 6.350 1.00 0.00 107 GLU B CA 14
ATOM 23054 C C . GLU B 2 8 ? -10.808 0.541 5.835 1.00 0.00 107 GLU B C 14
ATOM 23055 O O . GLU B 2 8 ? -11.620 -0.236 6.338 1.00 0.00 107 GLU B O 14
ATOM 23067 N N . ALA B 2 9 ? -10.008 0.200 4.828 1.00 0.00 108 ALA B N 14
ATOM 23068 C CA . ALA B 2 9 ? -10.041 -1.136 4.246 1.00 0.00 108 ALA B CA 14
ATOM 23069 C C . ALA B 2 9 ? -9.475 -2.166 5.216 1.00 0.00 108 ALA B C 14
ATOM 23070 O O . ALA B 2 9 ? -10.006 -3.270 5.349 1.00 0.00 108 ALA B O 14
ATOM 23077 N N . ILE B 2 10 ? -8.392 -1.797 5.894 1.00 0.00 109 ILE B N 14
ATOM 23078 C CA . ILE B 2 10 ? -7.749 -2.683 6.857 1.00 0.00 109 ILE B CA 14
ATOM 23079 C C . ILE B 2 10 ? -8.741 -3.133 7.931 1.00 0.00 109 ILE B C 14
ATOM 23080 O O . ILE B 2 10 ? -8.939 -4.331 8.143 1.00 0.00 109 ILE B O 14
ATOM 23096 N N . GLN B 2 11 ? -9.365 -2.170 8.600 1.00 0.00 110 GLN B N 14
ATOM 23097 C CA . GLN B 2 11 ? -10.335 -2.481 9.644 1.00 0.00 110 GLN B CA 14
ATOM 23098 C C . GLN B 2 11 ? -11.520 -3.237 9.065 1.00 0.00 110 GLN B C 14
ATOM 23099 O O . GLN B 2 11 ? -12.071 -4.132 9.707 1.00 0.00 110 GLN B O 14
ATOM 23113 N N . GLU B 2 12 ? -11.904 -2.887 7.841 1.00 0.00 111 GLU B N 14
ATOM 23114 C CA . GLU B 2 12 ? -13.018 -3.552 7.177 1.00 0.00 111 GLU B CA 14
ATOM 23115 C C . GLU B 2 12 ? -12.801 -5.057 7.186 1.00 0.00 111 GLU B C 14
ATOM 23116 O O . GLU B 2 12 ? -13.715 -5.830 7.475 1.00 0.00 111 GLU B O 14
ATOM 23128 N N . TYR B 2 13 ? -11.573 -5.462 6.893 1.00 0.00 112 TYR B N 14
ATOM 23129 C CA . TYR B 2 13 ? -11.220 -6.872 6.891 1.00 0.00 112 TYR B CA 14
ATOM 23130 C C . TYR B 2 13 ? -11.192 -7.392 8.320 1.00 0.00 112 TYR B C 14
ATOM 23131 O O . TYR B 2 13 ? -11.550 -8.542 8.581 1.00 0.00 112 TYR B O 14
ATOM 23149 N N . ASP B 2 14 ? -10.788 -6.530 9.250 1.00 0.00 113 ASP B N 14
ATOM 23150 C CA . ASP B 2 14 ? -10.743 -6.903 10.656 1.00 0.00 113 ASP B CA 14
ATOM 23151 C C . ASP B 2 14 ? -12.139 -7.287 11.132 1.00 0.00 113 ASP B C 14
ATOM 23152 O O . ASP B 2 14 ? -12.300 -8.138 12.006 1.00 0.00 113 ASP B O 14
ATOM 23161 N N . ASN B 2 15 ? -13.149 -6.657 10.535 1.00 0.00 114 ASN B N 14
ATOM 23162 C CA . ASN B 2 15 ? -14.536 -6.934 10.879 1.00 0.00 114 ASN B CA 14
ATOM 23163 C C . ASN B 2 15 ? -15.032 -8.179 10.150 1.00 0.00 114 ASN B C 14
ATOM 23164 O O . ASN B 2 15 ? -15.846 -8.936 10.678 1.00 0.00 114 ASN B O 14
ATOM 23175 N N . ILE B 2 16 ? -14.534 -8.387 8.932 1.00 0.00 115 ILE B N 14
ATOM 23176 C CA . ILE B 2 16 ? -14.928 -9.541 8.137 1.00 0.00 115 ILE B CA 14
ATOM 23177 C C . ILE B 2 16 ? -14.310 -10.822 8.691 1.00 0.00 115 ILE B C 14
ATOM 23178 O O . ILE B 2 16 ? -14.934 -11.885 8.666 1.00 0.00 115 ILE B O 14
ATOM 23194 N N . ALA B 2 17 ? -13.085 -10.713 9.188 1.00 0.00 116 ALA B N 14
ATOM 23195 C CA . ALA B 2 17 ? -12.381 -11.859 9.748 1.00 0.00 116 ALA B CA 14
ATOM 23196 C C . ALA B 2 17 ? -12.500 -11.888 11.268 1.00 0.00 116 ALA B C 14
ATOM 23197 O O . ALA B 2 17 ? -11.568 -12.286 11.965 1.00 0.00 116 ALA B O 14
ATOM 23204 N N . LYS B 2 18 ? -13.654 -11.464 11.774 1.00 0.00 117 LYS B N 14
ATOM 23205 C CA . LYS B 2 18 ? -13.894 -11.444 13.212 1.00 0.00 117 LYS B CA 14
ATOM 23206 C C . LYS B 2 18 ? -13.818 -12.850 13.798 1.00 0.00 117 LYS B C 14
ATOM 23207 O O . LYS B 2 18 ? -14.586 -13.722 13.339 1.00 0.00 117 LYS B O 14
ATOM 23227 N N . MET A 1 1 ? -15.941 7.342 -1.420 1.00 0.00 1 MET A N 15
ATOM 23228 C CA . MET A 1 1 ? -16.337 7.426 0.010 1.00 0.00 1 MET A CA 15
ATOM 23229 C C . MET A 1 1 ? -15.368 6.651 0.898 1.00 0.00 1 MET A C 15
ATOM 23230 O O . MET A 1 1 ? -14.343 6.155 0.429 1.00 0.00 1 MET A O 15
ATOM 23246 N N . ASP A 1 2 ? -15.699 6.550 2.181 1.00 0.00 2 ASP A N 15
ATOM 23247 C CA . ASP A 1 2 ? -14.857 5.835 3.133 1.00 0.00 2 ASP A CA 15
ATOM 23248 C C . ASP A 1 2 ? -15.378 4.420 3.368 1.00 0.00 2 ASP A C 15
ATOM 23249 O O . ASP A 1 2 ? -15.240 3.871 4.461 1.00 0.00 2 ASP A O 15
ATOM 23258 N N . ARG A 1 3 ? -15.977 3.837 2.336 1.00 0.00 3 ARG A N 15
ATOM 23259 C CA . ARG A 1 3 ? -16.518 2.489 2.428 1.00 0.00 3 ARG A CA 15
ATOM 23260 C C . ARG A 1 3 ? -16.214 1.692 1.165 1.00 0.00 3 ARG A C 15
ATOM 23261 O O . ARG A 1 3 ? -15.762 0.549 1.231 1.00 0.00 3 ARG A O 15
ATOM 23282 N N . LYS A 1 4 ? -16.467 2.303 0.011 1.00 0.00 4 LYS A N 15
ATOM 23283 C CA . LYS A 1 4 ? -16.222 1.652 -1.270 1.00 0.00 4 LYS A CA 15
ATOM 23284 C C . LYS A 1 4 ? -14.738 1.376 -1.468 1.00 0.00 4 LYS A C 15
ATOM 23285 O O . LYS A 1 4 ? -14.363 0.390 -2.103 1.00 0.00 4 LYS A O 15
ATOM 23304 N N . VAL A 1 5 ? -13.892 2.240 -0.916 1.00 0.00 5 VAL A N 15
ATOM 23305 C CA . VAL A 1 5 ? -12.450 2.068 -1.037 1.00 0.00 5 VAL A CA 15
ATOM 23306 C C . VAL A 1 5 ? -12.046 0.667 -0.595 1.00 0.00 5 VAL A C 15
ATOM 23307 O O . VAL A 1 5 ? -11.122 0.069 -1.146 1.00 0.00 5 VAL A O 15
ATOM 23320 N N . ALA A 1 6 ? -12.763 0.145 0.393 1.00 0.00 6 ALA A N 15
ATOM 23321 C CA . ALA A 1 6 ? -12.501 -1.192 0.904 1.00 0.00 6 ALA A CA 15
ATOM 23322 C C . ALA A 1 6 ? -12.968 -2.249 -0.091 1.00 0.00 6 ALA A C 15
ATOM 23323 O O . ALA A 1 6 ? -12.299 -3.259 -0.301 1.00 0.00 6 ALA A O 15
ATOM 23330 N N . ARG A 1 7 ? -14.127 -2.005 -0.697 1.00 0.00 7 ARG A N 15
ATOM 23331 C CA . ARG A 1 7 ? -14.693 -2.933 -1.670 1.00 0.00 7 ARG A CA 15
ATOM 23332 C C . ARG A 1 7 ? -13.856 -2.989 -2.942 1.00 0.00 7 ARG A C 15
ATOM 23333 O O . ARG A 1 7 ? -13.640 -4.062 -3.504 1.00 0.00 7 ARG A O 15
ATOM 23354 N N . GLU A 1 8 ? -13.392 -1.832 -3.394 1.00 0.00 8 GLU A N 15
ATOM 23355 C CA . GLU A 1 8 ? -12.583 -1.763 -4.605 1.00 0.00 8 GLU A CA 15
ATOM 23356 C C . GLU A 1 8 ? -11.186 -2.319 -4.359 1.00 0.00 8 GLU A C 15
ATOM 23357 O O . GLU A 1 8 ? -10.571 -2.896 -5.256 1.00 0.00 8 GLU A O 15
ATOM 23369 N N . PHE A 1 9 ? -10.693 -2.155 -3.138 1.00 0.00 9 PHE A N 15
ATOM 23370 C CA . PHE A 1 9 ? -9.374 -2.658 -2.780 1.00 0.00 9 PHE A CA 15
ATOM 23371 C C . PHE A 1 9 ? -9.428 -4.167 -2.583 1.00 0.00 9 PHE A C 15
ATOM 23372 O O . PHE A 1 9 ? -8.533 -4.896 -3.012 1.00 0.00 9 PHE A O 15
ATOM 23389 N N . ARG A 1 10 ? -10.495 -4.629 -1.938 1.00 0.00 10 ARG A N 15
ATOM 23390 C CA . ARG A 1 10 ? -10.681 -6.051 -1.688 1.00 0.00 10 ARG A CA 15
ATOM 23391 C C . ARG A 1 10 ? -11.093 -6.771 -2.967 1.00 0.00 10 ARG A C 15
ATOM 23392 O O . ARG A 1 10 ? -10.617 -7.870 -3.251 1.00 0.00 10 ARG A O 15
ATOM 23413 N N . HIS A 1 11 ? -11.980 -6.146 -3.739 1.00 0.00 11 HIS A N 15
ATOM 23414 C CA . HIS A 1 11 ? -12.444 -6.735 -4.989 1.00 0.00 11 HIS A CA 15
ATOM 23415 C C . HIS A 1 11 ? -11.308 -6.816 -6.000 1.00 0.00 11 HIS A C 15
ATOM 23416 O O . HIS A 1 11 ? -11.129 -7.835 -6.666 1.00 0.00 11 HIS A O 15
ATOM 23431 N N . LYS A 1 12 ? -10.535 -5.740 -6.103 1.00 0.00 12 LYS A N 15
ATOM 23432 C CA . LYS A 1 12 ? -9.409 -5.700 -7.027 1.00 0.00 12 LYS A CA 15
ATOM 23433 C C . LYS A 1 12 ? -8.419 -6.811 -6.701 1.00 0.00 12 LYS A C 15
ATOM 23434 O O . LYS A 1 12 ? -8.126 -7.664 -7.539 1.00 0.00 12 LYS A O 15
ATOM 23453 N N . VAL A 1 13 ? -7.918 -6.803 -5.468 1.00 0.00 13 VAL A N 15
ATOM 23454 C CA . VAL A 1 13 ? -6.971 -7.816 -5.025 1.00 0.00 13 VAL A CA 15
ATOM 23455 C C . VAL A 1 13 ? -7.524 -9.214 -5.271 1.00 0.00 13 VAL A C 15
ATOM 23456 O O . VAL A 1 13 ? -6.792 -10.129 -5.644 1.00 0.00 13 VAL A O 15
ATOM 23469 N N . ASP A 1 14 ? -8.828 -9.369 -5.068 1.00 0.00 14 ASP A N 15
ATOM 23470 C CA . ASP A 1 14 ? -9.479 -10.654 -5.279 1.00 0.00 14 ASP A CA 15
ATOM 23471 C C . ASP A 1 14 ? -9.465 -11.025 -6.757 1.00 0.00 14 ASP A C 15
ATOM 23472 O O . ASP A 1 14 ? -9.409 -12.203 -7.111 1.00 0.00 14 ASP A O 15
ATOM 23481 N N . PHE A 1 15 ? -9.505 -10.011 -7.618 1.00 0.00 15 PHE A N 15
ATOM 23482 C CA . PHE A 1 15 ? -9.485 -10.231 -9.056 1.00 0.00 15 PHE A CA 15
ATOM 23483 C C . PHE A 1 15 ? -8.121 -10.742 -9.496 1.00 0.00 15 PHE A C 15
ATOM 23484 O O . PHE A 1 15 ? -8.007 -11.515 -10.448 1.00 0.00 15 PHE A O 15
ATOM 23501 N N . LEU A 1 16 ? -7.085 -10.294 -8.797 1.00 0.00 16 LEU A N 15
ATOM 23502 C CA . LEU A 1 16 ? -5.717 -10.690 -9.108 1.00 0.00 16 LEU A CA 15
ATOM 23503 C C . LEU A 1 16 ? -5.375 -12.036 -8.479 1.00 0.00 16 LEU A C 15
ATOM 23504 O O . LEU A 1 16 ? -4.879 -12.940 -9.152 1.00 0.00 16 LEU A O 15
ATOM 23520 N N . ILE A 1 17 ? -5.637 -12.160 -7.186 1.00 0.00 17 ILE A N 15
ATOM 23521 C CA . ILE A 1 17 ? -5.355 -13.391 -6.460 1.00 0.00 17 ILE A CA 15
ATOM 23522 C C . ILE A 1 17 ? -6.377 -14.464 -6.762 1.00 0.00 17 ILE A C 15
ATOM 23523 O O . ILE A 1 17 ? -6.033 -15.571 -7.181 1.00 0.00 17 ILE A O 15
ATOM 23539 N N . GLU A 1 18 ? -7.637 -14.144 -6.516 1.00 0.00 18 GLU A N 15
ATOM 23540 C CA . GLU A 1 18 ? -8.710 -15.083 -6.724 1.00 0.00 18 GLU A CA 15
ATOM 23541 C C . GLU A 1 18 ? -8.577 -16.258 -5.769 1.00 0.00 18 GLU A C 15
ATOM 23542 O O . GLU A 1 18 ? -9.343 -17.219 -5.823 1.00 0.00 18 GLU A O 15
ATOM 23554 N N . ASN A 1 19 ? -7.589 -16.157 -4.897 1.00 0.00 19 ASN A N 15
ATOM 23555 C CA . ASN A 1 19 ? -7.320 -17.194 -3.911 1.00 0.00 19 ASN A CA 15
ATOM 23556 C C . ASN A 1 19 ? -7.666 -16.713 -2.506 1.00 0.00 19 ASN A C 15
ATOM 23557 O O . ASN A 1 19 ? -8.253 -15.645 -2.331 1.00 0.00 19 ASN A O 15
ATOM 23568 N N . ASP A 1 20 ? -7.298 -17.509 -1.507 1.00 0.00 20 ASP A N 15
ATOM 23569 C CA . ASP A 1 20 ? -7.567 -17.165 -0.118 1.00 0.00 20 ASP A CA 15
ATOM 23570 C C . ASP A 1 20 ? -6.276 -17.120 0.691 1.00 0.00 20 ASP A C 15
ATOM 23571 O O . ASP A 1 20 ? -6.034 -16.172 1.438 1.00 0.00 20 ASP A O 15
ATOM 23580 N N . ALA A 1 21 ? -5.446 -18.147 0.532 1.00 0.00 21 ALA A N 15
ATOM 23581 C CA . ALA A 1 21 ? -4.179 -18.220 1.247 1.00 0.00 21 ALA A CA 15
ATOM 23582 C C . ALA A 1 21 ? -3.302 -17.015 0.925 1.00 0.00 21 ALA A C 15
ATOM 23583 O O . ALA A 1 21 ? -2.674 -16.434 1.810 1.00 0.00 21 ALA A O 15
ATOM 23590 N N . GLU A 1 22 ? -3.270 -16.644 -0.349 1.00 0.00 22 GLU A N 15
ATOM 23591 C CA . GLU A 1 22 ? -2.476 -15.505 -0.791 1.00 0.00 22 GLU A CA 15
ATOM 23592 C C . GLU A 1 22 ? -3.029 -14.208 -0.212 1.00 0.00 22 GLU A C 15
ATOM 23593 O O . GLU A 1 22 ? -2.282 -13.385 0.318 1.00 0.00 22 GLU A O 15
ATOM 23605 N N . LYS A 1 23 ? -4.345 -14.037 -0.303 1.00 0.00 23 LYS A N 15
ATOM 23606 C CA . LYS A 1 23 ? -4.994 -12.847 0.228 1.00 0.00 23 LYS A CA 15
ATOM 23607 C C . LYS A 1 23 ? -4.824 -12.786 1.736 1.00 0.00 23 LYS A C 15
ATOM 23608 O O . LYS A 1 23 ? -4.730 -11.707 2.314 1.00 0.00 23 LYS A O 15
ATOM 23627 N N . ASP A 1 24 ? -4.764 -13.954 2.366 1.00 0.00 24 ASP A N 15
ATOM 23628 C CA . ASP A 1 24 ? -4.582 -14.025 3.806 1.00 0.00 24 ASP A CA 15
ATOM 23629 C C . ASP A 1 24 ? -3.245 -13.401 4.186 1.00 0.00 24 ASP A C 15
ATOM 23630 O O . ASP A 1 24 ? -3.171 -12.562 5.084 1.00 0.00 24 ASP A O 15
ATOM 23639 N N . TYR A 1 25 ? -2.191 -13.811 3.486 1.00 0.00 25 TYR A N 15
ATOM 23640 C CA . TYR A 1 25 ? -0.857 -13.284 3.740 1.00 0.00 25 TYR A CA 15
ATOM 23641 C C . TYR A 1 25 ? -0.776 -11.816 3.357 1.00 0.00 25 TYR A C 15
ATOM 23642 O O . TYR A 1 25 ? -0.264 -11.000 4.123 1.00 0.00 25 TYR A O 15
ATOM 23660 N N . LEU A 1 26 ? -1.303 -11.467 2.185 1.00 0.00 26 LEU A N 15
ATOM 23661 C CA . LEU A 1 26 ? -1.290 -10.077 1.756 1.00 0.00 26 LEU A CA 15
ATOM 23662 C C . LEU A 1 26 ? -1.999 -9.243 2.802 1.00 0.00 26 LEU A C 15
ATOM 23663 O O . LEU A 1 26 ? -1.509 -8.194 3.217 1.00 0.00 26 LEU A O 15
ATOM 23679 N N . TYR A 1 27 ? -3.136 -9.749 3.269 1.00 0.00 27 TYR A N 15
ATOM 23680 C CA . TYR A 1 27 ? -3.874 -9.069 4.318 1.00 0.00 27 TYR A CA 15
ATOM 23681 C C . TYR A 1 27 ? -2.981 -8.962 5.548 1.00 0.00 27 TYR A C 15
ATOM 23682 O O . TYR A 1 27 ? -3.038 -7.983 6.290 1.00 0.00 27 TYR A O 15
ATOM 23700 N N . ASP A 1 28 ? -2.131 -9.977 5.741 1.00 0.00 28 ASP A N 15
ATOM 23701 C CA . ASP A 1 28 ? -1.204 -9.993 6.858 1.00 0.00 28 ASP A CA 15
ATOM 23702 C C . ASP A 1 28 ? -0.088 -8.980 6.629 1.00 0.00 28 ASP A C 15
ATOM 23703 O O . ASP A 1 28 ? 0.423 -8.380 7.575 1.00 0.00 28 ASP A O 15
ATOM 23712 N N . VAL A 1 29 ? 0.285 -8.784 5.362 1.00 0.00 29 VAL A N 15
ATOM 23713 C CA . VAL A 1 29 ? 1.336 -7.834 5.021 1.00 0.00 29 VAL A CA 15
ATOM 23714 C C . VAL A 1 29 ? 0.861 -6.404 5.254 1.00 0.00 29 VAL A C 15
ATOM 23715 O O . VAL A 1 29 ? 1.562 -5.599 5.868 1.00 0.00 29 VAL A O 15
ATOM 23728 N N . LEU A 1 30 ? -0.337 -6.099 4.767 1.00 0.00 30 LEU A N 15
ATOM 23729 C CA . LEU A 1 30 ? -0.908 -4.770 4.932 1.00 0.00 30 LEU A CA 15
ATOM 23730 C C . LEU A 1 30 ? -1.147 -4.475 6.408 1.00 0.00 30 LEU A C 15
ATOM 23731 O O . LEU A 1 30 ? -1.016 -3.335 6.855 1.00 0.00 30 LEU A O 15
ATOM 23747 N N . ARG A 1 31 ? -1.492 -5.516 7.162 1.00 0.00 31 ARG A N 15
ATOM 23748 C CA . ARG A 1 31 ? -1.744 -5.376 8.591 1.00 0.00 31 ARG A CA 15
ATOM 23749 C C . ARG A 1 31 ? -0.459 -5.012 9.328 1.00 0.00 31 ARG A C 15
ATOM 23750 O O . ARG A 1 31 ? -0.445 -4.107 10.162 1.00 0.00 31 ARG A O 15
ATOM 23771 N N . MET A 1 32 ? 0.621 -5.721 9.011 1.00 0.00 32 MET A N 15
ATOM 23772 C CA . MET A 1 32 ? 1.909 -5.465 9.642 1.00 0.00 32 MET A CA 15
ATOM 23773 C C . MET A 1 32 ? 2.472 -4.124 9.180 1.00 0.00 32 MET A C 15
ATOM 23774 O O . MET A 1 32 ? 3.145 -3.425 9.937 1.00 0.00 32 MET A O 15
ATOM 23788 N N . TYR A 1 33 ? 2.180 -3.771 7.932 1.00 0.00 33 TYR A N 15
ATOM 23789 C CA . TYR A 1 33 ? 2.645 -2.514 7.362 1.00 0.00 33 TYR A CA 15
ATOM 23790 C C . TYR A 1 33 ? 2.074 -1.332 8.137 1.00 0.00 33 TYR A C 15
ATOM 23791 O O . TYR A 1 33 ? 2.781 -0.367 8.429 1.00 0.00 33 TYR A O 15
ATOM 23809 N N . HIS A 1 34 ? 0.791 -1.413 8.470 1.00 0.00 34 HIS A N 15
ATOM 23810 C CA . HIS A 1 34 ? 0.123 -0.350 9.211 1.00 0.00 34 HIS A CA 15
ATOM 23811 C C . HIS A 1 34 ? 0.602 -0.313 10.659 1.00 0.00 34 HIS A C 15
ATOM 23812 O O . HIS A 1 34 ? 0.628 0.746 11.288 1.00 0.00 34 HIS A O 15
ATOM 23827 N N . GLN A 1 35 ? 0.979 -1.474 11.185 1.00 0.00 35 GLN A N 15
ATOM 23828 C CA . GLN A 1 35 ? 1.455 -1.572 12.560 1.00 0.00 35 GLN A CA 15
ATOM 23829 C C . GLN A 1 35 ? 2.848 -0.971 12.701 1.00 0.00 35 GLN A C 15
ATOM 23830 O O . GLN A 1 35 ? 3.054 -0.022 13.457 1.00 0.00 35 GLN A O 15
ATOM 23844 N N . THR A 1 36 ? 3.800 -1.534 11.969 1.00 0.00 36 THR A N 15
ATOM 23845 C CA . THR A 1 36 ? 5.180 -1.063 12.010 1.00 0.00 36 THR A CA 15
ATOM 23846 C C . THR A 1 36 ? 5.352 0.217 11.194 1.00 0.00 36 THR A C 15
ATOM 23847 O O . THR A 1 36 ? 6.274 0.996 11.437 1.00 0.00 36 THR A O 15
ATOM 23858 N N . MET A 1 37 ? 4.464 0.429 10.226 1.00 0.00 37 MET A N 15
ATOM 23859 C CA . MET A 1 37 ? 4.526 1.615 9.378 1.00 0.00 37 MET A CA 15
ATOM 23860 C C . MET A 1 37 ? 5.780 1.592 8.504 1.00 0.00 37 MET A C 15
ATOM 23861 O O . MET A 1 37 ? 6.400 2.628 8.260 1.00 0.00 37 MET A O 15
ATOM 23875 N N . ASP A 1 38 ? 6.145 0.401 8.036 1.00 0.00 38 ASP A N 15
ATOM 23876 C CA . ASP A 1 38 ? 7.322 0.240 7.190 1.00 0.00 38 ASP A CA 15
ATOM 23877 C C . ASP A 1 38 ? 6.921 -0.096 5.757 1.00 0.00 38 ASP A C 15
ATOM 23878 O O . ASP A 1 38 ? 6.423 -1.186 5.480 1.00 0.00 38 ASP A O 15
ATOM 23887 N N . VAL A 1 39 ? 7.146 0.850 4.850 1.00 0.00 39 VAL A N 15
ATOM 23888 C CA . VAL A 1 39 ? 6.812 0.655 3.445 1.00 0.00 39 VAL A CA 15
ATOM 23889 C C . VAL A 1 39 ? 7.775 -0.327 2.784 1.00 0.00 39 VAL A C 15
ATOM 23890 O O . VAL A 1 39 ? 7.429 -0.985 1.803 1.00 0.00 39 VAL A O 15
ATOM 23903 N N . ALA A 1 40 ? 8.980 -0.429 3.334 1.00 0.00 40 ALA A N 15
ATOM 23904 C CA . ALA A 1 40 ? 9.986 -1.336 2.800 1.00 0.00 40 ALA A CA 15
ATOM 23905 C C . ALA A 1 40 ? 9.627 -2.778 3.122 1.00 0.00 40 ALA A C 15
ATOM 23906 O O . ALA A 1 40 ? 10.051 -3.703 2.429 1.00 0.00 40 ALA A O 15
ATOM 23913 N N . VAL A 1 41 ? 8.840 -2.963 4.176 1.00 0.00 41 VAL A N 15
ATOM 23914 C CA . VAL A 1 41 ? 8.423 -4.290 4.586 1.00 0.00 41 VAL A CA 15
ATOM 23915 C C . VAL A 1 41 ? 7.282 -4.797 3.711 1.00 0.00 41 VAL A C 15
ATOM 23916 O O . VAL A 1 41 ? 7.299 -5.940 3.253 1.00 0.00 41 VAL A O 15
ATOM 23929 N N . LEU A 1 42 ? 6.291 -3.942 3.481 1.00 0.00 42 LEU A N 15
ATOM 23930 C CA . LEU A 1 42 ? 5.148 -4.311 2.655 1.00 0.00 42 LEU A CA 15
ATOM 23931 C C . LEU A 1 42 ? 5.592 -4.603 1.225 1.00 0.00 42 LEU A C 15
ATOM 23932 O O . LEU A 1 42 ? 5.093 -5.531 0.588 1.00 0.00 42 LEU A O 15
ATOM 23948 N N . VAL A 1 43 ? 6.539 -3.812 0.728 1.00 0.00 43 VAL A N 15
ATOM 23949 C CA . VAL A 1 43 ? 7.051 -4.000 -0.624 1.00 0.00 43 VAL A CA 15
ATOM 23950 C C . VAL A 1 43 ? 7.741 -5.354 -0.753 1.00 0.00 43 VAL A C 15
ATOM 23951 O O . VAL A 1 43 ? 7.554 -6.067 -1.740 1.00 0.00 43 VAL A O 15
ATOM 23964 N N . GLY A 1 44 ? 8.536 -5.707 0.255 1.00 0.00 44 GLY A N 15
ATOM 23965 C CA . GLY A 1 44 ? 9.236 -6.979 0.235 1.00 0.00 44 GLY A CA 15
ATOM 23966 C C . GLY A 1 44 ? 8.285 -8.153 0.122 1.00 0.00 44 GLY A C 15
ATOM 23967 O O . GLY A 1 44 ? 8.408 -8.975 -0.787 1.00 0.00 44 GLY A O 15
ATOM 23971 N N . ASP A 1 45 ? 7.330 -8.230 1.045 1.00 0.00 45 ASP A N 15
ATOM 23972 C CA . ASP A 1 45 ? 6.351 -9.310 1.039 1.00 0.00 45 ASP A CA 15
ATOM 23973 C C . ASP A 1 45 ? 5.557 -9.308 -0.264 1.00 0.00 45 ASP A C 15
ATOM 23974 O O . ASP A 1 45 ? 5.317 -10.361 -0.859 1.00 0.00 45 ASP A O 15
ATOM 23983 N N . LEU A 1 46 ? 5.154 -8.119 -0.706 1.00 0.00 46 LEU A N 15
ATOM 23984 C CA . LEU A 1 46 ? 4.392 -7.980 -1.942 1.00 0.00 46 LEU A CA 15
ATOM 23985 C C . LEU A 1 46 ? 5.077 -8.724 -3.085 1.00 0.00 46 LEU A C 15
ATOM 23986 O O . LEU A 1 46 ? 4.428 -9.419 -3.864 1.00 0.00 46 LEU A O 15
ATOM 24002 N N . LYS A 1 47 ? 6.397 -8.579 -3.173 1.00 0.00 47 LYS A N 15
ATOM 24003 C CA . LYS A 1 47 ? 7.168 -9.247 -4.217 1.00 0.00 47 LYS A CA 15
ATOM 24004 C C . LYS A 1 47 ? 7.125 -10.760 -4.028 1.00 0.00 47 LYS A C 15
ATOM 24005 O O . LYS A 1 47 ? 6.847 -11.509 -4.967 1.00 0.00 47 LYS A O 15
ATOM 24024 N N . LEU A 1 48 ? 7.392 -11.205 -2.802 1.00 0.00 48 LEU A N 15
ATOM 24025 C CA . LEU A 1 48 ? 7.377 -12.630 -2.484 1.00 0.00 48 LEU A CA 15
ATOM 24026 C C . LEU A 1 48 ? 6.069 -13.265 -2.943 1.00 0.00 48 LEU A C 15
ATOM 24027 O O . LEU A 1 48 ? 6.020 -14.457 -3.251 1.00 0.00 48 LEU A O 15
ATOM 24043 N N . VAL A 1 49 ? 5.017 -12.456 -3.001 1.00 0.00 49 VAL A N 15
ATOM 24044 C CA . VAL A 1 49 ? 3.714 -12.930 -3.440 1.00 0.00 49 VAL A CA 15
ATOM 24045 C C . VAL A 1 49 ? 3.485 -12.571 -4.903 1.00 0.00 49 VAL A C 15
ATOM 24046 O O . VAL A 1 49 ? 2.758 -13.260 -5.619 1.00 0.00 49 VAL A O 15
ATOM 24059 N N . ILE A 1 50 ? 4.119 -11.486 -5.339 1.00 0.00 50 ILE A N 15
ATOM 24060 C CA . ILE A 1 50 ? 3.996 -11.025 -6.714 1.00 0.00 50 ILE A CA 15
ATOM 24061 C C . ILE A 1 50 ? 5.219 -11.413 -7.539 1.00 0.00 50 ILE A C 15
ATOM 24062 O O . ILE A 1 50 ? 5.525 -10.795 -8.559 1.00 0.00 50 ILE A O 15
ATOM 24078 N N . ASN A 1 51 ? 5.913 -12.449 -7.090 1.00 0.00 51 ASN A N 15
ATOM 24079 C CA . ASN A 1 51 ? 7.104 -12.938 -7.779 1.00 0.00 51 ASN A CA 15
ATOM 24080 C C . ASN A 1 51 ? 6.852 -13.070 -9.279 1.00 0.00 51 ASN A C 15
ATOM 24081 O O . ASN A 1 51 ? 7.772 -12.944 -10.087 1.00 0.00 51 ASN A O 15
ATOM 24092 N N . GLU A 1 52 ? 5.598 -13.320 -9.643 1.00 0.00 52 GLU A N 15
ATOM 24093 C CA . GLU A 1 52 ? 5.221 -13.463 -11.045 1.00 0.00 52 GLU A CA 15
ATOM 24094 C C . GLU A 1 52 ? 4.624 -12.162 -11.579 1.00 0.00 52 GLU A C 15
ATOM 24095 O O . GLU A 1 52 ? 3.879 -11.479 -10.875 1.00 0.00 52 GLU A O 15
ATOM 24107 N N . PRO A 1 53 ? 4.944 -11.795 -12.833 1.00 0.00 53 PRO A N 15
ATOM 24108 C CA . PRO A 1 53 ? 4.436 -10.564 -13.452 1.00 0.00 53 PRO A CA 15
ATOM 24109 C C . PRO A 1 53 ? 2.909 -10.499 -13.465 1.00 0.00 53 PRO A C 15
ATOM 24110 O O . PRO A 1 53 ? 2.327 -9.418 -13.553 1.00 0.00 53 PRO A O 15
ATOM 24121 N N . SER A 1 54 ? 2.267 -11.661 -13.388 1.00 0.00 54 SER A N 15
ATOM 24122 C CA . SER A 1 54 ? 0.809 -11.732 -13.400 1.00 0.00 54 SER A CA 15
ATOM 24123 C C . SER A 1 54 ? 0.201 -10.942 -12.244 1.00 0.00 54 SER A C 15
ATOM 24124 O O . SER A 1 54 ? -0.856 -10.329 -12.389 1.00 0.00 54 SER A O 15
ATOM 24132 N N . ARG A 1 55 ? 0.868 -10.967 -11.093 1.00 0.00 55 ARG A N 15
ATOM 24133 C CA . ARG A 1 55 ? 0.383 -10.255 -9.913 1.00 0.00 55 ARG A CA 15
ATOM 24134 C C . ARG A 1 55 ? 0.881 -8.810 -9.877 1.00 0.00 55 ARG A C 15
ATOM 24135 O O . ARG A 1 55 ? 0.832 -8.158 -8.836 1.00 0.00 55 ARG A O 15
ATOM 24156 N N . LEU A 1 56 ? 1.356 -8.309 -11.015 1.00 0.00 56 LEU A N 15
ATOM 24157 C CA . LEU A 1 56 ? 1.857 -6.942 -11.101 1.00 0.00 56 LEU A CA 15
ATOM 24158 C C . LEU A 1 56 ? 0.835 -5.927 -10.579 1.00 0.00 56 LEU A C 15
ATOM 24159 O O . LEU A 1 56 ? 1.178 -5.038 -9.800 1.00 0.00 56 LEU A O 15
ATOM 24175 N N . PRO A 1 57 ? -0.439 -6.037 -11.009 1.00 0.00 57 PRO A N 15
ATOM 24176 C CA . PRO A 1 57 ? -1.502 -5.118 -10.586 1.00 0.00 57 PRO A CA 15
ATOM 24177 C C . PRO A 1 57 ? -1.463 -4.793 -9.093 1.00 0.00 57 PRO A C 15
ATOM 24178 O O . PRO A 1 57 ? -1.887 -3.715 -8.677 1.00 0.00 57 PRO A O 15
ATOM 24189 N N . LEU A 1 58 ? -0.962 -5.726 -8.290 1.00 0.00 58 LEU A N 15
ATOM 24190 C CA . LEU A 1 58 ? -0.878 -5.523 -6.846 1.00 0.00 58 LEU A CA 15
ATOM 24191 C C . LEU A 1 58 ? -0.072 -4.271 -6.512 1.00 0.00 58 LEU A C 15
ATOM 24192 O O . LEU A 1 58 ? -0.353 -3.583 -5.530 1.00 0.00 58 LEU A O 15
ATOM 24208 N N . PHE A 1 59 ? 0.932 -3.980 -7.332 1.00 0.00 59 PHE A N 15
ATOM 24209 C CA . PHE A 1 59 ? 1.777 -2.811 -7.121 1.00 0.00 59 PHE A CA 15
ATOM 24210 C C . PHE A 1 59 ? 1.016 -1.523 -7.424 1.00 0.00 59 PHE A C 15
ATOM 24211 O O . PHE A 1 59 ? 1.057 -0.568 -6.648 1.00 0.00 59 PHE A O 15
ATOM 24228 N N . ASP A 1 60 ? 0.321 -1.505 -8.557 1.00 0.00 60 ASP A N 15
ATOM 24229 C CA . ASP A 1 60 ? -0.449 -0.336 -8.964 1.00 0.00 60 ASP A CA 15
ATOM 24230 C C . ASP A 1 60 ? -1.730 -0.219 -8.147 1.00 0.00 60 ASP A C 15
ATOM 24231 O O . ASP A 1 60 ? -2.256 0.873 -7.954 1.00 0.00 60 ASP A O 15
ATOM 24240 N N . ALA A 1 61 ? -2.228 -1.356 -7.682 1.00 0.00 61 ALA A N 15
ATOM 24241 C CA . ALA A 1 61 ? -3.449 -1.396 -6.889 1.00 0.00 61 ALA A CA 15
ATOM 24242 C C . ALA A 1 61 ? -3.257 -0.739 -5.522 1.00 0.00 61 ALA A C 15
ATOM 24243 O O . ALA A 1 61 ? -4.051 0.107 -5.111 1.00 0.00 61 ALA A O 15
ATOM 24250 N N . ILE A 1 62 ? -2.208 -1.153 -4.820 1.00 0.00 62 ILE A N 15
ATOM 24251 C CA . ILE A 1 62 ? -1.906 -0.633 -3.487 1.00 0.00 62 ILE A CA 15
ATOM 24252 C C . ILE A 1 62 ? -1.322 0.780 -3.535 1.00 0.00 62 ILE A C 15
ATOM 24253 O O . ILE A 1 62 ? -1.557 1.589 -2.639 1.00 0.00 62 ILE A O 15
ATOM 24269 N N . ARG A 1 63 ? -0.540 1.062 -4.569 1.00 0.00 63 ARG A N 15
ATOM 24270 C CA . ARG A 1 63 ? 0.103 2.369 -4.721 1.00 0.00 63 ARG A CA 15
ATOM 24271 C C . ARG A 1 63 ? -0.839 3.543 -4.406 1.00 0.00 63 ARG A C 15
ATOM 24272 O O . ARG A 1 63 ? -0.493 4.417 -3.612 1.00 0.00 63 ARG A O 15
ATOM 24293 N N . PRO A 1 64 ? -2.028 3.601 -5.035 1.00 0.00 64 PRO A N 15
ATOM 24294 C CA . PRO A 1 64 ? -2.983 4.701 -4.822 1.00 0.00 64 PRO A CA 15
ATOM 24295 C C . PRO A 1 64 ? -3.407 4.867 -3.363 1.00 0.00 64 PRO A C 15
ATOM 24296 O O . PRO A 1 64 ? -3.321 5.963 -2.809 1.00 0.00 64 PRO A O 15
ATOM 24307 N N . LEU A 1 65 ? -3.877 3.787 -2.746 1.00 0.00 65 LEU A N 15
ATOM 24308 C CA . LEU A 1 65 ? -4.324 3.847 -1.357 1.00 0.00 65 LEU A CA 15
ATOM 24309 C C . LEU A 1 65 ? -3.162 4.104 -0.396 1.00 0.00 65 LEU A C 15
ATOM 24310 O O . LEU A 1 65 ? -3.377 4.380 0.785 1.00 0.00 65 LEU A O 15
ATOM 24326 N N . ILE A 1 66 ? -1.931 4.017 -0.899 1.00 0.00 66 ILE A N 15
ATOM 24327 C CA . ILE A 1 66 ? -0.755 4.248 -0.067 1.00 0.00 66 ILE A CA 15
ATOM 24328 C C . ILE A 1 66 ? -0.423 5.743 0.008 1.00 0.00 66 ILE A C 15
ATOM 24329 O O . ILE A 1 66 ? -0.604 6.475 -0.963 1.00 0.00 66 ILE A O 15
ATOM 24345 N N . PRO A 1 67 ? 0.073 6.212 1.169 1.00 0.00 67 PRO A N 15
ATOM 24346 C CA . PRO A 1 67 ? 0.436 7.620 1.369 1.00 0.00 67 PRO A CA 15
ATOM 24347 C C . PRO A 1 67 ? 1.163 8.219 0.191 1.00 0.00 67 PRO A C 15
ATOM 24348 O O . PRO A 1 67 ? 2.037 7.605 -0.421 1.00 0.00 67 PRO A O 15
ATOM 24359 N N . LEU A 1 68 ? 0.773 9.442 -0.102 1.00 0.00 68 LEU A N 15
ATOM 24360 C CA . LEU A 1 68 ? 1.330 10.210 -1.188 1.00 0.00 68 LEU A CA 15
ATOM 24361 C C . LEU A 1 68 ? 2.856 10.214 -1.139 1.00 0.00 68 LEU A C 15
ATOM 24362 O O . LEU A 1 68 ? 3.518 10.047 -2.163 1.00 0.00 68 LEU A O 15
ATOM 24378 N N . LYS A 1 69 ? 3.409 10.385 0.056 1.00 0.00 69 LYS A N 15
ATOM 24379 C CA . LYS A 1 69 ? 4.857 10.385 0.225 1.00 0.00 69 LYS A CA 15
ATOM 24380 C C . LYS A 1 69 ? 5.394 8.968 0.058 1.00 0.00 69 LYS A C 15
ATOM 24381 O O . LYS A 1 69 ? 6.460 8.754 -0.528 1.00 0.00 69 LYS A O 15
ATOM 24400 N N . HIS A 1 70 ? 4.635 8.000 0.563 1.00 0.00 70 HIS A N 15
ATOM 24401 C CA . HIS A 1 70 ? 5.017 6.601 0.459 1.00 0.00 70 HIS A CA 15
ATOM 24402 C C . HIS A 1 70 ? 4.971 6.143 -0.991 1.00 0.00 70 HIS A C 15
ATOM 24403 O O . HIS A 1 70 ? 5.682 5.220 -1.380 1.00 0.00 70 HIS A O 15
ATOM 24418 N N . GLN A 1 71 ? 4.137 6.802 -1.796 1.00 0.00 71 GLN A N 15
ATOM 24419 C CA . GLN A 1 71 ? 4.018 6.464 -3.209 1.00 0.00 71 GLN A CA 15
ATOM 24420 C C . GLN A 1 71 ? 5.359 6.656 -3.904 1.00 0.00 71 GLN A C 15
ATOM 24421 O O . GLN A 1 71 ? 5.856 5.760 -4.589 1.00 0.00 71 GLN A O 15
ATOM 24435 N N . VAL A 1 72 ? 5.953 7.830 -3.708 1.00 0.00 72 VAL A N 15
ATOM 24436 C CA . VAL A 1 72 ? 7.248 8.132 -4.300 1.00 0.00 72 VAL A CA 15
ATOM 24437 C C . VAL A 1 72 ? 8.289 7.146 -3.797 1.00 0.00 72 VAL A C 15
ATOM 24438 O O . VAL A 1 72 ? 8.983 6.504 -4.585 1.00 0.00 72 VAL A O 15
ATOM 24451 N N . GLU A 1 73 ? 8.380 7.014 -2.473 1.00 0.00 73 GLU A N 15
ATOM 24452 C CA . GLU A 1 73 ? 9.325 6.084 -1.871 1.00 0.00 73 GLU A CA 15
ATOM 24453 C C . GLU A 1 73 ? 9.046 4.675 -2.370 1.00 0.00 73 GLU A C 15
ATOM 24454 O O . GLU A 1 73 ? 9.964 3.879 -2.567 1.00 0.00 73 GLU A O 15
ATOM 24466 N N . TYR A 1 74 ? 7.770 4.388 -2.607 1.00 0.00 74 TYR A N 15
ATOM 24467 C CA . TYR A 1 74 ? 7.370 3.091 -3.126 1.00 0.00 74 TYR A CA 15
ATOM 24468 C C . TYR A 1 74 ? 8.023 2.887 -4.485 1.00 0.00 74 TYR A C 15
ATOM 24469 O O . TYR A 1 74 ? 8.394 1.773 -4.854 1.00 0.00 74 TYR A O 15
ATOM 24487 N N . ASP A 1 75 ? 8.179 3.991 -5.215 1.00 0.00 75 ASP A N 15
ATOM 24488 C CA . ASP A 1 75 ? 8.810 3.956 -6.524 1.00 0.00 75 ASP A CA 15
ATOM 24489 C C . ASP A 1 75 ? 10.312 3.736 -6.377 1.00 0.00 75 ASP A C 15
ATOM 24490 O O . ASP A 1 75 ? 10.918 2.990 -7.144 1.00 0.00 75 ASP A O 15
ATOM 24499 N N . GLN A 1 76 ? 10.906 4.394 -5.383 1.00 0.00 76 GLN A N 15
ATOM 24500 C CA . GLN A 1 76 ? 12.339 4.267 -5.132 1.00 0.00 76 GLN A CA 15
ATOM 24501 C C . GLN A 1 76 ? 12.701 2.855 -4.676 1.00 0.00 76 GLN A C 15
ATOM 24502 O O . GLN A 1 76 ? 13.834 2.407 -4.857 1.00 0.00 76 GLN A O 15
ATOM 24516 N N . LEU A 1 77 ? 11.739 2.162 -4.071 1.00 0.00 77 LEU A N 15
ATOM 24517 C CA . LEU A 1 77 ? 11.967 0.808 -3.573 1.00 0.00 77 LEU A CA 15
ATOM 24518 C C . LEU A 1 77 ? 11.690 -0.244 -4.643 1.00 0.00 77 LEU A C 15
ATOM 24519 O O . LEU A 1 77 ? 12.288 -1.321 -4.631 1.00 0.00 77 LEU A O 15
ATOM 24535 N N . THR A 1 78 ? 10.777 0.062 -5.560 1.00 0.00 78 THR A N 15
ATOM 24536 C CA . THR A 1 78 ? 10.419 -0.869 -6.630 1.00 0.00 78 THR A CA 15
ATOM 24537 C C . THR A 1 78 ? 11.661 -1.481 -7.281 1.00 0.00 78 THR A C 15
ATOM 24538 O O . THR A 1 78 ? 11.812 -2.701 -7.328 1.00 0.00 78 THR A O 15
ATOM 24549 N N . PRO A 1 79 ? 12.563 -0.632 -7.791 1.00 0.00 79 PRO A N 15
ATOM 24550 C CA . PRO A 1 79 ? 13.792 -1.079 -8.445 1.00 0.00 79 PRO A CA 15
ATOM 24551 C C . PRO A 1 79 ? 14.855 -1.517 -7.442 1.00 0.00 79 PRO A C 15
ATOM 24552 O O . PRO A 1 79 ? 14.787 -1.177 -6.261 1.00 0.00 79 PRO A O 15
ATOM 24563 N N . ARG A 1 80 ? 15.838 -2.274 -7.922 1.00 0.00 80 ARG A N 15
ATOM 24564 C CA . ARG A 1 80 ? 16.915 -2.759 -7.068 1.00 0.00 80 ARG A CA 15
ATOM 24565 C C . ARG A 1 80 ? 17.732 -1.598 -6.510 1.00 0.00 80 ARG A C 15
ATOM 24566 O O . ARG A 1 80 ? 17.428 -0.432 -6.764 1.00 0.00 80 ARG A O 15
ATOM 24587 N N . ASP B 2 1 ? -1.409 13.430 7.434 1.00 0.00 100 ASP B N 15
ATOM 24588 C CA . ASP B 2 1 ? -2.764 13.211 6.949 1.00 0.00 100 ASP B CA 15
ATOM 24589 C C . ASP B 2 1 ? -2.806 12.052 5.959 1.00 0.00 100 ASP B C 15
ATOM 24590 O O . ASP B 2 1 ? -3.592 12.060 5.011 1.00 0.00 100 ASP B O 15
ATOM 24599 N N . ASP B 2 2 ? -1.955 11.056 6.186 1.00 0.00 101 ASP B N 15
ATOM 24600 C CA . ASP B 2 2 ? -1.895 9.889 5.314 1.00 0.00 101 ASP B CA 15
ATOM 24601 C C . ASP B 2 2 ? -2.210 8.614 6.090 1.00 0.00 101 ASP B C 15
ATOM 24602 O O . ASP B 2 2 ? -2.488 8.658 7.288 1.00 0.00 101 ASP B O 15
ATOM 24611 N N . ASP B 2 3 ? -2.164 7.480 5.398 1.00 0.00 102 ASP B N 15
ATOM 24612 C CA . ASP B 2 3 ? -2.444 6.193 6.025 1.00 0.00 102 ASP B CA 15
ATOM 24613 C C . ASP B 2 3 ? -3.854 6.165 6.608 1.00 0.00 102 ASP B C 15
ATOM 24614 O O . ASP B 2 3 ? -4.122 5.452 7.575 1.00 0.00 102 ASP B O 15
ATOM 24623 N N . ARG B 2 4 ? -4.752 6.945 6.012 1.00 0.00 103 ARG B N 15
ATOM 24624 C CA . ARG B 2 4 ? -6.133 7.007 6.475 1.00 0.00 103 ARG B CA 15
ATOM 24625 C C . ARG B 2 4 ? -6.990 5.959 5.771 1.00 0.00 103 ARG B C 15
ATOM 24626 O O . ARG B 2 4 ? -7.910 5.395 6.364 1.00 0.00 103 ARG B O 15
ATOM 24647 N N . TYR B 2 5 ? -6.679 5.704 4.505 1.00 0.00 104 TYR B N 15
ATOM 24648 C CA . TYR B 2 5 ? -7.418 4.720 3.721 1.00 0.00 104 TYR B CA 15
ATOM 24649 C C . TYR B 2 5 ? -7.076 3.303 4.171 1.00 0.00 104 TYR B C 15
ATOM 24650 O O . TYR B 2 5 ? -7.928 2.413 4.161 1.00 0.00 104 TYR B O 15
ATOM 24668 N N . LEU B 2 6 ? -5.823 3.103 4.569 1.00 0.00 105 LEU B N 15
ATOM 24669 C CA . LEU B 2 6 ? -5.366 1.796 5.028 1.00 0.00 105 LEU B CA 15
ATOM 24670 C C . LEU B 2 6 ? -6.214 1.309 6.198 1.00 0.00 105 LEU B C 15
ATOM 24671 O O . LEU B 2 6 ? -6.712 0.186 6.189 1.00 0.00 105 LEU B O 15
ATOM 24687 N N . ARG B 2 7 ? -6.376 2.164 7.201 1.00 0.00 106 ARG B N 15
ATOM 24688 C CA . ARG B 2 7 ? -7.167 1.825 8.377 1.00 0.00 106 ARG B CA 15
ATOM 24689 C C . ARG B 2 7 ? -8.593 1.451 7.980 1.00 0.00 106 ARG B C 15
ATOM 24690 O O . ARG B 2 7 ? -9.214 0.587 8.600 1.00 0.00 106 ARG B O 15
ATOM 24711 N N . GLU B 2 8 ? -9.104 2.106 6.942 1.00 0.00 107 GLU B N 15
ATOM 24712 C CA . GLU B 2 8 ? -10.455 1.839 6.462 1.00 0.00 107 GLU B CA 15
ATOM 24713 C C . GLU B 2 8 ? -10.594 0.386 6.023 1.00 0.00 107 GLU B C 15
ATOM 24714 O O . GLU B 2 8 ? -11.432 -0.353 6.540 1.00 0.00 107 GLU B O 15
ATOM 24726 N N . ALA B 2 9 ? -9.762 -0.023 5.069 1.00 0.00 108 ALA B N 15
ATOM 24727 C CA . ALA B 2 9 ? -9.791 -1.392 4.569 1.00 0.00 108 ALA B CA 15
ATOM 24728 C C . ALA B 2 9 ? -9.342 -2.370 5.650 1.00 0.00 108 ALA B C 15
ATOM 24729 O O . ALA B 2 9 ? -9.878 -3.474 5.771 1.00 0.00 108 ALA B O 15
ATOM 24736 N N . ILE B 2 10 ? -8.359 -1.950 6.438 1.00 0.00 109 ILE B N 15
ATOM 24737 C CA . ILE B 2 10 ? -7.830 -2.772 7.517 1.00 0.00 109 ILE B CA 15
ATOM 24738 C C . ILE B 2 10 ? -8.931 -3.135 8.513 1.00 0.00 109 ILE B C 15
ATOM 24739 O O . ILE B 2 10 ? -9.169 -4.312 8.788 1.00 0.00 109 ILE B O 15
ATOM 24755 N N . GLN B 2 11 ? -9.601 -2.119 9.046 1.00 0.00 110 GLN B N 15
ATOM 24756 C CA . GLN B 2 11 ? -10.676 -2.342 10.004 1.00 0.00 110 GLN B CA 15
ATOM 24757 C C . GLN B 2 11 ? -11.822 -3.107 9.359 1.00 0.00 110 GLN B C 15
ATOM 24758 O O . GLN B 2 11 ? -12.465 -3.937 10.002 1.00 0.00 110 GLN B O 15
ATOM 24772 N N . GLU B 2 12 ? -12.067 -2.836 8.081 1.00 0.00 111 GLU B N 15
ATOM 24773 C CA . GLU B 2 12 ? -13.128 -3.521 7.354 1.00 0.00 111 GLU B CA 15
ATOM 24774 C C . GLU B 2 12 ? -12.943 -5.026 7.470 1.00 0.00 111 GLU B C 15
ATOM 24775 O O . GLU B 2 12 ? -13.894 -5.767 7.721 1.00 0.00 111 GLU B O 15
ATOM 24787 N N . TYR B 2 13 ? -11.702 -5.465 7.315 1.00 0.00 112 TYR B N 15
ATOM 24788 C CA . TYR B 2 13 ? -11.378 -6.876 7.429 1.00 0.00 112 TYR B CA 15
ATOM 24789 C C . TYR B 2 13 ? -11.508 -7.312 8.880 1.00 0.00 112 TYR B C 15
ATOM 24790 O O . TYR B 2 13 ? -11.913 -8.439 9.167 1.00 0.00 112 TYR B O 15
ATOM 24808 N N . ASP B 2 14 ? -11.184 -6.401 9.796 1.00 0.00 113 ASP B N 15
ATOM 24809 C CA . ASP B 2 14 ? -11.291 -6.691 11.217 1.00 0.00 113 ASP B CA 15
ATOM 24810 C C . ASP B 2 14 ? -12.733 -7.041 11.564 1.00 0.00 113 ASP B C 15
ATOM 24811 O O . ASP B 2 14 ? -12.993 -7.828 12.475 1.00 0.00 113 ASP B O 15
ATOM 24820 N N . ASN B 2 15 ? -13.668 -6.453 10.819 1.00 0.00 114 ASN B N 15
ATOM 24821 C CA . ASN B 2 15 ? -15.085 -6.705 11.031 1.00 0.00 114 ASN B CA 15
ATOM 24822 C C . ASN B 2 15 ? -15.513 -7.997 10.342 1.00 0.00 114 ASN B C 15
ATOM 24823 O O . ASN B 2 15 ? -16.363 -8.729 10.846 1.00 0.00 114 ASN B O 15
ATOM 24834 N N . ILE B 2 16 ? -14.914 -8.272 9.185 1.00 0.00 115 ILE B N 15
ATOM 24835 C CA . ILE B 2 16 ? -15.232 -9.478 8.433 1.00 0.00 115 ILE B CA 15
ATOM 24836 C C . ILE B 2 16 ? -14.700 -10.721 9.138 1.00 0.00 115 ILE B C 15
ATOM 24837 O O . ILE B 2 16 ? -15.327 -11.781 9.113 1.00 0.00 115 ILE B O 15
ATOM 24853 N N . ALA B 2 17 ? -13.538 -10.583 9.768 1.00 0.00 116 ALA B N 15
ATOM 24854 C CA . ALA B 2 17 ? -12.918 -11.690 10.482 1.00 0.00 116 ALA B CA 15
ATOM 24855 C C . ALA B 2 17 ? -13.037 -11.507 11.993 1.00 0.00 116 ALA B C 15
ATOM 24856 O O . ALA B 2 17 ? -12.042 -11.559 12.715 1.00 0.00 116 ALA B O 15
ATOM 24863 N N . LYS B 2 18 ? -14.261 -11.291 12.462 1.00 0.00 117 LYS B N 15
ATOM 24864 C CA . LYS B 2 18 ? -14.510 -11.100 13.887 1.00 0.00 117 LYS B CA 15
ATOM 24865 C C . LYS B 2 18 ? -14.444 -12.428 14.634 1.00 0.00 117 LYS B C 15
ATOM 24866 O O . LYS B 2 18 ? -13.365 -12.749 15.173 1.00 0.00 117 LYS B O 15
ATOM 24886 N N . MET A 1 1 ? -15.012 10.929 3.484 1.00 0.00 1 MET A N 16
ATOM 24887 C CA . MET A 1 1 ? -15.460 9.533 3.736 1.00 0.00 1 MET A CA 16
ATOM 24888 C C . MET A 1 1 ? -14.792 8.557 2.773 1.00 0.00 1 MET A C 16
ATOM 24889 O O . MET A 1 1 ? -14.300 8.952 1.716 1.00 0.00 1 MET A O 16
ATOM 24905 N N . ASP A 1 2 ? -14.778 7.282 3.146 1.00 0.00 2 ASP A N 16
ATOM 24906 C CA . ASP A 1 2 ? -14.170 6.251 2.317 1.00 0.00 2 ASP A CA 16
ATOM 24907 C C . ASP A 1 2 ? -14.679 4.866 2.708 1.00 0.00 2 ASP A C 16
ATOM 24908 O O . ASP A 1 2 ? -14.584 4.464 3.867 1.00 0.00 2 ASP A O 16
ATOM 24917 N N . ARG A 1 3 ? -15.219 4.143 1.733 1.00 0.00 3 ARG A N 16
ATOM 24918 C CA . ARG A 1 3 ? -15.742 2.805 1.973 1.00 0.00 3 ARG A CA 16
ATOM 24919 C C . ARG A 1 3 ? -15.542 1.914 0.751 1.00 0.00 3 ARG A C 16
ATOM 24920 O O . ARG A 1 3 ? -15.075 0.781 0.866 1.00 0.00 3 ARG A O 16
ATOM 24941 N N . LYS A 1 4 ? -15.893 2.436 -0.419 1.00 0.00 4 LYS A N 16
ATOM 24942 C CA . LYS A 1 4 ? -15.748 1.689 -1.664 1.00 0.00 4 LYS A CA 16
ATOM 24943 C C . LYS A 1 4 ? -14.283 1.388 -1.946 1.00 0.00 4 LYS A C 16
ATOM 24944 O O . LYS A 1 4 ? -13.955 0.355 -2.529 1.00 0.00 4 LYS A O 16
ATOM 24963 N N . VAL A 1 5 ? -13.400 2.290 -1.522 1.00 0.00 5 VAL A N 16
ATOM 24964 C CA . VAL A 1 5 ? -11.969 2.101 -1.727 1.00 0.00 5 VAL A CA 16
ATOM 24965 C C . VAL A 1 5 ? -11.538 0.736 -1.208 1.00 0.00 5 VAL A C 16
ATOM 24966 O O . VAL A 1 5 ? -10.647 0.096 -1.767 1.00 0.00 5 VAL A O 16
ATOM 24979 N N . ALA A 1 6 ? -12.196 0.291 -0.142 1.00 0.00 6 ALA A N 16
ATOM 24980 C CA . ALA A 1 6 ? -11.903 -1.006 0.450 1.00 0.00 6 ALA A CA 16
ATOM 24981 C C . ALA A 1 6 ? -12.422 -2.131 -0.436 1.00 0.00 6 ALA A C 16
ATOM 24982 O O . ALA A 1 6 ? -11.759 -3.151 -0.614 1.00 0.00 6 ALA A O 16
ATOM 24989 N N . ARG A 1 7 ? -13.614 -1.933 -0.995 1.00 0.00 7 ARG A N 16
ATOM 24990 C CA . ARG A 1 7 ? -14.222 -2.931 -1.868 1.00 0.00 7 ARG A CA 16
ATOM 24991 C C . ARG A 1 7 ? -13.437 -3.062 -3.165 1.00 0.00 7 ARG A C 16
ATOM 24992 O O . ARG A 1 7 ? -13.252 -4.164 -3.680 1.00 0.00 7 ARG A O 16
ATOM 25013 N N . GLU A 1 8 ? -12.970 -1.935 -3.684 1.00 0.00 8 GLU A N 16
ATOM 25014 C CA . GLU A 1 8 ? -12.196 -1.932 -4.918 1.00 0.00 8 GLU A CA 16
ATOM 25015 C C . GLU A 1 8 ? -10.805 -2.502 -4.670 1.00 0.00 8 GLU A C 16
ATOM 25016 O O . GLU A 1 8 ? -10.254 -3.210 -5.512 1.00 0.00 8 GLU A O 16
ATOM 25028 N N . PHE A 1 9 ? -10.249 -2.199 -3.502 1.00 0.00 9 PHE A N 16
ATOM 25029 C CA . PHE A 1 9 ? -8.930 -2.692 -3.136 1.00 0.00 9 PHE A CA 16
ATOM 25030 C C . PHE A 1 9 ? -8.978 -4.196 -2.899 1.00 0.00 9 PHE A C 16
ATOM 25031 O O . PHE A 1 9 ? -8.105 -4.936 -3.348 1.00 0.00 9 PHE A O 16
ATOM 25048 N N . ARG A 1 10 ? -10.014 -4.642 -2.194 1.00 0.00 10 ARG A N 16
ATOM 25049 C CA . ARG A 1 10 ? -10.185 -6.059 -1.902 1.00 0.00 10 ARG A CA 16
ATOM 25050 C C . ARG A 1 10 ? -10.620 -6.815 -3.152 1.00 0.00 10 ARG A C 16
ATOM 25051 O O . ARG A 1 10 ? -10.116 -7.902 -3.435 1.00 0.00 10 ARG A O 16
ATOM 25072 N N . HIS A 1 11 ? -11.553 -6.233 -3.902 1.00 0.00 11 HIS A N 16
ATOM 25073 C CA . HIS A 1 11 ? -12.040 -6.864 -5.124 1.00 0.00 11 HIS A CA 16
ATOM 25074 C C . HIS A 1 11 ? -10.902 -7.047 -6.122 1.00 0.00 11 HIS A C 16
ATOM 25075 O O . HIS A 1 11 ? -10.753 -8.113 -6.718 1.00 0.00 11 HIS A O 16
ATOM 25090 N N . LYS A 1 12 ? -10.095 -6.003 -6.294 1.00 0.00 12 LYS A N 16
ATOM 25091 C CA . LYS A 1 12 ? -8.964 -6.058 -7.212 1.00 0.00 12 LYS A CA 16
ATOM 25092 C C . LYS A 1 12 ? -8.006 -7.173 -6.809 1.00 0.00 12 LYS A C 16
ATOM 25093 O O . LYS A 1 12 ? -7.667 -8.041 -7.616 1.00 0.00 12 LYS A O 16
ATOM 25112 N N . VAL A 1 13 ? -7.584 -7.150 -5.548 1.00 0.00 13 VAL A N 16
ATOM 25113 C CA . VAL A 1 13 ? -6.674 -8.163 -5.029 1.00 0.00 13 VAL A CA 16
ATOM 25114 C C . VAL A 1 13 ? -7.224 -9.558 -5.288 1.00 0.00 13 VAL A C 16
ATOM 25115 O O . VAL A 1 13 ? -6.477 -10.487 -5.590 1.00 0.00 13 VAL A O 16
ATOM 25128 N N . ASP A 1 14 ? -8.539 -9.699 -5.173 1.00 0.00 14 ASP A N 16
ATOM 25129 C CA . ASP A 1 14 ? -9.187 -10.981 -5.402 1.00 0.00 14 ASP A CA 16
ATOM 25130 C C . ASP A 1 14 ? -9.188 -11.331 -6.888 1.00 0.00 14 ASP A C 16
ATOM 25131 O O . ASP A 1 14 ? -9.201 -12.505 -7.257 1.00 0.00 14 ASP A O 16
ATOM 25140 N N . PHE A 1 15 ? -9.168 -10.306 -7.737 1.00 0.00 15 PHE A N 16
ATOM 25141 C CA . PHE A 1 15 ? -9.162 -10.511 -9.181 1.00 0.00 15 PHE A CA 16
ATOM 25142 C C . PHE A 1 15 ? -7.830 -11.094 -9.633 1.00 0.00 15 PHE A C 16
ATOM 25143 O O . PHE A 1 15 ? -7.768 -11.876 -10.583 1.00 0.00 15 PHE A O 16
ATOM 25160 N N . LEU A 1 16 ? -6.765 -10.695 -8.948 1.00 0.00 16 LEU A N 16
ATOM 25161 C CA . LEU A 1 16 ? -5.423 -11.161 -9.274 1.00 0.00 16 LEU A CA 16
ATOM 25162 C C . LEU A 1 16 ? -5.070 -12.410 -8.475 1.00 0.00 16 LEU A C 16
ATOM 25163 O O . LEU A 1 16 ? -4.568 -13.392 -9.021 1.00 0.00 16 LEU A O 16
ATOM 25179 N N . ILE A 1 17 ? -5.338 -12.359 -7.179 1.00 0.00 17 ILE A N 16
ATOM 25180 C CA . ILE A 1 17 ? -5.057 -13.475 -6.286 1.00 0.00 17 ILE A CA 16
ATOM 25181 C C . ILE A 1 17 ? -6.163 -14.518 -6.355 1.00 0.00 17 ILE A C 16
ATOM 25182 O O . ILE A 1 17 ? -5.941 -15.648 -6.789 1.00 0.00 17 ILE A O 16
ATOM 25198 N N . GLU A 1 18 ? -7.353 -14.133 -5.923 1.00 0.00 18 GLU A N 16
ATOM 25199 C CA . GLU A 1 18 ? -8.498 -15.026 -5.927 1.00 0.00 18 GLU A CA 16
ATOM 25200 C C . GLU A 1 18 ? -8.280 -16.233 -5.024 1.00 0.00 18 GLU A C 16
ATOM 25201 O O . GLU A 1 18 ? -9.120 -17.129 -4.939 1.00 0.00 18 GLU A O 16
ATOM 25213 N N . ASN A 1 19 ? -7.153 -16.234 -4.352 1.00 0.00 19 ASN A N 16
ATOM 25214 C CA . ASN A 1 19 ? -6.796 -17.310 -3.438 1.00 0.00 19 ASN A CA 16
ATOM 25215 C C . ASN A 1 19 ? -6.907 -16.840 -1.990 1.00 0.00 19 ASN A C 16
ATOM 25216 O O . ASN A 1 19 ? -6.851 -15.643 -1.710 1.00 0.00 19 ASN A O 16
ATOM 25227 N N . ASP A 1 20 ? -7.067 -17.790 -1.075 1.00 0.00 20 ASP A N 16
ATOM 25228 C CA . ASP A 1 20 ? -7.192 -17.467 0.342 1.00 0.00 20 ASP A CA 16
ATOM 25229 C C . ASP A 1 20 ? -5.823 -17.380 1.009 1.00 0.00 20 ASP A C 16
ATOM 25230 O O . ASP A 1 20 ? -5.569 -16.478 1.807 1.00 0.00 20 ASP A O 16
ATOM 25239 N N . ALA A 1 21 ? -4.946 -18.322 0.681 1.00 0.00 21 ALA A N 16
ATOM 25240 C CA . ALA A 1 21 ? -3.605 -18.347 1.254 1.00 0.00 21 ALA A CA 16
ATOM 25241 C C . ALA A 1 21 ? -2.839 -17.076 0.917 1.00 0.00 21 ALA A C 16
ATOM 25242 O O . ALA A 1 21 ? -2.183 -16.488 1.777 1.00 0.00 21 ALA A O 16
ATOM 25249 N N . GLU A 1 22 ? -2.931 -16.655 -0.337 1.00 0.00 22 GLU A N 16
ATOM 25250 C CA . GLU A 1 22 ? -2.248 -15.447 -0.784 1.00 0.00 22 GLU A CA 16
ATOM 25251 C C . GLU A 1 22 ? -2.857 -14.213 -0.131 1.00 0.00 22 GLU A C 16
ATOM 25252 O O . GLU A 1 22 ? -2.140 -13.340 0.356 1.00 0.00 22 GLU A O 16
ATOM 25264 N N . LYS A 1 23 ? -4.185 -14.152 -0.112 1.00 0.00 23 LYS A N 16
ATOM 25265 C CA . LYS A 1 23 ? -4.883 -13.028 0.497 1.00 0.00 23 LYS A CA 16
ATOM 25266 C C . LYS A 1 23 ? -4.628 -13.003 1.995 1.00 0.00 23 LYS A C 16
ATOM 25267 O O . LYS A 1 23 ? -4.546 -11.935 2.600 1.00 0.00 23 LYS A O 16
ATOM 25286 N N . ASP A 1 24 ? -4.481 -14.184 2.584 1.00 0.00 24 ASP A N 16
ATOM 25287 C CA . ASP A 1 24 ? -4.211 -14.286 4.009 1.00 0.00 24 ASP A CA 16
ATOM 25288 C C . ASP A 1 24 ? -2.877 -13.622 4.327 1.00 0.00 24 ASP A C 16
ATOM 25289 O O . ASP A 1 24 ? -2.776 -12.816 5.253 1.00 0.00 24 ASP A O 16
ATOM 25298 N N . TYR A 1 25 ? -1.859 -13.960 3.542 1.00 0.00 25 TYR A N 16
ATOM 25299 C CA . TYR A 1 25 ? -0.531 -13.391 3.726 1.00 0.00 25 TYR A CA 16
ATOM 25300 C C . TYR A 1 25 ? -0.533 -11.907 3.400 1.00 0.00 25 TYR A C 16
ATOM 25301 O O . TYR A 1 25 ? -0.056 -11.094 4.192 1.00 0.00 25 TYR A O 16
ATOM 25319 N N . LEU A 1 26 ? -1.088 -11.542 2.246 1.00 0.00 26 LEU A N 16
ATOM 25320 C CA . LEU A 1 26 ? -1.154 -10.137 1.871 1.00 0.00 26 LEU A CA 16
ATOM 25321 C C . LEU A 1 26 ? -1.895 -9.385 2.956 1.00 0.00 26 LEU A C 16
ATOM 25322 O O . LEU A 1 26 ? -1.504 -8.284 3.348 1.00 0.00 26 LEU A O 16
ATOM 25338 N N . TYR A 1 27 ? -2.940 -10.015 3.481 1.00 0.00 27 TYR A N 16
ATOM 25339 C CA . TYR A 1 27 ? -3.696 -9.425 4.571 1.00 0.00 27 TYR A CA 16
ATOM 25340 C C . TYR A 1 27 ? -2.769 -9.261 5.769 1.00 0.00 27 TYR A C 16
ATOM 25341 O O . TYR A 1 27 ? -2.875 -8.298 6.527 1.00 0.00 27 TYR A O 16
ATOM 25359 N N . ASP A 1 28 ? -1.838 -10.209 5.915 1.00 0.00 28 ASP A N 16
ATOM 25360 C CA . ASP A 1 28 ? -0.869 -10.165 6.997 1.00 0.00 28 ASP A CA 16
ATOM 25361 C C . ASP A 1 28 ? 0.156 -9.063 6.744 1.00 0.00 28 ASP A C 16
ATOM 25362 O O . ASP A 1 28 ? 0.659 -8.444 7.680 1.00 0.00 28 ASP A O 16
ATOM 25371 N N . VAL A 1 29 ? 0.459 -8.818 5.467 1.00 0.00 29 VAL A N 16
ATOM 25372 C CA . VAL A 1 29 ? 1.419 -7.784 5.102 1.00 0.00 29 VAL A CA 16
ATOM 25373 C C . VAL A 1 29 ? 0.871 -6.401 5.426 1.00 0.00 29 VAL A C 16
ATOM 25374 O O . VAL A 1 29 ? 1.506 -5.621 6.136 1.00 0.00 29 VAL A O 16
ATOM 25387 N N . LEU A 1 30 ? -0.317 -6.103 4.908 1.00 0.00 30 LEU A N 16
ATOM 25388 C CA . LEU A 1 30 ? -0.951 -4.815 5.152 1.00 0.00 30 LEU A CA 16
ATOM 25389 C C . LEU A 1 30 ? -1.152 -4.599 6.647 1.00 0.00 30 LEU A C 16
ATOM 25390 O O . LEU A 1 30 ? -0.989 -3.489 7.154 1.00 0.00 30 LEU A O 16
ATOM 25406 N N . ARG A 1 31 ? -1.500 -5.673 7.348 1.00 0.00 31 ARG A N 16
ATOM 25407 C CA . ARG A 1 31 ? -1.712 -5.610 8.788 1.00 0.00 31 ARG A CA 16
ATOM 25408 C C . ARG A 1 31 ? -0.443 -5.148 9.493 1.00 0.00 31 ARG A C 16
ATOM 25409 O O . ARG A 1 31 ? -0.488 -4.299 10.383 1.00 0.00 31 ARG A O 16
ATOM 25430 N N . MET A 1 32 ? 0.692 -5.705 9.082 1.00 0.00 32 MET A N 16
ATOM 25431 C CA . MET A 1 32 ? 1.973 -5.338 9.667 1.00 0.00 32 MET A CA 16
ATOM 25432 C C . MET A 1 32 ? 2.364 -3.931 9.235 1.00 0.00 32 MET A C 16
ATOM 25433 O O . MET A 1 32 ? 2.813 -3.121 10.045 1.00 0.00 32 MET A O 16
ATOM 25447 N N . TYR A 1 33 ? 2.181 -3.645 7.948 1.00 0.00 33 TYR A N 16
ATOM 25448 C CA . TYR A 1 33 ? 2.505 -2.335 7.398 1.00 0.00 33 TYR A CA 16
ATOM 25449 C C . TYR A 1 33 ? 1.759 -1.234 8.148 1.00 0.00 33 TYR A C 16
ATOM 25450 O O . TYR A 1 33 ? 2.210 -0.091 8.196 1.00 0.00 33 TYR A O 16
ATOM 25468 N N . HIS A 1 34 ? 0.619 -1.585 8.732 1.00 0.00 34 HIS A N 16
ATOM 25469 C CA . HIS A 1 34 ? -0.183 -0.622 9.478 1.00 0.00 34 HIS A CA 16
ATOM 25470 C C . HIS A 1 34 ? 0.453 -0.304 10.829 1.00 0.00 34 HIS A C 16
ATOM 25471 O O . HIS A 1 34 ? 0.492 0.852 11.251 1.00 0.00 34 HIS A O 16
ATOM 25486 N N . GLN A 1 35 ? 0.941 -1.339 11.507 1.00 0.00 35 GLN A N 16
ATOM 25487 C CA . GLN A 1 35 ? 1.565 -1.170 12.816 1.00 0.00 35 GLN A CA 16
ATOM 25488 C C . GLN A 1 35 ? 2.991 -0.641 12.700 1.00 0.00 35 GLN A C 16
ATOM 25489 O O . GLN A 1 35 ? 3.305 0.443 13.193 1.00 0.00 35 GLN A O 16
ATOM 25503 N N . THR A 1 36 ? 3.851 -1.420 12.059 1.00 0.00 36 THR A N 16
ATOM 25504 C CA . THR A 1 36 ? 5.252 -1.042 11.889 1.00 0.00 36 THR A CA 16
ATOM 25505 C C . THR A 1 36 ? 5.398 0.188 10.997 1.00 0.00 36 THR A C 16
ATOM 25506 O O . THR A 1 36 ? 6.374 0.928 11.106 1.00 0.00 36 THR A O 16
ATOM 25517 N N . MET A 1 37 ? 4.430 0.400 10.111 1.00 0.00 37 MET A N 16
ATOM 25518 C CA . MET A 1 37 ? 4.468 1.541 9.204 1.00 0.00 37 MET A CA 16
ATOM 25519 C C . MET A 1 37 ? 5.705 1.482 8.312 1.00 0.00 37 MET A C 16
ATOM 25520 O O . MET A 1 37 ? 6.241 2.513 7.906 1.00 0.00 37 MET A O 16
ATOM 25534 N N . ASP A 1 38 ? 6.152 0.266 8.011 1.00 0.00 38 ASP A N 16
ATOM 25535 C CA . ASP A 1 38 ? 7.324 0.065 7.168 1.00 0.00 38 ASP A CA 16
ATOM 25536 C C . ASP A 1 38 ? 6.914 -0.258 5.736 1.00 0.00 38 ASP A C 16
ATOM 25537 O O . ASP A 1 38 ? 6.345 -1.314 5.465 1.00 0.00 38 ASP A O 16
ATOM 25546 N N . VAL A 1 39 ? 7.209 0.660 4.822 1.00 0.00 39 VAL A N 16
ATOM 25547 C CA . VAL A 1 39 ? 6.874 0.476 3.417 1.00 0.00 39 VAL A CA 16
ATOM 25548 C C . VAL A 1 39 ? 7.848 -0.485 2.744 1.00 0.00 39 VAL A C 16
ATOM 25549 O O . VAL A 1 39 ? 7.512 -1.133 1.753 1.00 0.00 39 VAL A O 16
ATOM 25562 N N . ALA A 1 40 ? 9.055 -0.580 3.293 1.00 0.00 40 ALA A N 16
ATOM 25563 C CA . ALA A 1 40 ? 10.071 -1.466 2.743 1.00 0.00 40 ALA A CA 16
ATOM 25564 C C . ALA A 1 40 ? 9.729 -2.917 3.041 1.00 0.00 40 ALA A C 16
ATOM 25565 O O . ALA A 1 40 ? 10.135 -3.823 2.313 1.00 0.00 40 ALA A O 16
ATOM 25572 N N . VAL A 1 41 ? 8.979 -3.130 4.115 1.00 0.00 41 VAL A N 16
ATOM 25573 C CA . VAL A 1 41 ? 8.582 -4.470 4.505 1.00 0.00 41 VAL A CA 16
ATOM 25574 C C . VAL A 1 41 ? 7.417 -4.964 3.656 1.00 0.00 41 VAL A C 16
ATOM 25575 O O . VAL A 1 41 ? 7.413 -6.104 3.194 1.00 0.00 41 VAL A O 16
ATOM 25588 N N . LEU A 1 42 ? 6.428 -4.099 3.450 1.00 0.00 42 LEU A N 16
ATOM 25589 C CA . LEU A 1 42 ? 5.265 -4.458 2.652 1.00 0.00 42 LEU A CA 16
ATOM 25590 C C . LEU A 1 42 ? 5.671 -4.718 1.203 1.00 0.00 42 LEU A C 16
ATOM 25591 O O . LEU A 1 42 ? 5.128 -5.607 0.548 1.00 0.00 42 LEU A O 16
ATOM 25607 N N . VAL A 1 43 ? 6.637 -3.945 0.713 1.00 0.00 43 VAL A N 16
ATOM 25608 C CA . VAL A 1 43 ? 7.118 -4.110 -0.652 1.00 0.00 43 VAL A CA 16
ATOM 25609 C C . VAL A 1 43 ? 7.753 -5.485 -0.831 1.00 0.00 43 VAL A C 16
ATOM 25610 O O . VAL A 1 43 ? 7.492 -6.178 -1.817 1.00 0.00 43 VAL A O 16
ATOM 25623 N N . GLY A 1 44 ? 8.577 -5.881 0.134 1.00 0.00 44 GLY A N 16
ATOM 25624 C CA . GLY A 1 44 ? 9.225 -7.178 0.068 1.00 0.00 44 GLY A CA 16
ATOM 25625 C C . GLY A 1 44 ? 8.220 -8.311 -0.016 1.00 0.00 44 GLY A C 16
ATOM 25626 O O . GLY A 1 44 ? 8.279 -9.138 -0.925 1.00 0.00 44 GLY A O 16
ATOM 25630 N N . ASP A 1 45 ? 7.285 -8.337 0.928 1.00 0.00 45 ASP A N 16
ATOM 25631 C CA . ASP A 1 45 ? 6.254 -9.366 0.950 1.00 0.00 45 ASP A CA 16
ATOM 25632 C C . ASP A 1 45 ? 5.431 -9.318 -0.333 1.00 0.00 45 ASP A C 16
ATOM 25633 O O . ASP A 1 45 ? 5.103 -10.355 -0.915 1.00 0.00 45 ASP A O 16
ATOM 25642 N N . LEU A 1 46 ? 5.108 -8.105 -0.776 1.00 0.00 46 LEU A N 16
ATOM 25643 C CA . LEU A 1 46 ? 4.331 -7.920 -1.997 1.00 0.00 46 LEU A CA 16
ATOM 25644 C C . LEU A 1 46 ? 4.969 -8.667 -3.163 1.00 0.00 46 LEU A C 16
ATOM 25645 O O . LEU A 1 46 ? 4.275 -9.273 -3.975 1.00 0.00 46 LEU A O 16
ATOM 25661 N N . LYS A 1 47 ? 6.298 -8.632 -3.232 1.00 0.00 47 LYS A N 16
ATOM 25662 C CA . LYS A 1 47 ? 7.021 -9.323 -4.293 1.00 0.00 47 LYS A CA 16
ATOM 25663 C C . LYS A 1 47 ? 6.861 -10.831 -4.144 1.00 0.00 47 LYS A C 16
ATOM 25664 O O . LYS A 1 47 ? 6.497 -11.532 -5.094 1.00 0.00 47 LYS A O 16
ATOM 25683 N N . LEU A 1 48 ? 7.120 -11.324 -2.934 1.00 0.00 48 LEU A N 16
ATOM 25684 C CA . LEU A 1 48 ? 6.994 -12.748 -2.645 1.00 0.00 48 LEU A CA 16
ATOM 25685 C C . LEU A 1 48 ? 5.626 -13.263 -3.079 1.00 0.00 48 LEU A C 16
ATOM 25686 O O . LEU A 1 48 ? 5.465 -14.440 -3.398 1.00 0.00 48 LEU A O 16
ATOM 25702 N N . VAL A 1 49 ? 4.646 -12.365 -3.100 1.00 0.00 49 VAL A N 16
ATOM 25703 C CA . VAL A 1 49 ? 3.295 -12.718 -3.509 1.00 0.00 49 VAL A CA 16
ATOM 25704 C C . VAL A 1 49 ? 3.063 -12.328 -4.964 1.00 0.00 49 VAL A C 16
ATOM 25705 O O . VAL A 1 49 ? 2.253 -12.941 -5.661 1.00 0.00 49 VAL A O 16
ATOM 25718 N N . ILE A 1 50 ? 3.783 -11.304 -5.412 1.00 0.00 50 ILE A N 16
ATOM 25719 C CA . ILE A 1 50 ? 3.664 -10.827 -6.783 1.00 0.00 50 ILE A CA 16
ATOM 25720 C C . ILE A 1 50 ? 4.817 -11.335 -7.643 1.00 0.00 50 ILE A C 16
ATOM 25721 O O . ILE A 1 50 ? 5.138 -10.763 -8.685 1.00 0.00 50 ILE A O 16
ATOM 25737 N N . ASN A 1 51 ? 5.431 -12.422 -7.201 1.00 0.00 51 ASN A N 16
ATOM 25738 C CA . ASN A 1 51 ? 6.545 -13.027 -7.926 1.00 0.00 51 ASN A CA 16
ATOM 25739 C C . ASN A 1 51 ? 6.224 -13.160 -9.414 1.00 0.00 51 ASN A C 16
ATOM 25740 O O . ASN A 1 51 ? 7.120 -13.134 -10.259 1.00 0.00 51 ASN A O 16
ATOM 25751 N N . GLU A 1 52 ? 4.937 -13.297 -9.728 1.00 0.00 52 GLU A N 16
ATOM 25752 C CA . GLU A 1 52 ? 4.496 -13.427 -11.111 1.00 0.00 52 GLU A CA 16
ATOM 25753 C C . GLU A 1 52 ? 3.961 -12.096 -11.638 1.00 0.00 52 GLU A C 16
ATOM 25754 O O . GLU A 1 52 ? 3.440 -11.283 -10.873 1.00 0.00 52 GLU A O 16
ATOM 25766 N N . PRO A 1 53 ? 4.088 -11.852 -12.954 1.00 0.00 53 PRO A N 16
ATOM 25767 C CA . PRO A 1 53 ? 3.617 -10.608 -13.577 1.00 0.00 53 PRO A CA 16
ATOM 25768 C C . PRO A 1 53 ? 2.110 -10.414 -13.432 1.00 0.00 53 PRO A C 16
ATOM 25769 O O . PRO A 1 53 ? 1.614 -9.288 -13.454 1.00 0.00 53 PRO A O 16
ATOM 25780 N N . SER A 1 54 ? 1.384 -11.520 -13.291 1.00 0.00 54 SER A N 16
ATOM 25781 C CA . SER A 1 54 ? -0.068 -11.470 -13.152 1.00 0.00 54 SER A CA 16
ATOM 25782 C C . SER A 1 54 ? -0.485 -10.621 -11.953 1.00 0.00 54 SER A C 16
ATOM 25783 O O . SER A 1 54 ? -1.478 -9.896 -12.012 1.00 0.00 54 SER A O 16
ATOM 25791 N N . ARG A 1 55 ? 0.275 -10.720 -10.867 1.00 0.00 55 ARG A N 16
ATOM 25792 C CA . ARG A 1 55 ? -0.023 -9.966 -9.653 1.00 0.00 55 ARG A CA 16
ATOM 25793 C C . ARG A 1 55 ? 0.631 -8.583 -9.668 1.00 0.00 55 ARG A C 16
ATOM 25794 O O . ARG A 1 55 ? 0.765 -7.945 -8.625 1.00 0.00 55 ARG A O 16
ATOM 25815 N N . LEU A 1 56 ? 1.037 -8.123 -10.847 1.00 0.00 56 LEU A N 16
ATOM 25816 C CA . LEU A 1 56 ? 1.675 -6.816 -10.980 1.00 0.00 56 LEU A CA 16
ATOM 25817 C C . LEU A 1 56 ? 0.767 -5.689 -10.480 1.00 0.00 56 LEU A C 16
ATOM 25818 O O . LEU A 1 56 ? 1.215 -4.800 -9.757 1.00 0.00 56 LEU A O 16
ATOM 25834 N N . PRO A 1 57 ? -0.523 -5.701 -10.869 1.00 0.00 57 PRO A N 16
ATOM 25835 C CA . PRO A 1 57 ? -1.484 -4.664 -10.466 1.00 0.00 57 PRO A CA 16
ATOM 25836 C C . PRO A 1 57 ? -1.451 -4.350 -8.971 1.00 0.00 57 PRO A C 16
ATOM 25837 O O . PRO A 1 57 ? -1.866 -3.270 -8.553 1.00 0.00 57 PRO A O 16
ATOM 25848 N N . LEU A 1 58 ? -0.970 -5.293 -8.164 1.00 0.00 58 LEU A N 16
ATOM 25849 C CA . LEU A 1 58 ? -0.906 -5.096 -6.716 1.00 0.00 58 LEU A CA 16
ATOM 25850 C C . LEU A 1 58 ? -0.159 -3.812 -6.358 1.00 0.00 58 LEU A C 16
ATOM 25851 O O . LEU A 1 58 ? -0.598 -3.049 -5.498 1.00 0.00 58 LEU A O 16
ATOM 25867 N N . PHE A 1 59 ? 0.969 -3.577 -7.018 1.00 0.00 59 PHE A N 16
ATOM 25868 C CA . PHE A 1 59 ? 1.772 -2.385 -6.758 1.00 0.00 59 PHE A CA 16
ATOM 25869 C C . PHE A 1 59 ? 0.959 -1.111 -6.979 1.00 0.00 59 PHE A C 16
ATOM 25870 O O . PHE A 1 59 ? 0.914 -0.233 -6.115 1.00 0.00 59 PHE A O 16
ATOM 25887 N N . ASP A 1 60 ? 0.314 -1.020 -8.136 1.00 0.00 60 ASP A N 16
ATOM 25888 C CA . ASP A 1 60 ? -0.499 0.144 -8.468 1.00 0.00 60 ASP A CA 16
ATOM 25889 C C . ASP A 1 60 ? -1.813 0.121 -7.699 1.00 0.00 60 ASP A C 16
ATOM 25890 O O . ASP A 1 60 ? -2.423 1.160 -7.464 1.00 0.00 60 ASP A O 16
ATOM 25899 N N . ALA A 1 61 ? -2.241 -1.072 -7.317 1.00 0.00 61 ALA A N 16
ATOM 25900 C CA . ALA A 1 61 ? -3.480 -1.245 -6.575 1.00 0.00 61 ALA A CA 16
ATOM 25901 C C . ALA A 1 61 ? -3.377 -0.662 -5.166 1.00 0.00 61 ALA A C 16
ATOM 25902 O O . ALA A 1 61 ? -4.252 0.081 -4.724 1.00 0.00 61 ALA A O 16
ATOM 25909 N N . ILE A 1 62 ? -2.312 -1.033 -4.459 1.00 0.00 62 ILE A N 16
ATOM 25910 C CA . ILE A 1 62 ? -2.093 -0.577 -3.088 1.00 0.00 62 ILE A CA 16
ATOM 25911 C C . ILE A 1 62 ? -1.626 0.877 -3.010 1.00 0.00 62 ILE A C 16
ATOM 25912 O O . ILE A 1 62 ? -1.974 1.595 -2.073 1.00 0.00 62 ILE A O 16
ATOM 25928 N N . ARG A 1 63 ? -0.817 1.302 -3.978 1.00 0.00 63 ARG A N 16
ATOM 25929 C CA . ARG A 1 63 ? -0.280 2.668 -3.991 1.00 0.00 63 ARG A CA 16
ATOM 25930 C C . ARG A 1 63 ? -1.343 3.714 -3.631 1.00 0.00 63 ARG A C 16
ATOM 25931 O O . ARG A 1 63 ? -1.133 4.528 -2.731 1.00 0.00 63 ARG A O 16
ATOM 25952 N N . PRO A 1 64 ? -2.493 3.717 -4.326 1.00 0.00 64 PRO A N 16
ATOM 25953 C CA . PRO A 1 64 ? -3.570 4.676 -4.069 1.00 0.00 64 PRO A CA 16
ATOM 25954 C C . PRO A 1 64 ? -3.874 4.845 -2.583 1.00 0.00 64 PRO A C 16
ATOM 25955 O O . PRO A 1 64 ? -3.883 5.961 -2.064 1.00 0.00 64 PRO A O 16
ATOM 25966 N N . LEU A 1 65 ? -4.123 3.730 -1.901 1.00 0.00 65 LEU A N 16
ATOM 25967 C CA . LEU A 1 65 ? -4.426 3.759 -0.474 1.00 0.00 65 LEU A CA 16
ATOM 25968 C C . LEU A 1 65 ? -3.172 4.043 0.353 1.00 0.00 65 LEU A C 16
ATOM 25969 O O . LEU A 1 65 ? -3.260 4.365 1.538 1.00 0.00 65 LEU A O 16
ATOM 25985 N N . ILE A 1 66 ? -2.008 3.919 -0.278 1.00 0.00 66 ILE A N 16
ATOM 25986 C CA . ILE A 1 66 ? -0.739 4.159 0.399 1.00 0.00 66 ILE A CA 16
ATOM 25987 C C . ILE A 1 66 ? -0.406 5.652 0.430 1.00 0.00 66 ILE A C 16
ATOM 25988 O O . ILE A 1 66 ? -0.544 6.346 -0.577 1.00 0.00 66 ILE A O 16
ATOM 26004 N N . PRO A 1 67 ? 0.049 6.167 1.591 1.00 0.00 67 PRO A N 16
ATOM 26005 C CA . PRO A 1 67 ? 0.412 7.576 1.753 1.00 0.00 67 PRO A CA 16
ATOM 26006 C C . PRO A 1 67 ? 1.179 8.124 0.573 1.00 0.00 67 PRO A C 16
ATOM 26007 O O . PRO A 1 67 ? 2.035 7.462 -0.015 1.00 0.00 67 PRO A O 16
ATOM 26018 N N . LEU A 1 68 ? 0.837 9.350 0.245 1.00 0.00 68 LEU A N 16
ATOM 26019 C CA . LEU A 1 68 ? 1.432 10.072 -0.852 1.00 0.00 68 LEU A CA 16
ATOM 26020 C C . LEU A 1 68 ? 2.959 10.034 -0.794 1.00 0.00 68 LEU A C 16
ATOM 26021 O O . LEU A 1 68 ? 3.619 9.793 -1.804 1.00 0.00 68 LEU A O 16
ATOM 26037 N N . LYS A 1 69 ? 3.516 10.260 0.392 1.00 0.00 69 LYS A N 16
ATOM 26038 C CA . LYS A 1 69 ? 4.965 10.235 0.562 1.00 0.00 69 LYS A CA 16
ATOM 26039 C C . LYS A 1 69 ? 5.495 8.822 0.339 1.00 0.00 69 LYS A C 16
ATOM 26040 O O . LYS A 1 69 ? 6.472 8.614 -0.387 1.00 0.00 69 LYS A O 16
ATOM 26059 N N . HIS A 1 70 ? 4.832 7.851 0.958 1.00 0.00 70 HIS A N 16
ATOM 26060 C CA . HIS A 1 70 ? 5.221 6.455 0.820 1.00 0.00 70 HIS A CA 16
ATOM 26061 C C . HIS A 1 70 ? 5.032 5.990 -0.619 1.00 0.00 70 HIS A C 16
ATOM 26062 O O . HIS A 1 70 ? 5.734 5.098 -1.086 1.00 0.00 70 HIS A O 16
ATOM 26077 N N . GLN A 1 71 ? 4.085 6.609 -1.319 1.00 0.00 71 GLN A N 16
ATOM 26078 C CA . GLN A 1 71 ? 3.820 6.264 -2.711 1.00 0.00 71 GLN A CA 16
ATOM 26079 C C . GLN A 1 71 ? 5.061 6.518 -3.555 1.00 0.00 71 GLN A C 16
ATOM 26080 O O . GLN A 1 71 ? 5.477 5.670 -4.345 1.00 0.00 71 GLN A O 16
ATOM 26094 N N . VAL A 1 72 ? 5.659 7.690 -3.365 1.00 0.00 72 VAL A N 16
ATOM 26095 C CA . VAL A 1 72 ? 6.866 8.058 -4.093 1.00 0.00 72 VAL A CA 16
ATOM 26096 C C . VAL A 1 72 ? 7.989 7.084 -3.772 1.00 0.00 72 VAL A C 16
ATOM 26097 O O . VAL A 1 72 ? 8.546 6.445 -4.666 1.00 0.00 72 VAL A O 16
ATOM 26110 N N . GLU A 1 73 ? 8.311 6.964 -2.485 1.00 0.00 73 GLU A N 16
ATOM 26111 C CA . GLU A 1 73 ? 9.360 6.050 -2.050 1.00 0.00 73 GLU A CA 16
ATOM 26112 C C . GLU A 1 73 ? 9.042 4.640 -2.518 1.00 0.00 73 GLU A C 16
ATOM 26113 O O . GLU A 1 73 ? 9.932 3.882 -2.907 1.00 0.00 73 GLU A O 16
ATOM 26125 N N . TYR A 1 74 ? 7.756 4.306 -2.510 1.00 0.00 74 TYR A N 16
ATOM 26126 C CA . TYR A 1 74 ? 7.308 3.002 -2.971 1.00 0.00 74 TYR A CA 16
ATOM 26127 C C . TYR A 1 74 ? 7.722 2.827 -4.423 1.00 0.00 74 TYR A C 16
ATOM 26128 O O . TYR A 1 74 ? 8.048 1.725 -4.864 1.00 0.00 74 TYR A O 16
ATOM 26146 N N . ASP A 1 75 ? 7.721 3.940 -5.155 1.00 0.00 75 ASP A N 16
ATOM 26147 C CA . ASP A 1 75 ? 8.113 3.936 -6.555 1.00 0.00 75 ASP A CA 16
ATOM 26148 C C . ASP A 1 75 ? 9.624 3.760 -6.681 1.00 0.00 75 ASP A C 16
ATOM 26149 O O . ASP A 1 75 ? 10.108 3.095 -7.596 1.00 0.00 75 ASP A O 16
ATOM 26158 N N . GLN A 1 76 ? 10.365 4.369 -5.758 1.00 0.00 76 GLN A N 16
ATOM 26159 C CA . GLN A 1 76 ? 11.822 4.282 -5.767 1.00 0.00 76 GLN A CA 16
ATOM 26160 C C . GLN A 1 76 ? 12.306 2.860 -5.484 1.00 0.00 76 GLN A C 16
ATOM 26161 O O . GLN A 1 76 ? 13.397 2.474 -5.902 1.00 0.00 76 GLN A O 16
ATOM 26175 N N . LEU A 1 77 ? 11.501 2.089 -4.756 1.00 0.00 77 LEU A N 16
ATOM 26176 C CA . LEU A 1 77 ? 11.870 0.720 -4.404 1.00 0.00 77 LEU A CA 16
ATOM 26177 C C . LEU A 1 77 ? 11.256 -0.310 -5.352 1.00 0.00 77 LEU A C 16
ATOM 26178 O O . LEU A 1 77 ? 11.776 -1.417 -5.491 1.00 0.00 77 LEU A O 16
ATOM 26194 N N . THR A 1 78 ? 10.149 0.046 -5.995 1.00 0.00 78 THR A N 16
ATOM 26195 C CA . THR A 1 78 ? 9.473 -0.867 -6.917 1.00 0.00 78 THR A CA 16
ATOM 26196 C C . THR A 1 78 ? 10.455 -1.507 -7.899 1.00 0.00 78 THR A C 16
ATOM 26197 O O . THR A 1 78 ? 10.590 -2.729 -7.953 1.00 0.00 78 THR A O 16
ATOM 26208 N N . PRO A 1 79 ? 11.152 -0.681 -8.690 1.00 0.00 79 PRO A N 16
ATOM 26209 C CA . PRO A 1 79 ? 12.123 -1.156 -9.679 1.00 0.00 79 PRO A CA 16
ATOM 26210 C C . PRO A 1 79 ? 13.411 -1.657 -9.037 1.00 0.00 79 PRO A C 16
ATOM 26211 O O . PRO A 1 79 ? 13.865 -1.117 -8.027 1.00 0.00 79 PRO A O 16
ATOM 26222 N N . ARG A 1 80 ? 13.997 -2.691 -9.631 1.00 0.00 80 ARG A N 16
ATOM 26223 C CA . ARG A 1 80 ? 15.235 -3.267 -9.119 1.00 0.00 80 ARG A CA 16
ATOM 26224 C C . ARG A 1 80 ? 16.080 -3.839 -10.254 1.00 0.00 80 ARG A C 16
ATOM 26225 O O . ARG A 1 80 ? 16.830 -4.795 -10.061 1.00 0.00 80 ARG A O 16
ATOM 26246 N N . ASP B 2 1 ? -6.858 13.343 7.802 1.00 0.00 100 ASP B N 16
ATOM 26247 C CA . ASP B 2 1 ? -6.855 12.282 6.801 1.00 0.00 100 ASP B CA 16
ATOM 26248 C C . ASP B 2 1 ? -5.578 11.450 6.890 1.00 0.00 100 ASP B C 16
ATOM 26249 O O . ASP B 2 1 ? -4.989 11.087 5.872 1.00 0.00 100 ASP B O 16
ATOM 26258 N N . ASP B 2 2 ? -5.157 11.151 8.114 1.00 0.00 101 ASP B N 16
ATOM 26259 C CA . ASP B 2 2 ? -3.951 10.362 8.336 1.00 0.00 101 ASP B CA 16
ATOM 26260 C C . ASP B 2 2 ? -4.304 8.918 8.681 1.00 0.00 101 ASP B C 16
ATOM 26261 O O . ASP B 2 2 ? -5.056 8.661 9.620 1.00 0.00 101 ASP B O 16
ATOM 26270 N N . ASP B 2 3 ? -3.759 7.980 7.913 1.00 0.00 102 ASP B N 16
ATOM 26271 C CA . ASP B 2 3 ? -4.019 6.562 8.137 1.00 0.00 102 ASP B CA 16
ATOM 26272 C C . ASP B 2 3 ? -5.501 6.246 7.955 1.00 0.00 102 ASP B C 16
ATOM 26273 O O . ASP B 2 3 ? -6.046 5.367 8.620 1.00 0.00 102 ASP B O 16
ATOM 26282 N N . ARG B 2 4 ? -6.147 6.972 7.047 1.00 0.00 103 ARG B N 16
ATOM 26283 C CA . ARG B 2 4 ? -7.566 6.770 6.776 1.00 0.00 103 ARG B CA 16
ATOM 26284 C C . ARG B 2 4 ? -7.771 5.662 5.747 1.00 0.00 103 ARG B C 16
ATOM 26285 O O . ARG B 2 4 ? -8.610 4.780 5.928 1.00 0.00 103 ARG B O 16
ATOM 26306 N N . TYR B 2 5 ? -7.001 5.718 4.665 1.00 0.00 104 TYR B N 16
ATOM 26307 C CA . TYR B 2 5 ? -7.097 4.723 3.603 1.00 0.00 104 TYR B CA 16
ATOM 26308 C C . TYR B 2 5 ? -6.753 3.332 4.126 1.00 0.00 104 TYR B C 16
ATOM 26309 O O . TYR B 2 5 ? -7.530 2.388 3.970 1.00 0.00 104 TYR B O 16
ATOM 26327 N N . LEU B 2 6 ? -5.582 3.211 4.745 1.00 0.00 105 LEU B N 16
ATOM 26328 C CA . LEU B 2 6 ? -5.132 1.935 5.291 1.00 0.00 105 LEU B CA 16
ATOM 26329 C C . LEU B 2 6 ? -6.150 1.378 6.281 1.00 0.00 105 LEU B C 16
ATOM 26330 O O . LEU B 2 6 ? -6.578 0.229 6.166 1.00 0.00 105 LEU B O 16
ATOM 26346 N N . ARG B 2 7 ? -6.538 2.200 7.250 1.00 0.00 106 ARG B N 16
ATOM 26347 C CA . ARG B 2 7 ? -7.510 1.794 8.257 1.00 0.00 106 ARG B CA 16
ATOM 26348 C C . ARG B 2 7 ? -8.851 1.456 7.615 1.00 0.00 106 ARG B C 16
ATOM 26349 O O . ARG B 2 7 ? -9.579 0.590 8.096 1.00 0.00 106 ARG B O 16
ATOM 26370 N N . GLU B 2 8 ? -9.171 2.146 6.523 1.00 0.00 107 GLU B N 16
ATOM 26371 C CA . GLU B 2 8 ? -10.427 1.915 5.817 1.00 0.00 107 GLU B CA 16
ATOM 26372 C C . GLU B 2 8 ? -10.532 0.464 5.357 1.00 0.00 107 GLU B C 16
ATOM 26373 O O . GLU B 2 8 ? -11.468 -0.246 5.721 1.00 0.00 107 GLU B O 16
ATOM 26385 N N . ALA B 2 9 ? -9.562 0.030 4.558 1.00 0.00 108 ALA B N 16
ATOM 26386 C CA . ALA B 2 9 ? -9.546 -1.338 4.054 1.00 0.00 108 ALA B CA 16
ATOM 26387 C C . ALA B 2 9 ? -9.184 -2.323 5.160 1.00 0.00 108 ALA B C 16
ATOM 26388 O O . ALA B 2 9 ? -9.823 -3.364 5.315 1.00 0.00 108 ALA B O 16
ATOM 26395 N N . ILE B 2 10 ? -8.152 -1.983 5.926 1.00 0.00 109 ILE B N 16
ATOM 26396 C CA . ILE B 2 10 ? -7.696 -2.829 7.024 1.00 0.00 109 ILE B CA 16
ATOM 26397 C C . ILE B 2 10 ? -8.829 -3.099 8.014 1.00 0.00 109 ILE B C 16
ATOM 26398 O O . ILE B 2 10 ? -9.153 -4.251 8.302 1.00 0.00 109 ILE B O 16
ATOM 26414 N N . GLN B 2 11 ? -9.428 -2.031 8.530 1.00 0.00 110 GLN B N 16
ATOM 26415 C CA . GLN B 2 11 ? -10.522 -2.162 9.484 1.00 0.00 110 GLN B CA 16
ATOM 26416 C C . GLN B 2 11 ? -11.724 -2.837 8.838 1.00 0.00 110 GLN B C 16
ATOM 26417 O O . GLN B 2 11 ? -12.432 -3.610 9.483 1.00 0.00 110 GLN B O 16
ATOM 26431 N N . GLU B 2 12 ? -11.945 -2.552 7.558 1.00 0.00 111 GLU B N 16
ATOM 26432 C CA . GLU B 2 12 ? -13.059 -3.151 6.833 1.00 0.00 111 GLU B CA 16
ATOM 26433 C C . GLU B 2 12 ? -12.998 -4.666 6.950 1.00 0.00 111 GLU B C 16
ATOM 26434 O O . GLU B 2 12 ? -14.013 -5.328 7.168 1.00 0.00 111 GLU B O 16
ATOM 26446 N N . TYR B 2 13 ? -11.792 -5.206 6.829 1.00 0.00 112 TYR B N 16
ATOM 26447 C CA . TYR B 2 13 ? -11.589 -6.641 6.948 1.00 0.00 112 TYR B CA 16
ATOM 26448 C C . TYR B 2 13 ? -11.747 -7.061 8.400 1.00 0.00 112 TYR B C 16
ATOM 26449 O O . TYR B 2 13 ? -12.245 -8.147 8.693 1.00 0.00 112 TYR B O 16
ATOM 26467 N N . ASP B 2 14 ? -11.342 -6.179 9.312 1.00 0.00 113 ASP B N 16
ATOM 26468 C CA . ASP B 2 14 ? -11.466 -6.457 10.735 1.00 0.00 113 ASP B CA 16
ATOM 26469 C C . ASP B 2 14 ? -12.933 -6.664 11.093 1.00 0.00 113 ASP B C 16
ATOM 26470 O O . ASP B 2 14 ? -13.262 -7.442 11.988 1.00 0.00 113 ASP B O 16
ATOM 26479 N N . ASN B 2 15 ? -13.809 -5.967 10.374 1.00 0.00 114 ASN B N 16
ATOM 26480 C CA . ASN B 2 15 ? -15.244 -6.076 10.600 1.00 0.00 114 ASN B CA 16
ATOM 26481 C C . ASN B 2 15 ? -15.811 -7.298 9.886 1.00 0.00 114 ASN B C 16
ATOM 26482 O O . ASN B 2 15 ? -16.756 -7.925 10.365 1.00 0.00 114 ASN B O 16
ATOM 26493 N N . ILE B 2 16 ? -15.227 -7.635 8.736 1.00 0.00 115 ILE B N 16
ATOM 26494 C CA . ILE B 2 16 ? -15.679 -8.784 7.962 1.00 0.00 115 ILE B CA 16
ATOM 26495 C C . ILE B 2 16 ? -15.245 -10.092 8.620 1.00 0.00 115 ILE B C 16
ATOM 26496 O O . ILE B 2 16 ? -15.956 -11.094 8.560 1.00 0.00 115 ILE B O 16
ATOM 26512 N N . ALA B 2 17 ? -14.072 -10.073 9.244 1.00 0.00 116 ALA B N 16
ATOM 26513 C CA . ALA B 2 17 ? -13.542 -11.253 9.911 1.00 0.00 116 ALA B CA 16
ATOM 26514 C C . ALA B 2 17 ? -13.857 -11.231 11.403 1.00 0.00 116 ALA B C 16
ATOM 26515 O O . ALA B 2 17 ? -13.034 -11.627 12.227 1.00 0.00 116 ALA B O 16
ATOM 26522 N N . LYS B 2 18 ? -15.056 -10.766 11.744 1.00 0.00 117 LYS B N 16
ATOM 26523 C CA . LYS B 2 18 ? -15.479 -10.693 13.138 1.00 0.00 117 LYS B CA 16
ATOM 26524 C C . LYS B 2 18 ? -15.860 -12.073 13.664 1.00 0.00 117 LYS B C 16
ATOM 26525 O O . LYS B 2 18 ? -15.168 -12.569 14.579 1.00 0.00 117 LYS B O 16
ATOM 26545 N N . MET A 1 1 ? -17.914 8.991 4.225 1.00 0.00 1 MET A N 17
ATOM 26546 C CA . MET A 1 1 ? -17.494 7.664 4.748 1.00 0.00 1 MET A CA 17
ATOM 26547 C C . MET A 1 1 ? -17.030 6.748 3.621 1.00 0.00 1 MET A C 17
ATOM 26548 O O . MET A 1 1 ? -17.751 6.532 2.646 1.00 0.00 1 MET A O 17
ATOM 26564 N N . ASP A 1 2 ? -15.821 6.211 3.759 1.00 0.00 2 ASP A N 17
ATOM 26565 C CA . ASP A 1 2 ? -15.262 5.317 2.752 1.00 0.00 2 ASP A CA 17
ATOM 26566 C C . ASP A 1 2 ? -15.779 3.894 2.940 1.00 0.00 2 ASP A C 17
ATOM 26567 O O . ASP A 1 2 ? -15.565 3.279 3.985 1.00 0.00 2 ASP A O 17
ATOM 26576 N N . ARG A 1 3 ? -16.459 3.378 1.922 1.00 0.00 3 ARG A N 17
ATOM 26577 C CA . ARG A 1 3 ? -17.004 2.029 1.974 1.00 0.00 3 ARG A CA 17
ATOM 26578 C C . ARG A 1 3 ? -16.656 1.253 0.708 1.00 0.00 3 ARG A C 17
ATOM 26579 O O . ARG A 1 3 ? -16.222 0.102 0.773 1.00 0.00 3 ARG A O 17
ATOM 26600 N N . LYS A 1 4 ? -16.848 1.888 -0.443 1.00 0.00 4 LYS A N 17
ATOM 26601 C CA . LYS A 1 4 ? -16.553 1.257 -1.724 1.00 0.00 4 LYS A CA 17
ATOM 26602 C C . LYS A 1 4 ? -15.055 1.048 -1.892 1.00 0.00 4 LYS A C 17
ATOM 26603 O O . LYS A 1 4 ? -14.621 0.082 -2.521 1.00 0.00 4 LYS A O 17
ATOM 26622 N N . VAL A 1 5 ? -14.263 1.950 -1.320 1.00 0.00 5 VAL A N 17
ATOM 26623 C CA . VAL A 1 5 ? -12.811 1.847 -1.406 1.00 0.00 5 VAL A CA 17
ATOM 26624 C C . VAL A 1 5 ? -12.356 0.466 -0.953 1.00 0.00 5 VAL A C 17
ATOM 26625 O O . VAL A 1 5 ? -11.409 -0.102 -1.499 1.00 0.00 5 VAL A O 17
ATOM 26638 N N . ALA A 1 6 ? -13.051 -0.074 0.043 1.00 0.00 6 ALA A N 17
ATOM 26639 C CA . ALA A 1 6 ? -12.740 -1.394 0.568 1.00 0.00 6 ALA A CA 17
ATOM 26640 C C . ALA A 1 6 ? -13.165 -2.477 -0.417 1.00 0.00 6 ALA A C 17
ATOM 26641 O O . ALA A 1 6 ? -12.468 -3.476 -0.599 1.00 0.00 6 ALA A O 17
ATOM 26648 N N . ARG A 1 7 ? -14.317 -2.270 -1.051 1.00 0.00 7 ARG A N 17
ATOM 26649 C CA . ARG A 1 7 ? -14.840 -3.226 -2.020 1.00 0.00 7 ARG A CA 17
ATOM 26650 C C . ARG A 1 7 ? -13.965 -3.274 -3.264 1.00 0.00 7 ARG A C 17
ATOM 26651 O O . ARG A 1 7 ? -13.744 -4.339 -3.839 1.00 0.00 7 ARG A O 17
ATOM 26672 N N . GLU A 1 8 ? -13.467 -2.116 -3.677 1.00 0.00 8 GLU A N 17
ATOM 26673 C CA . GLU A 1 8 ? -12.614 -2.034 -4.855 1.00 0.00 8 GLU A CA 17
ATOM 26674 C C . GLU A 1 8 ? -11.243 -2.631 -4.564 1.00 0.00 8 GLU A C 17
ATOM 26675 O O . GLU A 1 8 ? -10.680 -3.347 -5.391 1.00 0.00 8 GLU A O 17
ATOM 26687 N N . PHE A 1 9 ? -10.716 -2.341 -3.380 1.00 0.00 9 PHE A N 17
ATOM 26688 C CA . PHE A 1 9 ? -9.415 -2.859 -2.983 1.00 0.00 9 PHE A CA 17
ATOM 26689 C C . PHE A 1 9 ? -9.486 -4.367 -2.778 1.00 0.00 9 PHE A C 17
ATOM 26690 O O . PHE A 1 9 ? -8.602 -5.106 -3.212 1.00 0.00 9 PHE A O 17
ATOM 26707 N N . ARG A 1 10 ? -10.549 -4.820 -2.117 1.00 0.00 10 ARG A N 17
ATOM 26708 C CA . ARG A 1 10 ? -10.737 -6.241 -1.860 1.00 0.00 10 ARG A CA 17
ATOM 26709 C C . ARG A 1 10 ? -11.124 -6.977 -3.139 1.00 0.00 10 ARG A C 17
ATOM 26710 O O . ARG A 1 10 ? -10.656 -8.088 -3.388 1.00 0.00 10 ARG A O 17
ATOM 26731 N N . HIS A 1 11 ? -11.978 -6.357 -3.950 1.00 0.00 11 HIS A N 17
ATOM 26732 C CA . HIS A 1 11 ? -12.413 -6.969 -5.201 1.00 0.00 11 HIS A CA 17
ATOM 26733 C C . HIS A 1 11 ? -11.233 -7.149 -6.150 1.00 0.00 11 HIS A C 17
ATOM 26734 O O . HIS A 1 11 ? -11.059 -8.213 -6.744 1.00 0.00 11 HIS A O 17
ATOM 26749 N N . LYS A 1 12 ? -10.418 -6.107 -6.284 1.00 0.00 12 LYS A N 17
ATOM 26750 C CA . LYS A 1 12 ? -9.251 -6.161 -7.156 1.00 0.00 12 LYS A CA 17
ATOM 26751 C C . LYS A 1 12 ? -8.311 -7.276 -6.713 1.00 0.00 12 LYS A C 17
ATOM 26752 O O . LYS A 1 12 ? -7.920 -8.129 -7.511 1.00 0.00 12 LYS A O 17
ATOM 26771 N N . VAL A 1 13 ? -7.961 -7.268 -5.431 1.00 0.00 13 VAL A N 17
ATOM 26772 C CA . VAL A 1 13 ? -7.074 -8.283 -4.875 1.00 0.00 13 VAL A CA 17
ATOM 26773 C C . VAL A 1 13 ? -7.594 -9.681 -5.181 1.00 0.00 13 VAL A C 17
ATOM 26774 O O . VAL A 1 13 ? -6.820 -10.597 -5.453 1.00 0.00 13 VAL A O 17
ATOM 26787 N N . ASP A 1 14 ? -8.910 -9.838 -5.139 1.00 0.00 14 ASP A N 17
ATOM 26788 C CA . ASP A 1 14 ? -9.530 -11.127 -5.417 1.00 0.00 14 ASP A CA 17
ATOM 26789 C C . ASP A 1 14 ? -9.456 -11.461 -6.905 1.00 0.00 14 ASP A C 17
ATOM 26790 O O . ASP A 1 14 ? -9.417 -12.629 -7.283 1.00 0.00 14 ASP A O 17
ATOM 26799 N N . PHE A 1 15 ? -9.435 -10.429 -7.745 1.00 0.00 15 PHE A N 17
ATOM 26800 C CA . PHE A 1 15 ? -9.365 -10.623 -9.188 1.00 0.00 15 PHE A CA 17
ATOM 26801 C C . PHE A 1 15 ? -7.998 -11.156 -9.599 1.00 0.00 15 PHE A C 17
ATOM 26802 O O . PHE A 1 15 ? -7.875 -11.907 -10.567 1.00 0.00 15 PHE A O 17
ATOM 26819 N N . LEU A 1 16 ? -6.974 -10.744 -8.863 1.00 0.00 16 LEU A N 17
ATOM 26820 C CA . LEU A 1 16 ? -5.605 -11.159 -9.151 1.00 0.00 16 LEU A CA 17
ATOM 26821 C C . LEU A 1 16 ? -5.217 -12.394 -8.346 1.00 0.00 16 LEU A C 17
ATOM 26822 O O . LEU A 1 16 ? -4.599 -13.322 -8.868 1.00 0.00 16 LEU A O 17
ATOM 26838 N N . ILE A 1 17 ? -5.579 -12.393 -7.071 1.00 0.00 17 ILE A N 17
ATOM 26839 C CA . ILE A 1 17 ? -5.268 -13.505 -6.182 1.00 0.00 17 ILE A CA 17
ATOM 26840 C C . ILE A 1 17 ? -6.353 -14.570 -6.234 1.00 0.00 17 ILE A C 17
ATOM 26841 O O . ILE A 1 17 ? -6.103 -15.707 -6.631 1.00 0.00 17 ILE A O 17
ATOM 26857 N N . GLU A 1 18 ? -7.557 -14.197 -5.831 1.00 0.00 18 GLU A N 17
ATOM 26858 C CA . GLU A 1 18 ? -8.683 -15.116 -5.825 1.00 0.00 18 GLU A CA 17
ATOM 26859 C C . GLU A 1 18 ? -8.438 -16.309 -4.910 1.00 0.00 18 GLU A C 17
ATOM 26860 O O . GLU A 1 18 ? -9.257 -17.223 -4.818 1.00 0.00 18 GLU A O 17
ATOM 26872 N N . ASN A 1 19 ? -7.313 -16.277 -4.235 1.00 0.00 19 ASN A N 17
ATOM 26873 C CA . ASN A 1 19 ? -6.932 -17.338 -3.312 1.00 0.00 19 ASN A CA 17
ATOM 26874 C C . ASN A 1 19 ? -7.108 -16.883 -1.866 1.00 0.00 19 ASN A C 17
ATOM 26875 O O . ASN A 1 19 ? -6.728 -15.771 -1.505 1.00 0.00 19 ASN A O 17
ATOM 26886 N N . ASP A 1 20 ? -7.690 -17.750 -1.043 1.00 0.00 20 ASP A N 17
ATOM 26887 C CA . ASP A 1 20 ? -7.920 -17.433 0.362 1.00 0.00 20 ASP A CA 17
ATOM 26888 C C . ASP A 1 20 ? -6.602 -17.338 1.123 1.00 0.00 20 ASP A C 17
ATOM 26889 O O . ASP A 1 20 ? -6.343 -16.351 1.812 1.00 0.00 20 ASP A O 17
ATOM 26898 N N . ALA A 1 21 ? -5.770 -18.367 0.995 1.00 0.00 21 ALA A N 17
ATOM 26899 C CA . ALA A 1 21 ? -4.480 -18.392 1.674 1.00 0.00 21 ALA A CA 17
ATOM 26900 C C . ALA A 1 21 ? -3.618 -17.209 1.250 1.00 0.00 21 ALA A C 17
ATOM 26901 O O . ALA A 1 21 ? -2.978 -16.563 2.081 1.00 0.00 21 ALA A O 17
ATOM 26908 N N . GLU A 1 22 ? -3.613 -16.929 -0.045 1.00 0.00 22 GLU A N 17
ATOM 26909 C CA . GLU A 1 22 ? -2.835 -15.820 -0.579 1.00 0.00 22 GLU A CA 17
ATOM 26910 C C . GLU A 1 22 ? -3.418 -14.494 -0.119 1.00 0.00 22 GLU A C 17
ATOM 26911 O O . GLU A 1 22 ? -2.684 -13.594 0.288 1.00 0.00 22 GLU A O 17
ATOM 26923 N N . LYS A 1 23 ? -4.740 -14.384 -0.149 1.00 0.00 23 LYS A N 17
ATOM 26924 C CA . LYS A 1 23 ? -5.397 -13.170 0.308 1.00 0.00 23 LYS A CA 17
ATOM 26925 C C . LYS A 1 23 ? -5.019 -12.929 1.759 1.00 0.00 23 LYS A C 17
ATOM 26926 O O . LYS A 1 23 ? -4.953 -11.791 2.217 1.00 0.00 23 LYS A O 17
ATOM 26945 N N . ASP A 1 24 ? -4.745 -14.022 2.467 1.00 0.00 24 ASP A N 17
ATOM 26946 C CA . ASP A 1 24 ? -4.341 -13.948 3.856 1.00 0.00 24 ASP A CA 17
ATOM 26947 C C . ASP A 1 24 ? -2.968 -13.295 3.971 1.00 0.00 24 ASP A C 17
ATOM 26948 O O . ASP A 1 24 ? -2.794 -12.344 4.733 1.00 0.00 24 ASP A O 17
ATOM 26957 N N . TYR A 1 25 ? -1.988 -13.802 3.214 1.00 0.00 25 TYR A N 17
ATOM 26958 C CA . TYR A 1 25 ? -0.648 -13.229 3.270 1.00 0.00 25 TYR A CA 17
ATOM 26959 C C . TYR A 1 25 ? -0.622 -11.821 2.704 1.00 0.00 25 TYR A C 17
ATOM 26960 O O . TYR A 1 25 ? 0.119 -10.968 3.192 1.00 0.00 25 TYR A O 17
ATOM 26978 N N . LEU A 1 26 ? -1.457 -11.556 1.709 1.00 0.00 26 LEU A N 17
ATOM 26979 C CA . LEU A 1 26 ? -1.526 -10.217 1.151 1.00 0.00 26 LEU A CA 17
ATOM 26980 C C . LEU A 1 26 ? -2.135 -9.308 2.194 1.00 0.00 26 LEU A C 17
ATOM 26981 O O . LEU A 1 26 ? -1.590 -8.251 2.513 1.00 0.00 26 LEU A O 17
ATOM 26997 N N . TYR A 1 27 ? -3.244 -9.758 2.772 1.00 0.00 27 TYR A N 17
ATOM 26998 C CA . TYR A 1 27 ? -3.884 -9.004 3.834 1.00 0.00 27 TYR A CA 17
ATOM 26999 C C . TYR A 1 27 ? -2.892 -8.835 4.977 1.00 0.00 27 TYR A C 17
ATOM 27000 O O . TYR A 1 27 ? -2.933 -7.849 5.711 1.00 0.00 27 TYR A O 17
ATOM 27018 N N . ASP A 1 28 ? -1.977 -9.806 5.104 1.00 0.00 28 ASP A N 17
ATOM 27019 C CA . ASP A 1 28 ? -0.956 -9.756 6.135 1.00 0.00 28 ASP A CA 17
ATOM 27020 C C . ASP A 1 28 ? 0.080 -8.691 5.798 1.00 0.00 28 ASP A C 17
ATOM 27021 O O . ASP A 1 28 ? 0.610 -8.027 6.689 1.00 0.00 28 ASP A O 17
ATOM 27030 N N . VAL A 1 29 ? 0.361 -8.521 4.504 1.00 0.00 29 VAL A N 17
ATOM 27031 C CA . VAL A 1 29 ? 1.329 -7.523 4.070 1.00 0.00 29 VAL A CA 17
ATOM 27032 C C . VAL A 1 29 ? 0.860 -6.122 4.446 1.00 0.00 29 VAL A C 17
ATOM 27033 O O . VAL A 1 29 ? 1.582 -5.371 5.104 1.00 0.00 29 VAL A O 17
ATOM 27046 N N . LEU A 1 30 ? -0.356 -5.780 4.036 1.00 0.00 30 LEU A N 17
ATOM 27047 C CA . LEU A 1 30 ? -0.921 -4.472 4.342 1.00 0.00 30 LEU A CA 17
ATOM 27048 C C . LEU A 1 30 ? -1.056 -4.295 5.851 1.00 0.00 30 LEU A C 17
ATOM 27049 O O . LEU A 1 30 ? -0.796 -3.217 6.389 1.00 0.00 30 LEU A O 17
ATOM 27065 N N . ARG A 1 31 ? -1.458 -5.366 6.526 1.00 0.00 31 ARG A N 17
ATOM 27066 C CA . ARG A 1 31 ? -1.624 -5.339 7.974 1.00 0.00 31 ARG A CA 17
ATOM 27067 C C . ARG A 1 31 ? -0.289 -5.075 8.661 1.00 0.00 31 ARG A C 17
ATOM 27068 O O . ARG A 1 31 ? -0.221 -4.327 9.637 1.00 0.00 31 ARG A O 17
ATOM 27089 N N . MET A 1 32 ? 0.772 -5.688 8.144 1.00 0.00 32 MET A N 17
ATOM 27090 C CA . MET A 1 32 ? 2.103 -5.507 8.709 1.00 0.00 32 MET A CA 17
ATOM 27091 C C . MET A 1 32 ? 2.614 -4.099 8.429 1.00 0.00 32 MET A C 17
ATOM 27092 O O . MET A 1 32 ? 3.198 -3.454 9.298 1.00 0.00 32 MET A O 17
ATOM 27106 N N . TYR A 1 33 ? 2.381 -3.628 7.208 1.00 0.00 33 TYR A N 17
ATOM 27107 C CA . TYR A 1 33 ? 2.810 -2.295 6.806 1.00 0.00 33 TYR A CA 17
ATOM 27108 C C . TYR A 1 33 ? 2.175 -1.230 7.694 1.00 0.00 33 TYR A C 17
ATOM 27109 O O . TYR A 1 33 ? 2.768 -0.183 7.945 1.00 0.00 33 TYR A O 17
ATOM 27127 N N . HIS A 1 34 ? 0.963 -1.506 8.167 1.00 0.00 34 HIS A N 17
ATOM 27128 C CA . HIS A 1 34 ? 0.248 -0.571 9.027 1.00 0.00 34 HIS A CA 17
ATOM 27129 C C . HIS A 1 34 ? 0.666 -0.739 10.486 1.00 0.00 34 HIS A C 17
ATOM 27130 O O . HIS A 1 34 ? 0.643 0.217 11.262 1.00 0.00 34 HIS A O 17
ATOM 27145 N N . GLN A 1 35 ? 1.040 -1.961 10.854 1.00 0.00 35 GLN A N 17
ATOM 27146 C CA . GLN A 1 35 ? 1.455 -2.252 12.222 1.00 0.00 35 GLN A CA 17
ATOM 27147 C C . GLN A 1 35 ? 2.881 -1.781 12.479 1.00 0.00 35 GLN A C 17
ATOM 27148 O O . GLN A 1 35 ? 3.122 -0.924 13.329 1.00 0.00 35 GLN A O 17
ATOM 27162 N N . THR A 1 36 ? 3.824 -2.354 11.744 1.00 0.00 36 THR A N 17
ATOM 27163 C CA . THR A 1 36 ? 5.232 -2.003 11.893 1.00 0.00 36 THR A CA 17
ATOM 27164 C C . THR A 1 36 ? 5.533 -0.634 11.287 1.00 0.00 36 THR A C 17
ATOM 27165 O O . THR A 1 36 ? 6.522 0.004 11.643 1.00 0.00 36 THR A O 17
ATOM 27176 N N . MET A 1 37 ? 4.677 -0.189 10.371 1.00 0.00 37 MET A N 17
ATOM 27177 C CA . MET A 1 37 ? 4.862 1.105 9.722 1.00 0.00 37 MET A CA 17
ATOM 27178 C C . MET A 1 37 ? 6.177 1.138 8.948 1.00 0.00 37 MET A C 17
ATOM 27179 O O . MET A 1 37 ? 6.933 2.107 9.025 1.00 0.00 37 MET A O 17
ATOM 27193 N N . ASP A 1 38 ? 6.444 0.070 8.202 1.00 0.00 38 ASP A N 17
ATOM 27194 C CA . ASP A 1 38 ? 7.668 -0.027 7.415 1.00 0.00 38 ASP A CA 17
ATOM 27195 C C . ASP A 1 38 ? 7.355 -0.305 5.949 1.00 0.00 38 ASP A C 17
ATOM 27196 O O . ASP A 1 38 ? 6.866 -1.382 5.601 1.00 0.00 38 ASP A O 17
ATOM 27205 N N . VAL A 1 39 ? 7.641 0.670 5.093 1.00 0.00 39 VAL A N 17
ATOM 27206 C CA . VAL A 1 39 ? 7.393 0.532 3.663 1.00 0.00 39 VAL A CA 17
ATOM 27207 C C . VAL A 1 39 ? 8.316 -0.515 3.045 1.00 0.00 39 VAL A C 17
ATOM 27208 O O . VAL A 1 39 ? 8.002 -1.097 2.006 1.00 0.00 39 VAL A O 17
ATOM 27221 N N . ALA A 1 40 ? 9.451 -0.759 3.693 1.00 0.00 40 ALA A N 17
ATOM 27222 C CA . ALA A 1 40 ? 10.409 -1.739 3.206 1.00 0.00 40 ALA A CA 17
ATOM 27223 C C . ALA A 1 40 ? 9.896 -3.147 3.448 1.00 0.00 40 ALA A C 17
ATOM 27224 O O . ALA A 1 40 ? 10.214 -4.075 2.703 1.00 0.00 40 ALA A O 17
ATOM 27231 N N . VAL A 1 41 ? 9.091 -3.300 4.493 1.00 0.00 41 VAL A N 17
ATOM 27232 C CA . VAL A 1 41 ? 8.527 -4.594 4.829 1.00 0.00 41 VAL A CA 17
ATOM 27233 C C . VAL A 1 41 ? 7.339 -4.917 3.928 1.00 0.00 41 VAL A C 17
ATOM 27234 O O . VAL A 1 41 ? 7.150 -6.063 3.522 1.00 0.00 41 VAL A O 17
ATOM 27247 N N . LEU A 1 42 ? 6.546 -3.897 3.614 1.00 0.00 42 LEU A N 17
ATOM 27248 C CA . LEU A 1 42 ? 5.385 -4.077 2.754 1.00 0.00 42 LEU A CA 17
ATOM 27249 C C . LEU A 1 42 ? 5.827 -4.441 1.338 1.00 0.00 42 LEU A C 17
ATOM 27250 O O . LEU A 1 42 ? 5.211 -5.278 0.679 1.00 0.00 42 LEU A O 17
ATOM 27266 N N . VAL A 1 43 ? 6.906 -3.810 0.881 1.00 0.00 43 VAL A N 17
ATOM 27267 C CA . VAL A 1 43 ? 7.435 -4.072 -0.451 1.00 0.00 43 VAL A CA 17
ATOM 27268 C C . VAL A 1 43 ? 7.951 -5.503 -0.554 1.00 0.00 43 VAL A C 17
ATOM 27269 O O . VAL A 1 43 ? 7.634 -6.218 -1.504 1.00 0.00 43 VAL A O 17
ATOM 27282 N N . GLY A 1 44 ? 8.741 -5.920 0.433 1.00 0.00 44 GLY A N 17
ATOM 27283 C CA . GLY A 1 44 ? 9.279 -7.269 0.431 1.00 0.00 44 GLY A CA 17
ATOM 27284 C C . GLY A 1 44 ? 8.190 -8.318 0.317 1.00 0.00 44 GLY A C 17
ATOM 27285 O O . GLY A 1 44 ? 8.235 -9.181 -0.564 1.00 0.00 44 GLY A O 17
ATOM 27289 N N . ASP A 1 45 ? 7.204 -8.239 1.202 1.00 0.00 45 ASP A N 17
ATOM 27290 C CA . ASP A 1 45 ? 6.095 -9.181 1.190 1.00 0.00 45 ASP A CA 17
ATOM 27291 C C . ASP A 1 45 ? 5.361 -9.114 -0.142 1.00 0.00 45 ASP A C 17
ATOM 27292 O O . ASP A 1 45 ? 4.975 -10.140 -0.705 1.00 0.00 45 ASP A O 17
ATOM 27301 N N . LEU A 1 46 ? 5.178 -7.897 -0.651 1.00 0.00 46 LEU A N 17
ATOM 27302 C CA . LEU A 1 46 ? 4.499 -7.700 -1.924 1.00 0.00 46 LEU A CA 17
ATOM 27303 C C . LEU A 1 46 ? 5.223 -8.447 -3.037 1.00 0.00 46 LEU A C 17
ATOM 27304 O O . LEU A 1 46 ? 4.601 -8.889 -4.001 1.00 0.00 46 LEU A O 17
ATOM 27320 N N . LYS A 1 47 ? 6.535 -8.600 -2.893 1.00 0.00 47 LYS A N 17
ATOM 27321 C CA . LYS A 1 47 ? 7.325 -9.315 -3.888 1.00 0.00 47 LYS A CA 17
ATOM 27322 C C . LYS A 1 47 ? 7.016 -10.804 -3.811 1.00 0.00 47 LYS A C 17
ATOM 27323 O O . LYS A 1 47 ? 6.696 -11.442 -4.818 1.00 0.00 47 LYS A O 17
ATOM 27342 N N . LEU A 1 48 ? 7.091 -11.348 -2.599 1.00 0.00 48 LEU A N 17
ATOM 27343 C CA . LEU A 1 48 ? 6.799 -12.757 -2.375 1.00 0.00 48 LEU A CA 17
ATOM 27344 C C . LEU A 1 48 ? 5.368 -13.081 -2.798 1.00 0.00 48 LEU A C 17
ATOM 27345 O O . LEU A 1 48 ? 5.031 -14.238 -3.051 1.00 0.00 48 LEU A O 17
ATOM 27361 N N . VAL A 1 49 ? 4.534 -12.047 -2.882 1.00 0.00 49 VAL A N 17
ATOM 27362 C CA . VAL A 1 49 ? 3.144 -12.211 -3.281 1.00 0.00 49 VAL A CA 17
ATOM 27363 C C . VAL A 1 49 ? 2.973 -11.852 -4.752 1.00 0.00 49 VAL A C 17
ATOM 27364 O O . VAL A 1 49 ? 2.096 -12.379 -5.435 1.00 0.00 49 VAL A O 17
ATOM 27377 N N . ILE A 1 50 ? 3.821 -10.948 -5.229 1.00 0.00 50 ILE A N 17
ATOM 27378 C CA . ILE A 1 50 ? 3.773 -10.510 -6.616 1.00 0.00 50 ILE A CA 17
ATOM 27379 C C . ILE A 1 50 ? 4.942 -11.074 -7.418 1.00 0.00 50 ILE A C 17
ATOM 27380 O O . ILE A 1 50 ? 5.314 -10.541 -8.464 1.00 0.00 50 ILE A O 17
ATOM 27396 N N . ASN A 1 51 ? 5.512 -12.161 -6.923 1.00 0.00 51 ASN A N 17
ATOM 27397 C CA . ASN A 1 51 ? 6.636 -12.812 -7.588 1.00 0.00 51 ASN A CA 17
ATOM 27398 C C . ASN A 1 51 ? 6.332 -13.052 -9.066 1.00 0.00 51 ASN A C 17
ATOM 27399 O O . ASN A 1 51 ? 7.238 -13.105 -9.897 1.00 0.00 51 ASN A O 17
ATOM 27410 N N . GLU A 1 52 ? 5.048 -13.196 -9.386 1.00 0.00 52 GLU A N 17
ATOM 27411 C CA . GLU A 1 52 ? 4.622 -13.429 -10.761 1.00 0.00 52 GLU A CA 17
ATOM 27412 C C . GLU A 1 52 ? 4.061 -12.148 -11.380 1.00 0.00 52 GLU A C 17
ATOM 27413 O O . GLU A 1 52 ? 3.467 -11.324 -10.685 1.00 0.00 52 GLU A O 17
ATOM 27425 N N . PRO A 1 53 ? 4.248 -11.962 -12.699 1.00 0.00 53 PRO A N 17
ATOM 27426 C CA . PRO A 1 53 ? 3.757 -10.771 -13.405 1.00 0.00 53 PRO A CA 17
ATOM 27427 C C . PRO A 1 53 ? 2.248 -10.591 -13.266 1.00 0.00 53 PRO A C 17
ATOM 27428 O O . PRO A 1 53 ? 1.739 -9.472 -13.331 1.00 0.00 53 PRO A O 17
ATOM 27439 N N . SER A 1 54 ? 1.540 -11.698 -13.084 1.00 0.00 54 SER A N 17
ATOM 27440 C CA . SER A 1 54 ? 0.088 -11.665 -12.942 1.00 0.00 54 SER A CA 17
ATOM 27441 C C . SER A 1 54 ? -0.333 -10.822 -11.741 1.00 0.00 54 SER A C 17
ATOM 27442 O O . SER A 1 54 ? -1.339 -10.114 -11.790 1.00 0.00 54 SER A O 17
ATOM 27450 N N . ARG A 1 55 ? 0.439 -10.906 -10.661 1.00 0.00 55 ARG A N 17
ATOM 27451 C CA . ARG A 1 55 ? 0.140 -10.155 -9.446 1.00 0.00 55 ARG A CA 17
ATOM 27452 C C . ARG A 1 55 ? 0.771 -8.762 -9.470 1.00 0.00 55 ARG A C 17
ATOM 27453 O O . ARG A 1 55 ? 0.901 -8.117 -8.431 1.00 0.00 55 ARG A O 17
ATOM 27474 N N . LEU A 1 56 ? 1.161 -8.303 -10.654 1.00 0.00 56 LEU A N 17
ATOM 27475 C CA . LEU A 1 56 ? 1.777 -6.987 -10.801 1.00 0.00 56 LEU A CA 17
ATOM 27476 C C . LEU A 1 56 ? 0.828 -5.867 -10.362 1.00 0.00 56 LEU A C 17
ATOM 27477 O O . LEU A 1 56 ? 1.240 -4.936 -9.670 1.00 0.00 56 LEU A O 17
ATOM 27493 N N . PRO A 1 57 ? -0.457 -5.933 -10.761 1.00 0.00 57 PRO A N 17
ATOM 27494 C CA . PRO A 1 57 ? -1.451 -4.911 -10.407 1.00 0.00 57 PRO A CA 17
ATOM 27495 C C . PRO A 1 57 ? -1.416 -4.516 -8.929 1.00 0.00 57 PRO A C 17
ATOM 27496 O O . PRO A 1 57 ? -1.860 -3.430 -8.566 1.00 0.00 57 PRO A O 17
ATOM 27507 N N . LEU A 1 58 ? -0.895 -5.399 -8.083 1.00 0.00 58 LEU A N 17
ATOM 27508 C CA . LEU A 1 58 ? -0.819 -5.128 -6.648 1.00 0.00 58 LEU A CA 17
ATOM 27509 C C . LEU A 1 58 ? -0.111 -3.802 -6.365 1.00 0.00 58 LEU A C 17
ATOM 27510 O O . LEU A 1 58 ? -0.520 -3.049 -5.483 1.00 0.00 58 LEU A O 17
ATOM 27526 N N . PHE A 1 59 ? 0.952 -3.528 -7.111 1.00 0.00 59 PHE A N 17
ATOM 27527 C CA . PHE A 1 59 ? 1.713 -2.296 -6.928 1.00 0.00 59 PHE A CA 17
ATOM 27528 C C . PHE A 1 59 ? 0.852 -1.066 -7.200 1.00 0.00 59 PHE A C 17
ATOM 27529 O O . PHE A 1 59 ? 0.792 -0.145 -6.385 1.00 0.00 59 PHE A O 17
ATOM 27546 N N . ASP A 1 60 ? 0.184 -1.059 -8.348 1.00 0.00 60 ASP A N 17
ATOM 27547 C CA . ASP A 1 60 ? -0.672 0.059 -8.728 1.00 0.00 60 ASP A CA 17
ATOM 27548 C C . ASP A 1 60 ? -1.976 0.032 -7.941 1.00 0.00 60 ASP A C 17
ATOM 27549 O O . ASP A 1 60 ? -2.593 1.069 -7.707 1.00 0.00 60 ASP A O 17
ATOM 27558 N N . ALA A 1 61 ? -2.389 -1.162 -7.545 1.00 0.00 61 ALA A N 17
ATOM 27559 C CA . ALA A 1 61 ? -3.620 -1.343 -6.788 1.00 0.00 61 ALA A CA 17
ATOM 27560 C C . ALA A 1 61 ? -3.519 -0.741 -5.389 1.00 0.00 61 ALA A C 17
ATOM 27561 O O . ALA A 1 61 ? -4.401 -0.004 -4.957 1.00 0.00 61 ALA A O 17
ATOM 27568 N N . ILE A 1 62 ? -2.446 -1.078 -4.680 1.00 0.00 62 ILE A N 17
ATOM 27569 C CA . ILE A 1 62 ? -2.232 -0.589 -3.321 1.00 0.00 62 ILE A CA 17
ATOM 27570 C C . ILE A 1 62 ? -1.789 0.876 -3.297 1.00 0.00 62 ILE A C 17
ATOM 27571 O O . ILE A 1 62 ? -2.131 1.622 -2.381 1.00 0.00 62 ILE A O 17
ATOM 27587 N N . ARG A 1 63 ? -1.006 1.271 -4.295 1.00 0.00 63 ARG A N 17
ATOM 27588 C CA . ARG A 1 63 ? -0.483 2.636 -4.388 1.00 0.00 63 ARG A CA 17
ATOM 27589 C C . ARG A 1 63 ? -1.529 3.712 -4.053 1.00 0.00 63 ARG A C 17
ATOM 27590 O O . ARG A 1 63 ? -1.258 4.605 -3.251 1.00 0.00 63 ARG A O 17
ATOM 27611 N N . PRO A 1 64 ? -2.729 3.671 -4.664 1.00 0.00 64 PRO A N 17
ATOM 27612 C CA . PRO A 1 64 ? -3.771 4.674 -4.414 1.00 0.00 64 PRO A CA 17
ATOM 27613 C C . PRO A 1 64 ? -4.029 4.905 -2.928 1.00 0.00 64 PRO A C 17
ATOM 27614 O O . PRO A 1 64 ? -3.988 6.042 -2.456 1.00 0.00 64 PRO A O 17
ATOM 27625 N N . LEU A 1 65 ? -4.294 3.832 -2.191 1.00 0.00 65 LEU A N 17
ATOM 27626 C CA . LEU A 1 65 ? -4.552 3.942 -0.758 1.00 0.00 65 LEU A CA 17
ATOM 27627 C C . LEU A 1 65 ? -3.264 4.224 0.016 1.00 0.00 65 LEU A C 17
ATOM 27628 O O . LEU A 1 65 ? -3.301 4.513 1.213 1.00 0.00 65 LEU A O 17
ATOM 27644 N N . ILE A 1 66 ? -2.127 4.143 -0.671 1.00 0.00 66 ILE A N 17
ATOM 27645 C CA . ILE A 1 66 ? -0.836 4.392 -0.045 1.00 0.00 66 ILE A CA 17
ATOM 27646 C C . ILE A 1 66 ? -0.516 5.890 -0.027 1.00 0.00 66 ILE A C 17
ATOM 27647 O O . ILE A 1 66 ? -0.586 6.558 -1.059 1.00 0.00 66 ILE A O 17
ATOM 27663 N N . PRO A 1 67 ? -0.151 6.437 1.149 1.00 0.00 67 PRO A N 17
ATOM 27664 C CA . PRO A 1 67 ? 0.187 7.856 1.299 1.00 0.00 67 PRO A CA 17
ATOM 27665 C C . PRO A 1 67 ? 1.059 8.379 0.184 1.00 0.00 67 PRO A C 17
ATOM 27666 O O . PRO A 1 67 ? 1.968 7.710 -0.305 1.00 0.00 67 PRO A O 17
ATOM 27677 N N . LEU A 1 68 ? 0.747 9.599 -0.199 1.00 0.00 68 LEU A N 17
ATOM 27678 C CA . LEU A 1 68 ? 1.442 10.300 -1.247 1.00 0.00 68 LEU A CA 17
ATOM 27679 C C . LEU A 1 68 ? 2.954 10.264 -1.039 1.00 0.00 68 LEU A C 17
ATOM 27680 O O . LEU A 1 68 ? 3.707 9.977 -1.970 1.00 0.00 68 LEU A O 17
ATOM 27696 N N . LYS A 1 69 ? 3.393 10.544 0.182 1.00 0.00 69 LYS A N 17
ATOM 27697 C CA . LYS A 1 69 ? 4.817 10.524 0.496 1.00 0.00 69 LYS A CA 17
ATOM 27698 C C . LYS A 1 69 ? 5.350 9.098 0.408 1.00 0.00 69 LYS A C 17
ATOM 27699 O O . LYS A 1 69 ? 6.436 8.855 -0.125 1.00 0.00 69 LYS A O 17
ATOM 27718 N N . HIS A 1 70 ? 4.565 8.157 0.921 1.00 0.00 70 HIS A N 17
ATOM 27719 C CA . HIS A 1 70 ? 4.940 6.752 0.893 1.00 0.00 70 HIS A CA 17
ATOM 27720 C C . HIS A 1 70 ? 4.964 6.241 -0.543 1.00 0.00 70 HIS A C 17
ATOM 27721 O O . HIS A 1 70 ? 5.741 5.347 -0.880 1.00 0.00 70 HIS A O 17
ATOM 27736 N N . GLN A 1 71 ? 4.119 6.824 -1.389 1.00 0.00 71 GLN A N 17
ATOM 27737 C CA . GLN A 1 71 ? 4.057 6.437 -2.793 1.00 0.00 71 GLN A CA 17
ATOM 27738 C C . GLN A 1 71 ? 5.402 6.686 -3.460 1.00 0.00 71 GLN A C 17
ATOM 27739 O O . GLN A 1 71 ? 5.922 5.832 -4.178 1.00 0.00 71 GLN A O 17
ATOM 27753 N N . VAL A 1 72 ? 5.971 7.859 -3.200 1.00 0.00 72 VAL A N 17
ATOM 27754 C CA . VAL A 1 72 ? 7.268 8.215 -3.759 1.00 0.00 72 VAL A CA 17
ATOM 27755 C C . VAL A 1 72 ? 8.324 7.233 -3.279 1.00 0.00 72 VAL A C 17
ATOM 27756 O O . VAL A 1 72 ? 9.012 6.604 -4.083 1.00 0.00 72 VAL A O 17
ATOM 27769 N N . GLU A 1 73 ? 8.435 7.091 -1.959 1.00 0.00 73 GLU A N 17
ATOM 27770 C CA . GLU A 1 73 ? 9.398 6.164 -1.379 1.00 0.00 73 GLU A CA 17
ATOM 27771 C C . GLU A 1 73 ? 9.138 4.763 -1.911 1.00 0.00 73 GLU A C 17
ATOM 27772 O O . GLU A 1 73 ? 10.069 3.995 -2.157 1.00 0.00 73 GLU A O 17
ATOM 27784 N N . TYR A 1 74 ? 7.863 4.454 -2.122 1.00 0.00 74 TYR A N 17
ATOM 27785 C CA . TYR A 1 74 ? 7.477 3.162 -2.666 1.00 0.00 74 TYR A CA 17
ATOM 27786 C C . TYR A 1 74 ? 8.122 2.991 -4.034 1.00 0.00 74 TYR A C 17
ATOM 27787 O O . TYR A 1 74 ? 8.503 1.889 -4.426 1.00 0.00 74 TYR A O 17
ATOM 27805 N N . ASP A 1 75 ? 8.260 4.110 -4.745 1.00 0.00 75 ASP A N 17
ATOM 27806 C CA . ASP A 1 75 ? 8.879 4.110 -6.062 1.00 0.00 75 ASP A CA 17
ATOM 27807 C C . ASP A 1 75 ? 10.387 3.915 -5.935 1.00 0.00 75 ASP A C 17
ATOM 27808 O O . ASP A 1 75 ? 11.008 3.250 -6.764 1.00 0.00 75 ASP A O 17
ATOM 27817 N N . GLN A 1 76 ? 10.969 4.501 -4.891 1.00 0.00 76 GLN A N 17
ATOM 27818 C CA . GLN A 1 76 ? 12.404 4.391 -4.655 1.00 0.00 76 GLN A CA 17
ATOM 27819 C C . GLN A 1 76 ? 12.797 2.952 -4.336 1.00 0.00 76 GLN A C 17
ATOM 27820 O O . GLN A 1 76 ? 13.911 2.521 -4.636 1.00 0.00 76 GLN A O 17
ATOM 27834 N N . LEU A 1 77 ? 11.877 2.214 -3.722 1.00 0.00 77 LEU A N 17
ATOM 27835 C CA . LEU A 1 77 ? 12.130 0.824 -3.359 1.00 0.00 77 LEU A CA 17
ATOM 27836 C C . LEU A 1 77 ? 11.856 -0.110 -4.532 1.00 0.00 77 LEU A C 17
ATOM 27837 O O . LEU A 1 77 ? 12.593 -1.071 -4.758 1.00 0.00 77 LEU A O 17
ATOM 27853 N N . THR A 1 78 ? 10.793 0.177 -5.273 1.00 0.00 78 THR A N 17
ATOM 27854 C CA . THR A 1 78 ? 10.422 -0.640 -6.422 1.00 0.00 78 THR A CA 17
ATOM 27855 C C . THR A 1 78 ? 11.409 -0.446 -7.571 1.00 0.00 78 THR A C 17
ATOM 27856 O O . THR A 1 78 ? 11.986 0.629 -7.729 1.00 0.00 78 THR A O 17
ATOM 27867 N N . PRO A 1 79 ? 11.615 -1.491 -8.393 1.00 0.00 79 PRO A N 17
ATOM 27868 C CA . PRO A 1 79 ? 12.538 -1.430 -9.530 1.00 0.00 79 PRO A CA 17
ATOM 27869 C C . PRO A 1 79 ? 11.998 -0.572 -10.669 1.00 0.00 79 PRO A C 17
ATOM 27870 O O . PRO A 1 79 ? 11.384 -1.082 -11.606 1.00 0.00 79 PRO A O 17
ATOM 27881 N N . ARG A 1 80 ? 12.230 0.734 -10.581 1.00 0.00 80 ARG A N 17
ATOM 27882 C CA . ARG A 1 80 ? 11.767 1.663 -11.607 1.00 0.00 80 ARG A CA 17
ATOM 27883 C C . ARG A 1 80 ? 12.812 2.741 -11.874 1.00 0.00 80 ARG A C 17
ATOM 27884 O O . ARG A 1 80 ? 12.474 3.875 -12.213 1.00 0.00 80 ARG A O 17
ATOM 27905 N N . ASP B 2 1 ? -6.350 14.053 4.029 1.00 0.00 100 ASP B N 17
ATOM 27906 C CA . ASP B 2 1 ? -6.876 13.068 4.963 1.00 0.00 100 ASP B CA 17
ATOM 27907 C C . ASP B 2 1 ? -6.089 11.765 4.881 1.00 0.00 100 ASP B C 17
ATOM 27908 O O . ASP B 2 1 ? -6.665 10.677 4.873 1.00 0.00 100 ASP B O 17
ATOM 27917 N N . ASP B 2 2 ? -4.766 11.882 4.820 1.00 0.00 101 ASP B N 17
ATOM 27918 C CA . ASP B 2 2 ? -3.897 10.713 4.737 1.00 0.00 101 ASP B CA 17
ATOM 27919 C C . ASP B 2 2 ? -4.088 9.806 5.949 1.00 0.00 101 ASP B C 17
ATOM 27920 O O . ASP B 2 2 ? -4.737 10.186 6.925 1.00 0.00 101 ASP B O 17
ATOM 27929 N N . ASP B 2 3 ? -3.521 8.607 5.880 1.00 0.00 102 ASP B N 17
ATOM 27930 C CA . ASP B 2 3 ? -3.629 7.645 6.971 1.00 0.00 102 ASP B CA 17
ATOM 27931 C C . ASP B 2 3 ? -5.086 7.278 7.230 1.00 0.00 102 ASP B C 17
ATOM 27932 O O . ASP B 2 3 ? -5.478 7.015 8.367 1.00 0.00 102 ASP B O 17
ATOM 27941 N N . ARG B 2 4 ? -5.886 7.260 6.168 1.00 0.00 103 ARG B N 17
ATOM 27942 C CA . ARG B 2 4 ? -7.301 6.925 6.281 1.00 0.00 103 ARG B CA 17
ATOM 27943 C C . ARG B 2 4 ? -7.671 5.797 5.322 1.00 0.00 103 ARG B C 17
ATOM 27944 O O . ARG B 2 4 ? -8.379 4.862 5.695 1.00 0.00 103 ARG B O 17
ATOM 27965 N N . TYR B 2 5 ? -7.189 5.894 4.087 1.00 0.00 104 TYR B N 17
ATOM 27966 C CA . TYR B 2 5 ? -7.472 4.883 3.074 1.00 0.00 104 TYR B CA 17
ATOM 27967 C C . TYR B 2 5 ? -7.013 3.503 3.537 1.00 0.00 104 TYR B C 17
ATOM 27968 O O . TYR B 2 5 ? -7.783 2.542 3.516 1.00 0.00 104 TYR B O 17
ATOM 27986 N N . LEU B 2 6 ? -5.755 3.412 3.955 1.00 0.00 105 LEU B N 17
ATOM 27987 C CA . LEU B 2 6 ? -5.193 2.150 4.424 1.00 0.00 105 LEU B CA 17
ATOM 27988 C C . LEU B 2 6 ? -5.997 1.601 5.599 1.00 0.00 105 LEU B C 17
ATOM 27989 O O . LEU B 2 6 ? -6.429 0.448 5.586 1.00 0.00 105 LEU B O 17
ATOM 28005 N N . ARG B 2 7 ? -6.195 2.436 6.613 1.00 0.00 106 ARG B N 17
ATOM 28006 C CA . ARG B 2 7 ? -6.947 2.041 7.796 1.00 0.00 106 ARG B CA 17
ATOM 28007 C C . ARG B 2 7 ? -8.378 1.661 7.430 1.00 0.00 106 ARG B C 17
ATOM 28008 O O . ARG B 2 7 ? -8.972 0.779 8.048 1.00 0.00 106 ARG B O 17
ATOM 28029 N N . GLU B 2 8 ? -8.927 2.333 6.422 1.00 0.00 107 GLU B N 17
ATOM 28030 C CA . GLU B 2 8 ? -10.289 2.064 5.975 1.00 0.00 107 GLU B CA 17
ATOM 28031 C C . GLU B 2 8 ? -10.444 0.609 5.545 1.00 0.00 107 GLU B C 17
ATOM 28032 O O . GLU B 2 8 ? -11.274 -0.123 6.084 1.00 0.00 107 GLU B O 17
ATOM 28044 N N . ALA B 2 9 ? -9.639 0.194 4.573 1.00 0.00 108 ALA B N 17
ATOM 28045 C CA . ALA B 2 9 ? -9.686 -1.175 4.075 1.00 0.00 108 ALA B CA 17
ATOM 28046 C C . ALA B 2 9 ? -9.135 -2.150 5.111 1.00 0.00 108 ALA B C 17
ATOM 28047 O O . ALA B 2 9 ? -9.690 -3.230 5.319 1.00 0.00 108 ALA B O 17
ATOM 28054 N N . ILE B 2 10 ? -8.041 -1.759 5.754 1.00 0.00 109 ILE B N 17
ATOM 28055 C CA . ILE B 2 10 ? -7.408 -2.591 6.770 1.00 0.00 109 ILE B CA 17
ATOM 28056 C C . ILE B 2 10 ? -8.394 -2.937 7.886 1.00 0.00 109 ILE B C 17
ATOM 28057 O O . ILE B 2 10 ? -8.616 -4.110 8.189 1.00 0.00 109 ILE B O 17
ATOM 28073 N N . GLN B 2 11 ? -8.984 -1.912 8.493 1.00 0.00 110 GLN B N 17
ATOM 28074 C CA . GLN B 2 11 ? -9.943 -2.121 9.571 1.00 0.00 110 GLN B CA 17
ATOM 28075 C C . GLN B 2 11 ? -11.163 -2.873 9.064 1.00 0.00 110 GLN B C 17
ATOM 28076 O O . GLN B 2 11 ? -11.739 -3.693 9.779 1.00 0.00 110 GLN B O 17
ATOM 28090 N N . GLU B 2 12 ? -11.549 -2.603 7.821 1.00 0.00 111 GLU B N 17
ATOM 28091 C CA . GLU B 2 12 ? -12.695 -3.276 7.224 1.00 0.00 111 GLU B CA 17
ATOM 28092 C C . GLU B 2 12 ? -12.519 -4.783 7.328 1.00 0.00 111 GLU B C 17
ATOM 28093 O O . GLU B 2 12 ? -13.449 -5.509 7.680 1.00 0.00 111 GLU B O 17
ATOM 28105 N N . TYR B 2 13 ? -11.307 -5.241 7.041 1.00 0.00 112 TYR B N 17
ATOM 28106 C CA . TYR B 2 13 ? -10.993 -6.657 7.125 1.00 0.00 112 TYR B CA 17
ATOM 28107 C C . TYR B 2 13 ? -10.962 -7.091 8.581 1.00 0.00 112 TYR B C 17
ATOM 28108 O O . TYR B 2 13 ? -11.354 -8.208 8.916 1.00 0.00 112 TYR B O 17
ATOM 28126 N N . ASP B 2 14 ? -10.514 -6.189 9.453 1.00 0.00 113 ASP B N 17
ATOM 28127 C CA . ASP B 2 14 ? -10.463 -6.482 10.878 1.00 0.00 113 ASP B CA 17
ATOM 28128 C C . ASP B 2 14 ? -11.866 -6.785 11.392 1.00 0.00 113 ASP B C 17
ATOM 28129 O O . ASP B 2 14 ? -12.044 -7.557 12.333 1.00 0.00 113 ASP B O 17
ATOM 28138 N N . ASN B 2 15 ? -12.863 -6.174 10.751 1.00 0.00 114 ASN B N 17
ATOM 28139 C CA . ASN B 2 15 ? -14.253 -6.382 11.126 1.00 0.00 114 ASN B CA 17
ATOM 28140 C C . ASN B 2 15 ? -14.789 -7.667 10.504 1.00 0.00 114 ASN B C 17
ATOM 28141 O O . ASN B 2 15 ? -15.597 -8.372 11.111 1.00 0.00 114 ASN B O 17
ATOM 28152 N N . ILE B 2 16 ? -14.333 -7.969 9.290 1.00 0.00 115 ILE B N 17
ATOM 28153 C CA . ILE B 2 16 ? -14.767 -9.172 8.593 1.00 0.00 115 ILE B CA 17
ATOM 28154 C C . ILE B 2 16 ? -14.176 -10.419 9.239 1.00 0.00 115 ILE B C 17
ATOM 28155 O O . ILE B 2 16 ? -14.902 -11.318 9.662 1.00 0.00 115 ILE B O 17
ATOM 28171 N N . ALA B 2 17 ? -12.854 -10.461 9.309 1.00 0.00 116 ALA B N 17
ATOM 28172 C CA . ALA B 2 17 ? -12.152 -11.593 9.904 1.00 0.00 116 ALA B CA 17
ATOM 28173 C C . ALA B 2 17 ? -12.510 -12.896 9.198 1.00 0.00 116 ALA B C 17
ATOM 28174 O O . ALA B 2 17 ? -12.539 -13.961 9.815 1.00 0.00 116 ALA B O 17
ATOM 28181 N N . LYS B 2 18 ? -12.784 -12.802 7.900 1.00 0.00 117 LYS B N 17
ATOM 28182 C CA . LYS B 2 18 ? -13.142 -13.973 7.109 1.00 0.00 117 LYS B CA 17
ATOM 28183 C C . LYS B 2 18 ? -11.901 -14.621 6.505 1.00 0.00 117 LYS B C 17
ATOM 28184 O O . LYS B 2 18 ? -11.706 -15.837 6.715 1.00 0.00 117 LYS B O 17
ATOM 28204 N N . MET A 1 1 ? -17.122 7.342 -1.396 1.00 0.00 1 MET A N 18
ATOM 28205 C CA . MET A 1 1 ? -17.272 7.197 0.076 1.00 0.00 1 MET A CA 18
ATOM 28206 C C . MET A 1 1 ? -16.077 6.471 0.684 1.00 0.00 1 MET A C 18
ATOM 28207 O O . MET A 1 1 ? -15.137 6.105 -0.021 1.00 0.00 1 MET A O 18
ATOM 28223 N N . ASP A 1 2 ? -16.121 6.265 1.997 1.00 0.00 2 ASP A N 18
ATOM 28224 C CA . ASP A 1 2 ? -15.043 5.582 2.702 1.00 0.00 2 ASP A CA 18
ATOM 28225 C C . ASP A 1 2 ? -15.415 4.131 2.988 1.00 0.00 2 ASP A C 18
ATOM 28226 O O . ASP A 1 2 ? -15.027 3.569 4.012 1.00 0.00 2 ASP A O 18
ATOM 28235 N N . ARG A 1 3 ? -16.172 3.527 2.075 1.00 0.00 3 ARG A N 18
ATOM 28236 C CA . ARG A 1 3 ? -16.597 2.143 2.229 1.00 0.00 3 ARG A CA 18
ATOM 28237 C C . ARG A 1 3 ? -16.263 1.329 0.982 1.00 0.00 3 ARG A C 18
ATOM 28238 O O . ARG A 1 3 ? -15.707 0.236 1.074 1.00 0.00 3 ARG A O 18
ATOM 28259 N N . LYS A 1 4 ? -16.605 1.873 -0.180 1.00 0.00 4 LYS A N 18
ATOM 28260 C CA . LYS A 1 4 ? -16.342 1.200 -1.448 1.00 0.00 4 LYS A CA 18
ATOM 28261 C C . LYS A 1 4 ? -14.849 0.981 -1.646 1.00 0.00 4 LYS A C 18
ATOM 28262 O O . LYS A 1 4 ? -14.435 -0.002 -2.259 1.00 0.00 4 LYS A O 18
ATOM 28281 N N . VAL A 1 5 ? -14.040 1.896 -1.121 1.00 0.00 5 VAL A N 18
ATOM 28282 C CA . VAL A 1 5 ? -12.593 1.785 -1.241 1.00 0.00 5 VAL A CA 18
ATOM 28283 C C . VAL A 1 5 ? -12.129 0.414 -0.767 1.00 0.00 5 VAL A C 18
ATOM 28284 O O . VAL A 1 5 ? -11.172 -0.151 -1.298 1.00 0.00 5 VAL A O 18
ATOM 28297 N N . ALA A 1 6 ? -12.828 -0.121 0.227 1.00 0.00 6 ALA A N 18
ATOM 28298 C CA . ALA A 1 6 ? -12.511 -1.434 0.768 1.00 0.00 6 ALA A CA 18
ATOM 28299 C C . ALA A 1 6 ? -12.914 -2.531 -0.211 1.00 0.00 6 ALA A C 18
ATOM 28300 O O . ALA A 1 6 ? -12.185 -3.504 -0.406 1.00 0.00 6 ALA A O 18
ATOM 28307 N N . ARG A 1 7 ? -14.082 -2.364 -0.826 1.00 0.00 7 ARG A N 18
ATOM 28308 C CA . ARG A 1 7 ? -14.586 -3.338 -1.788 1.00 0.00 7 ARG A CA 18
ATOM 28309 C C . ARG A 1 7 ? -13.730 -3.352 -3.047 1.00 0.00 7 ARG A C 18
ATOM 28310 O O . ARG A 1 7 ? -13.475 -4.408 -3.619 1.00 0.00 7 ARG A O 18
ATOM 28331 N N . GLU A 1 8 ? -13.286 -2.178 -3.471 1.00 0.00 8 GLU A N 18
ATOM 28332 C CA . GLU A 1 8 ? -12.455 -2.072 -4.661 1.00 0.00 8 GLU A CA 18
ATOM 28333 C C . GLU A 1 8 ? -11.073 -2.650 -4.398 1.00 0.00 8 GLU A C 18
ATOM 28334 O O . GLU A 1 8 ? -10.562 -3.446 -5.187 1.00 0.00 8 GLU A O 18
ATOM 28346 N N . PHE A 1 9 ? -10.475 -2.258 -3.279 1.00 0.00 9 PHE A N 18
ATOM 28347 C CA . PHE A 1 9 ? -9.156 -2.752 -2.909 1.00 0.00 9 PHE A CA 18
ATOM 28348 C C . PHE A 1 9 ? -9.198 -4.262 -2.707 1.00 0.00 9 PHE A C 18
ATOM 28349 O O . PHE A 1 9 ? -8.273 -4.978 -3.096 1.00 0.00 9 PHE A O 18
ATOM 28366 N N . ARG A 1 10 ? -10.280 -4.739 -2.099 1.00 0.00 10 ARG A N 18
ATOM 28367 C CA . ARG A 1 10 ? -10.449 -6.163 -1.847 1.00 0.00 10 ARG A CA 18
ATOM 28368 C C . ARG A 1 10 ? -10.727 -6.916 -3.143 1.00 0.00 10 ARG A C 18
ATOM 28369 O O . ARG A 1 10 ? -10.094 -7.933 -3.427 1.00 0.00 10 ARG A O 18
ATOM 28390 N N . HIS A 1 11 ? -11.679 -6.415 -3.927 1.00 0.00 11 HIS A N 18
ATOM 28391 C CA . HIS A 1 11 ? -12.030 -7.056 -5.191 1.00 0.00 11 HIS A CA 18
ATOM 28392 C C . HIS A 1 11 ? -10.825 -7.127 -6.123 1.00 0.00 11 HIS A C 18
ATOM 28393 O O . HIS A 1 11 ? -10.575 -8.157 -6.749 1.00 0.00 11 HIS A O 18
ATOM 28408 N N . LYS A 1 12 ? -10.077 -6.032 -6.211 1.00 0.00 12 LYS A N 18
ATOM 28409 C CA . LYS A 1 12 ? -8.895 -5.983 -7.067 1.00 0.00 12 LYS A CA 18
ATOM 28410 C C . LYS A 1 12 ? -7.892 -7.052 -6.652 1.00 0.00 12 LYS A C 18
ATOM 28411 O O . LYS A 1 12 ? -7.457 -7.865 -7.471 1.00 0.00 12 LYS A O 18
ATOM 28430 N N . VAL A 1 13 ? -7.529 -7.050 -5.373 1.00 0.00 13 VAL A N 18
ATOM 28431 C CA . VAL A 1 13 ? -6.581 -8.025 -4.849 1.00 0.00 13 VAL A CA 18
ATOM 28432 C C . VAL A 1 13 ? -7.084 -9.445 -5.079 1.00 0.00 13 VAL A C 18
ATOM 28433 O O . VAL A 1 13 ? -6.311 -10.343 -5.415 1.00 0.00 13 VAL A O 18
ATOM 28446 N N . ASP A 1 14 ? -8.386 -9.640 -4.900 1.00 0.00 14 ASP A N 18
ATOM 28447 C CA . ASP A 1 14 ? -8.998 -10.948 -5.090 1.00 0.00 14 ASP A CA 18
ATOM 28448 C C . ASP A 1 14 ? -9.082 -11.307 -6.572 1.00 0.00 14 ASP A C 18
ATOM 28449 O O . ASP A 1 14 ? -9.162 -12.481 -6.929 1.00 0.00 14 ASP A O 18
ATOM 28458 N N . PHE A 1 15 ? -9.058 -10.294 -7.430 1.00 0.00 15 PHE A N 18
ATOM 28459 C CA . PHE A 1 15 ? -9.123 -10.517 -8.868 1.00 0.00 15 PHE A CA 18
ATOM 28460 C C . PHE A 1 15 ? -7.838 -11.167 -9.354 1.00 0.00 15 PHE A C 18
ATOM 28461 O O . PHE A 1 15 ? -7.856 -12.222 -9.989 1.00 0.00 15 PHE A O 18
ATOM 28478 N N . LEU A 1 16 ? -6.723 -10.519 -9.047 1.00 0.00 16 LEU A N 18
ATOM 28479 C CA . LEU A 1 16 ? -5.408 -11.014 -9.443 1.00 0.00 16 LEU A CA 18
ATOM 28480 C C . LEU A 1 16 ? -5.080 -12.340 -8.761 1.00 0.00 16 LEU A C 18
ATOM 28481 O O . LEU A 1 16 ? -4.539 -13.250 -9.389 1.00 0.00 16 LEU A O 18
ATOM 28497 N N . ILE A 1 17 ? -5.404 -12.441 -7.477 1.00 0.00 17 ILE A N 18
ATOM 28498 C CA . ILE A 1 17 ? -5.136 -13.653 -6.716 1.00 0.00 17 ILE A CA 18
ATOM 28499 C C . ILE A 1 17 ? -6.280 -14.639 -6.815 1.00 0.00 17 ILE A C 18
ATOM 28500 O O . ILE A 1 17 ? -6.116 -15.754 -7.309 1.00 0.00 17 ILE A O 18
ATOM 28516 N N . GLU A 1 18 ? -7.429 -14.231 -6.300 1.00 0.00 18 GLU A N 18
ATOM 28517 C CA . GLU A 1 18 ? -8.596 -15.081 -6.281 1.00 0.00 18 GLU A CA 18
ATOM 28518 C C . GLU A 1 18 ? -8.380 -16.247 -5.331 1.00 0.00 18 GLU A C 18
ATOM 28519 O O . GLU A 1 18 ? -9.218 -17.137 -5.200 1.00 0.00 18 GLU A O 18
ATOM 28531 N N . ASN A 1 19 ? -7.238 -16.216 -4.670 1.00 0.00 19 ASN A N 18
ATOM 28532 C CA . ASN A 1 19 ? -6.868 -17.250 -3.714 1.00 0.00 19 ASN A CA 18
ATOM 28533 C C . ASN A 1 19 ? -7.064 -16.759 -2.283 1.00 0.00 19 ASN A C 18
ATOM 28534 O O . ASN A 1 19 ? -7.191 -15.558 -2.041 1.00 0.00 19 ASN A O 18
ATOM 28545 N N . ASP A 1 20 ? -7.090 -17.692 -1.338 1.00 0.00 20 ASP A N 18
ATOM 28546 C CA . ASP A 1 20 ? -7.274 -17.350 0.066 1.00 0.00 20 ASP A CA 18
ATOM 28547 C C . ASP A 1 20 ? -5.938 -17.296 0.799 1.00 0.00 20 ASP A C 18
ATOM 28548 O O . ASP A 1 20 ? -5.677 -16.369 1.564 1.00 0.00 20 ASP A O 18
ATOM 28557 N N . ALA A 1 21 ? -5.096 -18.297 0.563 1.00 0.00 21 ALA A N 18
ATOM 28558 C CA . ALA A 1 21 ? -3.788 -18.360 1.205 1.00 0.00 21 ALA A CA 18
ATOM 28559 C C . ALA A 1 21 ? -2.971 -17.109 0.908 1.00 0.00 21 ALA A C 18
ATOM 28560 O O . ALA A 1 21 ? -2.415 -16.488 1.813 1.00 0.00 21 ALA A O 18
ATOM 28567 N N . GLU A 1 22 ? -2.910 -16.745 -0.364 1.00 0.00 22 GLU A N 18
ATOM 28568 C CA . GLU A 1 22 ? -2.167 -15.564 -0.785 1.00 0.00 22 GLU A CA 18
ATOM 28569 C C . GLU A 1 22 ? -2.795 -14.304 -0.202 1.00 0.00 22 GLU A C 18
ATOM 28570 O O . GLU A 1 22 ? -2.095 -13.433 0.318 1.00 0.00 22 GLU A O 18
ATOM 28582 N N . LYS A 1 23 ? -4.119 -14.217 -0.277 1.00 0.00 23 LYS A N 18
ATOM 28583 C CA . LYS A 1 23 ? -4.838 -13.067 0.255 1.00 0.00 23 LYS A CA 18
ATOM 28584 C C . LYS A 1 23 ? -4.673 -12.999 1.764 1.00 0.00 23 LYS A C 18
ATOM 28585 O O . LYS A 1 23 ? -4.620 -11.915 2.341 1.00 0.00 23 LYS A O 18
ATOM 28604 N N . ASP A 1 24 ? -4.574 -14.164 2.396 1.00 0.00 24 ASP A N 18
ATOM 28605 C CA . ASP A 1 24 ? -4.395 -14.224 3.837 1.00 0.00 24 ASP A CA 18
ATOM 28606 C C . ASP A 1 24 ? -3.089 -13.542 4.228 1.00 0.00 24 ASP A C 18
ATOM 28607 O O . ASP A 1 24 ? -3.054 -12.722 5.146 1.00 0.00 24 ASP A O 18
ATOM 28616 N N . TYR A 1 25 ? -2.019 -13.879 3.513 1.00 0.00 25 TYR A N 18
ATOM 28617 C CA . TYR A 1 25 ? -0.713 -13.293 3.775 1.00 0.00 25 TYR A CA 18
ATOM 28618 C C . TYR A 1 25 ? -0.700 -11.814 3.433 1.00 0.00 25 TYR A C 18
ATOM 28619 O O . TYR A 1 25 ? -0.266 -10.993 4.238 1.00 0.00 25 TYR A O 18
ATOM 28637 N N . LEU A 1 26 ? -1.192 -11.463 2.246 1.00 0.00 26 LEU A N 18
ATOM 28638 C CA . LEU A 1 26 ? -1.234 -10.062 1.855 1.00 0.00 26 LEU A CA 18
ATOM 28639 C C . LEU A 1 26 ? -2.028 -9.295 2.890 1.00 0.00 26 LEU A C 18
ATOM 28640 O O . LEU A 1 26 ? -1.622 -8.219 3.331 1.00 0.00 26 LEU A O 18
ATOM 28656 N N . TYR A 1 27 ? -3.139 -9.883 3.321 1.00 0.00 27 TYR A N 18
ATOM 28657 C CA . TYR A 1 27 ? -3.948 -9.269 4.358 1.00 0.00 27 TYR A CA 18
ATOM 28658 C C . TYR A 1 27 ? -3.097 -9.124 5.615 1.00 0.00 27 TYR A C 18
ATOM 28659 O O . TYR A 1 27 ? -3.218 -8.148 6.354 1.00 0.00 27 TYR A O 18
ATOM 28677 N N . ASP A 1 28 ? -2.210 -10.103 5.834 1.00 0.00 28 ASP A N 18
ATOM 28678 C CA . ASP A 1 28 ? -1.318 -10.077 6.981 1.00 0.00 28 ASP A CA 18
ATOM 28679 C C . ASP A 1 28 ? -0.239 -9.017 6.785 1.00 0.00 28 ASP A C 18
ATOM 28680 O O . ASP A 1 28 ? 0.243 -8.422 7.750 1.00 0.00 28 ASP A O 18
ATOM 28689 N N . VAL A 1 29 ? 0.139 -8.782 5.525 1.00 0.00 29 VAL A N 18
ATOM 28690 C CA . VAL A 1 29 ? 1.160 -7.791 5.211 1.00 0.00 29 VAL A CA 18
ATOM 28691 C C . VAL A 1 29 ? 0.647 -6.379 5.472 1.00 0.00 29 VAL A C 18
ATOM 28692 O O . VAL A 1 29 ? 1.264 -5.610 6.211 1.00 0.00 29 VAL A O 18
ATOM 28705 N N . LEU A 1 30 ? -0.490 -6.043 4.869 1.00 0.00 30 LEU A N 18
ATOM 28706 C CA . LEU A 1 30 ? -1.085 -4.725 5.048 1.00 0.00 30 LEU A CA 18
ATOM 28707 C C . LEU A 1 30 ? -1.400 -4.479 6.519 1.00 0.00 30 LEU A C 18
ATOM 28708 O O . LEU A 1 30 ? -1.246 -3.366 7.022 1.00 0.00 30 LEU A O 18
ATOM 28724 N N . ARG A 1 31 ? -1.837 -5.531 7.204 1.00 0.00 31 ARG A N 18
ATOM 28725 C CA . ARG A 1 31 ? -2.170 -5.439 8.619 1.00 0.00 31 ARG A CA 18
ATOM 28726 C C . ARG A 1 31 ? -0.929 -5.127 9.448 1.00 0.00 31 ARG A C 18
ATOM 28727 O O . ARG A 1 31 ? -0.963 -4.276 10.338 1.00 0.00 31 ARG A O 18
ATOM 28748 N N . MET A 1 32 ? 0.169 -5.816 9.149 1.00 0.00 32 MET A N 18
ATOM 28749 C CA . MET A 1 32 ? 1.419 -5.600 9.868 1.00 0.00 32 MET A CA 18
ATOM 28750 C C . MET A 1 32 ? 2.054 -4.278 9.454 1.00 0.00 32 MET A C 18
ATOM 28751 O O . MET A 1 32 ? 2.739 -3.630 10.247 1.00 0.00 32 MET A O 18
ATOM 28765 N N . TYR A 1 33 ? 1.815 -3.880 8.208 1.00 0.00 33 TYR A N 18
ATOM 28766 C CA . TYR A 1 33 ? 2.356 -2.631 7.686 1.00 0.00 33 TYR A CA 18
ATOM 28767 C C . TYR A 1 33 ? 1.806 -1.443 8.468 1.00 0.00 33 TYR A C 18
ATOM 28768 O O . TYR A 1 33 ? 2.534 -0.504 8.785 1.00 0.00 33 TYR A O 18
ATOM 28786 N N . HIS A 1 34 ? 0.514 -1.491 8.775 1.00 0.00 34 HIS A N 18
ATOM 28787 C CA . HIS A 1 34 ? -0.135 -0.418 9.519 1.00 0.00 34 HIS A CA 18
ATOM 28788 C C . HIS A 1 34 ? 0.379 -0.363 10.956 1.00 0.00 34 HIS A C 18
ATOM 28789 O O . HIS A 1 34 ? 0.418 0.703 11.570 1.00 0.00 34 HIS A O 18
ATOM 28804 N N . GLN A 1 35 ? 0.768 -1.517 11.486 1.00 0.00 35 GLN A N 18
ATOM 28805 C CA . GLN A 1 35 ? 1.275 -1.601 12.850 1.00 0.00 35 GLN A CA 18
ATOM 28806 C C . GLN A 1 35 ? 2.702 -1.075 12.940 1.00 0.00 35 GLN A C 18
ATOM 28807 O O . GLN A 1 35 ? 2.982 -0.128 13.674 1.00 0.00 35 GLN A O 18
ATOM 28821 N N . THR A 1 36 ? 3.598 -1.700 12.191 1.00 0.00 36 THR A N 18
ATOM 28822 C CA . THR A 1 36 ? 5.003 -1.305 12.183 1.00 0.00 36 THR A CA 18
ATOM 28823 C C . THR A 1 36 ? 5.211 -0.016 11.395 1.00 0.00 36 THR A C 18
ATOM 28824 O O . THR A 1 36 ? 6.168 0.721 11.635 1.00 0.00 36 THR A O 18
ATOM 28835 N N . MET A 1 37 ? 4.313 0.251 10.450 1.00 0.00 37 MET A N 18
ATOM 28836 C CA . MET A 1 37 ? 4.402 1.451 9.626 1.00 0.00 37 MET A CA 18
ATOM 28837 C C . MET A 1 37 ? 5.683 1.446 8.795 1.00 0.00 37 MET A C 18
ATOM 28838 O O . MET A 1 37 ? 6.420 2.432 8.762 1.00 0.00 37 MET A O 18
ATOM 28852 N N . ASP A 1 38 ? 5.940 0.328 8.123 1.00 0.00 38 ASP A N 18
ATOM 28853 C CA . ASP A 1 38 ? 7.130 0.191 7.289 1.00 0.00 38 ASP A CA 18
ATOM 28854 C C . ASP A 1 38 ? 6.751 -0.117 5.844 1.00 0.00 38 ASP A C 18
ATOM 28855 O O . ASP A 1 38 ? 6.307 -1.220 5.528 1.00 0.00 38 ASP A O 18
ATOM 28864 N N . VAL A 1 39 ? 6.929 0.870 4.970 1.00 0.00 39 VAL A N 18
ATOM 28865 C CA . VAL A 1 39 ? 6.605 0.709 3.558 1.00 0.00 39 VAL A CA 18
ATOM 28866 C C . VAL A 1 39 ? 7.574 -0.251 2.872 1.00 0.00 39 VAL A C 18
ATOM 28867 O O . VAL A 1 39 ? 7.232 -0.883 1.873 1.00 0.00 39 VAL A O 18
ATOM 28880 N N . ALA A 1 40 ? 8.781 -0.360 3.418 1.00 0.00 40 ALA A N 18
ATOM 28881 C CA . ALA A 1 40 ? 9.790 -1.246 2.857 1.00 0.00 40 ALA A CA 18
ATOM 28882 C C . ALA A 1 40 ? 9.441 -2.698 3.145 1.00 0.00 40 ALA A C 18
ATOM 28883 O O . ALA A 1 40 ? 9.850 -3.603 2.416 1.00 0.00 40 ALA A O 18
ATOM 28890 N N . VAL A 1 41 ? 8.683 -2.916 4.213 1.00 0.00 41 VAL A N 18
ATOM 28891 C CA . VAL A 1 41 ? 8.278 -4.255 4.594 1.00 0.00 41 VAL A CA 18
ATOM 28892 C C . VAL A 1 41 ? 7.115 -4.740 3.734 1.00 0.00 41 VAL A C 18
ATOM 28893 O O . VAL A 1 41 ? 7.101 -5.885 3.281 1.00 0.00 41 VAL A O 18
ATOM 28906 N N . LEU A 1 42 ? 6.144 -3.861 3.507 1.00 0.00 42 LEU A N 18
ATOM 28907 C CA . LEU A 1 42 ? 4.982 -4.206 2.698 1.00 0.00 42 LEU A CA 18
ATOM 28908 C C . LEU A 1 42 ? 5.392 -4.465 1.251 1.00 0.00 42 LEU A C 18
ATOM 28909 O O . LEU A 1 42 ? 4.864 -5.365 0.599 1.00 0.00 42 LEU A O 18
ATOM 28925 N N . VAL A 1 43 ? 6.346 -3.678 0.758 1.00 0.00 43 VAL A N 18
ATOM 28926 C CA . VAL A 1 43 ? 6.831 -3.837 -0.606 1.00 0.00 43 VAL A CA 18
ATOM 28927 C C . VAL A 1 43 ? 7.542 -5.176 -0.771 1.00 0.00 43 VAL A C 18
ATOM 28928 O O . VAL A 1 43 ? 7.352 -5.873 -1.767 1.00 0.00 43 VAL A O 18
ATOM 28941 N N . GLY A 1 44 ? 8.358 -5.533 0.218 1.00 0.00 44 GLY A N 18
ATOM 28942 C CA . GLY A 1 44 ? 9.077 -6.791 0.164 1.00 0.00 44 GLY A CA 18
ATOM 28943 C C . GLY A 1 44 ? 8.144 -7.979 0.046 1.00 0.00 44 GLY A C 18
ATOM 28944 O O . GLY A 1 44 ? 8.275 -8.793 -0.869 1.00 0.00 44 GLY A O 18
ATOM 28948 N N . ASP A 1 45 ? 7.191 -8.071 0.969 1.00 0.00 45 ASP A N 18
ATOM 28949 C CA . ASP A 1 45 ? 6.226 -9.162 0.957 1.00 0.00 45 ASP A CA 18
ATOM 28950 C C . ASP A 1 45 ? 5.412 -9.144 -0.332 1.00 0.00 45 ASP A C 18
ATOM 28951 O O . ASP A 1 45 ? 5.198 -10.182 -0.961 1.00 0.00 45 ASP A O 18
ATOM 28960 N N . LEU A 1 46 ? 4.963 -7.953 -0.727 1.00 0.00 46 LEU A N 18
ATOM 28961 C CA . LEU A 1 46 ? 4.179 -7.798 -1.947 1.00 0.00 46 LEU A CA 18
ATOM 28962 C C . LEU A 1 46 ? 4.872 -8.478 -3.122 1.00 0.00 46 LEU A C 18
ATOM 28963 O O . LEU A 1 46 ? 4.226 -9.104 -3.959 1.00 0.00 46 LEU A O 18
ATOM 28979 N N . LYS A 1 47 ? 6.196 -8.358 -3.172 1.00 0.00 47 LYS A N 18
ATOM 28980 C CA . LYS A 1 47 ? 6.976 -8.970 -4.238 1.00 0.00 47 LYS A CA 18
ATOM 28981 C C . LYS A 1 47 ? 6.947 -10.489 -4.113 1.00 0.00 47 LYS A C 18
ATOM 28982 O O . LYS A 1 47 ? 6.667 -11.201 -5.082 1.00 0.00 47 LYS A O 18
ATOM 29001 N N . LEU A 1 48 ? 7.228 -10.982 -2.908 1.00 0.00 48 LEU A N 18
ATOM 29002 C CA . LEU A 1 48 ? 7.227 -12.417 -2.648 1.00 0.00 48 LEU A CA 18
ATOM 29003 C C . LEU A 1 48 ? 5.917 -13.047 -3.115 1.00 0.00 48 LEU A C 18
ATOM 29004 O O . LEU A 1 48 ? 5.871 -14.229 -3.455 1.00 0.00 48 LEU A O 18
ATOM 29020 N N . VAL A 1 49 ? 4.857 -12.243 -3.141 1.00 0.00 49 VAL A N 18
ATOM 29021 C CA . VAL A 1 49 ? 3.552 -12.713 -3.577 1.00 0.00 49 VAL A CA 18
ATOM 29022 C C . VAL A 1 49 ? 3.284 -12.286 -5.015 1.00 0.00 49 VAL A C 18
ATOM 29023 O O . VAL A 1 49 ? 2.546 -12.948 -5.745 1.00 0.00 49 VAL A O 18
ATOM 29036 N N . ILE A 1 50 ? 3.894 -11.174 -5.415 1.00 0.00 50 ILE A N 18
ATOM 29037 C CA . ILE A 1 50 ? 3.729 -10.652 -6.764 1.00 0.00 50 ILE A CA 18
ATOM 29038 C C . ILE A 1 50 ? 4.948 -10.961 -7.629 1.00 0.00 50 ILE A C 18
ATOM 29039 O O . ILE A 1 50 ? 5.215 -10.284 -8.622 1.00 0.00 50 ILE A O 18
ATOM 29055 N N . ASN A 1 51 ? 5.679 -11.996 -7.247 1.00 0.00 51 ASN A N 18
ATOM 29056 C CA . ASN A 1 51 ? 6.869 -12.412 -7.982 1.00 0.00 51 ASN A CA 18
ATOM 29057 C C . ASN A 1 51 ? 6.572 -12.540 -9.476 1.00 0.00 51 ASN A C 18
ATOM 29058 O O . ASN A 1 51 ? 7.462 -12.382 -10.311 1.00 0.00 51 ASN A O 18
ATOM 29069 N N . GLU A 1 52 ? 5.314 -12.827 -9.804 1.00 0.00 52 GLU A N 18
ATOM 29070 C CA . GLU A 1 52 ? 4.901 -12.972 -11.194 1.00 0.00 52 GLU A CA 18
ATOM 29071 C C . GLU A 1 52 ? 4.211 -11.703 -11.693 1.00 0.00 52 GLU A C 18
ATOM 29072 O O . GLU A 1 52 ? 3.497 -11.040 -10.939 1.00 0.00 52 GLU A O 18
ATOM 29084 N N . PRO A 1 53 ? 4.417 -11.342 -12.973 1.00 0.00 53 PRO A N 18
ATOM 29085 C CA . PRO A 1 53 ? 3.810 -10.141 -13.562 1.00 0.00 53 PRO A CA 18
ATOM 29086 C C . PRO A 1 53 ? 2.287 -10.144 -13.462 1.00 0.00 53 PRO A C 18
ATOM 29087 O O . PRO A 1 53 ? 1.654 -9.089 -13.477 1.00 0.00 53 PRO A O 18
ATOM 29098 N N . SER A 1 54 ? 1.705 -11.335 -13.366 1.00 0.00 54 SER A N 18
ATOM 29099 C CA . SER A 1 54 ? 0.255 -11.474 -13.271 1.00 0.00 54 SER A CA 18
ATOM 29100 C C . SER A 1 54 ? -0.303 -10.687 -12.088 1.00 0.00 54 SER A C 18
ATOM 29101 O O . SER A 1 54 ? -1.378 -10.093 -12.180 1.00 0.00 54 SER A O 18
ATOM 29109 N N . ARG A 1 55 ? 0.428 -10.691 -10.979 1.00 0.00 55 ARG A N 18
ATOM 29110 C CA . ARG A 1 55 ? 0.001 -9.980 -9.776 1.00 0.00 55 ARG A CA 18
ATOM 29111 C C . ARG A 1 55 ? 0.477 -8.526 -9.778 1.00 0.00 55 ARG A C 18
ATOM 29112 O O . ARG A 1 55 ? 0.461 -7.861 -8.743 1.00 0.00 55 ARG A O 18
ATOM 29133 N N . LEU A 1 56 ? 0.898 -8.034 -10.941 1.00 0.00 56 LEU A N 18
ATOM 29134 C CA . LEU A 1 56 ? 1.374 -6.659 -11.068 1.00 0.00 56 LEU A CA 18
ATOM 29135 C C . LEU A 1 56 ? 0.352 -5.649 -10.539 1.00 0.00 56 LEU A C 18
ATOM 29136 O O . LEU A 1 56 ? 0.708 -4.731 -9.800 1.00 0.00 56 LEU A O 18
ATOM 29152 N N . PRO A 1 57 ? -0.933 -5.794 -10.918 1.00 0.00 57 PRO A N 18
ATOM 29153 C CA . PRO A 1 57 ? -1.995 -4.880 -10.484 1.00 0.00 57 PRO A CA 18
ATOM 29154 C C . PRO A 1 57 ? -1.903 -4.502 -9.007 1.00 0.00 57 PRO A C 18
ATOM 29155 O O . PRO A 1 57 ? -2.329 -3.418 -8.612 1.00 0.00 57 PRO A O 18
ATOM 29166 N N . LEU A 1 58 ? -1.351 -5.396 -8.194 1.00 0.00 58 LEU A N 18
ATOM 29167 C CA . LEU A 1 58 ? -1.213 -5.140 -6.763 1.00 0.00 58 LEU A CA 18
ATOM 29168 C C . LEU A 1 58 ? -0.351 -3.907 -6.505 1.00 0.00 58 LEU A C 18
ATOM 29169 O O . LEU A 1 58 ? -0.662 -3.093 -5.638 1.00 0.00 58 LEU A O 18
ATOM 29185 N N . PHE A 1 59 ? 0.733 -3.777 -7.261 1.00 0.00 59 PHE A N 18
ATOM 29186 C CA . PHE A 1 59 ? 1.636 -2.642 -7.108 1.00 0.00 59 PHE A CA 18
ATOM 29187 C C . PHE A 1 59 ? 0.909 -1.326 -7.366 1.00 0.00 59 PHE A C 18
ATOM 29188 O O . PHE A 1 59 ? 0.980 -0.397 -6.560 1.00 0.00 59 PHE A O 18
ATOM 29205 N N . ASP A 1 60 ? 0.209 -1.253 -8.493 1.00 0.00 60 ASP A N 18
ATOM 29206 C CA . ASP A 1 60 ? -0.531 -0.051 -8.860 1.00 0.00 60 ASP A CA 18
ATOM 29207 C C . ASP A 1 60 ? -1.805 0.072 -8.031 1.00 0.00 60 ASP A C 18
ATOM 29208 O O . ASP A 1 60 ? -2.308 1.169 -7.810 1.00 0.00 60 ASP A O 18
ATOM 29217 N N . ALA A 1 61 ? -2.323 -1.066 -7.591 1.00 0.00 61 ALA A N 18
ATOM 29218 C CA . ALA A 1 61 ? -3.541 -1.103 -6.792 1.00 0.00 61 ALA A CA 18
ATOM 29219 C C . ALA A 1 61 ? -3.334 -0.487 -5.408 1.00 0.00 61 ALA A C 18
ATOM 29220 O O . ALA A 1 61 ? -4.097 0.380 -4.983 1.00 0.00 61 ALA A O 18
ATOM 29227 N N . ILE A 1 62 ? -2.310 -0.961 -4.705 1.00 0.00 62 ILE A N 18
ATOM 29228 C CA . ILE A 1 62 ? -2.006 -0.484 -3.358 1.00 0.00 62 ILE A CA 18
ATOM 29229 C C . ILE A 1 62 ? -1.363 0.905 -3.366 1.00 0.00 62 ILE A C 18
ATOM 29230 O O . ILE A 1 62 ? -1.580 1.705 -2.457 1.00 0.00 62 ILE A O 18
ATOM 29246 N N . ARG A 1 63 ? -0.551 1.172 -4.380 1.00 0.00 63 ARG A N 18
ATOM 29247 C CA . ARG A 1 63 ? 0.155 2.452 -4.497 1.00 0.00 63 ARG A CA 18
ATOM 29248 C C . ARG A 1 63 ? -0.730 3.667 -4.172 1.00 0.00 63 ARG A C 18
ATOM 29249 O O . ARG A 1 63 ? -0.358 4.498 -3.345 1.00 0.00 63 ARG A O 18
ATOM 29270 N N . PRO A 1 64 ? -1.894 3.811 -4.831 1.00 0.00 64 PRO A N 18
ATOM 29271 C CA . PRO A 1 64 ? -2.793 4.954 -4.618 1.00 0.00 64 PRO A CA 18
ATOM 29272 C C . PRO A 1 64 ? -3.148 5.202 -3.152 1.00 0.00 64 PRO A C 18
ATOM 29273 O O . PRO A 1 64 ? -2.999 6.318 -2.655 1.00 0.00 64 PRO A O 18
ATOM 29284 N N . LEU A 1 65 ? -3.636 4.173 -2.465 1.00 0.00 65 LEU A N 18
ATOM 29285 C CA . LEU A 1 65 ? -4.025 4.319 -1.064 1.00 0.00 65 LEU A CA 18
ATOM 29286 C C . LEU A 1 65 ? -2.819 4.559 -0.156 1.00 0.00 65 LEU A C 18
ATOM 29287 O O . LEU A 1 65 ? -2.980 4.895 1.018 1.00 0.00 65 LEU A O 18
ATOM 29303 N N . ILE A 1 66 ? -1.613 4.391 -0.691 1.00 0.00 66 ILE A N 18
ATOM 29304 C CA . ILE A 1 66 ? -0.403 4.601 0.094 1.00 0.00 66 ILE A CA 18
ATOM 29305 C C . ILE A 1 66 ? 0.004 6.077 0.093 1.00 0.00 66 ILE A C 18
ATOM 29306 O O . ILE A 1 66 ? -0.104 6.757 -0.926 1.00 0.00 66 ILE A O 18
ATOM 29322 N N . PRO A 1 67 ? 0.486 6.591 1.240 1.00 0.00 67 PRO A N 18
ATOM 29323 C CA . PRO A 1 67 ? 0.916 7.987 1.369 1.00 0.00 67 PRO A CA 18
ATOM 29324 C C . PRO A 1 67 ? 1.724 8.470 0.190 1.00 0.00 67 PRO A C 18
ATOM 29325 O O . PRO A 1 67 ? 2.561 7.759 -0.366 1.00 0.00 67 PRO A O 18
ATOM 29336 N N . LEU A 1 68 ? 1.443 9.705 -0.170 1.00 0.00 68 LEU A N 18
ATOM 29337 C CA . LEU A 1 68 ? 2.090 10.373 -1.270 1.00 0.00 68 LEU A CA 18
ATOM 29338 C C . LEU A 1 68 ? 3.609 10.255 -1.174 1.00 0.00 68 LEU A C 18
ATOM 29339 O O . LEU A 1 68 ? 4.283 9.996 -2.171 1.00 0.00 68 LEU A O 18
ATOM 29355 N N . LYS A 1 69 ? 4.141 10.424 0.032 1.00 0.00 69 LYS A N 18
ATOM 29356 C CA . LYS A 1 69 ? 5.578 10.310 0.248 1.00 0.00 69 LYS A CA 18
ATOM 29357 C C . LYS A 1 69 ? 6.005 8.854 0.097 1.00 0.00 69 LYS A C 18
ATOM 29358 O O . LYS A 1 69 ? 7.056 8.551 -0.477 1.00 0.00 69 LYS A O 18
ATOM 29377 N N . HIS A 1 70 ? 5.168 7.953 0.604 1.00 0.00 70 HIS A N 18
ATOM 29378 C CA . HIS A 1 70 ? 5.435 6.527 0.517 1.00 0.00 70 HIS A CA 18
ATOM 29379 C C . HIS A 1 70 ? 5.388 6.072 -0.934 1.00 0.00 70 HIS A C 18
ATOM 29380 O O . HIS A 1 70 ? 6.101 5.150 -1.328 1.00 0.00 70 HIS A O 18
ATOM 29395 N N . GLN A 1 71 ? 4.549 6.734 -1.730 1.00 0.00 71 GLN A N 18
ATOM 29396 C CA . GLN A 1 71 ? 4.421 6.405 -3.144 1.00 0.00 71 GLN A CA 18
ATOM 29397 C C . GLN A 1 71 ? 5.770 6.549 -3.837 1.00 0.00 71 GLN A C 18
ATOM 29398 O O . GLN A 1 71 ? 6.219 5.644 -4.542 1.00 0.00 71 GLN A O 18
ATOM 29412 N N . VAL A 1 72 ? 6.424 7.684 -3.610 1.00 0.00 72 VAL A N 18
ATOM 29413 C CA . VAL A 1 72 ? 7.736 7.935 -4.193 1.00 0.00 72 VAL A CA 18
ATOM 29414 C C . VAL A 1 72 ? 8.709 6.853 -3.755 1.00 0.00 72 VAL A C 18
ATOM 29415 O O . VAL A 1 72 ? 9.331 6.189 -4.585 1.00 0.00 72 VAL A O 18
ATOM 29428 N N . GLU A 1 73 ? 8.817 6.664 -2.441 1.00 0.00 73 GLU A N 18
ATOM 29429 C CA . GLU A 1 73 ? 9.699 5.638 -1.898 1.00 0.00 73 GLU A CA 18
ATOM 29430 C C . GLU A 1 73 ? 9.311 4.281 -2.467 1.00 0.00 73 GLU A C 18
ATOM 29431 O O . GLU A 1 73 ? 10.164 3.427 -2.708 1.00 0.00 73 GLU A O 18
ATOM 29443 N N . TYR A 1 74 ? 8.014 4.109 -2.713 1.00 0.00 74 TYR A N 18
ATOM 29444 C CA . TYR A 1 74 ? 7.513 2.877 -3.295 1.00 0.00 74 TYR A CA 18
ATOM 29445 C C . TYR A 1 74 ? 8.150 2.681 -4.661 1.00 0.00 74 TYR A C 18
ATOM 29446 O O . TYR A 1 74 ? 8.423 1.557 -5.082 1.00 0.00 74 TYR A O 18
ATOM 29464 N N . ASP A 1 75 ? 8.402 3.799 -5.340 1.00 0.00 75 ASP A N 18
ATOM 29465 C CA . ASP A 1 75 ? 9.028 3.773 -6.652 1.00 0.00 75 ASP A CA 18
ATOM 29466 C C . ASP A 1 75 ? 10.508 3.425 -6.525 1.00 0.00 75 ASP A C 18
ATOM 29467 O O . ASP A 1 75 ? 11.074 2.750 -7.387 1.00 0.00 75 ASP A O 18
ATOM 29476 N N . GLN A 1 76 ? 11.130 3.887 -5.442 1.00 0.00 76 GLN A N 18
ATOM 29477 C CA . GLN A 1 76 ? 12.544 3.622 -5.201 1.00 0.00 76 GLN A CA 18
ATOM 29478 C C . GLN A 1 76 ? 12.788 2.133 -4.968 1.00 0.00 76 GLN A C 18
ATOM 29479 O O . GLN A 1 76 ? 13.841 1.605 -5.325 1.00 0.00 76 GLN A O 18
ATOM 29493 N N . LEU A 1 77 ? 11.812 1.464 -4.364 1.00 0.00 77 LEU A N 18
ATOM 29494 C CA . LEU A 1 77 ? 11.923 0.038 -4.079 1.00 0.00 77 LEU A CA 18
ATOM 29495 C C . LEU A 1 77 ? 11.617 -0.794 -5.320 1.00 0.00 77 LEU A C 18
ATOM 29496 O O . LEU A 1 77 ? 12.278 -1.797 -5.587 1.00 0.00 77 LEU A O 18
ATOM 29512 N N . THR A 1 78 ? 10.610 -0.369 -6.074 1.00 0.00 78 THR A N 18
ATOM 29513 C CA . THR A 1 78 ? 10.213 -1.074 -7.287 1.00 0.00 78 THR A CA 18
ATOM 29514 C C . THR A 1 78 ? 11.371 -1.146 -8.280 1.00 0.00 78 THR A C 18
ATOM 29515 O O . THR A 1 78 ? 12.316 -0.361 -8.201 1.00 0.00 78 THR A O 18
ATOM 29526 N N . PRO A 1 79 ? 11.311 -2.090 -9.236 1.00 0.00 79 PRO A N 18
ATOM 29527 C CA . PRO A 1 79 ? 12.358 -2.256 -10.248 1.00 0.00 79 PRO A CA 18
ATOM 29528 C C . PRO A 1 79 ? 12.617 -0.970 -11.025 1.00 0.00 79 PRO A C 18
ATOM 29529 O O . PRO A 1 79 ? 11.981 0.055 -10.777 1.00 0.00 79 PRO A O 18
ATOM 29540 N N . ARG A 1 80 ? 13.554 -1.028 -11.964 1.00 0.00 80 ARG A N 18
ATOM 29541 C CA . ARG A 1 80 ? 13.898 0.135 -12.774 1.00 0.00 80 ARG A CA 18
ATOM 29542 C C . ARG A 1 80 ? 12.678 0.655 -13.530 1.00 0.00 80 ARG A C 18
ATOM 29543 O O . ARG A 1 80 ? 12.097 -0.053 -14.352 1.00 0.00 80 ARG A O 18
ATOM 29564 N N . ASP B 2 1 ? -5.221 14.453 6.004 1.00 0.00 100 ASP B N 18
ATOM 29565 C CA . ASP B 2 1 ? -5.743 13.300 6.732 1.00 0.00 100 ASP B CA 18
ATOM 29566 C C . ASP B 2 1 ? -5.432 12.003 5.988 1.00 0.00 100 ASP B C 18
ATOM 29567 O O . ASP B 2 1 ? -6.244 11.079 5.962 1.00 0.00 100 ASP B O 18
ATOM 29576 N N . ASP B 2 2 ? -4.250 11.942 5.382 1.00 0.00 101 ASP B N 18
ATOM 29577 C CA . ASP B 2 2 ? -3.831 10.760 4.638 1.00 0.00 101 ASP B CA 18
ATOM 29578 C C . ASP B 2 2 ? -3.807 9.530 5.540 1.00 0.00 101 ASP B C 18
ATOM 29579 O O . ASP B 2 2 ? -4.070 9.623 6.739 1.00 0.00 101 ASP B O 18
ATOM 29588 N N . ASP B 2 3 ? -3.490 8.380 4.955 1.00 0.00 102 ASP B N 18
ATOM 29589 C CA . ASP B 2 3 ? -3.430 7.132 5.706 1.00 0.00 102 ASP B CA 18
ATOM 29590 C C . ASP B 2 3 ? -4.781 6.808 6.336 1.00 0.00 102 ASP B C 18
ATOM 29591 O O . ASP B 2 3 ? -4.848 6.193 7.399 1.00 0.00 102 ASP B O 18
ATOM 29600 N N . ARG B 2 4 ? -5.854 7.224 5.671 1.00 0.00 103 ARG B N 18
ATOM 29601 C CA . ARG B 2 4 ? -7.202 6.975 6.168 1.00 0.00 103 ARG B CA 18
ATOM 29602 C C . ARG B 2 4 ? -7.870 5.849 5.386 1.00 0.00 103 ARG B C 18
ATOM 29603 O O . ARG B 2 4 ? -8.642 5.067 5.943 1.00 0.00 103 ARG B O 18
ATOM 29624 N N . TYR B 2 5 ? -7.569 5.772 4.096 1.00 0.00 104 TYR B N 18
ATOM 29625 C CA . TYR B 2 5 ? -8.141 4.741 3.238 1.00 0.00 104 TYR B CA 18
ATOM 29626 C C . TYR B 2 5 ? -7.666 3.354 3.663 1.00 0.00 104 TYR B C 18
ATOM 29627 O O . TYR B 2 5 ? -8.442 2.398 3.678 1.00 0.00 104 TYR B O 18
ATOM 29645 N N . LEU B 2 6 ? -6.386 3.253 4.009 1.00 0.00 105 LEU B N 18
ATOM 29646 C CA . LEU B 2 6 ? -5.811 1.984 4.436 1.00 0.00 105 LEU B CA 18
ATOM 29647 C C . LEU B 2 6 ? -6.528 1.455 5.675 1.00 0.00 105 LEU B C 18
ATOM 29648 O O . LEU B 2 6 ? -6.975 0.309 5.702 1.00 0.00 105 LEU B O 18
ATOM 29664 N N . ARG B 2 7 ? -6.635 2.297 6.697 1.00 0.00 106 ARG B N 18
ATOM 29665 C CA . ARG B 2 7 ? -7.301 1.916 7.936 1.00 0.00 106 ARG B CA 18
ATOM 29666 C C . ARG B 2 7 ? -8.747 1.509 7.673 1.00 0.00 106 ARG B C 18
ATOM 29667 O O . ARG B 2 7 ? -9.280 0.618 8.333 1.00 0.00 106 ARG B O 18
ATOM 29688 N N . GLU B 2 8 ? -9.377 2.165 6.703 1.00 0.00 107 GLU B N 18
ATOM 29689 C CA . GLU B 2 8 ? -10.762 1.869 6.354 1.00 0.00 107 GLU B CA 18
ATOM 29690 C C . GLU B 2 8 ? -10.911 0.412 5.925 1.00 0.00 107 GLU B C 18
ATOM 29691 O O . GLU B 2 8 ? -11.682 -0.344 6.518 1.00 0.00 107 GLU B O 18
ATOM 29703 N N . ALA B 2 9 ? -10.167 0.024 4.895 1.00 0.00 108 ALA B N 18
ATOM 29704 C CA . ALA B 2 9 ? -10.215 -1.345 4.392 1.00 0.00 108 ALA B CA 18
ATOM 29705 C C . ALA B 2 9 ? -9.621 -2.314 5.406 1.00 0.00 108 ALA B C 18
ATOM 29706 O O . ALA B 2 9 ? -10.118 -3.427 5.585 1.00 0.00 108 ALA B O 18
ATOM 29713 N N . ILE B 2 10 ? -8.554 -1.881 6.071 1.00 0.00 109 ILE B N 18
ATOM 29714 C CA . ILE B 2 10 ? -7.885 -2.702 7.072 1.00 0.00 109 ILE B CA 18
ATOM 29715 C C . ILE B 2 10 ? -8.851 -3.092 8.191 1.00 0.00 109 ILE B C 18
ATOM 29716 O O . ILE B 2 10 ? -9.032 -4.273 8.483 1.00 0.00 109 ILE B O 18
ATOM 29732 N N . GLN B 2 11 ? -9.470 -2.092 8.811 1.00 0.00 110 GLN B N 18
ATOM 29733 C CA . GLN B 2 11 ? -10.416 -2.344 9.893 1.00 0.00 110 GLN B CA 18
ATOM 29734 C C . GLN B 2 11 ? -11.645 -3.078 9.373 1.00 0.00 110 GLN B C 18
ATOM 29735 O O . GLN B 2 11 ? -12.223 -3.907 10.075 1.00 0.00 110 GLN B O 18
ATOM 29749 N N . GLU B 2 12 ? -12.032 -2.782 8.136 1.00 0.00 111 GLU B N 18
ATOM 29750 C CA . GLU B 2 12 ? -13.186 -3.434 7.530 1.00 0.00 111 GLU B CA 18
ATOM 29751 C C . GLU B 2 12 ? -13.032 -4.944 7.624 1.00 0.00 111 GLU B C 18
ATOM 29752 O O . GLU B 2 12 ? -13.951 -5.652 8.034 1.00 0.00 111 GLU B O 18
ATOM 29764 N N . TYR B 2 13 ? -11.848 -5.424 7.267 1.00 0.00 112 TYR B N 18
ATOM 29765 C CA . TYR B 2 13 ? -11.557 -6.846 7.337 1.00 0.00 112 TYR B CA 18
ATOM 29766 C C . TYR B 2 13 ? -11.467 -7.276 8.793 1.00 0.00 112 TYR B C 18
ATOM 29767 O O . TYR B 2 13 ? -11.859 -8.386 9.148 1.00 0.00 112 TYR B O 18
ATOM 29785 N N . ASP B 2 14 ? -10.969 -6.376 9.638 1.00 0.00 113 ASP B N 18
ATOM 29786 C CA . ASP B 2 14 ? -10.859 -6.659 11.060 1.00 0.00 113 ASP B CA 18
ATOM 29787 C C . ASP B 2 14 ? -12.243 -6.937 11.638 1.00 0.00 113 ASP B C 18
ATOM 29788 O O . ASP B 2 14 ? -12.390 -7.698 12.594 1.00 0.00 113 ASP B O 18
ATOM 29797 N N . ASN B 2 15 ? -13.258 -6.316 11.036 1.00 0.00 114 ASN B N 18
ATOM 29798 C CA . ASN B 2 15 ? -14.634 -6.498 11.475 1.00 0.00 114 ASN B CA 18
ATOM 29799 C C . ASN B 2 15 ? -15.220 -7.781 10.891 1.00 0.00 114 ASN B C 18
ATOM 29800 O O . ASN B 2 15 ? -16.013 -8.463 11.539 1.00 0.00 114 ASN B O 18
ATOM 29811 N N . ILE B 2 16 ? -14.823 -8.105 9.662 1.00 0.00 115 ILE B N 18
ATOM 29812 C CA . ILE B 2 16 ? -15.311 -9.308 9.001 1.00 0.00 115 ILE B CA 18
ATOM 29813 C C . ILE B 2 16 ? -14.834 -10.562 9.731 1.00 0.00 115 ILE B C 18
ATOM 29814 O O . ILE B 2 16 ? -15.521 -11.584 9.744 1.00 0.00 115 ILE B O 18
ATOM 29830 N N . ALA B 2 17 ? -13.654 -10.475 10.335 1.00 0.00 116 ALA B N 18
ATOM 29831 C CA . ALA B 2 17 ? -13.086 -11.600 11.067 1.00 0.00 116 ALA B CA 18
ATOM 29832 C C . ALA B 2 17 ? -13.433 -11.521 12.550 1.00 0.00 116 ALA B C 18
ATOM 29833 O O . ALA B 2 17 ? -12.574 -11.715 13.411 1.00 0.00 116 ALA B O 18
ATOM 29840 N N . LYS B 2 18 ? -14.699 -11.237 12.843 1.00 0.00 117 LYS B N 18
ATOM 29841 C CA . LYS B 2 18 ? -15.160 -11.133 14.220 1.00 0.00 117 LYS B CA 18
ATOM 29842 C C . LYS B 2 18 ? -16.372 -12.026 14.458 1.00 0.00 117 LYS B C 18
ATOM 29843 O O . LYS B 2 18 ? -16.861 -12.631 13.480 1.00 0.00 117 LYS B O 18
ATOM 29863 N N . MET A 1 1 ? -16.139 7.645 -0.633 1.00 0.00 1 MET A N 19
ATOM 29864 C CA . MET A 1 1 ? -16.583 7.455 0.772 1.00 0.00 1 MET A CA 19
ATOM 29865 C C . MET A 1 1 ? -15.629 6.542 1.532 1.00 0.00 1 MET A C 19
ATOM 29866 O O . MET A 1 1 ? -14.592 6.136 1.009 1.00 0.00 1 MET A O 19
ATOM 29882 N N . ASP A 1 2 ? -15.987 6.221 2.771 1.00 0.00 2 ASP A N 19
ATOM 29883 C CA . ASP A 1 2 ? -15.161 5.354 3.605 1.00 0.00 2 ASP A CA 19
ATOM 29884 C C . ASP A 1 2 ? -15.751 3.949 3.682 1.00 0.00 2 ASP A C 19
ATOM 29885 O O . ASP A 1 2 ? -16.123 3.476 4.756 1.00 0.00 2 ASP A O 19
ATOM 29894 N N . ARG A 1 3 ? -15.833 3.285 2.533 1.00 0.00 3 ARG A N 19
ATOM 29895 C CA . ARG A 1 3 ? -16.377 1.933 2.468 1.00 0.00 3 ARG A CA 19
ATOM 29896 C C . ARG A 1 3 ? -16.036 1.274 1.136 1.00 0.00 3 ARG A C 19
ATOM 29897 O O . ARG A 1 3 ? -15.535 0.151 1.098 1.00 0.00 3 ARG A O 19
ATOM 29918 N N . LYS A 1 4 ? -16.311 1.981 0.045 1.00 0.00 4 LYS A N 19
ATOM 29919 C CA . LYS A 1 4 ? -16.033 1.467 -1.291 1.00 0.00 4 LYS A CA 19
ATOM 29920 C C . LYS A 1 4 ? -14.541 1.227 -1.482 1.00 0.00 4 LYS A C 19
ATOM 29921 O O . LYS A 1 4 ? -14.138 0.315 -2.203 1.00 0.00 4 LYS A O 19
ATOM 29940 N N . VAL A 1 5 ? -13.721 2.045 -0.826 1.00 0.00 5 VAL A N 19
ATOM 29941 C CA . VAL A 1 5 ? -12.275 1.904 -0.928 1.00 0.00 5 VAL A CA 19
ATOM 29942 C C . VAL A 1 5 ? -11.860 0.472 -0.614 1.00 0.00 5 VAL A C 19
ATOM 29943 O O . VAL A 1 5 ? -10.939 -0.070 -1.223 1.00 0.00 5 VAL A O 19
ATOM 29956 N N . ALA A 1 6 ? -12.566 -0.138 0.332 1.00 0.00 6 ALA A N 19
ATOM 29957 C CA . ALA A 1 6 ? -12.292 -1.514 0.722 1.00 0.00 6 ALA A CA 19
ATOM 29958 C C . ALA A 1 6 ? -12.760 -2.482 -0.358 1.00 0.00 6 ALA A C 19
ATOM 29959 O O . ALA A 1 6 ? -12.100 -3.482 -0.637 1.00 0.00 6 ALA A O 19
ATOM 29966 N N . ARG A 1 7 ? -13.904 -2.175 -0.962 1.00 0.00 7 ARG A N 19
ATOM 29967 C CA . ARG A 1 7 ? -14.461 -3.019 -2.015 1.00 0.00 7 ARG A CA 19
ATOM 29968 C C . ARG A 1 7 ? -13.589 -2.980 -3.262 1.00 0.00 7 ARG A C 19
ATOM 29969 O O . ARG A 1 7 ? -13.408 -3.992 -3.937 1.00 0.00 7 ARG A O 19
ATOM 29990 N N . GLU A 1 8 ? -13.046 -1.807 -3.562 1.00 0.00 8 GLU A N 19
ATOM 29991 C CA . GLU A 1 8 ? -12.189 -1.641 -4.728 1.00 0.00 8 GLU A CA 19
ATOM 29992 C C . GLU A 1 8 ? -10.863 -2.362 -4.524 1.00 0.00 8 GLU A C 19
ATOM 29993 O O . GLU A 1 8 ? -10.429 -3.138 -5.375 1.00 0.00 8 GLU A O 19
ATOM 30005 N N . PHE A 1 9 ? -10.228 -2.112 -3.384 1.00 0.00 9 PHE A N 19
ATOM 30006 C CA . PHE A 1 9 ? -8.958 -2.751 -3.069 1.00 0.00 9 PHE A CA 19
ATOM 30007 C C . PHE A 1 9 ? -9.150 -4.252 -2.903 1.00 0.00 9 PHE A C 19
ATOM 30008 O O . PHE A 1 9 ? -8.325 -5.049 -3.352 1.00 0.00 9 PHE A O 19
ATOM 30025 N N . ARG A 1 10 ? -10.252 -4.633 -2.262 1.00 0.00 10 ARG A N 19
ATOM 30026 C CA . ARG A 1 10 ? -10.560 -6.040 -2.043 1.00 0.00 10 ARG A CA 19
ATOM 30027 C C . ARG A 1 10 ? -10.936 -6.718 -3.356 1.00 0.00 10 ARG A C 19
ATOM 30028 O O . ARG A 1 10 ? -10.529 -7.848 -3.621 1.00 0.00 10 ARG A O 19
ATOM 30049 N N . HIS A 1 11 ? -11.716 -6.019 -4.177 1.00 0.00 11 HIS A N 19
ATOM 30050 C CA . HIS A 1 11 ? -12.142 -6.560 -5.462 1.00 0.00 11 HIS A CA 19
ATOM 30051 C C . HIS A 1 11 ? -10.946 -6.778 -6.383 1.00 0.00 11 HIS A C 19
ATOM 30052 O O . HIS A 1 11 ? -10.796 -7.846 -6.975 1.00 0.00 11 HIS A O 19
ATOM 30067 N N . LYS A 1 12 ? -10.095 -5.764 -6.494 1.00 0.00 12 LYS A N 19
ATOM 30068 C CA . LYS A 1 12 ? -8.910 -5.857 -7.339 1.00 0.00 12 LYS A CA 19
ATOM 30069 C C . LYS A 1 12 ? -8.023 -7.009 -6.881 1.00 0.00 12 LYS A C 19
ATOM 30070 O O . LYS A 1 12 ? -7.680 -7.895 -7.664 1.00 0.00 12 LYS A O 19
ATOM 30089 N N . VAL A 1 13 ? -7.668 -6.999 -5.600 1.00 0.00 13 VAL A N 19
ATOM 30090 C CA . VAL A 1 13 ? -6.834 -8.048 -5.029 1.00 0.00 13 VAL A CA 19
ATOM 30091 C C . VAL A 1 13 ? -7.431 -9.421 -5.313 1.00 0.00 13 VAL A C 19
ATOM 30092 O O . VAL A 1 13 ? -6.708 -10.383 -5.562 1.00 0.00 13 VAL A O 19
ATOM 30105 N N . ASP A 1 14 ? -8.755 -9.503 -5.276 1.00 0.00 14 ASP A N 19
ATOM 30106 C CA . ASP A 1 14 ? -9.444 -10.759 -5.533 1.00 0.00 14 ASP A CA 19
ATOM 30107 C C . ASP A 1 14 ? -9.336 -11.151 -7.005 1.00 0.00 14 ASP A C 19
ATOM 30108 O O . ASP A 1 14 ? -9.327 -12.334 -7.339 1.00 0.00 14 ASP A O 19
ATOM 30117 N N . PHE A 1 15 ? -9.254 -10.152 -7.880 1.00 0.00 15 PHE A N 19
ATOM 30118 C CA . PHE A 1 15 ? -9.147 -10.403 -9.313 1.00 0.00 15 PHE A CA 19
ATOM 30119 C C . PHE A 1 15 ? -7.789 -10.996 -9.662 1.00 0.00 15 PHE A C 19
ATOM 30120 O O . PHE A 1 15 ? -7.665 -11.790 -10.595 1.00 0.00 15 PHE A O 19
ATOM 30137 N N . LEU A 1 16 ? -6.772 -10.590 -8.913 1.00 0.00 16 LEU A N 19
ATOM 30138 C CA . LEU A 1 16 ? -5.412 -11.062 -9.144 1.00 0.00 16 LEU A CA 19
ATOM 30139 C C . LEU A 1 16 ? -5.119 -12.319 -8.332 1.00 0.00 16 LEU A C 19
ATOM 30140 O O . LEU A 1 16 ? -4.547 -13.283 -8.842 1.00 0.00 16 LEU A O 19
ATOM 30156 N N . ILE A 1 17 ? -5.515 -12.299 -7.067 1.00 0.00 17 ILE A N 19
ATOM 30157 C CA . ILE A 1 17 ? -5.300 -13.433 -6.177 1.00 0.00 17 ILE A CA 19
ATOM 30158 C C . ILE A 1 17 ? -6.420 -14.453 -6.317 1.00 0.00 17 ILE A C 19
ATOM 30159 O O . ILE A 1 17 ? -6.198 -15.575 -6.775 1.00 0.00 17 ILE A O 19
ATOM 30175 N N . GLU A 1 18 ? -7.620 -14.061 -5.922 1.00 0.00 18 GLU A N 19
ATOM 30176 C CA . GLU A 1 18 ? -8.779 -14.934 -6.000 1.00 0.00 18 GLU A CA 19
ATOM 30177 C C . GLU A 1 18 ? -8.613 -16.180 -5.139 1.00 0.00 18 GLU A C 19
ATOM 30178 O O . GLU A 1 18 ? -9.470 -17.063 -5.119 1.00 0.00 18 GLU A O 19
ATOM 30190 N N . ASN A 1 19 ? -7.512 -16.230 -4.428 1.00 0.00 19 ASN A N 19
ATOM 30191 C CA . ASN A 1 19 ? -7.207 -17.347 -3.548 1.00 0.00 19 ASN A CA 19
ATOM 30192 C C . ASN A 1 19 ? -7.456 -16.969 -2.091 1.00 0.00 19 ASN A C 19
ATOM 30193 O O . ASN A 1 19 ? -7.945 -15.878 -1.801 1.00 0.00 19 ASN A O 19
ATOM 30204 N N . ASP A 1 20 ? -7.117 -17.873 -1.180 1.00 0.00 20 ASP A N 19
ATOM 30205 C CA . ASP A 1 20 ? -7.308 -17.629 0.243 1.00 0.00 20 ASP A CA 19
ATOM 30206 C C . ASP A 1 20 ? -5.969 -17.451 0.952 1.00 0.00 20 ASP A C 19
ATOM 30207 O O . ASP A 1 20 ? -5.776 -16.496 1.703 1.00 0.00 20 ASP A O 19
ATOM 30216 N N . ALA A 1 21 ? -5.048 -18.376 0.707 1.00 0.00 21 ALA A N 19
ATOM 30217 C CA . ALA A 1 21 ? -3.727 -18.319 1.324 1.00 0.00 21 ALA A CA 19
ATOM 30218 C C . ALA A 1 21 ? -3.015 -17.019 0.974 1.00 0.00 21 ALA A C 19
ATOM 30219 O O . ALA A 1 21 ? -2.361 -16.411 1.821 1.00 0.00 21 ALA A O 19
ATOM 30226 N N . GLU A 1 22 ? -3.149 -16.599 -0.277 1.00 0.00 22 GLU A N 19
ATOM 30227 C CA . GLU A 1 22 ? -2.519 -15.367 -0.738 1.00 0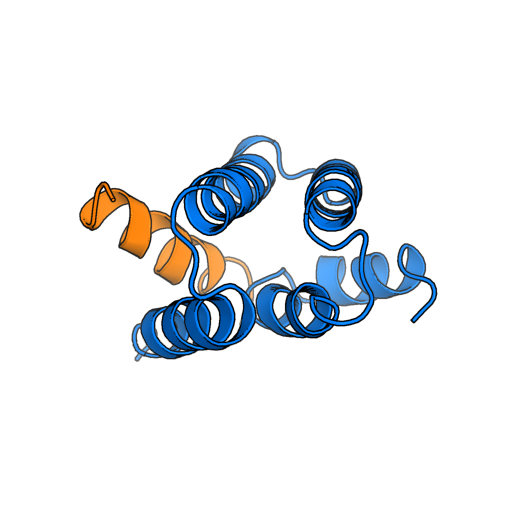.00 22 GLU A CA 19
ATOM 30228 C C . GLU A 1 22 ? -3.169 -14.156 -0.080 1.00 0.00 22 GLU A C 19
ATOM 30229 O O . GLU A 1 22 ? -2.482 -13.263 0.411 1.00 0.00 22 GLU A O 19
ATOM 30241 N N . LYS A 1 23 ? -4.498 -14.140 -0.062 1.00 0.00 23 LYS A N 19
ATOM 30242 C CA . LYS A 1 23 ? -5.233 -13.042 0.551 1.00 0.00 23 LYS A CA 19
ATOM 30243 C C . LYS A 1 23 ? -4.931 -12.980 2.040 1.00 0.00 23 LYS A C 19
ATOM 30244 O O . LYS A 1 23 ? -4.895 -11.903 2.632 1.00 0.00 23 LYS A O 19
ATOM 30263 N N . ASP A 1 24 ? -4.701 -14.145 2.638 1.00 0.00 24 ASP A N 19
ATOM 30264 C CA . ASP A 1 24 ? -4.383 -14.219 4.055 1.00 0.00 24 ASP A CA 19
ATOM 30265 C C . ASP A 1 24 ? -3.086 -13.472 4.338 1.00 0.00 24 ASP A C 19
ATOM 30266 O O . ASP A 1 24 ? -3.030 -12.610 5.214 1.00 0.00 24 ASP A O 19
ATOM 30275 N N . TYR A 1 25 ? -2.045 -13.807 3.580 1.00 0.00 25 TYR A N 19
ATOM 30276 C CA . TYR A 1 25 ? -0.750 -13.161 3.741 1.00 0.00 25 TYR A CA 19
ATOM 30277 C C . TYR A 1 25 ? -0.819 -11.699 3.330 1.00 0.00 25 TYR A C 19
ATOM 30278 O O . TYR A 1 25 ? -0.322 -10.827 4.042 1.00 0.00 25 TYR A O 19
ATOM 30296 N N . LEU A 1 26 ? -1.456 -11.424 2.195 1.00 0.00 26 LEU A N 19
ATOM 30297 C CA . LEU A 1 26 ? -1.592 -10.048 1.738 1.00 0.00 26 LEU A CA 19
ATOM 30298 C C . LEU A 1 26 ? -2.292 -9.247 2.818 1.00 0.00 26 LEU A C 19
ATOM 30299 O O . LEU A 1 26 ? -1.873 -8.143 3.160 1.00 0.00 26 LEU A O 19
ATOM 30315 N N . TYR A 1 27 ? -3.332 -9.843 3.389 1.00 0.00 27 TYR A N 19
ATOM 30316 C CA . TYR A 1 27 ? -4.050 -9.206 4.476 1.00 0.00 27 TYR A CA 19
ATOM 30317 C C . TYR A 1 27 ? -3.079 -8.975 5.628 1.00 0.00 27 TYR A C 19
ATOM 30318 O O . TYR A 1 27 ? -3.169 -7.978 6.346 1.00 0.00 27 TYR A O 19
ATOM 30336 N N . ASP A 1 28 ? -2.127 -9.902 5.778 1.00 0.00 28 ASP A N 19
ATOM 30337 C CA . ASP A 1 28 ? -1.118 -9.793 6.818 1.00 0.00 28 ASP A CA 19
ATOM 30338 C C . ASP A 1 28 ? -0.123 -8.689 6.472 1.00 0.00 28 ASP A C 19
ATOM 30339 O O . ASP A 1 28 ? 0.385 -8.002 7.356 1.00 0.00 28 ASP A O 19
ATOM 30348 N N . VAL A 1 29 ? 0.144 -8.515 5.175 1.00 0.00 29 VAL A N 19
ATOM 30349 C CA . VAL A 1 29 ? 1.070 -7.482 4.729 1.00 0.00 29 VAL A CA 19
ATOM 30350 C C . VAL A 1 29 ? 0.549 -6.101 5.111 1.00 0.00 29 VAL A C 19
ATOM 30351 O O . VAL A 1 29 ? 1.286 -5.275 5.647 1.00 0.00 29 VAL A O 19
ATOM 30364 N N . LEU A 1 30 ? -0.731 -5.863 4.842 1.00 0.00 30 LEU A N 19
ATOM 30365 C CA . LEU A 1 30 ? -1.351 -4.586 5.171 1.00 0.00 30 LEU A CA 19
ATOM 30366 C C . LEU A 1 30 ? -1.323 -4.362 6.676 1.00 0.00 30 LEU A C 19
ATOM 30367 O O . LEU A 1 30 ? -0.962 -3.283 7.152 1.00 0.00 30 LEU A O 19
ATOM 30383 N N . ARG A 1 31 ? -1.695 -5.396 7.421 1.00 0.00 31 ARG A N 19
ATOM 30384 C CA . ARG A 1 31 ? -1.703 -5.328 8.877 1.00 0.00 31 ARG A CA 19
ATOM 30385 C C . ARG A 1 31 ? -0.329 -4.924 9.397 1.00 0.00 31 ARG A C 19
ATOM 30386 O O . ARG A 1 31 ? -0.212 -4.249 10.419 1.00 0.00 31 ARG A O 19
ATOM 30407 N N . MET A 1 32 ? 0.711 -5.336 8.676 1.00 0.00 32 MET A N 19
ATOM 30408 C CA . MET A 1 32 ? 2.079 -5.009 9.055 1.00 0.00 32 MET A CA 19
ATOM 30409 C C . MET A 1 32 ? 2.357 -3.529 8.821 1.00 0.00 32 MET A C 19
ATOM 30410 O O . MET A 1 32 ? 2.831 -2.827 9.714 1.00 0.00 32 MET A O 19
ATOM 30424 N N . TYR A 1 33 ? 2.050 -3.057 7.616 1.00 0.00 33 TYR A N 19
ATOM 30425 C CA . TYR A 1 33 ? 2.261 -1.658 7.266 1.00 0.00 33 TYR A CA 19
ATOM 30426 C C . TYR A 1 33 ? 1.530 -0.738 8.239 1.00 0.00 33 TYR A C 19
ATOM 30427 O O . TYR A 1 33 ? 1.906 0.419 8.417 1.00 0.00 33 TYR A O 19
ATOM 30445 N N . HIS A 1 34 ? 0.484 -1.258 8.869 1.00 0.00 34 HIS A N 19
ATOM 30446 C CA . HIS A 1 34 ? -0.288 -0.476 9.825 1.00 0.00 34 HIS A CA 19
ATOM 30447 C C . HIS A 1 34 ? 0.389 -0.467 11.194 1.00 0.00 34 HIS A C 19
ATOM 30448 O O . HIS A 1 34 ? 0.462 0.567 11.855 1.00 0.00 34 HIS A O 19
ATOM 30463 N N . GLN A 1 35 ? 0.876 -1.632 11.613 1.00 0.00 35 GLN A N 19
ATOM 30464 C CA . GLN A 1 35 ? 1.537 -1.765 12.907 1.00 0.00 35 GLN A CA 19
ATOM 30465 C C . GLN A 1 35 ? 2.974 -1.247 12.870 1.00 0.00 35 GLN A C 19
ATOM 30466 O O . GLN A 1 35 ? 3.326 -0.310 13.586 1.00 0.00 35 GLN A O 19
ATOM 30480 N N . THR A 1 36 ? 3.804 -1.882 12.051 1.00 0.00 36 THR A N 19
ATOM 30481 C CA . THR A 1 36 ? 5.211 -1.504 11.938 1.00 0.00 36 THR A CA 19
ATOM 30482 C C . THR A 1 36 ? 5.398 -0.236 11.108 1.00 0.00 36 THR A C 19
ATOM 30483 O O . THR A 1 36 ? 6.284 0.570 11.391 1.00 0.00 36 THR A O 19
ATOM 30494 N N . MET A 1 37 ? 4.572 -0.066 10.082 1.00 0.00 37 MET A N 19
ATOM 30495 C CA . MET A 1 37 ? 4.665 1.108 9.218 1.00 0.00 37 MET A CA 19
ATOM 30496 C C . MET A 1 37 ? 6.027 1.170 8.532 1.00 0.00 37 MET A C 19
ATOM 30497 O O . MET A 1 37 ? 6.724 2.181 8.601 1.00 0.00 37 MET A O 19
ATOM 30511 N N . ASP A 1 38 ? 6.397 0.079 7.867 1.00 0.00 38 ASP A N 19
ATOM 30512 C CA . ASP A 1 38 ? 7.673 0.008 7.165 1.00 0.00 38 ASP A CA 19
ATOM 30513 C C . ASP A 1 38 ? 7.465 -0.289 5.684 1.00 0.00 38 ASP A C 19
ATOM 30514 O O . ASP A 1 38 ? 7.033 -1.381 5.314 1.00 0.00 38 ASP A O 19
ATOM 30523 N N . VAL A 1 39 ? 7.781 0.689 4.841 1.00 0.00 39 VAL A N 19
ATOM 30524 C CA . VAL A 1 39 ? 7.633 0.533 3.399 1.00 0.00 39 VAL A CA 19
ATOM 30525 C C . VAL A 1 39 ? 8.440 -0.657 2.887 1.00 0.00 39 VAL A C 19
ATOM 30526 O O . VAL A 1 39 ? 8.139 -1.215 1.832 1.00 0.00 39 VAL A O 19
ATOM 30539 N N . ALA A 1 40 ? 9.461 -1.047 3.647 1.00 0.00 40 ALA A N 19
ATOM 30540 C CA . ALA A 1 40 ? 10.301 -2.174 3.271 1.00 0.00 40 ALA A CA 19
ATOM 30541 C C . ALA A 1 40 ? 9.552 -3.481 3.479 1.00 0.00 40 ALA A C 19
ATOM 30542 O O . ALA A 1 40 ? 9.798 -4.469 2.786 1.00 0.00 40 ALA A O 19
ATOM 30549 N N . VAL A 1 41 ? 8.630 -3.475 4.434 1.00 0.00 41 VAL A N 19
ATOM 30550 C CA . VAL A 1 41 ? 7.837 -4.654 4.731 1.00 0.00 41 VAL A CA 19
ATOM 30551 C C . VAL A 1 41 ? 6.782 -4.874 3.653 1.00 0.00 41 VAL A C 19
ATOM 30552 O O . VAL A 1 41 ? 6.659 -5.969 3.102 1.00 0.00 41 VAL A O 19
ATOM 30565 N N . LEU A 1 42 ? 6.027 -3.821 3.349 1.00 0.00 42 LEU A N 19
ATOM 30566 C CA . LEU A 1 42 ? 4.988 -3.895 2.329 1.00 0.00 42 LEU A CA 19
ATOM 30567 C C . LEU A 1 42 ? 5.572 -4.356 0.997 1.00 0.00 42 LEU A C 19
ATOM 30568 O O . LEU A 1 42 ? 5.018 -5.231 0.334 1.00 0.00 42 LEU A O 19
ATOM 30584 N N . VAL A 1 43 ? 6.697 -3.759 0.612 1.00 0.00 43 VAL A N 19
ATOM 30585 C CA . VAL A 1 43 ? 7.355 -4.109 -0.640 1.00 0.00 43 VAL A CA 19
ATOM 30586 C C . VAL A 1 43 ? 7.873 -5.543 -0.603 1.00 0.00 43 VAL A C 19
ATOM 30587 O O . VAL A 1 43 ? 7.704 -6.298 -1.559 1.00 0.00 43 VAL A O 19
ATOM 30600 N N . GLY A 1 44 ? 8.505 -5.914 0.507 1.00 0.00 44 GLY A N 19
ATOM 30601 C CA . GLY A 1 44 ? 9.036 -7.259 0.642 1.00 0.00 44 GLY A CA 19
ATOM 30602 C C . GLY A 1 44 ? 7.969 -8.323 0.472 1.00 0.00 44 GLY A C 19
ATOM 30603 O O . GLY A 1 44 ? 8.093 -9.210 -0.373 1.00 0.00 44 GLY A O 19
ATOM 30607 N N . ASP A 1 45 ? 6.918 -8.234 1.279 1.00 0.00 45 ASP A N 19
ATOM 30608 C CA . ASP A 1 45 ? 5.824 -9.194 1.219 1.00 0.00 45 ASP A CA 19
ATOM 30609 C C . ASP A 1 45 ? 5.145 -9.160 -0.147 1.00 0.00 45 ASP A C 19
ATOM 30610 O O . ASP A 1 45 ? 4.894 -10.203 -0.756 1.00 0.00 45 ASP A O 19
ATOM 30619 N N . LEU A 1 46 ? 4.848 -7.954 -0.624 1.00 0.00 46 LEU A N 19
ATOM 30620 C CA . LEU A 1 46 ? 4.196 -7.786 -1.918 1.00 0.00 46 LEU A CA 19
ATOM 30621 C C . LEU A 1 46 ? 4.921 -8.573 -3.006 1.00 0.00 46 LEU A C 19
ATOM 30622 O O . LEU A 1 46 ? 4.289 -9.220 -3.834 1.00 0.00 46 LEU A O 19
ATOM 30638 N N . LYS A 1 47 ? 6.250 -8.524 -2.990 1.00 0.00 47 LYS A N 19
ATOM 30639 C CA . LYS A 1 47 ? 7.045 -9.248 -3.976 1.00 0.00 47 LYS A CA 19
ATOM 30640 C C . LYS A 1 47 ? 6.851 -10.753 -3.812 1.00 0.00 47 LYS A C 19
ATOM 30641 O O . LYS A 1 47 ? 6.555 -11.463 -4.777 1.00 0.00 47 LYS A O 19
ATOM 30660 N N . LEU A 1 48 ? 7.007 -11.229 -2.580 1.00 0.00 48 LEU A N 19
ATOM 30661 C CA . LEU A 1 48 ? 6.842 -12.648 -2.280 1.00 0.00 48 LEU A CA 19
ATOM 30662 C C . LEU A 1 48 ? 5.505 -13.159 -2.810 1.00 0.00 48 LEU A C 19
ATOM 30663 O O . LEU A 1 48 ? 5.357 -14.343 -3.114 1.00 0.00 48 LEU A O 19
ATOM 30679 N N . VAL A 1 49 ? 4.539 -12.253 -2.928 1.00 0.00 49 VAL A N 19
ATOM 30680 C CA . VAL A 1 49 ? 3.220 -12.604 -3.433 1.00 0.00 49 VAL A CA 19
ATOM 30681 C C . VAL A 1 49 ? 3.095 -12.232 -4.904 1.00 0.00 49 VAL A C 19
ATOM 30682 O O . VAL A 1 49 ? 2.327 -12.840 -5.648 1.00 0.00 49 VAL A O 19
ATOM 30695 N N . ILE A 1 50 ? 3.860 -11.225 -5.315 1.00 0.00 50 ILE A N 19
ATOM 30696 C CA . ILE A 1 50 ? 3.844 -10.764 -6.694 1.00 0.00 50 ILE A CA 19
ATOM 30697 C C . ILE A 1 50 ? 5.070 -11.251 -7.456 1.00 0.00 50 ILE A C 19
ATOM 30698 O O . ILE A 1 50 ? 5.469 -10.666 -8.463 1.00 0.00 50 ILE A O 19
ATOM 30714 N N . ASN A 1 51 ? 5.662 -12.331 -6.968 1.00 0.00 51 ASN A N 19
ATOM 30715 C CA . ASN A 1 51 ? 6.843 -12.915 -7.599 1.00 0.00 51 ASN A CA 19
ATOM 30716 C C . ASN A 1 51 ? 6.658 -13.017 -9.113 1.00 0.00 51 ASN A C 19
ATOM 30717 O O . ASN A 1 51 ? 7.622 -12.941 -9.875 1.00 0.00 51 ASN A O 19
ATOM 30728 N N . GLU A 1 52 ? 5.409 -13.182 -9.538 1.00 0.00 52 GLU A N 19
ATOM 30729 C CA . GLU A 1 52 ? 5.089 -13.286 -10.958 1.00 0.00 52 GLU A CA 19
ATOM 30730 C C . GLU A 1 52 ? 4.508 -11.971 -11.477 1.00 0.00 52 GLU A C 19
ATOM 30731 O O . GLU A 1 52 ? 3.780 -11.283 -10.762 1.00 0.00 52 GLU A O 19
ATOM 30743 N N . PRO A 1 53 ? 4.827 -11.600 -12.730 1.00 0.00 53 PRO A N 19
ATOM 30744 C CA . PRO A 1 53 ? 4.333 -10.357 -13.335 1.00 0.00 53 PRO A CA 19
ATOM 30745 C C . PRO A 1 53 ? 2.808 -10.264 -13.328 1.00 0.00 53 PRO A C 19
ATOM 30746 O O . PRO A 1 53 ? 2.244 -9.172 -13.396 1.00 0.00 53 PRO A O 19
ATOM 30757 N N . SER A 1 54 ? 2.147 -11.414 -13.251 1.00 0.00 54 SER A N 19
ATOM 30758 C CA . SER A 1 54 ? 0.688 -11.461 -13.243 1.00 0.00 54 SER A CA 19
ATOM 30759 C C . SER A 1 54 ? 0.110 -10.628 -12.101 1.00 0.00 54 SER A C 19
ATOM 30760 O O . SER A 1 54 ? -0.934 -9.992 -12.252 1.00 0.00 54 SER A O 19
ATOM 30768 N N . ARG A 1 55 ? 0.788 -10.641 -10.957 1.00 0.00 55 ARG A N 19
ATOM 30769 C CA . ARG A 1 55 ? 0.335 -9.891 -9.790 1.00 0.00 55 ARG A CA 19
ATOM 30770 C C . ARG A 1 55 ? 0.871 -8.458 -9.790 1.00 0.00 55 ARG A C 19
ATOM 30771 O O . ARG A 1 55 ? 0.893 -7.798 -8.753 1.00 0.00 55 ARG A O 19
ATOM 30792 N N . LEU A 1 56 ? 1.303 -7.983 -10.954 1.00 0.00 56 LEU A N 19
ATOM 30793 C CA . LEU A 1 56 ? 1.836 -6.629 -11.080 1.00 0.00 56 LEU A CA 19
ATOM 30794 C C . LEU A 1 56 ? 0.823 -5.576 -10.618 1.00 0.00 56 LEU A C 19
ATOM 30795 O O . LEU A 1 56 ? 1.172 -4.655 -9.881 1.00 0.00 56 LEU A O 19
ATOM 30811 N N . PRO A 1 57 ? -0.448 -5.689 -11.051 1.00 0.00 57 PRO A N 19
ATOM 30812 C CA . PRO A 1 57 ? -1.500 -4.734 -10.685 1.00 0.00 57 PRO A CA 19
ATOM 30813 C C . PRO A 1 57 ? -1.472 -4.335 -9.210 1.00 0.00 57 PRO A C 19
ATOM 30814 O O . PRO A 1 57 ? -1.917 -3.246 -8.850 1.00 0.00 57 PRO A O 19
ATOM 30825 N N . LEU A 1 58 ? -0.955 -5.215 -8.358 1.00 0.00 58 LEU A N 19
ATOM 30826 C CA . LEU A 1 58 ? -0.883 -4.939 -6.926 1.00 0.00 58 LEU A CA 19
ATOM 30827 C C . LEU A 1 58 ? -0.141 -3.632 -6.648 1.00 0.00 58 LEU A C 19
ATOM 30828 O O . LEU A 1 58 ? -0.494 -2.893 -5.731 1.00 0.00 58 LEU A O 19
ATOM 30844 N N . PHE A 1 59 ? 0.889 -3.357 -7.441 1.00 0.00 59 PHE A N 19
ATOM 30845 C CA . PHE A 1 59 ? 1.680 -2.142 -7.268 1.00 0.00 59 PHE A CA 19
ATOM 30846 C C . PHE A 1 59 ? 0.840 -0.895 -7.536 1.00 0.00 59 PHE A C 19
ATOM 30847 O O . PHE A 1 59 ? 0.804 0.029 -6.721 1.00 0.00 59 PHE A O 19
ATOM 30864 N N . ASP A 1 60 ? 0.163 -0.877 -8.679 1.00 0.00 60 ASP A N 19
ATOM 30865 C CA . ASP A 1 60 ? -0.676 0.255 -9.053 1.00 0.00 60 ASP A CA 19
ATOM 30866 C C . ASP A 1 60 ? -1.971 0.253 -8.252 1.00 0.00 60 ASP A C 19
ATOM 30867 O O . ASP A 1 60 ? -2.563 1.300 -8.006 1.00 0.00 60 ASP A O 19
ATOM 30876 N N . ALA A 1 61 ? -2.407 -0.936 -7.860 1.00 0.00 61 ALA A N 19
ATOM 30877 C CA . ALA A 1 61 ? -3.631 -1.095 -7.091 1.00 0.00 61 ALA A CA 19
ATOM 30878 C C . ALA A 1 61 ? -3.501 -0.516 -5.683 1.00 0.00 61 ALA A C 19
ATOM 30879 O O . ALA A 1 61 ? -4.365 0.233 -5.224 1.00 0.00 61 ALA A O 19
ATOM 30886 N N . ILE A 1 62 ? -2.427 -0.891 -4.992 1.00 0.00 62 ILE A N 19
ATOM 30887 C CA . ILE A 1 62 ? -2.187 -0.439 -3.622 1.00 0.00 62 ILE A CA 19
ATOM 30888 C C . ILE A 1 62 ? -1.718 1.016 -3.555 1.00 0.00 62 ILE A C 19
ATOM 30889 O O . ILE A 1 62 ? -2.046 1.733 -2.613 1.00 0.00 62 ILE A O 19
ATOM 30905 N N . ARG A 1 63 ? -0.929 1.437 -4.537 1.00 0.00 63 ARG A N 19
ATOM 30906 C CA . ARG A 1 63 ? -0.392 2.800 -4.563 1.00 0.00 63 ARG A CA 19
ATOM 30907 C C . ARG A 1 63 ? -1.443 3.856 -4.188 1.00 0.00 63 ARG A C 19
ATOM 30908 O O . ARG A 1 63 ? -1.211 4.679 -3.304 1.00 0.00 63 ARG A O 19
ATOM 30929 N N . PRO A 1 64 ? -2.605 3.859 -4.864 1.00 0.00 64 PRO A N 19
ATOM 30930 C CA . PRO A 1 64 ? -3.671 4.833 -4.607 1.00 0.00 64 PRO A CA 19
ATOM 30931 C C . PRO A 1 64 ? -3.914 5.095 -3.122 1.00 0.00 64 PRO A C 19
ATOM 30932 O O . PRO A 1 64 ? -3.883 6.244 -2.678 1.00 0.00 64 PRO A O 19
ATOM 30943 N N . LEU A 1 65 ? -4.152 4.036 -2.352 1.00 0.00 65 LEU A N 19
ATOM 30944 C CA . LEU A 1 65 ? -4.392 4.184 -0.919 1.00 0.00 65 LEU A CA 19
ATOM 30945 C C . LEU A 1 65 ? -3.095 4.488 -0.174 1.00 0.00 65 LEU A C 19
ATOM 30946 O O . LEU A 1 65 ? -3.115 5.062 0.915 1.00 0.00 65 LEU A O 19
ATOM 30962 N N . ILE A 1 66 ? -1.970 4.100 -0.767 1.00 0.00 66 ILE A N 19
ATOM 30963 C CA . ILE A 1 66 ? -0.665 4.331 -0.160 1.00 0.00 66 ILE A CA 19
ATOM 30964 C C . ILE A 1 66 ? -0.328 5.824 -0.140 1.00 0.00 66 ILE A C 19
ATOM 30965 O O . ILE A 1 66 ? -0.478 6.516 -1.148 1.00 0.00 66 ILE A O 19
ATOM 30981 N N . PRO A 1 67 ? 0.148 6.340 1.011 1.00 0.00 67 PRO A N 19
ATOM 30982 C CA . PRO A 1 67 ? 0.519 7.752 1.156 1.00 0.00 67 PRO A CA 19
ATOM 30983 C C . PRO A 1 67 ? 1.368 8.253 0.015 1.00 0.00 67 PRO A C 19
ATOM 30984 O O . PRO A 1 67 ? 2.260 7.568 -0.482 1.00 0.00 67 PRO A O 19
ATOM 30995 N N . LEU A 1 68 ? 1.060 9.468 -0.381 1.00 0.00 68 LEU A N 19
ATOM 30996 C CA . LEU A 1 68 ? 1.743 10.141 -1.456 1.00 0.00 68 LEU A CA 19
ATOM 30997 C C . LEU A 1 68 ? 3.259 10.090 -1.280 1.00 0.00 68 LEU A C 19
ATOM 30998 O O . LEU A 1 68 ? 3.991 9.800 -2.225 1.00 0.00 68 LEU A O 19
ATOM 31014 N N . LYS A 1 69 ? 3.725 10.359 -0.065 1.00 0.00 69 LYS A N 19
ATOM 31015 C CA . LYS A 1 69 ? 5.155 10.322 0.222 1.00 0.00 69 LYS A CA 19
ATOM 31016 C C . LYS A 1 69 ? 5.677 8.897 0.073 1.00 0.00 69 LYS A C 19
ATOM 31017 O O . LYS A 1 69 ? 6.666 8.649 -0.622 1.00 0.00 69 LYS A O 19
ATOM 31036 N N . HIS A 1 70 ? 4.994 7.963 0.725 1.00 0.00 70 HIS A N 19
ATOM 31037 C CA . HIS A 1 70 ? 5.371 6.558 0.661 1.00 0.00 70 HIS A CA 19
ATOM 31038 C C . HIS A 1 70 ? 5.270 6.048 -0.770 1.00 0.00 70 HIS A C 19
ATOM 31039 O O . HIS A 1 70 ? 6.009 5.152 -1.172 1.00 0.00 70 HIS A O 19
ATOM 31054 N N . GLN A 1 71 ? 4.354 6.633 -1.541 1.00 0.00 71 GLN A N 19
ATOM 31055 C CA . GLN A 1 71 ? 4.162 6.245 -2.932 1.00 0.00 71 GLN A CA 19
ATOM 31056 C C . GLN A 1 71 ? 5.446 6.472 -3.720 1.00 0.00 71 GLN A C 19
ATOM 31057 O O . GLN A 1 71 ? 5.888 5.605 -4.474 1.00 0.00 71 GLN A O 19
ATOM 31071 N N . VAL A 1 72 ? 6.048 7.641 -3.527 1.00 0.00 72 VAL A N 19
ATOM 31072 C CA . VAL A 1 72 ? 7.294 7.975 -4.204 1.00 0.00 72 VAL A CA 19
ATOM 31073 C C . VAL A 1 72 ? 8.383 6.995 -3.806 1.00 0.00 72 VAL A C 19
ATOM 31074 O O . VAL A 1 72 ? 8.997 6.351 -4.655 1.00 0.00 72 VAL A O 19
ATOM 31087 N N . GLU A 1 73 ? 8.608 6.871 -2.499 1.00 0.00 73 GLU A N 19
ATOM 31088 C CA . GLU A 1 73 ? 9.614 5.947 -1.989 1.00 0.00 73 GLU A CA 19
ATOM 31089 C C . GLU A 1 73 ? 9.296 4.537 -2.455 1.00 0.00 73 GLU A C 19
ATOM 31090 O O . GLU A 1 73 ? 10.193 3.747 -2.748 1.00 0.00 73 GLU A O 19
ATOM 31102 N N . TYR A 1 74 ? 8.004 4.241 -2.558 1.00 0.00 74 TYR A N 19
ATOM 31103 C CA . TYR A 1 74 ? 7.558 2.942 -3.031 1.00 0.00 74 TYR A CA 19
ATOM 31104 C C . TYR A 1 74 ? 8.067 2.734 -4.449 1.00 0.00 74 TYR A C 19
ATOM 31105 O O . TYR A 1 74 ? 8.404 1.619 -4.849 1.00 0.00 74 TYR A O 19
ATOM 31123 N N . ASP A 1 75 ? 8.140 3.833 -5.200 1.00 0.00 75 ASP A N 19
ATOM 31124 C CA . ASP A 1 75 ? 8.631 3.794 -6.569 1.00 0.00 75 ASP A CA 19
ATOM 31125 C C . ASP A 1 75 ? 10.144 3.600 -6.584 1.00 0.00 75 ASP A C 19
ATOM 31126 O O . ASP A 1 75 ? 10.685 2.923 -7.457 1.00 0.00 75 ASP A O 19
ATOM 31135 N N . GLN A 1 76 ? 10.822 4.199 -5.606 1.00 0.00 76 GLN A N 19
ATOM 31136 C CA . GLN A 1 76 ? 12.273 4.092 -5.508 1.00 0.00 76 GLN A CA 19
ATOM 31137 C C . GLN A 1 76 ? 12.693 2.657 -5.209 1.00 0.00 76 GLN A C 19
ATOM 31138 O O . GLN A 1 76 ? 13.743 2.200 -5.662 1.00 0.00 76 GLN A O 19
ATOM 31152 N N . LEU A 1 77 ? 11.867 1.950 -4.444 1.00 0.00 77 LEU A N 19
ATOM 31153 C CA . LEU A 1 77 ? 12.153 0.566 -4.084 1.00 0.00 77 LEU A CA 19
ATOM 31154 C C . LEU A 1 77 ? 11.778 -0.380 -5.219 1.00 0.00 77 LEU A C 19
ATOM 31155 O O . LEU A 1 77 ? 12.429 -1.404 -5.429 1.00 0.00 77 LEU A O 19
ATOM 31171 N N . THR A 1 78 ? 10.724 -0.031 -5.950 1.00 0.00 78 THR A N 19
ATOM 31172 C CA . THR A 1 78 ? 10.261 -0.850 -7.065 1.00 0.00 78 THR A CA 19
ATOM 31173 C C . THR A 1 78 ? 11.039 -0.523 -8.340 1.00 0.00 78 THR A C 19
ATOM 31174 O O . THR A 1 78 ? 10.915 0.574 -8.883 1.00 0.00 78 THR A O 19
ATOM 31185 N N . PRO A 1 79 ? 11.856 -1.471 -8.838 1.00 0.00 79 PRO A N 19
ATOM 31186 C CA . PRO A 1 79 ? 12.649 -1.266 -10.055 1.00 0.00 79 PRO A CA 19
ATOM 31187 C C . PRO A 1 79 ? 11.793 -0.833 -11.240 1.00 0.00 79 PRO A C 19
ATOM 31188 O O . PRO A 1 79 ? 10.567 -0.951 -11.209 1.00 0.00 79 PRO A O 19
ATOM 31199 N N . ARG A 1 80 ? 12.446 -0.336 -12.284 1.00 0.00 80 ARG A N 19
ATOM 31200 C CA . ARG A 1 80 ? 11.745 0.115 -13.482 1.00 0.00 80 ARG A CA 19
ATOM 31201 C C . ARG A 1 80 ? 12.592 -0.131 -14.727 1.00 0.00 80 ARG A C 19
ATOM 31202 O O . ARG A 1 80 ? 13.481 0.655 -15.049 1.00 0.00 80 ARG A O 19
ATOM 31223 N N . ASP B 2 1 ? -4.526 13.457 1.878 1.00 0.00 100 ASP B N 19
ATOM 31224 C CA . ASP B 2 1 ? -5.633 12.677 2.416 1.00 0.00 100 ASP B CA 19
ATOM 31225 C C . ASP B 2 1 ? -5.425 11.188 2.164 1.00 0.00 100 ASP B C 19
ATOM 31226 O O . ASP B 2 1 ? -6.383 10.436 1.994 1.00 0.00 100 ASP B O 19
ATOM 31235 N N . ASP B 2 2 ? -4.163 10.769 2.142 1.00 0.00 101 ASP B N 19
ATOM 31236 C CA . ASP B 2 2 ? -3.827 9.369 1.912 1.00 0.00 101 ASP B CA 19
ATOM 31237 C C . ASP B 2 2 ? -3.250 8.734 3.172 1.00 0.00 101 ASP B C 19
ATOM 31238 O O . ASP B 2 2 ? -2.120 9.021 3.565 1.00 0.00 101 ASP B O 19
ATOM 31247 N N . ASP B 2 3 ? -4.038 7.869 3.799 1.00 0.00 102 ASP B N 19
ATOM 31248 C CA . ASP B 2 3 ? -3.620 7.182 5.019 1.00 0.00 102 ASP B CA 19
ATOM 31249 C C . ASP B 2 3 ? -4.792 6.426 5.636 1.00 0.00 102 ASP B C 19
ATOM 31250 O O . ASP B 2 3 ? -4.660 5.266 6.028 1.00 0.00 102 ASP B O 19
ATOM 31259 N N . ARG B 2 4 ? -5.938 7.094 5.717 1.00 0.00 103 ARG B N 19
ATOM 31260 C CA . ARG B 2 4 ? -7.138 6.490 6.283 1.00 0.00 103 ARG B CA 19
ATOM 31261 C C . ARG B 2 4 ? -7.552 5.257 5.488 1.00 0.00 103 ARG B C 19
ATOM 31262 O O . ARG B 2 4 ? -8.076 4.293 6.045 1.00 0.00 103 ARG B O 19
ATOM 31283 N N . TYR B 2 5 ? -7.314 5.296 4.178 1.00 0.00 104 TYR B N 19
ATOM 31284 C CA . TYR B 2 5 ? -7.662 4.184 3.298 1.00 0.00 104 TYR B CA 19
ATOM 31285 C C . TYR B 2 5 ? -7.197 2.851 3.878 1.00 0.00 104 TYR B C 19
ATOM 31286 O O . TYR B 2 5 ? -7.903 1.846 3.793 1.00 0.00 104 TYR B O 19
ATOM 31304 N N . LEU B 2 6 ? -6.006 2.849 4.471 1.00 0.00 105 LEU B N 19
ATOM 31305 C CA . LEU B 2 6 ? -5.452 1.639 5.066 1.00 0.00 105 LEU B CA 19
ATOM 31306 C C . LEU B 2 6 ? -6.367 1.112 6.168 1.00 0.00 105 LEU B C 19
ATOM 31307 O O . LEU B 2 6 ? -6.748 -0.058 6.167 1.00 0.00 105 LEU B O 19
ATOM 31323 N N . ARG B 2 7 ? -6.718 1.986 7.104 1.00 0.00 106 ARG B N 19
ATOM 31324 C CA . ARG B 2 7 ? -7.593 1.615 8.210 1.00 0.00 106 ARG B CA 19
ATOM 31325 C C . ARG B 2 7 ? -8.965 1.189 7.697 1.00 0.00 106 ARG B C 19
ATOM 31326 O O . ARG B 2 7 ? -9.621 0.333 8.288 1.00 0.00 106 ARG B O 19
ATOM 31347 N N . GLU B 2 8 ? -9.391 1.794 6.593 1.00 0.00 107 GLU B N 19
ATOM 31348 C CA . GLU B 2 8 ? -10.687 1.477 6.001 1.00 0.00 107 GLU B CA 19
ATOM 31349 C C . GLU B 2 8 ? -10.762 0.002 5.618 1.00 0.00 107 GLU B C 19
ATOM 31350 O O . GLU B 2 8 ? -11.636 -0.728 6.088 1.00 0.00 107 GLU B O 19
ATOM 31362 N N . ALA B 2 9 ? -9.839 -0.433 4.765 1.00 0.00 108 ALA B N 19
ATOM 31363 C CA . ALA B 2 9 ? -9.800 -1.821 4.323 1.00 0.00 108 ALA B CA 19
ATOM 31364 C C . ALA B 2 9 ? -9.311 -2.734 5.441 1.00 0.00 108 ALA B C 19
ATOM 31365 O O . ALA B 2 9 ? -9.867 -3.808 5.670 1.00 0.00 108 ALA B O 19
ATOM 31372 N N . ILE B 2 10 ? -8.269 -2.295 6.138 1.00 0.00 109 ILE B N 19
ATOM 31373 C CA . ILE B 2 10 ? -7.700 -3.064 7.238 1.00 0.00 109 ILE B CA 19
ATOM 31374 C C . ILE B 2 10 ? -8.753 -3.336 8.313 1.00 0.00 109 ILE B C 19
ATOM 31375 O O . ILE B 2 10 ? -9.002 -4.486 8.676 1.00 0.00 109 ILE B O 19
ATOM 31391 N N . GLN B 2 11 ? -9.366 -2.270 8.816 1.00 0.00 110 GLN B N 19
ATOM 31392 C CA . GLN B 2 11 ? -10.391 -2.397 9.845 1.00 0.00 110 GLN B CA 19
ATOM 31393 C C . GLN B 2 11 ? -11.602 -3.147 9.312 1.00 0.00 110 GLN B C 19
ATOM 31394 O O . GLN B 2 11 ? -12.211 -3.947 10.023 1.00 0.00 110 GLN B O 19
ATOM 31408 N N . GLU B 2 12 ? -11.944 -2.898 8.053 1.00 0.00 111 GLU B N 19
ATOM 31409 C CA . GLU B 2 12 ? -13.079 -3.570 7.430 1.00 0.00 111 GLU B CA 19
ATOM 31410 C C . GLU B 2 12 ? -12.929 -5.075 7.573 1.00 0.00 111 GLU B C 19
ATOM 31411 O O . GLU B 2 12 ? -13.894 -5.785 7.861 1.00 0.00 111 GLU B O 19
ATOM 31423 N N . TYR B 2 13 ? -11.704 -5.553 7.395 1.00 0.00 112 TYR B N 19
ATOM 31424 C CA . TYR B 2 13 ? -11.415 -6.971 7.528 1.00 0.00 112 TYR B CA 19
ATOM 31425 C C . TYR B 2 13 ? -11.467 -7.368 8.994 1.00 0.00 112 TYR B C 19
ATOM 31426 O O . TYR B 2 13 ? -11.898 -8.471 9.333 1.00 0.00 112 TYR B O 19
ATOM 31444 N N . ASP B 2 14 ? -11.047 -6.453 9.865 1.00 0.00 113 ASP B N 19
ATOM 31445 C CA . ASP B 2 14 ? -11.075 -6.709 11.297 1.00 0.00 113 ASP B CA 19
ATOM 31446 C C . ASP B 2 14 ? -12.508 -6.980 11.743 1.00 0.00 113 ASP B C 19
ATOM 31447 O O . ASP B 2 14 ? -12.747 -7.747 12.676 1.00 0.00 113 ASP B O 19
ATOM 31456 N N . ASN B 2 15 ? -13.458 -6.349 11.055 1.00 0.00 114 ASN B N 19
ATOM 31457 C CA . ASN B 2 15 ? -14.870 -6.523 11.363 1.00 0.00 114 ASN B CA 19
ATOM 31458 C C . ASN B 2 15 ? -15.410 -7.793 10.716 1.00 0.00 114 ASN B C 19
ATOM 31459 O O . ASN B 2 15 ? -16.285 -8.460 11.269 1.00 0.00 114 ASN B O 19
ATOM 31470 N N . ILE B 2 16 ? -14.885 -8.126 9.538 1.00 0.00 115 ILE B N 19
ATOM 31471 C CA . ILE B 2 16 ? -15.318 -9.317 8.819 1.00 0.00 115 ILE B CA 19
ATOM 31472 C C . ILE B 2 16 ? -14.727 -10.577 9.441 1.00 0.00 115 ILE B C 19
ATOM 31473 O O . ILE B 2 16 ? -15.437 -11.368 10.062 1.00 0.00 115 ILE B O 19
ATOM 31489 N N . ALA B 2 17 ? -13.424 -10.753 9.270 1.00 0.00 116 ALA B N 19
ATOM 31490 C CA . ALA B 2 17 ? -12.729 -11.915 9.813 1.00 0.00 116 ALA B CA 19
ATOM 31491 C C . ALA B 2 17 ? -13.341 -13.214 9.293 1.00 0.00 116 ALA B C 19
ATOM 31492 O O . ALA B 2 17 ? -13.534 -14.166 10.050 1.00 0.00 116 ALA B O 19
ATOM 31499 N N . LYS B 2 18 ? -13.641 -13.244 8.000 1.00 0.00 117 LYS B N 19
ATOM 31500 C CA . LYS B 2 18 ? -14.230 -14.423 7.379 1.00 0.00 117 LYS B CA 19
ATOM 31501 C C . LYS B 2 18 ? -13.251 -15.071 6.405 1.00 0.00 117 LYS B C 19
ATOM 31502 O O . LYS B 2 18 ? -13.706 -15.842 5.534 1.00 0.00 117 LYS B O 19
ATOM 31522 N N . MET A 1 1 ? -17.065 8.229 0.386 1.00 0.00 1 MET A N 20
ATOM 31523 C CA . MET A 1 1 ? -15.760 7.689 -0.076 1.00 0.00 1 MET A CA 20
ATOM 31524 C C . MET A 1 1 ? -15.056 6.919 1.036 1.00 0.00 1 MET A C 20
ATOM 31525 O O . MET A 1 1 ? -13.828 6.875 1.092 1.00 0.00 1 MET A O 20
ATOM 31541 N N . ASP A 1 2 ? -15.843 6.313 1.919 1.00 0.00 2 ASP A N 20
ATOM 31542 C CA . ASP A 1 2 ? -15.295 5.544 3.030 1.00 0.00 2 ASP A CA 20
ATOM 31543 C C . ASP A 1 2 ? -16.060 4.238 3.217 1.00 0.00 2 ASP A C 20
ATOM 31544 O O . ASP A 1 2 ? -16.188 3.736 4.335 1.00 0.00 2 ASP A O 20
ATOM 31553 N N . ARG A 1 3 ? -16.566 3.693 2.116 1.00 0.00 3 ARG A N 20
ATOM 31554 C CA . ARG A 1 3 ? -17.318 2.446 2.157 1.00 0.00 3 ARG A CA 20
ATOM 31555 C C . ARG A 1 3 ? -17.032 1.600 0.920 1.00 0.00 3 ARG A C 20
ATOM 31556 O O . ARG A 1 3 ? -16.681 0.425 1.028 1.00 0.00 3 ARG A O 20
ATOM 31577 N N . LYS A 1 4 ? -17.184 2.205 -0.253 1.00 0.00 4 LYS A N 20
ATOM 31578 C CA . LYS A 1 4 ? -16.944 1.509 -1.511 1.00 0.00 4 LYS A CA 20
ATOM 31579 C C . LYS A 1 4 ? -15.453 1.302 -1.743 1.00 0.00 4 LYS A C 20
ATOM 31580 O O . LYS A 1 4 ? -15.043 0.308 -2.343 1.00 0.00 4 LYS A O 20
ATOM 31599 N N . VAL A 1 5 ? -14.641 2.239 -1.260 1.00 0.00 5 VAL A N 20
ATOM 31600 C CA . VAL A 1 5 ? -13.195 2.139 -1.415 1.00 0.00 5 VAL A CA 20
ATOM 31601 C C . VAL A 1 5 ? -12.700 0.786 -0.918 1.00 0.00 5 VAL A C 20
ATOM 31602 O O . VAL A 1 5 ? -11.772 0.206 -1.478 1.00 0.00 5 VAL A O 20
ATOM 31615 N N . ALA A 1 6 ? -13.345 0.288 0.131 1.00 0.00 6 ALA A N 20
ATOM 31616 C CA . ALA A 1 6 ? -12.993 -1.004 0.702 1.00 0.00 6 ALA A CA 20
ATOM 31617 C C . ALA A 1 6 ? -13.447 -2.135 -0.213 1.00 0.00 6 ALA A C 20
ATOM 31618 O O . ALA A 1 6 ? -12.763 -3.149 -0.352 1.00 0.00 6 ALA A O 20
ATOM 31625 N N . ARG A 1 7 ? -14.606 -1.950 -0.839 1.00 0.00 7 ARG A N 20
ATOM 31626 C CA . ARG A 1 7 ? -15.154 -2.950 -1.746 1.00 0.00 7 ARG A CA 20
ATOM 31627 C C . ARG A 1 7 ? -14.298 -3.074 -3.000 1.00 0.00 7 ARG A C 20
ATOM 31628 O O . ARG A 1 7 ? -14.132 -4.163 -3.548 1.00 0.00 7 ARG A O 20
ATOM 31649 N N . GLU A 1 8 ? -13.754 -1.948 -3.451 1.00 0.00 8 GLU A N 20
ATOM 31650 C CA . GLU A 1 8 ? -12.914 -1.932 -4.641 1.00 0.00 8 GLU A CA 20
ATOM 31651 C C . GLU A 1 8 ? -11.555 -2.556 -4.350 1.00 0.00 8 GLU A C 20
ATOM 31652 O O . GLU A 1 8 ? -11.096 -3.433 -5.081 1.00 0.00 8 GLU A O 20
ATOM 31664 N N . PHE A 1 9 ? -10.917 -2.105 -3.275 1.00 0.00 9 PHE A N 20
ATOM 31665 C CA . PHE A 1 9 ? -9.616 -2.634 -2.888 1.00 0.00 9 PHE A CA 20
ATOM 31666 C C . PHE A 1 9 ? -9.726 -4.119 -2.565 1.00 0.00 9 PHE A C 20
ATOM 31667 O O . PHE A 1 9 ? -8.827 -4.902 -2.869 1.00 0.00 9 PHE A O 20
ATOM 31684 N N . ARG A 1 10 ? -10.842 -4.497 -1.950 1.00 0.00 10 ARG A N 20
ATOM 31685 C CA . ARG A 1 10 ? -11.083 -5.888 -1.590 1.00 0.00 10 ARG A CA 20
ATOM 31686 C C . ARG A 1 10 ? -11.427 -6.709 -2.827 1.00 0.00 10 ARG A C 20
ATOM 31687 O O . ARG A 1 10 ? -10.852 -7.771 -3.059 1.00 0.00 10 ARG A O 20
ATOM 31708 N N . HIS A 1 11 ? -12.367 -6.206 -3.624 1.00 0.00 11 HIS A N 20
ATOM 31709 C CA . HIS A 1 11 ? -12.777 -6.894 -4.841 1.00 0.00 11 HIS A CA 20
ATOM 31710 C C . HIS A 1 11 ? -11.611 -6.989 -5.817 1.00 0.00 11 HIS A C 20
ATOM 31711 O O . HIS A 1 11 ? -11.473 -7.974 -6.543 1.00 0.00 11 HIS A O 20
ATOM 31726 N N . LYS A 1 12 ? -10.768 -5.963 -5.820 1.00 0.00 12 LYS A N 20
ATOM 31727 C CA . LYS A 1 12 ? -9.606 -5.931 -6.696 1.00 0.00 12 LYS A CA 20
ATOM 31728 C C . LYS A 1 12 ? -8.643 -7.057 -6.341 1.00 0.00 12 LYS A C 20
ATOM 31729 O O . LYS A 1 12 ? -8.284 -7.873 -7.189 1.00 0.00 12 LYS A O 20
ATOM 31748 N N . VAL A 1 13 ? -8.238 -7.101 -5.075 1.00 0.00 13 VAL A N 20
ATOM 31749 C CA . VAL A 1 13 ? -7.324 -8.134 -4.604 1.00 0.00 13 VAL A CA 20
ATOM 31750 C C . VAL A 1 13 ? -7.856 -9.517 -4.950 1.00 0.00 13 VAL A C 20
ATOM 31751 O O . VAL A 1 13 ? -7.096 -10.418 -5.305 1.00 0.00 13 VAL A O 20
ATOM 31764 N N . ASP A 1 14 ? -9.171 -9.676 -4.856 1.00 0.00 14 ASP A N 20
ATOM 31765 C CA . ASP A 1 14 ? -9.808 -10.948 -5.171 1.00 0.00 14 ASP A CA 20
ATOM 31766 C C . ASP A 1 14 ? -9.730 -11.230 -6.667 1.00 0.00 14 ASP A C 20
ATOM 31767 O O . ASP A 1 14 ? -9.664 -12.385 -7.088 1.00 0.00 14 ASP A O 20
ATOM 31776 N N . PHE A 1 15 ? -9.729 -10.167 -7.469 1.00 0.00 15 PHE A N 20
ATOM 31777 C CA . PHE A 1 15 ? -9.648 -10.305 -8.916 1.00 0.00 15 PHE A CA 20
ATOM 31778 C C . PHE A 1 15 ? -8.268 -10.801 -9.325 1.00 0.00 15 PHE A C 20
ATOM 31779 O O . PHE A 1 15 ? -8.111 -11.487 -10.334 1.00 0.00 15 PHE A O 20
ATOM 31796 N N . LEU A 1 16 ? -7.269 -10.436 -8.529 1.00 0.00 16 LEU A N 20
ATOM 31797 C CA . LEU A 1 16 ? -5.892 -10.830 -8.796 1.00 0.00 16 LEU A CA 20
ATOM 31798 C C . LEU A 1 16 ? -5.583 -12.189 -8.182 1.00 0.00 16 LEU A C 20
ATOM 31799 O O . LEU A 1 16 ? -5.099 -13.095 -8.861 1.00 0.00 16 LEU A O 20
ATOM 31815 N N . ILE A 1 17 ? -5.866 -12.321 -6.894 1.00 0.00 17 ILE A N 20
ATOM 31816 C CA . ILE A 1 17 ? -5.622 -13.564 -6.178 1.00 0.00 17 ILE A CA 20
ATOM 31817 C C . ILE A 1 17 ? -6.767 -14.538 -6.347 1.00 0.00 17 ILE A C 20
ATOM 31818 O O . ILE A 1 17 ? -6.593 -15.639 -6.871 1.00 0.00 17 ILE A O 20
ATOM 31834 N N . GLU A 1 18 ? -7.932 -14.140 -5.859 1.00 0.00 18 GLU A N 20
ATOM 31835 C CA . GLU A 1 18 ? -9.107 -14.980 -5.912 1.00 0.00 18 GLU A CA 20
ATOM 31836 C C . GLU A 1 18 ? -8.934 -16.192 -5.007 1.00 0.00 18 GLU A C 20
ATOM 31837 O O . GLU A 1 18 ? -9.785 -17.077 -4.948 1.00 0.00 18 GLU A O 20
ATOM 31849 N N . ASN A 1 19 ? -7.819 -16.206 -4.305 1.00 0.00 19 ASN A N 20
ATOM 31850 C CA . ASN A 1 19 ? -7.495 -17.289 -3.386 1.00 0.00 19 ASN A CA 20
ATOM 31851 C C . ASN A 1 19 ? -7.682 -16.847 -1.937 1.00 0.00 19 ASN A C 20
ATOM 31852 O O . ASN A 1 19 ? -8.041 -15.700 -1.671 1.00 0.00 19 ASN A O 20
ATOM 31863 N N . ASP A 1 20 ? -7.437 -17.763 -1.006 1.00 0.00 20 ASP A N 20
ATOM 31864 C CA . ASP A 1 20 ? -7.581 -17.466 0.413 1.00 0.00 20 ASP A CA 20
ATOM 31865 C C . ASP A 1 20 ? -6.219 -17.365 1.091 1.00 0.00 20 ASP A C 20
ATOM 31866 O O . ASP A 1 20 ? -5.927 -16.383 1.774 1.00 0.00 20 ASP A O 20
ATOM 31875 N N . ALA A 1 21 ? -5.389 -18.384 0.900 1.00 0.00 21 ALA A N 20
ATOM 31876 C CA . ALA A 1 21 ? -4.057 -18.406 1.495 1.00 0.00 21 ALA A CA 20
ATOM 31877 C C . ALA A 1 21 ? -3.258 -17.176 1.088 1.00 0.00 21 ALA A C 20
ATOM 31878 O O . ALA A 1 21 ? -2.630 -16.523 1.922 1.00 0.00 21 ALA A O 20
ATOM 31885 N N . GLU A 1 22 ? -3.292 -16.863 -0.201 1.00 0.00 22 GLU A N 20
ATOM 31886 C CA . GLU A 1 22 ? -2.578 -15.706 -0.724 1.00 0.00 22 GLU A CA 20
ATOM 31887 C C . GLU A 1 22 ? -3.177 -14.416 -0.177 1.00 0.00 22 GLU A C 20
ATOM 31888 O O . GLU A 1 22 ? -2.454 -13.512 0.241 1.00 0.00 22 GLU A O 20
ATOM 31900 N N . LYS A 1 23 ? -4.505 -14.342 -0.170 1.00 0.00 23 LYS A N 20
ATOM 31901 C CA . LYS A 1 23 ? -5.198 -13.168 0.342 1.00 0.00 23 LYS A CA 20
ATOM 31902 C C . LYS A 1 23 ? -4.939 -13.014 1.831 1.00 0.00 23 LYS A C 20
ATOM 31903 O O . LYS A 1 23 ? -4.871 -11.898 2.344 1.00 0.00 23 LYS A O 20
ATOM 31922 N N . ASP A 1 24 ? -4.776 -14.139 2.516 1.00 0.00 24 ASP A N 20
ATOM 31923 C CA . ASP A 1 24 ? -4.503 -14.121 3.944 1.00 0.00 24 ASP A CA 20
ATOM 31924 C C . ASP A 1 24 ? -3.178 -13.419 4.208 1.00 0.00 24 ASP A C 20
ATOM 31925 O O . ASP A 1 24 ? -3.091 -12.528 5.053 1.00 0.00 24 ASP A O 20
ATOM 31934 N N . TYR A 1 25 ? -2.148 -13.821 3.467 1.00 0.00 25 TYR A N 20
ATOM 31935 C CA . TYR A 1 25 ? -0.828 -13.223 3.609 1.00 0.00 25 TYR A CA 20
ATOM 31936 C C . TYR A 1 25 ? -0.840 -11.776 3.146 1.00 0.00 25 TYR A C 20
ATOM 31937 O O . TYR A 1 25 ? -0.332 -10.897 3.841 1.00 0.00 25 TYR A O 20
ATOM 31955 N N . LEU A 1 26 ? -1.439 -11.517 1.985 1.00 0.00 26 LEU A N 20
ATOM 31956 C CA . LEU A 1 26 ? -1.518 -10.154 1.484 1.00 0.00 26 LEU A CA 20
ATOM 31957 C C . LEU A 1 26 ? -2.214 -9.300 2.522 1.00 0.00 26 LEU A C 20
ATOM 31958 O O . LEU A 1 26 ? -1.762 -8.205 2.852 1.00 0.00 26 LEU A O 20
ATOM 31974 N N . TYR A 1 27 ? -3.292 -9.839 3.078 1.00 0.00 27 TYR A N 20
ATOM 31975 C CA . TYR A 1 27 ? -4.014 -9.145 4.130 1.00 0.00 27 TYR A CA 20
ATOM 31976 C C . TYR A 1 27 ? -3.063 -8.915 5.298 1.00 0.00 27 TYR A C 20
ATOM 31977 O O . TYR A 1 27 ? -3.137 -7.896 5.986 1.00 0.00 27 TYR A O 20
ATOM 31995 N N . ASP A 1 28 ? -2.146 -9.867 5.499 1.00 0.00 28 ASP A N 20
ATOM 31996 C CA . ASP A 1 28 ? -1.159 -9.762 6.560 1.00 0.00 28 ASP A CA 20
ATOM 31997 C C . ASP A 1 28 ? -0.114 -8.705 6.210 1.00 0.00 28 ASP A C 20
ATOM 31998 O O . ASP A 1 28 ? 0.407 -8.019 7.088 1.00 0.00 28 ASP A O 20
ATOM 32007 N N . VAL A 1 29 ? 0.183 -8.573 4.914 1.00 0.00 29 VAL A N 20
ATOM 32008 C CA . VAL A 1 29 ? 1.161 -7.592 4.459 1.00 0.00 29 VAL A CA 20
ATOM 32009 C C . VAL A 1 29 ? 0.671 -6.175 4.738 1.00 0.00 29 VAL A C 20
ATOM 32010 O O . VAL A 1 29 ? 1.396 -5.357 5.305 1.00 0.00 29 VAL A O 20
ATOM 32023 N N . LEU A 1 30 ? -0.566 -5.894 4.342 1.00 0.00 30 LEU A N 20
ATOM 32024 C CA . LEU A 1 30 ? -1.154 -4.578 4.554 1.00 0.00 30 LEU A CA 20
ATOM 32025 C C . LEU A 1 30 ? -1.279 -4.282 6.045 1.00 0.00 30 LEU A C 20
ATOM 32026 O O . LEU A 1 30 ? -1.032 -3.162 6.490 1.00 0.00 30 LEU A O 20
ATOM 32042 N N . ARG A 1 31 ? -1.658 -5.300 6.810 1.00 0.00 31 ARG A N 20
ATOM 32043 C CA . ARG A 1 31 ? -1.810 -5.156 8.251 1.00 0.00 31 ARG A CA 20
ATOM 32044 C C . ARG A 1 31 ? -0.466 -4.852 8.904 1.00 0.00 31 ARG A C 20
ATOM 32045 O O . ARG A 1 31 ? -0.387 -4.087 9.865 1.00 0.00 31 ARG A O 20
ATOM 32066 N N . MET A 1 32 ? 0.591 -5.454 8.368 1.00 0.00 32 MET A N 20
ATOM 32067 C CA . MET A 1 32 ? 1.936 -5.248 8.890 1.00 0.00 32 MET A CA 20
ATOM 32068 C C . MET A 1 32 ? 2.468 -3.878 8.482 1.00 0.00 32 MET A C 20
ATOM 32069 O O . MET A 1 32 ? 2.957 -3.115 9.316 1.00 0.00 32 MET A O 20
ATOM 32083 N N . TYR A 1 33 ? 2.365 -3.570 7.193 1.00 0.00 33 TYR A N 20
ATOM 32084 C CA . TYR A 1 33 ? 2.832 -2.291 6.672 1.00 0.00 33 TYR A CA 20
ATOM 32085 C C . TYR A 1 33 ? 2.113 -1.131 7.356 1.00 0.00 33 TYR A C 20
ATOM 32086 O O . TYR A 1 33 ? 2.638 -0.022 7.427 1.00 0.00 33 TYR A O 20
ATOM 32104 N N . HIS A 1 34 ? 0.910 -1.391 7.856 1.00 0.00 34 HIS A N 20
ATOM 32105 C CA . HIS A 1 34 ? 0.131 -0.361 8.532 1.00 0.00 34 HIS A CA 20
ATOM 32106 C C . HIS A 1 34 ? 0.531 -0.258 10.001 1.00 0.00 34 HIS A C 20
ATOM 32107 O O . HIS A 1 34 ? 0.528 0.827 10.582 1.00 0.00 34 HIS A O 20
ATOM 32122 N N . GLN A 1 35 ? 0.875 -1.395 10.596 1.00 0.00 35 GLN A N 20
ATOM 32123 C CA . GLN A 1 35 ? 1.276 -1.437 11.998 1.00 0.00 35 GLN A CA 20
ATOM 32124 C C . GLN A 1 35 ? 2.715 -0.964 12.176 1.00 0.00 35 GLN A C 20
ATOM 32125 O O . GLN A 1 35 ? 2.981 -0.001 12.896 1.00 0.00 35 GLN A O 20
ATOM 32139 N N . THR A 1 36 ? 3.638 -1.661 11.526 1.00 0.00 36 THR A N 20
ATOM 32140 C CA . THR A 1 36 ? 5.057 -1.330 11.615 1.00 0.00 36 THR A CA 20
ATOM 32141 C C . THR A 1 36 ? 5.395 -0.080 10.809 1.00 0.00 36 THR A C 20
ATOM 32142 O O . THR A 1 36 ? 6.343 0.636 11.130 1.00 0.00 36 THR A O 20
ATOM 32153 N N . MET A 1 37 ? 4.621 0.177 9.758 1.00 0.00 37 MET A N 20
ATOM 32154 C CA . MET A 1 37 ? 4.853 1.342 8.909 1.00 0.00 37 MET A CA 20
ATOM 32155 C C . MET A 1 37 ? 6.214 1.249 8.224 1.00 0.00 37 MET A C 20
ATOM 32156 O O . MET A 1 37 ? 7.016 2.182 8.283 1.00 0.00 37 MET A O 20
ATOM 32170 N N . ASP A 1 38 ? 6.470 0.115 7.578 1.00 0.00 38 ASP A N 20
ATOM 32171 C CA . ASP A 1 38 ? 7.735 -0.103 6.883 1.00 0.00 38 ASP A CA 20
ATOM 32172 C C . ASP A 1 38 ? 7.504 -0.436 5.413 1.00 0.00 38 ASP A C 20
ATOM 32173 O O . ASP A 1 38 ? 6.974 -1.497 5.080 1.00 0.00 38 ASP A O 20
ATOM 32182 N N . VAL A 1 39 ? 7.911 0.475 4.536 1.00 0.00 39 VAL A N 20
ATOM 32183 C CA . VAL A 1 39 ? 7.756 0.278 3.101 1.00 0.00 39 VAL A CA 20
ATOM 32184 C C . VAL A 1 39 ? 8.553 -0.931 2.627 1.00 0.00 39 VAL A C 20
ATOM 32185 O O . VAL A 1 39 ? 8.219 -1.553 1.617 1.00 0.00 39 VAL A O 20
ATOM 32198 N N . ALA A 1 40 ? 9.602 -1.271 3.371 1.00 0.00 40 ALA A N 20
ATOM 32199 C CA . ALA A 1 40 ? 10.436 -2.414 3.032 1.00 0.00 40 ALA A CA 20
ATOM 32200 C C . ALA A 1 40 ? 9.684 -3.710 3.289 1.00 0.00 40 ALA A C 20
ATOM 32201 O O . ALA A 1 40 ? 9.979 -4.744 2.690 1.00 0.00 40 ALA A O 20
ATOM 32208 N N . VAL A 1 41 ? 8.702 -3.643 4.182 1.00 0.00 41 VAL A N 20
ATOM 32209 C CA . VAL A 1 41 ? 7.901 -4.805 4.517 1.00 0.00 41 VAL A CA 20
ATOM 32210 C C . VAL A 1 41 ? 6.912 -5.115 3.399 1.00 0.00 41 VAL A C 20
ATOM 32211 O O . VAL A 1 41 ? 6.883 -6.230 2.875 1.00 0.00 41 VAL A O 20
ATOM 32224 N N . LEU A 1 42 ? 6.107 -4.123 3.029 1.00 0.00 42 LEU A N 20
ATOM 32225 C CA . LEU A 1 42 ? 5.126 -4.294 1.967 1.00 0.00 42 LEU A CA 20
ATOM 32226 C C . LEU A 1 42 ? 5.800 -4.779 0.688 1.00 0.00 42 LEU A C 20
ATOM 32227 O O . LEU A 1 42 ? 5.312 -5.694 0.029 1.00 0.00 42 LEU A O 20
ATOM 32243 N N . VAL A 1 43 ? 6.927 -4.160 0.349 1.00 0.00 43 VAL A N 20
ATOM 32244 C CA . VAL A 1 43 ? 7.669 -4.533 -0.848 1.00 0.00 43 VAL A CA 20
ATOM 32245 C C . VAL A 1 43 ? 8.163 -5.973 -0.761 1.00 0.00 43 VAL A C 20
ATOM 32246 O O . VAL A 1 43 ? 8.027 -6.743 -1.713 1.00 0.00 43 VAL A O 20
ATOM 32259 N N . GLY A 1 44 ? 8.736 -6.336 0.383 1.00 0.00 44 GLY A N 20
ATOM 32260 C CA . GLY A 1 44 ? 9.238 -7.685 0.563 1.00 0.00 44 GLY A CA 20
ATOM 32261 C C . GLY A 1 44 ? 8.157 -8.733 0.387 1.00 0.00 44 GLY A C 20
ATOM 32262 O O . GLY A 1 44 ? 8.275 -9.627 -0.454 1.00 0.00 44 GLY A O 20
ATOM 32266 N N . ASP A 1 45 ? 7.099 -8.620 1.181 1.00 0.00 45 ASP A N 20
ATOM 32267 C CA . ASP A 1 45 ? 5.990 -9.561 1.112 1.00 0.00 45 ASP A CA 20
ATOM 32268 C C . ASP A 1 45 ? 5.323 -9.516 -0.259 1.00 0.00 45 ASP A C 20
ATOM 32269 O O . ASP A 1 45 ? 4.964 -10.552 -0.819 1.00 0.00 45 ASP A O 20
ATOM 32278 N N . LEU A 1 46 ? 5.160 -8.310 -0.799 1.00 0.00 46 LEU A N 20
ATOM 32279 C CA . LEU A 1 46 ? 4.535 -8.141 -2.105 1.00 0.00 46 LEU A CA 20
ATOM 32280 C C . LEU A 1 46 ? 5.241 -8.988 -3.159 1.00 0.00 46 LEU A C 20
ATOM 32281 O O . LEU A 1 46 ? 4.600 -9.551 -4.039 1.00 0.00 46 LEU A O 20
ATOM 32297 N N . LYS A 1 47 ? 6.564 -9.076 -3.061 1.00 0.00 47 LYS A N 20
ATOM 32298 C CA . LYS A 1 47 ? 7.342 -9.864 -4.010 1.00 0.00 47 LYS A CA 20
ATOM 32299 C C . LYS A 1 47 ? 7.090 -11.354 -3.801 1.00 0.00 47 LYS A C 20
ATOM 32300 O O . LYS A 1 47 ? 6.780 -12.085 -4.746 1.00 0.00 47 LYS A O 20
ATOM 32319 N N . LEU A 1 48 ? 7.218 -11.797 -2.552 1.00 0.00 48 LEU A N 20
ATOM 32320 C CA . LEU A 1 48 ? 7.000 -13.198 -2.210 1.00 0.00 48 LEU A CA 20
ATOM 32321 C C . LEU A 1 48 ? 5.652 -13.686 -2.731 1.00 0.00 48 LEU A C 20
ATOM 32322 O O . LEU A 1 48 ? 5.476 -14.872 -3.012 1.00 0.00 48 LEU A O 20
ATOM 32338 N N . VAL A 1 49 ? 4.704 -12.764 -2.862 1.00 0.00 49 VAL A N 20
ATOM 32339 C CA . VAL A 1 49 ? 3.375 -13.099 -3.355 1.00 0.00 49 VAL A CA 20
ATOM 32340 C C . VAL A 1 49 ? 3.225 -12.712 -4.821 1.00 0.00 49 VAL A C 20
ATOM 32341 O O . VAL A 1 49 ? 2.453 -13.321 -5.560 1.00 0.00 49 VAL A O 20
ATOM 32354 N N . ILE A 1 50 ? 3.971 -11.692 -5.232 1.00 0.00 50 ILE A N 20
ATOM 32355 C CA . ILE A 1 50 ? 3.925 -11.213 -6.606 1.00 0.00 50 ILE A CA 20
ATOM 32356 C C . ILE A 1 50 ? 5.166 -11.644 -7.382 1.00 0.00 50 ILE A C 20
ATOM 32357 O O . ILE A 1 50 ? 5.564 -11.001 -8.354 1.00 0.00 50 ILE A O 20
ATOM 32373 N N . ASN A 1 51 ? 5.770 -12.741 -6.948 1.00 0.00 51 ASN A N 20
ATOM 32374 C CA . ASN A 1 51 ? 6.963 -13.273 -7.599 1.00 0.00 51 ASN A CA 20
ATOM 32375 C C . ASN A 1 51 ? 6.784 -13.318 -9.117 1.00 0.00 51 ASN A C 20
ATOM 32376 O O . ASN A 1 51 ? 7.751 -13.207 -9.870 1.00 0.00 51 ASN A O 20
ATOM 32387 N N . GLU A 1 52 ? 5.538 -13.476 -9.555 1.00 0.00 52 GLU A N 20
ATOM 32388 C CA . GLU A 1 52 ? 5.227 -13.529 -10.978 1.00 0.00 52 GLU A CA 20
ATOM 32389 C C . GLU A 1 52 ? 4.776 -12.159 -11.483 1.00 0.00 52 GLU A C 20
ATOM 32390 O O . GLU A 1 52 ? 4.243 -11.354 -10.721 1.00 0.00 52 GLU A O 20
ATOM 32402 N N . PRO A 1 53 ? 4.985 -11.878 -12.781 1.00 0.00 53 PRO A N 20
ATOM 32403 C CA . PRO A 1 53 ? 4.599 -10.597 -13.384 1.00 0.00 53 PRO A CA 20
ATOM 32404 C C . PRO A 1 53 ? 3.086 -10.419 -13.475 1.00 0.00 53 PRO A C 20
ATOM 32405 O O . PRO A 1 53 ? 2.591 -9.299 -13.593 1.00 0.00 53 PRO A O 20
ATOM 32416 N N . SER A 1 54 ? 2.356 -11.530 -13.428 1.00 0.00 54 SER A N 20
ATOM 32417 C CA . SER A 1 54 ? 0.899 -11.494 -13.512 1.00 0.00 54 SER A CA 20
ATOM 32418 C C . SER A 1 54 ? 0.297 -10.708 -12.350 1.00 0.00 54 SER A C 20
ATOM 32419 O O . SER A 1 54 ? -0.718 -10.030 -12.509 1.00 0.00 54 SER A O 20
ATOM 32427 N N . ARG A 1 55 ? 0.926 -10.807 -11.182 1.00 0.00 55 ARG A N 20
ATOM 32428 C CA . ARG A 1 55 ? 0.446 -10.109 -9.993 1.00 0.00 55 ARG A CA 20
ATOM 32429 C C . ARG A 1 55 ? 1.026 -8.696 -9.895 1.00 0.00 55 ARG A C 20
ATOM 32430 O O . ARG A 1 55 ? 0.985 -8.074 -8.833 1.00 0.00 55 ARG A O 20
ATOM 32451 N N . LEU A 1 56 ? 1.566 -8.192 -11.001 1.00 0.00 56 LEU A N 20
ATOM 32452 C CA . LEU A 1 56 ? 2.153 -6.857 -11.032 1.00 0.00 56 LEU A CA 20
ATOM 32453 C C . LEU A 1 56 ? 1.159 -5.782 -10.579 1.00 0.00 56 LEU A C 20
ATOM 32454 O O . LEU A 1 56 ? 1.511 -4.894 -9.803 1.00 0.00 56 LEU A O 20
ATOM 32470 N N . PRO A 1 57 ? -0.097 -5.836 -11.066 1.00 0.00 57 PRO A N 20
ATOM 32471 C CA . PRO A 1 57 ? -1.129 -4.853 -10.711 1.00 0.00 57 PRO A CA 20
ATOM 32472 C C . PRO A 1 57 ? -1.167 -4.513 -9.222 1.00 0.00 57 PRO A C 20
ATOM 32473 O O . PRO A 1 57 ? -1.626 -3.438 -8.838 1.00 0.00 57 PRO A O 20
ATOM 32484 N N . LEU A 1 58 ? -0.689 -5.429 -8.384 1.00 0.00 58 LEU A N 20
ATOM 32485 C CA . LEU A 1 58 ? -0.683 -5.209 -6.938 1.00 0.00 58 LEU A CA 20
ATOM 32486 C C . LEU A 1 58 ? 0.017 -3.901 -6.577 1.00 0.00 58 LEU A C 20
ATOM 32487 O O . LEU A 1 58 ? -0.541 -3.064 -5.869 1.00 0.00 58 LEU A O 20
ATOM 32503 N N . PHE A 1 59 ? 1.241 -3.734 -7.064 1.00 0.00 59 PHE A N 20
ATOM 32504 C CA . PHE A 1 59 ? 2.019 -2.529 -6.786 1.00 0.00 59 PHE A CA 20
ATOM 32505 C C . PHE A 1 59 ? 1.222 -1.266 -7.103 1.00 0.00 59 PHE A C 20
ATOM 32506 O O . PHE A 1 59 ? 1.145 -0.347 -6.287 1.00 0.00 59 PHE A O 20
ATOM 32523 N N . ASP A 1 60 ? 0.629 -1.230 -8.291 1.00 0.00 60 ASP A N 20
ATOM 32524 C CA . ASP A 1 60 ? -0.162 -0.080 -8.714 1.00 0.00 60 ASP A CA 20
ATOM 32525 C C . ASP A 1 60 ? -1.510 -0.060 -8.005 1.00 0.00 60 ASP A C 20
ATOM 32526 O O . ASP A 1 60 ? -2.127 0.990 -7.853 1.00 0.00 60 ASP A O 20
ATOM 32535 N N . ALA A 1 61 ? -1.961 -1.233 -7.580 1.00 0.00 61 ALA A N 20
ATOM 32536 C CA . ALA A 1 61 ? -3.233 -1.364 -6.890 1.00 0.00 61 ALA A CA 20
ATOM 32537 C C . ALA A 1 61 ? -3.199 -0.703 -5.513 1.00 0.00 61 ALA A C 20
ATOM 32538 O O . ALA A 1 61 ? -4.074 0.092 -5.172 1.00 0.00 61 ALA A O 20
ATOM 32545 N N . ILE A 1 62 ? -2.192 -1.056 -4.720 1.00 0.00 62 ILE A N 20
ATOM 32546 C CA . ILE A 1 62 ? -2.040 -0.517 -3.369 1.00 0.00 62 ILE A CA 20
ATOM 32547 C C . ILE A 1 62 ? -1.533 0.927 -3.376 1.00 0.00 62 ILE A C 20
ATOM 32548 O O . ILE A 1 62 ? -1.892 1.724 -2.511 1.00 0.00 62 ILE A O 20
ATOM 32564 N N . ARG A 1 63 ? -0.677 1.249 -4.340 1.00 0.00 63 ARG A N 20
ATOM 32565 C CA . ARG A 1 63 ? -0.092 2.588 -4.447 1.00 0.00 63 ARG A CA 20
ATOM 32566 C C . ARG A 1 63 ? -1.111 3.713 -4.209 1.00 0.00 63 ARG A C 20
ATOM 32567 O O . ARG A 1 63 ? -0.857 4.617 -3.414 1.00 0.00 63 ARG A O 20
ATOM 32588 N N . PRO A 1 64 ? -2.268 3.700 -4.900 1.00 0.00 64 PRO A N 20
ATOM 32589 C CA . PRO A 1 64 ? -3.286 4.751 -4.748 1.00 0.00 64 PRO A CA 20
ATOM 32590 C C . PRO A 1 64 ? -3.712 4.968 -3.298 1.00 0.00 64 PRO A C 20
ATOM 32591 O O . PRO A 1 64 ? -3.671 6.091 -2.797 1.00 0.00 64 PRO A O 20
ATOM 32602 N N . LEU A 1 65 ? -4.120 3.897 -2.624 1.00 0.00 65 LEU A N 20
ATOM 32603 C CA . LEU A 1 65 ? -4.548 4.000 -1.231 1.00 0.00 65 LEU A CA 20
ATOM 32604 C C . LEU A 1 65 ? -3.355 4.198 -0.296 1.00 0.00 65 LEU A C 20
ATOM 32605 O O . LEU A 1 65 ? -3.529 4.455 0.897 1.00 0.00 65 LEU A O 20
ATOM 32621 N N . ILE A 1 66 ? -2.144 4.082 -0.837 1.00 0.00 66 ILE A N 20
ATOM 32622 C CA . ILE A 1 66 ? -0.934 4.255 -0.041 1.00 0.00 66 ILE A CA 20
ATOM 32623 C C . ILE A 1 66 ? -0.596 5.741 0.118 1.00 0.00 66 ILE A C 20
ATOM 32624 O O . ILE A 1 66 ? -0.635 6.498 -0.851 1.00 0.00 66 ILE A O 20
ATOM 32640 N N . PRO A 1 67 ? -0.255 6.174 1.348 1.00 0.00 67 PRO A N 20
ATOM 32641 C CA . PRO A 1 67 ? 0.097 7.567 1.638 1.00 0.00 67 PRO A CA 20
ATOM 32642 C C . PRO A 1 67 ? 0.952 8.194 0.564 1.00 0.00 67 PRO A C 20
ATOM 32643 O O . PRO A 1 67 ? 1.900 7.601 0.051 1.00 0.00 67 PRO A O 20
ATOM 32654 N N . LEU A 1 68 ? 0.583 9.416 0.242 1.00 0.00 68 LEU A N 20
ATOM 32655 C CA . LEU A 1 68 ? 1.250 10.208 -0.761 1.00 0.00 68 LEU A CA 20
ATOM 32656 C C . LEU A 1 68 ? 2.763 10.240 -0.539 1.00 0.00 68 LEU A C 20
ATOM 32657 O O . LEU A 1 68 ? 3.538 10.080 -1.480 1.00 0.00 68 LEU A O 20
ATOM 32673 N N . LYS A 1 69 ? 3.177 10.437 0.708 1.00 0.00 69 LYS A N 20
ATOM 32674 C CA . LYS A 1 69 ? 4.597 10.473 1.035 1.00 0.00 69 LYS A CA 20
ATOM 32675 C C . LYS A 1 69 ? 5.215 9.096 0.827 1.00 0.00 69 LYS A C 20
ATOM 32676 O O . LYS A 1 69 ? 6.276 8.958 0.210 1.00 0.00 69 LYS A O 20
ATOM 32695 N N . HIS A 1 70 ? 4.535 8.075 1.338 1.00 0.00 70 HIS A N 20
ATOM 32696 C CA . HIS A 1 70 ? 5.003 6.705 1.201 1.00 0.00 70 HIS A CA 20
ATOM 32697 C C . HIS A 1 70 ? 5.007 6.286 -0.263 1.00 0.00 70 HIS A C 20
ATOM 32698 O O . HIS A 1 70 ? 5.805 5.446 -0.672 1.00 0.00 70 HIS A O 20
ATOM 32713 N N . GLN A 1 71 ? 4.118 6.886 -1.054 1.00 0.00 71 GLN A N 20
ATOM 32714 C CA . GLN A 1 71 ? 4.037 6.578 -2.477 1.00 0.00 71 GLN A CA 20
ATOM 32715 C C . GLN A 1 71 ? 5.367 6.890 -3.150 1.00 0.00 71 GLN A C 20
ATOM 32716 O O . GLN A 1 71 ? 5.936 6.052 -3.853 1.00 0.00 71 GLN A O 20
ATOM 32730 N N . VAL A 1 72 ? 5.873 8.096 -2.909 1.00 0.00 72 VAL A N 20
ATOM 32731 C CA . VAL A 1 72 ? 7.152 8.508 -3.472 1.00 0.00 72 VAL A CA 20
ATOM 32732 C C . VAL A 1 72 ? 8.243 7.550 -3.023 1.00 0.00 72 VAL A C 20
ATOM 32733 O O . VAL A 1 72 ? 8.976 6.996 -3.841 1.00 0.00 72 VAL A O 20
ATOM 32746 N N . GLU A 1 73 ? 8.331 7.343 -1.709 1.00 0.00 73 GLU A N 20
ATOM 32747 C CA . GLU A 1 73 ? 9.320 6.429 -1.154 1.00 0.00 73 GLU A CA 20
ATOM 32748 C C . GLU A 1 73 ? 9.127 5.045 -1.753 1.00 0.00 73 GLU A C 20
ATOM 32749 O O . GLU A 1 73 ? 10.090 4.318 -1.996 1.00 0.00 73 GLU A O 20
ATOM 32761 N N . TYR A 1 74 ? 7.871 4.705 -2.026 1.00 0.00 74 TYR A N 20
ATOM 32762 C CA . TYR A 1 74 ? 7.544 3.428 -2.638 1.00 0.00 74 TYR A CA 20
ATOM 32763 C C . TYR A 1 74 ? 8.238 3.340 -3.989 1.00 0.00 74 TYR A C 20
ATOM 32764 O O . TYR A 1 74 ? 8.670 2.268 -4.415 1.00 0.00 74 TYR A O 20
ATOM 32782 N N . ASP A 1 75 ? 8.355 4.492 -4.648 1.00 0.00 75 ASP A N 20
ATOM 32783 C CA . ASP A 1 75 ? 9.015 4.568 -5.942 1.00 0.00 75 ASP A CA 20
ATOM 32784 C C . ASP A 1 75 ? 10.524 4.424 -5.778 1.00 0.00 75 ASP A C 20
ATOM 32785 O O . ASP A 1 75 ? 11.195 3.821 -6.617 1.00 0.00 75 ASP A O 20
ATOM 32794 N N . GLN A 1 76 ? 11.053 4.981 -4.690 1.00 0.00 76 GLN A N 20
ATOM 32795 C CA . GLN A 1 76 ? 12.485 4.913 -4.418 1.00 0.00 76 GLN A CA 20
ATOM 32796 C C . GLN A 1 76 ? 12.922 3.476 -4.153 1.00 0.00 76 GLN A C 20
ATOM 32797 O O . GLN A 1 76 ? 14.043 3.087 -4.482 1.00 0.00 76 GLN A O 20
ATOM 32811 N N . LEU A 1 77 ? 12.031 2.691 -3.555 1.00 0.00 77 LEU A N 20
ATOM 32812 C CA . LEU A 1 77 ? 12.326 1.297 -3.244 1.00 0.00 77 LEU A CA 20
ATOM 32813 C C . LEU A 1 77 ? 12.011 0.390 -4.431 1.00 0.00 77 LEU A C 20
ATOM 32814 O O . LEU A 1 77 ? 12.596 -0.683 -4.574 1.00 0.00 77 LEU A O 20
ATOM 32830 N N . THR A 1 78 ? 11.084 0.826 -5.278 1.00 0.00 78 THR A N 20
ATOM 32831 C CA . THR A 1 78 ? 10.695 0.049 -6.450 1.00 0.00 78 THR A CA 20
ATOM 32832 C C . THR A 1 78 ? 11.389 0.572 -7.707 1.00 0.00 78 THR A C 20
ATOM 32833 O O . THR A 1 78 ? 10.929 1.535 -8.323 1.00 0.00 78 THR A O 20
ATOM 32844 N N . PRO A 1 79 ? 12.508 -0.058 -8.111 1.00 0.00 79 PRO A N 20
ATOM 32845 C CA . PRO A 1 79 ? 13.257 0.356 -9.303 1.00 0.00 79 PRO A CA 20
ATOM 32846 C C . PRO A 1 79 ? 12.490 0.077 -10.592 1.00 0.00 79 PRO A C 20
ATOM 32847 O O . PRO A 1 79 ? 11.297 -0.224 -10.562 1.00 0.00 79 PRO A O 20
ATOM 32858 N N . ARG A 1 80 ? 13.183 0.181 -11.720 1.00 0.00 80 ARG A N 20
ATOM 32859 C CA . ARG A 1 80 ? 12.565 -0.060 -13.020 1.00 0.00 80 ARG A CA 20
ATOM 32860 C C . ARG A 1 80 ? 13.622 -0.152 -14.117 1.00 0.00 80 ARG A C 20
ATOM 32861 O O . ARG A 1 80 ? 14.578 0.622 -14.137 1.00 0.00 80 ARG A O 20
ATOM 32882 N N . ASP B 2 1 ? -5.866 12.468 0.358 1.00 0.00 100 ASP B N 20
ATOM 32883 C CA . ASP B 2 1 ? -5.299 11.177 -0.015 1.00 0.00 100 ASP B CA 20
ATOM 32884 C C . ASP B 2 1 ? -4.417 10.630 1.103 1.00 0.00 100 ASP B C 20
ATOM 32885 O O . ASP B 2 1 ? -3.391 9.999 0.847 1.00 0.00 100 ASP B O 20
ATOM 32894 N N . ASP B 2 2 ? -4.826 10.879 2.343 1.00 0.00 101 ASP B N 20
ATOM 32895 C CA . ASP B 2 2 ? -4.076 10.413 3.504 1.00 0.00 101 ASP B CA 20
ATOM 32896 C C . ASP B 2 2 ? -4.071 8.888 3.572 1.00 0.00 101 ASP B C 20
ATOM 32897 O O . ASP B 2 2 ? -4.347 8.212 2.581 1.00 0.00 101 ASP B O 20
ATOM 32906 N N . ASP B 2 3 ? -3.752 8.349 4.747 1.00 0.00 102 ASP B N 20
ATOM 32907 C CA . ASP B 2 3 ? -3.711 6.903 4.942 1.00 0.00 102 ASP B CA 20
ATOM 32908 C C . ASP B 2 3 ? -5.088 6.349 5.313 1.00 0.00 102 ASP B C 20
ATOM 32909 O O . ASP B 2 3 ? -5.212 5.186 5.699 1.00 0.00 102 ASP B O 20
ATOM 32918 N N . ARG B 2 4 ? -6.121 7.182 5.193 1.00 0.00 103 ARG B N 20
ATOM 32919 C CA . ARG B 2 4 ? -7.481 6.764 5.518 1.00 0.00 103 ARG B CA 20
ATOM 32920 C C . ARG B 2 4 ? -7.898 5.568 4.666 1.00 0.00 103 ARG B C 20
ATOM 32921 O O . ARG B 2 4 ? -8.643 4.701 5.121 1.00 0.00 103 ARG B O 20
ATOM 32942 N N . TYR B 2 5 ? -7.412 5.530 3.430 1.00 0.00 104 TYR B N 20
ATOM 32943 C CA . TYR B 2 5 ? -7.733 4.442 2.515 1.00 0.00 104 TYR B CA 20
ATOM 32944 C C . TYR B 2 5 ? -7.254 3.105 3.070 1.00 0.00 104 TYR B C 20
ATOM 32945 O O . TYR B 2 5 ? -8.023 2.147 3.159 1.00 0.00 104 TYR B O 20
ATOM 32963 N N . LEU B 2 6 ? -5.979 3.046 3.444 1.00 0.00 105 LEU B N 20
ATOM 32964 C CA . LEU B 2 6 ? -5.397 1.825 3.992 1.00 0.00 105 LEU B CA 20
ATOM 32965 C C . LEU B 2 6 ? -6.177 1.354 5.216 1.00 0.00 105 LEU B C 20
ATOM 32966 O O . LEU B 2 6 ? -6.595 0.200 5.290 1.00 0.00 105 LEU B O 20
ATOM 32982 N N . ARG B 2 7 ? -6.374 2.256 6.170 1.00 0.00 106 ARG B N 20
ATOM 32983 C CA . ARG B 2 7 ? -7.108 1.935 7.387 1.00 0.00 106 ARG B CA 20
ATOM 32984 C C . ARG B 2 7 ? -8.532 1.497 7.061 1.00 0.00 106 ARG B C 20
ATOM 32985 O O . ARG B 2 7 ? -9.114 0.669 7.759 1.00 0.00 106 ARG B O 20
ATOM 33006 N N . GLU B 2 8 ? -9.087 2.061 5.991 1.00 0.00 107 GLU B N 20
ATOM 33007 C CA . GLU B 2 8 ? -10.444 1.729 5.568 1.00 0.00 107 GLU B CA 20
ATOM 33008 C C . GLU B 2 8 ? -10.567 0.240 5.261 1.00 0.00 107 GLU B C 20
ATOM 33009 O O . GLU B 2 8 ? -11.382 -0.462 5.859 1.00 0.00 107 GLU B O 20
ATOM 33021 N N . ALA B 2 9 ? -9.749 -0.236 4.327 1.00 0.00 108 ALA B N 20
ATOM 33022 C CA . ALA B 2 9 ? -9.765 -1.643 3.945 1.00 0.00 108 ALA B CA 20
ATOM 33023 C C . ALA B 2 9 ? -9.175 -2.514 5.047 1.00 0.00 108 ALA B C 20
ATOM 33024 O O . ALA B 2 9 ? -9.708 -3.576 5.368 1.00 0.00 108 ALA B O 20
ATOM 33031 N N . ILE B 2 10 ? -8.073 -2.050 5.628 1.00 0.00 109 ILE B N 20
ATOM 33032 C CA . ILE B 2 10 ? -7.404 -2.776 6.702 1.00 0.00 109 ILE B CA 20
ATOM 33033 C C . ILE B 2 10 ? -8.361 -3.029 7.866 1.00 0.00 109 ILE B C 20
ATOM 33034 O O . ILE B 2 10 ? -8.562 -4.171 8.282 1.00 0.00 109 ILE B O 20
ATOM 33050 N N . GLN B 2 11 ? -8.953 -1.958 8.382 1.00 0.00 110 GLN B N 20
ATOM 33051 C CA . GLN B 2 11 ? -9.888 -2.070 9.493 1.00 0.00 110 GLN B CA 20
ATOM 33052 C C . GLN B 2 11 ? -11.108 -2.885 9.087 1.00 0.00 110 GLN B C 20
ATOM 33053 O O . GLN B 2 11 ? -11.650 -3.644 9.889 1.00 0.00 110 GLN B O 20
ATOM 33067 N N . GLU B 2 12 ? -11.527 -2.737 7.834 1.00 0.00 111 GLU B N 20
ATOM 33068 C CA . GLU B 2 12 ? -12.675 -3.478 7.329 1.00 0.00 111 GLU B CA 20
ATOM 33069 C C . GLU B 2 12 ? -12.456 -4.969 7.536 1.00 0.00 111 GLU B C 20
ATOM 33070 O O . GLU B 2 12 ? -13.372 -5.699 7.918 1.00 0.00 111 GLU B O 20
ATOM 33082 N N . TYR B 2 13 ? -11.225 -5.409 7.305 1.00 0.00 112 TYR B N 20
ATOM 33083 C CA . TYR B 2 13 ? -10.871 -6.806 7.489 1.00 0.00 112 TYR B CA 20
ATOM 33084 C C . TYR B 2 13 ? -10.819 -7.129 8.974 1.00 0.00 112 TYR B C 20
ATOM 33085 O O . TYR B 2 13 ? -11.177 -8.230 9.393 1.00 0.00 112 TYR B O 20
ATOM 33103 N N . ASP B 2 14 ? -10.393 -6.151 9.771 1.00 0.00 113 ASP B N 20
ATOM 33104 C CA . ASP B 2 14 ? -10.325 -6.332 11.213 1.00 0.00 113 ASP B CA 20
ATOM 33105 C C . ASP B 2 14 ? -11.712 -6.649 11.760 1.00 0.00 113 ASP B C 20
ATOM 33106 O O . ASP B 2 14 ? -11.856 -7.380 12.739 1.00 0.00 113 ASP B O 20
ATOM 33115 N N . ASN B 2 15 ? -12.732 -6.098 11.104 1.00 0.00 114 ASN B N 20
ATOM 33116 C CA . ASN B 2 15 ? -14.113 -6.324 11.507 1.00 0.00 114 ASN B CA 20
ATOM 33117 C C . ASN B 2 15 ? -14.624 -7.650 10.953 1.00 0.00 114 ASN B C 20
ATOM 33118 O O . ASN B 2 15 ? -15.423 -8.334 11.594 1.00 0.00 114 ASN B O 20
ATOM 33129 N N . ILE B 2 16 ? -14.158 -8.009 9.759 1.00 0.00 115 ILE B N 20
ATOM 33130 C CA . ILE B 2 16 ? -14.570 -9.254 9.123 1.00 0.00 115 ILE B CA 20
ATOM 33131 C C . ILE B 2 16 ? -13.955 -10.459 9.830 1.00 0.00 115 ILE B C 20
ATOM 33132 O O . ILE B 2 16 ? -14.578 -11.515 9.933 1.00 0.00 115 ILE B O 20
ATOM 33148 N N . ALA B 2 17 ? -12.730 -10.292 10.316 1.00 0.00 116 ALA B N 20
ATOM 33149 C CA . ALA B 2 17 ? -12.032 -11.363 11.013 1.00 0.00 116 ALA B CA 20
ATOM 33150 C C . ALA B 2 17 ? -12.375 -11.369 12.500 1.00 0.00 116 ALA B C 20
ATOM 33151 O O . ALA B 2 17 ? -11.489 -11.311 13.354 1.00 0.00 116 ALA B O 20
ATOM 33158 N N . LYS B 2 18 ? -13.667 -11.436 12.803 1.00 0.00 117 LYS B N 20
ATOM 33159 C CA . LYS B 2 18 ? -14.128 -11.449 14.186 1.00 0.00 117 LYS B CA 20
ATOM 33160 C C . LYS B 2 18 ? -15.500 -12.103 14.297 1.00 0.00 117 LYS B C 20
ATOM 33161 O O . LYS B 2 18 ? -15.939 -12.729 13.308 1.00 0.00 117 LYS B O 20
#

Nearest PDB structures (foldseek):
  2kbr-assembly1_A  TM=9.445E-01  e=8.579E-10  Homo sapiens
  2lsr-assembly1_A  TM=8.889E-01  e=1.414E-09  Homo sapiens
  3k1r-assembly1_A  TM=9.047E-01  e=1.626E-08  Homo sapiens
  5f3x-assembly2_C  TM=9.184E-01  e=4.666E-08  Homo sapiens
  5f3x-assembly1_A  TM=9.140E-01  e=4.666E-08  Homo sapiens

GO terms:
  GO:0005515 protein binding (F, IPI)
  GO:0030507 spectrin binding (F, IDA)
  GO:0005737 cytoplasm (C, IDA)
  GO:0045177 apical part of cell (C, IDA)
  GO:0032420 stereocilium (C, TAS)
  GO:0045494 photoreceptor cell maintenance (P, IMP)
  GO:0050953 se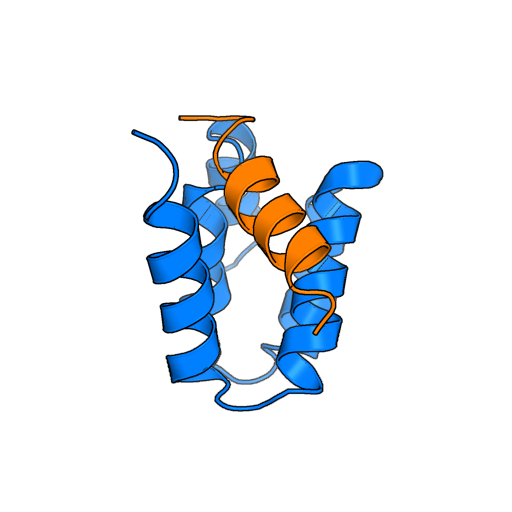nsory perception of light stimulus (P, IMP)
  GO:0050957 equilibrioception (P, IMP)
  GO:0000086 G2/M transition of mitotic cell cycle (P, IMP)
  GO:0007605 sensory perception of sound (P, IMP)
  GO:0005902 microvillus (C, IDA)
  GO:0005903 brush border (C, IDA)
  GO:1904970 brush border assembly (P, IDA)
  GO:0065003 protein-containing complex assembly (P, IDA)
  GO:1904106 protein localization to microvillus (P, IMP)
  GO:1904970 brush border assembly (P, IMP)
  GO:0005829 cytosol (C, IDA)

InterPro domains:
  IPR001478 PDZ domain [PF00595] (88-164)
  IPR001478 PDZ domain [PF00595] (217-286)
  IPR001478 PDZ domain [PF00595] (460-525)
  IPR001478 PDZ domain [PS50106] (87-155)
  IPR001478 PDZ domain [PS50106] (211-281)
  IPR001478 PDZ domain [PS50106] (452-525)
  IPR001478 PDZ domain [SM00228] (96-168)
  IPR001478 PDZ domain [SM00228] (220-292)
  IPR001478 PDZ domain [SM00228] (462-541)
  IPR030237 Harmonin, N-terminal [PF21219] (3-76)
  IPR030237 Harmonin, N-terminal [cd07353] (2-80)
  IPR036034 PDZ superfamily [G3DSA:2.30.42.10] (82-192)
  IPR036034 PDZ superfamily [G3DSA:2.30.42.10] (208-299)
  IPR036034 PDZ superfamily [G3DSA:2.30.42.10] (428-552)
  IPR036034 PDZ superfamily [SSF50156] (71-182)
  IPR036034 PDZ superfamily [SSF50156] (212-286)
  IPR036034 PDZ superfamily [SSF50156] (440-543)
  IPR051844 Sensory Perception USH2 Complex Protein [PTHR23116] (1-402)

Secondary structure (DSSP, 8-state):
-TTHHHHHHHHHHHHHH--SHHHHHHHHHHHHHHHT--HHHHHHHHHHHH-SGGGTHHHHHHTTTS-HHHHHHHHHHS--/--SSHHHHHHHHHHHHT-

Sequence (98 aa):
MDRKVAREFRHKVDFLIENDAEKDYLYDVLRMYHQTMDVAVLVGDLKLVINEPSRLPLFDAIRPLIPLKHQVEYDQLTPRDDDRYLREAIQEYDNIAKMDRKVAREFRHKVDFLIENDAEKDYLYDVLRMYHQTMDVAVLVGDLKLVINEPSRLPLFDAIRPLIPLKHQVEYDQLTPRDDDRYLREAIQEYDNIAKMDRKVAREFRHKVDFLIENDAEKDYLYDVLRMYHQTMDVAVLVGDLKLVINEPSRLPLFDAIRPLIPLKHQVEYDQLTPRDDDRYLREAIQEYDNIAKMDRKVAREFRHKVDFLIENDAEKDYLYDVLRMYHQTMDVAVLVGDLKLVINEPSRLPLFDAIRPLIPLKHQVEYDQLTPRDDDRYLREAIQEYDNIAKMDRKVAREFRHKVDFLIENDAEKDYLYDVLRMYHQTMDVAVLVGDLKLVINEPSRLPLFDAIRPLIPLKHQVEYDQLTPRDDDRYLREAIQEYDNIAKMDRKVAREFRHKVDFLIENDAEKDYLYDVLRMYHQTMDVAVLVGDLKLVINEPSRLPLFDAIRPLIPLKHQVEYDQLTPRDDDRYLREAIQEYDNIAKMDRKVAREFRHKVDFLIENDAEKDYLYDVLRMYHQTMDVAVLVGDLKLVINEPSRLPLFDAIRPLIPLKHQVEYDQLTPRDDDRYLREAIQEYDNIAKMDRKVAREFRHKVDFLIENDAEKDYLYDVLRMYHQTMDVAVLVGDLKLVINEPSRLPLFDAIRPLIPLKHQVEYDQLTPRDDDRYLREAIQEYDNIAKMDRKVAREFRHKVDFLIENDAEKDYLYDVLRMYHQTMDVAVLVGDLKLVINEPSRLPLFDAIRPLIPLKHQVEYDQLTPRDDDRYLREAIQEYDNIAKMDRKVAREFRHKVDFLIENDAEKDYLYDVLRMYHQTMDVAVLVGDLKLVINEPSRLPLFDAIRPLIPLKHQVEYDQLTPRDDDRYLREAIQEYDNIAKMDRKVAREFRHKVDFLIENDAEKDYLYDVLRMYHQTMDVAVLVGDLKLVINEPSRLPLFDAIRPLIPLKHQVEYDQLTPRDDDRYLREAIQEYDNIAKMDRKVAREFRHKVDFLIENDAEKDYLYDVLRMYHQTMDVAVLVGDLKLVINEPSRLPLFDAIRPLIPLKHQVEYDQLTPRDDDRYLREAIQEYDNIAKMDRKVAREFRHKVDFLIENDAEKDYLYDVLRMYHQTMDVAVLVGDLKLVINEPSRLPLFDAIRPLIPLKHQVEYDQLTPRDDDRYLREAIQEYDNIAKMDRKVAREFRHKVDFLIENDAEKDYLYDVLRMYHQTMDVAVLVGDLKLVINEPSRLPLFDAIRPLIPLKHQVEYDQLTPRDDDRYLREAIQEYDNIAKMDRKVAREFRHKVDFLIENDAEKDYLYDVLRMYHQTMDVAVLVGDLKLVINEPSRLPLFDAIRPLIPLKHQVEYDQLTPRDDDRYLREAIQEYDNIAKMDRKVAREFRHKVDFLIENDAEKDYLYDVLRMYHQTMDVAVLVGDLKLVINEPSRLPLFDAIRPLIPLKHQVEYDQLTPRDDDRYLREAIQEYDNIAKMDRKVAREFRHKVDFLIENDAEKDYLYDVLRMYHQTMDVAVLVGDLKLVINEPSRLPLFDAIRPLIPLKHQVEYDQLTPRDDDRYLREAIQEYDNIAKMDRKVAREFRHKVDFLIENDAEKDYLYDVLRMYHQTMDVAVLVGDLKLVINEPSRLPLFDAIRPLIPLKHQVEYDQLTPRDDDRYLREAIQEYDNIAKMDRKVAREFRHKVDFLIENDAEKDYLYDVLRMYHQTMDVAVLVGDLKLVINEPSRLPLFDAIRPLIPLKHQVEYDQLTPRDDDRYLREAIQEYDNIAKMDRKVAREFRHKVDFLIENDAEKDYLYDVLRMYHQTMDVAVLVGDLKLVINEPSRLPLFDAIRPLIPLKHQVEYDQLTPRDDDRYLREAIQEYDNIAK